Protein AF-0000000076208318 (afdb_homodimer)

Solvent-accessible surface area (backbone atoms only — not comparable to full-atom values): 96670 Å² total; per-residue (Å²): 136,85,86,78,83,76,93,69,99,66,79,45,78,37,64,60,52,75,42,63,54,98,86,34,72,73,43,77,46,78,48,87,42,67,54,69,79,76,59,47,75,48,83,83,57,92,71,73,39,27,25,33,68,11,42,24,81,38,76,48,47,34,41,54,45,67,78,47,87,48,42,38,43,64,84,35,90,62,69,37,46,75,78,38,45,41,34,33,38,32,55,38,46,50,65,76,90,55,87,78,58,70,76,59,79,77,54,65,47,73,40,49,33,32,47,76,75,48,80,43,80,41,81,40,33,50,27,66,62,61,45,74,48,61,60,77,74,70,54,76,33,52,60,68,41,83,54,54,45,45,76,41,44,35,40,47,48,51,55,17,43,58,72,87,53,55,47,40,34,31,35,77,75,29,57,27,50,73,77,49,69,47,49,43,36,38,35,21,36,55,59,37,53,80,46,55,48,92,46,91,53,80,41,36,28,44,37,34,42,34,42,49,65,44,75,46,78,32,40,59,34,34,46,47,78,83,74,76,60,66,66,53,54,54,51,54,54,53,52,53,52,52,51,38,52,51,51,45,51,50,50,51,50,51,45,51,52,51,47,54,51,50,52,50,52,48,53,48,51,50,50,49,51,51,49,49,50,39,50,50,35,46,49,53,50,33,50,64,40,60,56,77,62,77,56,57,82,78,56,61,92,56,62,81,43,63,44,53,68,49,56,27,52,44,40,70,56,39,71,85,59,47,76,91,74,37,63,44,70,41,72,72,86,66,63,81,92,53,41,67,47,42,49,51,24,48,54,55,48,49,56,45,67,70,32,63,68,53,46,52,51,50,52,57,51,55,67,70,40,83,86,62,49,64,67,53,36,49,51,51,29,35,48,53,48,62,68,32,49,64,38,42,57,61,44,48,53,48,45,52,53,50,48,52,50,50,61,70,67,47,51,81,82,41,59,74,49,60,59,72,55,72,70,47,42,66,50,44,39,46,48,50,51,51,51,64,68,38,53,69,43,31,74,76,44,43,40,63,37,48,48,48,34,50,51,49,53,46,47,58,31,66,78,35,67,62,26,83,76,83,49,25,20,50,37,34,65,36,77,90,36,42,44,55,66,92,75,88,73,51,86,30,44,33,31,35,19,58,64,71,73,46,91,62,66,46,80,37,81,46,51,32,68,34,36,44,62,55,47,44,43,51,46,46,50,66,74,45,60,70,51,41,44,90,76,51,78,58,52,86,51,44,41,47,32,38,52,56,78,92,84,44,82,43,75,62,54,41,75,55,93,78,41,52,55,84,82,72,29,38,38,53,30,24,39,52,76,72,64,65,61,73,63,40,45,30,27,43,33,71,59,79,75,77,80,77,73,69,58,64,70,64,58,72,73,63,59,77,64,76,70,68,71,69,65,85,60,74,80,63,79,73,84,71,73,70,90,71,73,48,70,38,64,77,62,75,74,78,58,87,79,68,79,86,59,77,81,66,70,45,46,73,50,54,61,37,32,55,51,41,49,62,55,42,42,65,39,51,51,47,28,52,47,44,72,50,35,52,87,73,55,48,62,67,58,38,41,49,51,47,48,52,51,53,52,35,55,72,74,65,57,55,69,69,51,49,50,45,46,50,31,34,54,54,45,50,56,43,48,30,48,44,50,43,37,49,53,41,57,24,41,52,78,81,54,81,73,46,44,57,41,28,43,50,51,23,50,50,51,43,54,21,56,44,86,71,82,78,84,80,57,79,82,47,55,70,64,57,40,72,42,56,66,50,35,64,57,46,28,53,49,47,55,52,26,68,67,59,55,63,86,62,59,67,68,59,44,54,50,50,31,50,51,51,14,55,55,43,47,70,58,47,72,68,37,67,65,22,40,50,51,53,51,43,59,56,47,59,75,47,40,69,62,48,35,51,51,27,61,68,37,67,78,36,42,77,69,41,49,32,58,52,51,48,51,32,50,49,43,63,67,58,130,137,85,84,79,83,77,94,68,98,62,81,45,77,37,62,62,51,74,41,64,55,97,86,34,74,74,41,78,44,80,49,88,42,70,54,70,79,77,60,47,75,47,81,83,56,88,71,73,39,26,26,33,66,11,42,27,82,39,74,48,46,35,41,53,47,67,78,47,89,46,43,36,43,63,83,34,90,62,69,38,46,74,77,39,45,40,34,32,39,30,54,37,45,50,65,77,91,50,92,83,57,74,78,59,82,79,66,64,43,74,40,49,34,33,47,76,74,48,78,43,78,41,78,44,33,55,27,68,62,60,47,74,48,63,60,77,76,68,52,75,32,52,60,69,40,83,54,54,43,45,75,43,44,34,40,47,50,52,55,18,43,57,73,85,53,54,47,40,33,31,33,77,72,28,57,27,51,72,77,48,72,47,47,42,35,38,35,21,37,54,60,37,54,79,47,55,47,92,47,92,52,81,42,36,29,43,35,35,42,35,41,50,64,47,75,45,78,33,39,58,35,32,46,46,76,81,74,75,60,65,67,54,55,53,50,53,54,52,53,53,51,53,51,39,52,50,52,45,49,52,50,50,50,51,44,50,50,51,47,54,50,50,52,52,51,49,54,47,51,50,50,50,52,53,48,50,51,39,49,51,34,45,49,52,53,34,49,64,40,61,54,77,62,77,56,61,79,77,57,51,94,56,67,80,43,64,44,54,69,50,57,28,52,44,35,70,58,39,72,90,56,48,77,91,75,38,64,44,69,42,73,72,87,67,63,81,92,54,41,67,47,41,49,52,23,49,52,53,47,49,56,46,66,70,32,64,67,53,45,53,51,51,51,55,51,57,66,69,41,82,84,61,49,64,67,53,34,50,50,50,28,35,46,52,47,62,69,30,48,62,38,41,58,61,44,48,53,48,44,53,53,50,49,52,50,51,61,69,69,48,51,82,81,42,59,76,49,61,61,72,56,74,68,47,43,67,51,44,39,46,48,51,52,52,52,64,68,38,53,68,44,31,74,74,44,42,40,64,37,46,48,50,33,51,51,49,54,46,50,56,30,65,77,35,66,61,26,83,76,83,47,25,19,50,36,35,65,36,76,90,36,43,45,55,64,93,76,86,73,52,86,30,44,32,31,35,18,58,64,71,71,47,92,62,65,45,78,38,80,46,50,33,69,34,35,44,62,55,47,44,45,50,45,47,49,66,73,46,62,70,52,42,42,88,75,52,80,56,52,87,50,45,41,46,31,38,52,57,78,89,83,46,80,43,75,62,54,43,74,56,95,79,42,53,54,82,81,72,30,37,38,53,30,24,39,53,76,71,62,64,61,73,64,41,43,31,28,44,33,70,58,78,77,78,76,80,75,67,60,66,68,65,58,71,70,63,60,72,66,79,74,69,71,69,66,87,60,75,79,62,78,74,83,72,74,73,90,70,71,48,71,37,66,75,61,75,72,76,58,88,76,70,76,87,58,76,82,67,69,45,45,72,50,54,60,36,32,56,52,41,47,61,54,43,41,65,39,52,52,47,27,52,47,45,72,49,35,53,87,73,55,48,62,68,58,38,40,49,52,46,49,52,52,52,53,35,55,73,75,64,56,55,70,69,52,50,50,44,46,50,31,34,53,53,44,49,56,43,48,29,46,44,50,43,37,50,53,40,55,25,42,52,78,81,52,80,74,45,43,57,40,27,44,51,51,23,49,52,52,45,54,21,57,44,86,71,83,77,85,80,59,78,82,47,55,69,64,58,39,73,42,55,65,52,35,62,59,46,29,53,49,46,56,52,25,70,68,58,54,62,85,61,56,67,66,59,44,54,51,49,30,50,51,51,13,55,54,44,47,72,60,47,71,66,36,67,65,24,40,49,51,53,52,44,59,56,48,59,74,46,40,69,62,50,35,52,50,27,60,68,38,68,78,37,41,76,68,42,47,31,59,53,51,48,50,33,51,48,42,62,66,58,129

Organism: Mytilus galloprovincialis (NCBI:txid29158)

InterPro domains:
  IPR002909 IPT domain [PF01833] (52-101)
  IPR002909 IPT domain [PF01833] (146-211)
  IPR008936 Rho GTPase activation protein [G3DSA:1.10.506.10] (264-839)
  IPR013548 Plexin, cytoplasmic RasGAP domain [PF08337] (304-834)
  IPR014756 Immunoglobulin E-set [SSF81296] (47-108)
  IPR031148 Plexin family [PTHR22625] (51-861)
  IPR046800 Plexin, cytoplasmic RhoGTPase-binding domain [PF20170] (477-588)

Structure (mmCIF, N/CA/C/O backbone):
data_AF-0000000076208318-model_v1
#
loop_
_entity.id
_entity.type
_entity.pdbx_description
1 polymer 'Plexin A'
#
loop_
_atom_site.group_PDB
_atom_site.id
_atom_site.type_symbol
_atom_site.label_atom_id
_atom_site.label_alt_id
_atom_site.label_comp_id
_atom_site.label_asym_id
_atom_site.label_entity_id
_atom_site.label_seq_id
_atom_site.pdbx_PDB_ins_code
_atom_site.Cartn_x
_atom_site.Cartn_y
_atom_site.Cartn_z
_atom_site.occupancy
_atom_site.B_iso_or_equiv
_atom_site.auth_seq_id
_atom_site.auth_comp_id
_atom_site.auth_asym_id
_atom_site.auth_atom_id
_atom_site.pdbx_PDB_model_num
ATOM 1 N N . MET A 1 1 ? 32.156 120.375 81 1 44.88 1 MET A N 1
ATOM 2 C CA . MET A 1 1 ? 31.984 121.438 81.938 1 44.88 1 MET A CA 1
ATOM 3 C C . MET A 1 1 ? 31.203 122.625 81.312 1 44.88 1 MET A C 1
ATOM 5 O O . MET A 1 1 ? 31.469 123 80.125 1 44.88 1 MET A O 1
ATOM 9 N N . MET A 1 2 ? 29.984 122.75 81.438 1 54.53 2 MET A N 1
ATOM 10 C CA . MET A 1 2 ? 29.172 123.875 81 1 54.53 2 MET A CA 1
ATOM 11 C C . MET A 1 2 ? 29.266 125.062 81.938 1 54.53 2 MET A C 1
ATOM 13 O O . MET A 1 2 ? 29.266 124.812 83.188 1 54.53 2 MET A O 1
ATOM 17 N N . CYS A 1 3 ? 29.812 126.125 81.562 1 57.06 3 CYS A N 1
ATOM 18 C CA . CYS A 1 3 ? 29.859 127.375 82.375 1 57.06 3 CYS A CA 1
ATOM 19 C C . CYS A 1 3 ? 28.609 128.25 82.125 1 57.06 3 CYS A C 1
ATOM 21 O O . CYS A 1 3 ? 28.188 128.375 81 1 57.06 3 CYS A O 1
ATOM 23 N N . ARG A 1 4 ? 27.875 128.5 83.188 1 57.19 4 ARG A N 1
ATOM 24 C CA . ARG A 1 4 ? 26.672 129.25 83.125 1 57.19 4 ARG A CA 1
ATOM 25 C C . ARG A 1 4 ? 26.891 130.625 83.75 1 57.19 4 ARG A C 1
ATOM 27 O O . ARG A 1 4 ? 27.547 130.75 84.812 1 57.19 4 ARG A O 1
ATOM 34 N N . MET A 1 5 ? 26.594 131.75 83 1 62.59 5 MET A N 1
ATOM 35 C CA . MET A 1 5 ? 26.641 133 83.562 1 62.59 5 MET A CA 1
ATOM 36 C C . MET A 1 5 ? 25.391 133.375 84.375 1 62.59 5 MET A C 1
ATOM 38 O O . MET A 1 5 ? 24.297 132.875 84.062 1 62.59 5 MET A O 1
ATOM 42 N N . GLU A 1 6 ? 25.562 134 85.625 1 62.34 6 GLU A N 1
ATOM 43 C CA . GLU A 1 6 ? 24.453 134.375 86.438 1 62.34 6 GLU A CA 1
ATOM 44 C C . GLU A 1 6 ? 23.594 135.375 85.812 1 62.34 6 GLU A C 1
ATOM 46 O O . GLU A 1 6 ? 24 136 84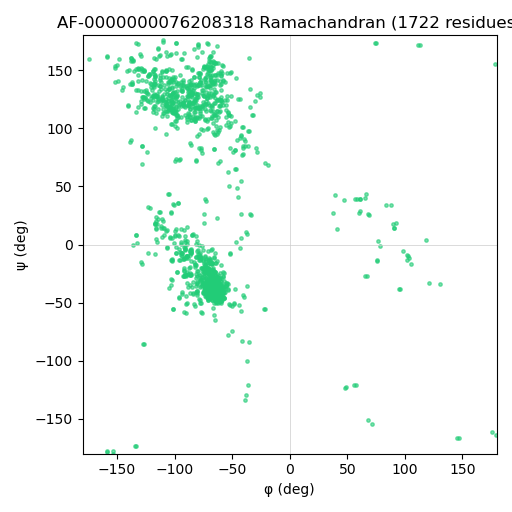.875 1 62.34 6 GLU A O 1
ATOM 51 N N . ARG A 1 7 ? 22.375 135.75 86.312 1 64.38 7 ARG A N 1
ATOM 52 C CA . ARG A 1 7 ? 21.438 136.75 85.875 1 64.38 7 ARG A CA 1
ATOM 53 C C . ARG A 1 7 ? 22.031 138.125 85.875 1 64.38 7 ARG A C 1
ATOM 55 O O . ARG A 1 7 ? 22.75 138.5 86.812 1 64.38 7 ARG A O 1
ATOM 62 N N . SER A 1 8 ? 21.969 138.75 84.75 1 68.31 8 SER A N 1
ATOM 63 C CA . SER A 1 8 ? 22.406 140.25 84.688 1 68.31 8 SER A CA 1
ATOM 64 C C . SER A 1 8 ? 21.219 141.125 84.5 1 68.31 8 SER A C 1
ATOM 66 O O . SER A 1 8 ? 20.266 140.75 83.812 1 68.31 8 SER A O 1
ATOM 68 N N . SER A 1 9 ? 21.016 142.125 85.25 1 67.25 9 SER A N 1
ATOM 69 C CA . SER A 1 9 ? 19.938 143.125 85.125 1 67.25 9 SER A CA 1
ATOM 70 C C . SER A 1 9 ? 20.125 144.125 83.938 1 67.25 9 SER A C 1
ATOM 72 O O . SER A 1 9 ? 19.172 144.75 83.438 1 67.25 9 SER A O 1
ATOM 74 N N . SER A 1 10 ? 21.375 144.25 83.25 1 68 10 SER A N 1
ATOM 75 C CA . SER A 1 10 ? 21.641 145.125 82.125 1 68 10 SER A CA 1
ATOM 76 C C . SER A 1 10 ? 22.344 144.375 81 1 68 10 SER A C 1
ATOM 78 O O . SER A 1 10 ? 22.953 143.375 81.188 1 68 10 SER A O 1
ATOM 80 N N . ILE A 1 11 ? 22.094 144.875 79.75 1 69 11 ILE A N 1
ATOM 81 C CA . ILE A 1 11 ? 22.797 144.5 78.562 1 69 11 ILE A CA 1
ATOM 82 C C . ILE A 1 11 ? 24.281 144.875 78.625 1 69 11 ILE A C 1
ATOM 84 O O . ILE A 1 11 ? 24.609 146 78.75 1 69 11 ILE A O 1
ATOM 88 N N . LEU A 1 12 ? 25.094 144 78.938 1 70.69 12 LEU A N 1
ATOM 89 C CA . LEU A 1 12 ? 26.516 144.25 79.125 1 70.69 12 LEU A CA 1
ATOM 90 C C . LEU A 1 12 ? 27.297 143.75 77.875 1 70.69 12 LEU A C 1
ATOM 92 O O . LEU A 1 12 ? 26.984 142.75 77.312 1 70.69 12 LEU A O 1
ATOM 96 N N . THR A 1 13 ? 28.062 144.75 77.188 1 73.69 13 THR A N 1
ATOM 97 C CA . THR A 1 13 ? 29.031 144.375 76.188 1 73.69 13 THR A CA 1
ATOM 98 C C . THR A 1 13 ? 30.391 144 76.812 1 73.69 13 THR A C 1
ATOM 100 O O . THR A 1 13 ? 30.953 144.875 77.5 1 73.69 13 THR A O 1
ATOM 103 N N . LEU A 1 14 ? 30.719 142.75 76.75 1 71.19 14 LEU A N 1
ATOM 104 C CA . LEU A 1 14 ? 32 142.375 77.312 1 71.19 14 LEU A CA 1
ATOM 105 C C . LEU A 1 14 ? 33.062 142.375 76.188 1 71.19 14 LEU A C 1
ATOM 107 O O . LEU A 1 14 ? 32.812 142 75.062 1 71.19 14 LEU A O 1
ATOM 111 N N . LYS A 1 15 ? 34.25 142.875 76.375 1 71.5 15 LYS A N 1
ATOM 112 C CA . LYS A 1 15 ? 35.344 143 75.375 1 71.5 15 LYS A CA 1
ATOM 113 C C . LYS A 1 15 ? 36.219 141.75 75.5 1 71.5 15 LYS A C 1
ATOM 115 O O . LYS A 1 15 ? 36.938 141.375 74.625 1 71.5 15 LYS A O 1
ATOM 120 N N . TYR A 1 16 ? 36.25 141.125 76.688 1 71.94 16 TYR A N 1
ATOM 121 C CA . TYR A 1 16 ? 37.062 140 76.812 1 71.94 16 TYR A CA 1
ATOM 122 C C . TYR A 1 16 ? 36.438 139 77.75 1 71.94 16 TYR A C 1
ATOM 124 O O . TYR A 1 16 ? 35.688 139.375 78.688 1 71.94 16 TYR A O 1
ATOM 132 N N . LEU A 1 17 ? 36.312 137.625 77.5 1 69.94 17 LEU A N 1
ATOM 133 C CA . LEU A 1 17 ? 35.844 136.5 78.375 1 69.94 17 LEU A CA 1
ATOM 134 C C . LEU A 1 17 ? 37.031 135.625 78.812 1 69.94 17 LEU A C 1
ATOM 136 O O . LEU A 1 17 ? 37.844 135.125 78 1 69.94 17 LEU A O 1
ATOM 140 N N . LYS A 1 18 ? 37.312 135.75 80.125 1 71.56 18 LYS A N 1
ATOM 141 C CA . LYS A 1 18 ? 38.375 134.875 80.75 1 71.56 18 LYS A CA 1
ATOM 142 C C . LYS A 1 18 ? 37.781 133.875 81.688 1 71.56 18 LYS A C 1
ATOM 144 O O . LYS A 1 18 ? 36.969 134.125 82.562 1 71.56 18 LYS A O 1
ATOM 149 N N . ILE A 1 19 ? 37.969 132.5 81.438 1 64.56 19 ILE A N 1
ATOM 150 C CA . ILE A 1 19 ? 37.562 131.375 82.312 1 64.56 19 ILE A CA 1
ATOM 151 C C . ILE A 1 19 ? 38.75 130.875 83.062 1 64.56 19 ILE A C 1
ATOM 153 O O . ILE A 1 19 ? 39.75 130.5 82.438 1 64.56 19 ILE A O 1
ATOM 157 N N . ILE A 1 20 ? 38.688 131 84.375 1 67.19 20 ILE A N 1
ATOM 158 C CA . ILE A 1 20 ? 39.75 130.5 85.25 1 67.19 20 ILE A CA 1
ATOM 159 C C . ILE A 1 20 ? 39.281 129.25 86 1 67.19 20 ILE A C 1
ATOM 161 O O . ILE A 1 20 ? 38.25 129.375 86.688 1 67.19 20 ILE A O 1
ATOM 165 N N . ILE A 1 21 ? 39.875 128.125 85.75 1 62.06 21 ILE A N 1
ATOM 166 C CA . ILE A 1 21 ? 39.594 126.938 86.5 1 62.06 21 ILE A CA 1
ATOM 167 C C . ILE A 1 21 ? 40.781 126.625 87.375 1 62.06 21 ILE A C 1
ATOM 169 O O . ILE A 1 21 ? 41.938 126.5 86.938 1 62.06 21 ILE A O 1
ATOM 173 N N . ASP A 1 22 ? 40.531 126.312 88.625 1 60.34 22 ASP A N 1
ATOM 174 C CA . ASP A 1 22 ? 41.562 126.062 89.625 1 60.34 22 ASP A CA 1
ATOM 175 C C . ASP A 1 22 ? 42.75 127 89.5 1 60.34 22 ASP A C 1
ATOM 177 O O . ASP A 1 22 ? 43.906 126.562 89.438 1 60.34 22 ASP A O 1
ATOM 181 N N . LYS A 1 23 ? 42.438 128.375 89.25 1 62.5 23 LYS A N 1
ATOM 182 C CA . LYS A 1 23 ? 43.406 129.375 89.188 1 62.5 23 LYS A CA 1
ATOM 183 C C . LYS A 1 23 ? 44.125 129.375 87.875 1 62.5 23 LYS A C 1
ATOM 185 O O . LYS A 1 23 ? 45.094 130.125 87.625 1 62.5 23 LYS A O 1
ATOM 190 N N . ASN A 1 24 ? 43.781 128.5 87.062 1 62.81 24 ASN A N 1
ATOM 191 C CA . ASN A 1 24 ? 44.312 128.5 85.688 1 62.81 24 ASN A CA 1
ATOM 192 C C . ASN A 1 24 ? 43.312 129 84.688 1 62.81 24 ASN A C 1
ATOM 194 O O . ASN A 1 24 ? 42.125 128.625 84.688 1 62.81 24 ASN A O 1
ATOM 198 N N . THR A 1 25 ? 43.781 130.125 84.125 1 61.66 25 THR A N 1
ATOM 199 C CA . THR A 1 25 ? 42.969 130.75 83.062 1 61.66 25 THR A CA 1
ATOM 200 C C . THR A 1 25 ? 42.875 129.75 81.875 1 61.66 25 THR A C 1
ATOM 202 O O . THR A 1 25 ? 43.875 129.375 81.25 1 61.66 25 THR A O 1
ATOM 205 N N . VAL A 1 26 ? 41.875 129 81.812 1 62.88 26 VAL A N 1
ATOM 206 C CA . VAL A 1 26 ? 41.75 127.938 80.812 1 62.88 26 VAL A CA 1
ATOM 207 C C . VAL A 1 26 ? 41.281 128.5 79.5 1 62.88 26 VAL A C 1
ATOM 209 O O . VAL A 1 26 ? 41.75 128.125 78.438 1 62.88 26 VAL A O 1
ATOM 212 N N . VAL A 1 27 ? 40.406 129.5 79.438 1 67.19 27 VAL A N 1
ATOM 213 C CA . VAL A 1 27 ? 39.969 130.125 78.188 1 67.19 27 VAL A CA 1
ATOM 214 C C . VAL A 1 27 ? 40 131.625 78.312 1 67.19 27 VAL A C 1
ATOM 216 O O . VAL A 1 27 ? 39.531 132.25 79.312 1 67.19 27 VAL A O 1
ATOM 219 N N . ARG A 1 28 ? 40.875 132.375 77.562 1 67.06 28 ARG A N 1
ATOM 220 C CA . ARG A 1 28 ? 40.812 133.75 77.312 1 67.06 28 ARG A CA 1
ATOM 221 C C . ARG A 1 28 ? 40.406 134.125 75.938 1 67.06 28 ARG A C 1
ATOM 223 O O . ARG A 1 28 ? 41.125 133.75 74.938 1 67.06 28 ARG A O 1
ATOM 230 N N . LYS A 1 29 ? 39.25 134.375 75.688 1 69.19 29 LYS A N 1
ATOM 231 C CA . LYS A 1 29 ? 38.781 134.75 74.312 1 69.19 29 LYS A CA 1
ATOM 232 C C . LYS A 1 29 ? 38.5 136.25 74.25 1 69.19 29 LYS A C 1
ATOM 234 O O . LYS A 1 29 ? 37.812 136.75 75.062 1 69.19 29 LYS A O 1
ATOM 239 N N . SER A 1 30 ? 39.25 136.875 73.438 1 71.81 30 SER A N 1
ATOM 240 C CA . SER A 1 30 ? 39.031 138.25 73.062 1 71.81 30 SER A CA 1
ATOM 241 C C . SER A 1 30 ? 37.969 138.5 72 1 71.81 30 SER A C 1
ATOM 243 O O . SER A 1 30 ? 37.938 137.625 71.062 1 71.81 30 SER A O 1
ATOM 245 N N . GLY A 1 31 ? 36.875 139 72.062 1 72.56 31 GLY A N 1
ATOM 246 C CA . GLY A 1 31 ? 35.812 139.375 71.125 1 72.56 31 GLY A CA 1
ATOM 247 C C . GLY A 1 31 ? 34.656 140.125 71.75 1 72.56 31 GLY A C 1
ATOM 248 O O . GLY A 1 31 ? 34.656 140.375 72.938 1 72.56 31 GLY A O 1
ATOM 249 N N . THR A 1 32 ? 33.844 140.875 70.938 1 74.88 32 THR A N 1
ATOM 250 C CA . THR A 1 32 ? 32.688 141.5 71.438 1 74.88 32 THR A CA 1
ATOM 251 C C . THR A 1 32 ? 31.578 140.5 71.75 1 74.88 32 THR A C 1
ATOM 253 O O . THR A 1 32 ? 31.141 139.75 70.938 1 74.88 32 THR A O 1
ATOM 256 N N . PHE A 1 33 ? 31.5 140.375 73.125 1 72.94 33 PHE A N 1
ATOM 257 C CA . PHE A 1 33 ? 30.438 139.5 73.625 1 72.94 33 PHE A CA 1
ATOM 258 C C . PHE A 1 33 ? 29.266 140.375 74.188 1 72.94 33 PHE A C 1
ATOM 260 O O . PHE A 1 33 ? 29.469 141.25 74.938 1 72.94 33 PHE A O 1
ATOM 267 N N . MET A 1 34 ? 28.203 140.25 73.625 1 76.25 34 MET A N 1
ATOM 268 C CA . MET A 1 34 ? 27 140.875 74.062 1 76.25 34 MET A CA 1
ATOM 269 C C . MET A 1 34 ? 26.047 140 74.812 1 76.25 34 MET A C 1
ATOM 271 O O . MET A 1 34 ? 25.812 138.875 74.375 1 76.25 34 MET A O 1
ATOM 275 N N . MET A 1 35 ? 25.734 140.375 76 1 72.69 35 MET A N 1
ATOM 276 C CA . MET A 1 35 ? 24.656 139.625 76.688 1 72.69 35 MET A CA 1
ATOM 277 C C . MET A 1 35 ? 23.297 140 76.125 1 72.69 35 MET A C 1
ATOM 279 O O . MET A 1 35 ? 22.984 141.125 76 1 72.69 35 MET A O 1
ATOM 283 N N . VAL A 1 36 ? 22.688 139 75.688 1 77.88 36 VAL A N 1
ATOM 284 C CA . VAL A 1 36 ? 21.375 139.25 75.125 1 77.88 36 VAL A CA 1
ATOM 285 C C . VAL A 1 36 ? 20.297 138.875 76.062 1 77.88 36 VAL A C 1
ATOM 287 O O . VAL A 1 36 ? 20.547 138 76.938 1 77.88 36 VAL A O 1
ATOM 290 N N . GLY A 1 37 ? 19.109 139.375 76.188 1 78.44 37 GLY A N 1
ATOM 291 C CA . GLY A 1 37 ? 18 139.125 77.062 1 78.44 37 GLY A CA 1
ATOM 292 C C . GLY A 1 37 ? 17.547 137.625 76.875 1 78.44 37 GLY A C 1
ATOM 293 O O . GLY A 1 37 ? 17.844 137 75.875 1 78.44 37 GLY A O 1
ATOM 294 N N . ASN A 1 38 ? 17.031 137 78 1 79.25 38 ASN A N 1
ATOM 295 C CA . ASN A 1 38 ? 16.422 135.75 77.875 1 79.25 38 ASN A CA 1
ATOM 296 C C . ASN A 1 38 ? 15.359 135.625 76.812 1 79.25 38 ASN A C 1
ATOM 298 O O . ASN A 1 38 ? 14.742 136.625 76.5 1 79.25 38 ASN A O 1
ATOM 302 N N . PRO A 1 39 ? 15.234 134.5 76.25 1 83 39 PRO A N 1
ATOM 303 C CA . PRO A 1 39 ? 14.172 134.375 75.25 1 83 39 PRO A CA 1
ATOM 304 C C . PRO A 1 39 ? 12.789 134.625 75.812 1 83 39 PRO A C 1
ATOM 306 O O . PRO A 1 39 ? 12.539 134.375 77 1 83 39 PRO A O 1
ATOM 309 N N . LYS A 1 40 ? 11.992 135.25 75.125 1 82.81 40 LYS A N 1
ATOM 310 C CA . LYS A 1 40 ? 10.625 135.625 75.562 1 82.81 40 LYS A CA 1
ATOM 311 C C . LYS A 1 40 ? 9.617 134.75 74.812 1 82.81 40 LYS A C 1
ATOM 313 O O . LYS A 1 40 ? 9.703 134.625 73.562 1 82.81 40 LYS A O 1
ATOM 318 N N . LEU A 1 41 ? 8.766 134 75.562 1 83.19 41 LEU A N 1
ATOM 319 C CA . LEU A 1 41 ? 7.738 133.125 75 1 83.19 41 LEU A CA 1
ATOM 320 C C . LEU A 1 41 ? 6.508 134 74.625 1 83.19 41 LEU A C 1
ATOM 322 O O . LEU A 1 41 ? 6.133 134.875 75.312 1 83.19 41 LEU A O 1
ATOM 326 N N . ASP A 1 42 ? 6.113 133.875 73.438 1 81.25 42 ASP A N 1
ATOM 327 C CA . ASP A 1 42 ? 4.859 134.5 73 1 81.25 42 ASP A CA 1
ATOM 328 C C . ASP A 1 42 ? 3.66 133.625 73.438 1 81.25 42 ASP A C 1
ATOM 330 O O . ASP A 1 42 ? 3.312 132.625 72.812 1 81.25 42 ASP A O 1
ATOM 334 N N . LEU A 1 43 ? 3.061 133.875 74.562 1 73.88 43 LEU A N 1
ATOM 335 C CA . LEU A 1 43 ? 1.966 133.125 75.188 1 73.88 43 LEU A CA 1
ATOM 336 C C . LEU A 1 43 ? 0.64 133.5 74.5 1 73.88 43 LEU A C 1
ATOM 338 O O . LEU A 1 43 ? -0.384 132.875 74.75 1 73.88 43 LEU A O 1
ATOM 342 N N . ASN A 1 44 ? 0.601 134.5 73.625 1 67.69 44 ASN A N 1
ATOM 343 C CA . ASN A 1 44 ? -0.634 134.875 72.938 1 67.69 44 ASN A CA 1
ATOM 344 C C . ASN A 1 44 ? -0.844 134.125 71.625 1 67.69 44 ASN A C 1
ATOM 346 O O . ASN A 1 44 ? -1.889 134.25 71 1 67.69 44 ASN A O 1
ATOM 350 N N . ALA A 1 45 ? 0.055 133.25 71.25 1 68.44 45 ALA A N 1
ATOM 351 C CA . ALA A 1 45 ? -0.107 132.5 70.062 1 68.44 45 ALA A CA 1
ATOM 352 C C . ALA A 1 45 ? -1.031 131.375 70.312 1 68.44 45 ALA A C 1
ATOM 354 O O . ALA A 1 45 ? -1.132 130.75 71.438 1 68.44 45 ALA A O 1
ATOM 355 N N . GLU A 1 46 ? -1.958 131.125 69.375 1 71.5 46 GLU A N 1
ATOM 356 C CA . GLU A 1 46 ? -2.846 129.875 69.5 1 71.5 46 GLU A CA 1
ATOM 357 C C . GLU A 1 46 ? -2.053 128.625 69.688 1 71.5 46 GLU A C 1
ATOM 359 O O . GLU A 1 46 ? -1.202 128.25 68.812 1 71.5 46 GLU A O 1
ATOM 364 N N . ILE A 1 47 ? -2.123 128 70.875 1 75.81 47 ILE A N 1
ATOM 365 C CA . ILE A 1 47 ? -1.462 126.812 71.188 1 75.81 47 ILE A CA 1
ATOM 366 C C . ILE A 1 47 ? -2.412 125.625 70.938 1 75.81 47 ILE A C 1
ATOM 368 O O . ILE A 1 47 ? -3.416 125.5 71.688 1 75.81 47 ILE A O 1
ATOM 372 N N . PRO A 1 48 ? -2.107 124.875 69.938 1 80.38 48 PRO A N 1
ATOM 373 C CA . PRO A 1 48 ? -2.971 123.688 69.688 1 80.38 48 PRO A CA 1
ATOM 374 C C . PRO A 1 48 ? -2.891 122.625 70.75 1 80.38 48 PRO A C 1
ATOM 376 O O . PRO A 1 48 ? -1.847 122.438 71.375 1 80.38 48 PRO A O 1
ATOM 379 N N . PRO A 1 49 ? -4.039 121.938 71 1 83.62 49 PRO A N 1
ATOM 380 C CA . PRO A 1 49 ? -4.016 120.875 72 1 83.62 49 PRO A CA 1
ATOM 381 C C . PRO A 1 49 ? -3.184 119.688 71.562 1 83.62 49 PRO A C 1
ATOM 383 O O . PRO A 1 49 ? -3.02 119.438 70.375 1 83.62 49 PRO A O 1
ATOM 386 N N . VAL A 1 50 ? -2.598 119 72.562 1 85 50 VAL A N 1
ATOM 387 C CA . VAL A 1 50 ? -1.82 117.812 72.312 1 85 50 VAL A CA 1
ATOM 388 C C . VAL A 1 50 ? -2.482 116.625 73 1 85 50 VAL A C 1
ATOM 390 O O . VAL A 1 50 ? -3.299 116.812 73.938 1 85 50 VAL A O 1
ATOM 393 N N . PHE A 1 51 ? -2.156 115.375 72.562 1 86.12 51 PHE A N 1
ATOM 394 C CA . PHE A 1 51 ? -2.725 114.188 73.188 1 86.12 51 PHE A CA 1
ATOM 395 C C . PHE A 1 51 ? -2.201 114 74.625 1 86.12 51 PHE A C 1
ATOM 397 O O . PHE A 1 51 ? -1.068 114.375 74.938 1 86.12 51 PHE A O 1
ATOM 404 N N . LYS A 1 52 ? -3.061 113.375 75.5 1 81.94 52 LYS A N 1
ATOM 405 C CA . LYS A 1 52 ? -2.711 113.188 76.875 1 81.94 52 LYS A CA 1
ATOM 406 C C . LYS A 1 52 ? -1.484 112.25 77 1 81.94 52 LYS A C 1
ATOM 408 O O . LYS A 1 52 ? -0.719 112.375 77.938 1 81.94 52 LYS A O 1
ATOM 413 N N . SER A 1 53 ? -1.304 111.375 76.125 1 81.19 53 SER A N 1
ATOM 414 C CA . SER A 1 53 ? -0.171 110.5 76.188 1 81.19 53 SER A CA 1
ATOM 415 C C . SER A 1 53 ? 1.135 111.188 75.812 1 81.19 53 SER A C 1
ATOM 417 O O . SER A 1 53 ? 2.219 110.688 76.125 1 81.19 53 SER A O 1
ATOM 419 N N . GLY A 1 54 ? 1.028 112.375 75.312 1 79.25 54 GLY A N 1
ATOM 420 C CA . GLY A 1 54 ? 2.24 113.125 74.938 1 79.25 54 GLY A CA 1
ATOM 421 C C . GLY A 1 54 ? 2.908 112.625 73.688 1 79.25 54 GLY A C 1
ATOM 422 O O . GLY A 1 54 ? 2.42 111.688 73.062 1 79.25 54 GLY A O 1
ATOM 423 N N . GLY A 1 55 ? 3.92 113.375 73.25 1 78.62 55 GLY A N 1
ATOM 424 C CA . GLY A 1 55 ? 4.73 112.938 72.125 1 78.62 55 GLY A CA 1
ATOM 425 C C . GLY A 1 55 ? 4.422 113.688 70.875 1 78.62 55 GLY A C 1
ATOM 426 O O . GLY A 1 55 ? 5.16 113.562 69.875 1 78.62 55 GLY A O 1
ATOM 427 N N . SER A 1 56 ? 3.352 114.312 70.875 1 80.75 56 SER A N 1
ATOM 428 C CA . SER A 1 56 ? 3.027 115.125 69.688 1 80.75 56 SER A CA 1
ATOM 429 C C . SER A 1 56 ? 3.953 116.312 69.562 1 80.75 56 SER A C 1
ATOM 431 O O . SER A 1 56 ? 4.441 116.812 70.562 1 80.75 56 SER A O 1
ATOM 433 N N . LYS A 1 57 ? 4.137 116.75 68.375 1 81.12 57 LYS A N 1
ATOM 434 C CA . LYS A 1 57 ? 5.043 117.875 68.125 1 81.12 57 LYS A CA 1
ATOM 435 C C . LYS A 1 57 ? 4.352 119.188 68.375 1 81.12 57 LYS A C 1
ATOM 437 O O . LYS A 1 57 ? 3.215 119.438 68 1 81.12 57 LYS A O 1
ATOM 442 N N . ILE A 1 58 ? 4.977 120 69.25 1 80.94 58 ILE A N 1
ATOM 443 C CA . ILE A 1 58 ? 4.488 121.312 69.562 1 80.94 58 ILE A CA 1
ATOM 444 C C . ILE A 1 58 ? 5.527 122.375 69.062 1 80.94 58 ILE A C 1
ATOM 446 O O . ILE A 1 58 ? 6.73 122.125 69.188 1 80.94 58 ILE A O 1
ATOM 450 N N . THR A 1 59 ? 4.992 123.375 68.5 1 83.56 59 THR A N 1
ATOM 451 C CA . THR A 1 59 ? 5.848 124.438 68.125 1 83.56 59 THR A CA 1
ATOM 452 C C . THR A 1 59 ? 5.676 125.625 69.062 1 83.56 59 THR A C 1
ATOM 454 O O . THR A 1 59 ? 4.574 126.188 69.188 1 83.56 59 THR A O 1
ATOM 457 N N . ILE A 1 60 ? 6.629 125.938 69.75 1 83.69 60 ILE A N 1
ATOM 458 C CA . ILE A 1 60 ? 6.641 127.062 70.688 1 83.69 60 ILE A CA 1
ATOM 459 C C . ILE A 1 60 ? 7.16 128.375 69.938 1 83.69 60 ILE A C 1
ATOM 461 O O . ILE A 1 60 ? 8.227 128.25 69.312 1 83.69 60 ILE A O 1
ATOM 465 N N . GLN A 1 61 ? 6.348 129.375 70 1 84.75 61 GLN A N 1
ATOM 466 C CA . GLN A 1 61 ? 6.711 130.625 69.375 1 84.75 61 GLN A CA 1
ATOM 467 C C . GLN A 1 61 ? 7.238 131.625 70.375 1 84.75 61 GLN A C 1
ATOM 469 O O . GLN A 1 61 ? 6.80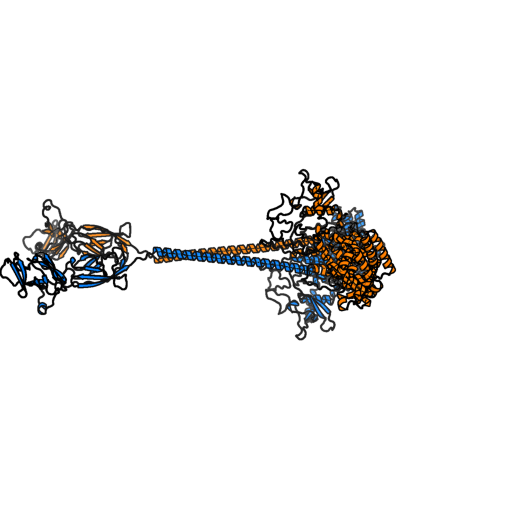5 131.625 71.562 1 84.75 61 GLN A O 1
ATOM 474 N N . GLY A 1 62 ? 8.172 132.375 69.938 1 84.94 62 GLY A N 1
ATOM 475 C CA . GLY A 1 62 ? 8.789 133.375 70.812 1 84.94 62 GLY A CA 1
ATOM 476 C C . GLY A 1 62 ? 9.898 134.125 70.062 1 84.94 62 GLY A C 1
ATOM 477 O O . GLY A 1 62 ? 9.906 134.25 68.875 1 84.94 62 GLY A O 1
ATOM 478 N N . SER A 1 63 ? 10.656 134.75 70.938 1 84.25 63 SER A N 1
ATOM 479 C CA . SER A 1 63 ? 11.789 135.5 70.375 1 84.25 63 SER A CA 1
ATOM 480 C C . SER A 1 63 ? 13.07 135.125 71.188 1 84.25 63 SER A C 1
ATOM 482 O O . SER A 1 63 ? 13.031 134.875 72.312 1 84.25 63 SER A O 1
ATOM 484 N N . GLY A 1 64 ? 14.234 135.125 70.312 1 82.44 64 GLY A N 1
ATOM 485 C CA . GLY A 1 64 ? 15.539 135 70.875 1 82.44 64 GLY A CA 1
ATOM 486 C C . GLY A 1 64 ? 15.977 133.5 71 1 82.44 64 GLY A C 1
ATOM 487 O O . GLY A 1 64 ? 16.875 133.125 71.812 1 82.44 64 GLY A O 1
ATOM 488 N N . PHE A 1 65 ? 15.352 132.625 70.312 1 85.38 65 PHE A N 1
ATOM 489 C CA . PHE A 1 65 ? 15.617 131.25 70.438 1 85.38 65 PHE A CA 1
ATOM 490 C C . PHE A 1 65 ? 16.953 130.875 69.812 1 85.38 65 PHE A C 1
ATOM 492 O O . PHE A 1 65 ? 17.547 129.75 70.188 1 85.38 65 PHE A O 1
ATOM 499 N N . SER A 1 66 ? 17.422 131.625 68.938 1 81.81 66 SER A N 1
ATOM 500 C CA . SER A 1 66 ? 18.688 131.375 68.25 1 81.81 66 SER A CA 1
ATOM 501 C C . SER A 1 66 ? 19.875 131.5 69.25 1 81.81 66 SER A C 1
ATOM 503 O O . SER A 1 66 ? 20.953 130.875 69 1 81.81 66 SER A O 1
ATOM 505 N N . ASN A 1 67 ? 19.656 132.125 70.188 1 79.06 67 ASN A N 1
ATOM 506 C CA . ASN A 1 67 ? 20.75 132.375 71.125 1 79.06 67 ASN A CA 1
ATOM 507 C C . ASN A 1 67 ? 20.797 131.25 72.25 1 79.06 67 ASN A C 1
ATOM 509 O O . ASN A 1 67 ? 21.625 131.375 73.125 1 79.06 67 ASN A O 1
ATOM 513 N N . VAL A 1 68 ? 19.969 130.375 72.125 1 81.56 68 VAL A N 1
ATOM 514 C CA . VAL A 1 68 ? 19.906 129.375 73.125 1 81.56 68 VAL A CA 1
ATOM 515 C C . VAL A 1 68 ? 20.594 128.125 72.625 1 81.56 68 VAL A C 1
ATOM 517 O O . VAL A 1 68 ? 20.5 127.75 71.438 1 81.56 68 VAL A O 1
ATOM 520 N N . GLY A 1 69 ? 21.344 127.375 73.312 1 78.12 69 GLY A N 1
ATOM 521 C CA . GLY A 1 69 ? 22.016 126.125 73 1 78.12 69 GLY A CA 1
ATOM 522 C C . GLY A 1 69 ? 21.109 124.938 73 1 78.12 69 GLY A C 1
ATOM 523 O O . GLY A 1 69 ? 21.031 124.188 72 1 78.12 69 GLY A O 1
ATOM 524 N N . GLU A 1 70 ? 20.516 124.812 74.25 1 79.31 70 GLU A N 1
ATOM 525 C CA . GLU A 1 70 ? 19.672 123.625 74.438 1 79.31 70 GLU A CA 1
ATOM 526 C C . GLU A 1 70 ? 18.312 124 75 1 79.31 70 GLU A C 1
ATOM 528 O O . GLU A 1 70 ? 18.234 124.812 75.938 1 79.31 70 GLU A O 1
ATOM 533 N N . VAL A 1 71 ? 17.328 123.5 74.438 1 84.44 71 VAL A N 1
ATOM 534 C CA . VAL A 1 71 ? 15.969 123.688 74.938 1 84.44 71 VAL A CA 1
ATOM 535 C C . VAL A 1 71 ? 15.375 122.312 75.312 1 84.44 71 VAL A C 1
ATOM 537 O O . VAL A 1 71 ? 15.453 121.375 74.5 1 84.44 71 VAL A O 1
ATOM 540 N N . ALA A 1 72 ? 14.859 122.25 76.562 1 80.81 72 ALA A N 1
ATOM 541 C CA . ALA A 1 72 ? 14.242 121 77 1 80.81 72 ALA A CA 1
ATOM 542 C C . ALA A 1 72 ? 12.938 121.25 77.75 1 80.81 72 ALA A C 1
ATOM 544 O O . ALA A 1 72 ? 12.82 122.312 78.5 1 80.81 72 ALA A O 1
ATOM 545 N N . ILE A 1 73 ? 11.977 120.438 77.5 1 82 73 ILE A N 1
ATOM 546 C CA . ILE A 1 73 ? 10.742 120.5 78.312 1 82 73 ILE A CA 1
ATOM 547 C C . ILE A 1 73 ? 10.805 119.438 79.438 1 82 73 ILE A C 1
ATOM 549 O O . ILE A 1 73 ? 11.258 118.312 79.188 1 82 73 ILE A O 1
ATOM 553 N N . GLU A 1 74 ? 10.367 119.875 80.5 1 77.06 74 GLU A N 1
ATOM 554 C CA . GLU A 1 74 ? 10.367 118.938 81.688 1 77.06 74 GLU A CA 1
ATOM 555 C C . GLU A 1 74 ? 9.406 117.812 81.438 1 77.06 74 GLU A C 1
ATOM 557 O O . GLU A 1 74 ? 8.258 118 81.062 1 77.06 74 GLU A O 1
ATOM 562 N N . GLY A 1 75 ? 9.742 116.5 81.562 1 72 75 GLY A N 1
ATOM 563 C CA . GLY A 1 75 ? 8.93 115.312 81.438 1 72 75 GLY A CA 1
ATOM 564 C C . GLY A 1 75 ? 9.086 114.688 80.062 1 72 75 GLY A C 1
ATOM 565 O O . GLY A 1 75 ? 8.523 113.562 79.812 1 72 75 GLY A O 1
ATOM 566 N N . VAL A 1 76 ? 9.805 115.375 79.25 1 78.38 76 VAL A N 1
ATOM 567 C CA . VAL A 1 76 ? 10.039 114.812 77.875 1 78.38 76 VAL A CA 1
ATOM 568 C C . VAL A 1 76 ? 11.516 114.5 77.75 1 78.38 76 VAL A C 1
ATOM 570 O O . VAL A 1 76 ? 12.391 115.312 78 1 78.38 76 VAL A O 1
ATOM 573 N N . GLU A 1 77 ? 11.828 113.25 77.375 1 74.5 77 GLU A N 1
ATOM 574 C CA . GLU A 1 77 ? 13.211 112.812 77.25 1 74.5 77 GLU A CA 1
ATOM 575 C C . GLU A 1 77 ? 13.906 113.375 76.062 1 74.5 77 GLU A C 1
ATOM 577 O O . GLU A 1 77 ? 15.086 113.75 76.125 1 74.5 77 GLU A O 1
ATOM 582 N N . LYS A 1 78 ? 13.258 113.688 75 1 78.94 78 LYS A N 1
ATOM 583 C CA . LYS A 1 78 ? 13.875 114.188 73.812 1 78.94 78 LYS A CA 1
ATOM 584 C C . LYS A 1 78 ? 14.039 115.688 73.812 1 78.94 78 LYS A C 1
ATOM 586 O O . LYS A 1 78 ? 13.148 116.438 74.312 1 78.94 78 LYS A O 1
ATOM 591 N N . LEU A 1 79 ? 15.227 116.188 73.438 1 79.69 79 LEU A N 1
ATOM 592 C CA . LEU A 1 79 ? 15.508 117.625 73.375 1 79.69 79 LEU A CA 1
ATOM 593 C C . LEU A 1 79 ? 14.727 118.25 72.25 1 79.69 79 LEU A C 1
ATOM 595 O O . LEU A 1 79 ? 14.445 117.625 71.188 1 79.69 79 LEU A O 1
ATOM 599 N N . CYS A 1 80 ? 14.328 119.5 72.5 1 83.12 80 CYS A N 1
ATOM 600 C CA . CYS A 1 80 ? 13.609 120.25 71.5 1 83.12 80 CYS A CA 1
ATOM 601 C C . CYS A 1 80 ? 14.539 120.688 70.375 1 83.12 80 CYS A C 1
ATOM 603 O O . CYS A 1 80 ? 15.758 120.75 70.562 1 83.12 80 CYS A O 1
ATOM 605 N N . THR A 1 81 ? 14.031 120.875 69.188 1 83.38 81 THR A N 1
ATOM 606 C CA . THR A 1 81 ? 14.789 121.312 68 1 83.38 81 THR A CA 1
ATOM 607 C C . THR A 1 81 ? 14.484 122.812 67.75 1 83.38 81 THR A C 1
ATOM 609 O O . THR A 1 81 ? 13.32 123.188 67.562 1 83.38 81 THR A O 1
ATOM 612 N N . ILE A 1 82 ? 15.523 123.625 67.75 1 81.56 82 ILE A N 1
ATOM 613 C CA . ILE A 1 82 ? 15.375 125.062 67.438 1 81.56 82 ILE A CA 1
ATOM 614 C C . ILE A 1 82 ? 15.273 125.188 65.875 1 81.56 82 ILE A C 1
ATOM 616 O O . ILE A 1 82 ? 16.219 124.875 65.188 1 81.56 82 ILE A O 1
ATOM 620 N N . LYS A 1 83 ? 14.117 125.5 65.375 1 81.12 83 LYS A N 1
ATOM 621 C CA . LYS A 1 83 ? 13.875 125.688 63.938 1 81.12 83 LYS A CA 1
ATOM 622 C C . LYS A 1 83 ? 14.297 127.062 63.438 1 81.12 83 LYS A C 1
ATOM 624 O O . LYS A 1 83 ? 14.898 127.188 62.375 1 81.12 83 LYS A O 1
ATOM 629 N N . SER A 1 84 ? 13.953 128.125 64.25 1 81.62 84 SER A N 1
ATOM 630 C CA . SER A 1 84 ? 14.281 129.5 63.938 1 81.62 84 SER A CA 1
ATOM 631 C C . SER A 1 84 ? 14.391 130.375 65.25 1 81.62 84 SER A C 1
ATOM 633 O O . SER A 1 84 ? 14.172 129.75 66.312 1 81.62 84 SER A O 1
ATOM 635 N N . ASN A 1 85 ? 14.688 131.625 64.938 1 81.12 85 ASN A N 1
ATOM 636 C CA . ASN A 1 85 ? 14.797 132.5 66.125 1 81.12 85 ASN A CA 1
ATOM 637 C C . ASN A 1 85 ? 13.445 132.75 66.75 1 81.12 85 ASN A C 1
ATOM 639 O O . ASN A 1 85 ? 13.375 133.125 67.938 1 81.12 85 ASN A O 1
ATOM 643 N N . GLU A 1 86 ? 12.461 132.25 66.062 1 85.38 86 GLU A N 1
ATOM 644 C CA . GLU A 1 86 ? 11.133 132.625 66.562 1 85.38 86 GLU A CA 1
ATOM 645 C C . GLU A 1 86 ? 10.359 131.25 66.875 1 85.38 86 GLU A C 1
ATOM 647 O O . GLU A 1 86 ? 9.305 131.375 67.5 1 85.38 86 GLU A O 1
ATOM 652 N N . LYS A 1 87 ? 10.977 130.125 66.5 1 85.94 87 LYS A N 1
ATOM 653 C CA . LYS A 1 87 ? 10.203 128.875 66.688 1 85.94 87 LYS A CA 1
ATOM 654 C C . LYS A 1 87 ? 11.086 127.812 67.25 1 85.94 87 LYS A C 1
ATOM 656 O O . LYS A 1 87 ? 12.211 127.625 66.75 1 85.94 87 LYS A O 1
ATOM 661 N N . VAL A 1 88 ? 10.602 127.062 68.188 1 85.12 88 VAL A N 1
ATOM 662 C CA . VAL A 1 88 ? 11.219 125.812 68.688 1 85.12 88 VAL A CA 1
ATOM 663 C C . VAL A 1 88 ? 10.211 124.688 68.688 1 85.12 88 VAL A C 1
ATOM 665 O O . VAL A 1 88 ? 9.055 124.812 69.062 1 85.12 88 VAL A O 1
ATOM 668 N N . ALA A 1 89 ? 10.617 123.625 68.062 1 86.44 89 ALA A N 1
ATOM 669 C CA . ALA A 1 89 ? 9.773 122.438 68 1 86.44 89 ALA A CA 1
ATOM 670 C C . ALA A 1 89 ? 10.133 121.438 69.125 1 86.44 89 ALA A C 1
ATOM 672 O O . ALA A 1 89 ? 11.297 121.062 69.25 1 86.44 89 ALA A O 1
ATOM 673 N N . CYS A 1 90 ? 9.148 121.125 69.875 1 84 90 CYS A N 1
ATOM 674 C CA . CYS A 1 90 ? 9.32 120.188 71 1 84 90 CYS A CA 1
ATOM 675 C C . CYS A 1 90 ? 8.25 119.062 70.938 1 84 90 CYS A C 1
ATOM 677 O O . CYS A 1 90 ? 7.215 119.25 70.25 1 84 90 CYS A O 1
ATOM 679 N N . ASP A 1 91 ? 8.547 117.938 71.688 1 84.12 91 ASP A N 1
ATOM 680 C CA . ASP A 1 91 ? 7.527 116.938 71.938 1 84.12 91 ASP A CA 1
ATOM 681 C C . ASP A 1 91 ? 6.707 117.312 73.188 1 84.12 91 ASP A C 1
ATOM 683 O O . ASP A 1 91 ? 7.254 117.812 74.188 1 84.12 91 ASP A O 1
ATOM 687 N N . ALA A 1 92 ? 5.457 117.125 73.062 1 83.38 92 ALA A N 1
ATOM 688 C CA . ALA A 1 92 ? 4.578 117.438 74.188 1 83.38 92 ALA A CA 1
ATOM 689 C C . ALA A 1 92 ? 4.773 116.5 75.312 1 83.38 92 ALA A C 1
ATOM 691 O O . ALA A 1 92 ? 4.969 115.25 75.125 1 83.38 92 ALA A O 1
ATOM 692 N N . PRO A 1 93 ? 4.859 117.062 76.562 1 80.25 93 PRO A N 1
ATOM 693 C CA . PRO A 1 93 ? 4.91 116.188 77.75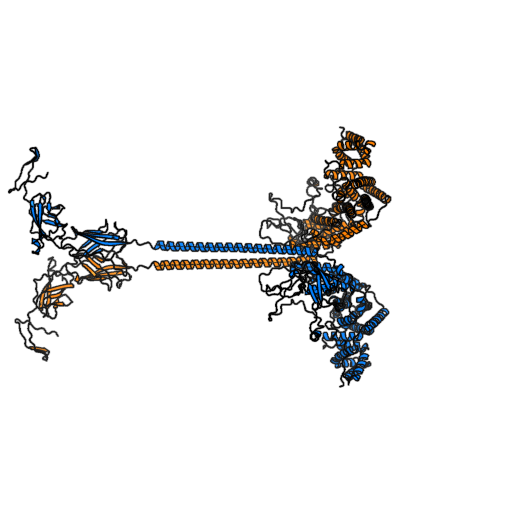 1 80.25 93 PRO A CA 1
ATOM 694 C C . PRO A 1 93 ? 3.578 115.5 78 1 80.25 93 PRO A C 1
ATOM 696 O O . PRO A 1 93 ? 2.52 116 77.625 1 80.25 93 PRO A O 1
ATOM 699 N N . PRO A 1 94 ? 3.576 114.25 78.625 1 80.19 94 PRO A N 1
ATOM 700 C CA . PRO A 1 94 ? 2.338 113.562 78.938 1 80.19 94 PRO A CA 1
ATOM 701 C C . PRO A 1 94 ? 1.55 114.312 80.062 1 80.19 94 PRO A C 1
ATOM 703 O O . PRO A 1 94 ? 2.127 115.062 80.875 1 80.19 94 PRO A O 1
ATOM 706 N N . TYR A 1 95 ? 0.284 114 80 1 78.25 95 TYR A N 1
ATOM 707 C CA . TYR A 1 95 ? -0.613 114.562 81 1 78.25 95 TYR A CA 1
ATOM 708 C C . TYR A 1 95 ? -0.368 113.938 82.375 1 78.25 95 TYR A C 1
ATOM 710 O O . TYR A 1 95 ? -0.258 112.75 82.5 1 78.25 95 TYR A O 1
ATOM 718 N N . VAL A 1 96 ? -0.032 114.75 83.438 1 66.69 96 VAL A N 1
ATOM 719 C CA . VAL A 1 96 ? 0.154 114.312 84.812 1 66.69 96 VAL A CA 1
ATOM 720 C C . VAL A 1 96 ? -1.104 114.625 85.625 1 66.69 96 VAL A C 1
ATOM 722 O O . VAL A 1 96 ? -1.547 115.75 85.688 1 66.69 96 VAL A O 1
ATOM 725 N N . GLU A 1 97 ? -1.919 113.438 85.938 1 62.34 97 GLU A N 1
ATOM 726 C CA . GLU A 1 97 ? -3.109 113.625 86.812 1 62.34 97 GLU A CA 1
ATOM 727 C C . GLU A 1 97 ? -2.754 114.125 88.188 1 62.34 97 GLU A C 1
ATOM 729 O O . GLU A 1 97 ? -1.851 113.625 88.812 1 62.34 97 GLU A O 1
ATOM 734 N N . SER A 1 98 ? -2.795 115.312 88.625 1 53.81 98 SER A N 1
ATOM 735 C CA . SER A 1 98 ? -2.629 115.75 90 1 53.81 98 SER A CA 1
ATOM 736 C C . SER A 1 98 ? -3.975 115.875 90.75 1 53.81 98 SER A C 1
ATOM 738 O O . SER A 1 98 ? -5.012 116 90.062 1 53.81 98 SER A O 1
ATOM 740 N N . ASP A 1 99 ? -4.211 115.5 92.188 1 50.44 99 ASP A N 1
ATOM 741 C CA . ASP A 1 99 ? -5.379 115.5 93.062 1 50.44 99 ASP A CA 1
ATOM 742 C C . ASP A 1 99 ? -6.176 116.812 92.812 1 50.44 99 ASP A C 1
ATOM 744 O O . ASP A 1 99 ? -7.406 116.812 92.938 1 50.44 99 ASP A O 1
ATOM 748 N N . PHE A 1 100 ? -5.68 118 92.938 1 45.41 100 PHE A N 1
ATOM 749 C CA . PHE A 1 100 ? -6.375 119.25 92.938 1 45.41 100 PHE A CA 1
ATOM 750 C C . PHE A 1 100 ? -7.035 119.5 91.562 1 45.41 100 PHE A C 1
ATOM 752 O O . PHE A 1 100 ? -8.039 120.188 91.438 1 45.41 100 PHE A O 1
ATOM 759 N N . ASN A 1 101 ? -6.637 119.125 90.562 1 45.25 101 ASN A N 1
ATOM 760 C CA . ASN A 1 101 ? -7.105 119.375 89.188 1 45.25 101 ASN A CA 1
ATOM 761 C C . ASN A 1 101 ? -8.312 118.562 88.812 1 45.25 101 ASN A C 1
ATOM 763 O O . ASN A 1 101 ? -8.781 118.562 87.688 1 45.25 101 ASN A O 1
ATOM 767 N N . ARG A 1 102 ? -8.75 117.625 89.625 1 43.59 102 ARG A N 1
ATOM 768 C CA . ARG A 1 102 ? -9.977 116.875 89.375 1 43.59 102 ARG A CA 1
ATOM 769 C C . ARG A 1 102 ? -11.156 117.812 89.125 1 43.59 102 ARG A C 1
ATOM 771 O O . ARG A 1 102 ? -12.172 117.438 88.562 1 43.59 102 ARG A O 1
ATOM 778 N N . LYS A 1 103 ? -11.367 118.812 90.062 1 41.31 103 LYS A N 1
ATOM 779 C CA . LYS A 1 103 ? -12.594 119.625 90 1 41.31 103 LYS A CA 1
ATOM 780 C C . LYS A 1 103 ? -12.633 120.5 88.75 1 41.31 103 LYS A C 1
ATOM 782 O O . LYS A 1 103 ? -13.703 120.938 88.312 1 41.31 103 LYS A O 1
ATOM 787 N N . LYS A 1 104 ? -11.539 121.375 88.5 1 42.44 104 LYS A N 1
ATOM 788 C CA . LYS A 1 104 ? -11.719 122.375 87.375 1 42.44 104 LYS A CA 1
ATOM 789 C C . LYS A 1 104 ? -11.641 121.625 86 1 42.44 104 LYS A C 1
ATOM 791 O O . LYS A 1 104 ? -10.766 120.812 85.812 1 42.44 104 LYS A O 1
ATOM 796 N N . ARG A 1 105 ? -12.523 121.625 85.438 1 40.44 105 ARG A N 1
ATOM 797 C CA . ARG A 1 105 ? -12.773 121.062 84.125 1 40.44 105 ARG A CA 1
ATOM 798 C C . ARG A 1 105 ? -11.68 121.438 83.125 1 40.44 105 ARG A C 1
ATOM 800 O O . ARG A 1 105 ? -11.75 121.125 81.938 1 40.44 105 ARG A O 1
ATOM 807 N N . ALA A 1 106 ? -11.117 122.75 83.188 1 46.38 106 ALA A N 1
ATOM 808 C CA . ALA A 1 106 ? -10.398 123.312 82 1 46.38 106 ALA A CA 1
ATOM 809 C C . ALA A 1 106 ? -9.062 122.562 81.812 1 46.38 106 ALA A C 1
ATOM 811 O O . ALA A 1 106 ? -8.383 122.25 82.812 1 46.38 106 ALA A O 1
ATOM 812 N N . THR A 1 107 ? -8.711 122 80.625 1 55.31 107 THR A N 1
ATOM 813 C CA . THR A 1 107 ? -7.789 121.125 79.938 1 55.31 107 THR A CA 1
ATOM 814 C C . THR A 1 107 ? -6.371 121.688 79.938 1 55.31 107 THR A C 1
ATOM 816 O O . THR A 1 107 ? -5.441 121.062 79.438 1 55.31 107 THR A O 1
ATOM 819 N N . GLY A 1 108 ? -5.832 122.812 80.312 1 66.81 108 GLY A N 1
ATOM 820 C CA . GLY A 1 108 ? -4.469 123.25 80.062 1 66.81 108 GLY A CA 1
ATOM 821 C C . GLY A 1 108 ? -3.553 123 81.25 1 66.81 108 GLY A C 1
ATOM 822 O O . GLY A 1 108 ? -3.996 123.062 82.438 1 66.81 108 GLY A O 1
ATOM 823 N N . GLN A 1 109 ? -2.342 122.438 81.25 1 75.06 109 GLN A N 1
ATOM 824 C CA . GLN A 1 109 ? -1.265 122.312 82.188 1 75.06 109 GLN A CA 1
ATOM 825 C C . GLN A 1 109 ? -0.029 123.125 81.75 1 75.06 109 GLN A C 1
ATOM 827 O O . GLN A 1 109 ? 0.226 123.25 80.562 1 75.06 109 GLN A O 1
ATOM 832 N N . TYR A 1 110 ? 0.568 123.75 82.812 1 75.69 110 TYR A N 1
ATOM 833 C CA . TYR A 1 110 ? 1.785 124.438 82.438 1 75.69 110 TYR A CA 1
ATOM 834 C C . TYR A 1 110 ? 2.996 123.562 82.438 1 75.69 110 TYR A C 1
ATOM 836 O O . TYR A 1 110 ? 3.158 122.75 83.375 1 75.69 110 TYR A O 1
ATOM 844 N N . ALA A 1 111 ? 3.744 123.562 81.438 1 79.5 111 ALA A N 1
ATOM 845 C CA . ALA A 1 111 ? 5.004 122.812 81.312 1 79.5 111 ALA A CA 1
ATOM 846 C C . ALA A 1 111 ? 6.199 123.75 81.438 1 79.5 111 ALA A C 1
ATOM 848 O O . ALA A 1 111 ? 6.16 124.875 80.938 1 79.5 111 ALA A O 1
ATOM 849 N N . ASN A 1 112 ? 7.164 123.375 82.188 1 80.31 112 ASN A N 1
ATOM 850 C CA . ASN A 1 112 ? 8.398 124.125 82.375 1 80.31 112 ASN A CA 1
ATOM 851 C C . ASN A 1 112 ? 9.383 123.812 81.25 1 80.31 112 ASN A C 1
ATOM 853 O O . ASN A 1 112 ? 9.719 122.688 80.938 1 80.31 112 ASN A O 1
ATOM 857 N N . ILE A 1 113 ? 9.758 124.875 80.562 1 84.06 113 ILE A N 1
ATOM 858 C CA . ILE A 1 113 ? 10.742 124.812 79.5 1 84.06 113 ILE A CA 1
ATOM 859 C C . ILE A 1 113 ? 12.078 125.375 80 1 84.06 113 ILE A C 1
ATOM 861 O O . ILE A 1 113 ? 12.141 126.5 80.562 1 84.06 113 ILE A O 1
ATOM 865 N N . HIS A 1 114 ? 13.078 124.625 79.812 1 79.88 114 HIS A N 1
ATOM 866 C CA . HIS A 1 114 ? 14.422 125.062 80.188 1 79.88 114 HIS A CA 1
ATOM 867 C C . HIS A 1 114 ? 15.211 125.562 79 1 79.88 114 HIS A C 1
ATOM 869 O O . HIS A 1 114 ? 15.398 124.875 78 1 79.88 114 HIS A O 1
ATOM 875 N N . PHE A 1 115 ? 15.508 126.875 79.062 1 81.56 115 PHE A N 1
ATOM 876 C CA . PHE A 1 115 ? 16.422 127.5 78.125 1 81.56 115 PHE A CA 1
ATOM 877 C C . PHE A 1 115 ? 17.797 127.688 78.688 1 81.56 115 PHE A C 1
ATOM 879 O O . PHE A 1 115 ? 18.047 128.625 79.438 1 81.56 115 PHE A O 1
ATOM 886 N N . ASP A 1 116 ? 18.766 126.812 78.312 1 74.25 116 ASP A N 1
ATOM 887 C CA . ASP A 1 116 ? 20.125 126.812 78.875 1 74.25 116 ASP A CA 1
ATOM 888 C C . ASP A 1 116 ? 20.109 127.125 80.375 1 74.25 116 ASP A C 1
ATOM 890 O O . ASP A 1 116 ? 20.969 127.875 80.875 1 74.25 116 ASP A O 1
ATOM 894 N N . GLY A 1 117 ? 19.031 126.812 81.062 1 70.56 117 GLY A N 1
ATOM 895 C CA . GLY A 1 117 ? 18.969 127 82.5 1 70.56 117 GLY A CA 1
ATOM 896 C C . GLY A 1 117 ? 17.828 127.938 82.875 1 70.56 117 GLY A C 1
ATOM 897 O O . GLY A 1 117 ? 17.438 128 84.062 1 70.56 117 GLY A O 1
ATOM 898 N N . TYR A 1 118 ? 17.5 128.875 82.125 1 78.81 118 TYR A N 1
ATOM 899 C CA . TYR A 1 118 ? 16.344 129.75 82.375 1 78.81 118 TYR A CA 1
ATOM 900 C C . TYR A 1 118 ? 15.047 128.875 82.25 1 78.81 118 TYR A C 1
ATOM 902 O O . TYR A 1 118 ? 14.875 128.125 81.25 1 78.81 118 TYR A O 1
ATOM 910 N N . LEU A 1 119 ? 14.172 129.125 83.312 1 77.19 119 LEU A N 1
ATOM 911 C CA . LEU A 1 119 ? 12.914 128.375 83.375 1 77.19 119 LEU A CA 1
ATOM 912 C C . LEU A 1 119 ? 11.75 129.25 82.938 1 77.19 119 LEU A C 1
ATOM 914 O O . LEU A 1 119 ? 11.609 130.375 83.438 1 77.19 119 LEU A O 1
ATOM 918 N N . ALA A 1 120 ? 11.125 128.875 81.938 1 82.12 120 ALA A N 1
ATOM 919 C CA . ALA A 1 120 ? 9.898 129.5 81.562 1 82.12 120 ALA A CA 1
ATOM 920 C C . ALA A 1 120 ? 8.719 128.625 81.562 1 82.12 120 ALA A C 1
ATOM 922 O O . ALA A 1 120 ? 8.875 127.375 81.25 1 82.12 120 ALA A O 1
ATOM 923 N N . SER A 1 121 ? 7.555 129 82 1 80.25 121 SER A N 1
ATOM 924 C CA . SER A 1 121 ? 6.336 128.25 82 1 80.25 121 SER A CA 1
ATOM 925 C C . SER A 1 121 ? 5.52 128.375 80.75 1 80.25 121 SER A C 1
ATOM 927 O O . SER A 1 121 ? 5.305 129.5 80.312 1 80.25 121 SER A O 1
ATOM 929 N N . TYR A 1 122 ? 5.238 127.375 80.125 1 83.38 122 TYR A N 1
ATOM 930 C CA . TYR A 1 122 ? 4.445 127.375 78.875 1 83.38 122 TYR A CA 1
ATOM 931 C C . TYR A 1 122 ? 3.186 126.562 79.062 1 83.38 122 TYR A C 1
ATOM 933 O O . TYR A 1 122 ? 3.244 125.438 79.562 1 83.38 122 TYR A O 1
ATOM 941 N N . PRO A 1 123 ? 1.98 127.125 78.75 1 81.88 123 PRO A N 1
ATOM 942 C CA . PRO A 1 123 ? 0.738 126.375 78.875 1 81.88 123 PRO A CA 1
ATOM 943 C C . PRO A 1 123 ? 0.558 125.375 77.75 1 81.88 123 PRO A C 1
ATOM 945 O O . PRO A 1 123 ? 0.792 125.688 76.562 1 81.88 123 PRO A O 1
ATOM 948 N N . VAL A 1 124 ? 0.279 124.125 78.188 1 82.06 124 VAL A N 1
ATOM 949 C CA . VAL A 1 124 ? -0.034 123.062 77.25 1 82.06 124 VAL A CA 1
ATOM 950 C C . VAL A 1 124 ? -1.46 122.562 77.5 1 82.06 124 VAL A C 1
ATOM 952 O O . VAL A 1 124 ? -1.846 122.25 78.625 1 82.06 124 VAL A O 1
ATOM 955 N N . PHE A 1 125 ? -2.275 122.5 76.312 1 80.69 125 PHE A N 1
ATOM 956 C CA . PHE A 1 125 ? -3.637 122 76.375 1 80.69 125 PHE A CA 1
ATOM 957 C C . PHE A 1 125 ? -3.686 120.562 75.875 1 80.69 125 PHE A C 1
ATOM 959 O O . PHE A 1 125 ? -3.037 120.188 74.875 1 80.69 125 PHE A O 1
ATOM 966 N N . TYR A 1 126 ? -4.34 119.688 76.688 1 80.94 126 TYR A N 1
ATOM 967 C CA . TYR A 1 126 ? -4.363 118.312 76.438 1 80.94 126 TYR A CA 1
ATOM 968 C C . TYR A 1 126 ? -5.738 117.875 75.875 1 80.94 126 TYR A C 1
ATOM 970 O O . TYR A 1 126 ? -6.762 118.312 76.438 1 80.94 126 TYR A O 1
ATOM 978 N N . ALA A 1 127 ? -5.766 117.062 74.812 1 83.56 127 ALA A N 1
ATOM 979 C CA . ALA A 1 127 ? -6.941 116.375 74.312 1 83.56 127 ALA A CA 1
ATOM 980 C C . ALA A 1 127 ? -6.895 114.875 74.625 1 83.56 127 ALA A C 1
ATOM 982 O O . ALA A 1 127 ? -5.844 114.312 75 1 83.56 127 ALA A O 1
ATOM 983 N N . GLU A 1 128 ? -8.039 114.125 74.562 1 83.5 128 GLU A N 1
ATOM 984 C CA . GLU A 1 128 ? -8.102 112.688 74.812 1 83.5 128 GLU A CA 1
ATOM 985 C C . GLU A 1 128 ? -7.305 111.938 73.75 1 83.5 128 GLU A C 1
ATOM 987 O O . GLU A 1 128 ? -7.215 112.312 72.625 1 83.5 128 GLU A O 1
ATOM 992 N N . ASN A 1 129 ? -6.641 110.875 74.312 1 84.5 129 ASN A N 1
ATOM 993 C CA . ASN A 1 129 ? -5.887 110 73.375 1 84.5 129 ASN A CA 1
ATOM 994 C C . ASN A 1 129 ? -6.781 109.375 72.312 1 84.5 129 ASN A C 1
ATOM 996 O O . ASN A 1 129 ? -7.957 109.125 72.562 1 84.5 129 ASN A O 1
ATOM 1000 N N . PRO A 1 130 ? -6.234 109.188 71.062 1 86.5 130 PRO A N 1
ATOM 1001 C CA . PRO A 1 130 ? -6.996 108.562 70 1 86.5 130 PRO A CA 1
ATOM 1002 C C . PRO A 1 130 ? -7.23 107.062 70.312 1 86.5 130 PRO A C 1
ATOM 1004 O O . PRO A 1 130 ? -6.402 106.375 70.938 1 86.5 130 PRO A O 1
ATOM 1007 N N . GLU A 1 131 ? -8.406 106.5 69.938 1 86.69 131 GLU A N 1
ATOM 1008 C CA . GLU A 1 131 ? -8.766 105.125 70 1 86.69 131 GLU A CA 1
ATOM 1009 C C . GLU A 1 131 ? -8.914 104.5 68.625 1 86.69 131 GLU A C 1
ATOM 1011 O O . GLU A 1 131 ? -9.531 105.125 67.75 1 86.69 131 GLU A O 1
ATOM 1016 N N . PHE A 1 132 ? -8.164 103.438 68.375 1 86.44 132 PHE A N 1
ATOM 1017 C CA . PHE A 1 132 ? -8.203 102.812 67.125 1 86.44 132 PHE A CA 1
ATOM 1018 C C . PHE A 1 132 ? -9.031 101.5 67.188 1 86.44 132 PHE A C 1
ATOM 1020 O O . PHE A 1 132 ? -8.984 100.812 68.188 1 86.44 132 PHE A O 1
ATOM 1027 N N . ASP A 1 133 ? -9.844 101.25 66.125 1 82.81 133 ASP A N 1
ATOM 1028 C CA . ASP A 1 133 ? -10.578 100 66 1 82.81 133 ASP A CA 1
ATOM 1029 C C . ASP A 1 133 ? -9.711 98.875 65.375 1 82.81 133 ASP A C 1
ATOM 1031 O O . ASP A 1 133 ? -8.883 99.188 64.5 1 82.81 133 ASP A O 1
ATOM 1035 N N . LYS A 1 134 ? -9.812 97.75 65.875 1 79.75 134 LYS A N 1
ATOM 1036 C CA . LYS A 1 134 ? -9.062 96.625 65.312 1 79.75 134 LYS A CA 1
ATOM 1037 C C . LYS A 1 134 ? -9.57 96.25 63.938 1 79.75 134 LYS A C 1
ATOM 1039 O O . LYS A 1 134 ? -10.742 96.438 63.625 1 79.75 134 LYS A O 1
ATOM 1044 N N . LEU A 1 135 ? -8.648 95.938 63.125 1 74.19 135 LEU A N 1
ATOM 1045 C CA . LEU A 1 135 ? -8.977 95.5 61.75 1 74.19 135 LEU A CA 1
ATOM 1046 C C . LEU A 1 135 ? -9.734 94.188 61.75 1 74.19 135 LEU A C 1
ATOM 1048 O O . LEU A 1 135 ? -9.273 93.188 62.344 1 74.19 135 LEU A O 1
ATOM 1052 N N . THR A 1 136 ? -11.062 94.125 61.719 1 58.38 136 THR A N 1
ATOM 1053 C CA . THR A 1 136 ? -11.82 92.875 61.75 1 58.38 136 THR A CA 1
ATOM 1054 C C . THR A 1 136 ? -11.562 92.062 60.5 1 58.38 136 THR A C 1
ATOM 1056 O O . THR A 1 136 ? -11.539 90.812 60.531 1 58.38 136 THR A O 1
ATOM 1059 N N . ASN A 1 137 ? -11.867 92.562 59.312 1 53.97 137 ASN A N 1
ATOM 1060 C CA . ASN A 1 137 ? -11.891 91.75 58.125 1 53.97 137 ASN A CA 1
ATOM 1061 C C . ASN A 1 137 ? -10.492 91.562 57.531 1 53.97 137 ASN A C 1
ATOM 1063 O O . ASN A 1 137 ? -9.758 92.562 57.406 1 53.97 137 ASN A O 1
ATOM 1067 N N . VAL A 1 138 ? -9.922 90.438 57.625 1 53.38 138 VAL A N 1
ATOM 1068 C CA . VAL A 1 138 ? -8.641 90 57.062 1 53.38 138 VAL A CA 1
ATOM 1069 C C . VAL A 1 138 ? -8.625 90.375 55.562 1 53.38 138 VAL A C 1
ATOM 1071 O O . VAL A 1 138 ? -9.375 89.812 54.781 1 53.38 138 VAL A O 1
ATOM 1074 N N . VAL A 1 139 ? -8.375 91.5 55.188 1 59.28 139 VAL A N 1
ATOM 1075 C CA . VAL A 1 139 ? -8.266 91.875 53.781 1 59.28 139 VAL A CA 1
ATOM 1076 C C . VAL A 1 139 ? -7.035 91.25 53.156 1 59.28 139 VAL A C 1
ATOM 1078 O O . VAL A 1 139 ? -5.949 91.25 53.75 1 59.28 139 VAL A O 1
ATOM 1081 N N . GLU A 1 140 ? -7.215 90.438 52.156 1 65.38 140 GLU A N 1
ATOM 1082 C CA . GLU A 1 140 ? -6.184 89.688 51.406 1 65.38 140 GLU A CA 1
ATOM 1083 C C . GLU A 1 140 ? -5.648 90.562 50.25 1 65.38 140 GLU A C 1
ATOM 1085 O O . GLU A 1 140 ? -6.422 91.188 49.531 1 65.38 140 GLU A O 1
ATOM 1090 N N . TYR A 1 141 ? -4.355 90.812 50.312 1 67.19 141 TYR A N 1
ATOM 1091 C CA . TYR A 1 141 ? -3.674 91.5 49.219 1 67.19 141 TYR A CA 1
ATOM 1092 C C . TYR A 1 141 ? -2.818 90.562 48.406 1 67.19 141 TYR A C 1
ATOM 1094 O O . TYR A 1 141 ? -2.252 89.625 48.938 1 67.19 141 TYR A O 1
ATOM 1102 N N . GLU A 1 142 ? -2.896 90.812 47.094 1 67.62 142 GLU A N 1
ATOM 1103 C CA . GLU A 1 142 ? -2.029 90.062 46.219 1 67.62 142 GLU A CA 1
ATOM 1104 C C . GLU A 1 142 ? -0.625 90.625 46.156 1 67.62 142 GLU A C 1
ATOM 1106 O O . GLU A 1 142 ? -0.462 91.812 45.938 1 67.62 142 GLU A O 1
ATOM 1111 N N . ASP A 1 143 ? 0.426 89.812 46.344 1 70 143 ASP A N 1
ATOM 1112 C CA . ASP A 1 143 ? 1.82 90.25 46.344 1 70 143 ASP A CA 1
ATOM 1113 C C . ASP A 1 143 ? 2.227 90.75 44.969 1 70 143 ASP A C 1
ATOM 1115 O O . ASP A 1 143 ? 2.002 90.125 43.969 1 70 143 ASP A O 1
ATOM 1119 N N . GLY A 1 144 ? 2.668 92 44.906 1 67 144 GLY A N 1
ATOM 1120 C CA . GLY A 1 144 ? 3.152 92.625 43.688 1 67 144 GLY A CA 1
ATOM 1121 C C . GLY A 1 144 ? 2.156 93.562 43.062 1 67 144 GLY A C 1
ATOM 1122 O O . GLY A 1 144 ? 2.484 94.25 42.125 1 67 144 GLY A O 1
ATOM 1123 N N . GLU A 1 145 ? 0.952 93.625 43.469 1 65.44 145 GLU A N 1
ATOM 1124 C CA . GLU A 1 145 ? -0.049 94.562 42.875 1 65.44 145 GLU A CA 1
ATOM 1125 C C . GLU A 1 145 ? -0.434 95.625 43.875 1 65.44 145 GLU A C 1
ATOM 1127 O O . GLU A 1 145 ? -0.296 95.5 45.094 1 65.44 145 GLU A O 1
ATOM 1132 N N . GLU A 1 146 ? -0.679 96.75 43.344 1 64.25 146 GLU A N 1
ATOM 1133 C CA . GLU A 1 146 ? -1.13 97.875 44.156 1 64.25 146 GLU A CA 1
ATOM 1134 C C . GLU A 1 146 ? -2.49 97.562 44.812 1 64.25 146 GLU A C 1
ATOM 1136 O O . GLU A 1 146 ? -3.438 97.188 44.094 1 64.25 146 GLU A O 1
ATOM 1141 N N . GLY A 1 147 ? -2.523 97.375 46.094 1 60.22 147 GLY A N 1
ATOM 1142 C CA . GLY A 1 147 ? -3.742 97 46.812 1 60.22 147 GLY A CA 1
ATOM 1143 C C . GLY A 1 147 ? -4.625 98.188 47.156 1 60.22 147 GLY A C 1
ATOM 1144 O O . GLY A 1 147 ? -4.281 99.312 46.844 1 60.22 147 GLY A O 1
ATOM 1145 N N . ALA A 1 148 ? -5.797 97.875 47.562 1 67.62 148 ALA A N 1
ATOM 1146 C CA . ALA A 1 148 ? -6.766 98.812 48.031 1 67.62 148 ALA A CA 1
ATOM 1147 C C . ALA A 1 148 ? -6.301 99.5 49.312 1 67.62 148 ALA A C 1
ATOM 1149 O O . ALA A 1 148 ? -5.59 98.875 50.094 1 67.62 148 ALA A O 1
ATOM 1150 N N . PRO A 1 149 ? -6.496 100.812 49.469 1 73.94 149 PRO A N 1
ATOM 1151 C CA . PRO A 1 149 ? -6.109 101.5 50.688 1 73.94 149 PRO A CA 1
ATOM 1152 C C . PRO A 1 149 ? -6.766 100.875 51.938 1 73.94 149 PRO A C 1
ATOM 1154 O O . PRO A 1 149 ? -7.895 100.375 51.875 1 73.94 149 PRO A O 1
ATOM 1157 N N . ILE A 1 150 ? -5.988 100.812 52.938 1 77.56 150 ILE A N 1
ATOM 1158 C CA . ILE A 1 150 ? -6.465 100.312 54.219 1 77.56 150 ILE A CA 1
ATOM 1159 C C . ILE A 1 150 ? -7.109 101.5 55 1 77.56 150 ILE A C 1
ATOM 1161 O O . ILE A 1 150 ? -6.535 102.562 55.094 1 77.56 150 ILE A O 1
ATOM 1165 N N . MET A 1 151 ? -8.32 101.188 55.469 1 74.25 151 MET A N 1
ATOM 1166 C CA . MET A 1 151 ? -9.008 102.188 56.312 1 74.25 151 MET A CA 1
ATOM 1167 C C . MET A 1 151 ? -8.945 101.75 57.781 1 74.25 151 MET A C 1
ATOM 1169 O O . MET A 1 151 ? -9.445 100.688 58.156 1 74.25 151 MET A O 1
ATOM 1173 N N . ILE A 1 152 ? -8.32 102.562 58.5 1 81.5 152 ILE A N 1
ATOM 1174 C CA . ILE A 1 152 ? -8.25 102.375 59.969 1 81.5 152 ILE A CA 1
ATOM 1175 C C . ILE A 1 152 ? -9.266 103.25 60.656 1 81.5 152 ILE A C 1
ATOM 1177 O O . ILE A 1 152 ? -9.195 104.5 60.531 1 81.5 152 ILE A O 1
ATOM 1181 N N . MET A 1 153 ? -10.203 102.625 61.281 1 80.5 153 MET A N 1
ATOM 1182 C CA . MET A 1 153 ? -11.227 103.375 62 1 80.5 153 MET A CA 1
ATOM 1183 C C . MET A 1 153 ? -10.773 103.688 63.406 1 80.5 153 MET A C 1
ATOM 1185 O O . MET A 1 153 ? -10.086 102.875 64.062 1 80.5 153 MET A O 1
ATOM 1189 N N . GLY A 1 154 ? -11.047 104.938 63.812 1 82.5 154 GLY A N 1
ATOM 1190 C CA . GLY A 1 154 ? -10.734 105.375 65.188 1 82.5 154 GLY A CA 1
ATOM 1191 C C . GLY A 1 154 ? -11.539 106.562 65.625 1 82.5 154 GLY A C 1
ATOM 1192 O O . GLY A 1 154 ? -12.469 107 64.938 1 82.5 154 GLY A O 1
ATOM 1193 N N . ARG A 1 155 ? -11.211 107 66.875 1 81.44 155 ARG A N 1
ATOM 1194 C CA . ARG A 1 155 ? -11.859 108.188 67.5 1 81.44 155 ARG A CA 1
ATOM 1195 C C . ARG A 1 155 ? -10.828 109.188 67.938 1 81.44 155 ARG A C 1
ATOM 1197 O O . ARG A 1 155 ? -9.75 108.812 68.438 1 81.44 155 ARG A O 1
ATOM 1204 N N . ASN A 1 156 ? -11.117 110.625 67.75 1 80.81 156 ASN A N 1
ATOM 1205 C CA . ASN A 1 156 ? -10.328 111.688 68.25 1 80.81 156 ASN A CA 1
ATOM 1206 C C . ASN A 1 156 ? -8.938 111.75 67.625 1 80.81 156 ASN A C 1
ATOM 1208 O O . ASN A 1 156 ? -7.949 112 68.312 1 80.81 156 ASN A O 1
ATOM 1212 N N . LEU A 1 157 ? -8.906 111.5 66.312 1 85.44 157 LEU A N 1
ATOM 1213 C CA . LEU A 1 157 ? -7.602 111.312 65.688 1 85.44 157 LEU A CA 1
ATOM 1214 C C . LEU A 1 157 ? -6.918 112.688 65.5 1 85.44 157 LEU A C 1
ATOM 1216 O O . LEU A 1 157 ? -5.691 112.75 65.5 1 85.44 157 LEU A O 1
ATOM 1220 N N . LEU A 1 158 ? -7.656 113.75 65.312 1 82.44 158 LEU A N 1
ATOM 1221 C CA . LEU A 1 158 ? -7.031 115 65 1 82.44 158 LEU A CA 1
ATOM 1222 C C . LEU A 1 158 ? -7.168 116 66.188 1 82.44 158 LEU A C 1
ATOM 1224 O O . LEU A 1 158 ? -6.824 117.188 66 1 82.44 158 LEU A O 1
ATOM 1228 N N . GLU A 1 159 ? -7.617 115.625 67.188 1 81.5 159 GLU A N 1
ATOM 1229 C CA . GLU A 1 159 ? -7.801 116.5 68.375 1 81.5 159 GLU A CA 1
ATOM 1230 C C . GLU A 1 159 ? -6.465 116.875 69 1 81.5 159 GLU A C 1
ATOM 1232 O O . GLU A 1 159 ? -6.328 117.938 69.562 1 81.5 159 GLU A O 1
ATOM 1237 N N . GLY A 1 160 ? -5.488 116.125 68.812 1 79.94 160 GLY A N 1
ATOM 1238 C CA . GLY A 1 160 ? -4.234 116.375 69.5 1 79.94 160 GLY A CA 1
ATOM 1239 C C . GLY A 1 160 ? -3.023 116.25 68.625 1 79.94 160 GLY A C 1
ATOM 1240 O O . GLY A 1 160 ? -1.885 116.375 69.062 1 79.94 160 GLY A O 1
ATOM 1241 N N . ALA A 1 161 ? -3.184 115.938 67.375 1 80.88 161 ALA A N 1
ATOM 1242 C CA . ALA A 1 161 ? -2.049 115.75 66.5 1 80.88 161 ALA A CA 1
ATOM 1243 C C . ALA A 1 161 ? -2.414 116.125 65.062 1 80.88 161 ALA A C 1
ATOM 1245 O O . ALA A 1 161 ? -3.596 116.25 64.688 1 80.88 161 ALA A O 1
ATOM 1246 N N . HIS A 1 162 ? -1.356 116.5 64.312 1 78.62 162 HIS A N 1
ATOM 1247 C CA . HIS A 1 162 ? -1.511 116.75 62.875 1 78.62 162 HIS A CA 1
ATOM 1248 C C . HIS A 1 162 ? -1.239 115.5 62.031 1 78.62 162 HIS A C 1
ATOM 1250 O O . HIS A 1 162 ? -0.708 114.5 62.562 1 78.62 162 HIS A O 1
ATOM 1256 N N . GLN A 1 163 ? -1.604 115.5 60.844 1 81.19 163 GLN A N 1
ATOM 1257 C CA . GLN A 1 163 ? -1.436 114.375 59.938 1 81.19 163 GLN A CA 1
ATOM 1258 C C . GLN A 1 163 ? 0.022 113.938 59.875 1 81.19 163 GLN A C 1
ATOM 1260 O O . GLN A 1 163 ? 0.309 112.75 59.812 1 81.19 163 GLN A O 1
ATOM 1265 N N . SER A 1 164 ? 0.85 114.875 59.969 1 80.38 164 SER A N 1
ATOM 1266 C CA . SER A 1 164 ? 2.271 114.625 59.812 1 80.38 164 SER A CA 1
ATOM 1267 C C . SER A 1 164 ? 2.799 113.875 61.062 1 80.38 164 SER A C 1
ATOM 1269 O O . SER A 1 164 ? 3.859 113.25 61 1 80.38 164 SER A O 1
ATOM 1271 N N . ASP A 1 165 ? 2.018 113.812 62.094 1 81.12 165 ASP A N 1
ATOM 1272 C CA . ASP A 1 165 ? 2.469 113.125 63.312 1 81.12 165 ASP A CA 1
ATOM 1273 C C . ASP A 1 165 ? 2.123 111.625 63.312 1 81.12 165 ASP A C 1
ATOM 1275 O O . ASP A 1 165 ? 2.596 110.875 64.125 1 81.12 165 ASP A O 1
ATOM 1279 N N . TYR A 1 166 ? 1.301 111.188 62.344 1 88 166 TYR A N 1
ATOM 1280 C CA . TYR A 1 166 ? 0.88 109.812 62.281 1 88 166 TYR A CA 1
ATOM 1281 C C . TYR A 1 166 ? 1.788 109 61.375 1 88 166 TYR A C 1
ATOM 1283 O O . TYR A 1 166 ? 2.217 109.5 60.312 1 88 166 TYR A O 1
ATOM 1291 N N . THR A 1 167 ? 2.211 107.812 61.812 1 88.06 167 THR A N 1
ATOM 1292 C CA . THR A 1 167 ? 2.906 106.812 60.969 1 88.06 167 THR A CA 1
ATOM 1293 C C . THR A 1 167 ? 2.236 105.438 61.094 1 88.06 167 THR A C 1
ATOM 1295 O O . THR A 1 167 ? 1.939 105 62.188 1 88.06 167 THR A O 1
ATOM 1298 N N . VAL A 1 168 ? 1.843 104.938 59.906 1 89.44 168 VAL A N 1
ATOM 1299 C CA . VAL A 1 168 ? 1.287 103.562 59.875 1 89.44 168 VAL A CA 1
ATOM 1300 C C . VAL A 1 168 ? 2.328 102.625 59.312 1 89.44 168 VAL A C 1
ATOM 1302 O O . VAL A 1 168 ? 2.785 102.75 58.188 1 89.44 168 VAL A O 1
ATOM 1305 N N . LYS A 1 169 ? 2.719 101.688 60.156 1 86.75 169 LYS A N 1
ATOM 1306 C CA . LYS A 1 169 ? 3.697 100.625 59.781 1 86.75 169 LYS A CA 1
ATOM 1307 C C . LYS A 1 169 ? 3.016 99.312 59.469 1 86.75 169 LYS A C 1
ATOM 1309 O O . LYS A 1 169 ? 2.082 98.875 60.156 1 86.75 169 LYS A O 1
ATOM 1314 N N . ILE A 1 170 ? 3.404 98.812 58.375 1 86 170 ILE A N 1
ATOM 1315 C CA . ILE A 1 170 ? 2.971 97.438 57.969 1 86 170 ILE A CA 1
ATOM 1316 C C . ILE A 1 170 ? 4.152 96.5 58.031 1 86 170 ILE A C 1
ATOM 1318 O O . ILE A 1 170 ? 5.145 96.688 57.312 1 86 170 ILE A O 1
ATOM 1322 N N . GLY A 1 171 ? 4.102 95.562 58.844 1 82.12 171 GLY A N 1
ATOM 1323 C CA . GLY A 1 171 ? 5.207 94.625 59.031 1 82.12 171 GLY A CA 1
ATOM 1324 C C . GLY A 1 171 ? 6.426 95.25 59.656 1 82.12 171 GLY A C 1
ATOM 1325 O O . GLY A 1 171 ? 6.301 96.25 60.406 1 82.12 171 GLY A O 1
ATOM 1326 N N . LEU A 1 172 ? 7.625 94.75 59.375 1 78.25 172 LEU A N 1
ATOM 1327 C CA . LEU A 1 172 ? 8.852 95.25 60 1 78.25 172 LEU A CA 1
ATOM 1328 C C . LEU A 1 172 ? 9.469 96.375 59.188 1 78.25 172 LEU A C 1
ATOM 1330 O O . LEU A 1 172 ? 10.102 97.312 59.75 1 78.25 172 LEU A O 1
ATOM 1334 N N . ASP A 1 173 ? 9.203 96.375 57.938 1 78.19 173 ASP A N 1
ATOM 1335 C CA . ASP A 1 173 ? 9.883 97.375 57.094 1 78.19 173 ASP A CA 1
ATOM 1336 C C . ASP A 1 173 ? 8.906 98.062 56.156 1 78.19 173 ASP A C 1
ATOM 1338 O O . ASP A 1 173 ? 9.312 98.875 55.312 1 78.19 173 ASP A O 1
ATOM 1342 N N . GLY A 1 174 ? 7.688 97.812 56.344 1 82.44 174 GLY A N 1
ATOM 1343 C CA . GLY A 1 174 ? 6.738 98.438 55.438 1 82.44 174 GLY A CA 1
ATOM 1344 C C . GLY A 1 174 ? 6.051 99.625 56.062 1 82.44 174 GLY A C 1
ATOM 1345 O O . GLY A 1 174 ? 5.887 99.75 57.281 1 82.44 174 GLY A O 1
ATOM 1346 N N . THR A 1 175 ? 5.922 100.75 55.312 1 84.69 175 THR A N 1
ATOM 1347 C CA . THR A 1 175 ? 5.168 101.875 55.75 1 84.69 175 THR A CA 1
ATOM 1348 C C . THR A 1 175 ? 3.957 102.125 54.844 1 84.69 175 THR A C 1
ATOM 1350 O O . THR A 1 175 ? 4.055 102 53.625 1 84.69 175 THR A O 1
ATOM 1353 N N . CYS A 1 176 ? 2.875 102.25 55.5 1 83.88 176 CYS A N 1
ATOM 1354 C CA . CYS A 1 176 ? 1.649 102.562 54.781 1 83.88 176 CYS A CA 1
ATOM 1355 C C . CYS A 1 176 ? 1.574 104.062 54.531 1 83.88 176 CYS A C 1
ATOM 1357 O O . CYS A 1 176 ? 1.592 104.875 55.469 1 83.88 176 CYS A O 1
ATOM 1359 N N . PHE A 1 177 ? 1.633 104.5 53.375 1 82.75 177 PHE A N 1
ATOM 1360 C CA . PHE A 1 177 ? 1.577 105.875 53.031 1 82.75 177 PHE A CA 1
ATOM 1361 C C . PHE A 1 177 ? 0.198 106.5 53.312 1 82.75 177 PHE A C 1
ATOM 1363 O O . PHE A 1 177 ? -0.799 106.062 52.719 1 82.75 177 PHE A O 1
ATOM 1370 N N . ILE A 1 178 ? 0.202 107.375 54.375 1 81 178 ILE A N 1
ATOM 1371 C CA . ILE A 1 178 ? -1.062 108 54.781 1 81 178 ILE A CA 1
ATOM 1372 C C . ILE A 1 178 ? -1.534 109 53.688 1 81 178 ILE A C 1
ATOM 1374 O O . ILE A 1 178 ? -0.846 109.938 53.406 1 81 178 ILE A O 1
ATOM 1378 N N . GLN A 1 179 ? -2.602 108.688 53.125 1 75.56 179 GLN A N 1
ATOM 1379 C CA . GLN A 1 179 ? -3.166 109.625 52.125 1 75.56 179 GLN A CA 1
ATOM 1380 C C . GLN A 1 179 ? -4.047 110.688 52.75 1 75.56 179 GLN A C 1
ATOM 1382 O O . GLN A 1 179 ? -3.963 111.875 52.406 1 75.56 179 GLN A O 1
ATOM 1387 N N . GLN A 1 180 ? -4.902 110.188 53.781 1 75.19 180 GLN A N 1
ATOM 1388 C CA . GLN A 1 180 ? -5.812 111.125 54.438 1 75.19 180 GLN A CA 1
ATOM 1389 C C . GLN A 1 180 ? -6.105 110.688 55.875 1 75.19 180 GLN A C 1
ATOM 1391 O O . GLN A 1 180 ? -6.168 109.5 56.156 1 75.19 180 GLN A O 1
ATOM 1396 N N . ILE A 1 181 ? -6.16 111.688 56.781 1 80.06 181 ILE A N 1
ATOM 1397 C CA . ILE A 1 181 ? -6.527 111.438 58.156 1 80.06 181 ILE A CA 1
ATOM 1398 C C . ILE A 1 181 ? -7.719 112.312 58.531 1 80.06 181 ILE A C 1
ATOM 1400 O O . ILE A 1 181 ? -7.77 113.5 58.188 1 80.06 181 ILE A O 1
ATOM 1404 N N . SER A 1 182 ? -8.812 111.75 59 1 76.5 182 SER A N 1
ATOM 1405 C CA . SER A 1 182 ? -9.922 112.438 59.625 1 76.5 182 SER A CA 1
ATOM 1406 C C . SER A 1 182 ? -9.984 112.125 61.125 1 76.5 182 SER A C 1
ATOM 1408 O O . SER A 1 182 ? -9.172 111.375 61.656 1 76.5 182 SER A O 1
ATOM 1410 N N . ASN A 1 183 ? -10.922 112.812 61.844 1 77.19 183 ASN A N 1
ATOM 1411 C CA . ASN A 1 183 ? -11.047 112.562 63.281 1 77.19 183 ASN A CA 1
ATOM 1412 C C . ASN A 1 183 ? -11.562 111.188 63.562 1 77.19 183 ASN A C 1
ATOM 1414 O O . ASN A 1 183 ? -11.469 110.688 64.688 1 77.19 183 ASN A O 1
ATOM 1418 N N . TRP A 1 184 ? -11.906 110.438 62.438 1 78.38 184 TRP A N 1
ATOM 1419 C CA . TRP A 1 184 ? -12.523 109.125 62.719 1 78.38 184 TRP A CA 1
ATOM 1420 C C . TRP A 1 184 ? -11.828 108 61.938 1 78.38 184 TRP A C 1
ATOM 1422 O O . TRP A 1 184 ? -12.031 106.812 62.188 1 78.38 184 TRP A O 1
ATOM 1432 N N . ASN A 1 185 ? -11.031 108.375 60.938 1 81.31 185 ASN A N 1
ATOM 1433 C CA . ASN A 1 185 ? -10.406 107.312 60.156 1 81.31 185 ASN A CA 1
ATOM 1434 C C . ASN A 1 185 ? -9.07 107.75 59.562 1 81.31 185 ASN A C 1
ATOM 1436 O O . ASN A 1 185 ? -8.828 108.938 59.406 1 81.31 185 ASN A O 1
ATOM 1440 N N . ILE A 1 186 ? -8.109 106.812 59.312 1 84.25 186 ILE A N 1
ATOM 1441 C CA . ILE A 1 186 ? -6.84 106.938 58.594 1 84.25 186 ILE A CA 1
ATOM 1442 C C . ILE A 1 186 ? -6.859 106 57.344 1 84.25 186 ILE A C 1
ATOM 1444 O O . ILE A 1 186 ? -7.117 104.812 57.438 1 84.25 186 ILE A O 1
ATOM 1448 N N . THR A 1 187 ? -6.789 106.625 56.25 1 80.25 187 THR A N 1
ATOM 1449 C CA . THR A 1 187 ? -6.668 105.875 55 1 80.25 187 THR A CA 1
ATOM 1450 C C . THR A 1 187 ? -5.219 105.812 54.531 1 80.25 187 THR A C 1
ATOM 1452 O O . THR A 1 187 ? -4.598 106.875 54.344 1 80.25 187 THR A O 1
ATOM 1455 N N . CYS A 1 188 ? -4.648 104.625 54.406 1 82.94 188 CYS A N 1
ATOM 1456 C CA . CYS A 1 188 ? -3.262 104.5 53.969 1 82.94 188 CYS A CA 1
ATOM 1457 C C . CYS A 1 188 ? -3.131 103.438 52.906 1 82.94 188 CYS A C 1
ATOM 1459 O O . CYS A 1 188 ? -3.988 102.562 52.781 1 82.94 188 CYS A O 1
ATOM 1461 N N . LEU A 1 189 ? -2.174 103.562 52.031 1 81.19 189 LEU A N 1
ATOM 1462 C CA . LEU A 1 189 ? -1.857 102.625 50.938 1 81.19 189 LEU A CA 1
ATOM 1463 C C . LEU A 1 189 ? -0.74 101.688 51.375 1 81.19 189 LEU A C 1
ATOM 1465 O O . LEU A 1 189 ? 0.36 102.125 51.719 1 81.19 189 LEU A O 1
ATOM 1469 N N . PRO A 1 190 ? -1.111 100.375 51.344 1 81.56 190 PRO A N 1
ATOM 1470 C CA . PRO A 1 190 ? -0.057 99.438 51.688 1 81.56 190 PRO A CA 1
ATOM 1471 C C . PRO A 1 190 ? 0.983 99.25 50.594 1 81.56 190 PRO A C 1
ATOM 1473 O O . PRO A 1 190 ? 0.718 99.625 49.438 1 81.56 190 PRO A O 1
ATOM 1476 N N . PRO A 1 191 ? 2.211 98.875 51.031 1 82.88 191 PRO A N 1
ATOM 1477 C CA . PRO A 1 191 ? 3.256 98.625 50.031 1 82.88 191 PRO A CA 1
ATOM 1478 C C . PRO A 1 191 ? 2.891 97.5 49.031 1 82.88 191 PRO A C 1
ATOM 1480 O O . PRO A 1 191 ? 2.162 96.562 49.406 1 82.88 191 PRO A O 1
ATOM 1483 N N . LYS A 1 192 ? 3.33 97.688 47.812 1 78.88 192 LYS A N 1
ATOM 1484 C CA . LYS A 1 192 ? 3.078 96.75 46.719 1 78.88 192 LYS A CA 1
ATOM 1485 C C . LYS A 1 192 ? 3.662 95.375 47.031 1 78.88 192 LYS A C 1
ATOM 1487 O O . LYS A 1 192 ? 3.027 94.312 46.781 1 78.88 192 LYS A O 1
ATOM 1492 N N . SER A 1 193 ? 4.812 95.375 47.594 1 80.62 193 SER A N 1
ATOM 1493 C CA . SER A 1 193 ? 5.473 94.125 47.906 1 80.62 193 SER A CA 1
ATOM 1494 C C . SER A 1 193 ? 5.332 93.75 49.375 1 80.62 193 SER A C 1
ATOM 1496 O O . SER A 1 193 ? 5.281 94.625 50.219 1 80.62 193 SER A O 1
ATOM 1498 N N . LYS A 1 194 ? 5.176 92.5 49.625 1 77.19 194 LYS A N 1
ATOM 1499 C CA . LYS A 1 194 ? 5.027 92.062 50.969 1 77.19 194 LYS A CA 1
ATOM 1500 C C . LYS A 1 194 ? 6.211 92.438 51.844 1 77.19 194 LYS A C 1
ATOM 1502 O O . LYS A 1 194 ? 7.363 92.188 51.5 1 77.19 194 LYS A O 1
ATOM 1507 N N . PRO A 1 195 ? 5.859 93.188 52.938 1 80.62 195 PRO A N 1
ATOM 1508 C CA . PRO A 1 195 ? 6.941 93.5 53.844 1 80.62 195 PRO A CA 1
ATOM 1509 C C . PRO A 1 195 ? 7.359 92.375 54.719 1 80.62 195 PRO A C 1
ATOM 1511 O O . PRO A 1 195 ? 6.652 91.312 54.781 1 80.62 195 PRO A O 1
ATOM 1514 N N . ARG A 1 196 ? 8.531 92.438 55.406 1 80.56 196 ARG A N 1
ATOM 1515 C CA . ARG A 1 196 ? 9 91.375 56.281 1 80.56 196 ARG A CA 1
ATOM 1516 C C . ARG A 1 196 ? 8.141 91.312 57.531 1 80.56 196 ARG A C 1
ATOM 1518 O O . ARG A 1 196 ? 7.652 92.312 58.031 1 80.56 196 ARG A O 1
ATOM 1525 N N . THR A 1 197 ? 7.668 90.062 57.875 1 75.75 197 THR A N 1
ATOM 1526 C CA . THR A 1 197 ? 6.844 89.875 59.062 1 75.75 197 THR A CA 1
ATOM 1527 C C . THR A 1 197 ? 7.496 88.875 60 1 75.75 197 THR A C 1
ATOM 1529 O O . THR A 1 197 ? 8.32 88.062 59.594 1 75.75 197 THR A O 1
ATOM 1532 N N . ASN A 1 198 ? 7.391 89 61.312 1 70.25 198 ASN A N 1
ATOM 1533 C CA . ASN A 1 198 ? 7.836 88 62.312 1 70.25 198 ASN A CA 1
ATOM 1534 C C . ASN A 1 198 ? 6.719 87.062 62.656 1 70.25 198 ASN A C 1
ATOM 1536 O O . ASN A 1 198 ? 6.828 86.312 63.656 1 70.25 198 ASN A O 1
ATOM 1540 N N . HIS A 1 199 ? 5.664 87.125 61.844 1 74 199 HIS A N 1
ATOM 1541 C CA . HIS A 1 199 ? 4.578 86.188 62.125 1 74 199 HIS A CA 1
ATOM 1542 C C . HIS A 1 199 ? 4.914 84.812 61.594 1 74 199 HIS A C 1
ATOM 1544 O O . HIS A 1 199 ? 5.68 84.688 60.625 1 74 199 HIS A O 1
ATOM 1550 N N . SER A 1 200 ? 4.523 83.688 62.281 1 71.19 200 SER A N 1
ATOM 1551 C CA . SER A 1 200 ? 4.746 82.312 61.875 1 71.19 200 SER A CA 1
ATOM 1552 C C . SER A 1 200 ? 4.238 82.062 60.469 1 71.19 200 SER A C 1
ATOM 1554 O O . SER A 1 200 ? 4.848 81.312 59.719 1 71.19 200 SER A O 1
ATOM 1556 N N . ASP A 1 201 ? 3.156 82.625 60.156 1 70.75 201 ASP A N 1
ATOM 1557 C CA . ASP A 1 201 ? 2.639 82.562 58.812 1 70.75 201 ASP A CA 1
ATOM 1558 C C . ASP A 1 201 ? 3.195 83.688 57.969 1 70.75 201 ASP A C 1
ATOM 1560 O O . ASP A 1 201 ? 2.947 84.875 58.25 1 70.75 201 ASP A O 1
ATOM 1564 N N . GLU A 1 202 ? 4.012 83.375 57.062 1 75.5 202 GLU A N 1
ATOM 1565 C CA . GLU A 1 202 ? 4.738 84.375 56.25 1 75.5 202 GLU A CA 1
ATOM 1566 C C . GLU A 1 202 ? 3.781 85.188 55.438 1 75.5 202 GLU A C 1
ATOM 1568 O O . GLU A 1 202 ? 4.156 86.312 54.938 1 75.5 202 GLU A O 1
ATOM 1573 N N . THR A 1 203 ? 2.592 84.875 55.25 1 78.94 203 THR A N 1
ATOM 1574 C CA . THR A 1 203 ? 1.663 85.625 54.438 1 78.94 203 THR A CA 1
ATOM 1575 C C . THR A 1 203 ? 0.945 86.688 55.281 1 78.94 203 THR A C 1
ATOM 1577 O O . THR A 1 203 ? 0.305 87.625 54.75 1 78.94 203 THR A O 1
ATOM 1580 N N . ILE A 1 204 ? 1.066 86.688 56.5 1 78.31 204 ILE A N 1
ATOM 1581 C CA . ILE A 1 204 ? 0.36 87.562 57.406 1 78.31 204 ILE A CA 1
ATOM 1582 C C . ILE A 1 204 ? 1.309 88.688 57.875 1 78.31 204 ILE A C 1
ATOM 1584 O O . ILE A 1 204 ? 2.426 88.375 58.312 1 78.31 204 ILE A O 1
ATOM 1588 N N . VAL A 1 205 ? 0.947 89.875 57.688 1 84.5 205 VAL A N 1
ATOM 1589 C CA . VAL A 1 205 ? 1.728 91.062 58.094 1 84.5 205 VAL A CA 1
ATOM 1590 C C . VAL A 1 205 ? 0.912 91.875 59.094 1 84.5 205 VAL A C 1
ATOM 1592 O O . VAL A 1 205 ? -0.297 92.062 58.906 1 84.5 205 VAL A O 1
ATOM 1595 N N . PHE A 1 206 ? 1.494 92.375 60.188 1 83.69 206 PHE A N 1
ATOM 1596 C CA . PHE A 1 206 ? 0.795 93.188 61.188 1 83.69 206 PHE A CA 1
ATOM 1597 C C . PHE A 1 206 ? 0.779 94.625 60.781 1 83.69 206 PHE A C 1
ATOM 1599 O O . PHE A 1 206 ? 1.685 95.125 60.094 1 83.69 206 PHE A O 1
ATOM 1606 N N . VAL A 1 207 ? -0.256 95.375 61.188 1 86.81 207 VAL A N 1
ATOM 1607 C CA . VAL A 1 207 ? -0.431 96.812 60.969 1 86.81 207 VAL A CA 1
ATOM 1608 C C . VAL A 1 207 ? -0.392 97.5 62.312 1 86.81 207 VAL A C 1
ATOM 1610 O O . VAL A 1 207 ? -1.152 97.188 63.25 1 86.81 207 VAL A O 1
ATOM 1613 N N . VAL A 1 208 ? 0.562 98.5 62.469 1 85.56 208 VAL A N 1
ATOM 1614 C CA . VAL A 1 208 ? 0.72 99.25 63.688 1 85.56 208 VAL A CA 1
ATOM 1615 C C . VAL A 1 208 ? 0.604 100.75 63.375 1 85.56 208 VAL A C 1
ATOM 1617 O O . VAL A 1 208 ? 1.211 101.25 62.438 1 85.56 208 VAL A O 1
ATOM 1620 N N . VAL A 1 209 ? -0.168 101.375 64.125 1 89.06 209 VAL A N 1
ATOM 1621 C CA . VAL A 1 209 ? -0.278 102.875 64.062 1 89.06 209 VAL A CA 1
ATOM 1622 C C . VAL A 1 209 ? 0.479 103.5 65.188 1 89.06 209 VAL A C 1
ATOM 1624 O O . VAL A 1 209 ? 0.38 103.062 66.375 1 89.06 209 VAL A O 1
ATOM 1627 N N . GLU A 1 210 ? 1.266 104.562 64.812 1 86.44 210 GLU A N 1
ATOM 1628 C CA . GLU A 1 210 ? 2.045 105.25 65.812 1 86.44 210 GLU A CA 1
ATOM 1629 C C . GLU A 1 210 ? 1.737 106.75 65.75 1 86.44 210 GLU A C 1
ATOM 1631 O O . GLU A 1 210 ? 1.707 107.375 64.625 1 86.44 210 GLU A O 1
ATOM 1636 N N . VAL A 1 211 ? 1.346 107.312 66.875 1 86.06 211 VAL A N 1
ATOM 1637 C CA . VAL A 1 211 ? 1.163 108.75 67 1 86.06 211 VAL A CA 1
ATOM 1638 C C . VAL A 1 211 ? 1.677 109.188 68.375 1 86.06 211 VAL A C 1
ATOM 1640 O O . VAL A 1 211 ? 1.185 108.688 69.438 1 86.06 211 VAL A O 1
ATOM 1643 N N . GLY A 1 212 ? 2.596 110 68.375 1 79.81 212 GLY A N 1
ATOM 1644 C CA . GLY A 1 212 ? 3.195 110.438 69.625 1 79.81 212 GLY A CA 1
ATOM 1645 C C . GLY A 1 212 ? 3.748 109.25 70.438 1 79.81 212 GLY A C 1
ATOM 1646 O O . GLY A 1 212 ? 4.547 108.5 69.875 1 79.81 212 GLY A O 1
ATOM 1647 N N . ASN A 1 213 ? 3.229 109.125 71.625 1 78.12 213 ASN A N 1
ATOM 1648 C CA . ASN A 1 213 ? 3.676 108 72.438 1 78.12 213 ASN A CA 1
ATOM 1649 C C . ASN A 1 213 ? 2.699 106.875 72.375 1 78.12 213 ASN A C 1
ATOM 1651 O O . ASN A 1 213 ? 2.85 105.875 73.125 1 78.12 213 ASN A O 1
ATOM 1655 N N . ILE A 1 214 ? 1.744 106.875 71.438 1 85.06 214 ILE A N 1
ATOM 1656 C CA . ILE A 1 214 ? 0.758 105.812 71.312 1 85.06 214 ILE A CA 1
ATOM 1657 C C . ILE A 1 214 ? 1.135 104.875 70.188 1 85.06 214 ILE A C 1
ATOM 1659 O O . ILE A 1 214 ? 1.421 105.312 69.062 1 85.06 214 ILE A O 1
ATOM 1663 N N . GLN A 1 215 ? 1.382 103.625 70.5 1 83.81 215 GLN A N 1
ATOM 1664 C CA . GLN A 1 215 ? 1.562 102.562 69.5 1 83.81 215 GLN A CA 1
ATOM 1665 C C . GLN A 1 215 ? 0.49 101.5 69.688 1 83.81 215 GLN A C 1
ATOM 1667 O O . GLN A 1 215 ? 0.388 100.875 70.75 1 83.81 215 GLN A O 1
ATOM 1672 N N . ASP A 1 216 ? -0.449 101.375 68.625 1 86.5 216 ASP A N 1
ATOM 1673 C CA . ASP A 1 216 ? -1.525 100.375 68.688 1 86.5 216 ASP A CA 1
ATOM 1674 C C . ASP A 1 216 ? -1.439 99.375 67.562 1 86.5 216 ASP A C 1
ATOM 1676 O O . ASP A 1 216 ? -1.278 99.812 66.375 1 86.5 216 ASP A O 1
ATOM 1680 N N . ASN A 1 217 ? -1.389 98.188 67.938 1 82.88 217 ASN A N 1
ATOM 1681 C CA . ASN A 1 217 ? -1.466 97.125 66.938 1 82.88 217 ASN A CA 1
ATOM 1682 C C . ASN A 1 217 ? -2.9 96.875 66.438 1 82.88 217 ASN A C 1
ATOM 1684 O O . ASN A 1 217 ? -3.768 96.5 67.25 1 82.88 217 ASN A O 1
ATOM 1688 N N . LEU A 1 218 ? -3.209 97.188 65.25 1 85.44 218 LEU A N 1
ATOM 1689 C CA . LEU A 1 218 ? -4.57 97.188 64.75 1 85.44 218 LEU A CA 1
ATOM 1690 C C . LEU A 1 218 ? -4.965 95.75 64.25 1 85.44 218 LEU A C 1
ATOM 1692 O O . LEU A 1 218 ? -6.152 95.438 64.188 1 85.44 218 LEU A O 1
ATOM 1696 N N . GLY A 1 219 ? -4.109 94.875 63.844 1 83.75 219 GLY A N 1
ATOM 1697 C CA . GLY A 1 219 ? -4.406 93.562 63.344 1 83.75 219 GLY A CA 1
ATOM 1698 C C . GLY A 1 219 ? -3.471 93.125 62.25 1 83.75 219 GLY A C 1
ATOM 1699 O O . GLY A 1 219 ? -2.363 93.625 62.094 1 83.75 219 GLY A O 1
ATOM 1700 N N . ASN A 1 220 ? -3.941 92 61.562 1 80.19 220 ASN A N 1
ATOM 1701 C CA . ASN A 1 220 ? -3.096 91.375 60.531 1 80.19 220 ASN A CA 1
ATOM 1702 C C . ASN A 1 220 ? -3.732 91.438 59.156 1 80.19 220 ASN A C 1
ATOM 1704 O O . ASN A 1 220 ? -4.961 91.438 59.031 1 80.19 220 ASN A O 1
AT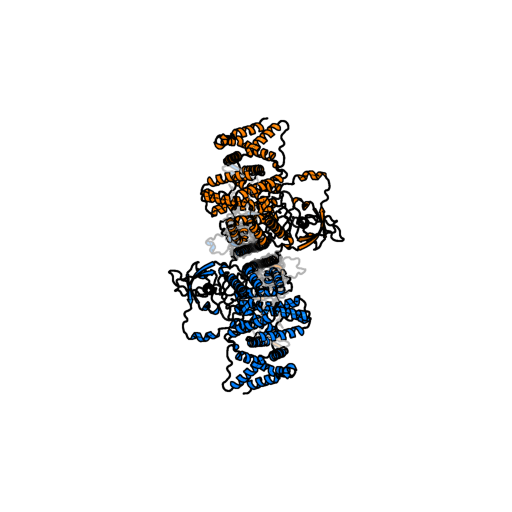OM 1708 N N . ILE A 1 221 ? -2.859 91.625 58.094 1 80.5 221 ILE A N 1
ATOM 1709 C CA . ILE A 1 221 ? -3.271 91.5 56.719 1 80.5 221 ILE A CA 1
ATOM 1710 C C . ILE A 1 221 ? -2.514 90.375 56.031 1 80.5 221 ILE A C 1
ATOM 1712 O O . ILE A 1 221 ? -1.414 90 56.438 1 80.5 221 ILE A O 1
ATOM 1716 N N . ARG A 1 222 ? -3.189 89.75 55 1 81 222 ARG A N 1
ATOM 1717 C CA . ARG A 1 222 ? -2.621 88.625 54.312 1 81 222 ARG A CA 1
ATOM 1718 C C . ARG A 1 222 ? -2.26 88.938 52.875 1 81 222 ARG A C 1
ATOM 1720 O O . ARG A 1 222 ? -3.021 89.625 52.188 1 81 222 ARG A O 1
ATOM 1727 N N . TYR A 1 223 ? -1.007 88.5 52.469 1 77.06 223 TYR A N 1
ATOM 1728 C CA . TYR A 1 223 ? -0.546 88.562 51.062 1 77.06 223 TYR A CA 1
ATOM 1729 C C . TYR A 1 223 ? -0.568 87.188 50.438 1 77.06 223 TYR A C 1
ATOM 1731 O O . TYR A 1 223 ? 0.037 86.25 50.969 1 77.06 223 TYR A O 1
ATOM 1739 N N . ILE A 1 224 ? -1.424 87 49.312 1 71.88 224 ILE A N 1
ATOM 1740 C CA . ILE A 1 224 ? -1.557 85.688 48.656 1 71.88 224 ILE A CA 1
ATOM 1741 C C . ILE A 1 224 ? -0.84 85.688 47.312 1 71.88 224 ILE A C 1
ATOM 1743 O O . ILE A 1 224 ? -0.832 86.75 46.625 1 71.88 224 ILE A O 1
ATOM 1747 N N . THR A 1 225 ? -0.021 84.625 47.094 1 63.41 225 THR A N 1
ATOM 1748 C CA . THR A 1 225 ? 0.594 84.438 45.781 1 63.41 225 THR A CA 1
ATOM 1749 C C . THR A 1 225 ? -0.308 83.562 44.906 1 63.41 225 THR A C 1
ATOM 1751 O O . THR A 1 225 ? -0.88 82.562 45.344 1 63.41 225 THR A O 1
ATOM 1754 N N . ALA A 1 226 ? -0.856 84.25 43.875 1 55.47 226 ALA A N 1
ATOM 1755 C CA . ALA A 1 226 ? -1.689 83.5 42.938 1 55.47 226 ALA A CA 1
ATOM 1756 C C . ALA A 1 226 ? -0.939 82.312 42.344 1 55.47 226 ALA A C 1
ATOM 1758 O O . ALA A 1 226 ? 0.226 82.438 41.969 1 55.47 226 ALA A O 1
ATOM 1759 N N . LEU A 1 227 ? -1.247 81.125 42.656 1 55.38 227 LEU A N 1
ATOM 1760 C CA . LEU A 1 227 ? -0.701 79.875 42.062 1 55.38 227 LEU A CA 1
ATOM 1761 C C . LEU A 1 227 ? -0.995 79.812 40.562 1 55.38 227 LEU A C 1
ATOM 1763 O O . LEU A 1 227 ? -2.123 80.125 40.125 1 55.38 227 LEU A O 1
ATOM 1767 N N . PRO A 1 228 ? 0.112 79.75 39.688 1 56.19 228 PRO A N 1
ATOM 1768 C CA . PRO A 1 228 ? -0.135 79.625 38.25 1 56.19 228 PRO A CA 1
ATOM 1769 C C . PRO A 1 228 ? -0.85 78.375 37.875 1 56.19 228 PRO A C 1
ATOM 1771 O O . PRO A 1 228 ? -0.304 77.25 38.062 1 56.19 228 PRO A O 1
ATOM 1774 N N . ILE A 1 229 ? -2.154 78.312 37.688 1 56.91 229 ILE A N 1
ATOM 1775 C CA . ILE A 1 229 ? -3.039 77.25 37.312 1 56.91 229 ILE A CA 1
ATOM 1776 C C . ILE A 1 229 ? -2.635 76.625 35.969 1 56.91 229 ILE A C 1
ATOM 1778 O O . ILE A 1 229 ? -2.717 75.438 35.75 1 56.91 229 ILE A O 1
ATOM 1782 N N . LEU A 1 230 ? -2.059 77.375 35.062 1 60.41 230 LEU A N 1
ATOM 1783 C CA . LEU A 1 230 ? -1.817 76.938 33.688 1 60.41 230 LEU A CA 1
ATOM 1784 C C . LEU A 1 230 ? -0.738 75.875 33.625 1 60.41 230 LEU A C 1
ATOM 1786 O O . LEU A 1 230 ? -0.91 74.875 32.969 1 60.41 230 LEU A O 1
ATOM 1790 N N . PRO A 1 231 ? 0.331 76 34.25 1 62.12 231 PRO A N 1
ATOM 1791 C CA . PRO A 1 231 ? 1.334 74.938 34.188 1 62.12 231 PRO A CA 1
ATOM 1792 C C . PRO A 1 231 ? 0.873 73.625 34.844 1 62.12 231 PRO A C 1
ATOM 1794 O O . PRO A 1 231 ? 1.27 72.562 34.438 1 62.12 231 PRO A O 1
ATOM 1797 N N . ILE A 1 232 ? -0.07 73.688 35.75 1 60.91 232 ILE A N 1
ATOM 1798 C CA . ILE A 1 232 ? -0.56 72.5 36.406 1 60.91 232 ILE A CA 1
ATOM 1799 C C . ILE A 1 232 ? -1.462 71.688 35.469 1 60.91 232 ILE A C 1
ATOM 1801 O O . ILE A 1 232 ? -1.383 70.5 35.406 1 60.91 232 ILE A O 1
ATOM 1805 N N . VAL A 1 233 ? -2.299 72.438 34.75 1 62.16 233 VAL A N 1
ATOM 1806 C CA . VAL A 1 233 ? -3.193 71.75 33.812 1 62.16 233 VAL A CA 1
ATOM 1807 C C . VAL A 1 233 ? -2.377 71.062 32.719 1 62.16 233 VAL A C 1
ATOM 1809 O O . VAL A 1 233 ? -2.664 69.938 32.344 1 62.16 233 VAL A O 1
ATOM 1812 N N . ILE A 1 234 ? -1.32 71.688 32.188 1 64.19 234 ILE A N 1
ATOM 1813 C CA . ILE A 1 234 ? -0.477 71.125 31.156 1 64.19 234 ILE A CA 1
ATOM 1814 C C . ILE A 1 234 ? 0.235 69.875 31.703 1 64.19 234 ILE A C 1
ATOM 1816 O O . ILE A 1 234 ? 0.36 68.875 31 1 64.19 234 ILE A O 1
ATOM 1820 N N . GLY A 1 235 ? 0.655 69.938 32.938 1 65.62 235 GLY A N 1
ATOM 1821 C CA . GLY A 1 235 ? 1.324 68.75 33.531 1 65.62 235 GLY A CA 1
ATOM 1822 C C . GLY A 1 235 ? 0.423 67.562 33.688 1 65.62 235 GLY A C 1
ATOM 1823 O O . GLY A 1 235 ? 0.831 66.438 33.406 1 65.62 235 GLY A O 1
ATOM 1824 N N . VAL A 1 236 ? -0.839 67.75 34.094 1 66.25 236 VAL A N 1
ATOM 1825 C CA . VAL A 1 236 ? -1.771 66.688 34.312 1 66.25 236 VAL A CA 1
ATOM 1826 C C . VAL A 1 236 ? -2.148 66.062 32.969 1 66.25 236 VAL A C 1
ATOM 1828 O O . VAL A 1 236 ? -2.201 64.812 32.844 1 66.25 236 VAL A O 1
ATOM 1831 N N . LEU A 1 237 ? -2.369 66.875 31.953 1 66.69 237 LEU A N 1
ATOM 1832 C CA . LEU A 1 237 ? -2.721 66.375 30.625 1 66.69 237 LEU A CA 1
ATOM 1833 C C . LEU A 1 237 ? -1.552 65.625 30.016 1 66.69 237 LEU A C 1
ATOM 1835 O O . LEU A 1 237 ? -1.748 64.562 29.359 1 66.69 237 LEU A O 1
ATOM 1839 N N . GLY A 1 238 ? -0.315 66.188 30.219 1 69.12 238 GLY A N 1
ATOM 1840 C CA . GLY A 1 238 ? 0.864 65.5 29.719 1 69.12 238 GLY A CA 1
ATOM 1841 C C . GLY A 1 238 ? 1.077 64.125 30.344 1 69.12 238 GLY A C 1
ATOM 1842 O O . GLY A 1 238 ? 1.375 63.156 29.641 1 69.12 238 GLY A O 1
ATOM 1843 N N . THR A 1 239 ? 0.808 63.938 31.641 1 71.69 239 THR A N 1
ATOM 1844 C CA . THR A 1 239 ? 0.987 62.656 32.312 1 71.69 239 THR A CA 1
ATOM 1845 C C . THR A 1 239 ? -0.091 61.656 31.906 1 71.69 239 THR A C 1
ATOM 1847 O O . THR A 1 239 ? 0.184 60.469 31.75 1 71.69 239 THR A O 1
ATOM 1850 N N . ALA A 1 240 ? -1.318 62.156 31.703 1 68.44 240 ALA A N 1
ATOM 1851 C CA . ALA A 1 240 ? -2.402 61.281 31.25 1 68.44 240 ALA A CA 1
ATOM 1852 C C . ALA A 1 240 ? -2.111 60.719 29.875 1 68.44 240 ALA A C 1
ATOM 1854 O O . ALA A 1 240 ? -2.383 59.531 29.625 1 68.44 240 ALA A O 1
ATOM 1855 N N . LEU A 1 241 ? -1.518 61.531 29 1 71.25 241 LEU A N 1
ATOM 1856 C CA . LEU A 1 241 ? -1.151 61.062 27.672 1 71.25 241 LEU A CA 1
ATOM 1857 C C . LEU A 1 241 ? -0.042 60.031 27.75 1 71.25 241 LEU A C 1
ATOM 1859 O O . LEU A 1 241 ? -0.078 59.031 27.031 1 71.25 241 LEU A O 1
ATOM 1863 N N . LEU A 1 242 ? 0.877 60.25 28.625 1 73.44 242 LEU A N 1
ATOM 1864 C CA . LEU A 1 242 ? 1.985 59.312 28.766 1 73.44 242 LEU A CA 1
ATOM 1865 C C . LEU A 1 242 ? 1.496 57.938 29.297 1 73.44 242 LEU A C 1
ATOM 1867 O O . LEU A 1 242 ? 1.948 56.906 28.844 1 73.44 242 LEU A O 1
ATOM 1871 N N . VAL A 1 243 ? 0.506 58 30.156 1 72.5 243 VAL A N 1
ATOM 1872 C CA . VAL A 1 243 ? -0.031 56.75 30.719 1 72.5 243 VAL A CA 1
ATOM 1873 C C . VAL A 1 243 ? -0.845 56 29.656 1 72.5 243 VAL A C 1
ATOM 1875 O O . VAL A 1 243 ? -0.77 54.781 29.531 1 72.5 243 VAL A O 1
ATOM 1878 N N . SER A 1 244 ? -1.554 56.719 28.844 1 72.31 244 SER A N 1
ATOM 1879 C CA . SER A 1 244 ? -2.344 56.094 27.781 1 72.31 244 SER A CA 1
ATOM 1880 C C . SER A 1 244 ? -1.448 55.406 26.766 1 72.31 244 SER A C 1
ATOM 1882 O O . SER A 1 244 ? -1.747 54.312 26.312 1 72.31 244 SER A O 1
ATOM 1884 N N . VAL A 1 245 ? -0.408 56.125 26.453 1 74.12 245 VAL A N 1
ATOM 1885 C CA . VAL A 1 245 ? 0.523 55.531 25.5 1 74.12 245 VAL A CA 1
ATOM 1886 C C . VAL A 1 245 ? 1.17 54.281 26.094 1 74.12 245 VAL A C 1
ATOM 1888 O O . VAL A 1 245 ? 1.347 53.281 25.391 1 74.12 245 VAL A O 1
ATOM 1891 N N . ALA A 1 246 ? 1.434 54.312 27.375 1 76.56 246 ALA A N 1
ATOM 1892 C CA . ALA A 1 246 ? 2.037 53.156 28.031 1 76.56 246 ALA A CA 1
ATOM 1893 C C . ALA A 1 246 ? 1.081 51.969 28.031 1 76.56 246 ALA A C 1
ATOM 1895 O O . ALA A 1 246 ? 1.497 50.844 27.812 1 76.56 246 ALA A O 1
ATOM 1896 N N . VAL A 1 247 ? -0.201 52.219 28.188 1 74.81 247 VAL A N 1
ATOM 1897 C CA . VAL A 1 247 ? -1.198 51.156 28.219 1 74.81 247 VAL A CA 1
ATOM 1898 C C . VAL A 1 247 ? -1.349 50.562 26.812 1 74.81 247 VAL A C 1
ATOM 1900 O O . VAL A 1 247 ? -1.434 49.344 26.656 1 74.81 247 VAL A O 1
ATOM 1903 N N . VAL A 1 248 ? -1.322 51.406 25.812 1 74.69 248 VAL A N 1
ATOM 1904 C CA . VAL A 1 248 ? -1.451 50.938 24.453 1 74.69 248 VAL A CA 1
ATOM 1905 C C . VAL A 1 248 ? -0.253 50.062 24.094 1 74.69 248 VAL A C 1
ATOM 1907 O O . VAL A 1 248 ? -0.413 49 23.484 1 74.69 248 VAL A O 1
ATOM 1910 N N . ILE A 1 249 ? 0.869 50.469 24.516 1 77.19 249 ILE A N 1
ATOM 1911 C CA . ILE A 1 249 ? 2.078 49.719 24.203 1 77.19 249 ILE A CA 1
ATOM 1912 C C . ILE A 1 249 ? 2.033 48.344 24.906 1 77.19 249 ILE A C 1
ATOM 1914 O O . ILE A 1 249 ? 2.377 47.312 24.312 1 77.19 249 ILE A O 1
ATOM 1918 N N . THR A 1 250 ? 1.537 48.312 26.094 1 78.56 250 THR A N 1
ATOM 1919 C CA . THR A 1 250 ? 1.469 47.062 26.828 1 78.56 250 THR A CA 1
ATOM 1920 C C . THR A 1 250 ? 0.456 46.125 26.203 1 78.56 250 THR A C 1
ATOM 1922 O O . THR A 1 250 ? 0.69 44.906 26.125 1 78.56 250 THR A O 1
ATOM 1925 N N . VAL A 1 251 ? -0.589 46.719 25.688 1 77.38 251 VAL A N 1
ATOM 1926 C CA . VAL A 1 251 ? -1.625 45.906 25.094 1 77.38 251 VAL A CA 1
ATOM 1927 C C . VAL A 1 251 ? -1.126 45.344 23.766 1 77.38 251 VAL A C 1
ATOM 1929 O O . VAL A 1 251 ? -1.359 44.156 23.453 1 77.38 251 VAL A O 1
ATOM 1932 N N . VAL A 1 252 ? -0.432 46.125 23.078 1 77.44 252 VAL A N 1
ATOM 1933 C CA . VAL A 1 252 ? 0.102 45.656 21.797 1 77.44 252 VAL A CA 1
ATOM 1934 C C . VAL A 1 252 ? 1.16 44.594 22.031 1 77.44 252 VAL A C 1
ATOM 1936 O O . VAL A 1 252 ? 1.198 43.594 21.328 1 77.44 252 VAL A O 1
ATOM 1939 N N . LEU A 1 253 ? 1.922 44.781 23.047 1 80 253 LEU A N 1
ATOM 1940 C CA . LEU A 1 253 ? 2.957 43.812 23.328 1 80 253 LEU A CA 1
ATOM 1941 C C . LEU A 1 253 ? 2.342 42.5 23.812 1 80 253 LEU A C 1
ATOM 1943 O O . LEU A 1 253 ? 2.795 41.406 23.438 1 80 253 LEU A O 1
ATOM 1947 N N . ALA A 1 254 ? 1.327 42.656 24.547 1 78.94 254 ALA A N 1
ATOM 1948 C CA . ALA A 1 254 ? 0.647 41.438 25.031 1 78.94 254 ALA A CA 1
ATOM 1949 C C . ALA A 1 254 ? -0.035 40.688 23.875 1 78.94 254 ALA A C 1
ATOM 1951 O O . ALA A 1 254 ? -0.008 39.469 23.812 1 78.94 254 ALA A O 1
ATOM 1952 N N . SER A 1 255 ? -0.556 41.469 22.969 1 77.31 255 SER A N 1
ATOM 1953 C CA . SER A 1 255 ? -1.23 40.844 21.828 1 77.31 255 SER A CA 1
ATOM 1954 C C . SER A 1 255 ? -0.234 40.156 20.906 1 77.31 255 SER A C 1
ATOM 1956 O O . SER A 1 255 ? -0.515 39.062 20.375 1 77.31 255 SER A O 1
ATOM 1958 N N . LYS A 1 256 ? 0.889 40.781 20.812 1 78.31 256 LYS A N 1
ATOM 1959 C CA . LYS A 1 256 ? 1.924 40.156 19.984 1 78.31 256 LYS A CA 1
ATOM 1960 C C . LYS A 1 256 ? 2.453 38.875 20.609 1 78.31 256 LYS A C 1
ATOM 1962 O O . LYS A 1 256 ? 2.701 37.906 19.922 1 78.31 256 LYS A O 1
ATOM 1967 N N . ARG A 1 257 ? 2.547 38.844 21.812 1 79.12 257 ARG A N 1
ATOM 1968 C CA . ARG A 1 257 ? 3.016 37.656 22.516 1 79.12 257 ARG A CA 1
ATOM 1969 C C . ARG A 1 257 ? 1.999 36.531 22.422 1 79.12 257 ARG A C 1
ATOM 1971 O O . ARG A 1 257 ? 2.369 35.375 22.234 1 79.12 257 ARG A O 1
ATOM 1978 N N . LYS A 1 258 ? 0.789 36.938 22.484 1 78.94 258 LYS A N 1
ATOM 1979 C CA . LYS A 1 258 ? -0.253 35.906 22.391 1 78.94 258 LYS A CA 1
ATOM 1980 C C . LYS A 1 258 ? -0.321 35.344 20.969 1 78.94 258 LYS A C 1
ATOM 1982 O O . LYS A 1 258 ? -0.539 34.125 20.797 1 78.94 258 LYS A O 1
ATOM 1987 N N . ARG A 1 259 ? -0.027 36.156 20.078 1 76.88 259 ARG A N 1
ATOM 1988 C CA . ARG A 1 259 ? -0.024 35.719 18.688 1 76.88 259 ARG A CA 1
ATOM 1989 C C . ARG A 1 259 ? 1.149 34.781 18.422 1 76.88 259 ARG A C 1
ATOM 1991 O O . ARG A 1 259 ? 0.987 33.75 17.766 1 76.88 259 ARG A O 1
ATOM 1998 N N . LYS A 1 260 ? 2.201 35.156 18.875 1 80.44 260 LYS A N 1
ATOM 1999 C CA . LYS A 1 260 ? 3.375 34.312 18.672 1 80.44 260 LYS A CA 1
ATOM 2000 C C . LYS A 1 260 ? 3.215 32.969 19.406 1 80.44 260 LYS A C 1
ATOM 2002 O O . LYS A 1 260 ? 3.627 31.922 18.891 1 80.44 260 LYS A O 1
ATOM 2007 N N . GLY A 1 261 ? 2.613 33.031 20.5 1 79.12 261 GLY A N 1
ATOM 2008 C CA . GLY A 1 261 ? 2.34 31.797 21.203 1 79.12 261 GLY A CA 1
ATOM 2009 C C . GLY A 1 261 ? 1.346 30.906 20.5 1 79.12 261 GLY A C 1
ATOM 2010 O O . GLY A 1 261 ? 1.524 29.688 20.438 1 79.12 261 GLY A O 1
ATOM 2011 N N . ALA A 1 262 ? 0.395 31.5 19.906 1 77.75 262 ALA A N 1
ATOM 2012 C CA . ALA A 1 262 ? -0.599 30.734 19.156 1 77.75 262 ALA A CA 1
ATOM 2013 C C . ALA A 1 262 ? 0.012 30.125 17.906 1 77.75 262 ALA A C 1
ATOM 2015 O O . ALA A 1 262 ? -0.301 28.984 17.531 1 77.75 262 ALA A O 1
ATOM 2016 N N . GLU A 1 263 ? 0.825 30.859 17.234 1 79.19 263 GLU A N 1
ATOM 2017 C CA . GLU A 1 263 ? 1.511 30.359 16.047 1 79.19 263 GLU A CA 1
ATOM 2018 C C . GLU A 1 263 ? 2.412 29.172 16.406 1 79.19 263 GLU A C 1
ATOM 2020 O O . GLU A 1 263 ? 2.465 28.188 15.664 1 79.19 263 GLU A O 1
ATOM 2025 N N . LYS A 1 264 ? 3.033 29.25 17.438 1 82.38 264 LYS A N 1
ATOM 2026 C CA . LYS A 1 264 ? 3.891 28.141 17.875 1 82.38 264 LYS A CA 1
ATOM 2027 C C . LYS A 1 264 ? 3.062 26.922 18.234 1 82.38 264 LYS A C 1
ATOM 2029 O O . LYS A 1 264 ? 3.459 25.781 17.953 1 82.38 264 LYS A O 1
ATOM 2034 N N . LYS A 1 265 ? 1.993 27.172 18.875 1 81.44 265 LYS A N 1
ATOM 2035 C CA . LYS A 1 265 ? 1.125 26.047 19.203 1 81.44 265 LYS A CA 1
ATOM 2036 C C . LYS A 1 265 ? 0.589 25.375 17.953 1 81.44 265 LYS A C 1
ATOM 2038 O O . LYS A 1 265 ? 0.52 24.141 17.875 1 81.44 265 LYS A O 1
ATOM 2043 N N . PHE A 1 266 ? 0.34 26.141 16.969 1 81.06 266 PHE A N 1
ATOM 2044 C CA . PHE A 1 266 ? -0.16 25.578 15.719 1 81.06 266 PHE A CA 1
ATOM 2045 C C . PHE A 1 266 ? 0.938 24.812 14.992 1 81.06 266 PHE A C 1
ATOM 2047 O O . PHE A 1 266 ? 0.687 23.75 14.422 1 81.06 266 PHE A O 1
ATOM 2054 N N . GLN A 1 267 ? 2.053 25.375 14.984 1 81.44 267 GLN A N 1
ATOM 2055 C CA . GLN A 1 267 ? 3.164 24.672 14.359 1 81.44 267 GLN A CA 1
ATOM 2056 C C . GLN A 1 267 ? 3.441 23.344 15.062 1 81.44 267 GLN A C 1
ATOM 2058 O O . GLN A 1 267 ? 3.762 22.344 14.414 1 81.44 267 GLN A O 1
ATOM 2063 N N . MET A 1 268 ? 3.203 23.297 16.25 1 82.69 268 MET A N 1
ATOM 2064 C CA . MET A 1 268 ? 3.396 22.062 17 1 82.69 268 MET A CA 1
ATOM 2065 C C . MET A 1 268 ? 2.289 21.062 16.688 1 82.69 268 MET A C 1
ATOM 2067 O O . MET A 1 268 ? 2.543 19.859 16.578 1 82.69 268 MET A O 1
ATOM 2071 N N . GLU A 1 269 ? 1.146 21.625 16.594 1 81.06 269 GLU A N 1
ATOM 2072 C CA . GLU A 1 269 ? 0.038 20.75 16.234 1 81.06 269 GLU A CA 1
ATOM 2073 C C . GLU A 1 269 ? 0.244 20.156 14.844 1 81.06 269 GLU A C 1
ATOM 2075 O O . GLU A 1 269 ? -0.076 18.984 14.617 1 81.06 269 GLU A O 1
ATOM 2080 N N . LEU A 1 270 ? 0.798 20.891 14.023 1 81.06 270 LEU A N 1
ATOM 2081 C CA . LEU A 1 270 ? 1.095 20.406 12.688 1 81.06 270 LEU A CA 1
ATOM 2082 C C . LEU A 1 270 ? 2.178 19.328 12.727 1 81.06 270 LEU A C 1
ATOM 2084 O O . LEU A 1 270 ? 2.076 18.312 12.039 1 81.06 270 LEU A O 1
ATOM 2088 N N . LEU A 1 271 ? 3.111 19.531 13.516 1 82.25 271 LEU A N 1
ATOM 2089 C CA . LEU A 1 271 ? 4.191 18.547 13.648 1 82.25 271 LEU A CA 1
ATOM 2090 C C . LEU A 1 271 ? 3.684 17.266 14.273 1 82.25 271 LEU A C 1
ATOM 2092 O O . LEU A 1 271 ? 4.098 16.172 13.875 1 82.25 271 LEU A O 1
ATOM 2096 N N . VAL A 1 272 ? 2.82 17.406 15.133 1 82 272 VAL A N 1
ATOM 2097 C CA . VAL A 1 272 ? 2.26 16.219 15.773 1 82 272 VAL A CA 1
ATOM 2098 C C . VAL A 1 272 ? 1.397 15.453 14.766 1 82 272 VAL A C 1
ATOM 2100 O O . VAL A 1 272 ? 1.418 14.219 14.734 1 82 272 VAL A O 1
ATOM 2103 N N . LEU A 1 273 ? 0.701 16.172 14.055 1 81.81 273 LEU A N 1
ATOM 2104 C CA . LEU A 1 273 ? -0.107 15.523 13.023 1 81.81 273 LEU A CA 1
ATOM 2105 C C . LEU A 1 273 ? 0.776 14.805 12.008 1 81.81 273 LEU A C 1
ATOM 2107 O O . LEU A 1 273 ? 0.475 13.688 11.594 1 81.81 273 LEU A O 1
ATOM 2111 N N . GLU A 1 274 ? 1.813 15.445 11.641 1 83.75 274 GLU A N 1
ATOM 2112 C CA . GLU A 1 274 ? 2.746 14.828 10.703 1 83.75 274 GLU A CA 1
ATOM 2113 C C . GLU A 1 274 ? 3.361 13.555 11.289 1 83.75 274 GLU A C 1
ATOM 2115 O O . GLU A 1 274 ? 3.498 12.547 10.594 1 83.75 274 GLU A O 1
ATOM 2120 N N . ASP A 1 275 ? 3.664 13.578 12.492 1 84.5 275 ASP A N 1
ATOM 2121 C CA . ASP A 1 275 ? 4.262 12.414 13.141 1 84.5 275 ASP A CA 1
ATOM 2122 C C . ASP A 1 275 ? 3.254 11.281 13.273 1 84.5 275 ASP A C 1
ATOM 2124 O O . ASP A 1 275 ? 3.604 10.109 13.117 1 84.5 275 ASP A O 1
ATOM 2128 N N . LYS A 1 276 ? 2.152 11.664 13.523 1 84.31 276 LYS A N 1
ATOM 2129 C CA . LYS A 1 276 ? 1.111 10.648 13.625 1 84.31 276 LYS A CA 1
ATOM 2130 C C . LYS A 1 276 ? 0.879 9.969 12.281 1 84.31 276 LYS A C 1
ATOM 2132 O O . LYS A 1 276 ? 0.71 8.742 12.219 1 84.31 276 LYS A O 1
ATOM 2137 N N . ILE A 1 277 ? 0.908 10.773 11.305 1 85.38 277 ILE A N 1
ATOM 2138 C CA . ILE A 1 277 ? 0.718 10.219 9.969 1 85.38 277 ILE A CA 1
ATOM 2139 C C . ILE A 1 277 ? 1.911 9.336 9.602 1 85.38 277 ILE A C 1
ATOM 2141 O O . ILE A 1 277 ? 1.746 8.281 8.984 1 85.38 277 ILE A O 1
ATOM 2145 N N . ARG A 1 278 ? 3.055 9.711 9.984 1 86.69 278 ARG A N 1
ATOM 2146 C CA . ARG A 1 278 ? 4.262 8.93 9.734 1 86.69 278 ARG A CA 1
ATOM 2147 C C . ARG A 1 278 ? 4.203 7.59 10.461 1 86.69 278 ARG A C 1
ATOM 2149 O O . ARG A 1 278 ? 4.473 6.543 9.867 1 86.69 278 ARG A O 1
ATOM 2156 N N . GLU A 1 279 ? 3.816 7.648 11.57 1 86.44 279 GLU A N 1
ATOM 2157 C CA . GLU A 1 279 ? 3.736 6.43 12.367 1 86.44 279 GLU A CA 1
ATOM 2158 C C . GLU A 1 279 ? 2.639 5.504 11.852 1 86.44 279 GLU A C 1
ATOM 2160 O O . GLU A 1 279 ? 2.834 4.289 11.766 1 86.44 279 GLU A O 1
ATOM 2165 N N . THR A 1 280 ? 1.528 6.102 11.523 1 86.88 280 THR A N 1
ATOM 2166 C CA . THR A 1 280 ? 0.422 5.301 11.008 1 86.88 280 THR A CA 1
ATOM 2167 C C . THR A 1 280 ? 0.795 4.648 9.68 1 86.88 280 THR A C 1
ATOM 2169 O O . THR A 1 280 ? 0.465 3.486 9.438 1 86.88 280 THR A O 1
ATOM 2172 N N . SER A 1 281 ? 1.456 5.391 8.883 1 87.06 281 SER A N 1
ATOM 2173 C CA . SER A 1 281 ? 1.859 4.844 7.59 1 87.06 281 SER A CA 1
ATOM 2174 C C . SER A 1 281 ? 2.877 3.721 7.758 1 87.06 281 SER A C 1
ATOM 2176 O O . SER A 1 281 ? 2.809 2.705 7.059 1 87.06 281 SER A O 1
ATOM 2178 N N . ARG A 1 282 ? 3.799 3.816 8.664 1 87.81 282 ARG A N 1
ATOM 2179 C CA . ARG A 1 282 ? 4.793 2.779 8.914 1 87.81 282 ARG A CA 1
ATOM 2180 C C . ARG A 1 282 ? 4.145 1.536 9.523 1 87.81 282 ARG A C 1
ATOM 2182 O O . ARG A 1 282 ? 4.508 0.411 9.172 1 87.81 282 ARG A O 1
ATOM 2189 N N . GLU A 1 283 ? 3.266 1.788 10.352 1 86.75 283 GLU A N 1
ATOM 2190 C CA . GLU A 1 283 ? 2.568 0.668 10.977 1 86.75 283 GLU A CA 1
ATOM 2191 C C . GLU A 1 283 ? 1.715 -0.087 9.961 1 86.75 283 GLU A C 1
ATOM 2193 O O . GLU A 1 283 ? 1.663 -1.318 9.977 1 86.75 283 GLU A O 1
ATOM 2198 N N . GLU A 1 284 ? 1.025 0.64 9.164 1 87.69 284 GLU A N 1
ATOM 2199 C CA . GLU A 1 284 ? 0.215 0.001 8.133 1 87.69 284 GLU A CA 1
ATOM 2200 C C . GLU A 1 284 ? 1.084 -0.799 7.168 1 87.69 284 GLU A C 1
ATOM 2202 O O . GLU A 1 284 ? 0.688 -1.875 6.715 1 87.69 284 GLU A O 1
ATOM 2207 N N . PHE A 1 285 ? 2.248 -0.309 6.852 1 88.62 285 PHE A N 1
ATOM 2208 C CA . PHE A 1 285 ? 3.178 -1.031 5.992 1 88.62 285 PHE A CA 1
ATOM 2209 C C . PHE A 1 285 ? 3.65 -2.314 6.664 1 88.62 285 PHE A C 1
ATOM 2211 O O . PHE A 1 285 ? 3.674 -3.377 6.039 1 88.62 285 PHE A O 1
ATOM 2218 N N . ALA A 1 286 ? 3.969 -2.168 7.84 1 86.88 286 ALA A N 1
ATOM 2219 C CA . ALA A 1 286 ? 4.445 -3.334 8.578 1 86.88 286 ALA A CA 1
ATOM 2220 C C . ALA A 1 286 ? 3.352 -4.391 8.703 1 86.88 286 ALA A C 1
ATOM 2222 O O . ALA A 1 286 ? 3.604 -5.582 8.492 1 86.88 286 ALA A O 1
ATOM 2223 N N . ASP A 1 287 ? 2.166 -3.977 8.984 1 84.12 287 ASP A N 1
ATOM 2224 C CA . ASP A 1 287 ? 1.049 -4.902 9.125 1 84.12 287 ASP A CA 1
ATOM 2225 C C . ASP A 1 287 ? 0.758 -5.617 7.805 1 84.12 287 ASP A C 1
ATOM 2227 O O . ASP A 1 287 ? 0.449 -6.809 7.793 1 84.12 287 ASP A O 1
ATOM 2231 N N . ALA A 1 288 ? 0.808 -4.906 6.801 1 84.25 288 ALA A N 1
ATOM 2232 C CA . ALA A 1 288 ? 0.534 -5.473 5.484 1 84.25 288 ALA A CA 1
ATOM 2233 C C . ALA A 1 288 ? 1.564 -6.535 5.117 1 84.25 288 ALA A C 1
ATOM 2235 O O . ALA A 1 288 ? 1.227 -7.555 4.512 1 84.25 288 ALA A O 1
ATOM 2236 N N . GLN A 1 289 ? 2.764 -6.316 5.594 1 84.38 289 GLN A N 1
ATOM 2237 C CA . GLN A 1 289 ? 3.82 -7.246 5.215 1 84.38 289 GLN A CA 1
ATOM 2238 C C . GLN A 1 289 ? 3.844 -8.461 6.145 1 84.38 289 GLN A C 1
ATOM 2240 O O . GLN A 1 289 ? 4.242 -9.555 5.734 1 84.38 289 GLN A O 1
ATOM 2245 N N . MET A 1 290 ? 3.375 -8.281 7.34 1 78.81 290 MET A N 1
ATOM 2246 C CA . MET A 1 290 ? 3.477 -9.352 8.328 1 78.81 290 MET A CA 1
ATOM 2247 C C . MET A 1 290 ? 2.242 -10.242 8.297 1 78.81 290 MET A C 1
ATOM 2249 O O . MET A 1 290 ? 2.289 -11.391 8.742 1 78.81 290 MET A O 1
ATOM 2253 N N . THR A 1 291 ? 1.188 -9.734 7.867 1 67.56 291 THR A N 1
ATOM 2254 C CA . THR A 1 291 ? -0.039 -10.523 7.93 1 67.56 291 THR A CA 1
ATOM 2255 C C . THR A 1 291 ? 0.076 -11.773 7.059 1 67.56 291 THR A C 1
ATOM 2257 O O . THR A 1 291 ? 0.496 -11.695 5.902 1 67.56 291 THR A O 1
ATOM 2260 N N . ILE A 1 292 ? 0.032 -12.883 7.82 1 59.91 292 ILE A N 1
ATOM 2261 C CA . ILE A 1 292 ? 0.221 -14.211 7.234 1 59.91 292 ILE A CA 1
ATOM 2262 C C . ILE A 1 292 ? -0.875 -14.477 6.207 1 59.91 292 ILE A C 1
ATOM 2264 O O . ILE A 1 292 ? -2.059 -14.281 6.484 1 59.91 292 ILE A O 1
ATOM 2268 N N . ARG A 1 293 ? -0.433 -14.773 5.074 1 57.97 293 ARG A N 1
ATOM 2269 C CA . ARG A 1 293 ? -1.237 -15.133 3.912 1 57.97 293 ARG A CA 1
ATOM 2270 C C . ARG A 1 293 ? -1.845 -16.531 4.074 1 57.97 293 ARG A C 1
ATOM 2272 O O . ARG A 1 293 ? -2.906 -16.812 3.52 1 57.97 293 ARG A O 1
ATOM 2279 N N . ASP A 1 294 ? -1.217 -17.422 4.992 1 61.28 294 ASP A N 1
ATOM 2280 C CA . ASP A 1 294 ? -1.607 -18.828 4.832 1 61.28 294 ASP A CA 1
ATOM 2281 C C . ASP A 1 294 ? -2.875 -19.125 5.629 1 61.28 294 ASP A C 1
ATOM 2283 O O . ASP A 1 294 ? -2.832 -19.25 6.855 1 61.28 294 ASP A O 1
ATOM 2287 N N . ILE A 1 295 ? -4.051 -18.922 5.09 1 70.31 295 ILE A N 1
ATOM 2288 C CA . ILE A 1 295 ? -5.352 -19.281 5.652 1 70.31 295 ILE A CA 1
ATOM 2289 C C . ILE A 1 295 ? -5.684 -20.719 5.305 1 70.31 295 ILE A C 1
ATOM 2291 O O . ILE A 1 295 ? -6.754 -21.219 5.664 1 70.31 295 ILE A O 1
ATOM 2295 N N . LYS A 1 296 ? -4.605 -21.406 4.707 1 71.06 296 LYS A N 1
ATOM 2296 C CA . LYS A 1 296 ? -4.879 -22.766 4.242 1 71.06 296 LYS A CA 1
ATOM 2297 C C . LYS A 1 296 ? -5.148 -23.703 5.414 1 71.06 296 LYS A C 1
ATOM 2299 O O . LYS A 1 296 ? -6.016 -24.578 5.328 1 71.06 296 LYS A O 1
ATOM 2304 N N . SER A 1 297 ? -4.402 -23.406 6.473 1 67.5 297 SER A N 1
ATOM 2305 C CA . SER A 1 297 ? -4.574 -24.281 7.625 1 67.5 297 SER A CA 1
ATOM 2306 C C . SER A 1 297 ? -5.973 -24.141 8.219 1 67.5 297 SER A C 1
ATOM 2308 O O . SER A 1 297 ? -6.512 -25.109 8.781 1 67.5 297 SER A O 1
ATOM 2310 N N . ASP A 1 298 ? -6.543 -23.109 7.965 1 68.44 298 ASP A N 1
ATOM 2311 C CA . ASP A 1 298 ? -7.859 -22.859 8.539 1 68.44 298 ASP A CA 1
ATOM 2312 C C . ASP A 1 298 ? -8.969 -23.391 7.641 1 68.44 298 ASP A C 1
ATOM 2314 O O . ASP A 1 298 ? -10.086 -23.641 8.102 1 68.44 298 ASP A O 1
ATOM 2318 N N . LEU A 1 299 ? -8.609 -23.516 6.328 1 71.5 299 LEU A N 1
ATOM 2319 C CA . LEU A 1 299 ? -9.625 -23.906 5.355 1 71.5 299 LEU A CA 1
ATOM 2320 C C . LEU A 1 299 ? -9.656 -25.422 5.172 1 71.5 299 LEU A C 1
ATOM 2322 O O . LEU A 1 299 ? -10.656 -25.969 4.711 1 71.5 299 LEU A O 1
ATOM 2326 N N . VAL A 1 300 ? -8.633 -26.266 5.496 1 57.44 300 VAL A N 1
ATOM 2327 C CA . VAL A 1 300 ? -8.555 -27.688 5.137 1 57.44 300 VAL A CA 1
ATOM 2328 C C . VAL A 1 300 ? -9.945 -28.312 5.203 1 57.44 300 VAL A C 1
ATOM 2330 O O . VAL A 1 300 ? -10.5 -28.703 4.176 1 57.44 300 VAL A O 1
ATOM 2333 N N . THR A 1 301 ? -10.211 -29.406 6.059 1 57.03 301 THR A N 1
ATOM 2334 C CA . THR A 1 301 ? -11 -30.641 5.965 1 57.03 301 THR A CA 1
ATOM 2335 C C . THR A 1 301 ? -12.484 -30.312 5.805 1 57.03 301 THR A C 1
ATOM 2337 O O . THR A 1 301 ? -13.32 -30.859 6.535 1 57.03 301 THR A O 1
ATOM 2340 N N . SER A 1 302 ? -12.852 -29.141 5.332 1 58.62 302 SER A N 1
ATOM 2341 C CA . SER A 1 302 ? -14.266 -28.859 5.516 1 58.62 302 SER A CA 1
ATOM 2342 C C . SER A 1 302 ? -15.125 -29.625 4.516 1 58.62 302 SER A C 1
ATOM 2344 O O . SER A 1 302 ? -14.758 -29.75 3.344 1 58.62 302 SER A O 1
ATOM 2346 N N . ARG A 1 303 ? -15.938 -30.422 4.988 1 79.44 303 ARG A N 1
ATOM 2347 C CA . ARG A 1 303 ? -17.047 -30.984 4.215 1 79.44 303 ARG A CA 1
ATOM 2348 C C . ARG A 1 303 ? -17.938 -29.859 3.664 1 79.44 303 ARG A C 1
ATOM 2350 O O . ARG A 1 303 ? -18.312 -28.953 4.395 1 79.44 303 ARG A O 1
ATOM 2357 N N . VAL A 1 304 ? -18.094 -29.75 2.344 1 88.31 304 VAL A N 1
ATOM 2358 C CA . VAL A 1 304 ? -18.891 -28.734 1.692 1 88.31 304 VAL A CA 1
ATOM 2359 C C . VAL A 1 304 ? -20.375 -28.969 1.979 1 88.31 304 VAL A C 1
ATOM 2361 O O . VAL A 1 304 ? -20.891 -30.047 1.699 1 88.31 304 VAL A O 1
ATOM 2364 N N . PRO A 1 305 ? -20.969 -28.094 2.637 1 90.38 305 PRO A N 1
ATOM 2365 C CA . PRO A 1 305 ? -22.406 -28.25 2.934 1 90.38 305 PRO A CA 1
ATOM 2366 C C . PRO A 1 305 ? -23.297 -27.875 1.755 1 90.38 305 PRO A C 1
ATOM 2368 O O . PRO A 1 305 ? -23.891 -26.781 1.752 1 90.38 305 PRO A O 1
ATOM 2371 N N . TYR A 1 306 ? -23.484 -28.734 0.873 1 91.56 306 TYR A N 1
ATOM 2372 C CA . TYR A 1 306 ? -24.375 -28.469 -0.263 1 91.56 306 TYR A CA 1
ATOM 2373 C C . TYR A 1 306 ? -25.828 -28.5 0.161 1 91.56 306 TYR A C 1
ATOM 2375 O O . TYR A 1 306 ? -26.219 -29.297 1.013 1 91.56 306 TYR A O 1
ATOM 2383 N N . CYS A 1 307 ? -26.547 -27.641 -0.436 1 90.31 307 CYS A N 1
ATOM 2384 C CA . CYS A 1 307 ? -27.984 -27.703 -0.24 1 90.31 307 CYS A CA 1
ATOM 2385 C C . CYS A 1 307 ? -28.594 -28.891 -0.974 1 90.31 307 CYS A C 1
ATOM 2387 O O . CYS A 1 307 ? -28 -29.406 -1.918 1 90.31 307 CYS A O 1
ATOM 2389 N N . ASN A 1 308 ? -29.703 -29.344 -0.436 1 89.25 308 ASN A N 1
ATOM 2390 C CA . ASN A 1 308 ? -30.469 -30.328 -1.188 1 89.25 308 ASN A CA 1
ATOM 2391 C C . ASN A 1 308 ? -31.031 -29.734 -2.479 1 89.25 308 ASN A C 1
ATOM 2393 O O . ASN A 1 308 ? -31.125 -28.516 -2.625 1 89.25 308 ASN A O 1
ATOM 2397 N N . TYR A 1 309 ? -31.312 -30.625 -3.457 1 90.25 309 TYR A N 1
ATOM 2398 C CA . TYR A 1 309 ? -31.766 -30.156 -4.758 1 90.25 309 TYR A CA 1
ATOM 2399 C C . TYR A 1 309 ? -33.031 -29.297 -4.613 1 90.25 309 TYR A C 1
ATOM 2401 O O . TYR A 1 309 ? -33.188 -28.297 -5.312 1 90.25 309 TYR A O 1
ATOM 2409 N N . GLN A 1 310 ? -33.938 -29.625 -3.699 1 88.75 310 GLN A N 1
ATOM 2410 C CA . GLN A 1 310 ? -35.156 -28.875 -3.506 1 88.75 310 GLN A CA 1
ATOM 2411 C C . GLN A 1 310 ? -34.875 -27.438 -3.059 1 88.75 310 GLN A C 1
ATOM 2413 O O . GLN A 1 310 ? -35.438 -26.484 -3.59 1 88.75 310 GLN A O 1
ATOM 2418 N N . SER A 1 311 ? -34.031 -27.312 -2.117 1 89.5 311 SER A N 1
ATOM 2419 C CA . SER A 1 311 ? -33.688 -25.984 -1.62 1 89.5 311 SER A CA 1
ATOM 2420 C C . SER A 1 311 ? -32.938 -25.172 -2.684 1 89.5 311 SER A C 1
ATOM 2422 O O . SER A 1 311 ? -33.188 -23.969 -2.83 1 89.5 311 SER A O 1
ATOM 2424 N N . TYR A 1 312 ? -32.031 -25.875 -3.414 1 92.25 312 TYR A N 1
ATOM 2425 C CA . TYR A 1 312 ? -31.297 -25.219 -4.488 1 92.25 312 TYR A CA 1
ATOM 2426 C C . TYR A 1 312 ? -32.25 -24.688 -5.559 1 92.25 312 TYR A C 1
ATOM 2428 O O . TYR A 1 312 ? -32.156 -23.531 -5.965 1 92.25 312 TYR A O 1
ATOM 2436 N N . ALA A 1 313 ? -33.156 -25.547 -6 1 91.62 313 ALA A N 1
ATOM 2437 C CA . ALA A 1 313 ? -34.125 -25.172 -7.039 1 91.62 313 ALA A CA 1
ATOM 2438 C C . ALA A 1 313 ? -35 -24.031 -6.566 1 91.62 313 ALA A C 1
ATOM 2440 O O . ALA A 1 313 ? -35.312 -23.109 -7.328 1 91.62 313 ALA A O 1
ATOM 2441 N N . PHE A 1 314 ? -35.406 -24.094 -5.332 1 91.19 314 PHE A N 1
ATOM 2442 C CA . PHE A 1 314 ? -36.25 -23.047 -4.785 1 91.19 314 PHE A CA 1
ATOM 2443 C C . PHE A 1 314 ? -35.531 -21.703 -4.738 1 91.19 314 PHE A C 1
ATOM 2445 O O . PHE A 1 314 ? -36.094 -20.688 -5.117 1 91.19 314 PHE A O 1
ATOM 2452 N N . HIS A 1 315 ? -34.281 -21.734 -4.32 1 91 315 HIS A N 1
ATOM 2453 C CA . HIS A 1 315 ? -33.531 -20.5 -4.211 1 91 315 HIS A CA 1
ATOM 2454 C C . HIS A 1 315 ? -33.25 -19.906 -5.586 1 91 315 HIS A C 1
ATOM 2456 O O . HIS A 1 315 ? -33.219 -18.672 -5.738 1 91 315 HIS A O 1
ATOM 2462 N N . GLN A 1 316 ? -33.031 -20.75 -6.523 1 91.5 316 GLN A N 1
ATOM 2463 C CA . GLN A 1 316 ? -32.75 -20.297 -7.879 1 91.5 316 GLN A CA 1
ATOM 2464 C C . GLN A 1 316 ? -34 -19.719 -8.547 1 91.5 316 GLN A C 1
ATOM 2466 O O . GLN A 1 316 ? -33.906 -18.719 -9.258 1 91.5 316 GLN A O 1
ATOM 2471 N N . LEU A 1 317 ? -35.125 -20.297 -8.328 1 91.69 317 LEU A N 1
ATOM 2472 C CA . LEU A 1 317 ? -36.344 -19.922 -9.031 1 91.69 317 LEU A CA 1
ATOM 2473 C C . LEU A 1 317 ? -37.062 -18.797 -8.297 1 91.69 317 LEU A C 1
ATOM 2475 O O . LEU A 1 317 ? -37.656 -17.922 -8.93 1 91.69 317 LEU A O 1
ATOM 2479 N N . PHE A 1 318 ? -37.062 -18.781 -7.012 1 89.19 318 PHE A N 1
ATOM 2480 C CA . PHE A 1 318 ? -37.75 -17.781 -6.207 1 89.19 318 PHE A CA 1
ATOM 2481 C C . PHE A 1 318 ? -36.781 -17.094 -5.258 1 89.19 318 PHE A C 1
ATOM 2483 O O . PHE A 1 318 ? -36.844 -17.297 -4.043 1 89.19 318 PHE A O 1
ATOM 2490 N N . PRO A 1 319 ? -36.094 -16.141 -6.023 1 82 319 PRO A N 1
ATOM 2491 C CA . PRO A 1 319 ? -35.094 -15.461 -5.203 1 82 319 PRO A CA 1
ATOM 2492 C C . PRO A 1 319 ? -35.688 -14.516 -4.176 1 82 319 PRO A C 1
ATOM 2494 O O . PRO A 1 319 ? -36.719 -13.898 -4.445 1 82 319 PRO A O 1
ATOM 2497 N N . ASN A 1 320 ? -35.781 -14.57 -2.979 1 78.12 320 ASN A N 1
ATOM 2498 C CA . ASN A 1 320 ? -36.188 -13.664 -1.905 1 78.12 320 ASN A CA 1
ATOM 2499 C C . ASN A 1 320 ? -37.406 -14.188 -1.153 1 78.12 320 ASN A C 1
ATOM 2501 O O . ASN A 1 320 ? -38.031 -13.461 -0.38 1 78.12 320 ASN A O 1
ATOM 2505 N N . GLN A 1 321 ? -37.719 -15.383 -1.621 1 80.5 321 GLN A N 1
ATOM 2506 C CA . GLN A 1 321 ? -38.875 -15.953 -0.918 1 80.5 321 GLN A CA 1
ATOM 2507 C C . GLN A 1 321 ? -38.438 -17.094 0.008 1 80.5 321 GLN A C 1
ATOM 2509 O O . GLN A 1 321 ? -37.375 -17.688 -0.188 1 80.5 321 GLN A O 1
ATOM 2514 N N . ASP A 1 322 ? -39.219 -17.172 1.041 1 79.44 322 ASP A N 1
ATOM 2515 C CA . ASP A 1 322 ? -38.938 -18.219 2.008 1 79.44 322 ASP A CA 1
ATOM 2516 C C . ASP A 1 322 ? -39.562 -19.547 1.596 1 79.44 322 ASP A C 1
ATOM 2518 O O . ASP A 1 322 ? -40.75 -19.578 1.189 1 79.44 322 ASP A O 1
ATOM 2522 N N . ILE A 1 323 ? -38.812 -20.562 1.667 1 76.75 323 ILE A N 1
ATOM 2523 C CA . ILE A 1 323 ? -39.219 -21.891 1.222 1 76.75 323 ILE A CA 1
ATOM 2524 C C . ILE A 1 323 ? -40.312 -22.422 2.131 1 76.75 323 ILE A C 1
ATOM 2526 O O . ILE A 1 323 ? -41.25 -23.078 1.666 1 76.75 323 ILE A O 1
ATOM 2530 N N . SER A 1 324 ? -40.219 -22.062 3.412 1 75.88 324 SER A N 1
ATOM 2531 C CA . SER A 1 324 ? -41.125 -22.688 4.387 1 75.88 324 SER A CA 1
ATOM 2532 C C . SER A 1 324 ? -42.562 -22.203 4.211 1 75.88 324 SER A C 1
ATOM 2534 O O . SER A 1 324 ? -43.5 -22.969 4.453 1 75.88 324 SER A O 1
ATOM 2536 N N . SER A 1 325 ? -42.75 -21.109 3.586 1 77.44 325 SER A N 1
ATOM 2537 C CA . SER A 1 325 ? -44.094 -20.531 3.52 1 77.44 325 SER A CA 1
ATOM 2538 C C . SER A 1 325 ? -44.594 -20.484 2.082 1 77.44 325 SER A C 1
ATOM 2540 O O . SER A 1 325 ? -45.719 -19.984 1.826 1 77.44 325 SER A O 1
ATOM 2542 N N . HIS A 1 326 ? -43.938 -21.156 1.313 1 79.94 326 HIS A N 1
ATOM 2543 C CA . HIS A 1 326 ? -44.344 -20.969 -0.074 1 79.94 326 HIS A CA 1
ATOM 2544 C C . HIS A 1 326 ? -45.469 -21.906 -0.449 1 79.94 326 HIS A C 1
ATOM 2546 O O . HIS A 1 326 ? -45.5 -23.062 -0.007 1 79.94 326 HIS A O 1
ATOM 2552 N N . SER A 1 327 ? -46.344 -21.484 -1.162 1 78.44 327 SER A N 1
ATOM 2553 C CA . SER A 1 327 ? -47.562 -22.156 -1.526 1 78.44 327 SER A CA 1
ATOM 2554 C C . SER A 1 327 ? -47.312 -23.422 -2.346 1 78.44 327 SER A C 1
ATOM 2556 O O . SER A 1 327 ? -48.156 -24.297 -2.449 1 78.44 327 SER A O 1
ATOM 2558 N N . LEU A 1 328 ? -46.156 -23.547 -2.861 1 81.75 328 LEU A N 1
ATOM 2559 C CA . LEU A 1 328 ? -45.844 -24.672 -3.738 1 81.75 328 LEU A CA 1
ATOM 2560 C C . LEU A 1 328 ? -45.688 -25.969 -2.939 1 81.75 328 LEU A C 1
ATOM 2562 O O . LEU A 1 328 ? -45.75 -27.062 -3.504 1 81.75 328 LEU A O 1
ATOM 2566 N N . LEU A 1 329 ? -45.5 -25.75 -1.654 1 78.62 329 LEU A N 1
ATOM 2567 C CA . LEU A 1 329 ? -45.25 -26.922 -0.834 1 78.62 329 LEU A CA 1
ATOM 2568 C C . LEU A 1 329 ? -46.562 -27.469 -0.268 1 78.62 329 LEU A C 1
ATOM 2570 O O . LEU A 1 329 ? -46.625 -28.609 0.196 1 78.62 329 LEU A O 1
ATOM 2574 N N . PHE A 1 330 ? -47.656 -26.594 -0.411 1 77.06 330 PHE A N 1
ATOM 2575 C CA . PHE A 1 330 ? -48.906 -26.984 0.229 1 77.06 330 PHE A CA 1
ATOM 2576 C C . PHE A 1 330 ? -49.969 -27.297 -0.812 1 77.06 330 PHE A C 1
ATOM 2578 O O . PHE A 1 330 ? -50.031 -26.656 -1.862 1 77.06 330 PHE A O 1
ATOM 2585 N N . GLU A 1 331 ? -50.656 -28.359 -0.57 1 72.31 331 GLU A N 1
ATOM 2586 C CA . GLU A 1 331 ? -51.781 -28.719 -1.446 1 72.31 331 GLU A CA 1
ATOM 2587 C C . GLU A 1 331 ? -52.906 -27.703 -1.331 1 72.31 331 GLU A C 1
ATOM 2589 O O . GLU A 1 331 ? -53.219 -27.234 -0.236 1 72.31 331 GLU A O 1
ATOM 2594 N N . PRO A 1 332 ? -53.312 -27.25 -2.459 1 67.06 332 PRO A N 1
ATOM 2595 C CA . PRO A 1 332 ? -54.406 -26.266 -2.422 1 67.06 332 PRO A CA 1
ATOM 2596 C C . PRO A 1 332 ? -55.625 -26.766 -1.657 1 67.06 332 PRO A C 1
ATOM 2598 O O . PRO A 1 332 ? -55.969 -27.953 -1.737 1 67.06 332 PRO A O 1
ATOM 2601 N N . MET A 1 333 ? -56.094 -26 -0.596 1 59.12 333 MET A N 1
ATOM 2602 C CA . MET A 1 333 ? -57.281 -26.328 0.186 1 59.12 333 MET A CA 1
ATOM 2603 C C . MET A 1 333 ? -58.562 -26.25 -0.667 1 59.12 333 MET A C 1
ATOM 2605 O O . MET A 1 333 ? -58.938 -25.156 -1.101 1 59.12 333 MET A O 1
ATOM 2609 N N . VAL A 1 334 ? -58.938 -27.219 -1.43 1 62.19 334 VAL A N 1
ATOM 2610 C CA . VAL A 1 334 ? -60.188 -27.203 -2.162 1 62.19 334 VAL A CA 1
ATOM 2611 C C . VAL A 1 334 ? -61.344 -27.594 -1.226 1 62.19 334 VAL A C 1
ATOM 2613 O O . VAL A 1 334 ? -61.219 -28.516 -0.423 1 62.19 334 VAL A O 1
ATOM 2616 N N . THR A 1 335 ? -62.312 -26.766 -1.02 1 59.44 335 THR A N 1
ATOM 2617 C CA . THR A 1 335 ? -63.531 -27.062 -0.243 1 59.44 335 THR A CA 1
ATOM 2618 C C . THR A 1 335 ? -64.188 -28.344 -0.735 1 59.44 335 THR A C 1
ATOM 2620 O O . THR A 1 335 ? -64.062 -28.703 -1.901 1 59.44 335 THR A O 1
ATOM 2623 N N . ASP A 1 336 ? -64.875 -29.203 0.108 1 57.47 336 ASP A N 1
ATOM 2624 C CA . ASP A 1 336 ? -65.438 -30.547 0.01 1 57.47 336 ASP A CA 1
ATOM 2625 C C . ASP A 1 336 ? -66.312 -30.688 -1.214 1 57.47 336 ASP A C 1
ATOM 2627 O O . ASP A 1 336 ? -66.25 -31.703 -1.91 1 57.47 336 ASP A O 1
ATOM 2631 N N . ASP A 1 337 ? -67.312 -29.797 -1.44 1 57.97 337 ASP A N 1
ATOM 2632 C CA . ASP A 1 337 ? -68.375 -30.047 -2.398 1 57.97 337 ASP A CA 1
ATOM 2633 C C . ASP A 1 337 ? -67.875 -30.031 -3.83 1 57.97 337 ASP A C 1
ATOM 2635 O O . ASP A 1 337 ? -68.312 -30.781 -4.68 1 57.97 337 ASP A O 1
ATOM 2639 N N . ASN A 1 338 ? -66.75 -29.312 -4.109 1 65.25 338 ASN A N 1
ATOM 2640 C CA . ASN A 1 338 ? -66.312 -29.047 -5.477 1 65.25 338 ASN A CA 1
ATOM 2641 C C . ASN A 1 338 ? -64.938 -29.703 -5.77 1 65.25 338 ASN A C 1
ATOM 2643 O O . ASN A 1 338 ? -64.312 -29.406 -6.781 1 65.25 338 ASN A O 1
ATOM 2647 N N . ARG A 1 339 ? -64.625 -30.578 -5.051 1 75.75 339 ARG A N 1
ATOM 2648 C CA . ARG A 1 339 ? -63.281 -31.188 -5.148 1 75.75 339 ARG A CA 1
ATOM 2649 C C . ARG A 1 339 ? -63.156 -32.031 -6.414 1 75.75 339 ARG A C 1
ATOM 2651 O O . ARG A 1 339 ? -62.125 -32.031 -7.07 1 75.75 339 ARG A O 1
ATOM 2658 N N . ARG A 1 340 ? -64.312 -32.719 -6.801 1 77.94 340 ARG A N 1
ATOM 2659 C CA . ARG A 1 340 ? -64.188 -33.594 -7.957 1 77.94 340 ARG A CA 1
ATOM 2660 C C . ARG A 1 340 ? -64.062 -32.812 -9.25 1 77.94 340 ARG A C 1
ATOM 2662 O O . ARG A 1 340 ? -63.312 -33.188 -10.141 1 77.94 340 ARG A O 1
ATOM 2669 N N . LYS A 1 341 ? -64.75 -31.734 -9.281 1 82.69 341 LYS A N 1
ATOM 2670 C CA . LYS A 1 341 ? -64.688 -30.906 -10.477 1 82.69 341 LYS A CA 1
ATOM 2671 C C . LYS A 1 341 ? -63.312 -30.234 -10.625 1 82.69 341 LYS A C 1
ATOM 2673 O O . LYS A 1 341 ? -62.75 -30.203 -11.711 1 82.69 341 LYS A O 1
ATOM 2678 N N . VAL A 1 342 ? -62.875 -29.844 -9.516 1 84.31 342 VAL A N 1
ATOM 2679 C CA . VAL A 1 342 ? -61.594 -29.172 -9.523 1 84.31 342 VAL A CA 1
ATOM 2680 C C . VAL A 1 342 ? -60.5 -30.156 -9.891 1 84.31 342 VAL A C 1
ATOM 2682 O O . VAL A 1 342 ? -59.562 -29.812 -10.633 1 84.31 342 VAL A O 1
ATOM 2685 N N . GLN A 1 343 ? -60.625 -31.344 -9.461 1 85.06 343 GLN A N 1
ATOM 2686 C CA . GLN A 1 343 ? -59.625 -32.375 -9.773 1 85.06 343 GLN A CA 1
ATOM 2687 C C . GLN A 1 343 ? -59.656 -32.75 -11.25 1 85.06 343 GLN A C 1
ATOM 2689 O O . GLN A 1 343 ? -58.625 -32.938 -11.875 1 85.06 343 GLN A O 1
ATOM 2694 N N . LYS A 1 344 ? -60.844 -32.812 -11.734 1 87 344 LYS A N 1
ATOM 2695 C CA . LYS A 1 344 ? -60.969 -33.094 -13.164 1 87 344 LYS A CA 1
ATOM 2696 C C . LYS A 1 344 ? -60.375 -31.969 -14 1 87 344 LYS A C 1
ATOM 2698 O O . LYS A 1 344 ? -59.688 -32.219 -15 1 87 344 LYS A O 1
ATOM 2703 N N . ALA A 1 345 ? -60.688 -30.766 -13.609 1 88.5 345 ALA A N 1
ATOM 2704 C CA . ALA A 1 345 ? -60.156 -29.609 -14.305 1 88.5 345 ALA A CA 1
ATOM 2705 C C . ALA A 1 345 ? -58.625 -29.594 -14.25 1 88.5 345 ALA A C 1
ATOM 2707 O O . ALA A 1 345 ? -57.969 -29.297 -15.25 1 88.5 345 ALA A O 1
ATOM 2708 N N . MET A 1 346 ? -58.125 -29.953 -13.18 1 88.75 346 MET A N 1
ATOM 2709 C CA . MET A 1 346 ? -56.656 -29.938 -13 1 88.75 346 MET A CA 1
ATOM 2710 C C . MET A 1 346 ? -56 -31.047 -13.828 1 88.75 346 MET A C 1
ATOM 2712 O O . MET A 1 346 ? -54.906 -30.859 -14.352 1 88.75 346 MET A O 1
ATOM 2716 N N . ASP A 1 347 ? -56.625 -32.156 -13.961 1 89.81 347 ASP A N 1
ATOM 2717 C CA . ASP A 1 347 ? -56.094 -33.25 -14.773 1 89.81 347 ASP A CA 1
ATOM 2718 C C . ASP A 1 347 ? -56.094 -32.875 -16.25 1 89.81 347 ASP A C 1
ATOM 2720 O O . ASP A 1 347 ? -55.156 -33.188 -16.984 1 89.81 347 ASP A O 1
ATOM 2724 N N . MET A 1 348 ? -57.156 -32.219 -16.641 1 91.31 348 MET A N 1
ATOM 2725 C CA . MET A 1 348 ? -57.25 -31.75 -18.031 1 91.31 348 MET A CA 1
ATOM 2726 C C . MET A 1 348 ? -56.188 -30.688 -18.312 1 91.31 348 MET A C 1
ATOM 2728 O O . MET A 1 348 ? -55.531 -30.703 -19.375 1 91.31 348 MET A O 1
ATOM 2732 N N . PHE A 1 349 ? -56.062 -29.875 -17.312 1 92.25 349 PHE A N 1
ATOM 2733 C CA . PHE A 1 349 ? -55.062 -28.812 -17.438 1 92.25 349 PHE A CA 1
ATOM 2734 C C . PHE A 1 349 ? -53.656 -29.406 -17.484 1 92.25 349 PHE A C 1
ATOM 2736 O O . PHE A 1 349 ? -52.812 -28.922 -18.219 1 92.25 349 PHE A O 1
ATOM 2743 N N . ASP A 1 350 ? -53.438 -30.375 -16.75 1 91.56 350 ASP A N 1
ATOM 2744 C CA . ASP A 1 350 ? -52.156 -31.047 -16.719 1 91.56 350 ASP A CA 1
ATOM 2745 C C . ASP A 1 350 ? -51.812 -31.672 -18.078 1 91.56 350 ASP A C 1
ATOM 2747 O O . ASP A 1 350 ? -50.688 -31.641 -18.531 1 91.56 350 ASP A O 1
ATOM 2751 N N . LYS A 1 351 ? -52.781 -32.188 -18.719 1 91.38 351 LYS A N 1
ATOM 2752 C CA . LYS A 1 351 ? -52.594 -32.781 -20.031 1 91.38 351 LYS A CA 1
ATOM 2753 C C . LYS A 1 351 ? -52.25 -31.703 -21.062 1 91.38 351 LYS A C 1
ATOM 2755 O O . LYS A 1 351 ? -51.438 -31.938 -21.969 1 91.38 351 LYS A O 1
ATOM 2760 N N . LEU A 1 352 ? -52.844 -30.578 -20.875 1 91.5 352 LEU A N 1
ATOM 2761 C CA . LEU A 1 352 ? -52.531 -29.469 -21.766 1 91.5 352 LEU A CA 1
ATOM 2762 C C . LEU A 1 352 ? -51.094 -28.984 -21.547 1 91.5 352 LEU A C 1
ATOM 2764 O O . LEU A 1 352 ? -50.375 -28.688 -22.516 1 91.5 352 LEU A O 1
ATOM 2768 N N . MET A 1 353 ? -50.719 -29.016 -20.344 1 90.75 353 MET A N 1
ATOM 2769 C CA . MET A 1 353 ? -49.406 -28.484 -20 1 90.75 353 MET A CA 1
ATOM 2770 C C . MET A 1 353 ? -48.281 -29.484 -20.328 1 90.75 353 MET A C 1
ATOM 2772 O O . MET A 1 353 ? -47.094 -29.141 -20.281 1 90.75 353 MET A O 1
ATOM 2776 N N . THR A 1 354 ? -48.562 -30.609 -20.734 1 89.62 354 THR A N 1
ATOM 2777 C CA . THR A 1 354 ? -47.562 -31.594 -21.156 1 89.62 354 THR A CA 1
ATOM 2778 C C . THR A 1 354 ? -47.344 -31.547 -22.656 1 89.62 354 THR A C 1
ATOM 2780 O O . THR A 1 354 ? -46.375 -32.094 -23.188 1 89.62 354 THR A O 1
ATOM 2783 N N . ASN A 1 355 ? -48.219 -30.781 -23.25 1 90.88 355 ASN A N 1
ATOM 2784 C CA . ASN A 1 355 ? -48.094 -30.641 -24.703 1 90.88 355 ASN A CA 1
ATOM 2785 C C . ASN A 1 355 ? -47.188 -29.484 -25.078 1 90.88 355 ASN A C 1
ATOM 2787 O O . ASN A 1 355 ? -47.406 -28.344 -24.672 1 90.88 355 ASN A O 1
ATOM 2791 N N . LYS A 1 356 ? -46.25 -29.812 -25.891 1 92.06 356 LYS A N 1
ATOM 2792 C CA . LYS A 1 356 ? -45.219 -28.859 -26.281 1 92.06 356 LYS A CA 1
ATOM 2793 C C . LYS A 1 356 ? -45.812 -27.688 -27.047 1 92.06 356 LYS A C 1
ATOM 2795 O O . LYS A 1 356 ? -45.469 -26.531 -26.781 1 92.06 356 LYS A O 1
ATOM 2800 N N . LEU A 1 357 ? -46.719 -27.953 -27.969 1 91.81 357 LEU A N 1
ATOM 2801 C CA . LEU A 1 357 ? -47.281 -26.906 -28.812 1 91.81 357 LEU A CA 1
ATOM 2802 C C . LEU A 1 357 ? -48.156 -25.969 -28 1 91.81 357 LEU A C 1
ATOM 2804 O O . LEU A 1 357 ? -48.219 -24.766 -28.266 1 91.81 357 LEU A O 1
ATOM 2808 N N . PHE A 1 358 ? -48.875 -26.516 -27.062 1 93.25 358 PHE A N 1
ATOM 2809 C CA . PHE A 1 358 ? -49.719 -25.703 -26.203 1 93.25 358 PHE A CA 1
ATOM 2810 C C . PHE A 1 358 ? -48.844 -24.734 -25.391 1 93.25 358 PHE A C 1
ATOM 2812 O O . PHE A 1 358 ? -49.156 -23.531 -25.328 1 93.25 358 PHE A O 1
ATOM 2819 N N . MET A 1 359 ? -47.812 -25.234 -24.781 1 93.88 359 MET A N 1
ATOM 2820 C CA . MET A 1 359 ? -46.938 -24.406 -23.953 1 93.88 359 MET A CA 1
ATOM 2821 C C . MET A 1 359 ? -46.25 -23.328 -24.781 1 93.88 359 MET A C 1
ATOM 2823 O O . MET A 1 359 ? -46.125 -22.188 -24.328 1 93.88 359 MET A O 1
ATOM 2827 N N . LYS A 1 360 ? -45.75 -23.703 -25.938 1 93.81 360 LYS A N 1
ATOM 2828 C CA . LYS A 1 360 ? -45.094 -22.75 -26.828 1 93.81 360 LYS A CA 1
ATOM 2829 C C . LYS A 1 360 ? -46 -21.594 -27.188 1 93.81 360 LYS A C 1
ATOM 2831 O O . LYS A 1 360 ? -45.625 -20.438 -27.094 1 93.81 360 LYS A O 1
ATOM 2836 N N . SER A 1 361 ? -47.219 -21.938 -27.531 1 92 361 SER A N 1
ATOM 2837 C CA . SER A 1 361 ? -48.219 -20.938 -27.922 1 92 361 SER A CA 1
ATOM 2838 C C . SER A 1 361 ? -48.625 -20.078 -26.734 1 92 361 SER A C 1
ATOM 2840 O O . SER A 1 361 ? -48.875 -18.875 -26.875 1 92 361 SER A O 1
ATOM 2842 N N . LEU A 1 362 ? -48.719 -20.75 -25.641 1 92.81 362 LEU A N 1
ATOM 2843 C CA . LEU A 1 362 ? -49.062 -20.031 -24.422 1 92.81 362 LEU A CA 1
ATOM 2844 C C . LEU A 1 362 ? -48 -18.984 -24.094 1 92.81 362 LEU A C 1
ATOM 2846 O O . LEU A 1 362 ? -48.344 -17.828 -23.812 1 92.81 362 LEU A O 1
ATOM 2850 N N . VAL A 1 363 ? -46.719 -19.359 -24.125 1 93.69 363 VAL A N 1
ATOM 2851 C CA . VAL A 1 363 ? -45.625 -18.453 -23.797 1 93.69 363 VAL A CA 1
ATOM 2852 C C . VAL A 1 363 ? -45.562 -17.312 -24.812 1 93.69 363 VAL A C 1
ATOM 2854 O O . VAL A 1 363 ? -45.375 -16.156 -24.453 1 93.69 363 VAL A O 1
ATOM 2857 N N . GLN A 1 364 ? -45.75 -17.547 -26.078 1 91 364 GLN A N 1
ATOM 2858 C CA . GLN A 1 364 ? -45.719 -16.531 -27.125 1 91 364 GLN A CA 1
ATOM 2859 C C . GLN A 1 364 ? -46.844 -15.523 -26.953 1 91 364 GLN A C 1
ATOM 2861 O O . GLN A 1 364 ? -46.656 -14.32 -27.172 1 91 364 GLN A O 1
ATOM 2866 N N . THR A 1 365 ? -48 -16.031 -26.547 1 90.81 365 THR A N 1
ATOM 2867 C CA . THR A 1 365 ? -49.125 -15.156 -26.359 1 90.81 365 THR A CA 1
ATOM 2868 C C . THR A 1 365 ? -48.938 -14.242 -25.156 1 90.81 365 THR A C 1
ATOM 2870 O O . THR A 1 365 ? -49.219 -13.047 -25.219 1 90.81 365 THR A O 1
ATOM 2873 N N . LEU A 1 366 ? -48.438 -14.844 -24.141 1 90.31 366 LEU A N 1
ATOM 2874 C CA . LEU A 1 366 ? -48.219 -14.062 -22.922 1 90.31 366 LEU A CA 1
ATOM 2875 C C . LEU A 1 366 ? -47.094 -13.047 -23.141 1 90.31 366 LEU A C 1
ATOM 2877 O O . LEU A 1 366 ? -47.125 -11.953 -22.578 1 90.31 366 LEU A O 1
ATOM 2881 N N . GLU A 1 367 ? -46.031 -13.375 -23.859 1 88.56 367 GLU A N 1
ATOM 2882 C CA . GLU A 1 367 ? -44.938 -12.484 -24.156 1 88.56 367 GLU A CA 1
ATOM 2883 C C . GLU A 1 367 ? -45.375 -11.273 -24.953 1 88.56 367 GLU A C 1
ATOM 2885 O O . GLU A 1 367 ? -44.812 -10.18 -24.828 1 88.56 367 GLU A O 1
ATOM 2890 N N . SER A 1 368 ? -46.406 -11.422 -25.75 1 83.62 368 SER A N 1
ATOM 2891 C CA . SER A 1 368 ? -46.875 -10.344 -26.609 1 83.62 368 SER A CA 1
ATOM 2892 C C . SER A 1 368 ? -47.844 -9.43 -25.875 1 83.62 368 SER A C 1
ATOM 2894 O O . SER A 1 368 ? -48.156 -8.344 -26.359 1 83.62 368 SER A O 1
ATOM 2896 N N . GLN A 1 369 ? -48.125 -9.859 -24.672 1 82.88 369 GLN A N 1
ATOM 2897 C CA . GLN A 1 369 ? -49.094 -9.047 -23.906 1 82.88 369 GLN A CA 1
ATOM 2898 C C . GLN A 1 369 ? -48.375 -7.898 -23.188 1 82.88 369 GLN A C 1
ATOM 2900 O O . GLN A 1 369 ? -47.375 -8.109 -22.516 1 82.88 369 GLN A O 1
ATOM 2905 N N . ASN A 1 370 ? -48.75 -6.66 -23.438 1 77.94 370 ASN A N 1
ATOM 2906 C CA . ASN A 1 370 ? -48.125 -5.461 -22.875 1 77.94 370 ASN A CA 1
ATOM 2907 C C . ASN A 1 370 ? -48.562 -5.223 -21.438 1 77.94 370 ASN A C 1
ATOM 2909 O O . ASN A 1 370 ? -47.875 -4.496 -20.703 1 77.94 370 ASN A O 1
ATOM 2913 N N . LYS A 1 371 ? -49.531 -5.926 -20.922 1 82.88 371 LYS A N 1
ATOM 2914 C CA . LYS A 1 371 ? -50.031 -5.672 -19.578 1 82.88 371 LYS A CA 1
ATOM 2915 C C . LYS A 1 371 ? -49.219 -6.426 -18.531 1 82.88 371 LYS A C 1
ATOM 2917 O O . LYS A 1 371 ? -49.281 -6.129 -17.328 1 82.88 371 LYS A O 1
ATOM 2922 N N . LEU A 1 372 ? -48.312 -7.25 -18.953 1 86.56 372 LEU A N 1
ATOM 2923 C CA . LEU A 1 372 ? -47.562 -8.078 -18.016 1 86.56 372 LEU A CA 1
ATOM 2924 C C . LEU A 1 372 ? -46.312 -7.348 -17.531 1 86.56 372 LEU A C 1
ATOM 2926 O O . LEU A 1 372 ? -45.5 -6.879 -18.344 1 86.56 372 LEU A O 1
ATOM 2930 N N . THR A 1 373 ? -46.312 -7.195 -16.25 1 86 373 THR A N 1
ATOM 2931 C CA . THR A 1 373 ? -45.125 -6.602 -15.625 1 86 373 THR A CA 1
ATOM 2932 C C . THR A 1 373 ? -43.938 -7.559 -15.688 1 86 373 THR A C 1
ATOM 2934 O O . THR A 1 373 ? -44.125 -8.766 -15.859 1 86 373 THR A O 1
ATOM 2937 N N . PRO A 1 374 ? -42.719 -7.098 -15.602 1 87.56 374 PRO A N 1
ATOM 2938 C CA . PRO A 1 374 ? -41.531 -7.965 -15.586 1 87.56 374 PRO A CA 1
ATOM 2939 C C . PRO A 1 374 ? -41.531 -8.938 -14.414 1 87.56 374 PRO A C 1
ATOM 2941 O O . PRO A 1 374 ? -41.031 -10.062 -14.539 1 87.56 374 PRO A O 1
ATOM 2944 N N . GLN A 1 375 ? -42.094 -8.555 -13.352 1 88.25 375 GLN A N 1
ATOM 2945 C CA . GLN A 1 375 ? -42.156 -9.445 -12.203 1 88.25 375 GLN A CA 1
ATOM 2946 C C . GLN A 1 375 ? -43.125 -10.609 -12.461 1 88.25 375 GLN A C 1
ATOM 2948 O O . GLN A 1 375 ? -42.875 -11.734 -12.031 1 88.25 375 GLN A O 1
ATOM 2953 N N . ASP A 1 376 ? -44.156 -10.32 -13.164 1 89.06 376 ASP A N 1
ATOM 2954 C CA . ASP A 1 376 ? -45.094 -11.367 -13.508 1 89.06 376 ASP A CA 1
ATOM 2955 C C . ASP A 1 376 ? -44.5 -12.367 -14.492 1 89.06 376 ASP A C 1
ATOM 2957 O O . ASP A 1 376 ? -44.75 -13.57 -14.398 1 89.06 376 ASP A O 1
ATOM 2961 N N . LYS A 1 377 ? -43.781 -11.797 -15.352 1 91.31 377 LYS A N 1
ATOM 2962 C CA . LYS A 1 377 ? -43.125 -12.664 -16.328 1 91.31 377 LYS A CA 1
ATOM 2963 C C . LYS A 1 377 ? -42.125 -13.594 -15.641 1 91.31 377 LYS A C 1
ATOM 2965 O O . LYS A 1 377 ? -42.031 -14.781 -15.984 1 91.31 377 LYS A O 1
ATOM 2970 N N . ALA A 1 378 ? -41.438 -13.047 -14.688 1 91.25 378 ALA A N 1
ATOM 2971 C CA . ALA A 1 378 ? -40.469 -13.859 -13.945 1 91.25 378 ALA A CA 1
ATOM 2972 C C . ALA A 1 378 ? -41.156 -14.93 -13.125 1 91.25 378 ALA A C 1
ATOM 2974 O O . ALA A 1 378 ? -40.719 -16.078 -13.055 1 91.25 378 ALA A O 1
ATOM 2975 N N . GLN A 1 379 ? -42.219 -14.562 -12.523 1 90.75 379 GLN A N 1
ATOM 2976 C CA . GLN A 1 379 ? -42.969 -15.516 -11.719 1 90.75 379 GLN A CA 1
ATOM 2977 C C . GLN A 1 379 ? -43.562 -16.625 -12.586 1 90.75 379 GLN A C 1
ATOM 2979 O O . GLN A 1 379 ? -43.562 -17.797 -12.203 1 90.75 379 GLN A O 1
ATOM 2984 N N . PHE A 1 380 ? -44.094 -16.25 -13.68 1 93.19 380 PHE A N 1
ATOM 2985 C CA . PHE A 1 380 ? -44.656 -17.234 -14.594 1 93.19 380 PHE A CA 1
ATOM 2986 C C . PHE A 1 380 ? -43.562 -18.188 -15.078 1 93.19 380 PHE A C 1
ATOM 2988 O O . PHE A 1 380 ? -43.781 -19.406 -15.133 1 93.19 380 PHE A O 1
ATOM 2995 N N . ALA A 1 381 ? -42.469 -17.625 -15.445 1 94.75 381 ALA A N 1
ATOM 2996 C CA . ALA A 1 381 ? -41.344 -18.453 -15.914 1 94.75 381 ALA A CA 1
ATOM 2997 C C . ALA A 1 381 ? -40.906 -19.438 -14.836 1 94.75 381 ALA A C 1
ATOM 2999 O O . ALA A 1 381 ? -40.594 -20.594 -15.133 1 94.75 381 ALA A O 1
ATOM 3000 N N . SER A 1 382 ? -40.875 -19.016 -13.609 1 93.56 382 SER A N 1
ATOM 3001 C CA . SER A 1 382 ? -40.469 -19.875 -12.5 1 93.56 382 SER A CA 1
ATOM 3002 C C . SER A 1 382 ? -41.5 -20.969 -12.258 1 93.56 382 SER A C 1
ATOM 3004 O O . SER A 1 382 ? -41.125 -22.125 -12.031 1 93.56 382 SER A O 1
ATOM 3006 N N . LEU A 1 383 ? -42.75 -20.656 -12.336 1 92.69 383 LEU A N 1
ATOM 3007 C CA . LEU A 1 383 ? -43.781 -21.641 -12.133 1 92.69 383 LEU A CA 1
ATOM 3008 C C . LEU A 1 383 ? -43.781 -22.672 -13.258 1 92.69 383 LEU A C 1
ATOM 3010 O O . LEU A 1 383 ? -43.969 -23.875 -13.016 1 92.69 383 LEU A O 1
ATOM 3014 N N . LEU A 1 384 ? -43.594 -22.156 -14.422 1 94 384 LEU A N 1
ATOM 3015 C CA . LEU A 1 384 ? -43.531 -23.062 -15.562 1 94 384 LEU A CA 1
ATOM 3016 C C . LEU A 1 384 ? -42.344 -23.984 -15.461 1 94 384 LEU A C 1
ATOM 3018 O O . LEU A 1 384 ? -42.406 -25.156 -15.844 1 94 384 LEU A O 1
ATOM 3022 N N . SER A 1 385 ? -41.25 -23.484 -14.969 1 94.25 385 SER A N 1
ATOM 3023 C CA . SER A 1 385 ? -40.062 -24.297 -14.781 1 94.25 385 SER A CA 1
ATOM 3024 C C . SER A 1 385 ? -40.281 -25.406 -13.75 1 94.25 385 SER A C 1
ATOM 3026 O O . SER A 1 385 ? -39.812 -26.531 -13.922 1 94.25 385 SER A O 1
ATOM 3028 N N . VAL A 1 386 ? -41 -25.047 -12.703 1 91.44 386 VAL A N 1
ATOM 3029 C CA . VAL A 1 386 ? -41.312 -26.047 -11.68 1 91.44 386 VAL A CA 1
ATOM 3030 C C . VAL A 1 386 ? -42.188 -27.156 -12.258 1 91.44 386 VAL A C 1
ATOM 3032 O O . VAL A 1 386 ? -42.031 -28.328 -11.93 1 91.44 386 VAL A O 1
ATOM 3035 N N . CYS A 1 387 ? -43.031 -26.766 -13.133 1 90.19 387 CYS A N 1
ATOM 3036 C CA . CYS A 1 387 ? -43.938 -27.719 -13.758 1 90.19 387 CYS A CA 1
ATOM 3037 C C . CYS A 1 387 ? -43.156 -28.672 -14.664 1 90.19 387 CYS A C 1
ATOM 3039 O O . CYS A 1 387 ? -43.531 -29.844 -14.781 1 90.19 387 CYS A O 1
ATOM 3041 N N . LEU A 1 388 ? -42.156 -28.234 -15.227 1 91.06 388 LEU A N 1
ATOM 3042 C CA . LEU A 1 388 ? -41.406 -29.016 -16.219 1 91.06 388 LEU A CA 1
ATOM 3043 C C . LEU A 1 388 ? -40.219 -29.719 -15.586 1 91.06 388 LEU A C 1
ATOM 3045 O O . LEU A 1 388 ? -39.5 -30.453 -16.25 1 91.06 388 LEU A O 1
ATOM 3049 N N . LEU A 1 389 ? -39.938 -29.531 -14.352 1 88.38 389 LEU A N 1
ATOM 3050 C CA . LEU A 1 389 ? -38.781 -30.094 -13.664 1 88.38 389 LEU A CA 1
ATOM 3051 C C . LEU A 1 389 ? -38.781 -31.625 -13.742 1 88.38 389 LEU A C 1
ATOM 3053 O O . LEU A 1 389 ? -37.719 -32.25 -13.75 1 88.38 389 LEU A O 1
ATOM 3057 N N . GLY A 1 390 ? -39.875 -32.281 -13.852 1 83.19 390 GLY A N 1
ATOM 3058 C CA . GLY A 1 390 ? -39.938 -33.75 -13.938 1 83.19 390 GLY A CA 1
ATOM 3059 C C . GLY A 1 390 ? -39.594 -34.281 -15.32 1 83.19 390 GLY A C 1
ATOM 3060 O O . GLY A 1 390 ? -39.312 -35.469 -15.477 1 83.19 390 GLY A O 1
ATOM 3061 N N . ASN A 1 391 ? -39.562 -33.375 -16.328 1 90.5 391 ASN A N 1
ATOM 3062 C CA . ASN A 1 391 ? -39.25 -33.719 -17.719 1 90.5 391 ASN A CA 1
ATOM 3063 C C . ASN A 1 391 ? -38.344 -32.688 -18.359 1 90.5 391 ASN A C 1
ATOM 3065 O O . ASN A 1 391 ? -38.781 -31.859 -19.156 1 90.5 391 ASN A O 1
ATOM 3069 N N . MET A 1 392 ? -37 -32.906 -18.203 1 92.62 392 MET A N 1
ATOM 3070 C CA . MET A 1 392 ? -36.031 -31.922 -18.672 1 92.62 392 MET A CA 1
ATOM 3071 C C . MET A 1 392 ? -35.906 -31.969 -20.188 1 92.62 392 MET A C 1
ATOM 3073 O O . MET A 1 392 ? -35.5 -30.984 -20.812 1 92.62 392 MET A O 1
ATOM 3077 N N . LYS A 1 393 ? -36.281 -33.125 -20.781 1 92.75 393 LYS A N 1
ATOM 3078 C CA . LYS A 1 393 ? -36.312 -33.25 -22.234 1 92.75 393 LYS A CA 1
ATOM 3079 C C . LYS A 1 393 ? -37.344 -32.312 -22.844 1 92.75 393 LYS A C 1
ATOM 3081 O O . LYS A 1 393 ? -37.031 -31.531 -23.766 1 92.75 393 LYS A O 1
ATOM 3086 N N . LEU A 1 394 ? -38.531 -32.406 -22.266 1 93.75 394 LEU A N 1
ATOM 3087 C CA . LEU A 1 394 ? -39.594 -31.531 -22.734 1 93.75 394 LEU A CA 1
ATOM 3088 C C . LEU A 1 394 ? -39.281 -30.078 -22.469 1 93.75 394 LEU A C 1
ATOM 3090 O O . LEU A 1 394 ? -39.562 -29.203 -23.281 1 93.75 394 LEU A O 1
ATOM 3094 N N . PHE A 1 395 ? -38.656 -29.812 -21.344 1 95.31 395 PHE A N 1
ATOM 3095 C CA . PHE A 1 395 ? -38.219 -28.469 -21 1 95.31 395 PHE A CA 1
ATOM 3096 C C . PHE A 1 395 ? -37.25 -27.906 -22.031 1 95.31 395 PHE A C 1
ATOM 3098 O O . PHE A 1 395 ? -37.438 -26.781 -22.5 1 95.31 395 PHE A O 1
ATOM 3105 N N . TYR A 1 396 ? -36.25 -28.656 -22.406 1 95.44 396 TYR A N 1
ATOM 3106 C CA . TYR A 1 396 ? -35.25 -28.203 -23.391 1 95.44 396 TYR A CA 1
ATOM 3107 C C . TYR A 1 396 ? -35.906 -28 -24.766 1 95.44 396 TYR A C 1
ATOM 3109 O O . TYR A 1 396 ? -35.594 -27.047 -25.469 1 95.44 396 TYR A O 1
ATOM 3117 N N . GLN A 1 397 ? -36.812 -28.922 -25.156 1 95 397 GLN A N 1
ATOM 3118 C CA . GLN A 1 397 ? -37.469 -28.797 -26.453 1 95 397 GLN A CA 1
ATOM 3119 C C . GLN A 1 397 ? -38.281 -27.516 -26.531 1 95 397 GLN A C 1
ATOM 3121 O O . GLN A 1 397 ? -38.312 -26.859 -27.578 1 95 397 GLN A O 1
ATOM 3126 N N . LEU A 1 398 ? -38.875 -27.234 -25.453 1 95.25 398 LEU A N 1
ATOM 3127 C CA . LEU A 1 398 ? -39.625 -25.984 -25.406 1 95.25 398 LEU A CA 1
ATOM 3128 C C . LEU A 1 398 ? -38.688 -24.797 -25.578 1 95.25 398 LEU A C 1
ATOM 3130 O O . LEU A 1 398 ? -38.969 -23.906 -26.375 1 95.25 398 LEU A O 1
ATOM 3134 N N . ILE A 1 399 ? -37.594 -24.75 -24.828 1 95.38 399 ILE A N 1
ATOM 3135 C CA . ILE A 1 399 ? -36.656 -23.641 -24.859 1 95.38 399 ILE A CA 1
ATOM 3136 C C . ILE A 1 399 ? -36 -23.562 -26.25 1 95.38 399 ILE A C 1
ATOM 3138 O O . ILE A 1 399 ? -35.781 -22.469 -26.766 1 95.38 399 ILE A O 1
ATOM 3142 N N . ASP A 1 400 ? -35.656 -24.703 -26.75 1 94.56 400 ASP A N 1
ATOM 3143 C CA . ASP A 1 400 ? -35 -24.766 -28.062 1 94.56 400 ASP A CA 1
ATOM 3144 C C . ASP A 1 400 ? -35.875 -24.109 -29.125 1 94.56 400 ASP A C 1
ATOM 3146 O O . ASP A 1 400 ? -35.406 -23.281 -29.906 1 94.56 400 ASP A O 1
ATOM 3150 N N . CYS A 1 401 ? -37.156 -24.359 -29.078 1 94.31 401 CYS A N 1
ATOM 3151 C CA . CYS A 1 401 ? -38.094 -23.812 -30.047 1 94.31 401 CYS A CA 1
ATOM 3152 C C . CYS A 1 401 ? -38.281 -22.312 -29.844 1 94.31 401 CYS A C 1
ATOM 3154 O O . CYS A 1 401 ? -38.281 -21.547 -30.812 1 94.31 401 CYS A O 1
ATOM 3156 N N . LEU A 1 402 ? -38.438 -22 -28.719 1 94.62 402 LEU A N 1
ATOM 3157 C CA . LEU A 1 402 ? -38.688 -20.594 -28.406 1 94.62 402 LEU A CA 1
ATOM 3158 C C . LEU A 1 402 ? -37.438 -19.75 -28.688 1 94.62 402 LEU A C 1
ATOM 3160 O O . LEU A 1 402 ? -37.531 -18.656 -29.234 1 94.62 402 LEU A O 1
ATOM 3164 N N . LEU A 1 403 ? -36.281 -20.266 -28.344 1 93.81 403 LEU A N 1
ATOM 3165 C CA . LEU A 1 403 ? -35.031 -19.531 -28.516 1 93.81 403 LEU A CA 1
ATOM 3166 C C . LEU A 1 403 ? -34.688 -19.391 -30 1 93.81 403 LEU A C 1
ATOM 3168 O O . LEU A 1 403 ? -34.25 -18.328 -30.438 1 93.81 403 LEU A O 1
ATOM 3172 N N . ILE A 1 404 ? -34.875 -20.438 -30.719 1 92.44 404 ILE A N 1
ATOM 3173 C CA . ILE A 1 404 ? -34.625 -20.391 -32.156 1 92.44 404 ILE A CA 1
ATOM 3174 C C . ILE A 1 404 ? -35.562 -19.359 -32.812 1 92.44 404 ILE A C 1
ATOM 3176 O O . ILE A 1 404 ? -35.125 -18.578 -33.656 1 92.44 404 ILE A O 1
ATOM 3180 N N . GLY A 1 405 ? -36.781 -19.328 -32.375 1 90.75 405 GLY A N 1
ATOM 3181 C CA . GLY A 1 405 ? -37.719 -18.328 -32.875 1 90.75 405 GLY A CA 1
ATOM 3182 C C . GLY A 1 405 ? -37.344 -16.906 -32.531 1 90.75 405 GLY A C 1
ATOM 3183 O O . GLY A 1 405 ? -37.469 -16.016 -33.375 1 90.75 405 GLY A O 1
ATOM 3184 N N . MET A 1 406 ? -36.875 -16.766 -31.406 1 91.75 406 MET A N 1
ATOM 3185 C CA . MET A 1 406 ? -36.438 -15.445 -30.953 1 91.75 406 MET A CA 1
ATOM 3186 C C . MET A 1 406 ? -35.219 -14.969 -31.719 1 91.75 406 MET A C 1
ATOM 3188 O O . MET A 1 406 ? -35.156 -13.805 -32.125 1 91.75 406 MET A O 1
ATOM 3192 N N . ILE A 1 407 ? -34.219 -15.867 -31.953 1 91.75 407 ILE A N 1
ATOM 3193 C CA . ILE A 1 407 ? -33 -15.531 -32.656 1 91.75 407 ILE A CA 1
ATOM 3194 C C . ILE A 1 407 ? -33.281 -15.227 -34.125 1 91.75 407 ILE A C 1
ATOM 3196 O O . ILE A 1 407 ? -32.75 -14.266 -34.688 1 91.75 407 ILE A O 1
ATOM 3200 N N . LYS A 1 408 ? -34.25 -15.93 -34.656 1 90.75 408 LYS A N 1
ATOM 3201 C CA . LYS A 1 408 ? -34.594 -15.734 -36.062 1 90.75 408 LYS A CA 1
ATOM 3202 C C . LYS A 1 408 ? -35.438 -14.469 -36.25 1 90.75 408 LYS A C 1
ATOM 3204 O O . LYS A 1 408 ? -35.344 -13.805 -37.281 1 90.75 408 LYS A O 1
ATOM 3209 N N . ALA A 1 409 ? -36.125 -14.094 -35.25 1 88.62 409 ALA A N 1
ATOM 3210 C CA . ALA A 1 409 ? -37 -12.922 -35.344 1 88.62 409 ALA A CA 1
ATOM 3211 C C . ALA A 1 409 ? -36.219 -11.641 -35.062 1 88.62 409 ALA A C 1
ATOM 3213 O O . ALA A 1 409 ? -36.656 -10.547 -35.406 1 88.62 409 ALA A O 1
ATOM 3214 N N . ALA A 1 410 ? -35.062 -11.773 -34.531 1 88.81 410 ALA A N 1
ATOM 3215 C CA . ALA A 1 410 ? -34.281 -10.602 -34.125 1 88.81 410 ALA A CA 1
ATOM 3216 C C . ALA A 1 410 ? -33.594 -9.961 -35.344 1 88.81 410 ALA A C 1
ATOM 3218 O O . ALA A 1 410 ? -33.062 -10.664 -36.188 1 88.81 410 ALA A O 1
ATOM 3219 N N . ASN A 1 411 ? -33.656 -8.594 -35.375 1 85.62 411 ASN A N 1
ATOM 3220 C CA . ASN A 1 411 ? -32.969 -7.828 -36.406 1 85.62 411 ASN A CA 1
ATOM 3221 C C . ASN A 1 411 ? -31.469 -7.684 -36.094 1 85.62 411 ASN A C 1
ATOM 3223 O O . ASN A 1 411 ? -31.031 -8.016 -34.969 1 85.62 411 ASN A O 1
ATOM 3227 N N . LYS A 1 412 ? -30.734 -7.164 -36.969 1 82.44 412 LYS A N 1
ATOM 3228 C CA . LYS A 1 412 ? -29.281 -7.039 -36.844 1 82.44 412 LYS A CA 1
ATOM 3229 C C . LYS A 1 412 ? -28.922 -6.098 -35.688 1 82.44 412 LYS A C 1
ATOM 3231 O O . LYS A 1 412 ? -27.953 -6.348 -34.969 1 82.44 412 LYS A O 1
ATOM 3236 N N . LYS A 1 413 ? -29.719 -5.09 -35.5 1 81.94 413 LYS A N 1
ATOM 3237 C CA . LYS A 1 413 ? -29.438 -4.137 -34.438 1 81.94 413 LYS A CA 1
ATOM 3238 C C . LYS A 1 413 ? -29.766 -4.734 -33.062 1 81.94 413 LYS A C 1
ATOM 3240 O O . LYS A 1 413 ? -29.141 -4.375 -32.062 1 81.94 413 LYS A O 1
ATOM 3245 N N . GLN A 1 414 ? -30.609 -5.742 -33.094 1 85.69 414 GLN A N 1
ATOM 3246 C CA . GLN A 1 414 ? -31.062 -6.34 -31.844 1 85.69 414 GLN A CA 1
ATOM 3247 C C . GLN A 1 414 ? -30.141 -7.473 -31.406 1 85.69 414 GLN A C 1
ATOM 3249 O O . GLN A 1 414 ? -30.172 -7.902 -30.25 1 85.69 414 GLN A O 1
ATOM 3254 N N . HIS A 1 415 ? -29.281 -7.871 -32.281 1 85.75 415 HIS A N 1
ATOM 3255 C CA . HIS A 1 415 ? -28.391 -8.992 -31.984 1 85.75 415 HIS A CA 1
ATOM 3256 C C . HIS A 1 415 ? -27.469 -8.656 -30.828 1 85.75 415 HIS A C 1
ATOM 3258 O O . HIS A 1 415 ? -27.188 -9.516 -29.984 1 85.75 415 HIS A O 1
ATOM 3264 N N . LYS A 1 416 ? -27.125 -7.395 -30.703 1 82.31 416 LYS A N 1
ATOM 3265 C CA . LYS A 1 416 ? -26.172 -7.012 -29.656 1 82.31 416 LYS A CA 1
ATOM 3266 C C . LYS A 1 416 ? -26.859 -6.973 -28.297 1 82.31 416 LYS A C 1
ATOM 3268 O O . LYS A 1 416 ? -26.219 -7.215 -27.266 1 82.31 416 LYS A O 1
ATOM 3273 N N . VAL A 1 417 ? -28.125 -6.863 -28.281 1 84.75 417 VAL A N 1
ATOM 3274 C CA . VAL A 1 417 ? -28.812 -6.637 -27.016 1 84.75 417 VAL A CA 1
ATOM 3275 C C . VAL A 1 417 ? -29.703 -7.832 -26.688 1 84.75 417 VAL A C 1
ATOM 3277 O O . VAL A 1 417 ? -30.312 -7.883 -25.609 1 84.75 417 VAL A O 1
ATOM 3280 N N . LEU A 1 418 ? -29.688 -8.82 -27.484 1 85.38 418 LEU A N 1
ATOM 3281 C CA . LEU A 1 418 ? -30.641 -9.922 -27.375 1 85.38 418 LEU A CA 1
ATOM 3282 C C . LEU A 1 418 ? -30.547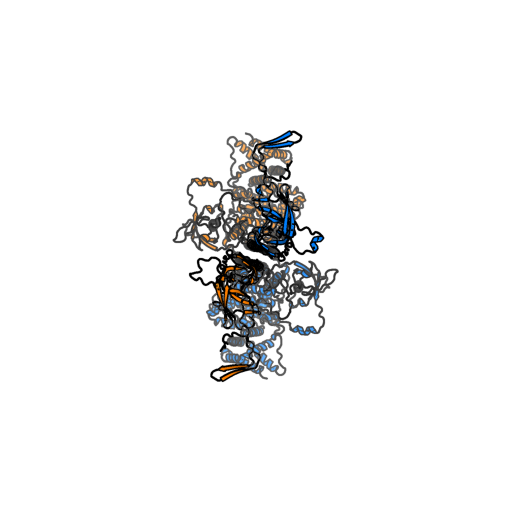 -10.594 -26 1 85.38 418 LEU A C 1
ATOM 3284 O O . LEU A 1 418 ? -31.562 -10.914 -25.391 1 85.38 418 LEU A O 1
ATOM 3288 N N . PHE A 1 419 ? -29.328 -10.75 -25.484 1 84.69 419 PHE A N 1
ATOM 3289 C CA . PHE A 1 419 ? -29.172 -11.469 -24.234 1 84.69 419 PHE A CA 1
ATOM 3290 C C . PHE A 1 419 ? -28.609 -10.555 -23.141 1 84.69 419 PHE A C 1
ATOM 3292 O O . PHE A 1 419 ? -28.109 -11.031 -22.125 1 84.69 419 PHE A O 1
ATOM 3299 N N . ARG A 1 420 ? -28.703 -9.281 -23.359 1 79.56 420 ARG A N 1
ATOM 3300 C CA . ARG A 1 420 ? -28.203 -8.352 -22.359 1 79.56 420 ARG A CA 1
ATOM 3301 C C . ARG A 1 420 ? -29.203 -8.164 -21.219 1 79.56 420 ARG A C 1
ATOM 3303 O O . ARG A 1 420 ? -28.828 -8.086 -20.047 1 79.56 420 ARG A O 1
ATOM 3310 N N . ARG A 1 421 ? -30.453 -8.109 -21.641 1 79.94 421 ARG A N 1
ATOM 3311 C CA . ARG A 1 421 ? -31.516 -7.992 -20.641 1 79.94 421 ARG A CA 1
ATOM 3312 C C . ARG A 1 421 ? -32.438 -9.203 -20.688 1 79.94 421 ARG A C 1
ATOM 3314 O O . ARG A 1 421 ? -32.75 -9.711 -21.766 1 79.94 421 ARG A O 1
ATOM 3321 N N . PHE A 1 422 ? -32.625 -9.773 -19.641 1 82.31 422 PHE A N 1
ATOM 3322 C CA . PHE A 1 422 ? -33.5 -10.93 -19.562 1 82.31 422 PHE A CA 1
ATOM 3323 C C . PHE A 1 422 ? -34.875 -10.531 -19.062 1 82.31 422 PHE A C 1
ATOM 3325 O O . PHE A 1 422 ? -35.281 -10.914 -17.969 1 82.31 422 PHE A O 1
ATOM 3332 N N . ASP A 1 423 ? -35.594 -9.867 -19.984 1 82.88 423 ASP A N 1
ATOM 3333 C CA . ASP A 1 423 ? -36.906 -9.352 -19.625 1 82.88 423 ASP A CA 1
ATOM 3334 C C . ASP A 1 423 ? -38 -10.242 -20.172 1 82.88 423 ASP A C 1
ATOM 3336 O O . ASP A 1 423 ? -39.156 -10.188 -19.719 1 82.88 423 ASP A O 1
ATOM 3340 N N . THR A 1 424 ? -37.656 -11.133 -21.078 1 89.12 424 THR A N 1
ATOM 3341 C CA . THR A 1 424 ? -38.688 -11.977 -21.688 1 89.12 424 THR A CA 1
ATOM 3342 C C . THR A 1 424 ? -38.812 -13.297 -20.938 1 89.12 424 THR A C 1
ATOM 3344 O O . THR A 1 424 ? -37.906 -13.688 -20.203 1 89.12 424 THR A O 1
ATOM 3347 N N . ILE A 1 425 ? -39.938 -13.945 -21.109 1 93.5 425 ILE A N 1
ATOM 3348 C CA . ILE A 1 425 ? -40.188 -15.234 -20.469 1 93.5 425 ILE A CA 1
ATOM 3349 C C . ILE A 1 425 ? -39.25 -16.297 -21.047 1 93.5 425 ILE A C 1
ATOM 3351 O O . ILE A 1 425 ? -38.719 -17.125 -20.297 1 93.5 425 ILE A O 1
ATOM 3355 N N . THR A 1 426 ? -39 -16.203 -22.359 1 93.12 426 THR A N 1
ATOM 3356 C CA . THR A 1 426 ? -38.125 -17.172 -23.016 1 93.12 426 THR A CA 1
ATOM 3357 C C . THR A 1 426 ? -36.719 -17.109 -22.453 1 93.12 426 THR A C 1
ATOM 3359 O O . THR A 1 426 ? -36.094 -18.141 -22.172 1 93.12 426 THR A O 1
ATOM 3362 N N . GLN A 1 427 ? -36.281 -15.938 -22.266 1 92.38 427 GLN A N 1
ATOM 3363 C CA . GLN A 1 427 ? -34.938 -15.758 -21.734 1 92.38 427 GLN A CA 1
ATOM 3364 C C . GLN A 1 427 ? -34.844 -16.25 -20.297 1 92.38 427 GLN A C 1
ATOM 3366 O O . GLN A 1 427 ? -33.875 -16.906 -19.906 1 92.38 427 GLN A O 1
ATOM 3371 N N . ARG A 1 428 ? -35.781 -16 -19.531 1 93.25 428 ARG A N 1
ATOM 3372 C CA . ARG A 1 428 ? -35.812 -16.438 -18.141 1 93.25 428 ARG A CA 1
ATOM 3373 C C . ARG A 1 428 ? -35.938 -17.953 -18.031 1 93.25 428 ARG A C 1
ATOM 3375 O O . ARG A 1 428 ? -35.344 -18.562 -17.156 1 93.25 428 ARG A O 1
ATOM 3382 N N . LEU A 1 429 ? -36.719 -18.531 -18.922 1 95.12 429 LEU A N 1
ATOM 3383 C CA . LEU A 1 429 ? -36.844 -19.984 -18.953 1 95.12 429 LEU A CA 1
ATOM 3384 C C . LEU A 1 429 ? -35.5 -20.656 -19.297 1 95.12 429 LEU A C 1
ATOM 3386 O O . LEU A 1 429 ? -35.188 -21.703 -18.766 1 95.12 429 LEU A O 1
ATOM 3390 N N . THR A 1 430 ? -34.812 -19.984 -20.172 1 94.19 430 THR A N 1
ATOM 3391 C CA . THR A 1 430 ? -33.5 -20.516 -20.578 1 94.19 430 THR A CA 1
ATOM 3392 C C . THR A 1 430 ? -32.531 -20.516 -19.406 1 94.19 430 THR A C 1
ATOM 3394 O O . THR A 1 430 ? -31.828 -21.5 -19.172 1 94.19 430 THR A O 1
ATOM 3397 N N . VAL A 1 431 ? -32.5 -19.469 -18.688 1 93 431 VAL A N 1
ATOM 3398 C CA . VAL A 1 431 ? -31.578 -19.344 -17.562 1 93 431 VAL A CA 1
ATOM 3399 C C . VAL A 1 431 ? -31.984 -20.328 -16.469 1 93 431 VAL A C 1
ATOM 3401 O O . VAL A 1 431 ? -31.125 -20.938 -15.836 1 93 431 VAL A O 1
ATOM 3404 N N . ASN A 1 432 ? -33.25 -20.484 -16.25 1 94.5 432 ASN A N 1
ATOM 3405 C CA . ASN A 1 432 ? -33.719 -21.438 -15.258 1 94.5 432 ASN A CA 1
ATOM 3406 C C . ASN A 1 432 ? -33.344 -22.875 -15.625 1 94.5 432 ASN A C 1
ATOM 3408 O O . ASN A 1 432 ? -32.906 -23.641 -14.758 1 94.5 432 ASN A O 1
ATOM 3412 N N . TRP A 1 433 ? -33.5 -23.172 -16.891 1 94.94 433 TRP A N 1
ATOM 3413 C CA . TRP A 1 433 ? -33.156 -24.516 -17.328 1 94.94 433 TRP A CA 1
ATOM 3414 C C . TRP A 1 433 ? -31.672 -24.781 -17.156 1 94.94 433 TRP A C 1
ATOM 3416 O O . TRP A 1 433 ? -31.266 -25.859 -16.703 1 94.94 433 TRP A O 1
ATOM 3426 N N . LEU A 1 434 ? -30.922 -23.781 -17.5 1 93.62 434 LEU A N 1
ATOM 3427 C CA . LEU A 1 434 ? -29.469 -23.922 -17.375 1 93.62 434 LEU A CA 1
ATOM 3428 C C . LEU A 1 434 ? -29.062 -24.094 -15.906 1 93.62 434 LEU A C 1
ATOM 3430 O O . LEU A 1 434 ? -28.266 -24.969 -15.578 1 93.62 434 LEU A O 1
ATOM 3434 N N . ALA A 1 435 ? -29.578 -23.328 -15.031 1 93.38 435 ALA A N 1
ATOM 3435 C CA . ALA A 1 435 ? -29.25 -23.359 -13.609 1 93.38 435 ALA A CA 1
ATOM 3436 C C . ALA A 1 435 ? -29.656 -24.688 -12.984 1 93.38 435 ALA A C 1
ATOM 3438 O O . ALA A 1 435 ? -28.906 -25.266 -12.18 1 93.38 435 ALA A O 1
ATOM 3439 N N . LEU A 1 436 ? -30.797 -25.203 -13.383 1 92.75 436 LEU A N 1
ATOM 3440 C CA . LEU A 1 436 ? -31.312 -26.438 -12.805 1 92.75 436 LEU A CA 1
ATOM 3441 C C . LEU A 1 436 ? -30.531 -27.641 -13.336 1 92.75 436 LEU A C 1
ATOM 3443 O O . LEU A 1 436 ? -30.359 -28.625 -12.617 1 92.75 436 LEU A O 1
ATOM 3447 N N . SER A 1 437 ? -30.047 -27.547 -14.531 1 92.5 437 SER A N 1
ATOM 3448 C CA . SER A 1 437 ? -29.312 -28.641 -15.125 1 92.5 437 SER A CA 1
ATOM 3449 C C . SER A 1 437 ? -27.875 -28.688 -14.617 1 92.5 437 SER A C 1
ATOM 3451 O O . SER A 1 437 ? -27.188 -29.703 -14.766 1 92.5 437 SER A O 1
ATOM 3453 N N . LEU A 1 438 ? -27.484 -27.688 -13.961 1 91 438 LEU A N 1
ATOM 3454 C CA . LEU A 1 438 ? -26.094 -27.562 -13.531 1 91 438 LEU A CA 1
ATOM 3455 C C . LEU A 1 438 ? -25.906 -28.109 -12.117 1 91 438 LEU A C 1
ATOM 3457 O O . LEU A 1 438 ? -24.781 -28.281 -11.648 1 91 438 LEU A O 1
ATOM 3461 N N . PHE A 1 439 ? -26.906 -28.484 -11.391 1 90.12 439 PHE A N 1
ATOM 3462 C CA . PHE A 1 439 ? -26.828 -28.812 -9.969 1 90.12 439 PHE A CA 1
ATOM 3463 C C . PHE A 1 439 ? -25.859 -29.969 -9.742 1 90.12 439 PHE A C 1
ATOM 3465 O O . PHE A 1 439 ? -24.969 -29.891 -8.898 1 90.12 439 PHE A O 1
ATOM 3472 N N . ASP A 1 440 ? -25.953 -31.062 -10.484 1 88.06 440 ASP A N 1
ATOM 3473 C CA . ASP A 1 440 ? -25.109 -32.219 -10.305 1 88.06 440 ASP A CA 1
ATOM 3474 C C . ASP A 1 440 ? -23.672 -31.922 -10.695 1 88.06 440 ASP A C 1
ATOM 3476 O O . ASP A 1 440 ? -22.734 -32.438 -10.07 1 88.06 440 ASP A O 1
ATOM 3480 N N . HIS A 1 441 ? -23.578 -31.156 -11.656 1 87.81 441 HIS A N 1
ATOM 3481 C CA . HIS A 1 441 ? -22.25 -30.75 -12.078 1 87.81 441 HIS A CA 1
ATOM 3482 C C . HIS A 1 441 ? -21.562 -29.891 -11.031 1 87.81 441 HIS A C 1
ATOM 3484 O O . HIS A 1 441 ? -20.359 -30.016 -10.797 1 87.81 441 HIS A O 1
ATOM 3490 N N . LEU A 1 442 ? -22.281 -29.016 -10.406 1 91.06 442 LEU A N 1
ATOM 3491 C CA . LEU A 1 442 ? -21.734 -28.125 -9.391 1 91.06 442 LEU A CA 1
ATOM 3492 C C . LEU A 1 442 ? -21.266 -28.922 -8.172 1 91.06 442 LEU A C 1
ATOM 3494 O O . LEU A 1 442 ? -20.281 -28.562 -7.523 1 91.06 442 LEU A O 1
ATOM 3498 N N . LYS A 1 443 ? -21.891 -29.953 -7.883 1 88.75 443 LYS A N 1
ATOM 3499 C CA . LYS A 1 443 ? -21.531 -30.797 -6.746 1 88.75 443 LYS A CA 1
ATOM 3500 C C . LYS A 1 443 ? -20.234 -31.562 -7.027 1 88.75 443 LYS A C 1
ATOM 3502 O O . LYS A 1 443 ? -19.422 -31.766 -6.125 1 88.75 443 LYS A O 1
ATOM 3507 N N . LYS A 1 444 ? -20.047 -31.828 -8.297 1 85.5 444 LYS A N 1
ATOM 3508 C CA . LYS A 1 444 ? -18.875 -32.625 -8.656 1 85.5 444 LYS A CA 1
ATOM 3509 C C . LYS A 1 444 ? -17.688 -31.734 -9.016 1 85.5 444 LYS A C 1
ATOM 3511 O O . LYS A 1 444 ? -16.562 -32.031 -8.648 1 85.5 444 LYS A O 1
ATOM 3516 N N . ASN A 1 445 ? -18.125 -30.703 -9.75 1 84.44 445 ASN A N 1
ATOM 3517 C CA . ASN A 1 445 ? -17.062 -29.844 -10.234 1 84.44 445 ASN A CA 1
ATOM 3518 C C . ASN A 1 445 ? -17.391 -28.375 -10.008 1 84.44 445 ASN A C 1
ATOM 3520 O O . ASN A 1 445 ? -18.547 -27.969 -10.109 1 84.44 445 ASN A O 1
ATOM 3524 N N . GLY A 1 446 ? -16.531 -27.594 -9.5 1 84.38 446 GLY A N 1
ATOM 3525 C CA . GLY A 1 446 ? -16.672 -26.141 -9.438 1 84.38 446 GLY A CA 1
ATOM 3526 C C . GLY A 1 446 ? -17.234 -25.672 -8.109 1 84.38 446 GLY A C 1
ATOM 3527 O O . GLY A 1 446 ? -16.875 -24.594 -7.629 1 84.38 446 GLY A O 1
ATOM 3528 N N . GLY A 1 447 ? -18.203 -26.438 -7.547 1 89.56 447 GLY A N 1
ATOM 3529 C CA . GLY A 1 447 ? -18.812 -26.016 -6.297 1 89.56 447 GLY A CA 1
ATOM 3530 C C . GLY A 1 447 ? -17.828 -25.938 -5.145 1 89.56 447 GLY A C 1
ATOM 3531 O O . GLY A 1 447 ? -17.922 -25.031 -4.312 1 89.56 447 GLY A O 1
ATOM 3532 N N . MET A 1 448 ? -16.906 -26.797 -5.184 1 90.81 448 MET A N 1
ATOM 3533 C CA . MET A 1 448 ? -15.922 -26.828 -4.105 1 90.81 448 MET A CA 1
ATOM 3534 C C . MET A 1 448 ? -15.055 -25.578 -4.148 1 90.81 448 MET A C 1
ATOM 3536 O O . MET A 1 448 ? -14.773 -24.969 -3.109 1 90.81 448 MET A O 1
ATOM 3540 N N . GLN A 1 449 ? -14.656 -25.156 -5.352 1 92.81 449 GLN A N 1
ATOM 3541 C CA . GLN A 1 449 ? -13.805 -23.984 -5.492 1 92.81 449 GLN A CA 1
ATOM 3542 C C . GLN A 1 449 ? -14.555 -22.719 -5.094 1 92.81 449 GLN A C 1
ATOM 3544 O O . GLN A 1 449 ? -13.977 -21.797 -4.504 1 92.81 449 GLN A O 1
ATOM 3549 N N . LEU A 1 450 ? -15.789 -22.703 -5.422 1 94.5 450 LEU A N 1
ATOM 3550 C CA . LEU A 1 450 ? -16.609 -21.562 -5.016 1 94.5 450 LEU A CA 1
ATOM 3551 C C . LEU A 1 450 ? -16.75 -21.516 -3.5 1 94.5 450 LEU A C 1
ATOM 3553 O O . LEU A 1 450 ? -16.672 -20.438 -2.898 1 94.5 450 LEU A O 1
ATOM 3557 N N . PHE A 1 451 ? -16.969 -22.688 -2.934 1 93.25 451 PHE A N 1
ATOM 3558 C CA . PHE A 1 451 ? -17.094 -22.75 -1.481 1 93.25 451 PHE A CA 1
ATOM 3559 C C . PHE A 1 451 ? -15.797 -22.312 -0.804 1 93.25 451 PHE A C 1
ATOM 3561 O O . PHE A 1 451 ? -15.828 -21.594 0.195 1 93.25 451 PHE A O 1
ATOM 3568 N N . MET A 1 452 ? -14.734 -22.719 -1.346 1 92.38 452 MET A N 1
ATOM 3569 C CA . MET A 1 452 ? -13.438 -22.344 -0.78 1 92.38 452 MET A CA 1
ATOM 3570 C C . MET A 1 452 ? -13.195 -20.844 -0.895 1 92.38 452 MET A C 1
ATOM 3572 O O . MET A 1 452 ? -12.602 -20.234 -0.003 1 92.38 452 MET A O 1
ATOM 3576 N N . LEU A 1 453 ? -13.586 -20.281 -2.012 1 94.38 453 LEU A N 1
ATOM 3577 C CA . LEU A 1 453 ? -13.461 -18.844 -2.176 1 94.38 453 LEU A CA 1
ATOM 3578 C C . LEU A 1 453 ? -14.297 -18.094 -1.14 1 94.38 453 LEU A C 1
ATOM 3580 O O . LEU A 1 453 ? -13.828 -17.141 -0.521 1 94.38 453 LEU A O 1
ATOM 3584 N N . TYR A 1 454 ? -15.508 -18.562 -0.909 1 94.44 454 TYR A N 1
ATOM 3585 C CA . TYR A 1 454 ? -16.391 -17.953 0.075 1 94.44 454 TYR A CA 1
ATOM 3586 C C . TYR A 1 454 ? -15.812 -18.078 1.48 1 94.44 454 TYR A C 1
ATOM 3588 O O . TYR A 1 454 ? -15.734 -17.094 2.215 1 94.44 454 TYR A O 1
ATOM 3596 N N . LYS A 1 455 ? -15.438 -19.234 1.774 1 91.75 455 LYS A N 1
ATOM 3597 C CA . LYS A 1 455 ? -14.922 -19.469 3.119 1 91.75 455 LYS A CA 1
ATOM 3598 C C . LYS A 1 455 ? -13.625 -18.703 3.355 1 91.75 455 LYS A C 1
ATOM 3600 O O . LYS A 1 455 ? -13.383 -18.219 4.461 1 91.75 455 LYS A O 1
ATOM 3605 N N . ALA A 1 456 ? -12.758 -18.672 2.359 1 92.69 456 ALA A N 1
ATOM 3606 C CA . ALA A 1 456 ? -11.523 -17.906 2.477 1 92.69 456 ALA A CA 1
ATOM 3607 C C . ALA A 1 456 ? -11.82 -16.422 2.707 1 92.69 456 ALA A C 1
ATOM 3609 O O . ALA A 1 456 ? -11.172 -15.781 3.539 1 92.69 456 ALA A O 1
ATOM 3610 N N . THR A 1 457 ? -12.789 -15.891 1.935 1 94.69 457 THR A N 1
ATOM 3611 C CA . THR A 1 457 ? -13.164 -14.484 2.08 1 94.69 457 THR A CA 1
ATOM 3612 C C . THR A 1 457 ? -13.695 -14.211 3.484 1 94.69 457 THR A C 1
ATOM 3614 O O . THR A 1 457 ? -13.32 -13.219 4.113 1 94.69 457 THR A O 1
ATOM 3617 N N . GLN A 1 458 ? -14.477 -15.109 3.953 1 92.94 458 GLN A N 1
ATOM 3618 C CA . GLN A 1 458 ? -15.031 -14.953 5.293 1 92.94 458 GLN A CA 1
ATOM 3619 C C . GLN A 1 458 ? -13.938 -15.008 6.355 1 92.94 458 GLN A C 1
ATOM 3621 O O . GLN A 1 458 ? -13.898 -14.18 7.262 1 92.94 458 GLN A O 1
ATOM 3626 N N . THR A 1 459 ? -13.055 -15.906 6.242 1 90.88 459 THR A N 1
ATOM 3627 C CA . THR A 1 459 ? -12 -16.109 7.23 1 90.88 459 THR A CA 1
ATOM 3628 C C . THR A 1 459 ? -11.055 -14.906 7.258 1 90.88 459 THR A C 1
ATOM 3630 O O . THR A 1 459 ? -10.672 -14.438 8.328 1 90.88 459 THR A O 1
ATOM 3633 N N . VAL A 1 460 ? -10.68 -14.43 6.082 1 92.25 460 VAL A N 1
ATOM 3634 C CA . VAL A 1 460 ? -9.75 -13.305 6 1 92.25 460 VAL A CA 1
ATOM 3635 C C . VAL A 1 460 ? -10.375 -12.07 6.656 1 92.25 460 VAL A C 1
ATOM 3637 O O . VAL A 1 460 ? -9.68 -11.312 7.34 1 92.25 460 VAL A O 1
ATOM 3640 N N . ILE A 1 461 ? -11.633 -11.844 6.508 1 93.81 461 ILE A N 1
ATOM 3641 C CA . ILE A 1 461 ? -12.312 -10.68 7.062 1 93.81 461 ILE A CA 1
ATOM 3642 C C . ILE A 1 461 ? -12.445 -10.828 8.578 1 93.81 461 ILE A C 1
ATOM 3644 O O . ILE A 1 461 ? -12.195 -9.883 9.328 1 93.81 461 ILE A O 1
ATOM 3648 N N . GLU A 1 462 ? -12.719 -11.992 9.031 1 91.44 462 GLU A N 1
ATOM 3649 C CA . GLU A 1 462 ? -13.016 -12.211 10.445 1 91.44 462 GLU A CA 1
ATOM 3650 C C . GLU A 1 462 ? -11.742 -12.32 11.273 1 91.44 462 GLU A C 1
ATOM 3652 O O . GLU A 1 462 ? -11.781 -12.219 12.5 1 91.44 462 GLU A O 1
ATOM 3657 N N . LYS A 1 463 ? -10.656 -12.555 10.719 1 89.81 463 LYS A N 1
ATOM 3658 C CA . LYS A 1 463 ? -9.391 -12.602 11.445 1 89.81 463 LYS A CA 1
ATOM 3659 C C . LYS A 1 463 ? -8.906 -11.203 11.812 1 89.81 463 LYS A C 1
ATOM 3661 O O . LYS A 1 463 ? -8.016 -11.047 12.648 1 89.81 463 LYS A O 1
ATOM 3666 N N . ALA A 1 464 ? -9.531 -10.203 11.195 1 91.5 464 ALA A N 1
ATOM 3667 C CA . ALA A 1 464 ? -9.219 -8.805 11.5 1 91.5 464 ALA A CA 1
ATOM 3668 C C . ALA A 1 464 ? -10.406 -8.109 12.172 1 91.5 464 ALA A C 1
ATOM 3670 O O . ALA A 1 464 ? -11.516 -8.641 12.188 1 91.5 464 ALA A O 1
ATOM 3671 N N . PRO A 1 465 ? -10.141 -6.949 12.828 1 93.56 465 PRO A N 1
ATOM 3672 C CA . PRO A 1 465 ? -11.195 -6.258 13.57 1 93.56 465 PRO A CA 1
ATOM 3673 C C . PRO A 1 465 ? -12.367 -5.848 12.68 1 93.56 465 PRO A C 1
ATOM 3675 O O . PRO A 1 465 ? -12.156 -5.402 11.547 1 93.56 465 PRO A O 1
ATOM 3678 N N . ILE A 1 466 ? -13.555 -6.043 13.188 1 95.12 466 ILE A N 1
ATOM 3679 C CA . ILE A 1 466 ? -14.812 -5.656 12.555 1 95.12 466 ILE A CA 1
ATOM 3680 C C . ILE A 1 466 ? -15.648 -4.824 13.523 1 95.12 466 ILE A C 1
ATOM 3682 O O . ILE A 1 466 ? -15.82 -5.203 14.688 1 95.12 466 ILE A O 1
ATOM 3686 N N . ASP A 1 467 ? -16.078 -3.654 13.086 1 93.75 467 ASP A N 1
ATOM 3687 C CA . ASP A 1 467 ? -16.984 -2.863 13.914 1 93.75 467 ASP A CA 1
ATOM 3688 C C . ASP A 1 467 ? -18.375 -3.488 13.961 1 93.75 467 ASP A C 1
ATOM 3690 O O . ASP A 1 467 ? -18.984 -3.73 12.922 1 93.75 467 ASP A O 1
ATOM 3694 N N . ALA A 1 468 ? -18.906 -3.738 15.078 1 92.5 468 ALA A N 1
ATOM 3695 C CA . ALA A 1 468 ? -20.156 -4.465 15.258 1 92.5 468 ALA A CA 1
ATOM 3696 C C . ALA A 1 468 ? -21.359 -3.598 14.883 1 92.5 468 ALA A C 1
ATOM 3698 O O . ALA A 1 468 ? -22.422 -4.113 14.531 1 92.5 468 ALA A O 1
ATOM 3699 N N . ILE A 1 469 ? -21.188 -2.328 14.867 1 88.62 469 ILE A N 1
ATOM 3700 C CA . ILE A 1 469 ? -22.312 -1.436 14.633 1 88.62 469 ILE A CA 1
ATOM 3701 C C . ILE A 1 469 ? -22.281 -0.944 13.188 1 88.62 469 ILE A C 1
ATOM 3703 O O . ILE A 1 469 ? -23.234 -1.182 12.43 1 88.62 469 ILE A O 1
ATOM 3707 N N . THR A 1 470 ? -21.234 -0.377 12.758 1 87.5 470 THR A N 1
ATOM 3708 C CA . THR A 1 470 ? -21.141 0.17 11.406 1 87.5 470 THR A CA 1
ATOM 3709 C C . THR A 1 470 ? -20.797 -0.923 10.406 1 87.5 470 THR A C 1
ATOM 3711 O O . THR A 1 470 ? -20.953 -0.738 9.195 1 87.5 470 THR A O 1
ATOM 3714 N N . ILE A 1 471 ? -20.266 -2.051 10.789 1 91.88 471 ILE A N 1
ATOM 3715 C CA . ILE A 1 471 ? -19.891 -3.207 9.977 1 91.88 471 ILE A CA 1
ATOM 3716 C C . ILE A 1 471 ? -18.703 -2.854 9.086 1 91.88 471 ILE A C 1
ATOM 3718 O O . ILE A 1 471 ? -18.578 -3.371 7.977 1 91.88 471 ILE A O 1
ATOM 3722 N N . LEU A 1 472 ? -17.953 -1.896 9.547 1 92.88 472 LEU A N 1
ATOM 3723 C CA . LEU A 1 472 ? -16.703 -1.599 8.859 1 92.88 472 LEU A CA 1
ATOM 3724 C C . LEU A 1 472 ? -15.625 -2.621 9.219 1 92.88 472 LEU A C 1
ATOM 3726 O O . LEU A 1 472 ? -15.539 -3.062 10.367 1 92.88 472 LEU A O 1
ATOM 3730 N N . CYS A 1 473 ? -14.898 -2.984 8.227 1 94.81 473 CYS A N 1
ATOM 3731 C CA . CYS A 1 473 ? -13.906 -4.039 8.406 1 94.81 473 CYS A CA 1
ATOM 3732 C C . CYS A 1 473 ? -12.508 -3.541 8.055 1 94.81 473 CYS A C 1
ATOM 3734 O O . CYS A 1 473 ? -12.352 -2.697 7.168 1 94.81 473 CYS A O 1
ATOM 3736 N N . LYS A 1 474 ? -11.578 -4.062 8.75 1 92.94 474 LYS A N 1
ATOM 3737 C CA . LYS A 1 474 ? -10.188 -3.732 8.43 1 92.94 474 LYS A CA 1
ATOM 3738 C C . LYS A 1 474 ? -9.758 -4.371 7.113 1 92.94 474 LYS A C 1
ATOM 3740 O O . LYS A 1 474 ? -9.117 -3.719 6.285 1 92.94 474 LYS A O 1
ATOM 3745 N N . ASN A 1 475 ? -10.062 -5.715 6.973 1 92.69 475 ASN A N 1
ATOM 3746 C CA . ASN A 1 475 ? -9.797 -6.414 5.723 1 92.69 475 ASN A CA 1
ATOM 3747 C C . ASN A 1 475 ? -11.055 -6.543 4.867 1 92.69 475 ASN A C 1
ATOM 3749 O O . ASN A 1 475 ? -12.055 -7.102 5.312 1 92.69 475 ASN A O 1
ATOM 3753 N N . THR A 1 476 ? -11.078 -5.934 3.775 1 94.56 476 THR A N 1
ATOM 3754 C CA . THR A 1 476 ? -12.203 -5.984 2.852 1 94.56 476 THR A CA 1
ATOM 3755 C C . THR A 1 476 ? -11.766 -5.605 1.44 1 94.56 476 THR A C 1
ATOM 3757 O O . THR A 1 476 ? -10.656 -5.105 1.243 1 94.56 476 THR A O 1
ATOM 3760 N N . LEU A 1 477 ? -12.547 -5.953 0.505 1 95 477 LEU A N 1
ATOM 3761 C CA . LEU A 1 477 ? -12.297 -5.551 -0.876 1 95 477 LEU A CA 1
ATOM 3762 C C . LEU A 1 477 ? -13.094 -4.297 -1.227 1 95 477 LEU A C 1
ATOM 3764 O O . LEU A 1 477 ? -12.82 -3.648 -2.24 1 95 477 LEU A O 1
ATOM 3768 N N . ALA A 1 478 ? -14.023 -4.02 -0.323 1 94.19 478 ALA A N 1
ATOM 3769 C CA . ALA A 1 478 ? -14.906 -2.889 -0.592 1 94.19 478 ALA A CA 1
ATOM 3770 C C . ALA A 1 478 ? -14.445 -1.64 0.152 1 94.19 478 ALA A C 1
ATOM 3772 O O . ALA A 1 478 ? -14.328 -1.65 1.38 1 94.19 478 ALA A O 1
ATOM 3773 N N . GLU A 1 479 ? -14.289 -0.558 -0.565 1 92.06 479 GLU A N 1
ATOM 3774 C CA . GLU A 1 479 ? -13.828 0.687 0.042 1 92.06 479 GLU A CA 1
ATOM 3775 C C . GLU A 1 479 ? -14.883 1.264 0.986 1 92.06 479 GLU A C 1
ATOM 3777 O O . GLU A 1 479 ? -14.539 1.837 2.023 1 92.06 479 GLU A O 1
ATOM 3782 N N . GLU A 1 480 ? -16.141 1.032 0.721 1 89.31 480 GLU A N 1
ATOM 3783 C CA . GLU A 1 480 ? -17.219 1.593 1.528 1 89.31 480 GLU A CA 1
ATOM 3784 C C . GLU A 1 480 ? -17.281 0.927 2.9 1 89.31 480 GLU A C 1
ATOM 3786 O O . GLU A 1 480 ? -17.781 1.521 3.861 1 89.31 480 GLU A O 1
ATOM 3791 N N . ARG A 1 481 ? -16.75 -0.227 2.984 1 92.69 481 ARG A N 1
ATOM 3792 C CA . ARG A 1 481 ? -16.797 -0.974 4.238 1 92.69 481 ARG A CA 1
ATOM 3793 C C . ARG A 1 481 ? -15.422 -0.995 4.906 1 92.69 481 ARG A C 1
ATOM 3795 O O . ARG A 1 481 ? -15.195 -1.768 5.84 1 92.69 481 ARG A O 1
ATOM 3802 N N . LEU A 1 482 ? -14.531 -0.204 4.43 1 92.06 482 LEU A N 1
ATOM 3803 C CA . LEU A 1 482 ? -13.172 -0.172 4.961 1 92.06 482 LEU A CA 1
ATOM 3804 C C . LEU A 1 482 ? -13.109 0.648 6.246 1 92.06 482 LEU A C 1
ATOM 3806 O O . LEU A 1 482 ? -13.68 1.739 6.316 1 92.06 482 LEU A O 1
ATOM 3810 N N . LEU A 1 483 ? -12.5 -0.002 7.238 1 90 483 LEU A N 1
ATOM 3811 C CA . LEU A 1 483 ? -12.227 0.703 8.484 1 90 483 LEU A CA 1
ATOM 3812 C C . LEU A 1 483 ? -11.078 1.694 8.312 1 90 483 LEU A C 1
ATOM 3814 O O . LEU A 1 483 ? -9.922 1.293 8.164 1 90 483 LEU A O 1
ATOM 3818 N N . LYS A 1 484 ? -11.305 3.033 8.289 1 84.88 484 LYS A N 1
ATOM 3819 C CA . LYS A 1 484 ? -10.336 4.086 7.996 1 84.88 484 LYS A CA 1
ATOM 3820 C C . LYS A 1 484 ? -9.766 4.684 9.281 1 84.88 484 LYS A C 1
ATOM 3822 O O . LYS A 1 484 ? -9.648 5.906 9.398 1 84.88 484 LYS A O 1
ATOM 3827 N N . ASN A 1 485 ? -9.578 3.854 10.328 1 84.38 485 ASN A N 1
ATOM 3828 C CA . ASN A 1 485 ? -8.953 4.293 11.57 1 84.38 485 ASN A CA 1
ATOM 3829 C C . ASN A 1 485 ? -7.957 3.262 12.094 1 84.38 485 ASN A C 1
ATOM 3831 O O . ASN A 1 485 ? -8.016 2.09 11.719 1 84.38 485 ASN A O 1
ATOM 3835 N N . ARG A 1 486 ? -7.129 3.824 12.891 1 82.06 486 ARG A N 1
ATOM 3836 C CA . ARG A 1 486 ? -6.141 2.959 13.523 1 82.06 486 ARG A CA 1
ATOM 3837 C C . ARG A 1 486 ? -6.746 2.207 14.703 1 82.06 486 ARG A C 1
ATOM 3839 O O . ARG A 1 486 ? -7.344 2.818 15.594 1 82.06 486 ARG A O 1
ATOM 3846 N N . VAL A 1 487 ? -6.797 0.91 14.641 1 84.19 487 VAL A N 1
ATOM 3847 C CA . VAL A 1 487 ? -7.309 0.094 15.734 1 84.19 487 VAL A CA 1
ATOM 3848 C C . VAL A 1 487 ? -6.199 -0.808 16.266 1 84.19 487 VAL A C 1
ATOM 3850 O O . VAL A 1 487 ? -5.594 -1.572 15.516 1 84.19 487 VAL A O 1
ATOM 3853 N N . GLU A 1 488 ? -5.938 -0.596 17.484 1 83.69 488 GLU A N 1
ATOM 3854 C CA . GLU A 1 488 ? -4.992 -1.491 18.125 1 83.69 488 GLU A CA 1
ATOM 3855 C C . GLU A 1 488 ? -5.672 -2.777 18.594 1 83.69 488 GLU A C 1
ATOM 3857 O O . GLU A 1 488 ? -6.746 -2.736 19.188 1 83.69 488 GLU A O 1
ATOM 3862 N N . HIS A 1 489 ? -5.141 -3.836 18.125 1 88.25 489 HIS A N 1
ATOM 3863 C CA . HIS A 1 489 ? -5.727 -5.113 18.516 1 88.25 489 HIS A CA 1
ATOM 3864 C C . HIS A 1 489 ? -4.648 -6.156 18.781 1 88.25 489 HIS A C 1
ATOM 3866 O O . HIS A 1 489 ? -3.533 -6.047 18.266 1 88.25 489 HIS A O 1
ATOM 3872 N N . GLU A 1 490 ? -4.973 -7.105 19.719 1 88.75 490 GLU A N 1
ATOM 3873 C CA . GLU A 1 490 ? -4.129 -8.25 20.047 1 88.75 490 GLU A CA 1
ATOM 3874 C C . GLU A 1 490 ? -4.883 -9.562 19.859 1 88.75 490 GLU A C 1
ATOM 3876 O O . GLU A 1 490 ? -6.09 -9.633 20.094 1 88.75 490 GLU A O 1
ATOM 3881 N N . ILE A 1 491 ? -4.133 -10.586 19.422 1 89.56 491 ILE A N 1
ATOM 3882 C CA . ILE A 1 491 ? -4.73 -11.898 19.203 1 89.56 491 ILE A CA 1
ATOM 3883 C C . ILE A 1 491 ? -4.727 -12.688 20.5 1 89.56 491 ILE A C 1
ATOM 3885 O O . ILE A 1 491 ? -3.709 -12.75 21.203 1 89.56 491 ILE A O 1
ATOM 3889 N N . LEU A 1 492 ? -5.973 -13.242 20.875 1 93.5 492 LEU A N 1
ATOM 3890 C CA . LEU A 1 492 ? -6.133 -14.062 22.078 1 93.5 492 LEU A CA 1
ATOM 3891 C C . LEU A 1 492 ? -6.59 -15.477 21.703 1 93.5 492 LEU A C 1
ATOM 3893 O O . LEU A 1 492 ? -7.371 -15.648 20.766 1 93.5 492 LEU A O 1
ATOM 3897 N N . THR A 1 493 ? -6.047 -16.453 22.328 1 93.69 493 THR A N 1
ATOM 3898 C CA . THR A 1 493 ? -6.539 -17.828 22.203 1 93.69 493 THR A CA 1
ATOM 3899 C C . THR A 1 493 ? -7.328 -18.219 23.453 1 93.69 493 THR A C 1
ATOM 3901 O O . THR A 1 493 ? -6.777 -18.266 24.562 1 93.69 493 THR A O 1
ATOM 3904 N N . LEU A 1 494 ? -8.609 -18.516 23.297 1 93.56 494 LEU A N 1
ATOM 3905 C CA . LEU A 1 494 ? -9.484 -18.922 24.391 1 93.56 494 LEU A CA 1
ATOM 3906 C C . LEU A 1 494 ? -9.719 -20.422 24.391 1 93.56 494 LEU A C 1
ATOM 3908 O O . LEU A 1 494 ? -9.805 -21.047 23.328 1 93.56 494 LEU A O 1
ATOM 3912 N N . ASP A 1 495 ? -9.773 -20.953 25.516 1 92.44 495 ASP A N 1
ATOM 3913 C CA . ASP A 1 495 ? -10.156 -22.344 25.672 1 92.44 495 ASP A CA 1
ATOM 3914 C C . ASP A 1 495 ? -11.633 -22.469 26.047 1 92.44 495 ASP A C 1
ATOM 3916 O O . ASP A 1 495 ? -12.008 -22.172 27.188 1 92.44 495 ASP A O 1
ATOM 3920 N N . ILE A 1 496 ? -12.383 -22.984 25.141 1 92.31 496 ILE A N 1
ATOM 3921 C CA . ILE A 1 496 ? -13.836 -22.984 25.312 1 92.31 496 ILE A CA 1
ATOM 3922 C C . ILE A 1 496 ? -14.312 -24.375 25.734 1 92.31 496 ILE A C 1
ATOM 3924 O O . ILE A 1 496 ? -13.953 -25.359 25.094 1 92.31 496 ILE A O 1
ATOM 3928 N N . ASP A 1 497 ? -15.078 -24.438 26.812 1 88.06 497 ASP A N 1
ATOM 3929 C CA . ASP A 1 497 ? -15.781 -25.625 27.281 1 88.06 497 ASP A CA 1
ATOM 3930 C C . ASP A 1 497 ? -17.25 -25.578 26.875 1 88.06 497 ASP A C 1
ATOM 3932 O O . ASP A 1 497 ? -18 -24.688 27.312 1 88.06 497 ASP A O 1
ATOM 3936 N N . LEU A 1 498 ? -17.562 -26.578 25.938 1 85.44 498 LEU A N 1
ATOM 3937 C CA . LEU A 1 498 ? -18.953 -26.625 25.5 1 85.44 498 LEU A CA 1
ATOM 3938 C C . LEU A 1 498 ? -19.844 -27.219 26.594 1 85.44 498 LEU A C 1
ATOM 3940 O O . LEU A 1 498 ? -19.609 -28.344 27.047 1 85.44 498 LEU A O 1
ATOM 3944 N N . ASN A 1 499 ? -20.859 -26.641 26.984 1 76.88 499 ASN A N 1
ATOM 3945 C CA . ASN A 1 499 ? -21.875 -27.047 27.953 1 76.88 499 ASN A CA 1
ATOM 3946 C C . ASN A 1 499 ? -21.266 -27.281 29.328 1 76.88 499 ASN A C 1
ATOM 3948 O O . ASN A 1 499 ? -21.828 -28.016 30.141 1 76.88 499 ASN A O 1
ATOM 3952 N N . GLY A 1 500 ? -20.156 -26.641 29.688 1 65.12 500 GLY A N 1
ATOM 3953 C CA . GLY A 1 500 ? -19.562 -26.625 31.016 1 65.12 500 GLY A CA 1
ATOM 3954 C C . GLY A 1 500 ? -19.016 -27.969 31.438 1 65.12 500 GLY A C 1
ATOM 3955 O O . GLY A 1 500 ? -18.344 -28.078 32.469 1 65.12 500 GLY A O 1
ATOM 3956 N N . ASN A 1 501 ? -19.562 -29.078 30.922 1 58.94 501 ASN A N 1
ATOM 3957 C CA . ASN A 1 501 ? -19.25 -30.375 31.516 1 58.94 501 ASN A CA 1
ATOM 3958 C C . ASN A 1 501 ? -18.156 -31.109 30.719 1 58.94 501 ASN A C 1
ATOM 3960 O O . ASN A 1 501 ? -17.797 -32.25 31.062 1 58.94 501 ASN A O 1
ATOM 3964 N N . SER A 1 502 ? -17.797 -30.562 29.594 1 60.69 502 SER A N 1
ATOM 3965 C CA . SER A 1 502 ? -17 -31.484 28.797 1 60.69 502 SER A CA 1
ATOM 3966 C C . SER A 1 502 ? -15.508 -31.234 28.969 1 60.69 502 SER A C 1
ATOM 3968 O O . SER A 1 502 ? -15.094 -30.109 29.234 1 60.69 502 SER A O 1
ATOM 3970 N N . ASP A 1 503 ? -14.688 -32.219 29.391 1 63.84 503 ASP A N 1
ATOM 3971 C CA . ASP A 1 503 ? -13.242 -32.312 29.531 1 63.84 503 ASP A CA 1
ATOM 3972 C C . ASP A 1 503 ? -12.539 -31.906 28.234 1 63.84 503 ASP A C 1
ATOM 3974 O O . ASP A 1 503 ? -11.32 -31.734 28.219 1 63.84 503 ASP A O 1
ATOM 3978 N N . GLN A 1 504 ? -13.258 -31.688 27.156 1 79.06 504 GLN A N 1
ATOM 3979 C CA . GLN A 1 504 ? -12.555 -31.375 25.922 1 79.06 504 GLN A CA 1
ATOM 3980 C C . GLN A 1 504 ? -12.633 -29.875 25.609 1 79.06 504 GLN A C 1
ATOM 3982 O O . GLN A 1 504 ? -13.719 -29.359 25.328 1 79.06 504 GLN A O 1
ATOM 3987 N N . ARG A 1 505 ? -11.578 -29.234 25.859 1 87.56 505 ARG A N 1
ATOM 3988 C CA . ARG A 1 505 ? -11.469 -27.797 25.578 1 87.56 505 ARG A CA 1
ATOM 3989 C C . ARG A 1 505 ? -10.984 -27.562 24.156 1 87.56 505 ARG A C 1
ATOM 3991 O O . ARG A 1 505 ? -10.062 -28.234 23.672 1 87.56 505 ARG A O 1
ATOM 3998 N N . ILE A 1 506 ? -11.734 -26.641 23.453 1 89.12 506 ILE A N 1
ATOM 3999 C CA . ILE A 1 506 ? -11.398 -26.297 22.078 1 89.12 506 ILE A CA 1
ATOM 4000 C C . ILE A 1 506 ? -10.797 -24.891 22.047 1 89.12 506 ILE A C 1
ATOM 4002 O O . ILE A 1 506 ? -11.398 -23.938 22.531 1 89.12 506 ILE A O 1
ATOM 4006 N N . PRO A 1 507 ? -9.578 -24.781 21.562 1 91.38 507 PRO A N 1
ATOM 4007 C CA . PRO A 1 507 ? -8.969 -23.453 21.422 1 91.38 507 PRO A CA 1
ATOM 4008 C C . PRO A 1 507 ? -9.594 -22.641 20.297 1 91.38 507 PRO A C 1
ATOM 4010 O O . PRO A 1 507 ? -9.789 -23.141 19.188 1 91.38 507 PRO A O 1
ATOM 4013 N N . VAL A 1 508 ? -9.992 -21.453 20.625 1 92.62 508 VAL A N 1
ATOM 4014 C CA . VAL A 1 508 ? -10.57 -20.547 19.641 1 92.62 508 VAL A CA 1
ATOM 4015 C C . VAL A 1 508 ? -9.766 -19.234 19.609 1 92.62 508 VAL A C 1
ATOM 4017 O O . VAL A 1 508 ? -9.477 -18.656 20.656 1 92.62 508 VAL A O 1
ATOM 4020 N N . ILE A 1 509 ? -9.375 -18.844 18.391 1 91 509 ILE A N 1
ATOM 4021 C CA . ILE A 1 509 ? -8.609 -17.609 18.219 1 91 509 ILE A CA 1
ATOM 4022 C C . ILE A 1 509 ? -9.562 -16.422 18.062 1 91 509 ILE A C 1
ATOM 4024 O O . ILE A 1 509 ? -10.469 -16.453 17.234 1 91 509 ILE A O 1
ATOM 4028 N N . VAL A 1 510 ? -9.445 -15.445 18.938 1 94.5 510 VAL A N 1
ATOM 4029 C CA . VAL A 1 510 ? -10.273 -14.242 18.922 1 94.5 510 VAL A CA 1
ATOM 4030 C C . VAL A 1 510 ? -9.391 -13.008 19.047 1 94.5 510 VAL A C 1
ATOM 4032 O O . VAL A 1 510 ? -8.172 -13.117 19.172 1 94.5 510 VAL A O 1
ATOM 4035 N N . LEU A 1 511 ? -10.055 -11.844 18.891 1 94.5 511 LEU A N 1
ATOM 4036 C CA . LEU A 1 511 ? -9.383 -10.562 19.078 1 94.5 511 LEU A CA 1
ATOM 4037 C C . LEU A 1 511 ? -9.852 -9.898 20.375 1 94.5 511 LEU A C 1
ATOM 4039 O O . LEU A 1 511 ? -11.008 -10.07 20.781 1 94.5 511 LEU A O 1
ATOM 4043 N N . ASP A 1 512 ? -9.008 -9.133 21 1 94.31 512 ASP A N 1
ATOM 4044 C CA . ASP A 1 512 ? -9.367 -8.461 22.25 1 94.31 512 ASP A CA 1
ATOM 4045 C C . ASP A 1 512 ? -10.398 -7.359 22 1 94.31 512 ASP A C 1
ATOM 4047 O O . ASP A 1 512 ? -11.109 -6.953 22.922 1 94.31 512 ASP A O 1
ATOM 4051 N N . CYS A 1 513 ? -10.453 -6.879 20.812 1 94.12 513 CYS A N 1
ATOM 4052 C CA . CYS A 1 513 ? -11.398 -5.809 20.5 1 94.12 513 CYS A CA 1
ATOM 4053 C C . CYS A 1 513 ? -12.734 -6.375 20.047 1 94.12 513 CYS A C 1
ATOM 4055 O O . CYS A 1 513 ? -13.656 -5.621 19.734 1 94.12 513 CYS A O 1
ATOM 4057 N N . ASP A 1 514 ? -12.859 -7.656 20.062 1 95.81 514 ASP A N 1
ATOM 4058 C CA . ASP A 1 514 ? -14.125 -8.273 19.672 1 95.81 514 ASP A CA 1
ATOM 4059 C C . ASP A 1 514 ? -15.195 -8.062 20.734 1 95.81 514 ASP A C 1
ATOM 4061 O O . ASP A 1 514 ? -14.898 -8.125 21.938 1 95.81 514 ASP A O 1
ATOM 4065 N N . THR A 1 515 ? -16.406 -7.785 20.297 1 95.5 515 THR A N 1
ATOM 4066 C CA . THR A 1 515 ? -17.531 -7.762 21.219 1 95.5 515 THR A CA 1
ATOM 4067 C C . THR A 1 515 ? -17.875 -9.172 21.688 1 95.5 515 THR A C 1
ATOM 4069 O O . THR A 1 515 ? -17.375 -10.156 21.125 1 95.5 515 THR A O 1
ATOM 4072 N N . ILE A 1 516 ? -18.75 -9.281 22.625 1 94.94 516 ILE A N 1
ATOM 4073 C CA . ILE A 1 516 ? -19.094 -10.586 23.188 1 94.94 516 ILE A CA 1
ATOM 4074 C C . ILE A 1 516 ? -19.906 -11.383 22.172 1 94.94 516 ILE A C 1
ATOM 4076 O O . ILE A 1 516 ? -19.734 -12.602 22.047 1 94.94 516 ILE A O 1
ATOM 4080 N N . THR A 1 517 ? -20.781 -10.711 21.484 1 94.69 517 THR A N 1
ATOM 4081 C CA . THR A 1 517 ? -21.547 -11.383 20.453 1 94.69 517 THR A CA 1
ATOM 4082 C C . THR A 1 517 ? -20.625 -11.898 19.344 1 94.69 517 THR A C 1
ATOM 4084 O O . THR A 1 517 ? -20.828 -13 18.828 1 94.69 517 THR A O 1
ATOM 4087 N N . GLN A 1 518 ? -19.625 -11.125 19.016 1 95.5 518 GLN A N 1
ATOM 4088 C CA . GLN A 1 518 ? -18.672 -11.555 18 1 95.5 518 GLN A CA 1
ATOM 4089 C C . GLN A 1 518 ? -17.844 -12.742 18.484 1 95.5 518 GLN A C 1
ATOM 4091 O O . GLN A 1 518 ? -17.516 -13.633 17.703 1 95.5 518 GLN A O 1
ATOM 4096 N N . VAL A 1 519 ? -17.547 -12.75 19.734 1 95.88 519 VAL A N 1
ATOM 4097 C CA . VAL A 1 519 ? -16.812 -13.867 20.312 1 95.88 519 VAL A CA 1
ATOM 4098 C C . VAL A 1 519 ? -17.672 -15.141 20.25 1 95.88 519 VAL A C 1
ATOM 4100 O O . VAL A 1 519 ? -17.172 -16.203 19.891 1 95.88 519 VAL A O 1
ATOM 4103 N N . LYS A 1 520 ? -18.891 -15.008 20.609 1 93.81 520 LYS A N 1
ATOM 4104 C CA . LYS A 1 520 ? -19.797 -16.156 20.516 1 93.81 520 LYS A CA 1
ATOM 4105 C C . LYS A 1 520 ? -19.875 -16.688 19.094 1 93.81 520 LYS A C 1
ATOM 4107 O O . LYS A 1 520 ? -19.906 -17.906 18.875 1 93.81 520 LYS A O 1
ATOM 4112 N N . GLN A 1 521 ? -19.938 -15.75 18.141 1 93.19 521 GLN A N 1
ATOM 4113 C CA . GLN A 1 521 ? -20.016 -16.141 16.734 1 93.19 521 GLN A CA 1
ATOM 4114 C C . GLN A 1 521 ? -18.75 -16.891 16.312 1 93.19 521 GLN A C 1
ATOM 4116 O O . GLN A 1 521 ? -18.828 -17.891 15.617 1 93.19 521 GLN A O 1
ATOM 4121 N N . LYS A 1 522 ? -17.594 -16.406 16.75 1 92.69 522 LYS A N 1
ATOM 4122 C CA . LYS A 1 522 ? -16.328 -17.047 16.406 1 92.69 522 LYS A CA 1
ATOM 4123 C C . LYS A 1 522 ? -16.203 -18.406 17.094 1 92.69 522 LYS A C 1
ATOM 4125 O O . LYS A 1 522 ? -15.641 -19.344 16.531 1 92.69 522 LYS A O 1
ATOM 4130 N N . CYS A 1 523 ? -16.75 -18.531 18.219 1 91.94 523 CYS A N 1
ATOM 4131 C CA . CYS A 1 523 ? -16.781 -19.812 18.922 1 91.94 523 CYS A CA 1
ATOM 4132 C C . CYS A 1 523 ? -17.656 -20.812 18.188 1 91.94 523 CYS A C 1
ATOM 4134 O O . CYS A 1 523 ? -17.266 -21.969 18 1 91.94 523 CYS A O 1
ATOM 4136 N N . CYS A 1 524 ? -18.812 -20.312 17.734 1 89.81 524 CYS A N 1
ATOM 4137 C CA . CYS A 1 524 ? -19.719 -21.188 17 1 89.81 524 CYS A CA 1
ATOM 4138 C C . CYS A 1 524 ? -19.078 -21.656 15.695 1 89.81 524 CYS A C 1
ATOM 4140 O O . CYS A 1 524 ? -19.188 -22.828 15.336 1 89.81 524 CYS A O 1
ATOM 4142 N N . THR A 1 525 ? -18.406 -20.766 15.055 1 86.62 525 THR A N 1
ATOM 4143 C CA . THR A 1 525 ? -17.766 -21.109 13.789 1 86.62 525 THR A CA 1
ATOM 4144 C C . THR A 1 525 ? -16.641 -22.109 14.008 1 86.62 525 THR A C 1
ATOM 4146 O O . THR A 1 525 ? -16.438 -23.016 13.188 1 86.62 525 THR A O 1
ATOM 4149 N N . ALA A 1 526 ? -15.922 -22 15.117 1 86.19 526 ALA A N 1
ATOM 4150 C CA . ALA A 1 526 ? -14.797 -22.875 15.391 1 86.19 526 ALA A CA 1
ATOM 4151 C C . ALA A 1 526 ? -15.273 -24.25 15.859 1 86.19 526 ALA A C 1
ATOM 4153 O O . ALA A 1 526 ? -14.703 -25.281 15.477 1 86.19 526 ALA A O 1
ATOM 4154 N N . ILE A 1 527 ? -16.359 -24.297 16.609 1 86.25 527 ILE A N 1
ATOM 4155 C CA . ILE A 1 527 ? -16.844 -25.547 17.188 1 86.25 527 ILE A CA 1
ATOM 4156 C C . ILE A 1 527 ? -17.641 -26.328 16.125 1 86.25 527 ILE A C 1
ATOM 4158 O O . ILE A 1 527 ? -17.469 -27.547 16 1 86.25 527 ILE A O 1
ATOM 4162 N N . TYR A 1 528 ? -18.438 -25.594 15.359 1 83.19 528 TYR A N 1
ATOM 4163 C CA . TYR A 1 528 ? -19.312 -26.234 14.375 1 83.19 528 TYR A CA 1
ATOM 4164 C C . TYR A 1 528 ? -18.766 -26.031 12.961 1 83.19 528 TYR A C 1
ATOM 4166 O O . TYR A 1 528 ? -19.531 -25.703 12.047 1 83.19 528 TYR A O 1
ATOM 4174 N N . LYS A 1 529 ? -17.531 -26.172 12.711 1 78.38 529 LYS A N 1
ATOM 4175 C CA . LYS A 1 529 ? -16.875 -25.891 11.438 1 78.38 529 LYS A CA 1
ATOM 4176 C C . LYS A 1 529 ? -17.391 -26.812 10.344 1 78.38 529 LYS A C 1
ATOM 4178 O O . LYS A 1 529 ? -17.5 -26.422 9.188 1 78.38 529 LYS A O 1
ATOM 4183 N N . ASN A 1 530 ? -17.875 -28.016 10.648 1 78.06 530 ASN A N 1
ATOM 4184 C CA . ASN A 1 530 ? -18.25 -29 9.641 1 78.06 530 ASN A CA 1
ATOM 4185 C C . ASN A 1 530 ? -19.766 -29.172 9.578 1 78.06 530 ASN A C 1
ATOM 4187 O O . ASN A 1 530 ? -20.266 -30.094 8.914 1 78.06 530 ASN A O 1
ATOM 4191 N N . GLN A 1 531 ? -20.5 -28.281 10.172 1 83.62 531 GLN A N 1
ATOM 4192 C CA . GLN A 1 531 ? -21.953 -28.438 10.172 1 83.62 531 GLN A CA 1
ATOM 4193 C C . GLN A 1 531 ? -22.625 -27.344 9.328 1 83.62 531 GLN A C 1
ATOM 4195 O O . GLN A 1 531 ? -22.078 -26.25 9.188 1 83.62 531 GLN A O 1
ATOM 4200 N N . PRO A 1 532 ? -23.641 -27.766 8.688 1 87.75 532 PRO A N 1
ATOM 4201 C CA . PRO A 1 532 ? -24.391 -26.766 7.922 1 87.75 532 PRO A CA 1
ATOM 4202 C C . PRO A 1 532 ? -25.016 -25.703 8.812 1 87.75 532 PRO A C 1
ATOM 4204 O O . PRO A 1 532 ? -25.188 -25.922 10.016 1 87.75 532 PRO A O 1
ATOM 4207 N N . ALA A 1 533 ? -25.281 -24.562 8.297 1 85.56 533 ALA A N 1
ATOM 4208 C CA . ALA A 1 533 ? -25.75 -23.391 9.023 1 85.56 533 ALA A CA 1
ATOM 4209 C C . ALA A 1 533 ? -27.094 -23.672 9.695 1 85.56 533 ALA A C 1
ATOM 4211 O O . ALA A 1 533 ? -27.391 -23.125 10.766 1 85.56 533 ALA A O 1
ATOM 4212 N N . SER A 1 534 ? -27.859 -24.531 9.148 1 82.56 534 SER A N 1
ATOM 4213 C CA . SER A 1 534 ? -29.188 -24.828 9.688 1 82.56 534 SER A CA 1
ATOM 4214 C C . SER A 1 534 ? -29.094 -25.547 11.023 1 82.56 534 SER A C 1
ATOM 4216 O O . SER A 1 534 ? -30.016 -25.484 11.844 1 82.56 534 SER A O 1
ATOM 4218 N N . GLU A 1 535 ? -27.953 -26.062 11.312 1 85.06 535 GLU A N 1
ATOM 4219 C CA . GLU A 1 535 ? -27.766 -26.828 12.539 1 85.06 535 GLU A CA 1
ATOM 4220 C C . GLU A 1 535 ? -26.953 -26.047 13.57 1 85.06 535 GLU A C 1
ATOM 4222 O O . GLU A 1 535 ? -26.766 -26.516 14.695 1 85.06 535 GLU A O 1
ATOM 4227 N N . ILE A 1 536 ? -26.516 -24.922 13.219 1 87.62 536 ILE A N 1
ATOM 4228 C CA . ILE A 1 536 ? -25.688 -24.125 14.109 1 87.62 536 ILE A CA 1
ATOM 4229 C C . ILE A 1 536 ? -26.562 -23.156 14.906 1 87.62 536 ILE A C 1
ATOM 4231 O O . ILE A 1 536 ? -27.406 -22.469 14.336 1 87.62 536 ILE A O 1
ATOM 4235 N N . PRO A 1 537 ? -26.344 -23.125 16.109 1 87.62 537 PRO A N 1
ATOM 4236 C CA . PRO A 1 537 ? -27.109 -22.172 16.922 1 87.62 537 PRO A CA 1
ATOM 4237 C C . PRO A 1 537 ? -26.703 -20.719 16.672 1 87.62 537 PRO A C 1
ATOM 4239 O O . PRO A 1 537 ? -25.562 -20.438 16.312 1 87.62 537 PRO A O 1
ATOM 4242 N N . THR A 1 538 ? -27.672 -19.828 16.844 1 88.62 538 THR A N 1
ATOM 4243 C CA . THR A 1 538 ? -27.406 -18.391 16.734 1 88.62 538 THR A CA 1
ATOM 4244 C C . THR A 1 538 ? -26.75 -17.859 18 1 88.62 538 THR A C 1
ATOM 4246 O O . THR A 1 538 ? -26.984 -18.391 19.094 1 88.62 538 THR A O 1
ATOM 4249 N N . PRO A 1 539 ? -25.922 -16.891 17.875 1 89.62 539 PRO A N 1
ATOM 4250 C CA . PRO A 1 539 ? -25.234 -16.328 19.047 1 89.62 539 PRO A CA 1
ATOM 4251 C C . PRO A 1 539 ? -26.203 -15.82 20.109 1 89.62 539 PRO A C 1
ATOM 4253 O O . PRO A 1 539 ? -25.859 -15.789 21.281 1 89.62 539 PRO A O 1
ATOM 4256 N N . ASP A 1 540 ? -27.359 -15.484 19.734 1 87.75 540 ASP A N 1
ATOM 4257 C CA . ASP A 1 540 ? -28.344 -14.969 20.688 1 87.75 540 ASP A CA 1
ATOM 4258 C C . ASP A 1 540 ? -28.875 -16.078 21.578 1 87.75 540 ASP A C 1
ATOM 4260 O O . ASP A 1 540 ? -29.344 -15.82 22.688 1 87.75 540 ASP A O 1
ATOM 4264 N N . GLU A 1 541 ? -28.656 -17.281 21.156 1 89.81 541 GLU A N 1
ATOM 4265 C CA . GLU A 1 541 ? -29.141 -18.438 21.922 1 89.81 541 GLU A CA 1
ATOM 4266 C C . GLU A 1 541 ? -28.078 -18.922 22.891 1 89.81 541 GLU A C 1
ATOM 4268 O O . GLU A 1 541 ? -28.359 -19.75 23.766 1 89.81 541 GLU A O 1
ATOM 4273 N N . LEU A 1 542 ? -26.969 -18.312 22.859 1 91.31 542 LEU A N 1
ATOM 4274 C CA . LEU A 1 542 ? -25.844 -18.797 23.656 1 91.31 542 LEU A CA 1
ATOM 4275 C C . LEU A 1 542 ? -25.406 -17.75 24.672 1 91.31 542 LEU A C 1
ATOM 4277 O O . LEU A 1 542 ? -25.672 -16.562 24.484 1 91.31 542 LEU A O 1
ATOM 4281 N N . GLU A 1 543 ? -24.906 -18.219 25.766 1 91.44 543 GLU A N 1
ATOM 4282 C CA . GLU A 1 543 ? -24.312 -17.375 26.797 1 91.44 543 GLU A CA 1
ATOM 4283 C C . GLU A 1 543 ? -22.844 -17.766 27.047 1 91.44 543 GLU A C 1
ATOM 4285 O O . GLU A 1 543 ? -22.5 -18.938 27.016 1 91.44 543 GLU A O 1
ATOM 4290 N N . LEU A 1 544 ? -22.047 -16.75 27.203 1 92.5 544 LEU A N 1
ATOM 4291 C CA . LEU A 1 544 ? -20.625 -16.953 27.438 1 92.5 544 LEU A CA 1
ATOM 4292 C C . LEU A 1 544 ? -20.266 -16.609 28.891 1 92.5 544 LEU A C 1
ATOM 4294 O O . LEU A 1 544 ? -20.516 -15.5 29.359 1 92.5 544 LEU A O 1
ATOM 4298 N N . GLU A 1 545 ? -19.703 -17.641 29.531 1 91.12 545 GLU A N 1
ATOM 4299 C CA . GLU A 1 545 ? -19.312 -17.484 30.922 1 91.12 545 GLU A CA 1
ATOM 4300 C C . GLU A 1 545 ? -17.797 -17.609 31.094 1 91.12 545 GLU A C 1
ATOM 4302 O O . GLU A 1 545 ? -17.188 -18.547 30.594 1 91.12 545 GLU A O 1
ATOM 4307 N N . TRP A 1 546 ? -17.203 -16.625 31.75 1 89.62 546 TRP A N 1
ATOM 4308 C CA . TRP A 1 546 ? -15.766 -16.609 32.031 1 89.62 546 TRP A CA 1
ATOM 4309 C C . TRP A 1 546 ? -15.461 -17.219 33.375 1 89.62 546 TRP A C 1
ATOM 4311 O O . TRP A 1 546 ? -15.969 -16.766 34.406 1 89.62 546 TRP A O 1
ATOM 4321 N N . HIS A 1 547 ? -14.656 -18.297 33.312 1 82.62 547 HIS A N 1
ATOM 4322 C CA . HIS A 1 547 ? -14.266 -18.984 34.531 1 82.62 547 HIS A CA 1
ATOM 4323 C C . HIS A 1 547 ? -12.906 -18.516 35.031 1 82.62 547 HIS A C 1
ATOM 4325 O O . HIS A 1 547 ? -11.867 -18.953 34.531 1 82.62 547 HIS A O 1
ATOM 4331 N N . ALA A 1 548 ? -12.836 -17.281 35.594 1 67.69 548 ALA A N 1
ATOM 4332 C CA . ALA A 1 548 ? -11.586 -16.719 36.094 1 67.69 548 ALA A CA 1
ATOM 4333 C C . ALA A 1 548 ? -11.188 -17.344 37.438 1 67.69 548 ALA A C 1
ATOM 4335 O O . ALA A 1 548 ? -11.562 -16.844 38.5 1 67.69 548 ALA A O 1
ATOM 4336 N N . GLY A 1 549 ? -10.617 -18.547 37.469 1 58.03 549 GLY A N 1
ATOM 4337 C CA . GLY A 1 549 ? -10.086 -19.234 38.625 1 58.03 549 GLY A CA 1
ATOM 4338 C C . GLY A 1 549 ? -11.047 -19.25 39.812 1 58.03 549 GLY A C 1
ATOM 4339 O O . GLY A 1 549 ? -12.219 -19.594 39.656 1 58.03 549 GLY A O 1
ATOM 4340 N N . LYS A 1 550 ? -10.508 -18.656 41.031 1 54.19 550 LYS A N 1
ATOM 4341 C CA . LYS A 1 550 ? -11.117 -18.688 42.375 1 54.19 550 LYS A CA 1
ATOM 4342 C C . LYS A 1 550 ? -12.289 -17.719 42.469 1 54.19 550 LYS A C 1
ATOM 4344 O O . LYS A 1 550 ? -13.117 -17.828 43.375 1 54.19 550 LYS A O 1
ATOM 4349 N N . SER A 1 551 ? -12.203 -16.562 41.719 1 55.25 551 SER A N 1
ATOM 4350 C CA . SER A 1 551 ? -13.062 -15.43 42.031 1 55.25 551 SER A CA 1
ATOM 4351 C C . SER A 1 551 ? -14.438 -15.586 41.375 1 55.25 551 SER A C 1
ATOM 4353 O O . SER A 1 551 ? -15.305 -14.719 41.531 1 55.25 551 SER A O 1
ATOM 4355 N N . GLY A 1 552 ? -14.867 -16.625 40.781 1 66 552 GLY A N 1
ATOM 4356 C CA . GLY A 1 552 ? -16.266 -16.859 40.469 1 66 552 GLY A CA 1
ATOM 4357 C C . GLY A 1 552 ? -16.562 -16.812 38.969 1 66 552 GLY A C 1
ATOM 4358 O O . GLY A 1 552 ? -15.664 -16.609 38.156 1 66 552 GLY A O 1
ATOM 4359 N N . LYS A 1 553 ? -17.75 -17.172 38.562 1 79.44 553 LYS A N 1
ATOM 4360 C CA . LYS A 1 553 ? -18.344 -17.266 37.219 1 79.44 553 LYS A CA 1
ATOM 4361 C C . LYS A 1 553 ? -18.969 -15.93 36.812 1 79.44 553 LYS A C 1
ATOM 4363 O O . LYS A 1 553 ? -19.734 -15.344 37.562 1 79.44 553 LYS A O 1
ATOM 4368 N N . LEU A 1 554 ? -18.312 -15.266 35.719 1 85.94 554 LEU A N 1
ATOM 4369 C CA . LEU A 1 554 ? -18.859 -14.016 35.219 1 85.94 554 LEU A CA 1
ATOM 4370 C C . LEU A 1 554 ? -19.453 -14.219 33.812 1 85.94 554 LEU A C 1
ATOM 4372 O O . LEU A 1 554 ? -18.781 -14.742 32.938 1 85.94 554 LEU A O 1
ATOM 4376 N N . THR A 1 555 ? -20.734 -13.852 33.719 1 88.06 555 THR A N 1
ATOM 4377 C CA . THR A 1 555 ? -21.375 -13.898 32.406 1 88.06 555 THR A CA 1
ATOM 4378 C C . THR A 1 555 ? -21.062 -12.625 31.625 1 88.06 555 THR A C 1
ATOM 4380 O O . THR A 1 555 ? -21.328 -11.516 32.094 1 88.06 555 THR A O 1
ATOM 4383 N N . LEU A 1 556 ? -20.516 -12.805 30.5 1 92.44 556 LEU A N 1
ATOM 4384 C CA . LEU A 1 556 ? -20.125 -11.672 29.672 1 92.44 556 LEU A CA 1
ATOM 4385 C C . LEU A 1 556 ? -21.266 -11.258 28.75 1 92.44 556 LEU A C 1
ATOM 4387 O O . LEU A 1 556 ? -21.984 -12.109 28.219 1 92.44 556 LEU A O 1
ATOM 4391 N N . GLN A 1 557 ? -21.531 -9.961 28.656 1 91.94 557 GLN A N 1
ATOM 4392 C CA . GLN A 1 557 ? -22.562 -9.406 27.797 1 91.94 557 GLN A CA 1
ATOM 4393 C C . GLN A 1 557 ? -22.062 -8.164 27.062 1 91.94 557 GLN A C 1
ATOM 4395 O O . GLN A 1 557 ? -21.078 -7.543 27.484 1 91.94 557 GLN A O 1
ATOM 4400 N N . ASP A 1 558 ? -22.688 -7.805 25.922 1 92.75 558 ASP A N 1
ATOM 4401 C CA . ASP A 1 558 ? -22.297 -6.629 25.141 1 92.75 558 ASP A CA 1
ATOM 4402 C C . ASP A 1 558 ? -22.609 -5.34 25.906 1 92.75 558 ASP A C 1
ATOM 4404 O O . ASP A 1 558 ? -21.891 -4.344 25.766 1 92.75 558 ASP A O 1
ATOM 4408 N N . ILE A 1 559 ? -23.719 -5.344 26.578 1 91.56 559 ILE A N 1
ATOM 4409 C CA . ILE A 1 559 ? -24.094 -4.191 27.391 1 91.56 559 ILE A CA 1
ATOM 4410 C C . ILE A 1 559 ? -24.391 -4.641 28.812 1 91.56 559 ILE A C 1
ATOM 4412 O O . ILE A 1 559 ? -25.188 -5.562 29.016 1 91.56 559 ILE A O 1
ATOM 4416 N N . ASP A 1 560 ? -23.594 -4.117 29.641 1 88.06 560 ASP A N 1
ATOM 4417 C CA . ASP A 1 560 ? -23.828 -4.402 31.062 1 88.06 560 ASP A CA 1
ATOM 4418 C C . ASP A 1 560 ? -23.734 -3.129 31.891 1 88.06 560 ASP A C 1
ATOM 4420 O O . ASP A 1 560 ? -23.75 -2.021 31.359 1 88.06 560 ASP A O 1
ATOM 4424 N N . ASN A 1 561 ? -23.797 -3.299 33.219 1 81.5 561 ASN A N 1
ATOM 4425 C CA . ASN A 1 561 ? -23.766 -2.17 34.156 1 81.5 561 ASN A CA 1
ATOM 4426 C C . ASN A 1 561 ? -22.422 -1.474 34.156 1 81.5 561 ASN A C 1
ATOM 4428 O O . ASN A 1 561 ? -22.312 -0.303 34.531 1 81.5 561 ASN A O 1
ATOM 4432 N N . ILE A 1 562 ? -21.438 -2.096 33.625 1 85.31 562 ILE A N 1
ATOM 4433 C CA . ILE A 1 562 ? -20.078 -1.542 33.688 1 85.31 562 ILE A CA 1
ATOM 4434 C C . ILE A 1 562 ? -19.719 -0.939 32.312 1 85.31 562 ILE A C 1
ATOM 4436 O O . ILE A 1 562 ? -18.625 -0.417 32.125 1 85.31 562 ILE A O 1
ATOM 4440 N N . SER A 1 563 ? -20.641 -0.909 31.438 1 89.56 563 SER A N 1
ATOM 4441 C CA . SER A 1 563 ? -20.344 -0.384 30.094 1 89.56 563 SER A CA 1
ATOM 4442 C C . SER A 1 563 ? -20.031 1.105 30.156 1 89.56 563 SER A C 1
ATOM 4444 O O . SER A 1 563 ? -20.594 1.842 30.969 1 89.56 563 SER A O 1
ATOM 4446 N N . ASP A 1 564 ? -19.031 1.535 29.422 1 85.81 564 ASP A N 1
ATOM 4447 C CA . ASP A 1 564 ? -18.578 2.922 29.359 1 85.81 564 ASP A CA 1
ATOM 4448 C C . ASP A 1 564 ? -19.656 3.824 28.766 1 85.81 564 ASP A C 1
ATOM 4450 O O . ASP A 1 564 ? -20 3.678 27.594 1 85.81 564 ASP A O 1
ATOM 4454 N N . ARG A 1 565 ? -20.203 4.676 29.547 1 80.75 565 ARG A N 1
ATOM 4455 C CA . ARG A 1 565 ? -21.234 5.609 29.125 1 80.75 565 ARG A CA 1
ATOM 4456 C C . ARG A 1 565 ? -20.734 7.047 29.172 1 80.75 565 ARG A C 1
ATOM 4458 O O . ARG A 1 565 ? -21.531 7.988 29.266 1 80.75 565 ARG A O 1
ATOM 4465 N N . SER A 1 566 ? -19.516 7.328 29.016 1 72.56 566 SER A N 1
ATOM 4466 C CA . SER A 1 566 ? -18.891 8.625 29.234 1 72.56 566 SER A CA 1
ATOM 4467 C C . SER A 1 566 ? -19.359 9.656 28.219 1 72.56 566 SER A C 1
ATOM 4469 O O . SER A 1 566 ? -19.609 10.812 28.578 1 72.56 566 SER A O 1
ATOM 4471 N N . ASN A 1 567 ? -19.406 9.406 26.922 1 67.38 567 ASN A N 1
ATOM 4472 C CA . ASN A 1 567 ? -19.688 10.445 25.938 1 67.38 567 ASN A CA 1
ATOM 4473 C C . ASN A 1 567 ? -21.141 10.391 25.469 1 67.38 567 ASN A C 1
ATOM 4475 O O . ASN A 1 567 ? -21.438 10.742 24.328 1 67.38 567 ASN A O 1
ATOM 4479 N N . GLY A 1 568 ? -22.062 10.016 26.359 1 71.12 568 GLY A N 1
ATOM 4480 C CA . GLY A 1 568 ? -23.453 9.961 25.984 1 71.12 568 GLY A CA 1
ATOM 4481 C C . GLY A 1 568 ? -23.797 8.75 25.125 1 71.12 568 GLY A C 1
ATOM 4482 O O . GLY A 1 568 ? -24.969 8.516 24.812 1 71.12 568 GLY A O 1
ATOM 4483 N N . MET A 1 569 ? -22.781 8.227 24.703 1 79 569 MET A N 1
ATOM 4484 C CA . MET A 1 569 ? -22.984 7 23.953 1 79 569 MET A CA 1
ATOM 4485 C C . MET A 1 569 ? -22.453 5.793 24.719 1 79 569 MET A C 1
ATOM 4487 O O . MET A 1 569 ? -21.578 5.934 25.578 1 79 569 MET A O 1
ATOM 4491 N N . ILE A 1 570 ? -23.125 4.703 24.469 1 86.94 570 ILE A N 1
ATOM 4492 C CA . ILE A 1 570 ? -22.703 3.482 25.141 1 86.94 570 ILE A CA 1
ATOM 4493 C C . ILE A 1 570 ? -21.719 2.721 24.25 1 86.94 570 ILE A C 1
ATOM 4495 O O . ILE A 1 570 ? -22 2.455 23.078 1 86.94 570 ILE A O 1
ATOM 4499 N N . ARG A 1 571 ? -20.578 2.504 24.734 1 89 571 ARG A N 1
ATOM 4500 C CA . ARG A 1 571 ? -19.609 1.675 24.031 1 89 571 ARG A CA 1
ATOM 4501 C C . ARG A 1 571 ? -19.828 0.197 24.344 1 89 571 ARG A C 1
ATOM 4503 O O . ARG A 1 571 ? -19.922 -0.193 25.5 1 89 571 ARG A O 1
ATOM 4510 N N . LEU A 1 572 ? -19.906 -0.646 23.359 1 93.06 572 LEU A N 1
ATOM 4511 C CA . LEU A 1 572 ? -20.078 -2.08 23.562 1 93.06 572 LEU A CA 1
ATOM 4512 C C . LEU A 1 572 ? -18.875 -2.689 24.266 1 93.06 572 LEU A C 1
ATOM 4514 O O . LEU A 1 572 ? -17.734 -2.309 24 1 93.06 572 LEU A O 1
ATOM 4518 N N . ASN A 1 573 ? -19.188 -3.682 25.078 1 93 573 ASN A N 1
ATOM 4519 C CA . ASN A 1 573 ? -18.125 -4.34 25.828 1 93 573 ASN A CA 1
ATOM 4520 C C . ASN A 1 573 ? -17.312 -5.273 24.953 1 93 573 ASN A C 1
ATOM 4522 O O . ASN A 1 573 ? -17.859 -5.949 24.078 1 93 573 ASN A O 1
ATOM 4526 N N . THR A 1 574 ? -16 -5.16 25.078 1 94.62 574 THR A N 1
ATOM 4527 C CA . THR A 1 574 ? -15.062 -6.031 24.375 1 94.62 574 THR A CA 1
ATOM 4528 C C . THR A 1 574 ? -14.281 -6.891 25.359 1 94.62 574 THR A C 1
ATOM 4530 O O . THR A 1 574 ? -14.414 -6.727 26.578 1 94.62 574 THR A O 1
ATOM 4533 N N . LEU A 1 575 ? -13.586 -7.855 24.922 1 94.44 575 LEU A N 1
ATOM 4534 C CA . LEU A 1 575 ? -12.75 -8.68 25.797 1 94.44 575 LEU A CA 1
ATOM 4535 C C . LEU A 1 575 ? -11.695 -7.836 26.5 1 94.44 575 LEU A C 1
ATOM 4537 O O . LEU A 1 575 ? -11.305 -8.125 27.625 1 94.44 575 LEU A O 1
ATOM 4541 N N . LYS A 1 576 ? -11.258 -6.844 25.766 1 92.56 576 LYS A N 1
ATOM 4542 C CA . LYS A 1 576 ? -10.297 -5.918 26.344 1 92.56 576 LYS A CA 1
ATOM 4543 C C . LYS A 1 576 ? -10.906 -5.156 27.516 1 92.56 576 LYS A C 1
ATOM 4545 O O . LYS A 1 576 ? -10.234 -4.906 28.531 1 92.56 576 LYS A O 1
ATOM 4550 N N . HIS A 1 577 ? -12.156 -4.773 27.359 1 90.56 577 HIS A N 1
ATOM 4551 C CA . HIS A 1 577 ? -12.891 -4.09 28.422 1 90.56 577 HIS A CA 1
ATOM 4552 C C . HIS A 1 577 ? -12.922 -4.922 29.703 1 90.56 577 HIS A C 1
ATOM 4554 O O . HIS A 1 577 ? -12.781 -4.387 30.797 1 90.56 577 HIS A O 1
ATOM 4560 N N . TYR A 1 578 ? -13.078 -6.258 29.562 1 91.25 578 TYR A N 1
ATOM 4561 C CA . TYR A 1 578 ? -13.133 -7.168 30.703 1 91.25 578 TYR A CA 1
ATOM 4562 C C . TYR A 1 578 ? -11.734 -7.594 31.125 1 91.25 578 TYR A C 1
ATOM 4564 O O . TYR A 1 578 ? -11.578 -8.32 32.125 1 91.25 578 TYR A O 1
ATOM 4572 N N . MET A 1 579 ? -10.641 -7.223 30.422 1 89.94 579 MET A N 1
ATOM 4573 C CA . MET A 1 579 ? -9.234 -7.516 30.703 1 89.94 579 MET A CA 1
ATOM 4574 C C . MET A 1 579 ? -8.984 -9.016 30.688 1 89.94 579 MET A C 1
ATOM 4576 O O . MET A 1 579 ? -8.352 -9.547 31.609 1 89.94 579 MET A O 1
ATOM 4580 N N . VAL A 1 580 ? -9.664 -9.594 29.719 1 91.94 580 VAL A N 1
ATOM 4581 C CA . VAL A 1 580 ? -9.445 -11.031 29.547 1 91.94 580 VAL A CA 1
ATOM 4582 C C . VAL A 1 580 ? -8.023 -11.281 29.062 1 91.94 580 VAL A C 1
ATOM 4584 O O . VAL A 1 580 ? -7.516 -10.555 28.203 1 91.94 580 VAL A O 1
ATOM 4587 N N . LYS A 1 581 ? -7.367 -12.312 29.562 1 88.94 581 LYS A N 1
ATOM 4588 C CA . LYS A 1 581 ? -5.984 -12.633 29.203 1 88.94 581 LYS A CA 1
ATOM 4589 C C . LYS A 1 581 ? -5.926 -13.812 28.234 1 88.94 581 LYS A C 1
ATOM 4591 O O . LYS A 1 581 ? -6.922 -14.516 28.047 1 88.94 581 LYS A O 1
ATOM 4596 N N . ASN A 1 582 ? -4.824 -13.945 27.609 1 92.19 582 ASN A N 1
ATOM 4597 C CA . ASN A 1 582 ? -4.598 -15.055 26.688 1 92.19 582 ASN A CA 1
ATOM 4598 C C . ASN A 1 582 ? -4.625 -16.406 27.406 1 92.19 582 ASN A C 1
ATOM 4600 O O . ASN A 1 582 ? -4.066 -16.531 28.5 1 92.19 582 ASN A O 1
ATOM 4604 N N . GLY A 1 583 ? -5.336 -17.359 26.938 1 89.94 583 GLY A N 1
ATOM 4605 C CA . GLY A 1 583 ? -5.426 -18.688 27.516 1 89.94 583 GLY A CA 1
ATOM 4606 C C . GLY A 1 583 ? -6.547 -18.812 28.531 1 89.94 583 GLY A C 1
ATOM 4607 O O . GLY A 1 583 ? -6.609 -19.797 29.266 1 89.94 583 GLY A O 1
ATOM 4608 N N . SER A 1 584 ? -7.445 -17.938 28.609 1 90.56 584 SER A N 1
ATOM 4609 C CA . SER A 1 584 ? -8.555 -18 29.547 1 90.56 584 SER A CA 1
ATOM 4610 C C . SER A 1 584 ? -9.555 -19.094 29.156 1 90.56 584 SER A C 1
ATOM 4612 O O . SER A 1 584 ? -9.734 -19.375 27.984 1 90.56 584 SER A O 1
ATOM 4614 N N . VAL A 1 585 ? -10.125 -19.641 30.188 1 89.31 585 VAL A N 1
ATOM 4615 C CA . VAL A 1 585 ? -11.109 -20.703 29.969 1 89.31 585 VAL A CA 1
ATOM 4616 C C . VAL A 1 585 ? -12.516 -20.125 30.078 1 89.31 585 VAL A C 1
ATOM 4618 O O . VAL A 1 585 ? -12.836 -19.422 31.031 1 89.31 585 VAL A O 1
ATOM 4621 N N . MET A 1 586 ? -13.266 -20.406 29.016 1 91.88 586 MET A N 1
ATOM 4622 C CA . MET A 1 586 ? -14.641 -19.922 28.984 1 91.88 586 MET A CA 1
ATOM 4623 C C . MET A 1 586 ? -15.609 -21.062 28.672 1 91.88 586 MET A C 1
ATOM 4625 O O . MET A 1 586 ? -15.234 -22.062 28.062 1 91.88 586 MET A O 1
ATOM 4629 N N . ALA A 1 587 ? -16.828 -20.875 29.219 1 89.56 587 ALA A N 1
ATOM 4630 C CA . ALA A 1 587 ? -17.875 -21.844 28.953 1 89.56 587 ALA A CA 1
ATOM 4631 C C . ALA A 1 587 ? -18.969 -21.266 28.078 1 89.56 587 ALA A C 1
ATOM 4633 O O . ALA A 1 587 ? -19.438 -20.156 28.328 1 89.56 587 ALA A O 1
ATOM 4634 N N . LEU A 1 588 ? -19.234 -21.953 27.094 1 91.31 588 LEU A N 1
ATOM 4635 C CA . LEU A 1 588 ? -20.344 -21.594 26.203 1 91.31 588 LEU A CA 1
ATOM 4636 C C . LEU A 1 588 ? -21.562 -22.453 26.5 1 91.31 588 LEU A C 1
ATOM 4638 O O . LEU A 1 588 ? -21.516 -23.688 26.359 1 91.31 588 LEU A O 1
ATOM 4642 N N . MET A 1 589 ? -22.609 -21.844 26.969 1 88.44 589 MET A N 1
ATOM 4643 C CA . MET A 1 589 ? -23.812 -22.578 27.375 1 88.44 589 MET A CA 1
ATOM 4644 C C . MET A 1 589 ? -25.047 -22.031 26.688 1 88.44 589 MET A C 1
ATOM 4646 O O . MET A 1 589 ? -25.078 -20.859 26.312 1 88.44 589 MET A O 1
ATOM 4650 N N . TYR A 1 590 ? -26.031 -22.906 26.453 1 87.44 590 TYR A N 1
ATOM 4651 C CA . TYR A 1 590 ? -27.312 -22.484 25.906 1 87.44 590 TYR A CA 1
ATOM 4652 C C . TYR A 1 590 ? -28.125 -21.734 26.953 1 87.44 590 TYR A C 1
ATOM 4654 O O . TYR A 1 590 ? -28.094 -22.078 28.141 1 87.44 590 TYR A O 1
ATOM 4662 N N . LYS A 1 591 ? -28.734 -20.625 26.547 1 80.38 591 LYS A N 1
ATOM 4663 C CA . LYS A 1 591 ? -29.578 -19.859 27.453 1 80.38 591 LYS A CA 1
ATOM 4664 C C . LYS A 1 591 ? -30.75 -20.688 27.953 1 80.38 591 LYS A C 1
ATOM 4666 O O . LYS A 1 591 ? -31.375 -21.422 27.188 1 80.38 591 LYS A O 1
ATOM 4671 N N . GLU A 1 592 ? -30.859 -21.016 29.297 1 64.12 592 GLU A N 1
ATOM 4672 C CA . GLU A 1 592 ? -31.984 -21.734 29.891 1 64.12 592 GLU A CA 1
ATOM 4673 C C . GLU A 1 592 ? -33.312 -21.062 29.547 1 64.12 592 GLU A C 1
ATOM 4675 O O . GLU A 1 592 ? -33.469 -19.859 29.719 1 64.12 592 GLU A O 1
ATOM 4680 N N . SER A 1 593 ? -34.062 -21.562 28.594 1 50.16 593 SER A N 1
ATOM 4681 C CA . SER A 1 593 ? -35.438 -21.094 28.297 1 50.16 593 SER A CA 1
ATOM 4682 C C . SER A 1 593 ? -36.219 -20.891 29.578 1 50.16 593 SER A C 1
ATOM 4684 O O . SER A 1 593 ? -36.406 -21.828 30.359 1 50.16 593 SER A O 1
ATOM 4686 N N . SER A 1 594 ? -36.375 -19.844 30.312 1 42.53 594 SER A N 1
ATOM 4687 C CA . SER A 1 594 ? -37.469 -19.797 31.281 1 42.53 594 SER A CA 1
ATOM 4688 C C . SER A 1 594 ? -38.719 -20.438 30.734 1 42.53 594 SER A C 1
ATOM 4690 O O . SER A 1 594 ? -38.75 -21.625 30.422 1 42.53 594 SER A O 1
ATOM 4692 N N . ASP A 1 595 ? -40.125 -19.656 30.922 1 36.84 595 ASP A N 1
ATOM 4693 C CA . ASP A 1 595 ? -41.531 -20.078 30.734 1 36.84 595 ASP A CA 1
ATOM 4694 C C . ASP A 1 595 ? -41.781 -20.531 29.297 1 36.84 595 ASP A C 1
ATOM 4696 O O . ASP A 1 595 ? -41.281 -19.906 28.359 1 36.84 595 ASP A O 1
ATOM 4700 N N . PRO A 1 596 ? -42.281 -21.797 29.078 1 37.66 596 PRO A N 1
ATOM 4701 C CA . PRO A 1 596 ? -42.75 -22.438 27.844 1 37.66 596 PRO A CA 1
ATOM 4702 C C . PRO A 1 596 ? -43.562 -21.5 26.953 1 37.66 596 PRO A C 1
ATOM 4704 O O . PRO A 1 596 ? -43.844 -21.828 25.797 1 37.66 596 PRO A O 1
ATOM 4707 N N . ASP A 1 597 ? -44.531 -20.672 27.578 1 33.59 597 ASP A N 1
ATOM 4708 C CA . ASP A 1 597 ? -45.594 -20.016 26.828 1 33.59 597 ASP A CA 1
ATOM 4709 C C . ASP A 1 597 ? -45.031 -19.094 25.75 1 33.59 597 ASP A C 1
ATOM 4711 O O . ASP A 1 597 ? -45.75 -18.719 24.812 1 33.59 597 ASP A O 1
ATOM 4715 N N . ASP A 1 598 ? -44.062 -18.359 26 1 30.38 598 ASP A N 1
ATOM 4716 C CA . ASP A 1 598 ? -43.75 -17.297 25.047 1 30.38 598 ASP A CA 1
ATOM 4717 C C . ASP A 1 598 ? -43.062 -17.859 23.812 1 30.38 598 ASP A C 1
ATOM 4719 O O . ASP A 1 598 ? -42.469 -17.094 23.016 1 30.38 598 ASP A O 1
ATOM 4723 N N . ILE A 1 599 ? -42.812 -19.125 23.75 1 32.09 599 ILE A N 1
ATOM 4724 C CA . ILE A 1 599 ? -42.188 -19.656 22.547 1 32.09 599 ILE A CA 1
ATOM 4725 C C . ILE A 1 599 ? -43.062 -19.391 21.344 1 32.09 599 ILE A C 1
ATOM 4727 O O . ILE A 1 599 ? -42.625 -19.5 20.203 1 32.09 599 ILE A O 1
ATOM 4731 N N . TYR A 1 600 ? -44.438 -19.438 21.562 1 29.05 600 TYR A N 1
ATOM 4732 C CA . TYR A 1 600 ? -45.312 -19.453 20.391 1 29.05 600 TYR A CA 1
ATOM 4733 C C . TYR A 1 600 ? -45.156 -18.188 19.562 1 29.05 600 TYR A C 1
ATOM 4735 O O . TYR A 1 600 ? -45.406 -18.188 18.359 1 29.05 600 TYR A O 1
ATOM 4743 N N . GLU A 1 601 ? -45.25 -17.031 20.266 1 27.12 601 GLU A N 1
ATOM 4744 C CA . GLU A 1 601 ? -45.438 -15.898 19.359 1 27.12 601 GLU A CA 1
ATOM 4745 C C . GLU A 1 601 ? -44.281 -15.758 18.391 1 27.12 601 GLU A C 1
ATOM 4747 O O . GLU A 1 601 ? -44.469 -15.336 17.25 1 27.12 601 GLU A O 1
ATOM 4752 N N . ASN A 1 602 ? -43.094 -15.82 18.891 1 26.64 602 ASN A N 1
ATOM 4753 C CA . ASN A 1 602 ? -42.031 -15.289 18.031 1 26.64 602 ASN A CA 1
ATOM 4754 C C . ASN A 1 602 ? -41.625 -16.312 16.969 1 26.64 602 ASN A C 1
ATOM 4756 O O . ASN A 1 602 ? -40.562 -16.188 16.375 1 26.64 602 ASN A O 1
ATOM 4760 N N . GLN A 1 603 ? -42.281 -17.484 16.891 1 27.03 603 GLN A N 1
ATOM 4761 C CA . GLN A 1 603 ? -41.969 -18.375 15.766 1 27.03 603 GLN A CA 1
ATOM 4762 C C . GLN A 1 603 ? -42.125 -17.656 14.438 1 27.03 603 GLN A C 1
ATOM 4764 O O . GLN A 1 603 ? -41.781 -18.188 13.383 1 27.03 603 GLN A O 1
ATOM 4769 N N . HIS A 1 604 ? -43.094 -16.719 14.391 1 24.88 604 HIS A N 1
ATOM 4770 C CA . HIS A 1 604 ? -43.438 -16.219 13.062 1 24.88 604 HIS A CA 1
ATOM 4771 C C . HIS A 1 604 ? -42.25 -15.492 12.438 1 24.88 604 HIS A C 1
ATOM 4773 O O . HIS A 1 604 ? -42.344 -14.961 11.336 1 24.88 604 HIS A O 1
ATOM 4779 N N . VAL A 1 605 ? -41.469 -14.852 13.312 1 25.8 605 VAL A N 1
ATOM 4780 C CA . VAL A 1 605 ? -40.531 -14.023 12.562 1 25.8 605 VAL A CA 1
ATOM 4781 C C . VAL A 1 605 ? -39.469 -14.906 11.93 1 25.8 605 VAL A C 1
ATOM 4783 O O . VAL A 1 605 ? -38.438 -15.195 12.547 1 25.8 605 VAL A O 1
ATOM 4786 N N . GLN A 1 606 ? -39.75 -16.234 11.633 1 24.73 606 GLN A N 1
ATOM 4787 C CA . GLN A 1 606 ? -38.75 -17.031 10.914 1 24.73 606 GLN A CA 1
ATOM 4788 C C . GLN A 1 606 ? -38.031 -16.203 9.859 1 24.73 606 GLN A C 1
ATOM 4790 O O . GLN A 1 606 ? -36.781 -16.188 9.82 1 24.73 606 GLN A O 1
ATOM 4795 N N . GLY A 1 607 ? -38.531 -16.406 8.539 1 24.8 607 GLY A N 1
ATOM 4796 C CA . GLY A 1 607 ? -37.875 -16.453 7.242 1 24.8 607 GLY A CA 1
ATOM 4797 C C . GLY A 1 607 ? -37.469 -15.078 6.742 1 24.8 607 GLY A C 1
ATOM 4798 O O . GLY A 1 607 ? -37.188 -14.898 5.555 1 24.8 607 GLY A O 1
ATOM 4799 N N . MET A 1 608 ? -37.812 -14.047 7.426 1 22.75 608 MET A N 1
ATOM 4800 C CA . MET A 1 608 ? -37.406 -12.891 6.613 1 22.75 608 MET A CA 1
ATOM 4801 C C . MET A 1 608 ? -35.906 -12.875 6.367 1 22.75 608 MET A C 1
ATOM 4803 O O . MET A 1 608 ? -35.125 -12.727 7.305 1 22.75 608 MET A O 1
ATOM 4807 N N . VAL A 1 609 ? -35.469 -13.789 5.539 1 24.94 609 VAL A N 1
ATOM 4808 C CA . VAL A 1 609 ? -34.156 -13.562 4.918 1 24.94 609 VAL A CA 1
ATOM 4809 C C . VAL A 1 609 ? -34 -12.086 4.574 1 24.94 609 VAL A C 1
ATOM 4811 O O . VAL A 1 609 ? -34.812 -11.523 3.84 1 24.94 609 VAL A O 1
ATOM 4814 N N . PRO A 1 610 ? -33.594 -11.234 5.418 1 26.19 610 PRO A N 1
ATOM 4815 C CA . PRO A 1 610 ? -33.406 -9.859 4.953 1 26.19 610 PRO A CA 1
ATOM 4816 C C . PRO A 1 610 ? -32.781 -9.789 3.572 1 26.19 610 PRO A C 1
ATOM 4818 O O . PRO A 1 610 ? -31.703 -10.367 3.354 1 26.19 610 PRO A O 1
ATOM 4821 N N . THR A 1 611 ? -33.5 -10.008 2.529 1 25.89 611 THR A N 1
ATOM 4822 C CA . THR A 1 611 ? -33.062 -9.609 1.193 1 25.89 611 THR A CA 1
ATOM 4823 C C . THR A 1 611 ? -32.438 -8.211 1.219 1 25.89 611 THR A C 1
ATOM 4825 O O . THR A 1 611 ? -33.156 -7.211 1.32 1 25.89 611 THR A O 1
ATOM 4828 N N . SER A 1 612 ? -31.5 -7.992 2.012 1 26.73 612 SER A N 1
ATOM 4829 C CA . SER A 1 612 ? -30.828 -6.699 2.072 1 26.73 612 SER A CA 1
ATOM 4830 C C . SER A 1 612 ? -30.359 -6.262 0.692 1 26.73 612 SER A C 1
ATOM 4832 O O . SER A 1 612 ? -29.375 -6.789 0.173 1 26.73 612 SER A O 1
ATOM 4834 N N . THR A 1 613 ? -31.172 -6.289 -0.281 1 25.95 613 THR A N 1
ATOM 4835 C CA . THR A 1 613 ? -30.766 -5.488 -1.428 1 25.95 613 THR A CA 1
ATOM 4836 C C . THR A 1 613 ? -30.312 -4.098 -0.982 1 25.95 613 THR A C 1
ATOM 4838 O O . THR A 1 613 ? -30.234 -3.174 -1.793 1 25.95 613 THR A O 1
ATOM 4841 N N . ASP A 1 614 ? -30.281 -3.785 0.23 1 25.05 614 ASP A N 1
ATOM 4842 C CA . ASP A 1 614 ? -30.047 -2.371 0.507 1 25.05 614 ASP A CA 1
ATOM 4843 C C . ASP A 1 614 ? -28.766 -1.884 -0.155 1 25.05 614 ASP A C 1
ATOM 4845 O O . ASP A 1 614 ? -27.719 -2.514 -0.021 1 25.05 614 ASP A O 1
ATOM 4849 N N . HIS A 1 615 ? -28.859 -1.194 -1.223 1 26.19 615 HIS A N 1
ATOM 4850 C CA . HIS A 1 615 ? -27.859 -0.233 -1.678 1 26.19 615 HIS A CA 1
ATOM 4851 C C . HIS A 1 615 ? -27.125 0.398 -0.5 1 26.19 615 HIS A C 1
ATOM 4853 O O . HIS A 1 615 ? -27.688 0.538 0.586 1 26.19 615 HIS A O 1
ATOM 4859 N N . VAL A 1 616 ? -25.844 0.296 -0.477 1 28.48 616 VAL A N 1
ATOM 4860 C CA . VAL A 1 616 ? -24.891 0.898 0.453 1 28.48 616 VAL A CA 1
ATOM 4861 C C . VAL A 1 616 ? -25.391 2.277 0.88 1 28.48 616 VAL A C 1
ATOM 4863 O O . VAL A 1 616 ? -25.109 3.277 0.214 1 28.48 616 VAL A O 1
ATOM 4866 N N . LYS A 1 617 ? -26.703 2.629 0.896 1 30.31 617 LYS A N 1
ATOM 4867 C CA . LYS A 1 617 ? -26.859 3.898 1.601 1 30.31 617 LYS A CA 1
ATOM 4868 C C . LYS A 1 617 ? -26.172 3.861 2.961 1 30.31 617 LYS A C 1
ATOM 4870 O O . LYS A 1 617 ? -26.266 2.865 3.684 1 30.31 617 LYS A O 1
ATOM 4875 N N . LEU A 1 618 ? -25.094 4.59 3.133 1 29.97 618 LEU A N 1
ATOM 4876 C CA . LEU A 1 618 ? -24.625 4.988 4.461 1 29.97 618 LEU A CA 1
ATOM 4877 C C . LEU A 1 618 ? -25.797 5.102 5.43 1 29.97 618 LEU A C 1
ATOM 4879 O O . LEU A 1 618 ? -26.797 5.781 5.141 1 29.97 618 LEU A O 1
ATOM 4883 N N . LEU A 1 619 ? -26.281 4.086 6.031 1 31.38 619 LEU A N 1
ATOM 4884 C CA . LEU A 1 619 ? -27.219 4.25 7.141 1 31.38 619 LEU A CA 1
ATOM 4885 C C . LEU A 1 619 ? -27.094 5.641 7.754 1 31.38 619 LEU A C 1
ATOM 4887 O O . LEU A 1 619 ? -26.078 5.957 8.383 1 31.38 619 LEU A O 1
ATOM 4891 N N . MET A 1 620 ? -27.516 6.719 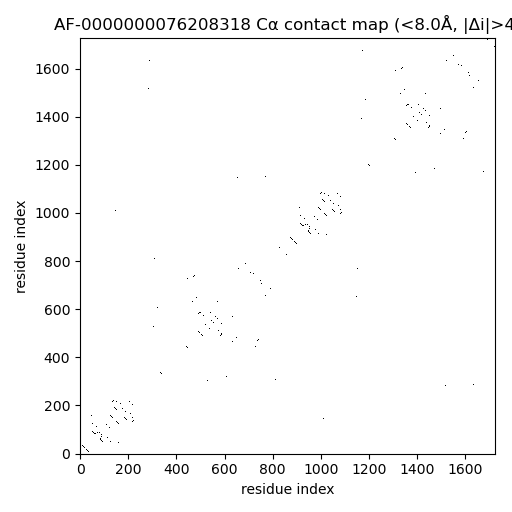7.062 1 28.92 620 MET A N 1
ATOM 4892 C CA . MET A 1 620 ? -27.781 7.957 7.793 1 28.92 620 MET A CA 1
ATOM 4893 C C . MET A 1 620 ? -28.547 7.668 9.086 1 28.92 620 MET A C 1
ATOM 4895 O O . MET A 1 620 ? -29.422 6.809 9.109 1 28.92 620 MET A O 1
ATOM 4899 N N . PRO A 1 621 ? -28.016 8.125 10.227 1 31.44 621 PRO A N 1
ATOM 4900 C CA . PRO A 1 621 ? -28.766 8.008 11.484 1 31.44 621 PRO A CA 1
ATOM 4901 C C . PRO A 1 621 ? -30.234 8.359 11.328 1 31.44 621 PRO A C 1
ATOM 4903 O O . PRO A 1 621 ? -30.578 9.32 10.633 1 31.44 621 PRO A O 1
ATOM 4906 N N . GLU A 1 622 ? -31.125 7.488 11.094 1 33.03 622 GLU A N 1
ATOM 4907 C CA . GLU A 1 622 ? -32.531 7.832 11.352 1 33.03 622 GLU A CA 1
ATOM 4908 C C . GLU A 1 622 ? -32.625 8.914 12.43 1 33.03 622 GLU A C 1
ATOM 4910 O O . GLU A 1 622 ? -31.812 8.969 13.344 1 33.03 622 GLU A O 1
ATOM 4915 N N . THR A 1 623 ? -33.312 10.062 12.258 1 32.59 623 THR A N 1
ATOM 4916 C CA . THR A 1 623 ? -33.75 11.102 13.18 1 32.59 623 THR A CA 1
ATOM 4917 C C . THR A 1 623 ? -34.125 10.508 14.531 1 32.59 623 THR A C 1
ATOM 4919 O O . THR A 1 623 ? -34.875 9.539 14.602 1 32.59 623 THR A O 1
ATOM 4922 N N . ALA A 1 624 ? -33.406 10.891 15.688 1 34.28 624 ALA A N 1
ATOM 4923 C CA . ALA A 1 624 ? -33.531 10.82 17.141 1 34.28 624 ALA A CA 1
ATOM 4924 C C . ALA A 1 624 ? -34.969 11.141 17.578 1 34.28 624 ALA A C 1
ATOM 4926 O O . ALA A 1 624 ? -35.25 12.25 18.031 1 34.28 624 ALA A O 1
ATOM 4927 N N . ALA A 1 625 ? -35.938 11.047 17.078 1 34.66 625 ALA A N 1
ATOM 4928 C CA . ALA A 1 625 ? -36.844 11.414 18.172 1 34.66 625 ALA A CA 1
ATOM 4929 C C . ALA A 1 625 ? -36.5 10.617 19.438 1 34.66 625 ALA A C 1
ATOM 4931 O O . ALA A 1 625 ? -36.562 11.156 20.547 1 34.66 625 ALA A O 1
ATOM 4932 N N . ASP A 1 626 ? -36.844 9.305 19.5 1 36.88 626 ASP A N 1
ATOM 4933 C CA . ASP A 1 626 ? -36.875 8.672 20.828 1 36.88 626 ASP A CA 1
ATOM 4934 C C . ASP A 1 626 ? -35.469 8.547 21.391 1 36.88 626 ASP A C 1
ATOM 4936 O O . ASP A 1 626 ? -34.5 8.477 20.656 1 36.88 626 ASP A O 1
ATOM 4940 N N . ASN A 1 627 ? -35.125 8.828 22.75 1 40.62 627 ASN A N 1
ATOM 4941 C CA . ASN A 1 627 ? -33.969 8.805 23.656 1 40.62 627 ASN A CA 1
ATOM 4942 C C . ASN A 1 627 ? -33.062 7.605 23.391 1 40.62 627 ASN A C 1
ATOM 4944 O O . ASN A 1 627 ? -32.75 6.855 24.312 1 40.62 627 ASN A O 1
ATOM 4948 N N . GLN A 1 628 ? -33.094 6.793 22.406 1 49.94 628 GLN A N 1
ATOM 4949 C CA . GLN A 1 628 ? -32.375 5.535 22.266 1 49.94 628 GLN A CA 1
ATOM 4950 C C . GLN A 1 628 ? -30.859 5.773 22.219 1 49.94 628 GLN A C 1
ATOM 4952 O O . GLN A 1 628 ? -30.391 6.594 21.422 1 49.94 628 GLN A O 1
ATOM 4957 N N . ASP A 1 629 ? -30.078 5.328 23.328 1 61.06 629 ASP A N 1
ATOM 4958 C CA . ASP A 1 629 ? -28.656 5.359 23.625 1 61.06 629 ASP A CA 1
ATOM 4959 C C . ASP A 1 629 ? -27.828 5.008 22.375 1 61.06 629 ASP A C 1
ATOM 4961 O O . ASP A 1 629 ? -28 3.924 21.812 1 61.06 629 ASP A O 1
ATOM 4965 N N . LEU A 1 630 ? -27.312 5.887 21.75 1 79.38 630 LEU A N 1
ATOM 4966 C CA . LEU A 1 630 ? -26.391 5.711 20.625 1 79.38 630 LEU A CA 1
ATOM 4967 C C . LEU A 1 630 ? -25.234 4.816 21.016 1 79.38 630 LEU A C 1
ATOM 4969 O O . LEU A 1 630 ? -24.641 4.992 22.094 1 79.38 630 LEU A O 1
ATOM 4973 N N . LYS A 1 631 ? -25.141 3.639 20.438 1 86.06 631 LYS A N 1
ATOM 4974 C CA . LYS A 1 631 ? -24.109 2.652 20.703 1 86.06 631 LYS A CA 1
ATOM 4975 C C . LYS A 1 631 ? -22.938 2.799 19.719 1 86.06 631 LYS A C 1
ATOM 4977 O O . LYS A 1 631 ? -23.141 3.24 18.594 1 86.06 631 LYS A O 1
ATOM 4982 N N . TRP A 1 632 ? -21.672 2.658 20.172 1 85.56 632 TRP A N 1
ATOM 4983 C CA . TRP A 1 632 ? -20.516 2.623 19.281 1 85.56 632 TRP A CA 1
ATOM 4984 C C . TRP A 1 632 ? -19.531 1.552 19.719 1 85.56 632 TRP A C 1
ATOM 4986 O O . TRP A 1 632 ? -19.641 1.005 20.812 1 85.56 632 TRP A O 1
ATOM 4996 N N . HIS A 1 633 ? -18.641 1.108 18.859 1 90 633 HIS A N 1
ATOM 4997 C CA . HIS A 1 633 ? -17.688 0.045 19.125 1 90 633 HIS A CA 1
ATOM 4998 C C . HIS A 1 633 ? -16.266 0.495 18.812 1 90 633 HIS A C 1
ATOM 5000 O O . HIS A 1 633 ? -15.578 1.065 19.672 1 90 633 HIS A O 1
ATOM 5006 N N . LEU A 1 634 ? -15.805 0.397 17.594 1 86.88 634 LEU A N 1
ATOM 5007 C CA . LEU A 1 634 ? -14.438 0.755 17.234 1 86.88 634 LEU A CA 1
ATOM 5008 C C . LEU A 1 634 ? -14.367 2.178 16.688 1 86.88 634 LEU A C 1
ATOM 5010 O O . LEU A 1 634 ? -13.391 2.891 16.922 1 86.88 634 LEU A O 1
ATOM 5014 N N . SER A 1 635 ? -15.25 2.568 15.805 1 78.25 635 SER A N 1
ATOM 5015 C CA . SER A 1 635 ? -15.25 3.9 15.211 1 78.25 635 SER A CA 1
ATOM 5016 C C . SER A 1 635 ? -16.391 4.75 15.758 1 78.25 635 SER A C 1
ATOM 5018 O O . SER A 1 635 ? -17.5 4.254 15.953 1 78.25 635 SER A O 1
ATOM 5020 N N . ASN A 1 636 ? -15.867 5.859 16.391 1 62.75 636 ASN A N 1
ATOM 5021 C CA . ASN A 1 636 ? -16.906 6.777 16.828 1 62.75 636 ASN A CA 1
ATOM 5022 C C . ASN A 1 636 ? -17.562 7.496 15.656 1 62.75 636 ASN A C 1
ATOM 5024 O O . ASN A 1 636 ? -16.875 7.949 14.734 1 62.75 636 ASN A O 1
ATOM 5028 N N . LEU A 1 637 ? -18.641 7.145 15.195 1 54.81 637 LEU A N 1
ATOM 5029 C CA . LEU A 1 637 ? -19.344 7.844 14.125 1 54.81 637 LEU A CA 1
ATOM 5030 C C . LEU A 1 637 ? -19.094 9.344 14.195 1 54.81 637 LEU A C 1
ATOM 5032 O O . LEU A 1 637 ? -19.188 9.945 15.273 1 54.81 637 LEU A O 1
ATOM 5036 N N . PRO A 1 638 ? -18.359 9.898 13.227 1 46.06 638 PRO A N 1
ATOM 5037 C CA . PRO A 1 638 ? -18.156 11.352 13.203 1 46.06 638 PRO A CA 1
ATOM 5038 C C . PRO A 1 638 ? -19.422 12.125 13.57 1 46.06 638 PRO A C 1
ATOM 5040 O O . PRO A 1 638 ? -20.469 11.914 12.977 1 46.06 638 PRO A O 1
ATOM 5043 N N . ASP A 1 639 ? -19.734 12.344 14.727 1 42.28 639 ASP A N 1
ATOM 5044 C CA . ASP A 1 639 ? -20.688 13.438 14.922 1 42.28 639 ASP A CA 1
ATOM 5045 C C . ASP A 1 639 ? -20.438 14.57 13.922 1 42.28 639 ASP A C 1
ATOM 5047 O O . ASP A 1 639 ? -19.312 15.055 13.805 1 42.28 639 ASP A O 1
ATOM 5051 N N . GLU A 1 640 ? -21.094 14.711 12.844 1 41.31 640 GLU A N 1
ATOM 5052 C CA . GLU A 1 640 ? -21.062 15.891 11.992 1 41.31 640 GLU A CA 1
ATOM 5053 C C . GLU A 1 640 ? -20.609 17.125 12.773 1 41.31 640 GLU A C 1
ATOM 5055 O O . GLU A 1 640 ? -19.938 18 12.219 1 41.31 640 GLU A O 1
ATOM 5060 N N . GLU A 1 641 ? -21.219 17.516 13.883 1 39.28 641 GLU A N 1
ATOM 5061 C CA . GLU A 1 641 ? -21.172 18.828 14.508 1 39.28 641 GLU A CA 1
ATOM 5062 C C . GLU A 1 641 ? -19.859 19.031 15.273 1 39.28 641 GLU A C 1
ATOM 5064 O O . GLU A 1 641 ? -19.516 20.156 15.633 1 39.28 641 GLU A O 1
ATOM 5069 N N . LYS A 1 642 ? -19.406 18.156 16.141 1 46.84 642 LYS A N 1
ATOM 5070 C CA . LYS A 1 642 ? -18.328 18.547 17.047 1 46.84 642 LYS A CA 1
ATOM 5071 C C . LYS A 1 642 ? -17 18.641 16.297 1 46.84 642 LYS A C 1
ATOM 5073 O O . LYS A 1 642 ? -16.656 17.75 15.516 1 46.84 642 LYS A O 1
ATOM 5078 N N . SER A 1 643 ? -16.234 19.75 16.266 1 41.81 643 SER A N 1
ATOM 5079 C CA . SER A 1 643 ? -15.07 20.516 15.812 1 41.81 643 SER A CA 1
ATOM 5080 C C . SER A 1 643 ? -13.789 19.703 15.938 1 41.81 643 SER A C 1
ATOM 5082 O O . SER A 1 643 ? -12.805 19.969 15.234 1 41.81 643 SER A O 1
ATOM 5084 N N . ASN A 1 644 ? -13.5 19.109 17.109 1 43.69 644 ASN A N 1
ATOM 5085 C CA . ASN A 1 644 ? -12.117 18.688 17.297 1 43.69 644 ASN A CA 1
ATOM 5086 C C . ASN A 1 644 ? -11.789 17.453 16.469 1 43.69 644 ASN A C 1
ATOM 5088 O O . ASN A 1 644 ? -11.828 16.328 16.969 1 43.69 644 ASN A O 1
ATOM 5092 N N . LYS A 1 645 ? -12.25 17.344 15.312 1 48.66 645 LYS A N 1
ATOM 5093 C CA . LYS A 1 645 ? -12.188 16.297 14.305 1 48.66 645 LYS A CA 1
ATOM 5094 C C . LYS A 1 645 ? -10.758 15.789 14.125 1 48.66 645 LYS A C 1
ATOM 5096 O O . LYS A 1 645 ? -9.867 16.547 13.727 1 48.66 645 LYS A O 1
ATOM 5101 N N . GLU A 1 646 ? -10.383 14.938 14.977 1 53.91 646 GLU A N 1
ATOM 5102 C CA . GLU A 1 646 ? -9.156 14.227 14.625 1 53.91 646 GLU A CA 1
ATOM 5103 C C . GLU A 1 646 ? -9.117 13.891 13.141 1 53.91 646 GLU A C 1
ATOM 5105 O O . GLU A 1 646 ? -10.055 13.297 12.609 1 53.91 646 GLU A O 1
ATOM 5110 N N . HIS A 1 647 ? -8.586 14.727 12.383 1 60.5 647 HIS A N 1
ATOM 5111 C CA . HIS A 1 647 ? -8.352 14.719 10.945 1 60.5 647 HIS A CA 1
ATOM 5112 C C . HIS A 1 647 ? -7.746 13.398 10.492 1 60.5 647 HIS A C 1
ATOM 5114 O O . HIS A 1 647 ? -6.527 13.227 10.523 1 60.5 647 HIS A O 1
ATOM 5120 N N . GLU A 1 648 ? -8.602 12.273 10.664 1 67.31 648 GLU A N 1
ATOM 5121 C CA . GLU A 1 648 ? -8.016 11.039 10.156 1 67.31 648 GLU A CA 1
ATOM 5122 C C . GLU A 1 648 ? -8.148 10.953 8.633 1 67.31 648 GLU A C 1
ATOM 5124 O O . GLU A 1 648 ? -9.227 11.188 8.086 1 67.31 648 GLU A O 1
ATOM 5129 N N . ILE A 1 649 ? -7.035 10.922 7.941 1 80.69 649 ILE A N 1
ATOM 5130 C CA . ILE A 1 649 ? -6.957 10.766 6.492 1 80.69 649 ILE A CA 1
ATOM 5131 C C . ILE A 1 649 ? -7.199 9.312 6.113 1 80.69 649 ILE A C 1
ATOM 5133 O O . ILE A 1 649 ? -6.309 8.469 6.254 1 80.69 649 ILE A O 1
ATOM 5137 N N . GLY A 1 650 ? -8.43 8.984 5.684 1 83.44 650 GLY A N 1
ATOM 5138 C CA . GLY A 1 650 ? -8.867 7.629 5.41 1 83.44 650 GLY A CA 1
ATOM 5139 C C . GLY A 1 650 ? -8.164 7.008 4.211 1 83.44 650 GLY A C 1
ATOM 5140 O O . GLY A 1 650 ? -8.047 5.785 4.121 1 83.44 650 GLY A O 1
ATOM 5141 N N . GLU A 1 651 ? -7.59 7.715 3.297 1 85.94 651 GLU A N 1
ATOM 5142 C CA . GLU A 1 651 ? -7.031 7.207 2.049 1 85.94 651 GLU A CA 1
ATOM 5143 C C . GLU A 1 651 ? -5.676 6.539 2.279 1 85.94 651 GLU A C 1
ATOM 5145 O O . GLU A 1 651 ? -5.191 5.797 1.423 1 85.94 651 GLU A O 1
ATOM 5150 N N . ILE A 1 652 ? -5.133 6.711 3.463 1 85.44 652 ILE A N 1
ATOM 5151 C CA . ILE A 1 652 ? -3.863 6.078 3.793 1 85.44 652 ILE A CA 1
ATOM 5152 C C . ILE A 1 652 ? -4.07 4.574 3.979 1 85.44 652 ILE A C 1
ATOM 5154 O O . ILE A 1 652 ? -3.133 3.789 3.82 1 85.44 652 ILE A O 1
ATOM 5158 N N . PHE A 1 653 ? -5.34 4.172 4.227 1 88.44 653 PHE A N 1
ATOM 5159 C CA . PHE A 1 653 ? -5.621 2.775 4.543 1 88.44 653 PHE A CA 1
ATOM 5160 C C . PHE A 1 653 ? -6.07 2.02 3.299 1 88.44 653 PHE A C 1
ATOM 5162 O O . PHE A 1 653 ? -6.43 0.842 3.375 1 88.44 653 PHE A O 1
ATOM 5169 N N . LEU A 1 654 ? -6.008 2.57 2.109 1 89.31 654 LEU A N 1
ATOM 5170 C CA . LEU A 1 654 ? -6.457 1.939 0.873 1 89.31 654 LEU A CA 1
ATOM 5171 C C . LEU A 1 654 ? -5.613 0.71 0.551 1 89.31 654 LEU A C 1
ATOM 5173 O O . LEU A 1 654 ? -6.082 -0.214 -0.116 1 89.31 654 LEU A O 1
ATOM 5177 N N . ASN A 1 655 ? -4.457 0.668 1.056 1 88.12 655 ASN A N 1
ATOM 5178 C CA . ASN A 1 655 ? -3.564 -0.451 0.776 1 88.12 655 ASN A CA 1
ATOM 5179 C C . ASN A 1 655 ? -4.059 -1.74 1.424 1 88.12 655 ASN A C 1
ATOM 5181 O O . ASN A 1 655 ? -3.646 -2.834 1.036 1 88.12 655 ASN A O 1
ATOM 5185 N N . ARG A 1 656 ? -4.977 -1.615 2.373 1 90.81 656 ARG A N 1
ATOM 5186 C CA . ARG A 1 656 ? -5.582 -2.791 2.984 1 90.81 656 ARG A CA 1
ATOM 5187 C C . ARG A 1 656 ? -6.387 -3.588 1.962 1 90.81 656 ARG A C 1
ATOM 5189 O O . ARG A 1 656 ? -6.453 -4.816 2.037 1 90.81 656 ARG A O 1
ATOM 5196 N N . LEU A 1 657 ? -6.988 -2.863 1.015 1 92.88 657 LEU A N 1
ATOM 5197 C CA . LEU A 1 657 ? -7.762 -3.51 -0.04 1 92.88 657 LEU A CA 1
ATOM 5198 C C . LEU A 1 657 ? -6.871 -4.391 -0.908 1 92.88 657 LEU A C 1
ATOM 5200 O O . LEU A 1 657 ? -7.223 -5.531 -1.215 1 92.88 657 LEU A O 1
ATOM 5204 N N . PHE A 1 658 ? -5.719 -3.875 -1.198 1 91.38 658 PHE A N 1
ATOM 5205 C CA . PHE A 1 658 ? -4.777 -4.598 -2.041 1 91.38 658 PHE A CA 1
ATOM 5206 C C . PHE A 1 658 ? -4.23 -5.82 -1.314 1 91.38 658 PHE A C 1
ATOM 5208 O O . PHE A 1 658 ? -4.07 -6.887 -1.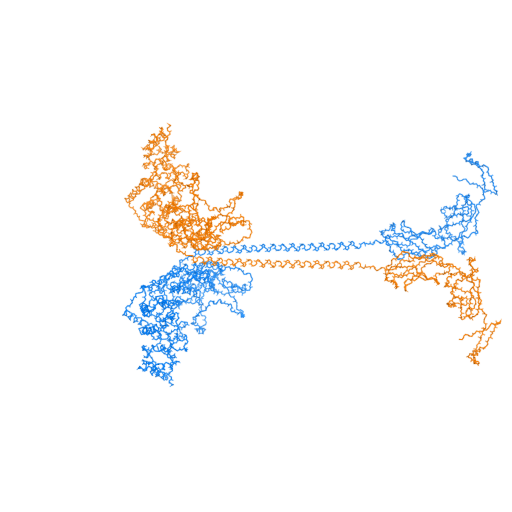914 1 91.38 658 PHE A O 1
ATOM 5215 N N . HIS A 1 659 ? -3.957 -5.672 -0.122 1 89.12 659 HIS A N 1
ATOM 5216 C CA . HIS A 1 659 ? -3.445 -6.789 0.66 1 89.12 659 HIS A CA 1
ATOM 5217 C C . HIS A 1 659 ? -4.48 -7.902 0.777 1 89.12 659 HIS A C 1
ATOM 5219 O O . HIS A 1 659 ? -4.137 -9.086 0.724 1 89.12 659 HIS A O 1
ATOM 5225 N N . THR A 1 660 ? -5.715 -7.516 0.978 1 92.12 660 THR A N 1
ATOM 5226 C CA . THR A 1 660 ? -6.781 -8.508 1.036 1 92.12 660 THR A CA 1
ATOM 5227 C C . THR A 1 660 ? -6.902 -9.25 -0.294 1 92.12 660 THR A C 1
ATOM 5229 O O . THR A 1 660 ? -7.07 -10.469 -0.318 1 92.12 660 THR A O 1
ATOM 5232 N N . LYS A 1 661 ? -6.805 -8.516 -1.393 1 92.44 661 LYS A N 1
ATOM 5233 C CA . LYS A 1 661 ? -6.855 -9.141 -2.713 1 92.44 661 LYS A CA 1
ATOM 5234 C C . LYS A 1 661 ? -5.723 -10.148 -2.889 1 92.44 661 LYS A C 1
ATOM 5236 O O . LYS A 1 661 ? -5.926 -11.227 -3.441 1 92.44 661 LYS A O 1
ATOM 5241 N N . LEU A 1 662 ? -4.543 -9.852 -2.375 1 88.38 662 LEU A N 1
ATOM 5242 C CA . LEU A 1 662 ? -3.385 -10.727 -2.533 1 88.38 662 LEU A CA 1
ATOM 5243 C C . LEU A 1 662 ? -3.576 -12.031 -1.766 1 88.38 662 LEU A C 1
ATOM 5245 O O . LEU A 1 662 ? -3.18 -13.094 -2.238 1 88.38 662 LEU A O 1
ATOM 5249 N N . ILE A 1 663 ? -4.199 -11.906 -0.646 1 88.5 663 ILE A N 1
ATOM 5250 C CA . ILE A 1 663 ? -4.449 -13.102 0.149 1 88.5 663 ILE A CA 1
ATOM 5251 C C . ILE A 1 663 ? -5.473 -13.992 -0.558 1 88.5 663 ILE A C 1
ATOM 5253 O O . ILE A 1 663 ? -5.355 -15.219 -0.54 1 88.5 663 ILE A O 1
ATOM 5257 N N . LEU A 1 664 ? -6.449 -13.367 -1.219 1 92.81 664 LEU A N 1
ATOM 5258 C CA . LEU A 1 664 ? -7.547 -14.102 -1.828 1 92.81 664 LEU A CA 1
ATOM 5259 C C . LEU A 1 664 ? -7.219 -14.477 -3.27 1 92.81 664 LEU A C 1
ATOM 5261 O O . LEU A 1 664 ? -8 -15.164 -3.93 1 92.81 664 LEU A O 1
ATOM 5265 N N . ARG A 1 665 ? -6.098 -14.062 -3.793 1 90.75 665 ARG A N 1
ATOM 5266 C CA . ARG A 1 665 ? -5.758 -14.211 -5.203 1 90.75 665 ARG A CA 1
ATOM 5267 C C . ARG A 1 665 ? -5.797 -15.68 -5.625 1 90.75 665 ARG A C 1
ATOM 5269 O O . ARG A 1 665 ? -6.414 -16.031 -6.633 1 90.75 665 ARG A O 1
ATOM 5276 N N . ASP A 1 666 ? -5.211 -16.531 -4.82 1 89.5 666 ASP A N 1
ATOM 5277 C CA . ASP A 1 666 ? -5.145 -17.938 -5.18 1 89.5 666 ASP A CA 1
ATOM 5278 C C . ASP A 1 666 ? -6.539 -18.562 -5.223 1 89.5 666 ASP A C 1
ATOM 5280 O O . ASP A 1 666 ? -6.82 -19.406 -6.074 1 89.5 666 ASP A O 1
ATOM 5284 N N . TYR A 1 667 ? -7.398 -18.172 -4.367 1 92.69 667 TYR A N 1
ATOM 5285 C CA . TYR A 1 667 ? -8.75 -18.719 -4.312 1 92.69 667 TYR A CA 1
ATOM 5286 C C . TYR A 1 667 ? -9.617 -18.156 -5.434 1 92.69 667 TYR A C 1
ATOM 5288 O O . TYR A 1 667 ? -10.469 -18.859 -5.98 1 92.69 667 TYR A O 1
ATOM 5296 N N . ILE A 1 668 ? -9.375 -16.906 -5.82 1 95.19 668 ILE A N 1
ATOM 5297 C CA . ILE A 1 668 ? -10.094 -16.297 -6.938 1 95.19 668 ILE A CA 1
ATOM 5298 C C . ILE A 1 668 ? -9.703 -16.984 -8.242 1 95.19 668 ILE A C 1
ATOM 5300 O O . ILE A 1 668 ? -10.57 -17.391 -9.023 1 95.19 668 ILE A O 1
ATOM 5304 N N . GLU A 1 669 ? -8.43 -17.203 -8.414 1 93.62 669 GLU A N 1
ATOM 5305 C CA . GLU A 1 669 ? -7.945 -17.844 -9.633 1 93.62 669 GLU A CA 1
ATOM 5306 C C . GLU A 1 669 ? -8.414 -19.297 -9.719 1 93.62 669 GLU A C 1
ATOM 5308 O O . GLU A 1 669 ? -8.805 -19.75 -10.789 1 93.62 669 GLU A O 1
ATOM 5313 N N . ALA A 1 670 ? -8.406 -19.938 -8.562 1 93 670 ALA A N 1
ATOM 5314 C CA . ALA A 1 670 ? -8.883 -21.328 -8.547 1 93 670 ALA A CA 1
ATOM 5315 C C . ALA A 1 670 ? -10.367 -21.391 -8.891 1 93 670 ALA A C 1
ATOM 5317 O O . ALA A 1 670 ? -10.797 -22.297 -9.617 1 93 670 ALA A O 1
ATOM 5318 N N . CYS A 1 671 ? -11.125 -20.531 -8.383 1 94.12 671 CYS A N 1
ATOM 5319 C CA . CYS A 1 671 ? -12.555 -20.516 -8.672 1 94.12 671 CYS A CA 1
ATOM 5320 C C . CYS A 1 671 ? -12.812 -20.203 -10.141 1 94.12 671 CYS A C 1
ATOM 5322 O O . CYS A 1 671 ? -13.578 -20.906 -10.797 1 94.12 671 CYS A O 1
ATOM 5324 N N . PHE A 1 672 ? -12.102 -19.266 -10.711 1 93.31 672 PHE A N 1
ATOM 5325 C CA . PHE A 1 672 ? -12.281 -18.875 -12.102 1 93.31 672 PHE A CA 1
ATOM 5326 C C . PHE A 1 672 ? -11.805 -19.969 -13.039 1 93.31 672 PHE A C 1
ATOM 5328 O O . PHE A 1 672 ? -12.438 -20.25 -14.062 1 93.31 672 PHE A O 1
ATOM 5335 N N . GLU A 1 673 ? -10.781 -20.625 -12.602 1 91.19 673 GLU A N 1
ATOM 5336 C CA . GLU A 1 673 ? -10.297 -21.75 -13.391 1 91.19 673 GLU A CA 1
ATOM 5337 C C . GLU A 1 673 ? -11.258 -22.938 -13.32 1 91.19 673 GLU A C 1
ATOM 5339 O O . GLU A 1 673 ? -11.422 -23.672 -14.297 1 91.19 673 GLU A O 1
ATOM 5344 N N . GLY A 1 674 ? -11.883 -23.078 -12.188 1 89.75 674 GLY A N 1
ATOM 5345 C CA . GLY A 1 674 ? -12.883 -24.125 -12.062 1 89.75 674 GLY A CA 1
ATOM 5346 C C . GLY A 1 674 ? -14.117 -23.891 -12.914 1 89.75 674 GLY A C 1
ATOM 5347 O O . GLY A 1 674 ? -14.68 -24.828 -13.477 1 89.75 674 GLY A O 1
ATOM 5348 N N . ILE A 1 675 ? -14.492 -22.672 -13.102 1 90.06 675 ILE A N 1
ATOM 5349 C CA . ILE A 1 675 ? -15.664 -22.297 -13.883 1 90.06 675 ILE A CA 1
ATOM 5350 C C . ILE A 1 675 ? -15.336 -22.391 -15.375 1 90.06 675 ILE A C 1
ATOM 5352 O O . ILE A 1 675 ? -16.203 -22.734 -16.188 1 90.06 675 ILE A O 1
ATOM 5356 N N . THR A 1 676 ? -13.984 -22.125 -15.734 1 89.25 676 THR A N 1
ATOM 5357 C CA . THR A 1 676 ? -13.586 -22.094 -17.141 1 89.25 676 THR A CA 1
ATOM 5358 C C . THR A 1 676 ? -12.844 -23.375 -17.516 1 89.25 676 THR A C 1
ATOM 5360 O O . THR A 1 676 ? -11.953 -23.344 -18.359 1 89.25 676 THR A O 1
ATOM 5363 N N . ASP A 1 677 ? -13.164 -24.344 -16.828 1 87 677 ASP A N 1
ATOM 5364 C CA . ASP A 1 677 ? -12.586 -25.641 -17.203 1 87 677 ASP A CA 1
ATOM 5365 C C . ASP A 1 677 ? -13.422 -26.312 -18.281 1 87 677 ASP A C 1
ATOM 5367 O O . ASP A 1 677 ? -14.516 -26.812 -18 1 87 677 ASP A O 1
ATOM 5371 N N . SER A 1 678 ? -13 -26.375 -19.484 1 84.19 678 SER A N 1
ATOM 5372 C CA . SER A 1 678 ? -13.734 -26.906 -20.625 1 84.19 678 SER A CA 1
ATOM 5373 C C . SER A 1 678 ? -13.867 -28.422 -20.547 1 84.19 678 SER A C 1
ATOM 5375 O O . SER A 1 678 ? -14.805 -29 -21.109 1 84.19 678 SER A O 1
ATOM 5377 N N . GLN A 1 679 ? -12.938 -29.078 -19.828 1 82 679 GLN A N 1
ATOM 5378 C CA . GLN A 1 679 ? -12.922 -30.531 -19.797 1 82 679 GLN A CA 1
ATOM 5379 C C . GLN A 1 679 ? -13.961 -31.062 -18.812 1 82 679 GLN A C 1
ATOM 5381 O O . GLN A 1 679 ? -14.484 -32.156 -19 1 82 679 GLN A O 1
ATOM 5386 N N . SER A 1 680 ? -14.336 -30.266 -17.891 1 84.69 680 SER A N 1
ATOM 5387 C CA . SER A 1 680 ? -15.242 -30.75 -16.844 1 84.69 680 SER A CA 1
ATOM 5388 C C . SER A 1 680 ? -16.625 -30.125 -16.984 1 84.69 680 SER A C 1
ATOM 5390 O O . SER A 1 680 ? -17.438 -30.188 -16.047 1 84.69 680 SER A O 1
ATOM 5392 N N . LEU A 1 681 ? -16.969 -29.625 -18.141 1 88.44 681 LEU A N 1
ATOM 5393 C CA . LEU A 1 681 ? -18.25 -28.969 -18.312 1 88.44 681 LEU A CA 1
ATOM 5394 C C . LEU A 1 681 ? -19.375 -30 -18.438 1 88.44 681 LEU A C 1
ATOM 5396 O O . LEU A 1 681 ? -19.172 -31.078 -18.984 1 88.44 681 LEU A O 1
ATOM 5400 N N . SER A 1 682 ? -20.5 -29.641 -17.953 1 89.75 682 SER A N 1
ATOM 5401 C CA . SER A 1 682 ? -21.656 -30.531 -18.016 1 89.75 682 SER A CA 1
ATOM 5402 C C . SER A 1 682 ? -22.141 -30.703 -19.453 1 89.75 682 SER A C 1
ATOM 5404 O O . SER A 1 682 ? -21.984 -29.797 -20.281 1 89.75 682 SER A O 1
ATOM 5406 N N . ILE A 1 683 ? -22.75 -31.797 -19.734 1 92.56 683 ILE A N 1
ATOM 5407 C CA . ILE A 1 683 ? -23.188 -32.125 -21.078 1 92.56 683 ILE A CA 1
ATOM 5408 C C . ILE A 1 683 ? -24.281 -31.172 -21.516 1 92.56 683 ILE A C 1
ATOM 5410 O O . ILE A 1 683 ? -24.234 -30.641 -22.625 1 92.56 683 ILE A O 1
ATOM 5414 N N . PRO A 1 684 ? -25.172 -30.828 -20.625 1 92.88 684 PRO A N 1
ATOM 5415 C CA . PRO A 1 684 ? -26.234 -29.922 -21.062 1 92.88 684 PRO A CA 1
ATOM 5416 C C . PRO A 1 684 ? -25.688 -28.531 -21.422 1 92.88 684 PRO A C 1
ATOM 5418 O O . PRO A 1 684 ? -26.156 -27.906 -22.375 1 92.88 684 PRO A O 1
ATOM 5421 N N . VAL A 1 685 ? -24.766 -28.047 -20.719 1 92.81 685 VAL A N 1
ATOM 5422 C CA . VAL A 1 685 ? -24.219 -26.719 -20.969 1 92.81 685 VAL A CA 1
ATOM 5423 C C . VAL A 1 685 ? -23.438 -26.734 -22.281 1 92.81 685 VAL A C 1
ATOM 5425 O O . VAL A 1 685 ? -23.531 -25.797 -23.078 1 92.81 685 VAL A O 1
ATOM 5428 N N . ARG A 1 686 ? -22.688 -27.781 -22.484 1 93.44 686 ARG A N 1
ATOM 5429 C CA . ARG A 1 686 ? -21.922 -27.906 -23.719 1 93.44 686 ARG A CA 1
ATOM 5430 C C . ARG A 1 686 ? -22.859 -27.922 -24.922 1 93.44 686 ARG A C 1
ATOM 5432 O O . ARG A 1 686 ? -22.594 -27.234 -25.922 1 93.44 686 ARG A O 1
ATOM 5439 N N . TYR A 1 687 ? -23.891 -28.703 -24.766 1 94.94 687 TYR A N 1
ATOM 5440 C CA . TYR A 1 687 ? -24.859 -28.812 -25.859 1 94.94 687 TYR A CA 1
ATOM 5441 C C . TYR A 1 687 ? -25.531 -27.469 -26.109 1 94.94 687 TYR A C 1
ATOM 5443 O O . TYR A 1 687 ? -25.703 -27.078 -27.266 1 94.94 687 TYR A O 1
ATOM 5451 N N . PHE A 1 688 ? -25.844 -26.844 -25.109 1 94.44 688 PHE A N 1
ATOM 5452 C CA . PHE A 1 688 ? -26.5 -25.547 -25.219 1 94.44 688 PHE A CA 1
ATOM 5453 C C . PHE A 1 688 ? -25.578 -24.531 -25.891 1 94.44 688 PHE A C 1
ATOM 5455 O O . PHE A 1 688 ? -26.016 -23.781 -26.781 1 94.44 688 PHE A O 1
ATOM 5462 N N . LEU A 1 689 ? -24.344 -24.453 -25.5 1 93.19 689 LEU A N 1
ATOM 5463 C CA . LEU A 1 689 ? -23.391 -23.5 -26.047 1 93.19 689 LEU A CA 1
ATOM 5464 C C . LEU A 1 689 ? -23.141 -23.766 -27.531 1 93.19 689 LEU A C 1
ATOM 5466 O O . LEU A 1 689 ? -23.047 -22.844 -28.328 1 93.19 689 LEU A O 1
ATOM 5470 N N . CYS A 1 690 ? -23.141 -25 -27.844 1 93.12 690 CYS A N 1
ATOM 5471 C CA . CYS A 1 690 ? -22.953 -25.375 -29.234 1 93.12 690 CYS A CA 1
ATOM 5472 C C . CYS A 1 690 ? -24.172 -25.031 -30.062 1 93.12 690 CYS A C 1
ATOM 5474 O O . CYS A 1 690 ? -24.062 -24.641 -31.234 1 93.12 690 CYS A O 1
ATOM 5476 N N . MET A 1 691 ? -25.312 -25.219 -29.469 1 93.12 691 MET A N 1
ATOM 5477 C CA . MET A 1 691 ? -26.547 -24.875 -30.156 1 93.12 691 MET A CA 1
ATOM 5478 C C . MET A 1 691 ? -26.625 -23.375 -30.453 1 93.12 691 MET A C 1
ATOM 5480 O O . MET A 1 691 ? -27.016 -22.969 -31.547 1 93.12 691 MET A O 1
ATOM 5484 N N . ILE A 1 692 ? -26.203 -22.594 -29.5 1 92.81 692 ILE A N 1
ATOM 5485 C CA . ILE A 1 692 ? -26.188 -21.141 -29.688 1 92.81 692 ILE A CA 1
ATOM 5486 C C . ILE A 1 692 ? -25.203 -20.766 -30.781 1 92.81 692 ILE A C 1
ATOM 5488 O O . ILE A 1 692 ? -25.469 -19.906 -31.609 1 92.81 692 ILE A O 1
ATOM 5492 N N . ASP A 1 693 ? -24.094 -21.438 -30.828 1 92.06 693 ASP A N 1
ATOM 5493 C CA . ASP A 1 693 ? -23.078 -21.188 -31.859 1 92.06 693 ASP A CA 1
ATOM 5494 C C . ASP A 1 693 ? -23.609 -21.531 -33.25 1 92.06 693 ASP A C 1
ATOM 5496 O O . ASP A 1 693 ? -23.406 -20.781 -34.188 1 92.06 693 ASP A O 1
ATOM 5500 N N . LYS A 1 694 ? -24.281 -22.641 -33.281 1 91.88 694 LYS A N 1
ATOM 5501 C CA . LYS A 1 694 ? -24.828 -23.094 -34.562 1 91.88 694 LYS A CA 1
ATOM 5502 C C . LYS A 1 694 ? -25.922 -22.141 -35.062 1 91.88 694 LYS A C 1
ATOM 5504 O O . LYS A 1 694 ? -25.906 -21.734 -36.219 1 91.88 694 LYS A O 1
ATOM 5509 N N . GLN A 1 695 ? -26.766 -21.75 -34.219 1 92.5 695 GLN A N 1
ATOM 5510 C CA . GLN A 1 695 ? -27.875 -20.859 -34.594 1 92.5 695 GLN A CA 1
ATOM 5511 C C . GLN A 1 695 ? -27.359 -19.469 -34.938 1 92.5 695 GLN A C 1
ATOM 5513 O O . GLN A 1 695 ? -27.875 -18.812 -35.844 1 92.5 695 GLN A O 1
ATOM 5518 N N . GLY A 1 696 ? -26.391 -19.062 -34.156 1 91.94 696 GLY A N 1
ATOM 5519 C CA . GLY A 1 696 ? -25.812 -17.766 -34.469 1 91.94 696 GLY A CA 1
ATOM 5520 C C . GLY A 1 696 ? -25.109 -17.703 -35.812 1 91.94 696 GLY A C 1
ATOM 5521 O O . GLY A 1 696 ? -25.219 -16.703 -36.531 1 91.94 696 GLY A O 1
ATOM 5522 N N . LYS A 1 697 ? -24.484 -18.75 -36.125 1 91.06 697 LYS A N 1
ATOM 5523 C CA . LYS A 1 697 ? -23.812 -18.828 -37.438 1 91.06 697 LYS A CA 1
ATOM 5524 C C . LYS A 1 697 ? -24.828 -18.859 -38.562 1 91.06 697 LYS A C 1
ATOM 5526 O O . LYS A 1 697 ? -24.594 -18.266 -39.625 1 91.06 697 LYS A O 1
ATOM 5531 N N . GLU A 1 698 ? -25.906 -19.453 -38.312 1 91.81 698 GLU A N 1
ATOM 5532 C CA . GLU A 1 698 ? -26.938 -19.547 -39.344 1 91.81 698 GLU A CA 1
ATOM 5533 C C . GLU A 1 698 ? -27.547 -18.172 -39.625 1 91.81 698 GLU A C 1
ATOM 5535 O O . GLU A 1 698 ? -27.891 -17.875 -40.781 1 91.81 698 GLU A O 1
ATOM 5540 N N . VAL A 1 699 ? -27.703 -17.391 -38.625 1 90.81 699 VAL A N 1
ATOM 5541 C CA . VAL A 1 699 ? -28.297 -16.078 -38.812 1 90.81 699 VAL A CA 1
ATOM 5542 C C . VAL A 1 699 ? -27.234 -15.055 -39.188 1 90.81 699 VAL A C 1
ATOM 5544 O O . VAL A 1 699 ? -27.547 -13.914 -39.531 1 90.81 699 VAL A O 1
ATOM 5547 N N . GLY A 1 700 ? -25.938 -15.312 -39.156 1 87.75 700 GLY A N 1
ATOM 5548 C CA . GLY A 1 700 ? -24.844 -14.461 -39.625 1 87.75 700 GLY A CA 1
ATOM 5549 C C . GLY A 1 700 ? -24.359 -13.492 -38.562 1 87.75 700 GLY A C 1
ATOM 5550 O O . GLY A 1 700 ? -24.031 -12.344 -38.875 1 87.75 700 GLY A O 1
ATOM 5551 N N . VAL A 1 701 ? -24.391 -13.883 -37.438 1 90.12 701 VAL A N 1
ATOM 5552 C CA . VAL A 1 701 ? -23.938 -13.008 -36.344 1 90.12 701 VAL A CA 1
ATOM 5553 C C . VAL A 1 701 ? -22.422 -13.086 -36.219 1 90.12 701 VAL A C 1
ATOM 5555 O O . VAL A 1 701 ? -21.828 -14.141 -36.469 1 90.12 701 VAL A O 1
ATOM 5558 N N . ASP A 1 702 ? -21.797 -11.945 -35.875 1 87.19 702 ASP A N 1
ATOM 5559 C CA . ASP A 1 702 ? -20.359 -11.844 -35.719 1 87.19 702 ASP A CA 1
ATOM 5560 C C . ASP A 1 702 ? -19.875 -12.68 -34.531 1 87.19 702 ASP A C 1
ATOM 5562 O O . ASP A 1 702 ? -20.625 -12.961 -33.625 1 87.19 702 ASP A O 1
ATOM 5566 N N . GLY A 1 703 ? -18.641 -13.055 -34.5 1 85.44 703 GLY A N 1
ATOM 5567 C CA . GLY A 1 703 ? -18.031 -13.891 -33.5 1 85.44 703 GLY A CA 1
ATOM 5568 C C . GLY A 1 703 ? -18.031 -13.258 -32.125 1 85.44 703 GLY A C 1
ATOM 5569 O O . GLY A 1 703 ? -18.281 -13.93 -31.109 1 85.44 703 GLY A O 1
ATOM 5570 N N . ASP A 1 704 ? -17.828 -12.008 -32.094 1 86.38 704 ASP A N 1
ATOM 5571 C CA . ASP A 1 704 ? -17.797 -11.32 -30.797 1 86.38 704 ASP A CA 1
ATOM 5572 C C . ASP A 1 704 ? -19.188 -11.281 -30.156 1 86.38 704 ASP A C 1
ATOM 5574 O O . ASP A 1 704 ? -19.312 -11.398 -28.938 1 86.38 704 ASP A O 1
ATOM 5578 N N . ILE A 1 705 ? -20.156 -11.148 -30.953 1 89.5 705 ILE A N 1
ATOM 5579 C CA . ILE A 1 705 ? -21.516 -11.109 -30.453 1 89.5 705 ILE A CA 1
ATOM 5580 C C . ILE A 1 705 ? -21.953 -12.5 -30 1 89.5 705 ILE A C 1
ATOM 5582 O O . ILE A 1 705 ? -22.656 -12.648 -29 1 89.5 705 ILE A O 1
ATOM 5586 N N . LEU A 1 706 ? -21.484 -13.477 -30.75 1 90.81 706 LEU A N 1
ATOM 5587 C CA . LEU A 1 706 ? -21.812 -14.852 -30.375 1 90.81 706 LEU A CA 1
ATOM 5588 C C . LEU A 1 706 ? -21.203 -15.195 -29.016 1 90.81 706 LEU A C 1
ATOM 5590 O O . LEU A 1 706 ? -21.844 -15.852 -28.188 1 90.81 706 LEU A O 1
ATOM 5594 N N . GLN A 1 707 ? -20.016 -14.773 -28.875 1 89.88 707 GLN A N 1
ATOM 5595 C CA . GLN A 1 707 ? -19.375 -15.016 -27.594 1 89.88 707 GLN A CA 1
ATOM 5596 C C . GLN A 1 707 ? -20.078 -14.258 -26.469 1 89.88 707 GLN A C 1
ATOM 5598 O O . GLN A 1 707 ? -20.156 -14.742 -25.344 1 89.88 707 GLN A O 1
ATOM 5603 N N . SER A 1 708 ? -20.531 -13.102 -26.766 1 90.12 708 SER A N 1
ATOM 5604 C CA . SER A 1 708 ? -21.266 -12.328 -25.766 1 90.12 708 SER A CA 1
ATOM 5605 C C . SER A 1 708 ? -22.578 -13.016 -25.391 1 90.12 708 SER A C 1
ATOM 5607 O O . SER A 1 708 ? -22.984 -12.977 -24.219 1 90.12 708 SER A O 1
ATOM 5609 N N . TRP A 1 709 ? -23.219 -13.656 -26.406 1 91.06 709 TRP A N 1
ATOM 5610 C CA . TRP A 1 709 ? -24.438 -14.406 -26.125 1 91.06 709 TRP A CA 1
ATOM 5611 C C . TRP A 1 709 ? -24.156 -15.539 -25.141 1 91.06 709 TRP A C 1
ATOM 5613 O O . TRP A 1 709 ? -24.875 -15.703 -24.156 1 91.06 709 TRP A O 1
ATOM 5623 N N . LYS A 1 710 ? -23.109 -16.266 -25.438 1 91.31 710 LYS A N 1
ATOM 5624 C CA . LYS A 1 710 ? -22.75 -17.422 -24.594 1 91.31 710 LYS A CA 1
ATOM 5625 C C . LYS A 1 710 ? -22.344 -16.969 -23.203 1 91.31 710 LYS A C 1
ATOM 5627 O O . LYS A 1 710 ? -22.734 -17.594 -22.203 1 91.31 710 LYS A O 1
ATOM 5632 N N . SER A 1 711 ? -21.609 -15.875 -23.109 1 91.69 711 SER A N 1
ATOM 5633 C CA . SER A 1 711 ? -21.156 -15.352 -21.828 1 91.69 711 SER A CA 1
ATOM 5634 C C . SER A 1 711 ? -22.328 -14.852 -21 1 91.69 711 SER A C 1
ATOM 5636 O O . SER A 1 711 ? -22.359 -15.062 -19.781 1 91.69 711 SER A O 1
ATOM 5638 N N . GLU A 1 712 ? -23.234 -14.25 -21.578 1 91.19 712 GLU A N 1
ATOM 5639 C CA . GLU A 1 712 ? -24.375 -13.703 -20.859 1 91.19 712 GLU A CA 1
ATOM 5640 C C . GLU A 1 712 ? -25.266 -14.805 -20.297 1 91.19 712 GLU A C 1
ATOM 5642 O O . GLU A 1 712 ? -25.781 -14.703 -19.188 1 91.19 712 GLU A O 1
ATOM 5647 N N . CYS A 1 713 ? -25.406 -15.805 -20.984 1 89.88 713 CYS A N 1
ATOM 5648 C CA . CYS A 1 713 ? -26.281 -16.891 -20.547 1 89.88 713 CYS A CA 1
ATOM 5649 C C . CYS A 1 713 ? -25.594 -17.75 -19.5 1 89.88 713 CYS A C 1
ATOM 5651 O O . CYS A 1 713 ? -26.172 -18.062 -18.453 1 89.88 713 CYS A O 1
ATOM 5653 N N . TYR A 1 714 ? -24.391 -18.109 -19.75 1 88.44 714 TYR A N 1
ATOM 5654 C CA . TYR A 1 714 ? -23.703 -19.062 -18.875 1 88.44 714 TYR A CA 1
ATOM 5655 C C . TYR A 1 714 ? -23.094 -18.359 -17.672 1 88.44 714 TYR A C 1
ATOM 5657 O O . TYR A 1 714 ? -23.344 -18.75 -16.531 1 88.44 714 TYR A O 1
ATOM 5665 N N . ALA A 1 715 ? -22.359 -17.344 -17.922 1 88.44 715 ALA A N 1
ATOM 5666 C CA . ALA A 1 715 ? -21.531 -16.75 -16.875 1 88.44 715 ALA A CA 1
ATOM 5667 C C . ALA A 1 715 ? -22.312 -15.664 -16.125 1 88.44 715 ALA A C 1
ATOM 5669 O O . ALA A 1 715 ? -22.453 -15.719 -14.898 1 88.44 715 ALA A O 1
ATOM 5670 N N . THR A 1 716 ? -22.906 -14.742 -16.766 1 86.75 716 THR A N 1
ATOM 5671 C CA . THR A 1 716 ? -23.453 -13.555 -16.125 1 86.75 716 THR A CA 1
ATOM 5672 C C . THR A 1 716 ? -24.734 -13.875 -15.375 1 86.75 716 THR A C 1
ATOM 5674 O O . THR A 1 716 ? -25 -13.312 -14.312 1 86.75 716 THR A O 1
ATOM 5677 N N . ARG A 1 717 ? -25.375 -14.844 -15.812 1 86.81 717 ARG A N 1
ATOM 5678 C CA . ARG A 1 717 ? -26.672 -15.047 -15.164 1 86.81 717 ARG A CA 1
ATOM 5679 C C . ARG A 1 717 ? -26.609 -16.234 -14.195 1 86.81 717 ARG A C 1
ATOM 5681 O O . ARG A 1 717 ? -27.219 -16.203 -13.133 1 86.81 717 ARG A O 1
ATOM 5688 N N . VAL A 1 718 ? -25.938 -17.203 -14.516 1 90.38 718 VAL A N 1
ATOM 5689 C CA . VAL A 1 718 ? -25.953 -18.391 -13.664 1 90.38 718 VAL A CA 1
ATOM 5690 C C . VAL A 1 718 ? -24.844 -18.281 -12.617 1 90.38 718 VAL A C 1
ATOM 5692 O O . VAL A 1 718 ? -25.125 -18.156 -11.422 1 90.38 718 VAL A O 1
ATOM 5695 N N . TRP A 1 719 ? -23.656 -18.156 -13.094 1 92.56 719 TRP A N 1
ATOM 5696 C CA . TRP A 1 719 ? -22.531 -18.188 -12.172 1 92.56 719 TRP A CA 1
ATOM 5697 C C . TRP A 1 719 ? -22.438 -16.891 -11.367 1 92.56 719 TRP A C 1
ATOM 5699 O O . TRP A 1 719 ? -22.062 -16.906 -10.188 1 92.56 719 TRP A O 1
ATOM 5709 N N . ALA A 1 720 ? -22.734 -15.758 -11.977 1 93.88 720 ALA A N 1
ATOM 5710 C CA . ALA A 1 720 ? -22.672 -14.492 -11.258 1 93.88 720 ALA A CA 1
ATOM 5711 C C . ALA A 1 720 ? -23.609 -14.5 -10.055 1 93.88 720 ALA A C 1
ATOM 5713 O O . ALA A 1 720 ? -23.281 -13.977 -8.992 1 93.88 720 ALA A O 1
ATOM 5714 N N . SER A 1 721 ? -24.719 -15.102 -10.18 1 92.5 721 SER A N 1
ATOM 5715 C CA . SER A 1 721 ? -25.672 -15.18 -9.07 1 92.5 721 SER A CA 1
ATOM 5716 C C . SER A 1 721 ? -25.156 -16.109 -7.973 1 92.5 721 SER A C 1
ATOM 5718 O O . SER A 1 721 ? -25.375 -15.844 -6.789 1 92.5 721 SER A O 1
ATOM 5720 N N . LEU A 1 722 ? -24.531 -17.172 -8.375 1 94.69 722 LEU A N 1
ATOM 5721 C CA . LEU A 1 722 ? -23.984 -18.109 -7.402 1 94.69 722 LEU A CA 1
ATOM 5722 C C . LEU A 1 722 ? -22.844 -17.484 -6.629 1 94.69 722 LEU A C 1
ATOM 5724 O O . LEU A 1 722 ? -22.672 -17.75 -5.434 1 94.69 722 LEU A O 1
ATOM 5728 N N . ILE A 1 723 ? -22.109 -16.609 -7.309 1 95.75 723 ILE A N 1
ATOM 5729 C CA . ILE A 1 723 ? -20.969 -15.969 -6.652 1 95.75 723 ILE A CA 1
ATOM 5730 C C . ILE A 1 723 ? -21.484 -14.891 -5.691 1 95.75 723 ILE A C 1
ATOM 5732 O O . ILE A 1 723 ? -20.984 -14.773 -4.57 1 95.75 723 ILE A O 1
ATOM 5736 N N . ALA A 1 724 ? -22.438 -14.203 -6.121 1 94.94 724 ALA A N 1
ATOM 5737 C CA . ALA A 1 724 ? -22.984 -13.133 -5.293 1 94.94 724 ALA A CA 1
ATOM 5738 C C . ALA A 1 724 ? -23.672 -13.703 -4.059 1 94.94 724 ALA A C 1
ATOM 5740 O O . ALA A 1 724 ? -23.578 -13.133 -2.965 1 94.94 724 ALA A O 1
ATOM 5741 N N . LYS A 1 725 ? -24.391 -14.789 -4.273 1 94.25 725 LYS A N 1
ATOM 5742 C CA . LYS A 1 725 ? -25.141 -15.414 -3.191 1 94.25 725 LYS A CA 1
ATOM 5743 C C . LYS A 1 725 ? -24.828 -16.906 -3.09 1 94.25 725 LYS A C 1
ATOM 5745 O O . LYS A 1 725 ? -25.625 -17.75 -3.512 1 94.25 725 LYS A O 1
ATOM 5750 N N . PRO A 1 726 ? -23.734 -17.141 -2.371 1 94.31 726 PRO A N 1
ATOM 5751 C CA . PRO A 1 726 ? -23.375 -18.547 -2.246 1 94.31 726 PRO A CA 1
ATOM 5752 C C . PRO A 1 726 ? -24.391 -19.375 -1.458 1 94.31 726 PRO A C 1
ATOM 5754 O O . PRO A 1 726 ? -24.391 -20.594 -1.531 1 94.31 726 PRO A O 1
ATOM 5757 N N . GLN A 1 727 ? -25.344 -18.75 -0.791 1 92.62 727 GLN A N 1
ATOM 5758 C CA . GLN A 1 727 ? -26.359 -19.422 -0.002 1 92.62 727 GLN A CA 1
ATOM 5759 C C . GLN A 1 727 ? -27.328 -20.188 -0.898 1 92.62 727 GLN A C 1
ATOM 5761 O O . GLN A 1 727 ? -28.094 -21.031 -0.423 1 92.62 727 GLN A O 1
ATOM 5766 N N . ILE A 1 728 ? -27.297 -19.922 -2.176 1 92.94 728 ILE A N 1
ATOM 5767 C CA . ILE A 1 728 ? -28.156 -20.625 -3.121 1 92.94 728 ILE A CA 1
ATOM 5768 C C . ILE A 1 728 ? -27.688 -22.078 -3.244 1 92.94 728 ILE A C 1
ATOM 5770 O O . ILE A 1 728 ? -28.516 -23 -3.316 1 92.94 728 ILE A O 1
ATOM 5774 N N . LEU A 1 729 ? -26.406 -22.312 -3.201 1 93.75 729 LEU A N 1
ATOM 5775 C CA . LEU A 1 729 ? -25.828 -23.641 -3.43 1 93.75 729 LEU A CA 1
ATOM 5776 C C . LEU A 1 729 ? -25.422 -24.281 -2.113 1 93.75 729 LEU A C 1
ATOM 5778 O O . LEU A 1 729 ? -25.438 -25.516 -1.989 1 93.75 729 LEU A O 1
ATOM 5782 N N . PHE A 1 730 ? -25.062 -23.438 -1.175 1 93.12 730 PHE A N 1
ATOM 5783 C CA . PHE A 1 730 ? -24.547 -23.969 0.079 1 93.12 730 PHE A CA 1
ATOM 5784 C C . PHE A 1 730 ? -25.453 -23.594 1.243 1 93.12 730 PHE A C 1
ATOM 5786 O O . PHE A 1 730 ? -26.047 -22.516 1.255 1 93.12 730 PHE A O 1
ATOM 5793 N N . ASP A 1 731 ? -25.516 -24.516 2.152 1 92 731 ASP A N 1
ATOM 5794 C CA . ASP A 1 731 ? -26.25 -24.234 3.377 1 92 731 ASP A CA 1
ATOM 5795 C C . ASP A 1 731 ? -25.406 -23.438 4.359 1 92 731 ASP A C 1
ATOM 5797 O O . ASP A 1 731 ? -24.953 -23.969 5.371 1 92 731 ASP A O 1
ATOM 5801 N N . VAL A 1 732 ? -25.25 -22.219 3.979 1 90.19 732 VAL A N 1
ATOM 5802 C CA . VAL A 1 732 ? -24.438 -21.312 4.793 1 90.19 732 VAL A CA 1
ATOM 5803 C C . VAL A 1 732 ? -25.172 -20 5.023 1 90.19 732 VAL A C 1
ATOM 5805 O O . VAL A 1 732 ? -26.062 -19.641 4.242 1 90.19 732 VAL A O 1
ATOM 5808 N N . ASN A 1 733 ? -24.844 -19.391 6.172 1 87.81 733 ASN A N 1
ATOM 5809 C CA . ASN A 1 733 ? -25.297 -18.031 6.445 1 87.81 733 ASN A CA 1
ATOM 5810 C C . ASN A 1 733 ? -24.234 -17 6.105 1 87.81 733 ASN A C 1
ATOM 5812 O O . ASN A 1 733 ? -23.203 -16.922 6.766 1 87.81 733 ASN A O 1
ATOM 5816 N N . VAL A 1 734 ? -24.484 -16.25 5.066 1 91.56 734 VAL A N 1
ATOM 5817 C CA . VAL A 1 734 ? -23.516 -15.234 4.648 1 91.56 734 VAL A CA 1
ATOM 5818 C C . VAL A 1 734 ? -23.672 -13.977 5.496 1 91.56 734 VAL A C 1
ATOM 5820 O O . VAL A 1 734 ? -24.703 -13.312 5.43 1 91.56 734 VAL A O 1
ATOM 5823 N N . PRO A 1 735 ? -22.594 -13.695 6.207 1 91.56 735 PRO A N 1
ATOM 5824 C CA . PRO A 1 735 ? -22.672 -12.484 7.027 1 91.56 735 PRO A CA 1
ATOM 5825 C C . PRO A 1 735 ? -22.703 -11.203 6.191 1 91.56 735 PRO A C 1
ATOM 5827 O O . PRO A 1 735 ? -22.25 -11.203 5.043 1 91.56 735 PRO A O 1
ATOM 5830 N N . SER A 1 736 ? -23.141 -10.086 6.789 1 91.62 736 SER A N 1
ATOM 5831 C CA . SER A 1 736 ? -23.328 -8.82 6.09 1 91.62 736 SER A CA 1
ATOM 5832 C C . SER A 1 736 ? -21.984 -8.203 5.691 1 91.62 736 SER A C 1
ATOM 5834 O O . SER A 1 736 ? -21.906 -7.445 4.727 1 91.62 736 SER A O 1
ATOM 5836 N N . HIS A 1 737 ? -20.984 -8.562 6.445 1 93.56 737 HIS A N 1
ATOM 5837 C CA . HIS A 1 737 ? -19.703 -7.969 6.137 1 93.56 737 HIS A CA 1
ATOM 5838 C C . HIS A 1 737 ? -19.016 -8.688 4.98 1 93.56 737 HIS A C 1
ATOM 5840 O O . HIS A 1 737 ? -18.062 -8.164 4.383 1 93.56 737 HIS A O 1
ATOM 5846 N N . VAL A 1 738 ? -19.484 -9.812 4.539 1 95.75 738 VAL A N 1
ATOM 5847 C CA . VAL A 1 738 ? -18.891 -10.594 3.463 1 95.75 738 VAL A CA 1
ATOM 5848 C C . VAL A 1 738 ? -19.609 -10.305 2.148 1 95.75 738 VAL A C 1
ATOM 5850 O O . VAL A 1 738 ? -19.016 -10.422 1.071 1 95.75 738 VAL A O 1
ATOM 5853 N N . GLU A 1 739 ? -20.797 -9.875 2.137 1 94.94 739 GLU A N 1
ATOM 5854 C CA . GLU A 1 739 ? -21.656 -9.703 0.97 1 94.94 739 GLU A CA 1
ATOM 5855 C C . GLU A 1 739 ? -21.062 -8.695 -0.01 1 94.94 739 GLU A C 1
ATOM 5857 O O . GLU A 1 739 ? -21.016 -8.945 -1.216 1 94.94 739 GLU A O 1
ATOM 5862 N N . PRO A 1 740 ? -20.547 -7.605 0.531 1 95.19 740 PRO A N 1
ATOM 5863 C CA . PRO A 1 740 ? -19.984 -6.652 -0.428 1 95.19 740 PRO A CA 1
ATOM 5864 C C . PRO A 1 740 ? -18.781 -7.207 -1.173 1 95.19 740 PRO A C 1
ATOM 5866 O O . PRO A 1 740 ? -18.562 -6.879 -2.344 1 95.19 740 PRO A O 1
ATOM 5869 N N . CYS A 1 741 ? -17.969 -7.961 -0.535 1 96.38 741 CYS A N 1
ATOM 5870 C CA . CYS A 1 741 ? -16.797 -8.562 -1.184 1 96.38 741 CYS A CA 1
ATOM 5871 C C . CYS A 1 741 ? -17.234 -9.539 -2.27 1 96.38 741 CYS A C 1
ATOM 5873 O O . CYS A 1 741 ? -16.641 -9.578 -3.348 1 96.38 741 CYS A O 1
ATOM 5875 N N . MET A 1 742 ? -18.266 -10.266 -2.006 1 96.62 742 MET A N 1
ATOM 5876 C CA . MET A 1 742 ? -18.766 -11.211 -3.002 1 96.62 742 MET A CA 1
ATOM 5877 C C . MET A 1 742 ? -19.375 -10.477 -4.195 1 96.62 742 MET A C 1
ATOM 5879 O O . MET A 1 742 ? -19.25 -10.93 -5.332 1 96.62 742 MET A O 1
ATOM 5883 N N . ASP A 1 743 ? -19.938 -9.367 -3.934 1 96.19 743 ASP A N 1
ATOM 5884 C CA . ASP A 1 743 ? -20.5 -8.555 -5.012 1 96.19 743 ASP A CA 1
ATOM 5885 C C . ASP A 1 743 ? -19.391 -8.008 -5.914 1 96.19 743 ASP A C 1
ATOM 5887 O O . ASP A 1 743 ? -19.562 -7.906 -7.129 1 96.19 743 ASP A O 1
ATOM 5891 N N . ILE A 1 744 ? -18.359 -7.637 -5.309 1 96.44 744 ILE A N 1
ATOM 5892 C CA . ILE A 1 744 ? -17.234 -7.145 -6.09 1 96.44 744 ILE A CA 1
ATOM 5893 C C . ILE A 1 744 ? -16.656 -8.281 -6.93 1 96.44 744 ILE A C 1
ATOM 5895 O O . ILE A 1 744 ? -16.328 -8.086 -8.109 1 96.44 744 ILE A O 1
ATOM 5899 N N . LEU A 1 745 ? -16.531 -9.43 -6.348 1 96.62 745 LEU A N 1
ATOM 5900 C CA . LEU A 1 745 ? -16 -10.586 -7.074 1 96.62 745 LEU A CA 1
ATOM 5901 C C . LEU A 1 745 ? -16.938 -10.969 -8.219 1 96.62 745 LEU A C 1
ATOM 5903 O O . LEU A 1 745 ? -16.469 -11.391 -9.281 1 96.62 745 LEU A O 1
ATOM 5907 N N . LYS A 1 746 ? -18.25 -10.828 -7.965 1 95.88 746 LYS A N 1
ATOM 5908 C CA . LYS A 1 746 ? -19.219 -11.039 -9.039 1 95.88 746 LYS A CA 1
ATOM 5909 C C . LYS A 1 746 ? -18.969 -10.078 -10.195 1 95.88 746 LYS A C 1
ATOM 5911 O O . LYS A 1 746 ? -18.969 -10.484 -11.359 1 95.88 746 LYS A O 1
ATOM 5916 N N . GLN A 1 747 ? -18.734 -8.836 -9.867 1 94.06 747 GLN A N 1
ATOM 5917 C CA . GLN A 1 747 ? -18.516 -7.832 -10.906 1 94.06 747 GLN A CA 1
ATOM 5918 C C . GLN A 1 747 ? -17.219 -8.102 -11.672 1 94.06 747 GLN A C 1
ATOM 5920 O O . GLN A 1 747 ? -17.172 -7.938 -12.891 1 94.06 747 GLN A O 1
ATOM 5925 N N . VAL A 1 748 ? -16.219 -8.484 -10.969 1 94.06 748 VAL A N 1
ATOM 5926 C CA . VAL A 1 748 ? -14.953 -8.836 -11.609 1 94.06 748 VAL A CA 1
ATOM 5927 C C . VAL A 1 748 ? -15.164 -10.016 -12.555 1 94.06 748 VAL A C 1
ATOM 5929 O O . VAL A 1 748 ? -14.617 -10.039 -13.656 1 94.06 748 VAL A O 1
ATOM 5932 N N . PHE A 1 749 ? -15.93 -10.914 -12.078 1 94.12 749 PHE A N 1
ATOM 5933 C CA . PHE A 1 749 ? -16.25 -12.078 -12.891 1 94.12 749 PHE A CA 1
ATOM 5934 C C . PHE A 1 749 ? -16.984 -11.672 -14.156 1 94.12 749 PHE A C 1
ATOM 5936 O O . PHE A 1 749 ? -16.641 -12.102 -15.258 1 94.12 749 PHE A O 1
ATOM 5943 N N . ILE A 1 750 ? -17.953 -10.82 -14.008 1 92.75 750 ILE A N 1
ATOM 5944 C CA . ILE A 1 750 ? -18.75 -10.344 -15.141 1 92.75 750 ILE A CA 1
ATOM 5945 C C . ILE A 1 750 ? -17.844 -9.586 -16.109 1 92.75 750 ILE A C 1
ATOM 5947 O O . ILE A 1 750 ? -17.922 -9.789 -17.328 1 92.75 750 ILE A O 1
ATOM 5951 N N . ASP A 1 751 ? -16.969 -8.789 -15.609 1 91.19 751 ASP A N 1
ATOM 5952 C CA . ASP A 1 751 ? -16.078 -7.984 -16.438 1 91.19 751 ASP A CA 1
ATOM 5953 C C . ASP A 1 751 ? -15.086 -8.867 -17.188 1 91.19 751 ASP A C 1
ATOM 5955 O O . ASP A 1 751 ? -14.633 -8.516 -18.281 1 91.19 751 ASP A O 1
ATOM 5959 N N . SER A 1 752 ? -14.727 -9.945 -16.578 1 91.5 752 SER A N 1
ATOM 5960 C CA . SER A 1 752 ? -13.797 -10.867 -17.234 1 91.5 752 SER A CA 1
ATOM 5961 C C . SER A 1 752 ? -14.453 -11.562 -18.422 1 91.5 752 SER A C 1
ATOM 5963 O O . SER A 1 752 ? -13.766 -11.961 -19.375 1 91.5 752 SER A O 1
ATOM 5965 N N . PHE A 1 753 ? -15.742 -11.695 -18.422 1 91.69 753 PHE A N 1
ATOM 5966 C CA . PHE A 1 753 ? -16.453 -12.375 -19.484 1 91.69 753 PHE A CA 1
ATOM 5967 C C . PHE A 1 753 ? -16.969 -11.375 -20.516 1 91.69 753 PHE A C 1
ATOM 5969 O O . PHE A 1 753 ? -17.453 -11.766 -21.578 1 91.69 753 PHE A O 1
ATOM 5976 N N . THR A 1 754 ? -16.797 -10.109 -20.203 1 85.88 754 THR A N 1
ATOM 5977 C CA . THR A 1 754 ? -17.219 -9.094 -21.156 1 85.88 754 THR A CA 1
ATOM 5978 C C . THR A 1 754 ? -16.062 -8.719 -22.078 1 85.88 754 THR A C 1
ATOM 5980 O O . THR A 1 754 ? -14.922 -8.602 -21.656 1 85.88 754 THR A O 1
ATOM 5983 N N . GLN A 1 755 ? -16.297 -8.578 -23.375 1 77.44 755 GLN A N 1
ATOM 5984 C CA . GLN A 1 755 ? -15.25 -8.375 -24.391 1 77.44 755 GLN A CA 1
ATOM 5985 C C . GLN A 1 755 ? -14.898 -6.898 -24.531 1 77.44 755 GLN A C 1
ATOM 5987 O O . GLN A 1 755 ? -13.867 -6.555 -25.094 1 77.44 755 GLN A O 1
ATOM 5992 N N . CYS A 1 756 ? -15.609 -6 -23.875 1 74.31 756 CYS A N 1
ATOM 5993 C CA . CYS A 1 756 ? -15.305 -4.582 -24.047 1 74.31 756 CYS A CA 1
ATOM 5994 C C . CYS A 1 756 ? -14.141 -4.168 -23.156 1 74.31 756 CYS A C 1
ATOM 5996 O O . CYS A 1 756 ? -14.172 -4.379 -21.938 1 74.31 756 CYS A O 1
ATOM 5998 N N . PRO A 1 757 ? -13.047 -3.734 -23.875 1 75.06 757 PRO A N 1
ATOM 5999 C CA . PRO A 1 757 ? -11.906 -3.312 -23.047 1 75.06 757 PRO A CA 1
ATOM 6000 C C . PRO A 1 757 ? -12.227 -2.105 -22.172 1 75.06 757 PRO A C 1
ATOM 6002 O O . PRO A 1 757 ? -12.883 -1.164 -22.625 1 75.06 757 PRO A O 1
ATOM 6005 N N . GLN A 1 758 ? -12.023 -2.271 -20.953 1 74.44 758 GLN A N 1
ATOM 6006 C CA . GLN A 1 758 ? -12.227 -1.171 -20.016 1 74.44 758 GLN A CA 1
ATOM 6007 C C . GLN A 1 758 ? -10.977 -0.306 -19.891 1 74.44 758 GLN A C 1
ATOM 6009 O O . GLN A 1 758 ? -9.875 -0.823 -19.703 1 74.44 758 GLN A O 1
ATOM 6014 N N . HIS A 1 759 ? -11.055 0.952 -20.281 1 80 759 HIS A N 1
ATOM 6015 C CA . HIS A 1 759 ? -9.961 1.886 -20.047 1 80 759 HIS A CA 1
ATOM 6016 C C . HIS A 1 759 ? -10.008 2.457 -18.641 1 80 759 HIS A C 1
ATOM 6018 O O . HIS A 1 759 ? -10.969 3.141 -18.281 1 80 759 HIS A O 1
ATOM 6024 N N . VAL A 1 760 ? -9.102 1.976 -17.844 1 83.75 760 VAL A N 1
ATOM 6025 C CA . VAL A 1 760 ? -9.086 2.408 -16.453 1 83.75 760 VAL A CA 1
ATOM 6026 C C . VAL A 1 760 ? -8.141 3.598 -16.297 1 83.75 760 VAL A C 1
ATOM 6028 O O . VAL A 1 760 ? -6.996 3.557 -16.75 1 83.75 760 VAL A O 1
ATOM 6031 N N . THR A 1 761 ? -8.672 4.719 -15.797 1 83.25 761 THR A N 1
ATOM 6032 C CA . THR A 1 761 ? -7.879 5.906 -15.484 1 83.25 761 THR A CA 1
ATOM 6033 C C . THR A 1 761 ? -7.562 5.973 -13.992 1 83.25 761 THR A C 1
ATOM 6035 O O . THR A 1 761 ? -8.039 5.145 -13.219 1 83.25 761 THR A O 1
ATOM 6038 N N . LYS A 1 762 ? -6.762 6.895 -13.594 1 80.81 762 LYS A N 1
ATOM 6039 C CA . LYS A 1 762 ? -6.348 7.062 -12.203 1 80.81 762 LYS A CA 1
ATOM 6040 C C . LYS A 1 762 ? -7.527 7.488 -11.336 1 80.81 762 LYS A C 1
ATOM 6042 O O . LYS A 1 762 ? -7.516 7.27 -10.117 1 80.81 762 LYS A O 1
ATOM 6047 N N . ASP A 1 763 ? -8.539 7.945 -11.953 1 81.75 763 ASP A N 1
ATOM 6048 C CA . ASP A 1 763 ? -9.688 8.438 -11.195 1 81.75 763 ASP A CA 1
ATOM 6049 C C . ASP A 1 763 ? -10.797 7.387 -11.133 1 81.75 763 ASP A C 1
ATOM 6051 O O . ASP A 1 763 ? -11.875 7.648 -10.602 1 81.75 763 ASP A O 1
ATOM 6055 N N . ALA A 1 764 ? -10.477 6.266 -11.609 1 86.56 764 ALA A N 1
ATOM 6056 C CA . ALA A 1 764 ? -11.477 5.199 -11.57 1 86.56 764 ALA A CA 1
ATOM 6057 C C . ALA A 1 764 ? -11.734 4.738 -10.141 1 86.56 764 ALA A C 1
ATOM 6059 O O . ALA A 1 764 ? -11.016 5.129 -9.219 1 86.56 764 ALA A O 1
ATOM 6060 N N . SER A 1 765 ? -12.836 4.102 -10.023 1 88.31 765 SER A N 1
ATOM 6061 C CA . SER A 1 765 ? -13.172 3.58 -8.703 1 88.31 765 SER A CA 1
ATOM 6062 C C . SER A 1 765 ? -12.102 2.619 -8.195 1 88.31 765 SER A C 1
ATOM 6064 O O . SER A 1 765 ? -11.383 2.01 -8.992 1 88.31 765 SER A O 1
ATOM 6066 N N . THR A 1 766 ? -12.008 2.508 -6.891 1 90 766 THR A N 1
ATOM 6067 C CA . THR A 1 766 ? -10.977 1.688 -6.258 1 90 766 THR A CA 1
ATOM 6068 C C . THR A 1 766 ? -11.156 0.218 -6.629 1 90 766 THR A C 1
ATOM 6070 O O . THR A 1 766 ? -10.18 -0.52 -6.754 1 90 766 THR A O 1
ATOM 6073 N N . GLN A 1 767 ? -12.383 -0.143 -6.863 1 89.12 767 GLN A N 1
ATOM 6074 C CA . GLN A 1 767 ? -12.648 -1.537 -7.203 1 89.12 767 GLN A CA 1
ATOM 6075 C C . GLN A 1 767 ? -12.125 -1.871 -8.594 1 89.12 767 GLN A C 1
ATOM 6077 O O . GLN A 1 767 ? -11.523 -2.928 -8.805 1 89.12 767 GLN A O 1
ATOM 6082 N N . LYS A 1 768 ? -12.336 -0.96 -9.469 1 89.5 768 LYS A N 1
ATOM 6083 C CA . LYS A 1 768 ? -11.844 -1.165 -10.828 1 89.5 768 LYS A CA 1
ATOM 6084 C C . LYS A 1 768 ? -10.32 -1.109 -10.875 1 89.5 768 LYS A C 1
ATOM 6086 O O . LYS A 1 768 ? -9.688 -1.859 -11.625 1 89.5 768 LYS A O 1
ATOM 6091 N N . LEU A 1 769 ? -9.789 -0.324 -10.07 1 90.38 769 LEU A N 1
ATOM 6092 C CA . LEU A 1 769 ? -8.336 -0.187 -10.023 1 90.38 769 LEU A CA 1
ATOM 6093 C C . LEU A 1 769 ? -7.691 -1.429 -9.414 1 90.38 769 LEU A C 1
ATOM 6095 O O . LEU A 1 769 ? -6.625 -1.861 -9.859 1 90.38 769 LEU A O 1
ATOM 6099 N N . LEU A 1 770 ? -8.336 -2.023 -8.492 1 91.06 770 LEU A N 1
ATOM 6100 C CA . LEU A 1 770 ? -7.797 -3.172 -7.773 1 91.06 770 LEU A CA 1
ATOM 6101 C C . LEU A 1 770 ? -7.594 -4.355 -8.711 1 91.06 770 LEU A C 1
ATOM 6103 O O . LEU A 1 770 ? -6.617 -5.102 -8.578 1 91.06 770 LEU A O 1
ATOM 6107 N N . PHE A 1 771 ? -8.484 -4.488 -9.703 1 91.38 771 PHE A N 1
ATOM 6108 C CA . PHE A 1 771 ? -8.438 -5.676 -10.555 1 91.38 771 PHE A CA 1
ATOM 6109 C C . PHE A 1 771 ? -8.125 -5.297 -12 1 91.38 771 PHE A C 1
ATOM 6111 O O . PHE A 1 771 ? -8.367 -6.082 -12.914 1 91.38 771 PHE A O 1
ATOM 6118 N N . CYS A 1 772 ? -7.613 -4.148 -12.25 1 88.56 772 CYS A N 1
ATOM 6119 C CA . CYS A 1 772 ? -7.371 -3.654 -13.602 1 88.56 772 CYS A CA 1
ATOM 6120 C C . CYS A 1 772 ? -6.359 -4.527 -14.336 1 88.56 772 CYS A C 1
ATOM 6122 O O . CYS A 1 772 ? -6.48 -4.75 -15.539 1 88.56 772 CYS A O 1
ATOM 6124 N N . LYS A 1 773 ? -5.48 -5.176 -13.641 1 84.31 773 LYS A N 1
ATOM 6125 C CA . LYS A 1 773 ? -4.453 -6 -14.266 1 84.31 773 LYS A CA 1
ATOM 6126 C C . LYS A 1 773 ? -4.918 -7.449 -14.398 1 84.31 773 LYS A C 1
ATOM 6128 O O . LYS A 1 773 ? -4.469 -8.172 -15.297 1 84.31 773 LYS A O 1
ATOM 6133 N N . ASP A 1 774 ? -5.758 -7.863 -13.57 1 88.31 774 ASP A N 1
ATOM 6134 C CA . ASP A 1 774 ? -6.195 -9.25 -13.531 1 88.31 774 ASP A CA 1
ATOM 6135 C C . ASP A 1 774 ? -7.266 -9.523 -14.594 1 88.31 774 ASP A C 1
ATOM 6137 O O . ASP A 1 774 ? -7.285 -10.594 -15.203 1 88.31 774 ASP A O 1
ATOM 6141 N N . ILE A 1 775 ? -8.094 -8.578 -14.891 1 90.5 775 ILE A N 1
ATOM 6142 C CA . ILE A 1 775 ? -9.258 -8.766 -15.75 1 90.5 775 ILE A CA 1
ATOM 6143 C C . ILE A 1 775 ? -8.797 -9.117 -17.156 1 90.5 775 ILE A C 1
ATOM 6145 O O . ILE A 1 775 ? -9.305 -10.07 -17.766 1 90.5 775 ILE A O 1
ATOM 6149 N N . PRO A 1 776 ? -7.762 -8.461 -17.688 1 87 776 PRO A N 1
ATOM 6150 C CA . PRO A 1 776 ? -7.312 -8.867 -19.031 1 87 776 PRO A CA 1
ATOM 6151 C C . PRO A 1 776 ? -6.746 -10.281 -19.047 1 87 776 PRO A C 1
ATOM 6153 O O . PRO A 1 776 ? -6.914 -11 -20.047 1 87 776 PRO A O 1
ATOM 6156 N N . GLU A 1 777 ? -6.129 -10.68 -18 1 86.44 777 GLU A N 1
ATOM 6157 C CA . GLU A 1 777 ? -5.609 -12.039 -17.938 1 86.44 777 GLU A CA 1
ATOM 6158 C C . GLU A 1 777 ? -6.742 -13.055 -17.844 1 86.44 777 GLU A C 1
ATOM 6160 O O . GLU A 1 777 ? -6.691 -14.109 -18.484 1 86.44 777 GLU A O 1
ATOM 6165 N N . TYR A 1 778 ? -7.754 -12.734 -17.078 1 91.06 778 TYR A N 1
ATOM 6166 C CA . TYR A 1 778 ? -8.922 -13.609 -16.984 1 91.06 778 TYR A CA 1
ATOM 6167 C C . TYR A 1 778 ? -9.664 -13.688 -18.312 1 91.06 778 TYR A C 1
ATOM 6169 O O . TYR A 1 778 ? -10.172 -14.742 -18.672 1 91.06 778 TYR A O 1
ATOM 6177 N N . ARG A 1 779 ? -9.672 -12.609 -19.016 1 90.06 779 ARG A N 1
ATOM 6178 C CA . ARG A 1 779 ? -10.352 -12.562 -20.312 1 90.06 779 ARG A CA 1
ATOM 6179 C C . ARG A 1 779 ? -9.688 -13.492 -21.312 1 90.06 779 ARG A C 1
ATOM 6181 O O . ARG A 1 779 ? -10.367 -14.141 -22.109 1 90.06 779 ARG A O 1
ATOM 6188 N N . LYS A 1 780 ? -8.391 -13.586 -21.25 1 88.94 780 LYS A N 1
ATOM 6189 C CA . LYS A 1 780 ? -7.68 -14.508 -22.125 1 88.94 780 LYS A CA 1
ATOM 6190 C C . LYS A 1 780 ? -8.07 -15.953 -21.844 1 88.94 780 LYS A C 1
ATOM 6192 O O . LYS A 1 780 ? -8.266 -16.75 -22.766 1 88.94 780 LYS A O 1
ATOM 6197 N N . ASN A 1 781 ? -8.227 -16.203 -20.625 1 90.81 781 ASN A N 1
ATOM 6198 C CA . ASN A 1 781 ? -8.641 -17.547 -20.234 1 90.81 781 ASN A CA 1
ATOM 6199 C C . ASN A 1 781 ? -10.078 -17.844 -20.688 1 90.81 781 ASN A C 1
ATOM 6201 O O . ASN A 1 781 ? -10.383 -18.953 -21.094 1 90.81 781 ASN A O 1
ATOM 6205 N N . VAL A 1 782 ? -10.922 -16.844 -20.625 1 91.94 782 VAL A N 1
ATOM 6206 C CA . VAL A 1 782 ? -12.32 -17 -21.016 1 91.94 782 VAL A CA 1
ATOM 6207 C C . VAL A 1 782 ? -12.422 -17.234 -22.516 1 91.94 782 VAL A C 1
ATOM 6209 O O . VAL A 1 782 ? -13.18 -18.094 -22.969 1 91.94 782 VAL A O 1
ATOM 6212 N N . ASN A 1 783 ? -11.609 -16.547 -23.266 1 90.19 783 ASN A N 1
ATOM 6213 C CA . ASN A 1 783 ? -11.609 -16.719 -24.719 1 90.19 783 ASN A CA 1
ATOM 6214 C C . ASN A 1 783 ? -11.109 -18.109 -25.109 1 90.19 783 ASN A C 1
ATOM 6216 O O . ASN A 1 783 ? -11.68 -18.75 -25.984 1 90.19 783 ASN A O 1
ATOM 6220 N N . SER A 1 784 ? -10.141 -18.516 -24.391 1 91.06 784 SER A N 1
ATOM 6221 C CA . SER A 1 784 ? -9.633 -19.859 -24.641 1 91.06 784 SER A CA 1
ATOM 6222 C C . SER A 1 784 ? -10.656 -20.922 -24.25 1 91.06 784 SER A C 1
ATOM 6224 O O . SER A 1 784 ? -10.766 -21.969 -24.922 1 91.06 784 SER A O 1
ATOM 6226 N N . PHE A 1 785 ? -11.469 -20.672 -23.281 1 92.31 785 PHE A N 1
ATOM 6227 C CA . PHE A 1 785 ? -12.5 -21.562 -22.781 1 92.31 785 PHE A CA 1
ATOM 6228 C C . PHE A 1 785 ? -13.578 -21.797 -23.844 1 92.31 785 PHE A C 1
ATOM 6230 O O . PHE A 1 785 ? -13.922 -22.938 -24.156 1 92.31 785 PHE A O 1
ATOM 6237 N N . PHE A 1 786 ? -14.062 -20.797 -24.469 1 90.69 786 PHE A N 1
ATOM 6238 C CA . PHE A 1 786 ? -15.156 -20.922 -25.422 1 90.69 786 PHE A CA 1
ATOM 6239 C C . PHE A 1 786 ? -14.672 -21.562 -26.719 1 90.69 786 PHE A C 1
ATOM 6241 O O . PHE A 1 786 ? -15.43 -22.266 -27.391 1 90.69 786 PHE A O 1
ATOM 6248 N N . ILE A 1 787 ? -13.359 -21.453 -26.938 1 88.5 787 ILE A N 1
ATOM 6249 C CA . ILE A 1 787 ? -12.805 -22.047 -28.141 1 88.5 787 ILE A CA 1
ATOM 6250 C C . ILE A 1 787 ? -12.594 -23.547 -27.922 1 88.5 787 ILE A C 1
ATOM 6252 O O . ILE A 1 787 ? -12.773 -24.344 -28.844 1 88.5 787 ILE A O 1
ATOM 6256 N N . LYS A 1 788 ? -12.422 -23.969 -26.719 1 90.56 788 LYS A N 1
ATOM 6257 C CA . LYS A 1 788 ? -12.062 -25.344 -26.438 1 90.56 788 LYS A CA 1
ATOM 6258 C C . LYS A 1 788 ? -13.297 -26.188 -26.156 1 90.56 788 LYS A C 1
ATOM 6260 O O . LYS A 1 788 ? -13.203 -27.406 -25.984 1 90.56 788 LYS A O 1
ATOM 6265 N N . VAL A 1 789 ? -14.523 -25.625 -26.203 1 90.5 789 VAL A N 1
ATOM 6266 C CA . VAL A 1 789 ? -15.734 -26.375 -25.922 1 90.5 789 VAL A CA 1
ATOM 6267 C C . VAL A 1 789 ? -16.031 -27.328 -27.094 1 90.5 789 VAL A C 1
ATOM 6269 O O . VAL A 1 789 ? -16.141 -26.891 -28.234 1 90.5 789 VAL A O 1
ATOM 6272 N N . GLU A 1 790 ? -16.078 -28.609 -26.719 1 87.62 790 GLU A N 1
ATOM 6273 C CA . GLU A 1 790 ? -16.281 -29.641 -27.734 1 87.62 790 GLU A CA 1
ATOM 6274 C C . GLU A 1 790 ? -17.781 -29.922 -27.938 1 87.62 790 GLU A C 1
ATOM 6276 O O . GLU A 1 790 ? -18.562 -29.812 -27 1 87.62 790 GLU A O 1
ATOM 6281 N N . ALA A 1 791 ? -18.141 -30.359 -29.109 1 88.31 791 ALA A N 1
ATOM 6282 C CA . ALA A 1 791 ? -19.516 -30.656 -29.453 1 88.31 791 ALA A CA 1
ATOM 6283 C C . ALA A 1 791 ? -19.953 -32 -28.859 1 88.31 791 ALA A C 1
ATOM 6285 O O . ALA A 1 791 ? -19.141 -32.906 -28.703 1 88.31 791 ALA A O 1
ATOM 6286 N N . VAL A 1 792 ? -21.188 -31.969 -28.422 1 90.75 792 VAL A N 1
ATOM 6287 C CA . VAL A 1 792 ? -21.781 -33.188 -27.859 1 90.75 792 VAL A CA 1
ATOM 6288 C C . VAL A 1 792 ? -22.797 -33.75 -28.828 1 90.75 792 VAL A C 1
ATOM 6290 O O . VAL A 1 792 ? -23.516 -33.031 -29.5 1 90.75 792 VAL A O 1
ATOM 6293 N N . ASN A 1 793 ? -22.781 -35.094 -28.812 1 92.56 793 ASN A N 1
ATOM 6294 C CA . ASN A 1 793 ? -23.75 -35.781 -29.656 1 92.56 793 ASN A CA 1
ATOM 6295 C C . ASN A 1 793 ? -25.156 -35.719 -29.078 1 92.56 793 ASN A C 1
ATOM 6297 O O . ASN A 1 793 ? -25.312 -35.594 -27.859 1 92.56 793 ASN A O 1
ATOM 6301 N N . ASP A 1 794 ? -26.188 -35.781 -29.906 1 92.62 794 ASP A N 1
ATOM 6302 C CA . ASP A 1 794 ? -27.578 -35.656 -29.5 1 92.62 794 ASP A CA 1
ATOM 6303 C C . ASP A 1 794 ? -27.984 -36.844 -28.594 1 92.62 794 ASP A C 1
ATOM 6305 O O . ASP A 1 794 ? -28.719 -36.656 -27.625 1 92.62 794 ASP A O 1
ATOM 6309 N N . GLN A 1 795 ? -27.484 -37.938 -28.875 1 93.75 795 GLN A N 1
ATOM 6310 C CA . GLN A 1 795 ? -27.859 -39.125 -28.078 1 93.75 795 GLN A CA 1
ATOM 6311 C C . GLN A 1 795 ? -27.344 -39 -26.656 1 93.75 795 GLN A C 1
ATOM 6313 O O . GLN A 1 795 ? -28.047 -39.312 -25.703 1 93.75 795 GLN A O 1
ATOM 6318 N N . GLU A 1 796 ? -26.172 -38.531 -26.625 1 93.81 796 GLU A N 1
ATOM 6319 C CA . GLU A 1 796 ? -25.578 -38.344 -25.297 1 93.81 796 GLU A CA 1
ATOM 6320 C C . GLU A 1 796 ? -26.312 -37.25 -24.516 1 93.81 796 GLU A C 1
ATOM 6322 O O . GLU A 1 796 ? -26.5 -37.375 -23.297 1 93.81 796 GLU A O 1
ATOM 6327 N N . PHE A 1 797 ? -26.75 -36.312 -25.203 1 95.62 797 PHE A N 1
ATOM 6328 C CA . PHE A 1 797 ? -27.469 -35.188 -24.594 1 95.62 797 PHE A CA 1
ATOM 6329 C C . PHE A 1 797 ? -28.812 -35.656 -24.047 1 95.62 797 PHE A C 1
ATOM 6331 O O . PHE A 1 797 ? -29.156 -35.344 -22.906 1 95.62 797 PHE A O 1
ATOM 6338 N N . TRP A 1 798 ? -29.516 -36.406 -24.797 1 95 798 TRP A N 1
ATOM 6339 C CA . TRP A 1 798 ? -30.844 -36.844 -24.375 1 95 798 TRP A CA 1
ATOM 6340 C C . TRP A 1 798 ? -30.766 -37.875 -23.234 1 95 798 TRP A C 1
ATOM 6342 O O . TRP A 1 798 ? -31.625 -37.875 -22.359 1 95 798 TRP A O 1
ATOM 6352 N N . LYS A 1 799 ? -29.719 -38.625 -23.234 1 94.38 799 LYS A N 1
ATOM 6353 C CA . LYS A 1 799 ? -29.5 -39.531 -22.125 1 94.38 799 LYS A CA 1
ATOM 6354 C C . LYS A 1 799 ? -29.219 -38.781 -20.828 1 94.38 799 LYS A C 1
ATOM 6356 O O . LYS A 1 799 ? -29.734 -39.156 -19.766 1 94.38 799 LYS A O 1
ATOM 6361 N N . ALA A 1 800 ? -28.422 -37.781 -21.047 1 93.62 800 ALA A N 1
ATOM 6362 C CA . ALA A 1 800 ? -28.109 -36.938 -19.875 1 93.62 800 ALA A CA 1
ATOM 6363 C C . ALA A 1 800 ? -29.359 -36.25 -19.328 1 93.62 800 ALA A C 1
ATOM 6365 O O . ALA A 1 800 ? -29.531 -36.156 -18.125 1 93.62 800 ALA A O 1
ATOM 6366 N N . MET A 1 801 ? -30.219 -35.812 -20.188 1 93.94 801 MET A N 1
ATOM 6367 C CA . MET A 1 801 ? -31.453 -35.156 -19.766 1 93.94 801 MET A CA 1
ATOM 6368 C C . MET A 1 801 ? -32.375 -36.125 -19.047 1 93.94 801 MET A C 1
ATOM 6370 O O . MET A 1 801 ? -33.031 -35.75 -18.078 1 93.94 801 MET A O 1
ATOM 6374 N N . ASP A 1 802 ? -32.344 -37.312 -19.453 1 92.75 802 ASP A N 1
ATOM 6375 C CA . ASP A 1 802 ? -33.156 -38.312 -18.797 1 92.75 802 ASP A CA 1
ATOM 6376 C C . ASP A 1 802 ? -32.625 -38.656 -17.422 1 92.75 802 ASP A C 1
ATOM 6378 O O . ASP A 1 802 ? -33.406 -38.875 -16.484 1 92.75 802 ASP A O 1
ATOM 6382 N N . GLU A 1 803 ? -31.391 -38.719 -17.359 1 91.5 803 GLU A N 1
ATOM 6383 C CA . GLU A 1 803 ? -30.766 -38.969 -16.078 1 91.5 803 GLU A CA 1
ATOM 6384 C C . GLU A 1 803 ? -31.031 -37.844 -15.078 1 91.5 803 GLU A C 1
ATOM 6386 O O . GLU A 1 803 ? -31.328 -38.125 -13.914 1 91.5 803 GLU A O 1
ATOM 6391 N N . ILE A 1 804 ? -30.969 -36.656 -15.555 1 91 804 ILE A N 1
ATOM 6392 C CA . ILE A 1 804 ? -31.203 -35.5 -14.703 1 91 804 ILE A CA 1
ATOM 6393 C C . ILE A 1 804 ? -32.656 -35.469 -14.258 1 91 804 ILE A C 1
ATOM 6395 O O . ILE A 1 804 ? -32.969 -35.188 -13.102 1 91 804 ILE A O 1
ATOM 6399 N N . SER A 1 805 ? -33.5 -35.844 -15.164 1 89.94 805 SER A N 1
ATOM 6400 C CA . SER A 1 805 ? -34.906 -35.875 -14.852 1 89.94 805 SER A CA 1
ATOM 6401 C C . SER A 1 805 ? -35.219 -36.906 -13.773 1 89.94 805 SER A C 1
ATOM 6403 O O . SER A 1 805 ? -36 -36.656 -12.852 1 89.94 805 SER A O 1
ATOM 6405 N N . SER A 1 806 ? -34.625 -38.031 -13.867 1 88.06 806 SER A N 1
ATOM 6406 C CA . SER A 1 806 ? -34.875 -39.125 -12.914 1 88.06 806 SER A CA 1
ATOM 6407 C C . SER A 1 806 ? -34.344 -38.781 -11.531 1 88.06 806 SER A C 1
ATOM 6409 O O . SER A 1 806 ? -35 -39.062 -10.523 1 88.06 806 SER A O 1
ATOM 6411 N N . GLU A 1 807 ? -33.25 -38.156 -11.5 1 84.25 807 GLU A N 1
ATOM 6412 C CA . GLU A 1 807 ? -32.656 -37.812 -10.227 1 84.25 807 GLU A CA 1
ATOM 6413 C C . GLU A 1 807 ? -33.406 -36.688 -9.539 1 84.25 807 GLU A C 1
ATOM 6415 O O . GLU A 1 807 ? -33.594 -36.688 -8.32 1 84.25 807 GLU A O 1
ATOM 6420 N N . GLN A 1 808 ? -33.75 -35.75 -10.289 1 80.62 808 GLN A N 1
ATOM 6421 C CA . GLN A 1 808 ? -34.469 -34.594 -9.742 1 80.62 808 GLN A CA 1
ATOM 6422 C C . GLN A 1 808 ? -35.844 -34.938 -9.25 1 80.62 808 GLN A C 1
ATOM 6424 O O . GLN A 1 808 ? -36.312 -34.406 -8.25 1 80.62 808 GLN A O 1
ATOM 6429 N N . THR A 1 809 ? -36.469 -35.844 -9.992 1 76.81 809 THR A N 1
ATOM 6430 C CA . THR A 1 809 ? -37.812 -36.25 -9.617 1 76.81 809 THR A CA 1
ATOM 6431 C C . THR A 1 809 ? -37.812 -37 -8.289 1 76.81 809 THR A C 1
ATOM 6433 O O . THR A 1 809 ? -38.75 -36.906 -7.496 1 76.81 809 THR A O 1
ATOM 6436 N N . LYS A 1 810 ? -36.719 -37.625 -8.102 1 75.38 810 LYS A N 1
ATOM 6437 C CA . LYS A 1 810 ? -36.625 -38.375 -6.852 1 75.38 810 LYS A CA 1
ATOM 6438 C C . LYS A 1 810 ? -36.438 -37.438 -5.66 1 75.38 810 LYS A C 1
ATOM 6440 O O . LYS A 1 810 ? -37 -37.688 -4.586 1 75.38 810 LYS A O 1
ATOM 6445 N N . GLU A 1 811 ? -35.938 -36.375 -5.953 1 76 811 GLU A N 1
ATOM 6446 C CA . GLU A 1 811 ? -35.562 -35.469 -4.844 1 76 811 GLU A CA 1
ATOM 6447 C C . GLU A 1 811 ? -36.562 -34.344 -4.676 1 76 811 GLU A C 1
ATOM 6449 O O . GLU A 1 811 ? -36.625 -33.719 -3.617 1 76 811 GLU A O 1
ATOM 6454 N N . MET A 1 812 ? -37.406 -34.188 -5.664 1 75.81 812 MET A N 1
ATOM 6455 C CA . MET A 1 812 ? -38.281 -33.031 -5.676 1 75.81 812 MET A CA 1
ATOM 6456 C C . MET A 1 812 ? -39.562 -33.312 -4.898 1 75.81 812 MET A C 1
ATOM 6458 O O . MET A 1 812 ? -40.188 -34.344 -5.082 1 75.81 812 MET A O 1
ATOM 6462 N N . LYS A 1 813 ? -39.875 -32.344 -3.965 1 72.56 813 LYS A N 1
ATOM 6463 C CA . LYS A 1 813 ? -41.062 -32.5 -3.154 1 72.56 813 LYS A CA 1
ATOM 6464 C C . LYS A 1 813 ? -42.125 -31.438 -3.52 1 72.56 813 LYS A C 1
ATOM 6466 O O . LYS A 1 813 ? -43.125 -31.281 -2.809 1 72.56 813 LYS A O 1
ATOM 6471 N N . PHE A 1 814 ? -41.906 -30.797 -4.645 1 79.75 814 PHE A N 1
ATOM 6472 C CA . PHE A 1 814 ? -42.906 -29.797 -5.023 1 79.75 814 PHE A CA 1
ATOM 6473 C C . PHE A 1 814 ? -44.188 -30.484 -5.457 1 79.75 814 PHE A C 1
ATOM 6475 O O . PHE A 1 814 ? -44.156 -31.484 -6.16 1 79.75 814 PHE A O 1
ATOM 6482 N N . SER A 1 815 ? -45.25 -29.938 -4.977 1 81.5 815 SER A N 1
ATOM 6483 C CA . SER A 1 815 ? -46.531 -30.484 -5.383 1 81.5 815 SER A CA 1
ATOM 6484 C C . SER A 1 815 ? -46.906 -30.047 -6.801 1 81.5 815 SER A C 1
ATOM 6486 O O . SER A 1 815 ? -47 -28.844 -7.086 1 81.5 815 SER A O 1
ATOM 6488 N N . ARG A 1 816 ? -47.062 -31 -7.695 1 84.12 816 ARG A N 1
ATOM 6489 C CA . ARG A 1 816 ? -47.438 -30.703 -9.078 1 84.12 816 ARG A CA 1
ATOM 6490 C C . ARG A 1 816 ? -48.812 -30.031 -9.133 1 84.12 816 ARG A C 1
ATOM 6492 O O . ARG A 1 816 ? -49.031 -29.109 -9.922 1 84.12 816 ARG A O 1
ATOM 6499 N N . GLN A 1 817 ? -49.688 -30.438 -8.219 1 84.62 817 GLN A N 1
ATOM 6500 C CA . GLN A 1 817 ? -51.031 -29.875 -8.219 1 84.62 817 GLN A CA 1
ATOM 6501 C C . GLN A 1 817 ? -51.031 -28.422 -7.758 1 84.62 817 GLN A C 1
ATOM 6503 O O . GLN A 1 817 ? -51.75 -27.594 -8.32 1 84.62 817 GLN A O 1
ATOM 6508 N N . ALA A 1 818 ? -50.281 -28.234 -6.793 1 87.56 818 ALA A N 1
ATOM 6509 C CA . ALA A 1 818 ? -50.188 -26.859 -6.309 1 87.56 818 ALA A CA 1
ATOM 6510 C C . ALA A 1 818 ? -49.594 -25.953 -7.375 1 87.56 818 ALA A C 1
ATOM 6512 O O . ALA A 1 818 ? -50.031 -24.797 -7.523 1 87.56 818 ALA A O 1
ATOM 6513 N N . THR A 1 819 ? -48.625 -26.406 -8.133 1 90.12 819 THR A N 1
ATOM 6514 C CA . THR A 1 819 ? -48 -25.625 -9.18 1 90.12 819 THR A CA 1
ATOM 6515 C C . THR A 1 819 ? -48.969 -25.344 -10.312 1 90.12 819 THR A C 1
ATOM 6517 O O . THR A 1 819 ? -49.031 -24.219 -10.812 1 90.12 819 THR A O 1
ATOM 6520 N N . LEU A 1 820 ? -49.719 -26.312 -10.648 1 90.12 820 LEU A N 1
ATOM 6521 C CA . LEU A 1 820 ? -50.719 -26.172 -11.711 1 90.12 820 LEU A CA 1
ATOM 6522 C C . LEU A 1 820 ? -51.812 -25.188 -11.305 1 90.12 820 LEU A C 1
ATOM 6524 O O . LEU A 1 820 ? -52.312 -24.422 -12.133 1 90.12 820 LEU A O 1
ATOM 6528 N N . HIS A 1 821 ? -52.125 -25.281 -10.055 1 88.38 821 HIS A N 1
ATOM 6529 C CA . HIS A 1 821 ? -53.125 -24.359 -9.555 1 88.38 821 HIS A CA 1
ATOM 6530 C C . HIS A 1 821 ? -52.656 -22.906 -9.625 1 88.38 821 HIS A C 1
ATOM 6532 O O . HIS A 1 821 ? -53.406 -22.016 -9.984 1 88.38 821 HIS A O 1
ATOM 6538 N N . GLN A 1 822 ? -51.469 -22.719 -9.281 1 89.44 822 GLN A N 1
ATOM 6539 C CA . GLN A 1 822 ? -50.906 -21.375 -9.352 1 89.44 822 GLN A CA 1
ATOM 6540 C C . GLN A 1 822 ? -50.781 -20.906 -10.797 1 89.44 822 GLN A C 1
ATOM 6542 O O . GLN A 1 822 ? -51 -19.719 -11.094 1 89.44 822 GLN A O 1
ATOM 6547 N N . LEU A 1 823 ? -50.344 -21.781 -11.641 1 91.38 823 LEU A N 1
ATOM 6548 C CA . LEU A 1 823 ? -50.25 -21.453 -13.062 1 91.38 823 LEU A CA 1
ATOM 6549 C C . LEU A 1 823 ? -51.625 -21.109 -13.633 1 91.38 823 LEU A C 1
ATOM 6551 O O . LEU A 1 823 ? -51.75 -20.203 -14.453 1 91.38 823 LEU A O 1
ATOM 6555 N N . TYR A 1 824 ? -52.594 -21.828 -13.141 1 89.44 824 TYR A N 1
ATOM 6556 C CA . TYR A 1 824 ? -53.938 -21.578 -13.602 1 89.44 824 TYR A CA 1
ATOM 6557 C C . TYR A 1 824 ? -54.438 -20.203 -13.156 1 89.44 824 TYR A C 1
ATOM 6559 O O . TYR A 1 824 ? -55.031 -19.469 -13.945 1 89.44 824 TYR A O 1
ATOM 6567 N N . LYS A 1 825 ? -54.188 -19.891 -11.961 1 87.38 825 LYS A N 1
ATOM 6568 C CA . LYS A 1 825 ? -54.562 -18.578 -11.469 1 87.38 825 LYS A CA 1
ATOM 6569 C C . LYS A 1 825 ? -53.969 -17.469 -12.312 1 87.38 825 LYS A C 1
ATOM 6571 O O . LYS A 1 825 ? -54.594 -16.438 -12.555 1 87.38 825 LYS A O 1
ATOM 6576 N N . PHE A 1 826 ? -52.781 -17.781 -12.734 1 87.62 826 PHE A N 1
ATOM 6577 C CA . PHE A 1 826 ? -52.094 -16.812 -13.57 1 87.62 826 PHE A CA 1
ATOM 6578 C C . PHE A 1 826 ? -52.719 -16.734 -14.953 1 87.62 826 PHE A C 1
ATOM 6580 O O . PHE A 1 826 ? -52.938 -15.648 -15.492 1 87.62 826 PHE A O 1
ATOM 6587 N N . ILE A 1 827 ? -53 -17.828 -15.516 1 87.31 827 ILE A N 1
ATOM 6588 C CA . ILE A 1 827 ? -53.531 -17.922 -16.859 1 87.31 827 ILE A CA 1
ATOM 6589 C C . ILE A 1 827 ? -54.969 -17.406 -16.875 1 87.31 827 ILE A C 1
ATOM 6591 O O . ILE A 1 827 ? -55.406 -16.781 -17.844 1 87.31 827 ILE A O 1
ATOM 6595 N N . ALA A 1 828 ? -55.656 -17.547 -15.773 1 87.25 828 ALA A N 1
ATOM 6596 C CA . ALA A 1 828 ? -57.031 -17.125 -15.664 1 87.25 828 ALA A CA 1
ATOM 6597 C C . ALA A 1 828 ? -57.156 -15.602 -15.75 1 87.25 828 ALA A C 1
ATOM 6599 O O . ALA A 1 828 ? -58.156 -15.07 -16.234 1 87.25 828 ALA A O 1
ATOM 6600 N N . LYS A 1 829 ? -56.188 -14.945 -15.367 1 86.69 829 LYS A N 1
ATOM 6601 C CA . LYS A 1 829 ? -56.188 -13.484 -15.438 1 86.69 829 LYS A CA 1
ATOM 6602 C C . LYS A 1 829 ? -56.156 -13 -16.875 1 86.69 829 LYS A C 1
ATOM 6604 O O . LYS A 1 829 ? -56.688 -11.922 -17.188 1 86.69 829 LYS A O 1
ATOM 6609 N N . TYR A 1 830 ? -55.594 -13.828 -17.781 1 86.94 830 TYR A N 1
ATOM 6610 C CA . TYR A 1 830 ? -55.469 -13.438 -19.172 1 86.94 830 TYR A CA 1
ATOM 6611 C C . TYR A 1 830 ? -56.188 -14.43 -20.094 1 86.94 830 TYR A C 1
ATOM 6613 O O . TYR A 1 830 ? -55.75 -14.68 -21.219 1 86.94 830 TYR A O 1
ATOM 6621 N N . LYS A 1 831 ? -57.188 -14.984 -19.609 1 88 831 LYS A N 1
ATOM 6622 C CA . LYS A 1 831 ? -57.875 -16.078 -20.297 1 88 831 LYS A CA 1
ATOM 6623 C C . LYS A 1 831 ? -58.438 -15.609 -21.625 1 88 831 LYS A C 1
ATOM 6625 O O . LYS A 1 831 ? -58.344 -16.312 -22.625 1 88 831 LYS A O 1
ATOM 6630 N N . ASP A 1 832 ? -59.031 -14.414 -21.734 1 87.12 832 ASP A N 1
ATOM 6631 C CA . ASP A 1 832 ? -59.688 -13.938 -22.953 1 87.12 832 ASP A CA 1
ATOM 6632 C C . ASP A 1 832 ? -58.688 -13.719 -24.078 1 87.12 832 ASP A C 1
ATOM 6634 O O . ASP A 1 832 ? -58.938 -14.102 -25.219 1 87.12 832 ASP A O 1
ATOM 6638 N N . GLU A 1 833 ? -57.625 -13.188 -23.688 1 88.06 833 GLU A N 1
ATOM 6639 C CA . GLU A 1 833 ? -56.594 -12.922 -24.688 1 88.06 833 GLU A CA 1
ATOM 6640 C C . GLU A 1 833 ? -55.969 -14.211 -25.203 1 88.06 833 GLU A C 1
ATOM 6642 O O . GLU A 1 833 ? -55.688 -14.344 -26.391 1 88.06 833 GLU A O 1
ATOM 6647 N N . ILE A 1 834 ? -55.781 -15.188 -24.344 1 90.88 834 ILE A N 1
ATOM 6648 C CA . ILE A 1 834 ? -55.156 -16.453 -24.703 1 90.88 834 ILE A CA 1
ATOM 6649 C C . ILE A 1 834 ? -56.094 -17.266 -25.609 1 90.88 834 ILE A C 1
ATOM 6651 O O . ILE A 1 834 ? -55.656 -17.781 -26.641 1 90.88 834 ILE A O 1
ATOM 6655 N N . ILE A 1 835 ? -57.344 -17.234 -25.234 1 90.5 835 ILE A N 1
ATOM 6656 C CA . ILE A 1 835 ? -58.312 -18 -26 1 90.5 835 ILE A CA 1
ATOM 6657 C C . ILE A 1 835 ? -58.5 -17.375 -27.375 1 90.5 835 ILE A C 1
ATOM 6659 O O . ILE A 1 835 ? -58.594 -18.078 -28.375 1 90.5 835 ILE A O 1
ATOM 6663 N N . GLU A 1 836 ? -58.531 -16.094 -27.422 1 89.31 836 GLU A N 1
ATOM 6664 C CA . GLU A 1 836 ? -58.656 -15.391 -28.703 1 89.31 836 GLU A CA 1
ATOM 6665 C C . GLU A 1 836 ? -57.438 -15.68 -29.609 1 89.31 836 GLU A C 1
ATOM 6667 O O . GLU A 1 836 ? -57.625 -15.93 -30.797 1 89.31 836 GLU A O 1
ATOM 6672 N N . ASP A 1 837 ? -56.344 -15.648 -29.062 1 90.38 837 ASP A N 1
ATOM 6673 C CA . ASP A 1 837 ? -55.125 -15.891 -29.828 1 90.38 837 ASP A CA 1
ATOM 6674 C C . ASP A 1 837 ? -55.062 -17.328 -30.344 1 90.38 837 ASP A C 1
ATOM 6676 O O . ASP A 1 837 ? -54.625 -17.594 -31.453 1 90.38 837 ASP A O 1
ATOM 6680 N N . PHE A 1 838 ? -55.469 -18.266 -29.5 1 91.12 838 PHE A N 1
ATOM 6681 C CA . PHE A 1 838 ? -55.438 -19.672 -29.844 1 91.12 838 PHE A CA 1
ATOM 6682 C C . PHE A 1 838 ? -56.438 -19.984 -30.953 1 91.12 838 PHE A C 1
ATOM 6684 O O . PHE A 1 838 ? -56.219 -20.891 -31.75 1 91.12 838 PHE A O 1
ATOM 6691 N N . GLN A 1 839 ? -57.5 -19.172 -31.062 1 88.25 839 GLN A N 1
ATOM 6692 C CA . GLN A 1 839 ? -58.531 -19.391 -32.062 1 88.25 839 GLN A CA 1
ATOM 6693 C C . GLN A 1 839 ? -58.156 -18.703 -33.375 1 88.25 839 GLN A C 1
ATOM 6695 O O . GLN A 1 839 ? -58.656 -19.078 -34.438 1 88.25 839 GLN A O 1
ATOM 6700 N N . GLU A 1 840 ? -57.312 -17.797 -33.312 1 86.94 840 GLU A N 1
ATOM 6701 C CA . GLU A 1 840 ? -56.875 -17.062 -34.5 1 86.94 840 GLU A CA 1
ATOM 6702 C C . GLU A 1 840 ? -55.75 -17.797 -35.219 1 86.94 840 GLU A C 1
ATOM 6704 O O . GLU A 1 840 ? -55.688 -17.812 -36.469 1 86.94 840 GLU A O 1
ATOM 6709 N N . LYS A 1 841 ? -54.875 -18.422 -34.5 1 87.44 841 LYS A N 1
ATOM 6710 C CA . LYS A 1 841 ? -53.719 -19.094 -35.094 1 87.44 841 LYS A CA 1
ATOM 6711 C C . LYS A 1 841 ? -54.094 -20.469 -35.625 1 87.44 841 LYS A C 1
ATOM 6713 O O . LYS A 1 841 ? -54.781 -21.234 -34.938 1 87.44 841 LYS A O 1
ATOM 6718 N N . ASP A 1 842 ? -53.625 -20.859 -36.75 1 81.94 842 ASP A N 1
ATOM 6719 C CA . ASP A 1 842 ? -54.031 -22.078 -37.469 1 81.94 842 ASP A CA 1
ATOM 6720 C C . ASP A 1 842 ? -53.531 -23.328 -36.719 1 81.94 842 ASP A C 1
ATOM 6722 O O . ASP A 1 842 ? -54.281 -24.297 -36.562 1 81.94 842 ASP A O 1
ATOM 6726 N N . GLU A 1 843 ? -52.375 -23.25 -36.25 1 84.25 843 GLU A N 1
ATOM 6727 C CA . GLU A 1 843 ? -51.781 -24.422 -35.625 1 84.25 843 GLU A CA 1
ATOM 6728 C C . GLU A 1 843 ? -52.5 -24.797 -34.344 1 84.25 843 GLU A C 1
ATOM 6730 O O . GLU A 1 843 ? -52.719 -25.984 -34.062 1 84.25 843 GLU A O 1
ATOM 6735 N N . THR A 1 844 ? -53 -23.859 -33.594 1 86.62 844 THR A N 1
ATOM 6736 C CA . THR A 1 844 ? -53.656 -24.094 -32.312 1 86.62 844 THR A CA 1
ATOM 6737 C C . THR A 1 844 ? -55.125 -24.359 -32.531 1 86.62 844 THR A C 1
ATOM 6739 O O . THR A 1 844 ? -55.75 -25.078 -31.734 1 86.62 844 THR A O 1
ATOM 6742 N N . LYS A 1 845 ? -55.688 -23.875 -33.594 1 84.69 845 LYS A N 1
ATOM 6743 C CA . LYS A 1 845 ? -57.094 -24.062 -33.906 1 84.69 845 LYS A CA 1
ATOM 6744 C C . LYS A 1 845 ? -57.406 -25.5 -34.281 1 84.69 845 LYS A C 1
ATOM 6746 O O . LYS A 1 845 ? -58.438 -26.062 -33.906 1 84.69 845 LYS A O 1
ATOM 6751 N N . ASP A 1 846 ? -56.438 -26.078 -35 1 86.19 846 ASP A N 1
ATOM 6752 C CA . ASP A 1 846 ? -56.594 -27.453 -35.469 1 86.19 846 ASP A CA 1
ATOM 6753 C C . ASP A 1 846 ? -56.656 -28.438 -34.312 1 86.19 846 ASP A C 1
ATOM 6755 O O . ASP A 1 846 ? -57.344 -29.453 -34.375 1 86.19 846 ASP A O 1
ATOM 6759 N N . LEU A 1 847 ? -56 -28.047 -33.25 1 88.25 847 LEU A N 1
ATOM 6760 C CA . LEU A 1 847 ? -55.938 -28.953 -32.094 1 88.25 847 LEU A CA 1
ATOM 6761 C C . LEU A 1 847 ? -56.938 -28.562 -31.016 1 88.25 847 LEU A C 1
ATOM 6763 O O . LEU A 1 847 ? -57 -29.188 -29.969 1 88.25 847 LEU A O 1
ATOM 6767 N N . ALA A 1 848 ? -57.75 -27.5 -31.219 1 88.69 848 ALA A N 1
ATOM 6768 C CA . ALA A 1 848 ? -58.844 -27.031 -30.359 1 88.69 848 ALA A CA 1
ATOM 6769 C C . ALA A 1 848 ? -58.344 -26.703 -28.953 1 88.69 848 ALA A C 1
ATOM 6771 O O . ALA A 1 848 ? -58.969 -27.062 -27.969 1 88.69 848 ALA A O 1
ATOM 6772 N N . PHE A 1 849 ? -57.188 -26.125 -28.969 1 89.81 849 PHE A N 1
ATOM 6773 C CA . PHE A 1 849 ? -56.625 -25.797 -27.672 1 89.81 849 PHE A CA 1
ATOM 6774 C C . PHE A 1 849 ? -57.469 -24.719 -26.984 1 89.81 849 PHE A C 1
ATOM 6776 O O . PHE A 1 849 ? -57.594 -24.734 -25.75 1 89.81 849 PHE A O 1
ATOM 6783 N N . GLY A 1 850 ? -57.969 -23.828 -27.688 1 88.88 850 GLY A N 1
ATOM 6784 C CA . GLY A 1 850 ? -58.812 -22.781 -27.109 1 88.88 850 GLY A CA 1
ATOM 6785 C C . GLY A 1 850 ? -60.062 -23.328 -26.438 1 88.88 850 GLY A C 1
ATOM 6786 O O . GLY A 1 850 ? -60.406 -22.922 -25.328 1 88.88 850 GLY A O 1
ATOM 6787 N N . ASN A 1 851 ? -60.656 -24.266 -27.031 1 87.38 851 ASN A N 1
ATOM 6788 C CA . ASN A 1 851 ? -61.875 -24.875 -26.5 1 87.38 851 ASN A CA 1
ATOM 6789 C C . ASN A 1 851 ? -61.562 -25.719 -25.266 1 87.38 851 ASN A C 1
ATOM 6791 O O . ASN A 1 851 ? -62.344 -25.719 -24.312 1 87.38 851 ASN A O 1
ATOM 6795 N N . LYS A 1 852 ? -60.5 -26.391 -25.375 1 91.38 852 LYS A N 1
ATOM 6796 C CA . LYS A 1 852 ? -60.094 -27.219 -24.234 1 91.38 852 LYS A CA 1
ATOM 6797 C C . LYS A 1 852 ? -59.781 -26.359 -23.016 1 91.38 852 LYS A C 1
ATOM 6799 O O . LYS A 1 852 ? -60.125 -26.734 -21.891 1 91.38 852 LYS A O 1
ATOM 6804 N N . LEU A 1 853 ? -59.094 -25.281 -23.25 1 91.69 853 LEU A N 1
ATOM 6805 C CA . LEU A 1 853 ? -58.781 -24.375 -22.156 1 91.69 853 LEU A CA 1
ATOM 6806 C C . LEU A 1 853 ? -60.062 -23.766 -21.578 1 91.69 853 LEU A C 1
ATOM 6808 O O . LEU A 1 853 ? -60.156 -23.578 -20.359 1 91.69 853 LEU A O 1
ATOM 6812 N N . GLU A 1 854 ? -61 -23.453 -22.438 1 89.38 854 GLU A N 1
ATOM 6813 C CA . GLU A 1 854 ? -62.281 -22.906 -22 1 89.38 854 GLU A CA 1
ATOM 6814 C C . GLU A 1 854 ? -63.031 -23.906 -21.141 1 89.38 854 GLU A C 1
ATOM 6816 O O . GLU A 1 854 ? -63.688 -23.531 -20.156 1 89.38 854 GLU A O 1
ATOM 6821 N N . GLU A 1 855 ? -62.938 -25.094 -21.516 1 89.75 855 GLU A N 1
ATOM 6822 C CA . GLU A 1 855 ? -63.562 -26.156 -20.734 1 89.75 855 GLU A CA 1
ATOM 6823 C C . GLU A 1 855 ? -62.938 -26.234 -19.328 1 89.75 855 GLU A C 1
ATOM 6825 O O . GLU A 1 855 ? -63.656 -26.438 -18.344 1 89.75 855 GLU A O 1
ATOM 6830 N N . VAL A 1 856 ? -61.625 -26.125 -19.312 1 91.12 856 VAL A N 1
ATOM 6831 C CA . VAL A 1 856 ? -60.938 -26.156 -18.031 1 91.12 856 VAL A CA 1
ATOM 6832 C C . VAL A 1 856 ? -61.375 -24.984 -17.172 1 91.12 856 VAL A C 1
ATOM 6834 O O . VAL A 1 856 ? -61.625 -25.141 -15.977 1 91.12 856 VAL A O 1
ATOM 6837 N N . ILE A 1 857 ? -61.5 -23.812 -17.75 1 90.38 857 ILE A N 1
ATOM 6838 C CA . ILE A 1 857 ? -61.875 -22.594 -17.031 1 90.38 857 ILE A CA 1
ATOM 6839 C C . ILE A 1 857 ? -63.312 -22.703 -16.531 1 90.38 857 ILE A C 1
ATOM 6841 O O . ILE A 1 857 ? -63.625 -22.297 -15.406 1 90.38 857 ILE A O 1
ATOM 6845 N N . ASP A 1 858 ? -64.188 -23.266 -17.312 1 86.62 858 ASP A N 1
ATOM 6846 C CA . ASP A 1 858 ? -65.562 -23.422 -16.953 1 86.62 858 ASP A CA 1
ATOM 6847 C C . ASP A 1 858 ? -65.75 -24.391 -15.789 1 86.62 858 ASP A C 1
ATOM 6849 O O . ASP A 1 858 ? -66.562 -24.156 -14.898 1 86.62 858 ASP A O 1
ATOM 6853 N N . LEU A 1 859 ? -64.938 -25.375 -15.828 1 86.75 859 LEU A N 1
ATOM 6854 C CA . LEU A 1 859 ? -65 -26.359 -14.758 1 86.75 859 LEU A CA 1
ATOM 6855 C C . LEU A 1 859 ? -64.5 -25.766 -13.453 1 86.75 859 LEU A C 1
ATOM 6857 O O . LEU A 1 859 ? -64.938 -26.109 -12.367 1 86.75 859 LEU A O 1
ATOM 6861 N N . MET A 1 860 ? -63.5 -24.875 -13.508 1 86 860 MET A N 1
ATOM 6862 C CA . MET A 1 860 ? -62.875 -24.297 -12.328 1 86 860 MET A CA 1
ATOM 6863 C C . MET A 1 860 ? -63.75 -23.203 -11.734 1 86 860 MET A C 1
ATOM 6865 O O . MET A 1 860 ? -63.75 -22.984 -10.516 1 86 860 MET A O 1
ATOM 6869 N N . GLU A 1 861 ? -64.5 -22.344 -12.539 1 79.31 861 GLU A N 1
ATOM 6870 C CA . GLU A 1 861 ? -65.25 -21.203 -12.078 1 79.31 861 GLU A CA 1
ATOM 6871 C C . GLU A 1 861 ? -66.688 -21.609 -11.758 1 79.31 861 GLU A C 1
ATOM 6873 O O . GLU A 1 861 ? -67.438 -20.859 -11.086 1 79.31 861 GLU A O 1
ATOM 6878 N N . GLU A 1 862 ? -67.25 -22.719 -12.289 1 67.56 862 GLU A N 1
ATOM 6879 C CA . GLU A 1 862 ? -68.625 -23.078 -12 1 67.56 862 GLU A CA 1
ATOM 6880 C C . GLU A 1 862 ? -68.812 -23.328 -10.508 1 67.56 862 GLU A C 1
ATOM 6882 O O . GLU A 1 862 ? -68.062 -24.047 -9.883 1 67.56 862 GLU A O 1
ATOM 6887 N N . PRO A 1 863 ? -69.812 -22.422 -9.82 1 57.59 863 PRO A N 1
ATOM 6888 C CA . PRO A 1 863 ? -70.125 -22.594 -8.398 1 57.59 863 PRO A CA 1
ATOM 6889 C C . PRO A 1 863 ? -70.625 -24 -8.078 1 57.59 863 PRO A C 1
ATOM 6891 O O . PRO A 1 863 ? -71.25 -24.656 -8.93 1 57.59 863 PRO A O 1
ATOM 6894 N N . MET B 1 1 ? -56.219 129.375 42.812 1 42.19 1 MET B N 1
ATOM 6895 C CA . MET B 1 1 ? -56.344 130.875 43.094 1 42.19 1 MET B CA 1
ATOM 6896 C C . MET B 1 1 ? -55.719 131.125 44.469 1 42.19 1 MET B C 1
ATOM 6898 O O . MET B 1 1 ? -56 130.375 45.438 1 42.19 1 MET B O 1
ATOM 6902 N N . MET B 1 2 ? -54.562 131.5 44.656 1 54.62 2 MET B N 1
ATOM 6903 C CA . MET B 1 2 ? -53.969 132 45.906 1 54.62 2 MET B CA 1
ATOM 6904 C C . MET B 1 2 ? -54.344 133.375 46.156 1 54.62 2 MET B C 1
ATOM 6906 O O . MET B 1 2 ? -54.375 134.25 45.25 1 54.62 2 MET B O 1
ATOM 6910 N N . CYS B 1 3 ? -55.062 133.625 47.156 1 56.5 3 CYS B N 1
ATOM 6911 C CA . CYS B 1 3 ? -55.406 135 47.656 1 56.5 3 CYS B CA 1
ATOM 6912 C C . CYS B 1 3 ? -54.312 135.5 48.562 1 56.5 3 CYS B C 1
ATOM 6914 O O . CYS B 1 3 ? -53.844 134.875 49.438 1 56.5 3 CYS B O 1
ATOM 6916 N N . ARG B 1 4 ? -53.75 136.75 48.281 1 57.31 4 ARG B N 1
ATOM 6917 C CA . ARG B 1 4 ? -52.719 137.375 49.094 1 57.31 4 ARG B CA 1
ATOM 6918 C C . ARG B 1 4 ? -53.25 138.625 49.75 1 57.31 4 ARG B C 1
ATOM 6920 O O . ARG B 1 4 ? -54.031 139.375 49.156 1 57.31 4 ARG B O 1
ATOM 6927 N N . MET B 1 5 ? -53.094 138.625 51.062 1 62.97 5 MET B N 1
ATOM 6928 C CA . MET B 1 5 ? -53.406 139.875 51.812 1 62.97 5 MET B CA 1
ATOM 6929 C C . MET B 1 5 ? -52.344 140.875 51.656 1 62.97 5 MET B C 1
ATOM 6931 O O . MET B 1 5 ? -51.156 140.625 51.531 1 62.97 5 MET B O 1
ATOM 6935 N N . GLU B 1 6 ? -52.719 142.25 51.438 1 62.78 6 GLU B N 1
ATOM 6936 C CA . GLU B 1 6 ? -51.781 143.375 51.312 1 62.78 6 GLU B CA 1
ATOM 6937 C C . GLU B 1 6 ? -51.062 143.625 52.625 1 62.78 6 GLU B C 1
ATOM 6939 O O . GLU B 1 6 ? -51.5 143.125 53.688 1 62.78 6 GLU B O 1
ATOM 6944 N N . ARG B 1 7 ? -50 144.375 52.656 1 64.38 7 ARG B N 1
ATOM 6945 C CA . ARG B 1 7 ? -49.188 144.75 53.844 1 64.38 7 ARG B CA 1
ATOM 6946 C C . ARG B 1 7 ? -50.031 145.5 54.875 1 64.38 7 ARG B C 1
ATOM 6948 O O . ARG B 1 7 ? -50.906 146.375 54.531 1 64.38 7 ARG B O 1
ATOM 6955 N N . SER B 1 8 ? -49.938 145.125 56.094 1 68.25 8 SER B N 1
ATOM 6956 C CA . SER B 1 8 ? -50.625 145.75 57.219 1 68.25 8 SER B CA 1
ATOM 6957 C C . SER B 1 8 ? -49.594 146.375 58.188 1 68.25 8 SER B C 1
ATOM 6959 O O . SER B 1 8 ? -48.531 145.75 58.406 1 68.25 8 SER B O 1
ATOM 6961 N N . SER B 1 9 ? -49.656 147.625 58.594 1 67.88 9 SER B N 1
ATOM 6962 C CA . SER B 1 9 ? -48.781 148.25 59.531 1 67.88 9 SER B CA 1
ATOM 6963 C C . SER B 1 9 ? -49 147.75 60.969 1 67.88 9 SER B C 1
ATOM 6965 O O . SER B 1 9 ? -48.156 147.875 61.844 1 67.88 9 SER B O 1
ATOM 6967 N N . SER B 1 10 ? -50.219 147.125 61.344 1 68.19 10 SER B N 1
ATOM 6968 C CA . SER B 1 10 ? -50.531 146.75 62.719 1 68.19 10 SER B CA 1
ATOM 6969 C C . SER B 1 10 ? -51 145.25 62.75 1 68.19 10 SER B C 1
ATOM 6971 O O . SER B 1 10 ? -51.406 144.75 61.75 1 68.19 10 SER B O 1
ATOM 6973 N N . ILE B 1 11 ? -50.719 144.625 63.969 1 68.69 11 ILE B N 1
ATOM 6974 C CA . ILE B 1 11 ? -51.219 143.25 64.25 1 68.69 11 ILE B CA 1
ATOM 6975 C C . ILE B 1 11 ? -52.75 143.375 64.375 1 68.69 11 ILE B C 1
ATOM 6977 O O . ILE B 1 11 ? -53.312 144.125 65.188 1 68.69 11 ILE B O 1
ATOM 6981 N N . LEU B 1 12 ? -53.406 142.875 63.406 1 70.62 12 LEU B N 1
ATOM 6982 C CA . LEU B 1 12 ? -54.875 142.875 63.406 1 70.62 12 LEU B CA 1
ATOM 6983 C C . LEU B 1 12 ? -55.406 141.5 63.688 1 70.62 12 LEU B C 1
ATOM 6985 O O . LEU B 1 12 ? -54.875 140.5 63.25 1 70.62 12 LEU B O 1
ATOM 6989 N N . THR B 1 13 ? -56.312 141.375 64.75 1 74.5 13 THR B N 1
ATOM 6990 C CA . THR B 1 13 ? -57.094 140.25 65 1 74.5 13 THR B CA 1
ATOM 6991 C C . THR B 1 13 ? -58.438 140.25 64.312 1 74.5 13 THR B C 1
ATOM 6993 O O . THR B 1 13 ? -59.188 141.25 64.438 1 74.5 13 THR B O 1
ATOM 6996 N N . LEU B 1 14 ? -58.5 139.375 63.312 1 71.06 14 LEU B N 1
ATOM 6997 C CA . LEU B 1 14 ? -59.75 139.375 62.531 1 71.06 14 LEU B CA 1
ATOM 6998 C C . LEU B 1 14 ? -60.688 138.375 63.062 1 71.06 14 LEU B C 1
ATOM 7000 O O . LEU B 1 14 ? -60.25 137.25 63.469 1 71.06 14 LEU B O 1
ATOM 7004 N N . LYS B 1 15 ? -61.938 138.625 63.312 1 72.06 15 LYS B N 1
ATOM 7005 C CA . LYS B 1 15 ? -62.938 137.75 63.812 1 72.06 15 LYS B CA 1
ATOM 7006 C C . LYS B 1 15 ? -63.625 136.875 62.656 1 72.06 15 LYS B C 1
ATOM 7008 O O . LYS B 1 15 ? -64.188 135.875 62.875 1 72.06 15 LYS B O 1
ATOM 7013 N N . TYR B 1 16 ? -63.688 137.5 61.5 1 71.81 16 TYR B N 1
ATOM 7014 C CA . TYR B 1 16 ? -64.25 136.75 60.406 1 71.81 16 TYR B CA 1
ATOM 7015 C C . TYR B 1 16 ? -63.531 137.125 59.094 1 71.81 16 TYR B C 1
ATOM 7017 O O . TYR B 1 16 ? -62.938 138.125 58.938 1 71.81 16 TYR B O 1
ATOM 7025 N N . LEU B 1 17 ? -63.156 136 58.219 1 68.88 17 LEU B N 1
ATOM 7026 C CA . LEU B 1 17 ? -62.594 136.125 56.875 1 68.88 17 LEU B CA 1
ATOM 7027 C C . LEU B 1 17 ? -63.625 135.75 55.812 1 68.88 17 LEU B C 1
ATOM 7029 O O . LEU B 1 17 ? -64.25 134.75 55.906 1 68.88 17 LEU B O 1
ATOM 7033 N N . LYS B 1 18 ? -64 136.75 55 1 71.06 18 LYS B N 1
ATOM 7034 C CA . LYS B 1 18 ? -64.938 136.625 53.875 1 71.06 18 LYS B CA 1
ATOM 7035 C C . LYS B 1 18 ? -64.25 136.875 52.531 1 71.06 18 LYS B C 1
ATOM 7037 O O . LYS B 1 18 ? -63.562 137.875 52.344 1 71.06 18 LYS B O 1
ATOM 7042 N N . ILE B 1 19 ? -64.188 135.875 51.656 1 64.56 19 ILE B N 1
ATOM 7043 C CA . ILE B 1 19 ? -63.656 136 50.281 1 64.56 19 ILE B CA 1
ATOM 7044 C C . ILE B 1 19 ? -64.812 136 49.312 1 64.56 19 ILE B C 1
ATOM 7046 O O . ILE B 1 19 ? -65.688 135.125 49.281 1 64.56 19 ILE B O 1
ATOM 7050 N N . ILE B 1 20 ? -64.875 137.125 48.594 1 67.38 20 ILE B N 1
ATOM 7051 C CA . ILE B 1 20 ? -65.875 137.375 47.594 1 67.38 20 ILE B CA 1
ATOM 7052 C C . ILE B 1 20 ? -65.25 137.375 46.188 1 67.38 20 ILE B C 1
ATOM 7054 O O . ILE B 1 20 ? -64.312 138 45.938 1 67.38 20 ILE B O 1
ATOM 7058 N N . ILE B 1 21 ? -65.562 136.375 45.375 1 62.16 21 ILE B N 1
ATOM 7059 C CA . ILE B 1 21 ? -65.188 136.25 43.969 1 62.16 21 ILE B CA 1
ATOM 7060 C C . ILE B 1 21 ? -66.375 136.625 43.062 1 62.16 21 ILE B C 1
ATOM 7062 O O . ILE B 1 21 ? -67.438 136 43.188 1 62.16 21 ILE B O 1
ATOM 7066 N N . ASP B 1 22 ? -66.188 137.5 42.156 1 59.75 22 ASP B N 1
ATOM 7067 C CA . ASP B 1 22 ? -67.25 137.875 41.219 1 59.75 22 ASP B CA 1
ATOM 7068 C C . ASP B 1 22 ? -68.562 138.125 41.969 1 59.75 22 ASP B C 1
ATOM 7070 O O . ASP B 1 22 ? -69.625 137.625 41.562 1 59.75 22 ASP B O 1
ATOM 7074 N N . LYS B 1 23 ? -68.5 138.75 43.188 1 63.06 23 LYS B N 1
ATOM 7075 C CA . LYS B 1 23 ? -69.625 139.125 44 1 63.06 23 LYS B CA 1
ATOM 7076 C C . LYS B 1 23 ? -70.25 138 44.719 1 63.06 23 LYS B C 1
ATOM 7078 O O . LYS B 1 23 ? -71.25 138.125 45.344 1 63.06 23 LYS B O 1
ATOM 7083 N N . ASN B 1 24 ? -69.562 136.875 44.5 1 63.34 24 ASN B N 1
ATOM 7084 C CA . ASN B 1 24 ? -70 135.75 45.25 1 63.34 24 ASN B CA 1
ATOM 7085 C C . ASN B 1 24 ? -69 135.375 46.406 1 63.34 24 ASN B C 1
ATOM 7087 O O . ASN B 1 24 ? -67.812 135.5 46.219 1 63.34 24 ASN B O 1
ATOM 7091 N N . THR B 1 25 ? -69.688 135.5 47.562 1 61.94 25 THR B N 1
ATOM 7092 C CA . THR B 1 25 ? -68.875 135.125 48.719 1 61.94 25 THR B CA 1
ATOM 7093 C C . THR B 1 25 ? -68.5 133.625 48.656 1 61.94 25 THR B C 1
ATOM 7095 O O . THR B 1 25 ? -69.438 132.75 48.719 1 61.94 25 THR B O 1
ATOM 7098 N N . VAL B 1 26 ? -67.438 133.375 48.312 1 62.75 26 VAL B N 1
ATOM 7099 C CA . VAL B 1 26 ? -67 132 48.094 1 62.75 26 VAL B CA 1
ATOM 7100 C C . VAL B 1 26 ? -66.562 131.375 49.438 1 62.75 26 VAL B C 1
ATOM 7102 O O . VAL B 1 26 ? -66.875 130.25 49.719 1 62.75 26 VAL B O 1
ATOM 7105 N N . VAL B 1 27 ? -65.875 132.125 50.219 1 68 27 VAL B N 1
ATOM 7106 C CA . VAL B 1 27 ? -65.438 131.625 51.531 1 68 27 VAL B CA 1
ATOM 7107 C C . VAL B 1 27 ? -65.75 132.625 52.625 1 68 27 VAL B C 1
ATOM 7109 O O . VAL B 1 27 ? -65.562 133.75 52.5 1 68 27 VAL B O 1
ATOM 7112 N N . ARG B 1 28 ? -66.625 132.125 53.594 1 67.56 28 ARG B N 1
ATOM 7113 C CA . ARG B 1 28 ? -66.875 132.875 54.875 1 67.56 28 ARG B CA 1
ATOM 7114 C C . ARG B 1 28 ? -66.375 132 56.031 1 67.56 28 ARG B C 1
ATOM 7116 O O . ARG B 1 28 ? -66.938 130.875 56.281 1 67.56 28 ARG B O 1
ATOM 7123 N N . LYS B 1 29 ? -65.312 132.25 56.5 1 68.44 29 LYS B N 1
ATOM 7124 C CA . LYS B 1 29 ? -64.812 131.5 57.656 1 68.44 29 LYS B CA 1
ATOM 7125 C C . LYS B 1 29 ? -64.75 132.25 58.906 1 68.44 29 LYS B C 1
ATOM 7127 O O . LYS B 1 29 ? -64.312 133.5 58.875 1 68.44 29 LYS B O 1
ATOM 7132 N N . SER B 1 30 ? -65.562 131.875 59.844 1 70.69 30 SER B N 1
ATOM 7133 C CA . SER B 1 30 ? -65.562 132.5 61.156 1 70.69 30 SER B CA 1
ATOM 7134 C C . SER B 1 30 ? -64.5 131.875 62.062 1 70.69 30 SER B C 1
ATOM 7136 O O . SER B 1 30 ? -64.188 130.625 61.969 1 70.69 30 SER B O 1
ATOM 7138 N N . GLY B 1 31 ? -63.469 132.5 62.625 1 72.19 31 GLY B N 1
ATOM 7139 C CA . GLY B 1 31 ? -62.406 132.125 63.562 1 72.19 31 GLY B CA 1
ATOM 7140 C C . GLY B 1 31 ? -61.438 133.25 63.844 1 72.19 31 GLY B C 1
ATOM 7141 O O . GLY B 1 31 ? -61.594 134.375 63.312 1 72.19 31 GLY B O 1
ATOM 7142 N N . THR B 1 32 ? -60.75 133.25 65 1 75 32 THR B N 1
ATOM 7143 C CA . THR B 1 32 ? -59.75 134.25 65.375 1 75 32 THR B CA 1
ATOM 7144 C C . THR B 1 32 ? -58.531 134.125 64.438 1 75 32 THR B C 1
ATOM 7146 O O . THR B 1 32 ? -57.906 133 64.375 1 75 32 THR B O 1
ATOM 7149 N N . PHE B 1 33 ? -58.5 135.125 63.5 1 73 33 PHE B N 1
ATOM 7150 C CA . PHE B 1 33 ? -57.344 135.125 62.594 1 73 33 PHE B CA 1
ATOM 7151 C C . PHE B 1 33 ? -56.375 136.25 63.031 1 73 33 PHE B C 1
ATOM 7153 O O . PHE B 1 33 ? -56.812 137.375 63.312 1 73 33 PHE B O 1
ATOM 7160 N N . MET B 1 34 ? -55.25 135.875 63.375 1 76.31 34 MET B N 1
ATOM 7161 C CA . MET B 1 34 ? -54.25 136.875 63.781 1 76.31 34 MET B CA 1
ATOM 7162 C C . MET B 1 34 ? -53.219 137.125 62.688 1 76.31 34 MET B C 1
ATOM 7164 O O . MET B 1 34 ? -52.781 136.125 62.031 1 76.31 34 MET B O 1
ATOM 7168 N N . MET B 1 35 ? -53.062 138.375 62.281 1 72.81 35 MET B N 1
ATOM 7169 C CA . MET B 1 35 ? -51.969 138.75 61.375 1 72.81 35 MET B CA 1
ATOM 7170 C C . MET B 1 35 ? -50.625 138.75 62.156 1 72.81 35 MET B C 1
ATOM 7172 O O . MET B 1 35 ? -50.531 139.25 63.219 1 72.81 35 MET B O 1
ATOM 7176 N N . VAL B 1 36 ? -49.812 137.875 61.719 1 77.94 36 VAL B N 1
ATOM 7177 C CA . VAL B 1 36 ? -48.531 137.875 62.375 1 77.94 36 VAL B CA 1
ATOM 7178 C C . VAL B 1 36 ? -47.469 138.5 61.5 1 77.94 36 VAL B C 1
ATOM 7180 O O . VAL B 1 36 ? -47.656 138.75 60.281 1 77.94 36 VAL B O 1
ATOM 7183 N N . GLY B 1 37 ? -46.406 139.125 62.031 1 78.44 37 GLY B N 1
ATOM 7184 C CA . GLY B 1 37 ? -45.344 139.875 61.312 1 78.44 37 GLY B CA 1
ATOM 7185 C C . GLY B 1 37 ? -44.625 139 60.344 1 78.44 37 GLY B C 1
ATOM 7186 O O . GLY B 1 37 ? -44.719 137.75 60.406 1 78.44 37 GLY B O 1
ATOM 7187 N N . ASN B 1 38 ? -44.125 139.5 59.25 1 79.38 38 ASN B N 1
ATOM 7188 C CA . ASN B 1 38 ? -43.281 138.875 58.312 1 79.38 38 ASN B CA 1
ATOM 7189 C C . ASN B 1 38 ? -42.125 138.125 59 1 79.38 38 ASN B C 1
ATOM 7191 O O . ASN B 1 38 ? -41.688 138.5 60.062 1 79.38 38 ASN B O 1
ATOM 7195 N N . PRO B 1 39 ? -41.75 137 58.469 1 83.25 39 PRO B N 1
ATOM 7196 C CA . PRO B 1 39 ? -40.594 136.375 59.062 1 83.25 39 PRO B CA 1
ATOM 7197 C C . PRO B 1 39 ? -39.344 137.25 59.062 1 83.25 39 PRO B C 1
ATOM 7199 O O . PRO B 1 39 ? -39.156 138 58.156 1 83.25 39 PRO B O 1
ATOM 7202 N N . LYS B 1 40 ? -38.594 137.25 60 1 83.25 40 LYS B N 1
ATOM 7203 C CA . LYS B 1 40 ? -37.344 138 60.156 1 83.25 40 LYS B CA 1
ATOM 7204 C C . LYS B 1 40 ? -36.125 137 60 1 83.25 40 LYS B C 1
ATOM 7206 O O . LYS B 1 40 ? -36.094 136 60.594 1 83.25 40 LYS B O 1
ATOM 7211 N N . LEU B 1 41 ? -35.281 137.375 59.031 1 83.5 41 LEU B N 1
ATOM 7212 C CA . LEU B 1 41 ? -34.062 136.625 58.781 1 83.5 41 LEU B CA 1
ATOM 7213 C C . LEU B 1 41 ? -32.938 137 59.781 1 83.5 41 LEU B C 1
ATOM 7215 O O . LEU B 1 41 ? -32.812 138.25 60.125 1 83.5 41 LEU B O 1
ATOM 7219 N N . ASP B 1 42 ? -32.406 136 60.406 1 81.5 42 ASP B N 1
ATOM 7220 C CA . ASP B 1 42 ? -31.25 136.25 61.25 1 81.5 42 ASP B CA 1
ATOM 7221 C C . ASP B 1 42 ? -29.984 136.375 60.406 1 81.5 42 ASP B C 1
ATOM 7223 O O . ASP B 1 42 ? -29.406 135.375 60.031 1 81.5 42 ASP B O 1
ATOM 7227 N N . LEU B 1 43 ? -29.547 137.5 60.031 1 74.19 43 LEU B N 1
ATOM 7228 C CA . LEU B 1 43 ? -28.406 137.75 59.156 1 74.19 43 LEU B CA 1
ATOM 7229 C C . LEU B 1 43 ? -27.094 137.625 59.969 1 74.19 43 LEU B C 1
ATOM 7231 O O . LEU B 1 43 ? -26.016 137.75 59.375 1 74.19 43 LEU B O 1
ATOM 7235 N N . ASN B 1 44 ? -27.156 137.5 61.281 1 67.38 44 ASN B N 1
ATOM 7236 C CA . ASN B 1 44 ? -25.953 137.5 62.094 1 67.38 44 ASN B CA 1
ATOM 7237 C C . ASN B 1 44 ? -25.484 136 62.25 1 67.38 44 ASN B C 1
ATOM 7239 O O . ASN B 1 44 ? -24.422 135.75 62.812 1 67.38 44 ASN B O 1
ATOM 7243 N N . ALA B 1 45 ? -26.188 135.125 61.781 1 68.38 45 ALA B N 1
ATOM 7244 C CA . ALA B 1 45 ? -25.781 133.75 61.875 1 68.38 45 ALA B CA 1
ATOM 7245 C C . ALA B 1 45 ? -24.672 133.375 60.875 1 68.38 45 ALA B C 1
ATOM 7247 O O . ALA B 1 45 ? -24.594 134 59.812 1 68.38 45 ALA B O 1
ATOM 7248 N N . GLU B 1 46 ? -23.641 132.75 61.344 1 71.69 46 GLU B N 1
ATOM 7249 C CA . GLU B 1 46 ? -22.578 132.25 60.438 1 71.69 46 GLU B CA 1
ATOM 7250 C C . GLU B 1 46 ? -23.141 131.5 59.25 1 71.69 46 GLU B C 1
ATOM 7252 O O . GLU B 1 46 ? -23.844 130.5 59.406 1 71.69 46 GLU B O 1
ATOM 7257 N N . ILE B 1 47 ? -23.094 132.125 58.062 1 76.12 47 ILE B N 1
ATOM 7258 C CA . ILE B 1 47 ? -23.547 131.625 56.781 1 76.12 47 ILE B CA 1
ATOM 7259 C C . ILE B 1 47 ? -22.391 130.875 56.094 1 76.12 47 ILE B C 1
ATOM 7261 O O . ILE B 1 47 ? -21.438 131.5 55.656 1 76.12 47 ILE B O 1
ATOM 7265 N N . PRO B 1 48 ? -22.453 129.5 56.062 1 80.5 48 PRO B N 1
ATOM 7266 C CA . PRO B 1 48 ? -21.375 128.875 55.406 1 80.5 48 PRO B CA 1
ATOM 7267 C C . PRO B 1 48 ? -21.375 129 53.875 1 80.5 48 PRO B C 1
ATOM 7269 O O . PRO B 1 48 ? -22.422 129.25 53.281 1 80.5 48 PRO B O 1
ATOM 7272 N N . PRO B 1 49 ? -20.156 129.125 53.281 1 83.56 49 PRO B N 1
ATOM 7273 C CA . PRO B 1 49 ? -20.078 129.25 51.812 1 83.56 49 PRO B CA 1
ATOM 7274 C C . PRO B 1 49 ? -20.641 128 51.062 1 83.56 49 PRO B C 1
ATOM 7276 O O . PRO B 1 49 ? -20.656 126.938 51.594 1 83.56 49 PRO B O 1
ATOM 7279 N N . VAL B 1 50 ? -21.203 128.375 49.906 1 85.31 50 VAL B N 1
ATOM 7280 C CA . VAL B 1 50 ? -21.734 127.312 49.031 1 85.31 50 VAL B CA 1
ATOM 7281 C C . VAL B 1 50 ? -20.938 127.312 47.719 1 85.31 50 VAL B C 1
ATOM 7283 O O . VAL B 1 50 ? -20.25 128.25 47.375 1 85.31 50 VAL B O 1
ATOM 7286 N N . PHE B 1 51 ? -20.984 126.125 46.969 1 86.44 51 PHE B N 1
ATOM 7287 C CA . PHE B 1 51 ? -20.281 126.062 45.688 1 86.44 51 PHE B CA 1
ATOM 7288 C C . PHE B 1 51 ? -20.906 127 44.656 1 86.44 51 PHE B C 1
ATOM 7290 O O . PHE B 1 51 ? -22.109 127.25 44.688 1 86.44 51 PHE B O 1
ATOM 7297 N N . LYS B 1 52 ? -20.062 127.438 43.75 1 82.19 52 LYS B N 1
ATOM 7298 C CA . LYS B 1 52 ? -20.5 128.375 42.688 1 82.19 52 LYS B CA 1
ATOM 7299 C C . LYS B 1 52 ? -21.547 127.688 41.812 1 82.19 52 LYS B C 1
ATOM 7301 O O . LYS B 1 52 ? -22.422 128.375 41.25 1 82.19 52 LYS B O 1
ATOM 7306 N N . SER B 1 53 ? -21.484 126.438 41.625 1 81.38 53 SER B N 1
ATOM 7307 C CA . SER B 1 53 ? -22.438 125.75 40.781 1 81.38 53 SER B CA 1
ATOM 7308 C C . SER B 1 53 ? -23.812 125.688 41.438 1 81.38 53 SER B C 1
ATOM 7310 O O . SER B 1 53 ? -24.828 125.438 40.75 1 81.38 53 SER B O 1
ATOM 7312 N N . GLY B 1 54 ? -23.859 126 42.719 1 79.38 54 GLY B N 1
ATOM 7313 C CA . GLY B 1 54 ? -25.141 125.938 43.406 1 79.38 54 GLY B CA 1
ATOM 7314 C C . GLY B 1 54 ? -25.578 124.5 43.688 1 79.38 54 GLY B C 1
ATOM 7315 O O . GLY B 1 54 ? -24.875 123.562 43.375 1 79.38 54 GLY B O 1
ATOM 7316 N N . GLY B 1 55 ? -26.672 124.375 44.438 1 78.88 55 GLY B N 1
ATOM 7317 C CA . GLY B 1 55 ? -27.281 123.125 44.719 1 78.88 55 GLY B CA 1
ATOM 7318 C C . GLY B 1 55 ? -26.984 122.562 46.094 1 78.88 55 GLY B C 1
ATOM 7319 O O . GLY B 1 55 ? -27.609 121.625 46.562 1 78.88 55 GLY B O 1
ATOM 7320 N N . SER B 1 56 ? -26.062 123.125 46.688 1 80.81 56 SER B N 1
ATOM 7321 C CA . SER B 1 56 ? -25.766 122.75 48.062 1 80.81 56 SER B CA 1
ATOM 7322 C C . SER B 1 56 ? -26.875 123.188 49.031 1 80.81 56 SER B C 1
ATOM 7324 O O . SER B 1 56 ? -27.547 124.188 48.781 1 80.81 56 SER B O 1
ATOM 7326 N N . LYS B 1 57 ? -27.016 122.438 50.062 1 81.31 57 LYS B N 1
ATOM 7327 C CA . LYS B 1 57 ? -28.078 122.75 51.031 1 81.31 57 LYS B CA 1
ATOM 7328 C C . LYS B 1 57 ? -27.656 123.875 51.969 1 81.31 57 LYS B C 1
ATOM 7330 O O . LYS B 1 57 ? -26.547 123.875 52.5 1 81.31 57 LYS B O 1
ATOM 7335 N N . ILE B 1 58 ? -28.5 124.875 52.031 1 81.06 58 ILE B N 1
ATOM 7336 C CA . ILE B 1 58 ? -28.281 126 52.969 1 81.06 58 ILE B CA 1
ATOM 7337 C C . ILE B 1 58 ? -29.438 126.062 53.969 1 81.06 58 ILE B C 1
ATOM 7339 O O . ILE B 1 58 ? -30.594 125.75 53.625 1 81.06 58 ILE B O 1
ATOM 7343 N N . THR B 1 59 ? -29.031 126.25 55.156 1 83.88 59 THR B N 1
ATOM 7344 C CA . THR B 1 59 ? -30.016 126.438 56.188 1 83.88 59 THR B CA 1
ATOM 7345 C C . THR B 1 59 ? -30.156 127.938 56.562 1 83.88 59 THR B C 1
ATOM 7347 O O . THR B 1 59 ? -29.172 128.5 57 1 83.88 59 THR B O 1
ATOM 7350 N N . ILE B 1 60 ? -31.203 128.5 56.312 1 83.94 60 ILE B N 1
ATOM 7351 C CA . ILE B 1 60 ? -31.5 129.875 56.656 1 83.94 60 ILE B CA 1
ATOM 7352 C C . ILE B 1 60 ? -32.156 129.875 58.031 1 83.94 60 ILE B C 1
ATOM 7354 O O . ILE B 1 60 ? -33.125 129.25 58.312 1 83.94 60 ILE B O 1
ATOM 7358 N N . GLN B 1 61 ? -31.531 130.625 58.875 1 85.25 61 GLN B N 1
ATOM 7359 C CA . GLN B 1 61 ? -32.062 130.875 60.219 1 85.25 61 GLN B CA 1
ATOM 7360 C C . GLN B 1 61 ? -32.844 132.125 60.344 1 85.25 61 GLN B C 1
ATOM 7362 O O . GLN B 1 61 ? -32.531 133.125 59.688 1 85.25 61 GLN B O 1
ATOM 7367 N N . GLY B 1 62 ? -33.844 132.125 61.156 1 84.94 62 GLY B N 1
ATOM 7368 C CA . GLY B 1 62 ? -34.719 133.25 61.406 1 84.94 62 GLY B CA 1
ATOM 7369 C C . GLY B 1 62 ? -35.875 132.875 62.344 1 84.94 62 GLY B C 1
ATOM 7370 O O . GLY B 1 62 ? -35.781 132 63.188 1 84.94 62 GLY B O 1
ATOM 7371 N N . SER B 1 63 ? -36.812 133.75 62.219 1 84.56 63 SER B N 1
ATOM 7372 C CA . SER B 1 63 ? -38 133.625 63.062 1 84.56 63 SER B CA 1
ATOM 7373 C C . SER B 1 63 ? -39.25 133.75 62.219 1 84.56 63 SER B C 1
ATOM 7375 O O . SER B 1 63 ? -39.281 134.5 61.25 1 84.56 63 SER B O 1
ATOM 7377 N N . GLY B 1 64 ? -40.281 132.875 62.594 1 82.31 64 GLY B N 1
ATOM 7378 C CA . GLY B 1 64 ? -41.594 133 62 1 82.31 64 GLY B CA 1
ATOM 7379 C C . GLY B 1 64 ? -41.781 132.125 60.75 1 82.31 64 GLY B C 1
ATOM 7380 O O . GLY B 1 64 ? -42.688 132.375 59.938 1 82.31 64 GLY B O 1
ATOM 7381 N N . PHE B 1 65 ? -40.969 131.125 60.531 1 85.69 65 PHE B N 1
ATOM 7382 C CA . PHE B 1 65 ? -41 130.375 59.281 1 85.69 65 PHE B CA 1
ATOM 7383 C C . PHE B 1 65 ? -42.156 129.5 59.281 1 85.69 65 PHE B C 1
ATOM 7385 O O . PHE B 1 65 ? -42.625 129 58.188 1 85.69 65 PHE B O 1
ATOM 7392 N N . SER B 1 66 ? -42.688 129.125 60.375 1 81.94 66 SER B N 1
ATOM 7393 C CA . SER B 1 66 ? -43.812 128.25 60.469 1 81.94 66 SER B CA 1
ATOM 7394 C C . SER B 1 66 ? -45.094 128.875 59.875 1 81.94 66 SER B C 1
ATOM 7396 O O . SER B 1 66 ? -46.031 128.125 59.531 1 81.94 66 SER B O 1
ATOM 7398 N N . ASN B 1 67 ? -45.094 130.125 59.844 1 79.06 67 ASN B N 1
ATOM 7399 C CA . ASN B 1 67 ? -46.281 130.75 59.375 1 79.06 67 ASN B CA 1
ATOM 7400 C C . ASN B 1 67 ? -46.25 131 57.875 1 79.06 67 ASN B C 1
ATOM 7402 O O . ASN B 1 67 ? -47.156 131.625 57.312 1 79.06 67 ASN B O 1
ATOM 7406 N N . VAL B 1 68 ? -45.281 130.5 57.281 1 81.31 68 VAL B N 1
ATOM 7407 C CA . VAL B 1 68 ? -45.125 130.75 55.844 1 81.31 68 VAL B CA 1
ATOM 7408 C C . VAL B 1 68 ? -45.531 129.375 55.094 1 81.31 68 VAL B C 1
ATOM 7410 O O . VAL B 1 68 ? -45.281 128.375 55.562 1 81.31 68 VAL B O 1
ATOM 7413 N N . GLY B 1 69 ? -46.219 129.5 54.062 1 77.62 69 GLY B N 1
ATOM 7414 C CA . GLY B 1 69 ? -46.625 128.375 53.25 1 77.62 69 GLY B CA 1
ATOM 7415 C C . GLY B 1 69 ? -45.5 127.812 52.344 1 77.62 69 GLY B C 1
ATOM 7416 O O . GLY B 1 69 ? -45.219 126.625 52.375 1 77.62 69 GLY B O 1
ATOM 7417 N N . GLU B 1 70 ? -45.062 128.875 51.531 1 78.94 70 GLU B N 1
ATOM 7418 C CA . GLU B 1 70 ? -44.031 128.5 50.562 1 78.94 70 GLU B CA 1
ATOM 7419 C C . GLU B 1 70 ? -42.812 129.375 50.656 1 78.94 70 GLU B C 1
ATOM 7421 O O . GLU B 1 70 ? -43 130.625 50.75 1 78.94 70 GLU B O 1
ATOM 7426 N N . VAL B 1 71 ? -41.719 128.75 50.688 1 84.31 71 VAL B N 1
ATOM 7427 C CA . VAL B 1 71 ? -40.469 129.5 50.625 1 84.31 71 VAL B CA 1
ATOM 7428 C C . VAL B 1 71 ? -39.688 129.125 49.375 1 84.31 71 VAL B C 1
ATOM 7430 O O . VAL B 1 71 ? -39.531 128 49.094 1 84.31 71 VAL B O 1
ATOM 7433 N N . ALA B 1 72 ? -39.281 130.25 48.594 1 81.06 72 ALA B N 1
ATOM 7434 C CA . ALA B 1 72 ? -38.5 130 47.375 1 81.06 72 ALA B CA 1
ATOM 7435 C C . ALA B 1 72 ? -37.344 131 47.25 1 81.06 72 ALA B C 1
ATOM 7437 O O . ALA B 1 72 ? -37.469 132.125 47.656 1 81.06 72 ALA B O 1
ATOM 7438 N N . ILE B 1 73 ? -36.25 130.375 46.844 1 82.19 73 ILE B N 1
ATOM 7439 C CA . ILE B 1 73 ? -35.125 131.25 46.5 1 82.19 73 ILE B CA 1
ATOM 7440 C C . ILE B 1 73 ? -35.094 131.625 45 1 82.19 73 ILE B C 1
ATOM 7442 O O . ILE B 1 73 ? -35.312 130.625 44.188 1 82.19 73 ILE B O 1
ATOM 7446 N N . GLU B 1 74 ? -34.844 132.75 44.719 1 76.94 74 GLU B N 1
ATOM 7447 C CA . GLU B 1 74 ? -34.812 133.125 43.281 1 76.94 74 GLU B CA 1
ATOM 7448 C C . GLU B 1 74 ? -33.625 132.5 42.594 1 76.94 74 GLU B C 1
ATOM 7450 O O . GLU B 1 74 ? -32.5 132.5 43.094 1 76.94 74 GLU B O 1
ATOM 7455 N N . GLY B 1 75 ? -33.75 131.75 41.469 1 72 75 GLY B N 1
ATOM 7456 C CA . GLY B 1 75 ? -32.719 131.125 40.688 1 72 75 GLY B CA 1
ATOM 7457 C C . GLY B 1 75 ? -32.625 129.625 40.969 1 72 75 GLY B C 1
ATOM 7458 O O . GLY B 1 75 ? -31.859 128.875 40.312 1 72 75 GLY B O 1
ATOM 7459 N N . VAL B 1 76 ? -33.375 129.25 42 1 78.56 76 VAL B N 1
ATOM 7460 C CA . VAL B 1 76 ? -33.406 127.812 42.344 1 78.56 76 VAL B CA 1
ATOM 7461 C C . VAL B 1 76 ? -34.75 127.25 42.031 1 78.56 76 VAL B C 1
ATOM 7463 O O . VAL B 1 76 ? -35.781 127.75 42.469 1 78.56 76 VAL B O 1
ATOM 7466 N N . GLU B 1 77 ? -34.812 126.188 41.25 1 74.31 77 GLU B N 1
ATOM 7467 C CA . GLU B 1 77 ? -36.062 125.562 40.844 1 74.31 77 GLU B CA 1
ATOM 7468 C C . GLU B 1 77 ? -36.75 124.812 42 1 74.31 77 GLU B C 1
ATOM 7470 O O . GLU B 1 77 ? -37.969 124.875 42.125 1 74.31 77 GLU B O 1
ATOM 7475 N N . LYS B 1 78 ? -36.094 124.25 42.906 1 79.38 78 LYS B N 1
ATOM 7476 C CA . LYS B 1 78 ? -36.656 123.5 44 1 79.38 78 LYS B CA 1
ATOM 7477 C C . LYS B 1 78 ? -37.094 124.375 45.125 1 79.38 78 LYS B C 1
ATOM 7479 O O . LYS B 1 78 ? -36.375 125.312 45.5 1 79.38 78 LYS B O 1
ATOM 7484 N N . LEU B 1 79 ? -38.281 124.125 45.656 1 79.25 79 LEU B N 1
ATOM 7485 C CA . LEU B 1 79 ? -38.812 124.812 46.812 1 79.25 79 LEU B CA 1
ATOM 7486 C C . LEU B 1 79 ? -38.031 124.438 48.094 1 79.25 79 LEU B C 1
ATOM 7488 O O . LEU B 1 79 ? -37.562 123.312 48.219 1 79.25 79 LEU B O 1
ATOM 7492 N N . CYS B 1 80 ? -37.906 125.438 48.906 1 82.69 80 CYS B N 1
ATOM 7493 C CA . CYS B 1 80 ? -37.219 125.25 50.188 1 82.69 80 CYS B CA 1
ATOM 7494 C C . CYS B 1 80 ? -38.094 124.438 51.125 1 82.69 80 CYS B C 1
ATOM 7496 O O . CYS B 1 80 ? -39.312 124.375 51 1 82.69 80 CYS B O 1
ATOM 7498 N N . THR B 1 81 ? -37.5 123.688 52.031 1 83.25 81 THR B N 1
ATOM 7499 C CA . THR B 1 81 ? -38.219 122.938 53.062 1 83.25 81 THR B CA 1
ATOM 7500 C C . THR B 1 81 ? -38.156 123.625 54.406 1 83.25 81 THR B C 1
ATOM 7502 O O . THR B 1 81 ? -37.062 123.875 54.906 1 83.25 81 THR B O 1
ATOM 7505 N N . ILE B 1 82 ? -39.312 123.938 54.938 1 81.31 82 ILE B N 1
ATOM 7506 C CA . ILE B 1 82 ? -39.375 124.5 56.281 1 81.31 82 ILE B CA 1
ATOM 7507 C C . ILE B 1 82 ? -39.156 123.375 57.312 1 81.31 82 ILE B C 1
ATOM 7509 O O . ILE B 1 82 ? -39.969 122.438 57.438 1 81.31 82 ILE B O 1
ATOM 7513 N N . LYS B 1 83 ? -38.031 123.375 58 1 81.25 83 LYS B N 1
ATOM 7514 C CA . LYS B 1 83 ? -37.656 122.375 59 1 81.25 83 LYS B CA 1
ATOM 7515 C C . LYS B 1 83 ? -38.25 122.688 60.375 1 81.25 83 LYS B C 1
ATOM 7517 O O . LYS B 1 83 ? -38.781 121.812 61.062 1 81.25 83 LYS B O 1
ATOM 7522 N N . SER B 1 84 ? -38.188 124.062 60.75 1 81.75 84 SER B N 1
ATOM 7523 C CA . SER B 1 84 ? -38.75 124.562 62 1 81.75 84 SER B CA 1
ATOM 7524 C C . SER B 1 84 ? -39.125 126 61.875 1 81.75 84 SER B C 1
ATOM 7526 O O . SER B 1 84 ? -38.938 126.625 60.812 1 81.75 84 SER B O 1
ATOM 7528 N N . ASN B 1 85 ? -39.594 126.5 63 1 81.25 85 ASN B N 1
ATOM 7529 C CA . ASN B 1 85 ? -39.969 127.875 63 1 81.25 85 ASN B CA 1
ATOM 7530 C C . ASN B 1 85 ? -38.75 128.75 62.906 1 81.25 85 ASN B C 1
ATOM 7532 O O . ASN B 1 85 ? -38.875 130 62.562 1 81.25 85 ASN B O 1
ATOM 7536 N N . GLU B 1 86 ? -37.656 128.25 63.062 1 85.69 86 GLU B N 1
ATOM 7537 C CA . GLU B 1 86 ? -36.438 129 63.094 1 85.69 86 GLU B CA 1
ATOM 7538 C C . GLU B 1 86 ? -35.5 128.625 61.969 1 85.69 86 GLU B C 1
ATOM 7540 O O . GLU B 1 86 ? -34.531 129.375 61.688 1 85.69 86 GLU B O 1
ATOM 7545 N N . LYS B 1 87 ? -35.875 127.562 61.25 1 86.06 87 LYS B N 1
ATOM 7546 C CA . LYS B 1 87 ? -34.906 127.125 60.219 1 86.06 87 LYS B CA 1
ATOM 7547 C C . LYS B 1 87 ? -35.625 126.75 58.938 1 86.06 87 LYS B C 1
ATOM 7549 O O . LYS B 1 87 ? -36.656 126.062 59 1 86.06 87 LYS B O 1
ATOM 7554 N N . VAL B 1 88 ? -35.125 127.125 57.812 1 85.25 88 VAL B N 1
ATOM 7555 C CA . VAL B 1 88 ? -35.562 126.75 56.469 1 85.25 88 VAL B CA 1
ATOM 7556 C C . VAL B 1 88 ? -34.375 126.188 55.688 1 85.25 88 VAL B C 1
ATOM 7558 O O . VAL B 1 88 ? -33.312 126.812 55.656 1 85.25 88 VAL B O 1
ATOM 7561 N N . ALA B 1 89 ? -34.531 125.062 55.188 1 86.56 89 ALA B N 1
ATOM 7562 C CA . ALA B 1 89 ? -33.5 124.438 54.344 1 86.56 89 ALA B CA 1
ATOM 7563 C C . ALA B 1 89 ? -33.781 124.688 52.844 1 86.56 89 ALA B C 1
ATOM 7565 O O . ALA B 1 89 ? -34.875 124.375 52.375 1 86.56 89 ALA B O 1
ATOM 7566 N N . CYS B 1 90 ? -32.812 125.312 52.219 1 84.06 90 CYS B N 1
ATOM 7567 C CA . CYS B 1 90 ? -32.938 125.562 50.781 1 84.06 90 CYS B CA 1
ATOM 7568 C C . CYS B 1 90 ? -31.688 125.125 50.031 1 84.06 90 CYS B C 1
ATOM 7570 O O . CYS B 1 90 ? -30.641 124.875 50.656 1 84.06 90 CYS B O 1
ATOM 7572 N N . ASP B 1 91 ? -31.859 125 48.656 1 84.25 91 ASP B N 1
ATOM 7573 C CA . ASP B 1 91 ? -30.703 124.812 47.781 1 84.25 91 ASP B CA 1
ATOM 7574 C C . ASP B 1 91 ? -30.094 126.125 47.406 1 84.25 91 ASP B C 1
ATOM 7576 O O . ASP B 1 91 ? -30.797 127.125 47.156 1 84.25 91 ASP B O 1
ATOM 7580 N N . ALA B 1 92 ? -28.812 126.125 47.438 1 83.56 92 ALA B N 1
ATOM 7581 C CA . ALA B 1 92 ? -28.125 127.375 47.094 1 83.56 92 ALA B CA 1
ATOM 7582 C C . ALA B 1 92 ? -28.266 127.688 45.625 1 83.56 92 ALA B C 1
ATOM 7584 O O . ALA B 1 92 ? -28.219 126.812 44.781 1 83.56 92 ALA B O 1
ATOM 7585 N N . PRO B 1 93 ? -28.562 129 45.344 1 80.44 93 PRO B N 1
ATOM 7586 C CA . PRO B 1 93 ? -28.578 129.375 43.938 1 80.44 93 PRO B CA 1
ATOM 7587 C C . PRO B 1 93 ? -27.172 129.5 43.344 1 80.44 93 PRO B C 1
ATOM 7589 O O . PRO B 1 93 ? -26.188 129.75 44.062 1 80.44 93 PRO B O 1
ATOM 7592 N N . PRO B 1 94 ? -27.031 129.25 42 1 80.38 94 PRO B N 1
ATOM 7593 C CA . PRO B 1 94 ? -25.719 129.375 41.344 1 80.38 94 PRO B CA 1
ATOM 7594 C C . PRO B 1 94 ? -25.188 130.75 41.312 1 80.38 94 PRO B C 1
ATOM 7596 O O . PRO B 1 94 ? -25.953 131.75 41.375 1 80.38 94 PRO B O 1
ATOM 7599 N N . TYR B 1 95 ? -23.875 130.75 41.188 1 78.25 95 TYR B N 1
ATOM 7600 C CA . TYR B 1 95 ? -23.188 132 41.125 1 78.25 95 TYR B CA 1
ATOM 7601 C C . TYR B 1 95 ? -23.453 132.75 39.781 1 78.25 95 TYR B C 1
ATOM 7603 O O . TYR B 1 95 ? -23.359 132.125 38.75 1 78.25 95 TYR B O 1
ATOM 7611 N N . VAL B 1 96 ? -24.031 134 39.781 1 67.06 96 VAL B N 1
ATOM 7612 C CA . VAL B 1 96 ? -24.266 134.75 38.562 1 67.06 96 VAL B CA 1
ATOM 7613 C C . VAL B 1 96 ? -23.156 135.75 38.406 1 67.06 96 VAL B C 1
ATOM 7615 O O . VAL B 1 96 ? -22.922 136.625 39.281 1 67.06 96 VAL B O 1
ATOM 7618 N N . GLU B 1 97 ? -22.188 135.375 37.344 1 62.31 97 GLU B N 1
ATOM 7619 C CA . GLU B 1 97 ? -21.109 136.375 37.062 1 62.31 97 GLU B CA 1
ATOM 7620 C C . GLU B 1 97 ? -21.672 137.75 36.594 1 62.31 97 GLU B C 1
ATOM 7622 O O . GLU B 1 97 ? -22.531 137.75 35.719 1 62.31 97 GLU B O 1
ATOM 7627 N N . SER B 1 98 ? -21.781 138.75 37.312 1 54.31 98 SER B N 1
ATOM 7628 C CA . SER B 1 98 ? -22.109 140 36.781 1 54.31 98 SER B CA 1
ATOM 7629 C C . SER B 1 98 ? -20.844 140.875 36.594 1 54.31 98 SER B C 1
ATOM 7631 O O . SER B 1 98 ? -19.812 140.625 37.219 1 54.31 98 SER B O 1
ATOM 7633 N N . ASP B 1 99 ? -20.594 141.75 35.438 1 50.53 99 ASP B N 1
ATOM 7634 C CA . ASP B 1 99 ? -19.5 142.625 35.094 1 50.53 99 ASP B CA 1
ATOM 7635 C C . ASP B 1 99 ? -18.891 143.375 36.344 1 50.53 99 ASP B C 1
ATOM 7637 O O . ASP B 1 99 ? -17.688 143.5 36.406 1 50.53 99 ASP B O 1
ATOM 7641 N N . PHE B 1 100 ? -19.516 143.75 37.25 1 45.41 100 PHE B N 1
ATOM 7642 C CA . PHE B 1 100 ? -19.047 144.5 38.438 1 45.41 100 PHE B CA 1
ATOM 7643 C C . PHE B 1 100 ? -18.344 143.5 39.406 1 45.41 100 PHE B C 1
ATOM 7645 O O . PHE B 1 100 ? -17.453 144 40.156 1 45.41 100 PHE B O 1
ATOM 7652 N N . ASN B 1 101 ? -18.531 142.25 39.531 1 45.91 101 ASN B N 1
ATOM 7653 C CA . ASN B 1 101 ? -18.047 141.375 40.562 1 45.91 101 ASN B CA 1
ATOM 7654 C C . ASN B 1 101 ? -16.703 140.75 40.156 1 45.91 101 ASN B C 1
ATOM 7656 O O . ASN B 1 101 ? -16.172 139.875 40.906 1 45.91 101 ASN B O 1
ATOM 7660 N N . ARG B 1 102 ? -16.125 140.75 39.031 1 44.28 102 ARG B N 1
ATOM 7661 C CA . ARG B 1 102 ? -14.82 140.25 38.625 1 44.28 102 ARG B CA 1
ATOM 7662 C C . ARG B 1 102 ? -13.734 140.75 39.625 1 44.28 102 ARG B C 1
ATOM 7664 O O . ARG B 1 102 ? -12.664 140.125 39.688 1 44.28 102 ARG B O 1
ATOM 7671 N N . LYS B 1 103 ? -13.594 141.875 39.969 1 42.22 103 LYS B N 1
ATOM 7672 C CA . LYS B 1 103 ? -12.453 142.375 40.719 1 42.22 103 LYS B CA 1
ATOM 7673 C C . LYS B 1 103 ? -12.453 141.875 42.156 1 42.22 103 LYS B C 1
ATOM 7675 O O . LYS B 1 103 ? -11.461 141.875 42.875 1 42.22 103 LYS B O 1
ATOM 7680 N N . LYS B 1 104 ? -13.641 141.75 42.938 1 42.59 104 LYS B N 1
ATOM 7681 C CA . LYS B 1 104 ? -13.516 141.375 44.375 1 42.59 104 LYS B CA 1
ATOM 7682 C C . LYS B 1 104 ? -13.375 139.875 44.625 1 42.59 104 LYS B C 1
ATOM 7684 O O . LYS B 1 104 ? -14.133 139.125 44.062 1 42.59 104 LYS B O 1
ATOM 7689 N N . ARG B 1 105 ? -12.477 139.375 44.938 1 40.44 105 ARG B N 1
ATOM 7690 C CA . ARG B 1 105 ? -12.039 138.125 45.281 1 40.44 105 ARG B CA 1
ATOM 7691 C C . ARG B 1 105 ? -13.133 137.375 46.031 1 40.44 105 ARG B C 1
ATOM 7693 O O . ARG B 1 105 ? -13.383 136.125 45.781 1 40.44 105 ARG B O 1
ATOM 7700 N N . ALA B 1 106 ? -13.375 137.5 47.406 1 44.34 106 ALA B N 1
ATOM 7701 C CA . ALA B 1 106 ? -14.008 136.75 48.438 1 44.34 106 ALA B CA 1
ATOM 7702 C C . ALA B 1 106 ? -15.516 136.625 48.219 1 44.34 106 ALA B C 1
ATOM 7704 O O . ALA B 1 106 ? -16.234 136 49 1 44.34 106 ALA B O 1
ATOM 7705 N N . THR B 1 107 ? -16.547 137.5 47.438 1 56.34 107 THR B N 1
ATOM 7706 C CA . THR B 1 107 ? -17.531 138.5 47.812 1 56.34 107 THR B CA 1
ATOM 7707 C C . THR B 1 107 ? -18.922 137.875 47.906 1 56.34 107 THR B C 1
ATOM 7709 O O . THR B 1 107 ? -19.25 137 47.125 1 56.34 107 THR B O 1
ATOM 7712 N N . GLY B 1 108 ? -19.797 137.875 48.812 1 65.62 108 GLY B N 1
ATOM 7713 C CA . GLY B 1 108 ? -21.188 137.5 49.125 1 65.62 108 GLY B CA 1
ATOM 7714 C C . GLY B 1 108 ? -22.156 138.125 48.125 1 65.62 108 GLY B C 1
ATOM 7715 O O . GLY B 1 108 ? -21.875 139.25 47.562 1 65.62 108 GLY B O 1
ATOM 7716 N N . GLN B 1 109 ? -23.031 137.375 47.5 1 74.94 109 GLN B N 1
ATOM 7717 C CA . GLN B 1 109 ? -24.172 137.875 46.719 1 74.94 109 GLN B CA 1
ATOM 7718 C C . GLN B 1 109 ? -25.484 137.75 47.469 1 74.94 109 GLN B C 1
ATOM 7720 O O . GLN B 1 109 ? -25.609 136.75 48.312 1 74.94 109 GLN B O 1
ATOM 7725 N N . TYR B 1 110 ? -26.25 138.75 47.25 1 75.31 110 TYR B N 1
ATOM 7726 C CA . TYR B 1 110 ? -27.531 138.625 47.938 1 75.31 110 TYR B CA 1
ATOM 7727 C C . TYR B 1 110 ? -28.547 137.875 47.094 1 75.31 110 TYR B C 1
ATOM 7729 O O . TYR B 1 110 ? -28.656 138.125 45.875 1 75.31 110 TYR B O 1
ATOM 7737 N N . ALA B 1 111 ? -29.125 136.875 47.625 1 79.69 111 ALA B N 1
ATOM 7738 C CA . ALA B 1 111 ? -30.203 136.125 47.031 1 79.69 111 ALA B CA 1
ATOM 7739 C C . ALA B 1 111 ? -31.562 136.625 47.594 1 79.69 111 ALA B C 1
ATOM 7741 O O . ALA B 1 111 ? -31.688 136.875 48.781 1 79.69 111 ALA B O 1
ATOM 7742 N N . ASN B 1 112 ? -32.5 136.75 46.719 1 80.25 112 ASN B N 1
ATOM 7743 C CA . ASN B 1 112 ? -33.844 137.125 47.125 1 80.25 112 ASN B CA 1
ATOM 7744 C C . ASN B 1 112 ? -34.656 135.875 47.5 1 80.25 112 ASN B C 1
ATOM 7746 O O . ASN B 1 112 ? -34.75 134.875 46.719 1 80.25 112 ASN B O 1
ATOM 7750 N N . ILE B 1 113 ? -35.156 135.875 48.688 1 84.44 113 ILE B N 1
ATOM 7751 C CA . ILE B 1 113 ? -36 134.75 49.219 1 84.44 113 ILE B CA 1
ATOM 7752 C C . ILE B 1 113 ? -37.438 135.25 49.25 1 84.44 113 ILE B C 1
ATOM 7754 O O . ILE B 1 113 ? -37.75 136.375 49.781 1 84.44 113 ILE B O 1
ATOM 7758 N N . HIS B 1 114 ? -38.25 134.5 48.719 1 79.69 114 HIS B N 1
ATOM 7759 C CA . HIS B 1 114 ? -39.688 134.75 48.656 1 79.69 114 HIS B CA 1
ATOM 7760 C C . HIS B 1 114 ? -40.438 134 49.75 1 79.69 114 HIS B C 1
ATOM 7762 O O . HIS B 1 114 ? -40.406 132.75 49.781 1 79.69 114 HIS B O 1
ATOM 7768 N N . PHE B 1 115 ? -40.969 134.75 50.688 1 81.5 115 PHE B N 1
ATOM 7769 C CA . PHE B 1 115 ? -41.875 134.25 51.656 1 81.5 115 PHE B CA 1
ATOM 7770 C C . PHE B 1 115 ? -43.344 134.5 51.312 1 81.5 115 PHE B C 1
ATOM 7772 O O . PHE B 1 115 ? -43.812 135.625 51.625 1 81.5 115 PHE B O 1
ATOM 7779 N N . ASP B 1 116 ? -44.094 133.5 50.781 1 74.38 116 ASP B N 1
ATOM 7780 C CA . ASP B 1 116 ? -45.469 133.75 50.344 1 74.38 116 ASP B CA 1
ATOM 7781 C C . ASP B 1 116 ? -45.656 135 49.656 1 74.38 116 ASP B C 1
ATOM 7783 O O . ASP B 1 116 ? -46.75 135.625 49.75 1 74.38 116 ASP B O 1
ATOM 7787 N N . GLY B 1 117 ? -44.625 135.75 49.188 1 70.06 117 GLY B N 1
ATOM 7788 C CA . GLY B 1 117 ? -44.719 137 48.5 1 70.06 117 GLY B CA 1
ATOM 7789 C C . GLY B 1 117 ? -43.812 138 49.094 1 70.06 117 GLY B C 1
ATOM 7790 O O . GLY B 1 117 ? -43.562 139.125 48.469 1 70.06 117 GLY B O 1
ATOM 7791 N N . TYR B 1 118 ? -43.594 138 50.312 1 78.69 118 TYR B N 1
ATOM 7792 C CA . TYR B 1 118 ? -42.594 138.875 50.938 1 78.69 118 TYR B CA 1
ATOM 7793 C C . TYR B 1 118 ? -41.188 138.5 50.469 1 78.69 118 TYR B C 1
ATOM 7795 O O . TYR B 1 118 ? -40.812 137.375 50.469 1 78.69 118 TYR B O 1
ATOM 7803 N N . LEU B 1 119 ? -40.438 139.625 50 1 77.38 119 LEU B N 1
ATOM 7804 C CA . LEU B 1 119 ? -39.094 139.5 49.5 1 77.38 119 LEU B CA 1
ATOM 7805 C C . LEU B 1 119 ? -38.062 139.875 50.562 1 77.38 119 LEU B C 1
ATOM 7807 O O . LEU B 1 119 ? -38.156 141 51.156 1 77.38 119 LEU B O 1
ATOM 7811 N N . ALA B 1 120 ? -37.281 139 50.906 1 82.25 120 ALA B N 1
ATOM 7812 C CA . ALA B 1 120 ? -36.156 139.25 51.781 1 82.25 120 ALA B CA 1
ATOM 7813 C C . ALA B 1 120 ? -34.844 139 51.125 1 82.25 120 ALA B C 1
ATOM 7815 O O . ALA B 1 120 ? -34.75 138 50.312 1 82.25 120 ALA B O 1
ATOM 7816 N N . SER B 1 121 ? -33.812 139.75 51.312 1 80 121 SER B N 1
ATOM 7817 C CA . SER B 1 121 ? -32.5 139.5 50.781 1 80 121 SER B CA 1
ATOM 7818 C C . SER B 1 121 ? -31.609 138.75 51.75 1 80 121 SER B C 1
ATOM 7820 O O . SER B 1 121 ? -31.547 139.125 52.938 1 80 121 SER B O 1
ATOM 7822 N N . TYR B 1 122 ? -31.078 137.75 51.344 1 83.69 122 TYR B N 1
ATOM 7823 C CA . TYR B 1 122 ? -30.188 136.875 52.125 1 83.69 122 TYR B CA 1
ATOM 7824 C C . TYR B 1 122 ? -28.812 136.75 51.469 1 83.69 122 TYR B C 1
ATOM 7826 O O . TYR B 1 122 ? -28.719 136.5 50.281 1 83.69 122 TYR B O 1
ATOM 7834 N N . PRO B 1 123 ? -27.719 137.125 52.25 1 81.94 123 PRO B N 1
ATOM 7835 C CA . PRO B 1 123 ? -26.391 137 51.656 1 81.94 123 PRO B CA 1
ATOM 7836 C C . PRO B 1 123 ? -25.922 135.5 51.531 1 81.94 123 PRO B C 1
ATOM 7838 O O . PRO B 1 123 ? -26.109 134.75 52.469 1 81.94 123 PRO B O 1
ATOM 7841 N N . VAL B 1 124 ? -25.453 135.25 50.312 1 82 124 VAL B N 1
ATOM 7842 C CA . VAL B 1 124 ? -24.875 133.875 50.062 1 82 124 VAL B CA 1
ATOM 7843 C C . VAL B 1 124 ? -23.406 134.125 49.656 1 82 124 VAL B C 1
ATOM 7845 O O . VAL B 1 124 ? -23.094 134.875 48.781 1 82 124 VAL B O 1
ATOM 7848 N N . PHE B 1 125 ? -22.5 133.25 50.375 1 80.81 125 PHE B N 1
ATOM 7849 C CA . PHE B 1 125 ? -21.078 133.25 50.062 1 80.81 125 PHE B CA 1
ATOM 7850 C C . PHE B 1 125 ? -20.734 132.125 49.188 1 80.81 125 PHE B C 1
ATOM 7852 O O . PHE B 1 125 ? -21.219 131 49.469 1 80.81 125 PHE B O 1
ATOM 7859 N N . TYR B 1 126 ? -20.016 132.375 48.125 1 81.19 126 TYR B N 1
ATOM 7860 C CA . TYR B 1 126 ? -19.703 131.25 47.156 1 81.19 126 TYR B CA 1
ATOM 7861 C C . TYR B 1 126 ? -18.234 130.875 47.25 1 81.19 126 TYR B C 1
ATOM 7863 O O . TYR B 1 126 ? -17.359 131.75 47.375 1 81.19 126 TYR B O 1
ATOM 7871 N N . ALA B 1 127 ? -17.969 129.5 47.25 1 84 127 ALA B N 1
ATOM 7872 C CA . ALA B 1 127 ? -16.641 129 47.094 1 84 127 ALA B CA 1
ATOM 7873 C C . ALA B 1 127 ? -16.469 128.375 45.719 1 84 127 ALA B C 1
ATOM 7875 O O . ALA B 1 127 ? -17.438 128.125 45 1 84 127 ALA B O 1
ATOM 7876 N N . GLU B 1 128 ? -15.18 128.125 45.312 1 83.44 128 GLU B N 1
ATOM 7877 C CA . GLU B 1 128 ? -14.891 127.438 44 1 83.44 128 GLU B CA 1
ATOM 7878 C C . GLU B 1 128 ? -15.445 126 43.969 1 83.44 128 GLU B C 1
ATOM 7880 O O . GLU B 1 128 ? -15.492 125.312 44.969 1 83.44 128 GLU B O 1
ATOM 7885 N N . ASN B 1 129 ? -15.961 125.688 42.75 1 84.88 129 ASN B N 1
ATOM 7886 C CA . ASN B 1 129 ? -16.469 124.312 42.562 1 84.88 129 ASN B CA 1
ATOM 7887 C C . ASN B 1 129 ? -15.398 123.312 42.812 1 84.88 129 ASN B C 1
ATOM 7889 O O . ASN B 1 129 ? -14.211 123.562 42.562 1 84.88 129 ASN B O 1
ATOM 7893 N N . PRO B 1 130 ? -15.789 122.125 43.344 1 86.94 130 PRO B N 1
ATOM 7894 C CA . PRO B 1 130 ? -14.828 121 43.531 1 86.94 130 PRO B CA 1
ATOM 7895 C C . PRO B 1 130 ? -14.367 120.375 42.188 1 86.94 130 PRO B C 1
ATOM 7897 O O . PRO B 1 130 ? -15.125 120.375 41.219 1 86.94 130 PRO B O 1
ATOM 7900 N N . GLU B 1 131 ? -13.086 120 42.094 1 87.25 131 GLU B N 1
ATOM 7901 C CA . GLU B 1 131 ? -12.5 119.312 40.969 1 87.25 131 GLU B CA 1
ATOM 7902 C C . GLU B 1 131 ? -12.125 117.875 41.344 1 87.25 131 GLU B C 1
ATOM 7904 O O . GLU B 1 131 ? -11.539 117.625 42.406 1 87.25 131 GLU B O 1
ATOM 7909 N N . PHE B 1 132 ? -12.641 116.938 40.562 1 86.88 132 PHE B N 1
ATOM 7910 C CA . PHE B 1 132 ? -12.367 115.562 40.812 1 86.88 132 PHE B CA 1
ATOM 7911 C C . PHE B 1 132 ? -11.344 115 39.812 1 86.88 132 PHE B C 1
ATOM 7913 O O . PHE B 1 132 ? -11.359 115.375 38.656 1 86.88 132 PHE B O 1
ATOM 7920 N N . ASP B 1 133 ? -10.391 114.125 40.312 1 83.69 133 ASP B N 1
ATOM 7921 C CA . ASP B 1 133 ? -9.453 113.438 39.438 1 83.69 133 ASP B CA 1
ATOM 7922 C C . ASP B 1 133 ? -10.062 112.125 38.875 1 83.69 133 ASP B C 1
ATOM 7924 O O . ASP B 1 133 ? -10.836 111.5 39.562 1 83.69 133 ASP B O 1
ATOM 7928 N N . LYS B 1 134 ? -9.805 111.938 37.656 1 80.56 134 LYS B N 1
ATOM 7929 C CA . LYS B 1 134 ? -10.289 110.688 37.031 1 80.56 134 LYS B CA 1
ATOM 7930 C C . LYS B 1 134 ? -9.609 109.438 37.625 1 80.56 134 LYS B C 1
ATOM 7932 O O . LYS B 1 134 ? -8.469 109.562 38.062 1 80.56 134 LYS B O 1
ATOM 7937 N N . LEU B 1 135 ? -10.375 108.438 37.781 1 74.94 135 LEU B N 1
ATOM 7938 C CA . LEU B 1 135 ? -9.859 107.188 38.281 1 74.94 135 LEU B CA 1
ATOM 7939 C C . LEU B 1 135 ? -8.891 106.562 37.281 1 74.94 135 LEU B C 1
ATOM 7941 O O . LEU B 1 135 ? -9.227 106.375 36.125 1 74.94 135 LEU B O 1
ATOM 7945 N N . THR B 1 136 ? -7.59 106.688 37.344 1 58.91 136 THR B N 1
ATOM 7946 C CA . THR B 1 136 ? -6.637 106.125 36.406 1 58.91 136 THR B CA 1
ATOM 7947 C C . THR B 1 136 ? -6.668 104.625 36.469 1 58.91 136 THR B C 1
ATOM 7949 O O . THR B 1 136 ? -6.496 103.938 35.438 1 58.91 136 THR B O 1
ATOM 7952 N N . ASN B 1 137 ? -6.301 104 37.562 1 54.16 137 ASN B N 1
ATOM 7953 C CA . ASN B 1 137 ? -6.047 102.562 37.594 1 54.16 137 ASN B CA 1
ATOM 7954 C C . ASN B 1 137 ? -7.34 101.75 37.75 1 54.16 137 ASN B C 1
ATOM 7956 O O . ASN B 1 137 ? -8.195 102.125 38.562 1 54.16 137 ASN B O 1
ATOM 7960 N N . VAL B 1 138 ? -7.734 101.062 36.719 1 53.56 138 VAL B N 1
ATOM 7961 C CA . VAL B 1 138 ? -8.883 100.188 36.656 1 53.56 138 VAL B CA 1
ATOM 7962 C C . VAL B 1 138 ? -8.812 99.188 37.844 1 53.56 138 VAL B C 1
ATOM 7964 O O . VAL B 1 138 ? -7.906 98.375 37.906 1 53.56 138 VAL B O 1
ATOM 7967 N N . VAL B 1 139 ? -9.203 99.5 38.938 1 59.84 139 VAL B N 1
ATOM 7968 C CA . VAL B 1 139 ? -9.242 98.625 40.094 1 59.84 139 VAL B CA 1
ATOM 7969 C C . VAL B 1 139 ? -10.273 97.562 39.844 1 59.84 139 VAL B C 1
ATOM 7971 O O . VAL B 1 139 ? -11.398 97.812 39.438 1 59.84 139 VAL B O 1
ATOM 7974 N N . GLU B 1 140 ? -9.859 96.312 39.844 1 65.62 140 GLU B N 1
ATOM 7975 C CA . GLU B 1 140 ? -10.68 95.125 39.625 1 65.62 140 GLU B CA 1
ATOM 7976 C C . GLU B 1 140 ? -11.234 94.562 40.969 1 65.62 140 GLU B C 1
ATOM 7978 O O . GLU B 1 140 ? -10.508 94.5 41.969 1 65.62 140 GLU B O 1
ATOM 7983 N N . TYR B 1 141 ? -12.531 94.562 41.031 1 67.25 141 TYR B N 1
ATOM 7984 C CA . TYR B 1 141 ? -13.219 93.938 42.188 1 67.25 141 TYR B CA 1
ATOM 7985 C C . TYR B 1 141 ? -13.828 92.625 41.875 1 67.25 141 TYR B C 1
ATOM 7987 O O . TYR B 1 141 ? -14.273 92.375 40.75 1 67.25 141 TYR B O 1
ATOM 7995 N N . GLU B 1 142 ? -13.68 91.75 42.844 1 67.25 142 GLU B N 1
ATOM 7996 C CA . GLU B 1 142 ? -14.32 90.438 42.688 1 67.25 142 GLU B CA 1
ATOM 7997 C C . GLU B 1 142 ? -15.797 90.5 43.094 1 67.25 142 GLU B C 1
ATOM 7999 O O . GLU B 1 142 ? -16.141 91 44.156 1 67.25 142 GLU B O 1
ATOM 8004 N N . ASP B 1 143 ? -16.688 90 42.25 1 69.62 143 ASP B N 1
ATOM 8005 C CA . ASP B 1 143 ? -18.125 90 42.469 1 69.62 143 ASP B CA 1
ATOM 8006 C C . ASP B 1 143 ? -18.484 89.125 43.688 1 69.62 143 ASP B C 1
ATOM 8008 O O . ASP B 1 143 ? -18.062 87.938 43.781 1 69.62 143 ASP B O 1
ATOM 8012 N N . GLY B 1 144 ? -19.125 89.688 44.688 1 66.56 144 GLY B N 1
ATOM 8013 C CA . GLY B 1 144 ? -19.578 89 45.844 1 66.56 144 GLY B CA 1
ATOM 8014 C C . GLY B 1 144 ? -18.703 89.25 47.062 1 66.56 144 GLY B C 1
ATOM 8015 O O . GLY B 1 144 ? -19.047 88.812 48.188 1 66.56 144 GLY B O 1
ATOM 8016 N N . GLU B 1 145 ? -17.562 89.812 47 1 65.19 145 GLU B N 1
ATOM 8017 C CA . GLU B 1 145 ? -16.672 90.062 48.125 1 65.19 145 GLU B CA 1
ATOM 8018 C C . GLU B 1 145 ? -16.578 91.562 48.438 1 65.19 145 GLU B C 1
ATOM 8020 O O . GLU B 1 145 ? -16.797 92.375 47.562 1 65.19 145 GLU B O 1
ATOM 8025 N N . GLU B 1 146 ? -16.484 91.812 49.656 1 63.81 146 GLU B N 1
ATOM 8026 C CA . GLU B 1 146 ? -16.312 93.188 50.094 1 63.81 146 GLU B CA 1
ATOM 8027 C C . GLU B 1 146 ? -14.984 93.75 49.594 1 63.81 146 GLU B C 1
ATOM 8029 O O . GLU B 1 146 ? -13.922 93.125 49.812 1 63.81 146 GLU B O 1
ATOM 8034 N N . GLY B 1 147 ? -15.031 94.625 48.625 1 59.81 147 GLY B N 1
ATOM 8035 C CA . GLY B 1 147 ? -13.836 95.188 48.031 1 59.81 147 GLY B CA 1
ATOM 8036 C C . GLY B 1 147 ? -13.211 96.312 48.844 1 59.81 147 GLY B C 1
ATOM 8037 O O . GLY B 1 147 ? -13.719 96.688 49.906 1 59.81 147 GLY B O 1
ATOM 8038 N N . ALA B 1 148 ? -12.047 96.688 48.438 1 67.25 148 ALA B N 1
ATOM 8039 C CA . ALA B 1 148 ? -11.312 97.812 49.031 1 67.25 148 ALA B CA 1
ATOM 8040 C C . ALA B 1 148 ? -12.008 99.125 48.719 1 67.25 148 ALA B C 1
ATOM 8042 O O . ALA B 1 148 ? -12.672 99.25 47.688 1 67.25 148 ALA B O 1
ATOM 8043 N N . PRO B 1 149 ? -12.039 100.062 49.688 1 74.19 149 PRO B N 1
ATOM 8044 C CA . PRO B 1 149 ? -12.648 101.375 49.438 1 74.19 149 PRO B CA 1
ATOM 8045 C C . PRO B 1 149 ? -12.023 102.125 48.281 1 74.19 149 PRO B C 1
ATOM 8047 O O . PRO B 1 149 ? -10.828 101.938 48.031 1 74.19 149 PRO B O 1
ATOM 8050 N N . ILE B 1 150 ? -12.859 102.75 47.562 1 77.75 150 ILE B N 1
ATOM 8051 C CA . ILE B 1 150 ? -12.43 103.562 46.438 1 77.75 150 ILE B CA 1
ATOM 8052 C C . ILE B 1 150 ? -12.062 104.938 46.938 1 77.75 150 ILE B C 1
ATOM 8054 O O . ILE B 1 150 ? -12.82 105.562 47.719 1 77.75 150 ILE B O 1
ATOM 8058 N N . MET B 1 151 ? -10.867 105.375 46.531 1 74.44 151 MET B N 1
ATOM 8059 C CA . MET B 1 151 ? -10.438 106.75 46.844 1 74.44 151 MET B CA 1
ATOM 8060 C C . MET B 1 151 ? -10.57 107.688 45.656 1 74.44 151 MET B C 1
ATOM 8062 O O . MET B 1 151 ? -9.938 107.438 44.625 1 74.44 151 MET B O 1
ATOM 8066 N N . ILE B 1 152 ? -11.391 108.562 45.781 1 81.75 152 ILE B N 1
ATOM 8067 C CA . ILE B 1 152 ? -11.562 109.625 44.75 1 81.75 152 ILE B CA 1
ATOM 8068 C C . ILE B 1 152 ? -10.789 110.875 45.156 1 81.75 152 ILE B C 1
ATOM 8070 O O . ILE B 1 152 ? -11.055 111.5 46.188 1 81.75 152 ILE B O 1
ATOM 8074 N N . MET B 1 153 ? -9.812 111.188 44.312 1 80.69 153 MET B N 1
ATOM 8075 C CA . MET B 1 153 ? -9.008 112.375 44.562 1 80.69 153 MET B CA 1
ATOM 8076 C C . MET B 1 153 ? -9.641 113.562 43.938 1 80.69 153 MET B C 1
ATOM 8078 O O . MET B 1 153 ? -10.242 113.5 42.844 1 80.69 153 MET B O 1
ATOM 8082 N N . GLY B 1 154 ? -9.617 114.688 44.75 1 83.38 154 GLY B N 1
ATOM 8083 C CA . GLY B 1 154 ? -10.133 115.938 44.25 1 83.38 154 GLY B CA 1
ATOM 8084 C C . GLY B 1 154 ? -9.594 117.188 45 1 83.38 154 GLY B C 1
ATOM 8085 O O . GLY B 1 154 ? -8.672 117 45.812 1 83.38 154 GLY B O 1
ATOM 8086 N N . ARG B 1 155 ? -10.133 118.375 44.531 1 82 155 ARG B N 1
ATOM 8087 C CA . ARG B 1 155 ? -9.758 119.625 45.188 1 82 155 ARG B CA 1
ATOM 8088 C C . ARG B 1 155 ? -10.992 120.438 45.594 1 82 155 ARG B C 1
ATOM 8090 O O . ARG B 1 155 ? -12.031 120.375 44.938 1 82 155 ARG B O 1
ATOM 8097 N N . ASN B 1 156 ? -10.938 121.125 46.844 1 81.25 156 ASN B N 1
ATOM 8098 C CA . ASN B 1 156 ? -11.953 122.062 47.375 1 81.25 156 ASN B CA 1
ATOM 8099 C C . ASN B 1 156 ? -13.258 121.312 47.656 1 81.25 156 ASN B C 1
ATOM 8101 O O . ASN B 1 156 ? -14.344 121.812 47.375 1 81.25 156 ASN B O 1
ATOM 8105 N N . LEU B 1 157 ? -13.117 120.125 48.25 1 85.81 157 LEU B N 1
ATOM 8106 C CA . LEU B 1 157 ? -14.305 119.312 48.375 1 85.81 157 LEU B CA 1
ATOM 8107 C C . LEU B 1 157 ? -15.188 119.812 49.531 1 85.81 157 LEU B C 1
ATOM 8109 O O . LEU B 1 157 ? -16.406 119.625 49.469 1 85.81 157 LEU B O 1
ATOM 8113 N N . LEU B 1 158 ? -14.625 120.375 50.531 1 83.19 158 LEU B N 1
ATOM 8114 C CA . LEU B 1 158 ? -15.43 120.75 51.688 1 83.19 158 LEU B CA 1
ATOM 8115 C C . LEU B 1 158 ? -15.57 122.312 51.75 1 83.19 158 LEU B C 1
ATOM 8117 O O . LEU B 1 158 ? -16.094 122.812 52.75 1 83.19 158 LEU B O 1
ATOM 8121 N N . GLU B 1 159 ? -15.188 123 50.844 1 81.75 159 GLU B N 1
ATOM 8122 C CA . GLU B 1 159 ? -15.266 124.438 50.906 1 81.75 159 GLU B CA 1
ATOM 8123 C C . GLU B 1 159 ? -16.703 124.938 50.719 1 81.75 159 GLU B C 1
ATOM 8125 O O . GLU B 1 159 ? -17.078 126 51.188 1 81.75 159 GLU B O 1
ATOM 8130 N N . GLY B 1 160 ? -17.5 124.188 50.094 1 80.06 160 GLY B N 1
ATOM 8131 C CA . GLY B 1 160 ? -18.844 124.688 49.812 1 80.06 160 GLY B CA 1
ATOM 8132 C C . GLY B 1 160 ? -19.922 123.688 50.156 1 80.06 160 GLY B C 1
ATOM 8133 O O . GLY B 1 160 ? -21.109 123.875 49.875 1 80.06 160 GLY B O 1
ATOM 8134 N N . ALA B 1 161 ? -19.594 122.562 50.656 1 81 161 ALA B N 1
ATOM 8135 C CA . ALA B 1 161 ? -20.578 121.5 50.969 1 81 161 ALA B CA 1
ATOM 8136 C C . ALA B 1 161 ? -20.156 120.688 52.156 1 81 161 ALA B C 1
ATOM 8138 O O . ALA B 1 161 ? -18.984 120.688 52.531 1 81 161 ALA B O 1
ATOM 8139 N N . HIS B 1 162 ? -21.172 120 52.781 1 79.19 162 HIS B N 1
ATOM 8140 C CA . HIS B 1 162 ? -20.922 119.062 53.875 1 79.19 162 HIS B CA 1
ATOM 8141 C C . HIS B 1 162 ? -20.906 117.625 53.344 1 79.19 162 HIS B C 1
ATOM 8143 O O . HIS B 1 162 ? -21.297 117.375 52.219 1 79.19 162 HIS B O 1
ATOM 8149 N N . GLN B 1 163 ? -20.422 116.812 54.125 1 81.56 163 GLN B N 1
ATOM 8150 C CA . GLN B 1 163 ? -20.312 115.375 53.75 1 81.56 163 GLN B CA 1
ATOM 8151 C C . GLN B 1 163 ? -21.656 114.812 53.312 1 81.56 163 GLN B C 1
ATOM 8153 O O . GLN B 1 163 ? -21.719 114 52.406 1 81.56 163 GLN B O 1
ATOM 8158 N N . SER B 1 164 ? -22.641 115.312 53.938 1 80.62 164 SER B N 1
ATOM 8159 C CA . SER B 1 164 ? -23.969 114.75 53.688 1 80.62 164 SER B CA 1
ATOM 8160 C C . SER B 1 164 ? -24.484 115.188 52.312 1 80.62 164 SER B C 1
ATOM 8162 O O . SER B 1 164 ? -25.406 114.625 51.75 1 80.62 164 SER B O 1
ATOM 8164 N N . ASP B 1 165 ? -23.797 116.125 51.719 1 81.44 165 ASP B N 1
ATOM 8165 C CA . ASP B 1 165 ? -24.25 116.625 50.438 1 81.44 165 ASP B CA 1
ATOM 8166 C C . ASP B 1 165 ? -23.641 115.812 49.281 1 81.44 165 ASP B C 1
ATOM 8168 O O . ASP B 1 165 ? -24.062 115.938 48.125 1 81.44 165 ASP B O 1
ATOM 8172 N N . TYR B 1 166 ? -22.672 114.938 49.562 1 88.25 166 TYR B N 1
ATOM 8173 C CA . TYR B 1 166 ? -22.016 114.188 48.531 1 88.25 166 TYR B CA 1
ATOM 8174 C C . TYR B 1 166 ? -22.688 112.812 48.375 1 88.25 166 TYR B C 1
ATOM 8176 O O . TYR B 1 166 ? -23.094 112.188 49.344 1 88.25 166 TYR B O 1
ATOM 8184 N N . THR B 1 167 ? -22.922 112.375 47.156 1 88.12 167 THR B N 1
ATOM 8185 C CA . THR B 1 167 ? -23.359 111.062 46.781 1 88.12 167 THR B CA 1
ATOM 8186 C C . THR B 1 167 ? -22.484 110.438 45.688 1 88.12 167 THR B C 1
ATOM 8188 O O . THR B 1 167 ? -22.219 111.125 44.688 1 88.12 167 THR B O 1
ATOM 8191 N N . VAL B 1 168 ? -21.875 109.25 46 1 89.38 168 VAL B N 1
ATOM 8192 C CA . VAL B 1 168 ? -21.094 108.562 45 1 89.38 168 VAL B CA 1
ATOM 8193 C C . VAL B 1 168 ? -21.906 107.375 44.469 1 89.38 168 VAL B C 1
ATOM 8195 O O . VAL B 1 168 ? -22.281 106.5 45.25 1 89.38 168 VAL B O 1
ATOM 8198 N N . LYS B 1 169 ? -22.203 107.438 43.188 1 86.75 169 LYS B N 1
ATOM 8199 C CA . LYS B 1 169 ? -22.953 106.375 42.531 1 86.75 169 LYS B CA 1
ATOM 8200 C C . LYS B 1 169 ? -22.031 105.438 41.719 1 86.75 169 LYS B C 1
ATOM 8202 O O . LYS B 1 169 ? -21.109 105.938 41.062 1 86.75 169 LYS B O 1
ATOM 8207 N N . ILE B 1 170 ? -22.219 104.25 41.938 1 86 170 ILE B N 1
ATOM 8208 C CA . ILE B 1 170 ? -21.531 103.188 41.156 1 86 170 ILE B CA 1
ATOM 8209 C C . ILE B 1 170 ? -22.531 102.5 40.25 1 86 170 ILE B C 1
ATOM 8211 O O . ILE B 1 170 ? -23.469 101.875 40.719 1 86 170 ILE B O 1
ATOM 8215 N N . GLY B 1 171 ? -22.422 102.625 39 1 81.88 171 GLY B N 1
ATOM 8216 C CA . GLY B 1 171 ? -23.359 102 38.062 1 81.88 171 GLY B CA 1
ATOM 8217 C C . GLY B 1 171 ? -24.719 102.688 38.094 1 81.88 171 GLY B C 1
ATOM 8218 O O . GLY B 1 171 ? -24.844 103.875 38.438 1 81.88 171 GLY B O 1
ATOM 8219 N N . LEU B 1 172 ? -25.781 102 37.75 1 78.06 172 LEU B N 1
ATOM 8220 C CA . LEU B 1 172 ? -27.125 102.562 37.656 1 78.06 172 LEU B CA 1
ATOM 8221 C C . LEU B 1 172 ? -27.844 102.438 39 1 78.06 172 LEU B C 1
ATOM 8223 O O . LEU B 1 172 ? -28.656 103.312 39.344 1 78.06 172 LEU B O 1
ATOM 8227 N N . ASP B 1 173 ? -27.453 101.438 39.781 1 77.75 173 ASP B N 1
ATOM 8228 C CA . ASP B 1 173 ? -28.219 101.25 41.031 1 77.75 173 ASP B CA 1
ATOM 8229 C C . ASP B 1 173 ? -27.281 101.062 42.219 1 77.75 173 ASP B C 1
ATOM 8231 O O . ASP B 1 173 ? -27.75 100.812 43.344 1 77.75 173 ASP B O 1
ATOM 8235 N N . GLY B 1 174 ? -26.062 101.25 42 1 82.62 174 GLY B N 1
ATOM 8236 C CA . GLY B 1 174 ? -25.156 101.125 43.125 1 82.62 174 GLY B CA 1
ATOM 8237 C C . GLY B 1 174 ? -24.75 102.438 43.781 1 82.62 174 GLY B C 1
ATOM 8238 O O . GLY B 1 174 ? -24.734 103.438 43.125 1 82.62 174 GLY B O 1
ATOM 8239 N N . THR B 1 175 ? -24.734 102.5 45.094 1 84.69 175 THR B N 1
ATOM 8240 C CA . THR B 1 175 ? -24.234 103.625 45.844 1 84.69 175 THR B CA 1
ATOM 8241 C C . THR B 1 175 ? -23 103.25 46.656 1 84.69 175 THR B C 1
ATOM 8243 O O . THR B 1 175 ? -22.969 102.188 47.281 1 84.69 175 THR B O 1
ATOM 8246 N N . CYS B 1 176 ? -22.016 104.062 46.438 1 83.75 176 CYS B N 1
ATOM 8247 C CA . CYS B 1 176 ? -20.812 103.875 47.219 1 83.75 176 CYS B CA 1
ATOM 8248 C C . CYS B 1 176 ? -20.969 104.562 48.594 1 83.75 176 CYS B C 1
ATOM 8250 O O . CYS B 1 176 ? -21.219 105.75 48.688 1 83.75 176 CYS B O 1
ATOM 8252 N N . PHE B 1 177 ? -21 103.812 49.594 1 83.06 177 PHE B N 1
ATOM 8253 C CA . PHE B 1 177 ? -21.156 104.375 50.938 1 83.06 177 PHE B CA 1
ATOM 8254 C C . PHE B 1 177 ? -19.922 105.188 51.344 1 83.06 177 PHE B C 1
ATOM 8256 O O . PHE B 1 177 ? -18.812 104.688 51.406 1 83.06 177 PHE B O 1
ATOM 8263 N N . ILE B 1 178 ? -20.172 106.562 51.406 1 81.19 178 ILE B N 1
ATOM 8264 C CA . ILE B 1 178 ? -19.078 107.5 51.75 1 81.19 178 ILE B CA 1
ATOM 8265 C C . ILE B 1 178 ? -18.688 107.25 53.219 1 81.19 178 ILE B C 1
ATOM 8267 O O . ILE B 1 178 ? -19.5 107.5 54.125 1 81.19 178 ILE B O 1
ATOM 8271 N N . GLN B 1 179 ? -17.531 106.875 53.438 1 75.75 179 GLN B N 1
ATOM 8272 C CA . GLN B 1 179 ? -17.031 106.688 54.781 1 75.75 179 GLN B CA 1
ATOM 8273 C C . GLN B 1 179 ? -16.422 107.938 55.312 1 75.75 179 GLN B C 1
ATOM 8275 O O . GLN B 1 179 ? -16.672 108.375 56.469 1 75.75 179 GLN B O 1
ATOM 8280 N N . GLN B 1 180 ? -15.586 108.625 54.438 1 75.12 180 GLN B N 1
ATOM 8281 C CA . GLN B 1 180 ? -14.914 109.875 54.844 1 75.12 180 GLN B CA 1
ATOM 8282 C C . GLN B 1 180 ? -14.695 110.812 53.656 1 75.12 180 GLN B C 1
ATOM 8284 O O . GLN B 1 180 ? -14.461 110.375 52.531 1 75.12 180 GLN B O 1
ATOM 8289 N N . ILE B 1 181 ? -14.891 112.125 53.906 1 80.56 181 ILE B N 1
ATOM 8290 C CA . ILE B 1 181 ? -14.625 113.188 52.938 1 80.56 181 ILE B CA 1
ATOM 8291 C C . ILE B 1 181 ? -13.648 114.188 53.5 1 80.56 181 ILE B C 1
ATOM 8293 O O . ILE B 1 181 ? -13.766 114.625 54.656 1 80.56 181 ILE B O 1
ATOM 8297 N N . SER B 1 182 ? -12.523 114.438 52.844 1 76.56 182 SER B N 1
ATOM 8298 C CA . SER B 1 182 ? -11.617 115.562 53.094 1 76.56 182 SER B CA 1
ATOM 8299 C C . SER B 1 182 ? -11.648 116.562 51.969 1 76.56 182 SER B C 1
ATOM 8301 O O . SER B 1 182 ? -12.359 116.375 51 1 76.56 182 SER B O 1
ATOM 8303 N N . ASN B 1 183 ? -10.914 117.688 52.125 1 77.75 183 ASN B N 1
ATOM 8304 C CA . ASN B 1 183 ? -10.891 118.688 51.094 1 77.75 183 ASN B CA 1
ATOM 8305 C C . ASN B 1 183 ? -10.164 118.188 49.844 1 77.75 183 ASN B C 1
ATOM 8307 O O . ASN B 1 183 ? -10.281 118.812 48.781 1 77.75 183 ASN B O 1
ATOM 8311 N N . TRP B 1 184 ? -9.594 116.938 49.969 1 79.19 184 TRP B N 1
ATOM 8312 C CA . TRP B 1 184 ? -8.789 116.5 48.844 1 79.19 184 TRP B CA 1
ATOM 8313 C C . TRP B 1 184 ? -9.211 115.125 48.375 1 79.19 184 TRP B C 1
ATOM 8315 O O . TRP B 1 184 ? -8.82 114.688 47.312 1 79.19 184 TRP B O 1
ATOM 8325 N N . ASN B 1 185 ? -9.945 114.375 49.188 1 81.75 185 ASN B N 1
ATOM 8326 C CA . ASN B 1 185 ? -10.297 113.062 48.75 1 81.75 185 ASN B CA 1
ATOM 8327 C C . ASN B 1 185 ? -11.625 112.562 49.344 1 81.75 185 ASN B C 1
ATOM 8329 O O . ASN B 1 185 ? -12.055 113.125 50.375 1 81.75 185 ASN B O 1
ATOM 8333 N N . ILE B 1 186 ? -12.383 111.625 48.656 1 84.62 186 ILE B N 1
ATOM 8334 C CA . ILE B 1 186 ? -13.578 110.938 49.094 1 84.62 186 ILE B CA 1
ATOM 8335 C C . ILE B 1 186 ? -13.289 109.438 49.125 1 84.62 186 ILE B C 1
ATOM 8337 O O . ILE B 1 186 ? -12.844 108.875 48.156 1 84.62 186 ILE B O 1
ATOM 8341 N N . THR B 1 187 ? -13.367 108.875 50.25 1 80.44 187 THR B N 1
ATOM 8342 C CA . THR B 1 187 ? -13.242 107.438 50.375 1 80.44 187 THR B CA 1
ATOM 8343 C C . THR B 1 187 ? -14.617 106.812 50.531 1 80.44 187 THR B C 1
ATOM 8345 O O . THR B 1 187 ? -15.383 107.125 51.406 1 80.44 187 THR B O 1
ATOM 8348 N N . CYS B 1 188 ? -14.961 105.875 49.625 1 83.25 188 CYS B N 1
ATOM 8349 C CA . CYS B 1 188 ? -16.25 105.188 49.656 1 83.25 188 CYS B CA 1
ATOM 8350 C C . CYS B 1 188 ? -16.109 103.688 49.438 1 83.25 188 CYS B C 1
ATOM 8352 O O . CYS B 1 188 ? -15.102 103.25 48.875 1 83.25 188 CYS B O 1
ATOM 8354 N N . LEU B 1 189 ? -16.969 102.938 50 1 81.19 189 LEU B N 1
ATOM 8355 C CA . LEU B 1 189 ? -17.031 101.438 49.875 1 81.19 189 LEU B CA 1
ATOM 8356 C C . LEU B 1 189 ? -18 101.062 48.75 1 81.19 189 LEU B C 1
ATOM 8358 O O . LEU B 1 189 ? -19.188 101.375 48.812 1 81.19 189 LEU B O 1
ATOM 8362 N N . PRO B 1 190 ? -17.406 100.375 47.781 1 81.56 190 PRO B N 1
ATOM 8363 C CA . PRO B 1 190 ? -18.312 99.875 46.719 1 81.56 190 PRO B CA 1
ATOM 8364 C C . PRO B 1 190 ? -19.219 98.75 47.188 1 81.56 190 PRO B C 1
ATOM 8366 O O . PRO B 1 190 ? -18.906 98.062 48.156 1 81.56 190 PRO B O 1
ATOM 8369 N N . PRO B 1 191 ? -20.391 98.625 46.469 1 83 191 PRO B N 1
ATOM 8370 C CA . PRO B 1 191 ? -21.297 97.5 46.812 1 83 191 PRO B CA 1
ATOM 8371 C C . PRO B 1 191 ? -20.656 96.188 46.562 1 83 191 PRO B C 1
ATOM 8373 O O . PRO B 1 191 ? -19.812 96 45.656 1 83 191 PRO B O 1
ATOM 8376 N N . LYS B 1 192 ? -20.984 95.188 47.406 1 78.56 192 LYS B N 1
ATOM 8377 C CA . LYS B 1 192 ? -20.469 93.812 47.344 1 78.56 192 LYS B CA 1
ATOM 8378 C C . LYS B 1 192 ? -20.828 93.188 46 1 78.56 192 LYS B C 1
ATOM 8380 O O . LYS B 1 192 ? -20 92.5 45.406 1 78.56 192 LYS B O 1
ATOM 8385 N N . SER B 1 193 ? -22.031 93.438 45.594 1 80.56 193 SER B N 1
ATOM 8386 C CA . SER B 1 193 ? -22.484 92.812 44.344 1 80.56 193 SER B CA 1
ATOM 8387 C C . SER B 1 193 ? -22.422 93.812 43.188 1 80.56 193 SER B C 1
ATOM 8389 O O . SER B 1 193 ? -22.594 95.062 43.375 1 80.56 193 SER B O 1
ATOM 8391 N N . LYS B 1 194 ? -22.094 93.312 42.062 1 77.12 194 LYS B N 1
ATOM 8392 C CA . LYS B 1 194 ? -21.984 94.188 40.875 1 77.12 194 LYS B CA 1
ATOM 8393 C C . LYS B 1 194 ? -23.297 94.875 40.594 1 77.12 194 LYS B C 1
ATOM 8395 O O . LYS B 1 194 ? -24.344 94.312 40.469 1 77.12 194 LYS B O 1
ATOM 8400 N N . PRO B 1 195 ? -23.156 96.25 40.5 1 80.38 195 PRO B N 1
ATOM 8401 C CA . PRO B 1 195 ? -24.359 97 40.125 1 80.38 195 PRO B CA 1
ATOM 8402 C C . PRO B 1 195 ? -24.656 97 38.625 1 80.38 195 PRO B C 1
ATOM 8404 O O . PRO B 1 195 ? -23.797 96.562 37.844 1 80.38 195 PRO B O 1
ATOM 8407 N N . ARG B 1 196 ? -25.922 97.312 38.156 1 75.56 196 ARG B N 1
ATOM 8408 C CA . ARG B 1 196 ? -26.297 97.312 36.75 1 75.56 196 ARG B CA 1
ATOM 8409 C C . ARG B 1 196 ? -25.547 98.375 35.969 1 75.56 196 ARG B C 1
ATOM 8411 O O . ARG B 1 196 ? -25.234 99.438 36.531 1 75.56 196 ARG B O 1
ATOM 8418 N N . THR B 1 197 ? -24.891 98.062 34.938 1 76.81 197 THR B N 1
ATOM 8419 C CA . THR B 1 197 ? -24.141 99.062 34.125 1 76.81 197 THR B CA 1
ATOM 8420 C C . THR B 1 197 ? -24.703 99.125 32.688 1 76.81 197 THR B C 1
ATOM 8422 O O . THR B 1 197 ? -25.328 98.188 32.219 1 76.81 197 THR B O 1
ATOM 8425 N N . ASN B 1 198 ? -24.672 100.312 32.094 1 70.56 198 ASN B N 1
ATOM 8426 C CA . ASN B 1 198 ? -25.031 100.438 30.672 1 70.56 198 ASN B CA 1
ATOM 8427 C C . ASN B 1 198 ? -23.797 100.375 29.766 1 70.56 198 ASN B C 1
ATOM 8429 O O . ASN B 1 198 ? -23.875 100.688 28.594 1 70.56 198 ASN B O 1
ATOM 8433 N N . HIS B 1 199 ? -22.719 99.938 30.438 1 74.31 199 HIS B N 1
ATOM 8434 C CA . HIS B 1 199 ? -21.516 99.812 29.625 1 74.31 199 HIS B CA 1
ATOM 8435 C C . HIS B 1 199 ? -21.578 98.5 28.797 1 74.31 199 HIS B C 1
ATOM 8437 O O . HIS B 1 199 ? -22.234 97.562 29.188 1 74.31 199 HIS B O 1
ATOM 8443 N N . SER B 1 200 ? -21.062 98.438 27.516 1 71.38 200 SER B N 1
ATOM 8444 C CA . SER B 1 200 ? -21.016 97.312 26.609 1 71.38 200 SER B CA 1
ATOM 8445 C C . SER B 1 200 ? -20.359 96.125 27.281 1 71.38 200 SER B C 1
ATOM 8447 O O . SER B 1 200 ? -20.766 94.938 27.078 1 71.38 200 SER B O 1
ATOM 8449 N N . ASP B 1 201 ? -19.391 96.375 28.016 1 70.38 201 ASP B N 1
ATOM 8450 C CA . ASP B 1 201 ? -18.75 95.312 28.828 1 70.38 201 ASP B CA 1
ATOM 8451 C C . ASP B 1 201 ? -19.406 95.188 30.203 1 70.38 201 ASP B C 1
ATOM 8453 O O . ASP B 1 201 ? -19.375 96.188 30.984 1 70.38 201 ASP B O 1
ATOM 8457 N N . GLU B 1 202 ? -20.078 94.188 30.406 1 75 202 GLU B N 1
ATOM 8458 C CA . GLU B 1 202 ? -20.875 93.938 31.609 1 75 202 GLU B CA 1
ATOM 8459 C C . GLU B 1 202 ? -20 93.938 32.844 1 75 202 GLU B C 1
ATOM 8461 O O . GLU B 1 202 ? -20.5 94.125 33.969 1 75 202 GLU B O 1
ATOM 8466 N N . THR B 1 203 ? -18.781 93.812 32.781 1 78.88 203 THR B N 1
ATOM 8467 C CA . THR B 1 203 ? -17.922 93.75 33.969 1 78.88 203 THR B CA 1
ATOM 8468 C C . THR B 1 203 ? -17.469 95.188 34.375 1 78.88 203 THR B C 1
ATOM 8470 O O . THR B 1 203 ? -16.938 95.375 35.469 1 78.88 203 THR B O 1
ATOM 8473 N N . ILE B 1 204 ? -17.703 96.125 33.594 1 78.75 204 ILE B N 1
ATOM 8474 C CA . ILE B 1 204 ? -17.25 97.5 33.844 1 78.75 204 ILE B CA 1
ATOM 8475 C C . ILE B 1 204 ? -18.406 98.312 34.344 1 78.75 204 ILE B C 1
ATOM 8477 O O . ILE B 1 204 ? -19.5 98.312 33.75 1 78.75 204 ILE B O 1
ATOM 8481 N N . VAL B 1 205 ? -18.25 98.938 35.469 1 84.69 205 VAL B N 1
ATOM 8482 C CA . VAL B 1 205 ? -19.25 99.812 36.062 1 84.69 205 VAL B CA 1
ATOM 8483 C C . VAL B 1 205 ? -18.688 101.188 36.219 1 84.69 205 VAL B C 1
ATOM 8485 O O . VAL B 1 205 ? -17.516 101.375 36.562 1 84.69 205 VAL B O 1
ATOM 8488 N N . PHE B 1 206 ? -19.438 102.25 35.875 1 83.88 206 PHE B N 1
ATOM 8489 C CA . PHE B 1 206 ? -18.969 103.625 35.969 1 83.88 206 PHE B CA 1
ATOM 8490 C C . PHE B 1 206 ? -19.172 104.188 37.375 1 83.88 206 PHE B C 1
ATOM 8492 O O . PHE B 1 206 ? -20.078 103.75 38.094 1 83.88 206 PHE B O 1
ATOM 8499 N N . VAL B 1 207 ? -18.328 105.125 37.812 1 87.06 207 VAL B N 1
ATOM 8500 C CA . VAL B 1 207 ? -18.375 105.812 39.094 1 87.06 207 VAL B CA 1
ATOM 8501 C C . VAL B 1 207 ? -18.656 107.312 38.844 1 87.06 207 VAL B C 1
ATOM 8503 O O . VAL B 1 207 ? -17.953 107.938 38.094 1 87.06 207 VAL B O 1
ATOM 8506 N N . VAL B 1 208 ? -19.766 107.812 39.469 1 85.75 208 VAL B N 1
ATOM 8507 C CA . VAL B 1 208 ? -20.172 109.188 39.312 1 85.75 208 VAL B CA 1
ATOM 8508 C C . VAL B 1 208 ? -20.281 109.812 40.719 1 85.75 208 VAL B C 1
ATOM 8510 O O . VAL B 1 208 ? -20.875 109.25 41.625 1 85.75 208 VAL B O 1
ATOM 8513 N N . VAL B 1 209 ? -19.719 110.938 40.812 1 89.31 209 VAL B N 1
ATOM 8514 C CA . VAL B 1 209 ? -19.859 111.75 42.031 1 89.31 209 VAL B CA 1
ATOM 8515 C C . VAL B 1 209 ? -20.812 112.875 41.781 1 89.31 209 VAL B C 1
ATOM 8517 O O . VAL B 1 209 ? -20.75 113.562 40.75 1 89.31 209 VAL B O 1
ATOM 8520 N N . GLU B 1 210 ? -21.719 113 42.812 1 86.75 210 GLU B N 1
ATOM 8521 C CA . GLU B 1 210 ? -22.703 114.125 42.719 1 86.75 210 GLU B CA 1
ATOM 8522 C C . GLU B 1 210 ? -22.656 115 43.969 1 86.75 210 GLU B C 1
ATOM 8524 O O . GLU B 1 210 ? -22.641 114.5 45.094 1 86.75 210 GLU B O 1
ATOM 8529 N N . VAL B 1 211 ? -22.484 116.25 43.719 1 86.38 211 VAL B N 1
ATOM 8530 C CA . VAL B 1 211 ? -22.578 117.25 44.781 1 86.38 211 VAL B CA 1
ATOM 8531 C C . VAL B 1 211 ? -23.281 118.5 44.281 1 86.38 211 VAL B C 1
ATOM 8533 O O . VAL B 1 211 ? -22.812 119.125 43.344 1 86.38 211 VAL B O 1
ATOM 8536 N N . GLY B 1 212 ? -24.344 118.812 44.906 1 79.94 212 GLY B N 1
ATOM 8537 C CA . GLY B 1 212 ? -25.109 119.938 44.406 1 79.94 212 GLY B CA 1
ATOM 8538 C C . GLY B 1 212 ? -25.516 119.812 42.938 1 79.94 212 GLY B C 1
ATOM 8539 O O . GLY B 1 212 ? -26.125 118.75 42.562 1 79.94 212 GLY B O 1
ATOM 8540 N N . ASN B 1 213 ? -25.078 120.75 42.188 1 78.44 213 ASN B N 1
ATOM 8541 C CA . ASN B 1 213 ? -25.406 120.688 40.781 1 78.44 213 ASN B CA 1
ATOM 8542 C C . ASN B 1 213 ? -24.234 120.125 39.969 1 78.44 213 ASN B C 1
ATOM 8544 O O . ASN B 1 213 ? -24.297 120.125 38.719 1 78.44 213 ASN B O 1
ATOM 8548 N N . ILE B 1 214 ? -23.219 119.562 40.625 1 85 214 ILE B N 1
ATOM 8549 C CA . ILE B 1 214 ? -22.047 119.062 39.938 1 85 214 ILE B CA 1
ATOM 8550 C C . ILE B 1 214 ? -22.156 117.5 39.844 1 85 214 ILE B C 1
ATOM 8552 O O . ILE B 1 214 ? -22.406 116.875 40.844 1 85 214 ILE B O 1
ATOM 8556 N N . GLN B 1 215 ? -22.219 117 38.656 1 84.31 215 GLN B N 1
ATOM 8557 C CA . GLN B 1 215 ? -22.125 115.625 38.375 1 84.31 215 GLN B CA 1
ATOM 8558 C C . GLN B 1 215 ? -20.891 115.312 37.531 1 84.31 215 GLN B C 1
ATOM 8560 O O . GLN B 1 215 ? -20.781 115.75 36.406 1 84.31 215 GLN B O 1
ATOM 8565 N N . ASP B 1 216 ? -19.859 114.562 38.094 1 86.69 216 ASP B N 1
ATOM 8566 C CA . ASP B 1 216 ? -18.641 114.188 37.375 1 86.69 216 ASP B CA 1
ATOM 8567 C C . ASP B 1 216 ? -18.453 112.688 37.281 1 86.69 216 ASP B C 1
ATOM 8569 O O . ASP B 1 216 ? -18.578 112 38.25 1 86.69 216 ASP B O 1
ATOM 8573 N N . ASN B 1 217 ? -18.297 112.312 36.062 1 82.62 217 ASN B N 1
ATOM 8574 C CA . ASN B 1 217 ? -17.953 110.875 35.812 1 82.62 217 ASN B CA 1
ATOM 8575 C C . ASN B 1 217 ? -16.469 110.625 36.031 1 82.62 217 ASN B C 1
ATOM 8577 O O . ASN B 1 217 ? -15.617 111.25 35.375 1 82.62 217 ASN B O 1
ATOM 8581 N N . LEU B 1 218 ? -16.109 109.938 37.062 1 85.81 218 LEU B N 1
ATOM 8582 C CA . LEU B 1 218 ? -14.727 109.75 37.469 1 85.81 218 LEU B CA 1
ATOM 8583 C C . LEU B 1 218 ? -14.055 108.625 36.656 1 85.81 218 LEU B C 1
ATOM 8585 O O . LEU B 1 218 ? -12.828 108.562 36.562 1 85.81 218 LEU B O 1
ATOM 8589 N N . GLY B 1 219 ? -14.695 107.625 36.156 1 84.12 219 GLY B N 1
ATOM 8590 C CA . GLY B 1 219 ? -14.133 106.5 35.438 1 84.12 219 GLY B CA 1
ATOM 8591 C C . GLY B 1 219 ? -14.883 105.188 35.656 1 84.12 219 GLY B C 1
ATOM 8592 O O . GLY B 1 219 ? -16.047 105.25 36.062 1 84.12 219 GLY B O 1
ATOM 8593 N N . ASN B 1 220 ? -14.172 104.125 35.219 1 80.44 220 ASN B N 1
ATOM 8594 C CA . ASN B 1 220 ? -14.805 102.812 35.25 1 80.44 220 ASN B CA 1
ATOM 8595 C C . ASN B 1 220 ? -14.07 101.812 36.188 1 80.44 220 ASN B C 1
ATOM 8597 O O . ASN B 1 220 ? -12.859 101.938 36.375 1 80.44 220 ASN B O 1
ATOM 8601 N N . ILE B 1 221 ? -14.852 100.938 36.906 1 80.62 221 ILE B N 1
ATOM 8602 C CA . ILE B 1 221 ? -14.305 99.875 37.688 1 80.62 221 ILE B CA 1
ATOM 8603 C C . ILE B 1 221 ? -14.789 98.5 37.094 1 80.62 221 ILE B C 1
ATOM 8605 O O . ILE B 1 221 ? -15.844 98.438 36.469 1 80.62 221 ILE B O 1
ATOM 8609 N N . ARG B 1 222 ? -13.945 97.438 37.281 1 81.31 222 ARG B N 1
ATOM 8610 C CA . ARG B 1 222 ? -14.242 96.125 36.719 1 81.31 222 ARG B CA 1
ATOM 8611 C C . ARG B 1 222 ? -14.523 95.125 37.844 1 81.31 222 ARG B C 1
ATOM 8613 O O . ARG B 1 222 ? -13.828 95.125 38.844 1 81.31 222 ARG B O 1
ATOM 8620 N N . TYR B 1 223 ? -15.633 94.375 37.656 1 76.69 223 TYR B N 1
ATOM 8621 C CA . TYR B 1 223 ? -15.969 93.188 38.5 1 76.69 223 TYR B CA 1
ATOM 8622 C C . TYR B 1 223 ? -15.656 91.875 37.75 1 76.69 223 TYR B C 1
ATOM 8624 O O . TYR B 1 223 ? -16.125 91.688 36.656 1 76.69 223 TYR B O 1
ATOM 8632 N N . ILE B 1 224 ? -14.68 91.062 38.312 1 71.5 224 ILE B N 1
ATOM 8633 C CA . ILE B 1 224 ? -14.281 89.812 37.688 1 71.5 224 ILE B CA 1
ATOM 8634 C C . ILE B 1 224 ? -14.867 88.625 38.438 1 71.5 224 ILE B C 1
ATOM 8636 O O . ILE B 1 224 ? -14.984 88.688 39.688 1 71.5 224 ILE B O 1
ATOM 8640 N N . THR B 1 225 ? -15.508 87.75 37.656 1 62.75 225 THR B N 1
ATOM 8641 C CA . THR B 1 225 ? -15.961 86.5 38.219 1 62.75 225 THR B CA 1
ATOM 8642 C C . THR B 1 225 ? -14.859 85.438 38.156 1 62.75 225 THR B C 1
ATOM 8644 O O . THR B 1 225 ? -14.172 85.312 37.125 1 62.75 225 THR B O 1
ATOM 8647 N N . ALA B 1 226 ? -14.352 85.125 39.344 1 55.06 226 ALA B N 1
ATOM 8648 C CA . ALA B 1 226 ? -13.336 84.062 39.406 1 55.06 226 ALA B CA 1
ATOM 8649 C C . ALA B 1 226 ? -13.836 82.75 38.719 1 55.06 226 ALA B C 1
ATOM 8651 O O . ALA B 1 226 ? -14.969 82.375 38.938 1 55.06 226 ALA B O 1
ATOM 8652 N N . LEU B 1 227 ? -13.398 82.375 37.562 1 55.19 227 LEU B N 1
ATOM 8653 C CA . LEU B 1 227 ? -13.688 81.125 36.906 1 55.19 227 LEU B CA 1
ATOM 8654 C C . LEU B 1 227 ? -13.312 79.938 37.812 1 55.19 227 LEU B C 1
ATOM 8656 O O . LEU B 1 227 ? -12.219 79.938 38.375 1 55.19 227 LEU B O 1
ATOM 8660 N N . PRO B 1 228 ? -14.367 79.062 38.156 1 56 228 PRO B N 1
ATOM 8661 C CA . PRO B 1 228 ? -14.016 77.938 38.969 1 56 228 PRO B CA 1
ATOM 8662 C C . PRO B 1 228 ? -13.086 76.938 38.25 1 56 228 PRO B C 1
ATOM 8664 O O . PRO B 1 228 ? -13.469 76.375 37.219 1 56 228 PRO B O 1
ATOM 8667 N N . ILE B 1 229 ? -11.781 77 38.406 1 56.78 229 ILE B N 1
ATOM 8668 C CA . ILE B 1 229 ? -10.719 76.188 37.812 1 56.78 229 ILE B CA 1
ATOM 8669 C C . ILE B 1 229 ? -10.938 74.688 38.156 1 56.78 229 ILE B C 1
ATOM 8671 O O . ILE B 1 229 ? -10.656 73.812 37.312 1 56.78 229 ILE B O 1
ATOM 8675 N N . LEU B 1 230 ? -11.562 74.375 39.219 1 60.69 230 LEU B N 1
ATOM 8676 C CA . LEU B 1 230 ? -11.648 73 39.688 1 60.69 230 LEU B CA 1
ATOM 8677 C C . LEU B 1 230 ? -12.555 72.188 38.781 1 60.69 230 LEU B C 1
ATOM 8679 O O . LEU B 1 230 ? -12.195 71.062 38.375 1 60.69 230 LEU B O 1
ATOM 8683 N N . PRO B 1 231 ? -13.664 72.625 38.406 1 62.5 231 PRO B N 1
ATOM 8684 C CA . PRO B 1 231 ? -14.5 71.75 37.531 1 62.5 231 PRO B CA 1
ATOM 8685 C C . PRO B 1 231 ? -13.898 71.625 36.125 1 62.5 231 PRO B C 1
ATOM 8687 O O . PRO B 1 231 ? -14.102 70.562 35.5 1 62.5 231 PRO B O 1
ATOM 8690 N N . ILE B 1 232 ? -13.055 72.5 35.688 1 61 232 ILE B N 1
ATOM 8691 C CA . ILE B 1 232 ? -12.438 72.375 34.375 1 61 232 ILE B CA 1
ATOM 8692 C C . ILE B 1 232 ? -11.367 71.312 34.406 1 61 232 ILE B C 1
ATOM 8694 O O . ILE B 1 232 ? -11.258 70.5 33.438 1 61 232 ILE B O 1
ATOM 8698 N N . VAL B 1 233 ? -10.594 71.312 35.469 1 61.94 233 VAL B N 1
ATOM 8699 C CA . VAL B 1 233 ? -9.547 70.25 35.594 1 61.94 233 VAL B CA 1
ATOM 8700 C C . VAL B 1 233 ? -10.172 68.875 35.625 1 61.94 233 VAL B C 1
ATOM 8702 O O . VAL B 1 233 ? -9.695 67.938 34.969 1 61.94 233 VAL B O 1
ATOM 8705 N N . ILE B 1 234 ? -11.289 68.688 36.344 1 64.44 234 ILE B N 1
ATOM 8706 C CA . ILE B 1 234 ? -11.961 67.438 36.438 1 64.44 234 ILE B CA 1
ATOM 8707 C C . ILE B 1 234 ? -12.516 67 35.094 1 64.44 234 ILE B C 1
ATOM 8709 O O . ILE B 1 234 ? -12.43 65.875 34.688 1 64.44 234 ILE B O 1
ATOM 8713 N N . GLY B 1 235 ? -13.016 67.938 34.312 1 65.69 235 GLY B N 1
ATOM 8714 C CA . GLY B 1 235 ? -13.547 67.625 33 1 65.69 235 GLY B CA 1
ATOM 8715 C C . GLY B 1 235 ? -12.492 67.188 32 1 65.69 235 GLY B C 1
ATOM 8716 O O . GLY B 1 235 ? -12.703 66.25 31.266 1 65.69 235 GLY B O 1
ATOM 8717 N N . VAL B 1 236 ? -11.328 67.812 32.031 1 66.12 236 VAL B N 1
ATOM 8718 C CA . VAL B 1 236 ? -10.258 67.5 31.094 1 66.12 236 VAL B CA 1
ATOM 8719 C C . VAL B 1 236 ? -9.695 66.125 31.438 1 66.12 236 VAL B C 1
ATOM 8721 O O . VAL B 1 236 ? -9.445 65.312 30.547 1 66.12 236 VAL B O 1
ATOM 8724 N N . LEU B 1 237 ? -9.523 65.812 32.719 1 67.06 237 LEU B N 1
ATOM 8725 C CA . LEU B 1 237 ? -9 64.562 33.156 1 67.06 237 LEU B CA 1
ATOM 8726 C C . LEU B 1 237 ? -9.992 63.438 32.844 1 67.06 237 LEU B C 1
ATOM 8728 O O . LEU B 1 237 ? -9.594 62.344 32.438 1 67.06 237 LEU B O 1
ATOM 8732 N N . GLY B 1 238 ? -11.305 63.75 33.031 1 69.81 238 GLY B N 1
ATOM 8733 C CA . GLY B 1 238 ? -12.328 62.75 32.719 1 69.81 238 GLY B CA 1
ATOM 8734 C C . GLY B 1 238 ? -12.383 62.406 31.234 1 69.81 238 GLY B C 1
ATOM 8735 O O . GLY B 1 238 ? -12.477 61.25 30.875 1 69.81 238 GLY B O 1
ATOM 8736 N N . THR B 1 239 ? -12.195 63.375 30.312 1 72.06 239 THR B N 1
ATOM 8737 C CA . THR B 1 239 ? -12.234 63.125 28.875 1 72.06 239 THR B CA 1
ATOM 8738 C C . THR B 1 239 ? -10.992 62.375 28.422 1 72.06 239 THR B C 1
ATOM 8740 O O . THR B 1 239 ? -11.07 61.5 27.562 1 72.06 239 THR B O 1
ATOM 8743 N N . ALA B 1 240 ? -9.836 62.688 29.031 1 68.62 240 ALA B N 1
ATOM 8744 C CA . ALA B 1 240 ? -8.602 62 28.688 1 68.62 240 ALA B CA 1
ATOM 8745 C C . ALA B 1 240 ? -8.695 60.5 29.062 1 68.62 240 ALA B C 1
ATOM 8747 O O . ALA B 1 240 ? -8.234 59.656 28.312 1 68.62 240 ALA B O 1
ATOM 8748 N N . LEU B 1 241 ? -9.352 60.219 30.188 1 71.62 241 LEU B N 1
ATOM 8749 C CA . LEU B 1 241 ? -9.539 58.844 30.609 1 71.62 241 LEU B CA 1
ATOM 8750 C C . LEU B 1 241 ? -10.477 58.094 29.656 1 71.62 241 LEU B C 1
ATOM 8752 O O . LEU B 1 241 ? -10.234 56.938 29.297 1 71.62 241 LEU B O 1
ATOM 8756 N N . LEU B 1 242 ? -11.484 58.781 29.203 1 74.12 242 LEU B N 1
ATOM 8757 C CA . LEU B 1 242 ? -12.438 58.156 28.297 1 74.12 242 LEU B CA 1
ATOM 8758 C C . LEU B 1 242 ? -11.789 57.844 26.953 1 74.12 242 LEU B C 1
ATOM 8760 O O . LEU B 1 242 ? -12.039 56.812 26.375 1 74.12 242 LEU B O 1
ATOM 8764 N N . VAL B 1 243 ? -10.891 58.719 26.516 1 72.69 243 VAL B N 1
ATOM 8765 C CA . VAL B 1 243 ? -10.211 58.5 25.234 1 72.69 243 VAL B CA 1
ATOM 8766 C C . VAL B 1 243 ? -9.211 57.344 25.375 1 72.69 243 VAL B C 1
ATOM 8768 O O . VAL B 1 243 ? -9.086 56.5 24.484 1 72.69 243 VAL B O 1
ATOM 8771 N N . SER B 1 244 ? -8.555 57.25 26.5 1 72.38 244 SER B N 1
ATOM 8772 C CA . SER B 1 244 ? -7.605 56.156 26.719 1 72.38 244 SER B CA 1
ATOM 8773 C C . SER B 1 244 ? -8.305 54.812 26.734 1 72.38 244 SER B C 1
ATOM 8775 O O . SER B 1 244 ? -7.805 53.844 26.156 1 72.38 244 SER B O 1
ATOM 8777 N N . VAL B 1 245 ? -9.414 54.812 27.375 1 74.62 245 VAL B N 1
ATOM 8778 C CA . VAL B 1 245 ? -10.172 53.594 27.438 1 74.62 245 VAL B CA 1
ATOM 8779 C C . VAL B 1 245 ? -10.656 53.188 26.031 1 74.62 245 VAL B C 1
ATOM 8781 O O . VAL B 1 245 ? -10.617 52.031 25.656 1 74.62 245 VAL B O 1
ATOM 8784 N N . ALA B 1 246 ? -11.031 54.188 25.25 1 76.81 246 ALA B N 1
ATOM 8785 C CA . ALA B 1 246 ? -11.492 53.906 23.891 1 76.81 246 ALA B CA 1
ATOM 8786 C C . ALA B 1 246 ? -10.367 53.375 23.031 1 76.81 246 ALA B C 1
ATOM 8788 O O . ALA B 1 246 ? -10.578 52.438 22.234 1 76.81 246 ALA B O 1
ATOM 8789 N N . VAL B 1 247 ? -9.164 53.844 23.219 1 75 247 VAL B N 1
ATOM 8790 C CA . VAL B 1 247 ? -8.016 53.375 22.453 1 75 247 VAL B CA 1
ATOM 8791 C C . VAL B 1 247 ? -7.668 51.938 22.859 1 75 247 VAL B C 1
ATOM 8793 O O . VAL B 1 247 ? -7.379 51.094 22 1 75 247 VAL B O 1
ATOM 8796 N N . VAL B 1 248 ? -7.742 51.625 24.109 1 74.69 248 VAL B N 1
ATOM 8797 C CA . VAL B 1 248 ? -7.438 50.281 24.594 1 74.69 248 VAL B CA 1
ATOM 8798 C C . VAL B 1 248 ? -8.453 49.312 24.031 1 74.69 248 VAL B C 1
ATOM 8800 O O . VAL B 1 248 ? -8.086 48.219 23.578 1 74.69 248 VAL B O 1
ATOM 8803 N N . ILE B 1 249 ? -9.656 49.688 24 1 77.38 249 ILE B N 1
ATOM 8804 C CA . ILE B 1 249 ? -10.703 48.812 23.5 1 77.38 249 ILE B CA 1
ATOM 8805 C C . ILE B 1 249 ? -10.5 48.562 22.016 1 77.38 249 ILE B C 1
ATOM 8807 O O . ILE B 1 249 ? -10.633 47.406 21.547 1 77.38 249 ILE B O 1
ATOM 8811 N N . THR B 1 250 ? -10.109 49.562 21.297 1 78.81 250 THR B N 1
ATOM 8812 C CA . THR B 1 250 ? -9.898 49.406 19.859 1 78.81 250 THR B CA 1
ATOM 8813 C C . THR B 1 250 ? -8.703 48.5 19.578 1 78.81 250 THR B C 1
ATOM 8815 O O . THR B 1 250 ? -8.742 47.656 18.672 1 78.81 250 THR B O 1
ATOM 8818 N N . VAL B 1 251 ? -7.727 48.625 20.438 1 77.44 251 VAL B N 1
ATOM 8819 C CA . VAL B 1 251 ? -6.531 47.812 20.234 1 77.44 251 VAL B CA 1
ATOM 8820 C C . VAL B 1 251 ? -6.832 46.344 20.578 1 77.44 251 VAL B C 1
ATOM 8822 O O . VAL B 1 251 ? -6.395 45.438 19.875 1 77.44 251 VAL B O 1
ATOM 8825 N N . VAL B 1 252 ? -7.598 46.188 21.547 1 77.81 252 VAL B N 1
ATOM 8826 C CA . VAL B 1 252 ? -7.953 44.812 21.953 1 77.81 252 VAL B CA 1
ATOM 8827 C C . VAL B 1 252 ? -8.844 44.188 20.875 1 77.81 252 VAL B C 1
ATOM 8829 O O . VAL B 1 252 ? -8.664 43.031 20.531 1 77.81 252 VAL B O 1
ATOM 8832 N N . LEU B 1 253 ? -9.695 44.969 20.359 1 80.44 253 LEU B N 1
ATOM 8833 C CA . LEU B 1 253 ? -10.586 44.469 19.328 1 80.44 253 LEU B CA 1
ATOM 8834 C C . LEU B 1 253 ? -9.805 44.125 18.062 1 80.44 253 LEU B C 1
ATOM 8836 O O . LEU B 1 253 ? -10.055 43.125 17.406 1 80.44 253 LEU B O 1
ATOM 8840 N N . ALA B 1 254 ? -8.906 44.969 17.797 1 79.25 254 ALA B N 1
ATOM 8841 C CA . ALA B 1 254 ? -8.078 44.719 16.609 1 79.25 254 ALA B CA 1
ATOM 8842 C C . ALA B 1 254 ? -7.203 43.5 16.797 1 79.25 254 ALA B C 1
ATOM 8844 O O . ALA B 1 254 ? -7.031 42.719 15.867 1 79.25 254 ALA B O 1
ATOM 8845 N N . SER B 1 255 ? -6.742 43.312 18 1 77.44 255 SER B N 1
ATOM 8846 C CA . SER B 1 255 ? -5.891 42.156 18.266 1 77.44 255 SER B CA 1
ATOM 8847 C C . SER B 1 255 ? -6.688 40.875 18.219 1 77.44 255 SER B C 1
ATOM 8849 O O . SER B 1 255 ? -6.199 39.844 17.734 1 77.44 255 SER B O 1
ATOM 8851 N N . LYS B 1 256 ? -7.879 41 18.672 1 78.81 256 LYS B N 1
ATOM 8852 C CA . LYS B 1 256 ? -8.742 39.812 18.625 1 78.81 256 LYS B CA 1
ATOM 8853 C C . LYS B 1 256 ? -9.102 39.438 17.188 1 78.81 256 LYS B C 1
ATOM 8855 O O . LYS B 1 256 ? -9.141 38.281 16.828 1 78.81 256 LYS B O 1
ATOM 8860 N N . ARG B 1 257 ? -9.281 40.344 16.406 1 79.25 257 ARG B N 1
ATOM 8861 C CA . ARG B 1 257 ? -9.609 40.125 15.008 1 79.25 257 ARG B CA 1
ATOM 8862 C C . ARG B 1 257 ? -8.422 39.5 14.266 1 79.25 257 ARG B C 1
ATOM 8864 O O . ARG B 1 257 ? -8.586 38.594 13.453 1 79.25 257 ARG B O 1
ATOM 8871 N N . LYS B 1 258 ? -7.309 40 14.617 1 78.81 258 LYS B N 1
ATOM 8872 C CA . LYS B 1 258 ? -6.117 39.469 13.969 1 78.81 258 LYS B CA 1
ATOM 8873 C C . LYS B 1 258 ? -5.852 38.031 14.406 1 78.81 258 LYS B C 1
ATOM 8875 O O . LYS B 1 258 ? -5.438 37.219 13.602 1 78.81 258 LYS B O 1
ATOM 8880 N N . ARG B 1 259 ? -6.211 37.781 15.57 1 77.81 259 ARG B N 1
ATOM 8881 C CA . ARG B 1 259 ? -6.035 36.438 16.078 1 77.81 259 ARG B CA 1
ATOM 8882 C C . ARG B 1 259 ? -7.02 35.469 15.422 1 77.81 259 ARG B C 1
ATOM 8884 O O . ARG B 1 259 ? -6.645 34.375 15.023 1 77.81 259 ARG B O 1
ATOM 8891 N N . LYS B 1 260 ? -8.156 35.875 15.359 1 80.44 260 LYS B N 1
ATOM 8892 C CA . LYS B 1 260 ? -9.164 35.031 14.727 1 80.44 260 LYS B CA 1
ATOM 8893 C C . LYS B 1 260 ? -8.852 34.812 13.25 1 80.44 260 LYS B C 1
ATOM 8895 O O . LYS B 1 260 ? -9.055 33.719 12.727 1 80.44 260 LYS B O 1
ATOM 8900 N N . GLY B 1 261 ? -8.352 35.781 12.648 1 78.94 261 GLY B N 1
ATOM 8901 C CA . GLY B 1 261 ? -7.941 35.625 11.266 1 78.94 261 GLY B CA 1
ATOM 8902 C C . GLY B 1 261 ? -6.766 34.688 11.086 1 78.94 261 GLY B C 1
ATOM 8903 O O . GLY B 1 261 ? -6.746 33.875 10.148 1 78.94 261 GLY B O 1
ATOM 8904 N N . ALA B 1 262 ? -5.875 34.75 11.977 1 77.88 262 ALA B N 1
ATOM 8905 C CA . ALA B 1 262 ? -4.719 33.844 11.922 1 77.88 262 ALA B CA 1
ATOM 8906 C C . ALA B 1 262 ? -5.133 32.406 12.188 1 77.88 262 ALA B C 1
ATOM 8908 O O . ALA B 1 262 ? -4.617 31.484 11.555 1 77.88 262 ALA B O 1
ATOM 8909 N N . GLU B 1 263 ? -6.012 32.219 13.094 1 79.75 263 GLU B N 1
ATOM 8910 C CA . GLU B 1 263 ? -6.516 30.875 13.391 1 79.75 263 GLU B CA 1
ATOM 8911 C C . GLU B 1 263 ? -7.246 30.281 12.188 1 79.75 263 GLU B C 1
ATOM 8913 O O . GLU B 1 263 ? -7.09 29.094 11.883 1 79.75 263 GLU B O 1
ATOM 8918 N N . LYS B 1 264 ? -7.941 31.047 11.547 1 82.38 264 LYS B N 1
ATOM 8919 C CA . LYS B 1 264 ? -8.648 30.578 10.359 1 82.38 264 LYS B CA 1
ATOM 8920 C C . LYS B 1 264 ? -7.672 30.25 9.234 1 82.38 264 LYS B C 1
ATOM 8922 O O . LYS B 1 264 ? -7.867 29.266 8.508 1 82.38 264 LYS B O 1
ATOM 8927 N N . LYS B 1 265 ? -6.703 31.047 9.117 1 81.56 265 LYS B N 1
ATOM 8928 C CA . LYS B 1 265 ? -5.699 30.766 8.094 1 81.56 265 LYS B CA 1
ATOM 8929 C C . LYS B 1 265 ? -4.973 29.453 8.398 1 81.56 265 LYS B C 1
ATOM 8931 O O . LYS B 1 265 ? -4.711 28.656 7.492 1 81.56 265 LYS B O 1
ATOM 8936 N N . PHE B 1 266 ? -4.77 29.219 9.617 1 80.94 266 PHE B N 1
ATOM 8937 C CA . PHE B 1 266 ? -4.094 27.984 10 1 80.94 266 PHE B CA 1
ATOM 8938 C C . PHE B 1 266 ? -5.004 26.781 9.781 1 80.94 266 PHE B C 1
ATOM 8940 O O . PHE B 1 266 ? -4.547 25.719 9.336 1 80.94 266 PHE B O 1
ATOM 8947 N N . GLN B 1 267 ? -6.191 26.938 10.117 1 81.75 267 GLN B N 1
ATOM 8948 C CA . GLN B 1 267 ? -7.133 25.844 9.883 1 81.75 267 GLN B CA 1
ATOM 8949 C C . GLN B 1 267 ? -7.254 25.547 8.398 1 81.75 267 GLN B C 1
ATOM 8951 O O . GLN B 1 267 ? -7.371 24.375 8 1 81.75 267 GLN B O 1
ATOM 8956 N N . MET B 1 268 ? -7.109 26.453 7.625 1 82.5 268 MET B N 1
ATOM 8957 C CA . MET B 1 268 ? -7.164 26.25 6.18 1 82.5 268 MET B CA 1
ATOM 8958 C C . MET B 1 268 ? -5.898 25.562 5.684 1 82.5 268 MET B C 1
ATOM 8960 O O . MET B 1 268 ? -5.961 24.703 4.797 1 82.5 268 MET B O 1
ATOM 8964 N N . GLU B 1 269 ? -4.855 26.031 6.262 1 80.88 269 GLU B N 1
ATOM 8965 C CA . GLU B 1 269 ? -3.602 25.375 5.891 1 80.88 269 GLU B CA 1
ATOM 8966 C C . GLU B 1 269 ? -3.609 23.906 6.277 1 80.88 269 GLU B C 1
ATOM 8968 O O . GLU B 1 269 ? -3.098 23.062 5.539 1 80.88 269 GLU B O 1
ATOM 8973 N N . LEU B 1 270 ? -4.211 23.641 7.32 1 81.38 270 LEU B N 1
ATOM 8974 C CA . LEU B 1 270 ? -4.328 22.25 7.754 1 81.38 270 LEU B CA 1
ATOM 8975 C C . LEU B 1 270 ? -5.238 21.469 6.816 1 81.38 270 LEU B C 1
ATOM 8977 O O . LEU B 1 270 ? -4.934 20.328 6.465 1 81.38 270 LEU B O 1
ATOM 8981 N N . LEU B 1 271 ? -6.242 22.047 6.402 1 82.38 271 LEU B N 1
ATOM 8982 C CA . LEU B 1 271 ? -7.172 21.391 5.488 1 82.38 271 LEU B CA 1
ATOM 8983 C C . LEU B 1 271 ? -6.527 21.172 4.125 1 82.38 271 LEU B C 1
ATOM 8985 O O . LEU B 1 271 ? -6.746 20.125 3.496 1 82.38 271 LEU B O 1
ATOM 8989 N N . VAL B 1 272 ? -5.758 22.047 3.756 1 82.06 272 VAL B N 1
ATOM 8990 C CA . VAL B 1 272 ? -5.07 21.906 2.479 1 82.06 272 VAL B CA 1
ATOM 8991 C C . VAL B 1 272 ? -4.031 20.781 2.578 1 82.06 272 VAL B C 1
ATOM 8993 O O . VAL B 1 272 ? -3.861 20 1.641 1 82.06 272 VAL B O 1
ATOM 8996 N N . LEU B 1 273 ? -3.402 20.781 3.621 1 82.25 273 LEU B N 1
ATOM 8997 C CA . LEU B 1 273 ? -2.432 19.719 3.826 1 82.25 273 LEU B CA 1
ATOM 8998 C C . LEU B 1 273 ? -3.119 18.344 3.848 1 82.25 273 LEU B C 1
ATOM 9000 O O . LEU B 1 273 ? -2.625 17.391 3.256 1 82.25 273 LEU B O 1
ATOM 9004 N N . GLU B 1 274 ? -4.219 18.297 4.496 1 83.88 274 GLU B N 1
ATOM 9005 C CA . GLU B 1 274 ? -4.973 17.047 4.539 1 83.88 274 GLU B CA 1
ATOM 9006 C C . GLU B 1 274 ? -5.438 16.641 3.146 1 83.88 274 GLU B C 1
ATOM 9008 O O . GLU B 1 274 ? -5.367 15.461 2.789 1 83.88 274 GLU B O 1
ATOM 9013 N N . ASP B 1 275 ? -5.824 17.547 2.4 1 84.31 275 ASP B N 1
ATOM 9014 C CA . ASP B 1 275 ? -6.289 17.25 1.049 1 84.31 275 ASP B CA 1
ATOM 9015 C C . ASP B 1 275 ? -5.133 16.812 0.152 1 84.31 275 ASP B C 1
ATOM 9017 O O . ASP B 1 275 ? -5.293 15.914 -0.682 1 84.31 275 ASP B O 1
ATOM 9021 N N . LYS B 1 276 ? -4.121 17.406 0.371 1 84.25 276 LYS B N 1
ATOM 9022 C CA . LYS B 1 276 ? -2.947 17.016 -0.408 1 84.25 276 LYS B CA 1
ATOM 9023 C C . LYS B 1 276 ? -2.516 15.586 -0.077 1 84.25 276 LYS B C 1
ATOM 9025 O O . LYS B 1 276 ? -2.164 14.812 -0.973 1 84.25 276 LYS B O 1
ATOM 9030 N N . ILE B 1 277 ? -2.604 15.32 1.16 1 85.5 277 ILE B N 1
ATOM 9031 C CA . ILE B 1 277 ? -2.234 13.977 1.578 1 85.5 277 ILE B CA 1
ATOM 9032 C C . ILE B 1 277 ? -3.252 12.969 1.042 1 85.5 277 ILE B C 1
ATOM 9034 O O . ILE B 1 277 ? -2.885 11.867 0.619 1 85.5 277 ILE B O 1
ATOM 9038 N N . ARG B 1 278 ? -4.461 13.32 1.005 1 86.81 278 ARG B N 1
ATOM 9039 C CA . ARG B 1 278 ? -5.512 12.461 0.468 1 86.81 278 ARG B CA 1
ATOM 9040 C C . ARG B 1 278 ? -5.309 12.219 -1.022 1 86.81 278 ARG B C 1
ATOM 9042 O O . ARG B 1 278 ? -5.375 11.078 -1.482 1 86.81 278 ARG B O 1
ATOM 9049 N N . GLU B 1 279 ? -5.012 13.172 -1.637 1 86.44 279 GLU B N 1
ATOM 9050 C CA . GLU B 1 279 ? -4.812 13.062 -3.078 1 86.44 279 GLU B CA 1
ATOM 9051 C C . GLU B 1 279 ? -3.553 12.258 -3.4 1 86.44 279 GLU B C 1
ATOM 9053 O O . GLU B 1 279 ? -3.561 11.422 -4.301 1 86.44 279 GLU B O 1
ATOM 9058 N N . THR B 1 280 ? -2.523 12.539 -2.662 1 86.94 280 THR B N 1
ATOM 9059 C CA . THR B 1 280 ? -1.276 11.812 -2.889 1 86.94 280 THR B CA 1
ATOM 9060 C C . THR B 1 280 ? -1.449 10.328 -2.588 1 86.94 280 THR B C 1
ATOM 9062 O O . THR B 1 280 ? -0.936 9.477 -3.318 1 86.94 280 THR B O 1
ATOM 9065 N N . SER B 1 281 ? -2.16 10.062 -1.564 1 87.25 281 SER B N 1
ATOM 9066 C CA . SER B 1 281 ? -2.381 8.664 -1.208 1 87.25 281 SER B CA 1
ATOM 9067 C C . SER B 1 281 ? -3.229 7.953 -2.256 1 87.25 281 SER B C 1
ATOM 9069 O O . SER B 1 281 ? -2.957 6.801 -2.605 1 87.25 281 SER B O 1
ATOM 9071 N N . ARG B 1 282 ? -4.223 8.586 -2.816 1 87.75 282 ARG B N 1
ATOM 9072 C CA . ARG B 1 282 ? -5.062 7.992 -3.852 1 87.75 282 ARG B CA 1
ATOM 9073 C C . ARG B 1 282 ? -4.281 7.797 -5.148 1 87.75 282 ARG B C 1
ATOM 9075 O O . ARG B 1 282 ? -4.445 6.785 -5.832 1 87.75 282 ARG B O 1
ATOM 9082 N N . GLU B 1 283 ? -3.516 8.727 -5.406 1 86.81 283 GLU B N 1
ATOM 9083 C CA . GLU B 1 283 ? -2.707 8.625 -6.617 1 86.81 283 GLU B CA 1
ATOM 9084 C C . GLU B 1 283 ? -1.678 7.508 -6.508 1 86.81 283 GLU B C 1
ATOM 9086 O O . GLU B 1 283 ? -1.444 6.773 -7.473 1 86.81 283 GLU B O 1
ATOM 9091 N N . GLU B 1 284 ? -1.046 7.445 -5.41 1 87.88 284 GLU B N 1
ATOM 9092 C CA . GLU B 1 284 ? -0.074 6.375 -5.203 1 87.88 284 GLU B CA 1
ATOM 9093 C C . GLU B 1 284 ? -0.738 5.004 -5.273 1 87.88 284 GLU B C 1
ATOM 9095 O O . GLU B 1 284 ? -0.151 4.051 -5.789 1 87.88 284 GLU B O 1
ATOM 9100 N N . PHE B 1 285 ? -1.913 4.891 -4.75 1 88.19 285 PHE B N 1
ATOM 9101 C CA . PHE B 1 285 ? -2.65 3.633 -4.828 1 88.19 285 PHE B CA 1
ATOM 9102 C C . PHE B 1 285 ? -2.977 3.289 -6.277 1 88.19 285 PHE B C 1
ATOM 9104 O O . PHE B 1 285 ? -2.789 2.148 -6.707 1 88.19 285 PHE B O 1
ATOM 9111 N N . ALA B 1 286 ? -3.428 4.258 -6.973 1 87.12 286 ALA B N 1
ATOM 9112 C CA . ALA B 1 286 ? -3.779 4.043 -8.375 1 87.12 286 ALA B CA 1
ATOM 9113 C C . ALA B 1 286 ? -2.553 3.66 -9.195 1 87.12 286 ALA B C 1
ATOM 9115 O O . ALA B 1 286 ? -2.607 2.734 -10.008 1 87.12 286 ALA B O 1
ATOM 9116 N N . ASP B 1 287 ? -1.475 4.293 -8.953 1 84.31 287 ASP B N 1
ATOM 9117 C CA . ASP B 1 287 ? -0.244 4.008 -9.688 1 84.31 287 ASP B CA 1
ATOM 9118 C C . ASP B 1 287 ? 0.251 2.594 -9.398 1 84.31 287 ASP B C 1
ATOM 9120 O O . ASP B 1 287 ? 0.738 1.903 -10.297 1 84.31 287 ASP B O 1
ATOM 9124 N N . ALA B 1 288 ? 0.166 2.234 -8.219 1 84.5 288 ALA B N 1
ATOM 9125 C CA . ALA B 1 288 ? 0.621 0.906 -7.812 1 84.5 288 ALA B CA 1
ATOM 9126 C C . ALA B 1 288 ? -0.209 -0.184 -8.484 1 84.5 288 ALA B C 1
ATOM 9128 O O . ALA B 1 288 ? 0.322 -1.23 -8.867 1 84.5 288 ALA B O 1
ATOM 9129 N N . GLN B 1 289 ? -1.454 0.15 -8.711 1 84.62 289 GLN B N 1
ATOM 9130 C CA . GLN B 1 289 ? -2.328 -0.872 -9.273 1 84.62 289 GLN B CA 1
ATOM 9131 C C . GLN B 1 289 ? -2.236 -0.896 -10.797 1 84.62 289 GLN B C 1
ATOM 9133 O O . GLN B 1 289 ? -2.439 -1.939 -11.414 1 84.62 289 GLN B O 1
ATOM 9138 N N . MET B 1 290 ? -1.888 0.219 -11.367 1 79 290 MET B N 1
ATOM 9139 C CA . MET B 1 290 ? -1.898 0.32 -12.82 1 79 290 MET B CA 1
ATOM 9140 C C . MET B 1 290 ? -0.542 -0.064 -13.406 1 79 290 MET B C 1
ATOM 9142 O O . MET B 1 290 ? -0.448 -0.436 -14.57 1 79 290 MET B O 1
ATOM 9146 N N . THR B 1 291 ? 0.448 0.089 -12.672 1 67.5 291 THR B N 1
ATOM 9147 C CA . THR B 1 291 ? 1.773 -0.148 -13.234 1 67.5 291 THR B CA 1
ATOM 9148 C C . THR B 1 291 ? 1.927 -1.604 -13.664 1 67.5 291 THR B C 1
ATOM 9150 O O . THR B 1 291 ? 1.582 -2.518 -12.914 1 67.5 291 THR B O 1
ATOM 9153 N N . ILE B 1 292 ? 2.074 -1.676 -15 1 59.81 292 ILE B N 1
ATOM 9154 C CA . ILE B 1 292 ? 2.146 -2.965 -15.68 1 59.81 292 ILE B CA 1
ATOM 9155 C C . ILE B 1 292 ? 3.338 -3.762 -15.148 1 59.81 292 ILE B C 1
ATOM 9157 O O . ILE B 1 292 ? 4.453 -3.24 -15.062 1 59.81 292 ILE B O 1
ATOM 9161 N N . ARG B 1 293 ? 3.016 -4.871 -14.719 1 57.84 293 ARG B N 1
ATOM 9162 C CA . ARG B 1 293 ? 3.947 -5.871 -14.211 1 57.84 293 ARG B CA 1
ATOM 9163 C C . ARG B 1 293 ? 4.738 -6.512 -15.344 1 57.84 293 ARG B C 1
ATOM 9165 O O . ARG B 1 293 ? 5.852 -7 -15.133 1 57.84 293 ARG B O 1
ATOM 9172 N N . ASP B 1 294 ? 4.199 -6.406 -16.656 1 61.09 294 ASP B N 1
ATOM 9173 C CA . ASP B 1 294 ? 4.797 -7.328 -17.625 1 61.09 294 ASP B CA 1
ATOM 9174 C C . ASP B 1 294 ? 6.062 -6.734 -18.234 1 61.09 294 ASP B C 1
ATOM 9176 O O . ASP B 1 294 ? 5.988 -5.852 -19.094 1 61.09 294 ASP B O 1
ATOM 9180 N N . ILE B 1 295 ? 7.211 -6.875 -17.625 1 70.81 295 ILE B N 1
ATOM 9181 C CA . ILE B 1 295 ? 8.523 -6.484 -18.141 1 70.81 295 ILE B CA 1
ATOM 9182 C C . ILE B 1 295 ? 9.086 -7.594 -19.016 1 70.81 295 ILE B C 1
ATOM 9184 O O . ILE B 1 295 ? 10.18 -7.469 -19.562 1 70.81 295 ILE B O 1
ATOM 9188 N N . LYS B 1 296 ? 8.156 -8.641 -19.266 1 71.31 296 LYS B N 1
ATOM 9189 C CA . LYS B 1 296 ? 8.664 -9.789 -20.016 1 71.31 296 LYS B CA 1
ATOM 9190 C C . LYS B 1 296 ? 8.977 -9.414 -21.453 1 71.31 296 LYS B C 1
ATOM 9192 O O . LYS B 1 296 ? 9.953 -9.898 -22.031 1 71.31 296 LYS B O 1
ATOM 9197 N N . SER B 1 297 ? 8.094 -8.484 -21.938 1 67.44 297 SER B N 1
ATOM 9198 C CA . SER B 1 297 ? 8.312 -8.102 -23.328 1 67.44 297 SER B CA 1
ATOM 9199 C C . SER B 1 297 ? 9.625 -7.352 -23.5 1 67.44 297 SER B C 1
ATOM 9201 O O . SER B 1 297 ? 10.25 -7.422 -24.562 1 67.44 297 SER B O 1
ATOM 9203 N N . ASP B 1 298 ? 10.023 -6.785 -22.5 1 67.69 298 ASP B N 1
ATOM 9204 C CA . ASP B 1 298 ? 11.234 -5.984 -22.578 1 67.69 298 ASP B CA 1
ATOM 9205 C C . ASP B 1 298 ? 12.477 -6.844 -22.344 1 67.69 298 ASP B C 1
ATOM 9207 O O . ASP B 1 298 ? 13.586 -6.465 -22.734 1 67.69 298 ASP B O 1
ATOM 9211 N N . LEU B 1 299 ? 12.195 -7.93 -21.641 1 71.69 299 LEU B N 1
ATOM 9212 C CA . LEU B 1 299 ? 13.328 -8.781 -21.281 1 71.69 299 LEU B CA 1
ATOM 9213 C C . LEU B 1 299 ? 13.578 -9.82 -22.375 1 71.69 299 LEU B C 1
ATOM 9215 O O . LEU B 1 299 ? 14.57 -10.547 -22.312 1 71.69 299 LEU B O 1
ATOM 9219 N N . VAL B 1 300 ? 13.023 -9.68 -23.562 1 57.75 300 VAL B N 1
ATOM 9220 C CA . VAL B 1 300 ? 13.219 -10.688 -24.609 1 57.75 300 VAL B CA 1
ATOM 9221 C C . VAL B 1 300 ? 14.633 -11.258 -24.5 1 57.75 300 VAL B C 1
ATOM 9223 O O . VAL B 1 300 ? 15.531 -10.625 -23.938 1 57.75 300 VAL B O 1
ATOM 9226 N N . THR B 1 301 ? 14.82 -12.578 -25.188 1 57.38 301 THR B N 1
ATOM 9227 C CA . THR B 1 301 ? 15.867 -13.594 -25.266 1 57.38 301 THR B CA 1
ATOM 9228 C C . THR B 1 301 ? 17.234 -12.945 -25.5 1 57.38 301 THR B C 1
ATOM 9230 O O . THR B 1 301 ? 17.609 -12.656 -26.625 1 57.38 301 THR B O 1
ATOM 9233 N N . SER B 1 302 ? 17.531 -11.969 -24.734 1 58.12 302 SER B N 1
ATOM 9234 C CA . SER B 1 302 ? 18.875 -11.406 -24.797 1 58.12 302 SER B CA 1
ATOM 9235 C C . SER B 1 302 ? 19.938 -12.492 -24.688 1 58.12 302 SER B C 1
ATOM 9237 O O . SER B 1 302 ? 19.75 -13.492 -24 1 58.12 302 SER B O 1
ATOM 9239 N N . ARG B 1 303 ? 20.781 -12.484 -25.578 1 78.94 303 ARG B N 1
ATOM 9240 C CA . ARG B 1 303 ? 22.031 -13.211 -25.438 1 78.94 303 ARG B CA 1
ATOM 9241 C C . ARG B 1 303 ? 22.766 -12.789 -24.156 1 78.94 303 ARG B C 1
ATOM 9243 O O . ARG B 1 303 ? 22.938 -11.602 -23.906 1 78.94 303 ARG B O 1
ATOM 9250 N N . VAL B 1 304 ? 22.953 -13.664 -23.219 1 88 304 VAL B N 1
ATOM 9251 C CA . VAL B 1 304 ? 23.625 -13.398 -21.953 1 88 304 VAL B CA 1
ATOM 9252 C C . VAL B 1 304 ? 25.094 -13.094 -22.203 1 88 304 VAL B C 1
ATOM 9254 O O . VAL B 1 304 ? 25.812 -13.898 -22.812 1 88 304 VAL B O 1
ATOM 9257 N N . PRO B 1 305 ? 25.5 -11.938 -21.922 1 90.12 305 PRO B N 1
ATOM 9258 C CA . PRO B 1 305 ? 26.906 -11.586 -22.109 1 90.12 305 PRO B CA 1
ATOM 9259 C C . PRO B 1 305 ? 27.812 -12.133 -21 1 90.12 305 PRO B C 1
ATOM 9261 O O . PRO B 1 305 ? 28.234 -11.383 -20.125 1 90.12 305 PRO B O 1
ATOM 9264 N N . TYR B 1 306 ? 28.188 -13.32 -21.109 1 91.5 306 TYR B N 1
ATOM 9265 C CA . TYR B 1 306 ? 29.094 -13.906 -20.141 1 91.5 306 TYR B CA 1
ATOM 9266 C C . TYR B 1 306 ? 30.516 -13.383 -20.312 1 91.5 306 TYR B C 1
ATOM 9268 O O . TYR B 1 306 ? 30.969 -13.156 -21.438 1 91.5 306 TYR B O 1
ATOM 9276 N N . CYS B 1 307 ? 31.125 -13.211 -19.219 1 90.38 307 CYS B N 1
ATOM 9277 C CA . CYS B 1 307 ? 32.531 -12.883 -19.281 1 90.38 307 CYS B CA 1
ATOM 9278 C C . CYS B 1 307 ? 33.375 -14.086 -19.703 1 90.38 307 CYS B C 1
ATOM 9280 O O . CYS B 1 307 ? 32.938 -15.227 -19.562 1 90.38 307 CYS B O 1
ATOM 9282 N N . ASN B 1 308 ? 34.5 -13.773 -20.297 1 89.19 308 ASN B N 1
ATOM 9283 C CA . ASN B 1 308 ? 35.469 -14.852 -20.547 1 89.19 308 ASN B CA 1
ATOM 9284 C C . ASN B 1 308 ? 36.031 -15.406 -19.234 1 89.19 308 ASN B C 1
ATOM 9286 O O . ASN B 1 308 ? 35.906 -14.766 -18.188 1 89.19 308 ASN B O 1
ATOM 9290 N N . TYR B 1 309 ? 36.469 -16.672 -19.281 1 90.19 309 TYR B N 1
ATOM 9291 C CA . TYR B 1 309 ? 36.938 -17.312 -18.062 1 90.19 309 TYR B CA 1
ATOM 9292 C C . TYR B 1 309 ? 38.062 -16.484 -17.406 1 90.19 309 TYR B C 1
ATOM 9294 O O . TYR B 1 309 ? 38.094 -16.391 -16.172 1 90.19 309 TYR B O 1
ATOM 9302 N N . GLN B 1 310 ? 38.938 -15.836 -18.172 1 88.88 310 GLN B N 1
ATOM 9303 C CA . GLN B 1 310 ? 40.031 -15.039 -17.625 1 88.88 310 GLN B CA 1
ATOM 9304 C C . GLN B 1 310 ? 39.5 -13.859 -16.812 1 88.88 310 GLN B C 1
ATOM 9306 O O . GLN B 1 310 ? 39.938 -13.609 -15.695 1 88.88 310 GLN B O 1
ATOM 9311 N N . SER B 1 311 ? 38.562 -13.188 -17.359 1 89.56 311 SER B N 1
ATOM 9312 C CA . SER B 1 311 ? 38 -12.039 -16.672 1 89.56 311 SER B CA 1
ATOM 9313 C C . SER B 1 311 ? 37.219 -12.477 -15.422 1 89.56 311 SER B C 1
ATOM 9315 O O . SER B 1 311 ? 37.281 -11.82 -14.383 1 89.56 311 SER B O 1
ATOM 9317 N N . TYR B 1 312 ? 36.469 -13.609 -15.586 1 92.31 312 TYR B N 1
ATOM 9318 C CA . TYR B 1 312 ? 35.719 -14.148 -14.453 1 92.31 312 TYR B CA 1
ATOM 9319 C C . TYR B 1 312 ? 36.656 -14.516 -13.305 1 92.31 312 TYR B C 1
ATOM 9321 O O . TYR B 1 312 ? 36.406 -14.125 -12.156 1 92.31 312 TYR B O 1
ATOM 9329 N N . ALA B 1 313 ? 37.719 -15.25 -13.617 1 91.69 313 ALA B N 1
ATOM 9330 C CA . ALA B 1 313 ? 38.688 -15.68 -12.602 1 91.69 313 ALA B CA 1
ATOM 9331 C C . ALA B 1 313 ? 39.375 -14.477 -11.953 1 91.69 313 ALA B C 1
ATOM 9333 O O . ALA B 1 313 ? 39.562 -14.461 -10.734 1 91.69 313 ALA B O 1
ATOM 9334 N N . PHE B 1 314 ? 39.656 -13.5 -12.742 1 91.19 314 PHE B N 1
ATOM 9335 C CA . PHE B 1 314 ? 40.312 -12.305 -12.219 1 91.19 314 PHE B CA 1
ATOM 9336 C C . PHE B 1 314 ? 39.406 -11.555 -11.266 1 91.19 314 PHE B C 1
ATOM 9338 O O . PHE B 1 314 ? 39.844 -11.133 -10.188 1 91.19 314 PHE B O 1
ATOM 9345 N N . HIS B 1 315 ? 38.156 -11.422 -11.633 1 91.06 315 HIS B N 1
ATOM 9346 C CA . HIS B 1 315 ? 37.188 -10.688 -10.797 1 91.06 315 HIS B CA 1
ATOM 9347 C C . HIS B 1 315 ? 36.938 -11.43 -9.492 1 91.06 315 HIS B C 1
ATOM 9349 O O . HIS B 1 315 ? 36.719 -10.805 -8.445 1 91.06 315 HIS B O 1
ATOM 9355 N N . GLN B 1 316 ? 36.938 -12.719 -9.586 1 91.5 316 GLN B N 1
ATOM 9356 C CA . GLN B 1 316 ? 36.656 -13.539 -8.406 1 91.5 316 GLN B CA 1
ATOM 9357 C C . GLN B 1 316 ? 37.844 -13.516 -7.449 1 91.5 316 GLN B C 1
ATOM 9359 O O . GLN B 1 316 ? 37.656 -13.461 -6.23 1 91.5 316 GLN B O 1
ATOM 9364 N N . LEU B 1 317 ? 39.031 -13.508 -7.965 1 91.75 317 LEU B N 1
ATOM 9365 C CA . LEU B 1 317 ? 40.219 -13.641 -7.137 1 91.75 317 LEU B CA 1
ATOM 9366 C C . LEU B 1 317 ? 40.688 -12.273 -6.676 1 91.75 317 LEU B C 1
ATOM 9368 O O . LEU B 1 317 ? 41.219 -12.133 -5.559 1 91.75 317 LEU B O 1
ATOM 9372 N N . PHE B 1 318 ? 40.469 -11.25 -7.586 1 89.12 318 PHE B N 1
ATOM 9373 C CA . PHE B 1 318 ? 40.938 -9.898 -7.266 1 89.12 318 PHE B CA 1
ATOM 9374 C C . PHE B 1 318 ? 39.812 -8.891 -7.43 1 89.12 318 PHE B C 1
ATOM 9376 O O . PHE B 1 318 ? 39.844 -8.055 -8.328 1 89.12 318 PHE B O 1
ATOM 9383 N N . PRO B 1 319 ? 38.75 -8.836 -6.617 1 81.44 319 PRO B N 1
ATOM 9384 C CA . PRO B 1 319 ? 37.531 -8.047 -6.801 1 81.44 319 PRO B CA 1
ATOM 9385 C C . PRO B 1 319 ? 37.781 -6.543 -6.859 1 81.44 319 PRO B C 1
ATOM 9387 O O . PRO B 1 319 ? 37.094 -5.812 -7.559 1 81.44 319 PRO B O 1
ATOM 9390 N N . ASN B 1 320 ? 38.812 -5.965 -6.332 1 78.12 320 ASN B N 1
ATOM 9391 C CA . ASN B 1 320 ? 39 -4.52 -6.27 1 78.12 320 ASN B CA 1
ATOM 9392 C C . ASN B 1 320 ? 40.188 -4.074 -7.121 1 78.12 320 ASN B C 1
ATOM 9394 O O . ASN B 1 320 ? 40.656 -2.938 -7.004 1 78.12 320 ASN B O 1
ATOM 9398 N N . GLN B 1 321 ? 40.469 -4.984 -8.062 1 80.62 321 GLN B N 1
ATOM 9399 C CA . GLN B 1 321 ? 41.625 -4.613 -8.875 1 80.62 321 GLN B CA 1
ATOM 9400 C C . GLN B 1 321 ? 41.281 -4.652 -10.367 1 80.62 321 GLN B C 1
ATOM 9402 O O . GLN B 1 321 ? 40.344 -5.324 -10.773 1 80.62 321 GLN B O 1
ATOM 9407 N N . ASP B 1 322 ? 42 -3.762 -11.055 1 79.56 322 ASP B N 1
ATOM 9408 C CA . ASP B 1 322 ? 41.781 -3.697 -12.492 1 79.56 322 ASP B CA 1
ATOM 9409 C C . ASP B 1 322 ? 42.656 -4.73 -13.219 1 79.56 322 ASP B C 1
ATOM 9411 O O . ASP B 1 322 ? 43.844 -4.891 -12.914 1 79.56 322 ASP B O 1
ATOM 9415 N N . ILE B 1 323 ? 42.031 -5.402 -14.109 1 76.88 323 ILE B N 1
ATOM 9416 C CA . ILE B 1 323 ? 42.656 -6.496 -14.836 1 76.88 323 ILE B CA 1
ATOM 9417 C C . ILE B 1 323 ? 43.781 -5.949 -15.734 1 76.88 323 ILE B C 1
ATOM 9419 O O . ILE B 1 323 ? 44.812 -6.582 -15.898 1 76.88 323 ILE B O 1
ATOM 9423 N N . SER B 1 324 ? 43.531 -4.758 -16.266 1 76.19 324 SER B N 1
ATOM 9424 C CA . SER B 1 324 ? 44.438 -4.25 -17.297 1 76.19 324 SER B CA 1
ATOM 9425 C C . SER B 1 324 ? 45.781 -3.883 -16.719 1 76.19 324 SER B C 1
ATOM 9427 O O . SER B 1 324 ? 46.812 -4.027 -17.375 1 76.19 324 SER B O 1
ATOM 9429 N N . SER B 1 325 ? 45.875 -3.646 -15.453 1 77.19 325 SER B N 1
ATOM 9430 C CA . SER B 1 325 ? 47.125 -3.15 -14.867 1 77.19 325 SER B CA 1
ATOM 9431 C C . SER B 1 325 ? 47.719 -4.156 -13.891 1 77.19 325 SER B C 1
ATOM 9433 O O . SER B 1 325 ? 48.75 -3.898 -13.281 1 77.19 325 SER B O 1
ATOM 9435 N N . HIS B 1 326 ? 47.188 -5.277 -13.977 1 80 326 HIS B N 1
ATOM 9436 C CA . HIS B 1 326 ? 47.656 -6.18 -12.93 1 80 326 HIS B CA 1
ATOM 9437 C C . HIS B 1 326 ? 48.938 -6.879 -13.352 1 80 326 HIS B C 1
ATOM 9439 O O . HIS B 1 326 ? 49.125 -7.23 -14.516 1 80 326 HIS B O 1
ATOM 9445 N N . SER B 1 327 ? 49.781 -7.047 -12.523 1 78.5 327 SER B N 1
ATOM 9446 C CA . SER B 1 327 ? 51.156 -7.555 -12.734 1 78.5 327 SER B CA 1
ATOM 9447 C C . SER B 1 327 ? 51.125 -9 -13.219 1 78.5 327 SER B C 1
ATOM 9449 O O . SER B 1 327 ? 52.094 -9.484 -13.781 1 78.5 327 SER B O 1
ATOM 9451 N N . LEU B 1 328 ? 50.031 -9.664 -13.078 1 81.75 328 LEU B N 1
ATOM 9452 C CA . LEU B 1 328 ? 49.938 -11.078 -13.422 1 81.75 328 LEU B CA 1
ATOM 9453 C C . LEU B 1 328 ? 49.906 -11.273 -14.93 1 81.75 328 LEU B C 1
ATOM 9455 O O . LEU B 1 328 ? 50.156 -12.367 -15.43 1 81.75 328 LEU B O 1
ATOM 9459 N N . LEU B 1 329 ? 49.625 -10.172 -15.57 1 78.62 329 LEU B N 1
ATOM 9460 C CA . LEU B 1 329 ? 49.5 -10.289 -17.016 1 78.62 329 LEU B CA 1
ATOM 9461 C C . LEU B 1 329 ? 50.812 -10 -17.703 1 78.62 329 LEU B C 1
ATOM 9463 O O . LEU B 1 329 ? 51 -10.336 -18.875 1 78.62 329 LEU B O 1
ATOM 9467 N N . PHE B 1 330 ? 51.781 -9.422 -16.859 1 77 330 PHE B N 1
ATOM 9468 C CA . PHE B 1 330 ? 53.031 -8.984 -17.469 1 77 330 PHE B CA 1
ATOM 9469 C C . PHE B 1 330 ? 54.188 -9.828 -16.984 1 77 330 PHE B C 1
ATOM 9471 O O . PHE B 1 330 ? 54.219 -10.234 -15.82 1 77 330 PHE B O 1
ATOM 9478 N N . GLU B 1 331 ? 55.031 -10.195 -17.906 1 72.12 331 GLU B N 1
ATOM 9479 C CA . GLU B 1 331 ? 56.219 -10.93 -17.547 1 72.12 331 GLU B CA 1
ATOM 9480 C C . GLU B 1 331 ? 57.188 -10.055 -16.75 1 72.12 331 GLU B C 1
ATOM 9482 O O . GLU B 1 331 ? 57.344 -8.867 -17.047 1 72.12 331 GLU B O 1
ATOM 9487 N N . PRO B 1 332 ? 57.625 -10.594 -15.664 1 66.69 332 PRO B N 1
ATOM 9488 C CA . PRO B 1 332 ? 58.531 -9.797 -14.844 1 66.69 332 PRO B CA 1
ATOM 9489 C C . PRO B 1 332 ? 59.75 -9.336 -15.617 1 66.69 332 PRO B C 1
ATOM 9491 O O . PRO B 1 332 ? 60.281 -10.078 -16.453 1 66.69 332 PRO B O 1
ATOM 9494 N N . MET B 1 333 ? 60.031 -7.977 -15.672 1 58.88 333 MET B N 1
ATOM 9495 C CA . MET B 1 333 ? 61.188 -7.414 -16.344 1 58.88 333 MET B CA 1
ATOM 9496 C C . MET B 1 333 ? 62.5 -7.832 -15.641 1 58.88 333 MET B C 1
ATOM 9498 O O . MET B 1 333 ? 62.719 -7.445 -14.492 1 58.88 333 MET B O 1
ATOM 9502 N N . VAL B 1 334 ? 63.062 -8.969 -15.867 1 62.03 334 VAL B N 1
ATOM 9503 C CA . VAL B 1 334 ? 64.375 -9.344 -15.297 1 62.03 334 VAL B CA 1
ATOM 9504 C C . VAL B 1 334 ? 65.5 -8.68 -16.078 1 62.03 334 VAL B C 1
ATOM 9506 O O . VAL B 1 334 ? 65.438 -8.648 -17.312 1 62.03 334 VAL B O 1
ATOM 9509 N N . THR B 1 335 ? 66.312 -7.867 -15.508 1 59 335 THR B N 1
ATOM 9510 C CA . THR B 1 335 ? 67.438 -7.254 -16.109 1 59 335 THR B CA 1
ATOM 9511 C C . THR B 1 335 ? 68.375 -8.312 -16.734 1 59 335 THR B C 1
ATOM 9513 O O . THR B 1 335 ? 68.375 -9.469 -16.297 1 59 335 THR B O 1
ATOM 9516 N N . ASP B 1 336 ? 69.125 -8.078 -17.875 1 57.41 336 ASP B N 1
ATOM 9517 C CA . ASP B 1 336 ? 69.875 -8.883 -18.812 1 57.41 336 ASP B CA 1
ATOM 9518 C C . ASP B 1 336 ? 70.875 -9.781 -18.062 1 57.41 336 ASP B C 1
ATOM 9520 O O . ASP B 1 336 ? 71.062 -10.945 -18.438 1 57.41 336 ASP B O 1
ATOM 9524 N N . ASP B 1 337 ? 71.75 -9.266 -17.156 1 57.5 337 ASP B N 1
ATOM 9525 C CA . ASP B 1 337 ? 72.938 -10 -16.688 1 57.5 337 ASP B CA 1
ATOM 9526 C C . ASP B 1 337 ? 72.5 -11.203 -15.852 1 57.5 337 ASP B C 1
ATOM 9528 O O . ASP B 1 337 ? 73.125 -12.25 -15.891 1 57.5 337 ASP B O 1
ATOM 9532 N N . ASN B 1 338 ? 71.312 -11.148 -15.156 1 65 338 ASN B N 1
ATOM 9533 C CA . ASN B 1 338 ? 71 -12.148 -14.148 1 65 338 ASN B CA 1
ATOM 9534 C C . ASN B 1 338 ? 69.75 -12.961 -14.578 1 65 338 ASN B C 1
ATOM 9536 O O . ASN B 1 338 ? 69.125 -13.656 -13.758 1 65 338 ASN B O 1
ATOM 9540 N N . ARG B 1 339 ? 69.5 -13.008 -15.734 1 75.62 339 ARG B N 1
ATOM 9541 C CA . ARG B 1 339 ? 68.25 -13.641 -16.25 1 75.62 339 ARG B CA 1
ATOM 9542 C C . ARG B 1 339 ? 68.375 -15.156 -16.109 1 75.62 339 ARG B C 1
ATOM 9544 O O . ARG B 1 339 ? 67.375 -15.805 -15.766 1 75.62 339 ARG B O 1
ATOM 9551 N N . ARG B 1 340 ? 69.562 -15.719 -16.344 1 78.31 340 ARG B N 1
ATOM 9552 C CA . ARG B 1 340 ? 69.688 -17.172 -16.297 1 78.31 340 ARG B CA 1
ATOM 9553 C C . ARG B 1 340 ? 69.562 -17.703 -14.883 1 78.31 340 ARG B C 1
ATOM 9555 O O . ARG B 1 340 ? 68.875 -18.734 -14.664 1 78.31 340 ARG B O 1
ATOM 9562 N N . LYS B 1 341 ? 70.062 -16.969 -13.961 1 82.38 341 LYS B N 1
ATOM 9563 C CA . LYS B 1 341 ? 69.938 -17.391 -12.57 1 82.38 341 LYS B CA 1
ATOM 9564 C C . LYS B 1 341 ? 68.5 -17.281 -12.07 1 82.38 341 LYS B C 1
ATOM 9566 O O . LYS B 1 341 ? 68 -18.203 -11.406 1 82.38 341 LYS B O 1
ATOM 9571 N N . VAL B 1 342 ? 67.938 -16.25 -12.484 1 84.44 342 VAL B N 1
ATOM 9572 C CA . VAL B 1 342 ? 66.562 -16.031 -12.047 1 84.44 342 VAL B CA 1
ATOM 9573 C C . VAL B 1 342 ? 65.688 -17.078 -12.672 1 84.44 342 VAL B C 1
ATOM 9575 O O . VAL B 1 342 ? 64.75 -17.594 -12.016 1 84.44 342 VAL B O 1
ATOM 9578 N N . GLN B 1 343 ? 65.938 -17.469 -13.867 1 85.12 343 GLN B N 1
ATOM 9579 C CA . GLN B 1 343 ? 65.125 -18.469 -14.539 1 85.12 343 GLN B CA 1
ATOM 9580 C C . GLN B 1 343 ? 65.312 -19.844 -13.891 1 85.12 343 GLN B C 1
ATOM 9582 O O . GLN B 1 343 ? 64.375 -20.594 -13.719 1 85.12 343 GLN B O 1
ATOM 9587 N N . LYS B 1 344 ? 66.562 -20.094 -13.57 1 86.94 344 LYS B N 1
ATOM 9588 C CA . LYS B 1 344 ? 66.812 -21.359 -12.883 1 86.94 344 LYS B CA 1
ATOM 9589 C C . LYS B 1 344 ? 66.125 -21.391 -11.523 1 86.94 344 LYS B C 1
ATOM 9591 O O . LYS B 1 344 ? 65.562 -22.422 -11.141 1 86.94 344 LYS B O 1
ATOM 9596 N N . ALA B 1 345 ? 66.188 -20.297 -10.812 1 88.44 345 ALA B N 1
ATOM 9597 C CA . ALA B 1 345 ? 65.562 -20.203 -9.516 1 88.44 345 ALA B CA 1
ATOM 9598 C C . ALA B 1 345 ? 64 -20.375 -9.656 1 88.44 345 ALA B C 1
ATOM 9600 O O . ALA B 1 345 ? 63.406 -21.062 -8.844 1 88.44 345 ALA B O 1
ATOM 9601 N N . MET B 1 346 ? 63.5 -19.844 -10.641 1 88.69 346 MET B N 1
ATOM 9602 C CA . MET B 1 346 ? 62.062 -19.906 -10.852 1 88.69 346 MET B CA 1
ATOM 9603 C C . MET B 1 346 ? 61.656 -21.328 -11.242 1 88.69 346 MET B C 1
ATOM 9605 O O . MET B 1 346 ? 60.562 -21.781 -10.852 1 88.69 346 MET B O 1
ATOM 9609 N N . ASP B 1 347 ? 62.438 -22.016 -11.977 1 89.69 347 ASP B N 1
ATOM 9610 C CA . ASP B 1 347 ? 62.125 -23.391 -12.344 1 89.69 347 ASP B CA 1
ATOM 9611 C C . ASP B 1 347 ? 62.188 -24.312 -11.125 1 89.69 347 ASP B C 1
ATOM 9613 O O . ASP B 1 347 ? 61.344 -25.203 -10.992 1 89.69 347 ASP B O 1
ATOM 9617 N N . MET B 1 348 ? 63.156 -24.047 -10.281 1 91.31 348 MET B N 1
ATOM 9618 C CA . MET B 1 348 ? 63.25 -24.828 -9.055 1 91.31 348 MET B CA 1
ATOM 9619 C C . MET B 1 348 ? 62.062 -24.547 -8.141 1 91.31 348 MET B C 1
ATOM 9621 O O . MET B 1 348 ? 61.5 -25.469 -7.523 1 91.31 348 MET B O 1
ATOM 9625 N N . PHE B 1 349 ? 61.75 -23.297 -8.141 1 92.19 349 PHE B N 1
ATOM 9626 C CA . PHE B 1 349 ? 60.625 -22.906 -7.316 1 92.19 349 PHE B CA 1
ATOM 9627 C C . PHE B 1 349 ? 59.344 -23.5 -7.855 1 92.19 349 PHE B C 1
ATOM 9629 O O . PHE B 1 349 ? 58.469 -23.906 -7.086 1 92.19 349 PHE B O 1
ATOM 9636 N N . ASP B 1 350 ? 59.219 -23.547 -9.086 1 91.56 350 ASP B N 1
ATOM 9637 C CA . ASP B 1 350 ? 58.031 -24.141 -9.719 1 91.56 350 ASP B CA 1
ATOM 9638 C C . ASP B 1 350 ? 57.906 -25.625 -9.383 1 91.56 350 ASP B C 1
ATOM 9640 O O . ASP B 1 350 ? 56.812 -26.125 -9.148 1 91.56 350 ASP B O 1
ATOM 9644 N N . LYS B 1 351 ? 58.969 -26.281 -9.305 1 91.38 351 LYS B N 1
ATOM 9645 C CA . LYS B 1 351 ? 58.969 -27.703 -8.945 1 91.38 351 LYS B CA 1
ATOM 9646 C C . LYS B 1 351 ? 58.531 -27.891 -7.492 1 91.38 351 LYS B C 1
ATOM 9648 O O . LYS B 1 351 ? 57.844 -28.859 -7.168 1 91.38 351 LYS B O 1
ATOM 9653 N N . LEU B 1 352 ? 58.938 -26.969 -6.699 1 91.5 352 LEU B N 1
ATOM 9654 C CA . LEU B 1 352 ? 58.531 -27.031 -5.301 1 91.5 352 LEU B CA 1
ATOM 9655 C C . LEU B 1 352 ? 57.031 -26.766 -5.168 1 91.5 352 LEU B C 1
ATOM 9657 O O . LEU B 1 352 ? 56.344 -27.438 -4.391 1 91.5 352 LEU B O 1
ATOM 9661 N N . MET B 1 353 ? 56.562 -25.922 -5.984 1 90.75 353 MET B N 1
ATOM 9662 C CA . MET B 1 353 ? 55.156 -25.516 -5.883 1 90.75 353 MET B CA 1
ATOM 9663 C C . MET B 1 353 ? 54.25 -26.547 -6.531 1 90.75 353 MET B C 1
ATOM 9665 O O . MET B 1 353 ? 53.031 -26.484 -6.383 1 90.75 353 MET B O 1
ATOM 9669 N N . THR B 1 354 ? 54.688 -27.516 -7.137 1 89.69 354 THR B N 1
ATOM 9670 C CA . THR B 1 354 ? 53.906 -28.594 -7.711 1 89.69 354 THR B CA 1
ATOM 9671 C C . THR B 1 354 ? 53.781 -29.766 -6.742 1 89.69 354 THR B C 1
ATOM 9673 O O . THR B 1 354 ? 52.969 -30.641 -6.918 1 89.69 354 THR B O 1
ATOM 9676 N N . ASN B 1 355 ? 54.562 -29.625 -5.727 1 90.88 355 ASN B N 1
ATOM 9677 C CA . ASN B 1 355 ? 54.531 -30.672 -4.715 1 90.88 355 ASN B CA 1
ATOM 9678 C C . ASN B 1 355 ? 53.469 -30.391 -3.65 1 90.88 355 ASN B C 1
ATOM 9680 O O . ASN B 1 355 ? 53.5 -29.344 -3.002 1 90.88 355 ASN B O 1
ATOM 9684 N N . LYS B 1 356 ? 52.656 -31.391 -3.457 1 92.06 356 LYS B N 1
ATOM 9685 C CA . LYS B 1 356 ? 51.531 -31.25 -2.551 1 92.06 356 LYS B CA 1
ATOM 9686 C C . LYS B 1 356 ? 52 -31.031 -1.113 1 92.06 356 LYS B C 1
ATOM 9688 O O . LYS B 1 356 ? 51.469 -30.172 -0.406 1 92.06 356 LYS B O 1
ATOM 9693 N N . LEU B 1 357 ? 52.969 -31.766 -0.673 1 91.88 357 LEU B N 1
ATOM 9694 C CA . LEU B 1 357 ? 53.438 -31.703 0.709 1 91.88 357 LEU B CA 1
ATOM 9695 C C . LEU B 1 357 ? 54.125 -30.359 0.988 1 91.88 357 LEU B C 1
ATOM 9697 O O . LEU B 1 357 ? 54 -29.828 2.088 1 91.88 357 LEU B O 1
ATOM 9701 N N . PHE B 1 358 ? 54.812 -29.875 0.03 1 93.25 358 PHE B N 1
ATOM 9702 C CA . PHE B 1 358 ? 55.469 -28.578 0.179 1 93.25 358 PHE B CA 1
ATOM 9703 C C . PHE B 1 358 ? 54.438 -27.469 0.358 1 93.25 358 PHE B C 1
ATOM 9705 O O . PHE B 1 358 ? 54.531 -26.656 1.271 1 93.25 358 PHE B O 1
ATOM 9712 N N . MET B 1 359 ? 53.438 -27.484 -0.494 1 94 359 MET B N 1
ATOM 9713 C CA . MET B 1 359 ? 52.406 -26.453 -0.446 1 94 359 MET B CA 1
ATOM 9714 C C . MET B 1 359 ? 51.625 -26.531 0.855 1 94 359 MET B C 1
ATOM 9716 O O . MET B 1 359 ? 51.281 -25.5 1.454 1 94 359 MET B O 1
ATOM 9720 N N . LYS B 1 360 ? 51.25 -27.734 1.248 1 93.81 360 LYS B N 1
ATOM 9721 C CA . LYS B 1 360 ? 50.5 -27.938 2.494 1 93.81 360 LYS B CA 1
ATOM 9722 C C . LYS B 1 360 ? 51.281 -27.375 3.684 1 93.81 360 LYS B C 1
ATOM 9724 O O . LYS B 1 360 ? 50.719 -26.641 4.508 1 93.81 360 LYS B O 1
ATOM 9729 N N . SER B 1 361 ? 52.562 -27.672 3.74 1 92.12 361 SER B N 1
ATOM 9730 C CA . SER B 1 361 ? 53.375 -27.219 4.852 1 92.12 361 SER B CA 1
ATOM 9731 C C . SER B 1 361 ? 53.594 -25.703 4.797 1 92.12 361 SER B C 1
ATOM 9733 O O . SER B 1 361 ? 53.656 -25.047 5.836 1 92.12 361 SER B O 1
ATOM 9735 N N . LEU B 1 362 ? 53.719 -25.266 3.588 1 92.88 362 LEU B N 1
ATOM 9736 C CA . LEU B 1 362 ? 53.875 -23.828 3.406 1 92.88 362 LEU B CA 1
ATOM 9737 C C . LEU B 1 362 ? 52.656 -23.078 3.93 1 92.88 362 LEU B C 1
ATOM 9739 O O . LEU B 1 362 ? 52.781 -22.109 4.672 1 92.88 362 LEU B O 1
ATOM 9743 N N . VAL B 1 363 ? 51.406 -23.516 3.576 1 93.75 363 VAL B N 1
ATOM 9744 C CA . VAL B 1 363 ? 50.188 -22.875 3.986 1 93.75 363 VAL B CA 1
ATOM 9745 C C . VAL B 1 363 ? 50.031 -22.969 5.5 1 93.75 363 VAL B C 1
ATOM 9747 O O . VAL B 1 363 ? 49.656 -22 6.156 1 93.75 363 VAL B O 1
ATOM 9750 N N . GLN B 1 364 ? 50.344 -24.062 6.117 1 91.06 364 GLN B N 1
ATOM 9751 C CA . GLN B 1 364 ? 50.219 -24.25 7.559 1 91.06 364 GLN B CA 1
ATOM 9752 C C . GLN B 1 364 ? 51.156 -23.344 8.32 1 91.06 364 GLN B C 1
ATOM 9754 O O . GLN B 1 364 ? 50.812 -22.812 9.375 1 91.06 364 GLN B O 1
ATOM 9759 N N . THR B 1 365 ? 52.344 -23.172 7.773 1 90.81 365 THR B N 1
ATOM 9760 C CA . THR B 1 365 ? 53.312 -22.312 8.422 1 90.81 365 THR B CA 1
ATOM 9761 C C . THR B 1 365 ? 52.906 -20.844 8.352 1 90.81 365 THR B C 1
ATOM 9763 O O . THR B 1 365 ? 53 -20.125 9.344 1 90.81 365 THR B O 1
ATOM 9766 N N . LEU B 1 366 ? 52.438 -20.5 7.207 1 90.44 366 LEU B N 1
ATOM 9767 C CA . LEU B 1 366 ? 52.031 -19.109 7.043 1 90.44 366 LEU B CA 1
ATOM 9768 C C . LEU B 1 366 ? 50.781 -18.828 7.879 1 90.44 366 LEU B C 1
ATOM 9770 O O . LEU B 1 366 ? 50.594 -17.719 8.383 1 90.44 366 LEU B O 1
ATOM 9774 N N . GLU B 1 367 ? 49.844 -19.734 7.992 1 88.62 367 GLU B N 1
ATOM 9775 C CA . GLU B 1 367 ? 48.625 -19.578 8.781 1 88.62 367 GLU B CA 1
ATOM 9776 C C . GLU B 1 367 ? 48.938 -19.391 10.266 1 88.62 367 GLU B C 1
ATOM 9778 O O . GLU B 1 367 ? 48.219 -18.703 10.984 1 88.62 367 GLU B O 1
ATOM 9783 N N . SER B 1 368 ? 50 -19.969 10.727 1 83.75 368 SER B N 1
ATOM 9784 C CA . SER B 1 368 ? 50.344 -19.906 12.141 1 83.75 368 SER B CA 1
ATOM 9785 C C . SER B 1 368 ? 51.125 -18.641 12.461 1 83.75 368 SER B C 1
ATOM 9787 O O . SER B 1 368 ? 51.312 -18.281 13.633 1 83.75 368 SER B O 1
ATOM 9789 N N . GLN B 1 369 ? 51.406 -17.906 11.391 1 82.69 369 GLN B N 1
ATOM 9790 C CA . GLN B 1 369 ? 52.156 -16.672 11.609 1 82.69 369 GLN B CA 1
ATOM 9791 C C . GLN B 1 369 ? 51.25 -15.523 12 1 82.69 369 GLN B C 1
ATOM 9793 O O . GLN B 1 369 ? 50.25 -15.273 11.336 1 82.69 369 GLN B O 1
ATOM 9798 N N . ASN B 1 370 ? 51.438 -14.898 13.141 1 77.88 370 ASN B N 1
ATOM 9799 C CA . ASN B 1 370 ? 50.594 -13.82 13.68 1 77.88 370 ASN B CA 1
ATOM 9800 C C . ASN B 1 370 ? 50.875 -12.492 12.984 1 77.88 370 ASN B C 1
ATOM 9802 O O . ASN B 1 370 ? 50.062 -11.578 13.031 1 77.88 370 ASN B O 1
ATOM 9806 N N . LYS B 1 371 ? 51.906 -12.367 12.203 1 82.88 371 LYS B N 1
ATOM 9807 C CA . LYS B 1 371 ? 52.281 -11.094 11.594 1 82.88 371 LYS B CA 1
ATOM 9808 C C . LYS B 1 371 ? 51.531 -10.867 10.281 1 82.88 371 LYS B C 1
ATOM 9810 O O . LYS B 1 371 ? 51.5 -9.75 9.766 1 82.88 371 LYS B O 1
ATOM 9815 N N . LEU B 1 372 ? 50.812 -11.844 9.836 1 86.25 372 LEU B N 1
ATOM 9816 C CA . LEU B 1 372 ? 50.125 -11.742 8.547 1 86.25 372 LEU B CA 1
ATOM 9817 C C . LEU B 1 372 ? 48.75 -11.102 8.703 1 86.25 372 LEU B C 1
ATOM 9819 O O . LEU B 1 372 ? 47.938 -11.57 9.5 1 86.25 372 LEU B O 1
ATOM 9823 N N . THR B 1 373 ? 48.656 -10.016 8.031 1 85.88 373 THR B N 1
ATOM 9824 C CA . THR B 1 373 ? 47.375 -9.328 8.008 1 85.88 373 THR B CA 1
ATOM 9825 C C . THR B 1 373 ? 46.344 -10.133 7.215 1 85.88 373 THR B C 1
ATOM 9827 O O . THR B 1 373 ? 46.719 -10.984 6.398 1 85.88 373 THR B O 1
ATOM 9830 N N . PRO B 1 374 ? 45.062 -9.961 7.418 1 87.56 374 PRO B N 1
ATOM 9831 C CA . PRO B 1 374 ? 44.031 -10.656 6.652 1 87.56 374 PRO B CA 1
ATOM 9832 C C . PRO B 1 374 ? 44.062 -10.336 5.16 1 87.56 374 PRO B C 1
ATOM 9834 O O . PRO B 1 374 ? 43.781 -11.195 4.328 1 87.56 374 PRO B O 1
ATOM 9837 N N . GLN B 1 375 ? 44.5 -9.211 4.828 1 88.31 375 GLN B N 1
ATOM 9838 C CA . GLN B 1 375 ? 44.625 -8.852 3.422 1 88.31 375 GLN B CA 1
ATOM 9839 C C . GLN B 1 375 ? 45.781 -9.617 2.752 1 88.31 375 GLN B C 1
ATOM 9841 O O . GLN B 1 375 ? 45.656 -10.016 1.591 1 88.31 375 GLN B O 1
ATOM 9846 N N . ASP B 1 376 ? 46.781 -9.836 3.492 1 89 376 ASP B N 1
ATOM 9847 C CA . ASP B 1 376 ? 47.906 -10.609 2.963 1 89 376 ASP B CA 1
ATOM 9848 C C . ASP B 1 376 ? 47.531 -12.07 2.768 1 89 376 ASP B C 1
ATOM 9850 O O . ASP B 1 376 ? 47.938 -12.703 1.797 1 89 376 ASP B O 1
ATOM 9854 N N . LYS B 1 377 ? 46.781 -12.492 3.684 1 91.31 377 LYS B N 1
ATOM 9855 C CA . LYS B 1 377 ? 46.344 -13.883 3.57 1 91.31 377 LYS B CA 1
ATOM 9856 C C . LYS B 1 377 ? 45.438 -14.07 2.346 1 91.31 377 LYS B C 1
ATOM 9858 O O . LYS B 1 377 ? 45.562 -15.07 1.638 1 91.31 377 LYS B O 1
ATOM 9863 N N . ALA B 1 378 ? 44.625 -13.109 2.125 1 91.19 378 ALA B N 1
ATOM 9864 C CA . ALA B 1 378 ? 43.719 -13.172 0.965 1 91.19 378 ALA B CA 1
ATOM 9865 C C . ALA B 1 378 ? 44.531 -13.094 -0.335 1 91.19 378 ALA B C 1
ATOM 9867 O O . ALA B 1 378 ? 44.25 -13.812 -1.292 1 91.19 378 ALA B O 1
ATOM 9868 N N . GLN B 1 379 ? 45.469 -12.234 -0.353 1 90.75 379 GLN B N 1
ATOM 9869 C CA . GLN B 1 379 ? 46.312 -12.086 -1.546 1 90.75 379 GLN B CA 1
ATOM 9870 C C . GLN B 1 379 ? 47.125 -13.344 -1.813 1 90.75 379 GLN B C 1
ATOM 9872 O O . GLN B 1 379 ? 47.25 -13.773 -2.963 1 90.75 379 GLN B O 1
ATOM 9877 N N . PHE B 1 380 ? 47.656 -13.883 -0.785 1 93.25 380 PHE B N 1
ATOM 9878 C CA . PHE B 1 380 ? 48.406 -15.117 -0.938 1 93.25 380 PHE B CA 1
ATOM 9879 C C . PHE B 1 380 ? 47.531 -16.234 -1.454 1 93.25 380 PHE B C 1
ATOM 9881 O O . PHE B 1 380 ? 47.938 -17 -2.344 1 93.25 380 PHE B O 1
ATOM 9888 N N . ALA B 1 381 ? 46.375 -16.344 -0.875 1 94.81 381 ALA B N 1
ATOM 9889 C CA . ALA B 1 381 ? 45.438 -17.391 -1.307 1 94.81 381 ALA B CA 1
ATOM 9890 C C . ALA B 1 381 ? 45.062 -17.219 -2.777 1 94.81 381 ALA B C 1
ATOM 9892 O O . ALA B 1 381 ? 44.938 -18.203 -3.514 1 94.81 381 ALA B O 1
ATOM 9893 N N . SER B 1 382 ? 44.906 -16.016 -3.211 1 93.69 382 SER B N 1
ATOM 9894 C CA . SER B 1 382 ? 44.531 -15.742 -4.602 1 93.69 382 SER B CA 1
ATOM 9895 C C . SER B 1 382 ? 45.688 -16.078 -5.539 1 93.69 382 SER B C 1
ATOM 9897 O O . SER B 1 382 ? 45.5 -16.672 -6.598 1 93.69 382 SER B O 1
ATOM 9899 N N . LEU B 1 383 ? 46.875 -15.742 -5.148 1 92.75 383 LEU B N 1
ATOM 9900 C CA . LEU B 1 383 ? 48.062 -16.031 -5.969 1 92.75 383 LEU B CA 1
ATOM 9901 C C . LEU B 1 383 ? 48.281 -17.547 -6.059 1 92.75 383 LEU B C 1
ATOM 9903 O O . LEU B 1 383 ? 48.625 -18.062 -7.125 1 92.75 383 LEU B O 1
ATOM 9907 N N . LEU B 1 384 ? 48.094 -18.172 -4.934 1 94.06 384 LEU B N 1
ATOM 9908 C CA . LEU B 1 384 ? 48.281 -19.625 -4.934 1 94.06 384 LEU B CA 1
ATOM 9909 C C . LEU B 1 384 ? 47.219 -20.281 -5.805 1 94.06 384 LEU B C 1
ATOM 9911 O O . LEU B 1 384 ? 47.469 -21.281 -6.469 1 94.06 384 LEU B O 1
ATOM 9915 N N . SER B 1 385 ? 46.031 -19.766 -5.805 1 94.38 385 SER B N 1
ATOM 9916 C CA . SER B 1 385 ? 44.969 -20.281 -6.641 1 94.38 385 SER B CA 1
ATOM 9917 C C . SER B 1 385 ? 45.281 -20.125 -8.125 1 94.38 385 SER B C 1
ATOM 9919 O O . SER B 1 385 ? 45 -21.031 -8.922 1 94.38 385 SER B O 1
ATOM 9921 N N . VAL B 1 386 ? 45.875 -19 -8.461 1 91.56 386 VAL B N 1
ATOM 9922 C CA . VAL B 1 386 ? 46.25 -18.766 -9.852 1 91.56 386 VAL B CA 1
ATOM 9923 C C . VAL B 1 386 ? 47.312 -19.766 -10.273 1 91.56 386 VAL B C 1
ATOM 9925 O O . VAL B 1 386 ? 47.312 -20.266 -11.406 1 91.56 386 VAL B O 1
ATOM 9928 N N . CYS B 1 387 ? 48.125 -20.078 -9.367 1 90.31 387 CYS B N 1
ATOM 9929 C CA . CYS B 1 387 ? 49.219 -21.016 -9.648 1 90.31 387 CYS B CA 1
ATOM 9930 C C . CYS B 1 387 ? 48.688 -22.422 -9.883 1 90.31 387 CYS B C 1
ATOM 9932 O O . CYS B 1 387 ? 49.219 -23.188 -10.688 1 90.31 387 CYS B O 1
ATOM 9934 N N . LEU B 1 388 ? 47.625 -22.734 -9.258 1 91.38 388 LEU B N 1
ATOM 9935 C CA . LEU B 1 388 ? 47.094 -24.094 -9.297 1 91.38 388 LEU B CA 1
ATOM 9936 C C . LEU B 1 388 ? 45.969 -24.219 -10.32 1 91.38 388 LEU B C 1
ATOM 9938 O O . LEU B 1 388 ? 45.406 -25.297 -10.508 1 91.38 388 LEU B O 1
ATOM 9942 N N . LEU B 1 389 ? 45.594 -23.188 -10.969 1 88.62 389 LEU B N 1
ATOM 9943 C CA . LEU B 1 389 ? 44.469 -23.172 -11.914 1 88.62 389 LEU B CA 1
ATOM 9944 C C . LEU B 1 389 ? 44.719 -24.172 -13.039 1 88.62 389 LEU B C 1
ATOM 9946 O O . LEU B 1 389 ? 43.75 -24.719 -13.594 1 88.62 389 LEU B O 1
ATOM 9950 N N . GLY B 1 390 ? 45.906 -24.484 -13.414 1 83.94 390 GLY B N 1
ATOM 9951 C CA . GLY B 1 390 ? 46.188 -25.422 -14.484 1 83.94 390 GLY B CA 1
ATOM 9952 C C . GLY B 1 390 ? 46.031 -26.875 -14.062 1 83.94 390 GLY B C 1
ATOM 9953 O O . GLY B 1 390 ? 45.938 -27.766 -14.906 1 83.94 390 GLY B O 1
ATOM 9954 N N . ASN B 1 391 ? 45.938 -27.125 -12.734 1 90.62 391 ASN B N 1
ATOM 9955 C CA . ASN B 1 391 ? 45.781 -28.469 -12.164 1 90.62 391 ASN B CA 1
ATOM 9956 C C . ASN B 1 391 ? 44.75 -28.453 -11.016 1 90.62 391 ASN B C 1
ATOM 9958 O O . ASN B 1 391 ? 45.156 -28.5 -9.844 1 90.62 391 ASN B O 1
ATOM 9962 N N . MET B 1 392 ? 43.469 -28.672 -11.383 1 92.75 392 MET B N 1
ATOM 9963 C CA . MET B 1 392 ? 42.406 -28.578 -10.398 1 92.75 392 MET B CA 1
ATOM 9964 C C . MET B 1 392 ? 42.375 -29.812 -9.5 1 92.75 392 MET B C 1
ATOM 9966 O O . MET B 1 392 ? 41.875 -29.766 -8.375 1 92.75 392 MET B O 1
ATOM 9970 N N . LYS B 1 393 ? 43 -30.922 -9.992 1 92.62 393 LYS B N 1
ATOM 9971 C CA . LYS B 1 393 ? 43.125 -32.125 -9.156 1 92.62 393 LYS B CA 1
ATOM 9972 C C . LYS B 1 393 ? 44.031 -31.859 -7.969 1 92.62 393 LYS B C 1
ATOM 9974 O O . LYS B 1 393 ? 43.688 -32.156 -6.824 1 92.62 393 LYS B O 1
ATOM 9979 N N . LEU B 1 394 ? 45.219 -31.297 -8.344 1 93.75 394 LEU B N 1
ATOM 9980 C CA . LEU B 1 394 ? 46.156 -30.969 -7.289 1 93.75 394 LEU B CA 1
ATOM 9981 C C . LEU B 1 394 ? 45.594 -29.906 -6.352 1 93.75 394 LEU B C 1
ATOM 9983 O O . LEU B 1 394 ? 45.812 -29.953 -5.141 1 93.75 394 LEU B O 1
ATOM 9987 N N . PHE B 1 395 ? 44.844 -28.984 -6.902 1 95.31 395 PHE B N 1
ATOM 9988 C CA . PHE B 1 395 ? 44.188 -27.938 -6.113 1 95.31 395 PHE B CA 1
ATOM 9989 C C . PHE B 1 395 ? 43.25 -28.547 -5.098 1 95.31 395 PHE B C 1
ATOM 9991 O O . PHE B 1 395 ? 43.281 -28.188 -3.918 1 95.31 395 PHE B O 1
ATOM 9998 N N . TYR B 1 396 ? 42.375 -29.453 -5.52 1 95.5 396 TYR B N 1
ATOM 9999 C CA . TYR B 1 396 ? 41.406 -30.078 -4.621 1 95.5 396 TYR B CA 1
ATOM 10000 C C . TYR B 1 396 ? 42.125 -30.922 -3.564 1 95.5 396 TYR B C 1
ATOM 10002 O O . TYR B 1 396 ? 41.719 -30.938 -2.4 1 95.5 396 TYR B O 1
ATOM 10010 N N . GLN B 1 397 ? 43.156 -31.656 -3.961 1 95 397 GLN B N 1
ATOM 10011 C CA . GLN B 1 397 ? 43.906 -32.469 -3.006 1 95 397 GLN B CA 1
ATOM 10012 C C . GLN B 1 397 ? 44.5 -31.625 -1.892 1 95 397 GLN B C 1
ATOM 10014 O O . GLN B 1 397 ? 44.5 -32.031 -0.728 1 95 397 GLN B O 1
ATOM 10019 N N . LEU B 1 398 ? 44.969 -30.547 -2.303 1 95.25 398 LEU B N 1
ATOM 10020 C CA . LEU B 1 398 ? 45.531 -29.625 -1.312 1 95.25 398 LEU B CA 1
ATOM 10021 C C . LEU B 1 398 ? 44.438 -29.156 -0.347 1 95.25 398 LEU B C 1
ATOM 10023 O O . LEU B 1 398 ? 44.625 -29.188 0.871 1 95.25 398 LEU B O 1
ATOM 10027 N N . ILE B 1 399 ? 43.312 -28.734 -0.866 1 95.38 399 ILE B N 1
ATOM 10028 C CA . ILE B 1 399 ? 42.219 -28.219 -0.054 1 95.38 399 ILE B CA 1
ATOM 10029 C C . ILE B 1 399 ? 41.656 -29.328 0.829 1 95.38 399 ILE B C 1
ATOM 10031 O O . ILE B 1 399 ? 41.312 -29.094 1.993 1 95.38 399 ILE B O 1
ATOM 10035 N N . ASP B 1 400 ? 41.5 -30.484 0.229 1 94.56 400 ASP B N 1
ATOM 10036 C CA . ASP B 1 400 ? 40.969 -31.625 0.961 1 94.56 400 ASP B CA 1
ATOM 10037 C C . ASP B 1 400 ? 41.812 -31.922 2.205 1 94.56 400 ASP B C 1
ATOM 10039 O O . ASP B 1 400 ? 41.25 -32.094 3.301 1 94.56 400 ASP B O 1
ATOM 10043 N N . CYS B 1 401 ? 43.094 -31.828 2.062 1 94.31 401 CYS B N 1
ATOM 10044 C CA . CYS B 1 401 ? 44 -32.125 3.17 1 94.31 401 CYS B CA 1
ATOM 10045 C C . CYS B 1 401 ? 43.938 -31.016 4.215 1 94.31 401 CYS B C 1
ATOM 10047 O O . CYS B 1 401 ? 43.906 -31.281 5.414 1 94.31 401 CYS B O 1
ATOM 10049 N N . LEU B 1 402 ? 43.969 -29.922 3.764 1 94.75 402 LEU B N 1
ATOM 10050 C CA . LEU B 1 402 ? 43.969 -28.781 4.676 1 94.75 402 LEU B CA 1
ATOM 10051 C C . LEU B 1 402 ? 42.656 -28.672 5.422 1 94.75 402 LEU B C 1
ATOM 10053 O O . LEU B 1 402 ? 42.625 -28.406 6.625 1 94.75 402 LEU B O 1
ATOM 10057 N N . LEU B 1 403 ? 41.562 -28.875 4.711 1 93.81 403 LEU B N 1
ATOM 10058 C CA . LEU B 1 403 ? 40.25 -28.75 5.305 1 93.81 403 LEU B CA 1
ATOM 10059 C C . LEU B 1 403 ? 39.969 -29.859 6.316 1 93.81 403 LEU B C 1
ATOM 10061 O O . LEU B 1 403 ? 39.406 -29.609 7.383 1 93.81 403 LEU B O 1
ATOM 10065 N N . ILE B 1 404 ? 40.375 -31.031 5.961 1 92.5 404 ILE B N 1
ATOM 10066 C CA . ILE B 1 404 ? 40.188 -32.156 6.887 1 92.5 404 ILE B CA 1
ATOM 10067 C C . ILE B 1 404 ? 41 -31.891 8.156 1 92.5 404 ILE B C 1
ATOM 10069 O O . ILE B 1 404 ? 40.531 -32.125 9.266 1 92.5 404 ILE B O 1
ATOM 10073 N N . GLY B 1 405 ? 42.188 -31.344 8.008 1 90.81 405 GLY B N 1
ATOM 10074 C CA . GLY B 1 405 ? 43 -30.984 9.156 1 90.81 405 GLY B CA 1
ATOM 10075 C C . GLY B 1 405 ? 42.375 -29.906 10.016 1 90.81 405 GLY B C 1
ATOM 10076 O O . GLY B 1 405 ? 42.406 -29.984 11.25 1 90.81 405 GLY B O 1
ATOM 10077 N N . MET B 1 406 ? 41.844 -29.031 9.391 1 91.88 406 MET B N 1
ATOM 10078 C CA . MET B 1 406 ? 41.188 -27.922 10.102 1 91.88 406 MET B CA 1
ATOM 10079 C C . MET B 1 406 ? 39.969 -28.406 10.867 1 91.88 406 MET B C 1
ATOM 10081 O O . MET B 1 406 ? 39.75 -28.016 12.016 1 91.88 406 MET B O 1
ATOM 10085 N N . ILE B 1 407 ? 39.125 -29.281 10.234 1 91.88 407 ILE B N 1
ATOM 10086 C CA . ILE B 1 407 ? 37.875 -29.797 10.844 1 91.88 407 ILE B CA 1
ATOM 10087 C C . ILE B 1 407 ? 38.25 -30.703 12.023 1 91.88 407 ILE B C 1
ATOM 10089 O O . ILE B 1 407 ? 37.625 -30.641 13.078 1 91.88 407 ILE B O 1
ATOM 10093 N N . LYS B 1 408 ? 39.312 -31.422 11.875 1 91.06 408 LYS B N 1
ATOM 10094 C CA . LYS B 1 408 ? 39.719 -32.344 12.938 1 91.06 408 LYS B CA 1
ATOM 10095 C C . LYS B 1 408 ? 40.375 -31.594 14.102 1 91.06 408 LYS B C 1
ATOM 10097 O O . LYS B 1 408 ? 40.25 -32 15.258 1 91.06 408 LYS B O 1
ATOM 10102 N N . ALA B 1 409 ? 40.969 -30.484 13.836 1 88.69 409 ALA B N 1
ATOM 10103 C CA . ALA B 1 409 ? 41.625 -29.703 14.867 1 88.69 409 ALA B CA 1
ATOM 10104 C C . ALA B 1 409 ? 40.656 -28.812 15.625 1 88.69 409 ALA B C 1
ATOM 10106 O O . ALA B 1 409 ? 40.938 -28.359 16.734 1 88.69 409 ALA B O 1
ATOM 10107 N N . ALA B 1 410 ? 39.5 -28.641 15.094 1 88.81 410 ALA B N 1
ATOM 10108 C CA . ALA B 1 410 ? 38.531 -27.734 15.688 1 88.81 410 ALA B CA 1
ATOM 10109 C C . ALA B 1 410 ? 37.844 -28.375 16.891 1 88.81 410 ALA B C 1
ATOM 10111 O O . ALA B 1 410 ? 37.469 -29.547 16.844 1 88.81 410 ALA B O 1
ATOM 10112 N N . ASN B 1 411 ? 37.688 -27.562 17.969 1 85.75 411 ASN B N 1
ATOM 10113 C CA . ASN B 1 411 ? 36.969 -27.984 19.156 1 85.75 411 ASN B CA 1
ATOM 10114 C C . ASN B 1 411 ? 35.469 -27.875 18.969 1 85.75 411 ASN B C 1
ATOM 10116 O O . ASN B 1 411 ? 35 -27.297 17.969 1 85.75 411 ASN B O 1
ATOM 10120 N N . LYS B 1 412 ? 34.719 -28.359 19.875 1 82.56 412 LYS B N 1
ATOM 10121 C CA . LYS B 1 412 ? 33.25 -28.406 19.781 1 82.56 412 LYS B CA 1
ATOM 10122 C C . LYS B 1 412 ? 32.688 -27 19.766 1 82.56 412 LYS B C 1
ATOM 10124 O O . LYS B 1 412 ? 31.719 -26.719 19.031 1 82.56 412 LYS B O 1
ATOM 10129 N N . LYS B 1 413 ? 33.281 -26.109 20.469 1 82.38 413 LYS B N 1
ATOM 10130 C CA . LYS B 1 413 ? 32.812 -24.734 20.516 1 82.38 413 LYS B CA 1
ATOM 10131 C C . LYS B 1 413 ? 33.125 -24 19.219 1 82.38 413 LYS B C 1
ATOM 10133 O O . LYS B 1 413 ? 32.375 -23.094 18.812 1 82.38 413 LYS B O 1
ATOM 10138 N N . GLN B 1 414 ? 34.125 -24.484 18.516 1 85.75 414 GLN B N 1
ATOM 10139 C CA . GLN B 1 414 ? 34.562 -23.812 17.312 1 85.75 414 GLN B CA 1
ATOM 10140 C C . GLN B 1 414 ? 33.781 -24.312 16.094 1 85.75 414 GLN B C 1
ATOM 10142 O O . GLN B 1 414 ? 33.812 -23.672 15.031 1 85.75 414 GLN B O 1
ATOM 10147 N N . HIS B 1 415 ? 33.062 -25.375 16.281 1 86.06 415 HIS B N 1
ATOM 10148 C CA . HIS B 1 415 ? 32.344 -25.953 15.156 1 86.06 415 HIS B CA 1
ATOM 10149 C C . HIS B 1 415 ? 31.297 -24.984 14.617 1 86.06 415 HIS B C 1
ATOM 10151 O O . HIS B 1 415 ? 31.094 -24.906 13.398 1 86.06 415 HIS B O 1
ATOM 10157 N N . LYS B 1 416 ? 30.734 -24.172 15.492 1 82.38 416 LYS B N 1
ATOM 10158 C CA . LYS B 1 416 ? 29.672 -23.266 15.062 1 82.38 416 LYS B CA 1
ATOM 10159 C C . LYS B 1 416 ? 30.25 -22.078 14.289 1 82.38 416 LYS B C 1
ATOM 10161 O O . LYS B 1 416 ? 29.578 -21.531 13.414 1 82.38 416 LYS B O 1
ATOM 10166 N N . VAL B 1 417 ? 31.484 -21.812 14.461 1 84.88 417 VAL B N 1
ATOM 10167 C CA . VAL B 1 417 ? 32.031 -20.594 13.891 1 84.88 417 VAL B CA 1
ATOM 10168 C C . VAL B 1 417 ? 33.094 -20.938 12.836 1 84.88 417 VAL B C 1
ATOM 10170 O O . VAL B 1 417 ? 33.625 -20.047 12.164 1 84.88 417 VAL B O 1
ATOM 10173 N N . LEU B 1 418 ? 33.281 -22.156 12.547 1 85.56 418 LEU B N 1
ATOM 10174 C CA . LEU B 1 418 ? 34.375 -22.609 11.703 1 85.56 418 LEU B CA 1
ATOM 10175 C C . LEU B 1 418 ? 34.281 -21.969 10.32 1 85.56 418 LEU B C 1
ATOM 10177 O O . LEU B 1 418 ? 35.312 -21.547 9.766 1 85.56 418 LEU B O 1
ATOM 10181 N N . PHE B 1 419 ? 33.062 -21.859 9.773 1 85.06 419 PHE B N 1
ATOM 10182 C CA . PHE B 1 419 ? 32.938 -21.344 8.414 1 85.06 419 PHE B CA 1
ATOM 10183 C C . PHE B 1 419 ? 32.188 -20.031 8.406 1 85.06 419 PHE B C 1
ATOM 10185 O O . PHE B 1 419 ? 31.688 -19.594 7.355 1 85.06 419 PHE B O 1
ATOM 10192 N N . ARG B 1 420 ? 32.094 -19.391 9.539 1 79.88 420 ARG B N 1
ATOM 10193 C CA . ARG B 1 420 ? 31.391 -18.125 9.602 1 79.88 420 ARG B CA 1
ATOM 10194 C C . ARG B 1 420 ? 32.281 -16.984 9.117 1 79.88 420 ARG B C 1
ATOM 10196 O O . ARG B 1 420 ? 31.812 -16.078 8.414 1 79.88 420 ARG B O 1
ATOM 10203 N N . ARG B 1 421 ? 33.531 -17.094 9.516 1 80 421 ARG B N 1
ATOM 10204 C CA . ARG B 1 421 ? 34.469 -16.094 9.07 1 80 421 ARG B CA 1
ATOM 10205 C C . ARG B 1 421 ? 35.562 -16.719 8.211 1 80 421 ARG B C 1
ATOM 10207 O O . ARG B 1 421 ? 36.031 -17.828 8.5 1 80 421 ARG B O 1
ATOM 10214 N N . PHE B 1 422 ? 35.781 -16.234 7.121 1 82.31 422 PHE B N 1
ATOM 10215 C CA . PHE B 1 422 ? 36.781 -16.75 6.223 1 82.31 422 PHE B CA 1
ATOM 10216 C C . PHE B 1 422 ? 38.062 -15.906 6.32 1 82.31 422 PHE B C 1
ATOM 10218 O O . PHE B 1 422 ? 38.438 -15.227 5.363 1 82.31 422 PHE B O 1
ATOM 10225 N N . ASP B 1 423 ? 38.719 -16.094 7.461 1 82.94 423 ASP B N 1
ATOM 10226 C CA . ASP B 1 423 ? 39.906 -15.305 7.73 1 82.94 423 ASP B CA 1
ATOM 10227 C C . ASP B 1 423 ? 41.188 -16.125 7.48 1 82.94 423 ASP B C 1
ATOM 10229 O O . ASP B 1 423 ? 42.25 -15.562 7.32 1 82.94 423 ASP B O 1
ATOM 10233 N N . THR B 1 424 ? 41.031 -17.422 7.32 1 89.19 424 THR B N 1
ATOM 10234 C CA . THR B 1 424 ? 42.219 -18.266 7.129 1 89.19 424 THR B CA 1
ATOM 10235 C C . THR B 1 424 ? 42.5 -18.484 5.645 1 89.19 424 THR B C 1
ATOM 10237 O O . THR B 1 424 ? 41.625 -18.281 4.809 1 89.19 424 THR B O 1
ATOM 10240 N N . ILE B 1 425 ? 43.719 -18.844 5.348 1 93.56 425 ILE B N 1
ATOM 10241 C CA . ILE B 1 425 ? 44.125 -19.109 3.969 1 93.56 425 ILE B CA 1
ATOM 10242 C C . ILE B 1 425 ? 43.375 -20.328 3.432 1 93.56 425 ILE B C 1
ATOM 10244 O O . ILE B 1 425 ? 42.938 -20.344 2.281 1 93.56 425 ILE B O 1
ATOM 10248 N N . THR B 1 426 ? 43.219 -21.344 4.309 1 93.25 426 THR B N 1
ATOM 10249 C CA . THR B 1 426 ? 42.562 -22.578 3.908 1 93.25 426 THR B CA 1
ATOM 10250 C C . THR B 1 426 ? 41.125 -22.312 3.49 1 93.25 426 THR B C 1
ATOM 10252 O O . THR B 1 426 ? 40.656 -22.812 2.469 1 93.25 426 THR B O 1
ATOM 10255 N N . GLN B 1 427 ? 40.5 -21.516 4.246 1 92.5 427 GLN B N 1
ATOM 10256 C CA . GLN B 1 427 ? 39.094 -21.188 3.947 1 92.5 427 GLN B CA 1
ATOM 10257 C C . GLN B 1 427 ? 39 -20.375 2.66 1 92.5 427 GLN B C 1
ATOM 10259 O O . GLN B 1 427 ? 38.125 -20.641 1.834 1 92.5 427 GLN B O 1
ATOM 10264 N N . ARG B 1 428 ? 39.844 -19.5 2.436 1 93.25 428 ARG B N 1
ATOM 10265 C CA . ARG B 1 428 ? 39.812 -18.688 1.228 1 93.25 428 ARG B CA 1
ATOM 10266 C C . ARG B 1 428 ? 40.156 -19.516 -0.003 1 93.25 428 ARG B C 1
ATOM 10268 O O . ARG B 1 428 ? 39.594 -19.297 -1.08 1 93.25 428 ARG B O 1
ATOM 10275 N N . LEU B 1 429 ? 41.062 -20.453 0.16 1 95.19 429 LEU B N 1
ATOM 10276 C CA . LEU B 1 429 ? 41.438 -21.344 -0.934 1 95.19 429 LEU B CA 1
ATOM 10277 C C . LEU B 1 429 ? 40.25 -22.219 -1.329 1 95.19 429 LEU B C 1
ATOM 10279 O O . LEU B 1 429 ? 40.031 -22.5 -2.514 1 95.19 429 LEU B O 1
ATOM 10283 N N . THR B 1 430 ? 39.5 -22.578 -0.318 1 94.25 430 THR B N 1
ATOM 10284 C CA . THR B 1 430 ? 38.344 -23.422 -0.574 1 94.25 430 THR B CA 1
ATOM 10285 C C . THR B 1 430 ? 37.281 -22.656 -1.37 1 94.25 430 THR B C 1
ATOM 10287 O O . THR B 1 430 ? 36.75 -23.188 -2.344 1 94.25 430 THR B O 1
ATOM 10290 N N . VAL B 1 431 ? 37.062 -21.469 -1.017 1 93.06 431 VAL B N 1
ATOM 10291 C CA . VAL B 1 431 ? 36.062 -20.656 -1.696 1 93.06 431 VAL B CA 1
ATOM 10292 C C . VAL B 1 431 ? 36.5 -20.359 -3.119 1 93.06 431 VAL B C 1
ATOM 10294 O O . VAL B 1 431 ? 35.719 -20.375 -4.055 1 93.06 431 VAL B O 1
ATOM 10297 N N . ASN B 1 432 ? 37.781 -20.094 -3.281 1 94.56 432 ASN B N 1
ATOM 10298 C CA . ASN B 1 432 ? 38.344 -19.828 -4.613 1 94.56 432 ASN B CA 1
ATOM 10299 C C . ASN B 1 432 ? 38.188 -21.047 -5.523 1 94.56 432 ASN B C 1
ATOM 10301 O O . ASN B 1 432 ? 37.812 -20.906 -6.691 1 94.56 432 ASN B O 1
ATOM 10305 N N . TRP B 1 433 ? 38.469 -22.188 -4.953 1 95 433 TRP B N 1
ATOM 10306 C CA . TRP B 1 433 ? 38.375 -23.422 -5.738 1 95 433 TRP B CA 1
ATOM 10307 C C . TRP B 1 433 ? 36.906 -23.656 -6.16 1 95 433 TRP B C 1
ATOM 10309 O O . TRP B 1 433 ? 36.656 -24.031 -7.305 1 95 433 TRP B O 1
ATOM 10319 N N . LEU B 1 434 ? 36.062 -23.422 -5.227 1 93.56 434 LEU B N 1
ATOM 10320 C CA . LEU B 1 434 ? 34.656 -23.609 -5.516 1 93.56 434 LEU B CA 1
ATOM 10321 C C . LEU B 1 434 ? 34.188 -22.641 -6.598 1 93.56 434 LEU B C 1
ATOM 10323 O O . LEU B 1 434 ? 33.5 -23.047 -7.539 1 93.56 434 LEU B O 1
ATOM 10327 N N . ALA B 1 435 ? 34.5 -21.422 -6.512 1 93.44 435 ALA B N 1
ATOM 10328 C CA . ALA B 1 435 ? 34.094 -20.391 -7.453 1 93.44 435 ALA B CA 1
ATOM 10329 C C . ALA B 1 435 ? 34.625 -20.656 -8.852 1 93.44 435 ALA B C 1
ATOM 10331 O O . ALA B 1 435 ? 33.938 -20.5 -9.852 1 93.44 435 ALA B O 1
ATOM 10332 N N . LEU B 1 436 ? 35.875 -21.125 -8.914 1 92.75 436 LEU B N 1
ATOM 10333 C CA . LEU B 1 436 ? 36.531 -21.359 -10.195 1 92.75 436 LEU B CA 1
ATOM 10334 C C . LEU B 1 436 ? 35.969 -22.609 -10.859 1 92.75 436 LEU B C 1
ATOM 10336 O O . LEU B 1 436 ? 35.906 -22.688 -12.086 1 92.75 436 LEU B O 1
ATOM 10340 N N . SER B 1 437 ? 35.562 -23.547 -10.07 1 92.5 437 SER B N 1
ATOM 10341 C CA . SER B 1 437 ? 35.031 -24.797 -10.609 1 92.5 437 SER B CA 1
ATOM 10342 C C . SER B 1 437 ? 33.594 -24.641 -11.07 1 92.5 437 SER B C 1
ATOM 10344 O O . SER B 1 437 ? 33.094 -25.484 -11.812 1 92.5 437 SER B O 1
ATOM 10346 N N . LEU B 1 438 ? 33.031 -23.562 -10.734 1 91 438 LEU B N 1
ATOM 10347 C CA . LEU B 1 438 ? 31.594 -23.375 -11.008 1 91 438 LEU B CA 1
ATOM 10348 C C . LEU B 1 438 ? 31.406 -22.641 -12.328 1 91 438 LEU B C 1
ATOM 10350 O O . LEU B 1 438 ? 30.281 -22.547 -12.828 1 91 438 LEU B O 1
ATOM 10354 N N . PHE B 1 439 ? 32.375 -22.141 -12.992 1 90.19 439 PHE B N 1
ATOM 10355 C CA . PHE B 1 439 ? 32.25 -21.266 -14.141 1 90.19 439 PHE B CA 1
ATOM 10356 C C . PHE B 1 439 ? 31.469 -21.938 -15.258 1 90.19 439 PHE B C 1
ATOM 10358 O O . PHE B 1 439 ? 30.516 -21.359 -15.789 1 90.19 439 PHE B O 1
ATOM 10365 N N . ASP B 1 440 ? 31.781 -23.172 -15.625 1 88.25 440 ASP B N 1
ATOM 10366 C CA . ASP B 1 440 ? 31.109 -23.875 -16.719 1 88.25 440 ASP B CA 1
ATOM 10367 C C . ASP B 1 440 ? 29.656 -24.203 -16.344 1 88.25 440 ASP B C 1
ATOM 10369 O O . ASP B 1 440 ? 28.766 -24.172 -17.188 1 88.25 440 ASP B O 1
ATOM 10373 N N . HIS B 1 441 ? 29.531 -24.484 -15.133 1 87.94 441 HIS B N 1
ATOM 10374 C CA . HIS B 1 441 ? 28.188 -24.781 -14.664 1 87.94 441 HIS B CA 1
ATOM 10375 C C . HIS B 1 441 ? 27.312 -23.531 -14.688 1 87.94 441 HIS B C 1
ATOM 10377 O O . HIS B 1 441 ? 26.125 -23.609 -15.023 1 87.94 441 HIS B O 1
ATOM 10383 N N . LEU B 1 442 ? 27.844 -22.406 -14.352 1 91.06 442 LEU B N 1
ATOM 10384 C CA . LEU B 1 442 ? 27.094 -21.156 -14.336 1 91.06 442 LEU B CA 1
ATOM 10385 C C . LEU B 1 442 ? 26.672 -20.766 -15.75 1 91.06 442 LEU B C 1
ATOM 10387 O O . LEU B 1 442 ? 25.594 -20.203 -15.945 1 91.06 442 LEU B O 1
ATOM 10391 N N . LYS B 1 443 ? 27.422 -21.078 -16.703 1 88.81 443 LYS B N 1
ATOM 10392 C CA . LYS B 1 443 ? 27.109 -20.75 -18.094 1 88.81 443 LYS B CA 1
ATOM 10393 C C . LYS B 1 443 ? 25.969 -21.641 -18.609 1 88.81 443 LYS B C 1
ATOM 10395 O O . LYS B 1 443 ? 25.125 -21.188 -19.391 1 88.81 443 LYS B O 1
ATOM 10400 N N . LYS B 1 444 ? 25.922 -22.812 -18.031 1 85.62 444 LYS B N 1
ATOM 10401 C CA . LYS B 1 444 ? 24.922 -23.766 -18.516 1 85.62 444 LYS B CA 1
ATOM 10402 C C . LYS B 1 444 ? 23.641 -23.672 -17.688 1 85.62 444 LYS B C 1
ATOM 10404 O O . LYS B 1 444 ? 22.531 -23.734 -18.234 1 85.62 444 LYS B O 1
ATOM 10409 N N . ASN B 1 445 ? 23.969 -23.562 -16.406 1 84.62 445 ASN B N 1
ATOM 10410 C CA . ASN B 1 445 ? 22.812 -23.562 -15.508 1 84.62 445 ASN B CA 1
ATOM 10411 C C . ASN B 1 445 ? 22.891 -22.422 -14.484 1 84.62 445 ASN B C 1
ATOM 10413 O O . ASN B 1 445 ? 23.984 -22.062 -14.031 1 84.62 445 ASN B O 1
ATOM 10417 N N . GLY B 1 446 ? 21.891 -21.703 -14.273 1 84.62 446 GLY B N 1
ATOM 10418 C CA . GLY B 1 446 ? 21.812 -20.734 -13.188 1 84.62 446 GLY B CA 1
ATOM 10419 C C . GLY B 1 446 ? 22.188 -19.328 -13.602 1 84.62 446 GLY B C 1
ATOM 10420 O O . GLY B 1 446 ? 21.641 -18.344 -13.094 1 84.62 446 GLY B O 1
ATOM 10421 N N . GLY B 1 447 ? 23.219 -19.219 -14.484 1 89.69 447 GLY B N 1
ATOM 10422 C CA . GLY B 1 447 ? 23.672 -17.906 -14.898 1 89.69 447 GLY B CA 1
ATOM 10423 C C . GLY B 1 447 ? 22.609 -17.109 -15.625 1 89.69 447 GLY B C 1
ATOM 10424 O O . GLY B 1 447 ? 22.5 -15.891 -15.445 1 89.69 447 GLY B O 1
ATOM 10425 N N . MET B 1 448 ? 21.844 -17.812 -16.344 1 90.81 448 MET B N 1
ATOM 10426 C CA . MET B 1 448 ? 20.797 -17.125 -17.109 1 90.81 448 MET B CA 1
ATOM 10427 C C . MET B 1 448 ? 19.75 -16.531 -16.172 1 90.81 448 MET B C 1
ATOM 10429 O O . MET B 1 448 ? 19.312 -15.391 -16.375 1 90.81 448 MET B O 1
ATOM 10433 N N . GLN B 1 449 ? 19.391 -17.266 -15.125 1 92.81 449 GLN B N 1
ATOM 10434 C CA . GLN B 1 449 ? 18.375 -16.781 -14.188 1 92.81 449 GLN B CA 1
ATOM 10435 C C . GLN B 1 449 ? 18.891 -15.586 -13.398 1 92.81 449 GLN B C 1
ATOM 10437 O O . GLN B 1 449 ? 18.141 -14.656 -13.102 1 92.81 449 GLN B O 1
ATOM 10442 N N . LEU B 1 450 ? 20.125 -15.641 -13.094 1 94.56 450 LEU B N 1
ATOM 10443 C CA . LEU B 1 450 ? 20.719 -14.508 -12.398 1 94.56 450 LEU B CA 1
ATOM 10444 C C . LEU B 1 450 ? 20.766 -13.273 -13.305 1 94.56 450 LEU B C 1
ATOM 10446 O O . LEU B 1 450 ? 20.484 -12.164 -12.859 1 94.56 450 LEU B O 1
ATOM 10450 N N . PHE B 1 451 ? 21.094 -13.516 -14.555 1 93.31 451 PHE B N 1
ATOM 10451 C CA . PHE B 1 451 ? 21.141 -12.414 -15.508 1 93.31 451 PHE B CA 1
ATOM 10452 C C . PHE B 1 451 ? 19.75 -11.812 -15.695 1 93.31 451 PHE B C 1
ATOM 10454 O O . PHE B 1 451 ? 19.594 -10.594 -15.758 1 93.31 451 PHE B O 1
ATOM 10461 N N . MET B 1 452 ? 18.797 -12.648 -15.742 1 92.31 452 MET B N 1
ATOM 10462 C CA . MET B 1 452 ? 17.438 -12.18 -15.914 1 92.31 452 MET B CA 1
ATOM 10463 C C . MET B 1 452 ? 16.969 -11.383 -14.695 1 92.31 452 MET B C 1
ATOM 10465 O O . MET B 1 452 ? 16.234 -10.406 -14.828 1 92.31 452 MET B O 1
ATOM 10469 N N . LEU B 1 453 ? 17.344 -11.836 -13.531 1 94.44 453 LEU B N 1
ATOM 10470 C CA . LEU B 1 453 ? 17.016 -11.094 -12.32 1 94.44 453 LEU B CA 1
ATOM 10471 C C . LEU B 1 453 ? 17.656 -9.711 -12.336 1 94.44 453 LEU B C 1
ATOM 10473 O O . LEU B 1 453 ? 17 -8.719 -12.016 1 94.44 453 LEU B O 1
ATOM 10477 N N . TYR B 1 454 ? 18.906 -9.633 -12.742 1 94.56 454 TYR B N 1
ATOM 10478 C CA . TYR B 1 454 ? 19.609 -8.359 -12.82 1 94.56 454 TYR B CA 1
ATOM 10479 C C . TYR B 1 454 ? 18.969 -7.434 -13.852 1 94.56 454 TYR B C 1
ATOM 10481 O O . TYR B 1 454 ? 18.672 -6.273 -13.555 1 94.56 454 TYR B O 1
ATOM 10489 N N . LYS B 1 455 ? 18.75 -7.98 -14.953 1 91.75 455 LYS B N 1
ATOM 10490 C CA . LYS B 1 455 ? 18.188 -7.168 -16.031 1 91.75 455 LYS B CA 1
ATOM 10491 C C . LYS B 1 455 ? 16.766 -6.707 -15.68 1 91.75 455 LYS B C 1
ATOM 10493 O O . LYS B 1 455 ? 16.375 -5.586 -16.016 1 91.75 455 LYS B O 1
ATOM 10498 N N . ALA B 1 456 ? 15.992 -7.59 -15.078 1 92.75 456 ALA B N 1
ATOM 10499 C CA . ALA B 1 456 ? 14.648 -7.219 -14.656 1 92.75 456 ALA B CA 1
ATOM 10500 C C . ALA B 1 456 ? 14.688 -6.086 -13.633 1 92.75 456 ALA B C 1
ATOM 10502 O O . ALA B 1 456 ? 13.898 -5.141 -13.703 1 92.75 456 ALA B O 1
ATOM 10503 N N . THR B 1 457 ? 15.617 -6.203 -12.664 1 94.88 457 THR B N 1
ATOM 10504 C CA . THR B 1 457 ? 15.758 -5.176 -11.641 1 94.88 457 THR B CA 1
ATOM 10505 C C . THR B 1 457 ? 16.141 -3.838 -12.266 1 94.88 457 THR B C 1
ATOM 10507 O O . THR B 1 457 ? 15.562 -2.799 -11.922 1 94.88 457 THR B O 1
ATOM 10510 N N . GLN B 1 458 ? 17.016 -3.904 -13.195 1 92.94 458 GLN B N 1
ATOM 10511 C CA . GLN B 1 458 ? 17.453 -2.686 -13.867 1 92.94 458 GLN B CA 1
ATOM 10512 C C . GLN B 1 458 ? 16.297 -2.066 -14.664 1 92.94 458 GLN B C 1
ATOM 10514 O O . GLN B 1 458 ? 16.078 -0.857 -14.594 1 92.94 458 GLN B O 1
ATOM 10519 N N . THR B 1 459 ? 15.57 -2.834 -15.352 1 91 459 THR B N 1
ATOM 10520 C CA . THR B 1 459 ? 14.492 -2.35 -16.203 1 91 459 THR B CA 1
ATOM 10521 C C . THR B 1 459 ? 13.375 -1.737 -15.367 1 91 459 THR B C 1
ATOM 10523 O O . THR B 1 459 ? 12.844 -0.676 -15.711 1 91 459 THR B O 1
ATOM 10526 N N . VAL B 1 460 ? 13.016 -2.41 -14.281 1 92.25 460 VAL B N 1
ATOM 10527 C CA . VAL B 1 460 ? 11.938 -1.927 -13.43 1 92.25 460 VAL B CA 1
ATOM 10528 C C . VAL B 1 460 ? 12.312 -0.566 -12.844 1 92.25 460 VAL B C 1
ATOM 10530 O O . VAL B 1 460 ? 11.469 0.324 -12.734 1 92.25 460 VAL B O 1
ATOM 10533 N N . ILE B 1 461 ? 13.539 -0.348 -12.484 1 94.06 461 ILE B N 1
ATOM 10534 C CA . ILE B 1 461 ? 13.992 0.9 -11.883 1 94.06 461 ILE B CA 1
ATOM 10535 C C . ILE B 1 461 ? 14.031 1.999 -12.938 1 94.06 461 ILE B C 1
ATOM 10537 O O . ILE B 1 461 ? 13.594 3.123 -12.695 1 94.06 461 ILE B O 1
ATOM 10541 N N . GLU B 1 462 ? 14.445 1.675 -14.117 1 91.62 462 GLU B N 1
ATOM 10542 C CA . GLU B 1 462 ? 14.68 2.684 -15.148 1 91.62 462 GLU B CA 1
ATOM 10543 C C . GLU B 1 462 ? 13.383 3.062 -15.852 1 91.62 462 GLU B C 1
ATOM 10545 O O . GLU B 1 462 ? 13.312 4.086 -16.531 1 91.62 462 GLU B O 1
ATOM 10550 N N . LYS B 1 463 ? 12.383 2.326 -15.758 1 89.94 463 LYS B N 1
ATOM 10551 C CA . LYS B 1 463 ? 11.094 2.664 -16.344 1 89.94 463 LYS B CA 1
ATOM 10552 C C . LYS B 1 463 ? 10.383 3.74 -15.531 1 89.94 463 LYS B C 1
ATOM 10554 O O . LYS B 1 463 ? 9.414 4.352 -16 1 89.94 463 LYS B O 1
ATOM 10559 N N . ALA B 1 464 ? 10.883 3.959 -14.32 1 91.75 464 ALA B N 1
ATOM 10560 C CA . ALA B 1 464 ? 10.336 5 -13.453 1 91.75 464 ALA B CA 1
ATOM 10561 C C . ALA B 1 464 ? 11.344 6.129 -13.25 1 91.75 464 ALA B C 1
ATOM 10563 O O . ALA B 1 464 ? 12.523 5.984 -13.594 1 91.75 464 ALA B O 1
ATOM 10564 N N . PRO B 1 465 ? 10.859 7.312 -12.773 1 93.62 465 PRO B N 1
ATOM 10565 C CA . PRO B 1 465 ? 11.742 8.469 -12.625 1 93.62 465 PRO B CA 1
ATOM 10566 C C . PRO B 1 465 ? 12.898 8.211 -11.664 1 93.62 465 PRO B C 1
ATOM 10568 O O . PRO B 1 465 ? 12.711 7.57 -10.625 1 93.62 465 PRO B O 1
ATOM 10571 N N . ILE B 1 466 ? 14.07 8.664 -12.047 1 95.38 466 ILE B N 1
ATOM 10572 C CA . ILE B 1 466 ? 15.297 8.602 -11.258 1 95.38 466 ILE B CA 1
ATOM 10573 C C . ILE B 1 466 ? 15.922 9.992 -11.156 1 95.38 466 ILE B C 1
ATOM 10575 O O . ILE B 1 466 ? 16.062 10.688 -12.164 1 95.38 466 ILE B O 1
ATOM 10579 N N . ASP B 1 467 ? 16.203 10.438 -9.945 1 93.88 467 ASP B N 1
ATOM 10580 C CA . ASP B 1 467 ? 16.906 11.703 -9.781 1 93.88 467 ASP B CA 1
ATOM 10581 C C . ASP B 1 467 ? 18.375 11.562 -10.195 1 93.88 467 ASP B C 1
ATOM 10583 O O . ASP B 1 467 ? 19.094 10.703 -9.68 1 93.88 467 ASP B O 1
ATOM 10587 N N . ALA B 1 468 ? 18.859 12.352 -11.055 1 92.69 468 ALA B N 1
ATOM 10588 C CA . ALA B 1 468 ? 20.188 12.242 -11.641 1 92.69 468 ALA B CA 1
ATOM 10589 C C . ALA B 1 468 ? 21.266 12.664 -10.641 1 92.69 468 ALA B C 1
ATOM 10591 O O . ALA B 1 468 ? 22.406 12.234 -10.734 1 92.69 468 ALA B O 1
ATOM 10592 N N . ILE B 1 469 ? 20.891 13.414 -9.664 1 88.81 469 ILE B N 1
ATOM 10593 C CA . ILE B 1 469 ? 21.891 13.953 -8.742 1 88.81 469 ILE B CA 1
ATOM 10594 C C . ILE B 1 469 ? 21.891 13.133 -7.453 1 88.81 469 ILE B C 1
ATOM 10596 O O . ILE B 1 469 ? 22.922 12.539 -7.094 1 88.81 469 ILE B O 1
ATOM 10600 N N . THR B 1 470 ? 20.797 12.992 -6.809 1 87.56 470 THR B N 1
ATOM 10601 C CA . THR B 1 470 ? 20.719 12.266 -5.547 1 87.56 470 THR B CA 1
ATOM 10602 C C . THR B 1 470 ? 20.609 10.766 -5.789 1 87.56 470 THR B C 1
ATOM 10604 O O . THR B 1 470 ? 20.828 9.969 -4.875 1 87.56 470 THR B O 1
ATOM 10607 N N . ILE B 1 471 ? 20.25 10.281 -6.945 1 91.81 471 ILE B N 1
ATOM 10608 C CA . ILE B 1 471 ? 20.125 8.891 -7.359 1 91.81 471 ILE B CA 1
ATOM 10609 C C . ILE B 1 471 ? 18.953 8.234 -6.613 1 91.81 471 ILE B C 1
ATOM 10611 O O . ILE B 1 471 ? 19 7.043 -6.305 1 91.81 471 ILE B O 1
ATOM 10615 N N . LEU B 1 472 ? 18.031 9.062 -6.227 1 93 472 LEU B N 1
ATOM 10616 C CA . LEU B 1 472 ? 16.797 8.523 -5.656 1 93 472 LEU B CA 1
ATOM 10617 C C . LEU B 1 472 ? 15.867 8.008 -6.75 1 93 472 LEU B C 1
ATOM 10619 O O . LEU B 1 472 ? 15.766 8.617 -7.82 1 93 472 LEU B O 1
ATOM 10623 N N . CYS B 1 473 ? 15.273 6.902 -6.461 1 94.94 473 CYS B N 1
ATOM 10624 C CA . CYS B 1 473 ? 14.453 6.238 -7.469 1 94.94 473 CYS B CA 1
ATOM 10625 C C . CYS B 1 473 ? 13.023 6.059 -6.965 1 94.94 473 CYS B C 1
ATOM 10627 O O . CYS B 1 473 ? 12.805 5.867 -5.77 1 94.94 473 CYS B O 1
ATOM 10629 N N . LYS B 1 474 ? 12.133 6.141 -7.875 1 93 474 LYS B N 1
ATOM 10630 C CA . LYS B 1 474 ? 10.734 5.891 -7.523 1 93 474 LYS B CA 1
ATOM 10631 C C . LYS B 1 474 ? 10.5 4.414 -7.223 1 93 474 LYS B C 1
ATOM 10633 O O . LYS B 1 474 ? 9.828 4.074 -6.25 1 93 474 LYS B O 1
ATOM 10638 N N . ASN B 1 475 ? 11.023 3.523 -8.148 1 92.81 475 ASN B N 1
ATOM 10639 C CA . ASN B 1 475 ? 10.953 2.084 -7.922 1 92.81 475 ASN B CA 1
ATOM 10640 C C . ASN B 1 475 ? 12.273 1.533 -7.391 1 92.81 475 ASN B C 1
ATOM 10642 O O . ASN B 1 475 ? 13.312 1.686 -8.031 1 92.81 475 ASN B O 1
ATOM 10646 N N . THR B 1 476 ? 12.281 1.064 -6.238 1 94.75 476 THR B N 1
ATOM 10647 C CA . THR B 1 476 ? 13.469 0.487 -5.617 1 94.75 476 THR B CA 1
ATOM 10648 C C . THR B 1 476 ? 13.078 -0.442 -4.473 1 94.75 476 THR B C 1
ATOM 10650 O O . THR B 1 476 ? 11.922 -0.461 -4.047 1 94.75 476 THR B O 1
ATOM 10653 N N . LEU B 1 477 ? 13.969 -1.262 -4.098 1 95.12 477 LEU B N 1
ATOM 10654 C CA . LEU B 1 477 ? 13.766 -2.121 -2.936 1 95.12 477 LEU B CA 1
ATOM 10655 C C . LEU B 1 477 ? 14.383 -1.503 -1.686 1 95.12 477 LEU B C 1
ATOM 10657 O O . LEU B 1 477 ? 14.086 -1.932 -0.567 1 95.12 477 LEU B O 1
ATOM 10661 N N . ALA B 1 478 ? 15.195 -0.494 -1.975 1 94.38 478 ALA B N 1
ATOM 10662 C CA . ALA B 1 478 ? 15.914 0.124 -0.864 1 94.38 478 ALA B CA 1
ATOM 10663 C C . ALA B 1 478 ? 15.211 1.396 -0.396 1 94.38 478 ALA B C 1
ATOM 10665 O O . ALA B 1 478 ? 15 2.32 -1.186 1 94.38 478 ALA B O 1
ATOM 10666 N N . GLU B 1 479 ? 14.961 1.486 0.891 1 92.12 479 GLU B N 1
ATOM 10667 C CA . GLU B 1 479 ? 14.266 2.648 1.441 1 92.12 479 GLU B CA 1
ATOM 10668 C C . GLU B 1 479 ? 15.148 3.895 1.37 1 92.12 479 GLU B C 1
ATOM 10670 O O . GLU B 1 479 ? 14.648 4.996 1.13 1 92.12 479 GLU B O 1
ATOM 10675 N N . GLU B 1 480 ? 16.438 3.738 1.445 1 89.56 480 GLU B N 1
ATOM 10676 C CA . GLU B 1 480 ? 17.359 4.871 1.451 1 89.56 480 GLU B CA 1
ATOM 10677 C C . GLU B 1 480 ? 17.422 5.539 0.079 1 89.56 480 GLU B C 1
ATOM 10679 O O . GLU B 1 480 ? 17.75 6.723 -0.027 1 89.56 480 GLU B O 1
ATOM 10684 N N . ARG B 1 481 ? 17.078 4.812 -0.909 1 92.81 481 ARG B N 1
ATOM 10685 C CA . ARG B 1 481 ? 17.141 5.332 -2.271 1 92.81 481 ARG B CA 1
ATOM 10686 C C . ARG B 1 481 ? 15.734 5.625 -2.805 1 92.81 481 ARG B C 1
ATOM 10688 O O . ARG B 1 481 ? 15.555 5.836 -4.008 1 92.81 481 ARG B O 1
ATOM 10695 N N . LEU B 1 482 ? 14.766 5.617 -1.944 1 92.31 482 LEU B N 1
ATOM 10696 C CA . LEU B 1 482 ? 13.383 5.84 -2.35 1 92.31 482 LEU B CA 1
ATOM 10697 C C . LEU B 1 482 ? 13.102 7.328 -2.525 1 92.31 482 LEU B C 1
ATOM 10699 O O . LEU B 1 482 ? 13.492 8.141 -1.685 1 92.31 482 LEU B O 1
ATOM 10703 N N . LEU B 1 483 ? 12.523 7.613 -3.711 1 90.19 483 LEU B N 1
ATOM 10704 C CA . LEU B 1 483 ? 12.055 8.969 -3.969 1 90.19 483 LEU B CA 1
ATOM 10705 C C . LEU B 1 483 ? 10.789 9.273 -3.18 1 90.19 483 LEU B C 1
ATOM 10707 O O . LEU B 1 483 ? 9.719 8.734 -3.482 1 90.19 483 LEU B O 1
ATOM 10711 N N . LYS B 1 484 ? 10.812 10.109 -2.1 1 85.19 484 LYS B N 1
ATOM 10712 C CA . LYS B 1 484 ? 9.719 10.383 -1.171 1 85.19 484 LYS B CA 1
ATOM 10713 C C . LYS B 1 484 ? 8.977 11.664 -1.557 1 85.19 484 LYS B C 1
ATOM 10715 O O . LYS B 1 484 ? 8.672 12.492 -0.698 1 85.19 484 LYS B O 1
ATOM 10720 N N . ASN B 1 485 ? 8.836 11.93 -2.869 1 84.5 485 ASN B N 1
ATOM 10721 C CA . ASN B 1 485 ? 8.07 13.07 -3.359 1 84.5 485 ASN B CA 1
ATOM 10722 C C . ASN B 1 485 ? 7.207 12.695 -4.559 1 84.5 485 ASN B C 1
ATOM 10724 O O . ASN B 1 485 ? 7.473 11.695 -5.227 1 84.5 485 ASN B O 1
ATOM 10728 N N . ARG B 1 486 ? 6.25 13.531 -4.68 1 82.38 486 ARG B N 1
ATOM 10729 C CA . ARG B 1 486 ? 5.363 13.336 -5.82 1 82.38 486 ARG B CA 1
ATOM 10730 C C . ARG B 1 486 ? 5.992 13.883 -7.102 1 82.38 486 ARG B C 1
ATOM 10732 O O . ARG B 1 486 ? 6.426 15.031 -7.145 1 82.38 486 ARG B O 1
ATOM 10739 N N . VAL B 1 487 ? 6.242 13.023 -8.07 1 84.62 487 VAL B N 1
ATOM 10740 C CA . VAL B 1 487 ? 6.793 13.453 -9.352 1 84.62 487 VAL B CA 1
ATOM 10741 C C . VAL B 1 487 ? 5.801 13.141 -10.469 1 84.62 487 VAL B C 1
ATOM 10743 O O . VAL B 1 487 ? 5.379 12 -10.633 1 84.62 487 VAL B O 1
ATOM 10746 N N . GLU B 1 488 ? 5.414 14.18 -11.086 1 83.75 488 GLU B N 1
ATOM 10747 C CA . GLU B 1 488 ? 4.566 13.992 -12.258 1 83.75 488 GLU B CA 1
ATOM 10748 C C . GLU B 1 488 ? 5.398 13.656 -13.492 1 83.75 488 GLU B C 1
ATOM 10750 O O . GLU B 1 488 ? 6.414 14.312 -13.758 1 83.75 488 GLU B O 1
ATOM 10755 N N . HIS B 1 489 ? 5.059 12.57 -14.07 1 88.38 489 HIS B N 1
ATOM 10756 C CA . HIS B 1 489 ? 5.805 12.18 -15.258 1 88.38 489 HIS B CA 1
ATOM 10757 C C . HIS B 1 489 ? 4.883 11.57 -16.312 1 88.38 489 HIS B C 1
ATOM 10759 O O . HIS B 1 489 ? 3.805 11.07 -15.984 1 88.38 489 HIS B O 1
ATOM 10765 N N . GLU B 1 490 ? 5.293 11.773 -17.625 1 88.81 490 GLU B N 1
ATOM 10766 C CA . GLU B 1 490 ? 4.613 11.188 -18.781 1 88.81 490 GLU B CA 1
ATOM 10767 C C . GLU B 1 490 ? 5.574 10.352 -19.625 1 88.81 490 GLU B C 1
ATOM 10769 O O . GLU B 1 490 ? 6.758 10.68 -19.734 1 88.81 490 GLU B O 1
ATOM 10774 N N . ILE B 1 491 ? 5.02 9.273 -20.188 1 89.69 491 ILE B N 1
ATOM 10775 C CA . ILE B 1 491 ? 5.824 8.391 -21.016 1 89.69 491 ILE B CA 1
ATOM 10776 C C . ILE B 1 491 ? 5.848 8.914 -22.453 1 89.69 491 ILE B C 1
ATOM 10778 O O . ILE B 1 491 ? 4.805 9.258 -23.016 1 89.69 491 ILE B O 1
ATOM 10782 N N . LEU B 1 492 ? 7.141 9.07 -23.031 1 93.56 492 LEU B N 1
ATOM 10783 C CA . LEU B 1 492 ? 7.34 9.523 -24.406 1 93.56 492 LEU B CA 1
ATOM 10784 C C . LEU B 1 492 ? 8.031 8.445 -25.234 1 93.56 492 LEU B C 1
ATOM 10786 O O . LEU B 1 492 ? 8.891 7.723 -24.719 1 93.56 492 LEU B O 1
ATOM 10790 N N . THR B 1 493 ? 7.609 8.242 -26.422 1 93.81 493 THR B N 1
ATOM 10791 C CA . THR B 1 493 ? 8.312 7.383 -27.375 1 93.81 493 THR B CA 1
ATOM 10792 C C . THR B 1 493 ? 9.062 8.219 -28.406 1 93.81 493 THR B C 1
ATOM 10794 O O . THR B 1 493 ? 8.453 8.961 -29.172 1 93.81 493 THR B O 1
ATOM 10797 N N . LEU B 1 494 ? 10.383 8.125 -28.438 1 93.62 494 LEU B N 1
ATOM 10798 C CA . LEU B 1 494 ? 11.234 8.867 -29.359 1 93.62 494 LEU B CA 1
ATOM 10799 C C . LEU B 1 494 ? 11.695 7.977 -30.5 1 93.62 494 LEU B C 1
ATOM 10801 O O . LEU B 1 494 ? 11.953 6.785 -30.312 1 93.62 494 LEU B O 1
ATOM 10805 N N . ASP B 1 495 ? 11.75 8.523 -31.609 1 92.38 495 ASP B N 1
ATOM 10806 C CA . ASP B 1 495 ? 12.336 7.84 -32.75 1 92.38 495 ASP B CA 1
ATOM 10807 C C . ASP B 1 495 ? 13.781 8.289 -33 1 92.38 495 ASP B C 1
ATOM 10809 O O . ASP B 1 495 ? 14.023 9.406 -33.438 1 92.38 495 ASP B O 1
ATOM 10813 N N . ILE B 1 496 ? 14.672 7.375 -32.75 1 92.25 496 ILE B N 1
ATOM 10814 C CA . ILE B 1 496 ? 16.078 7.738 -32.75 1 92.25 496 ILE B CA 1
ATOM 10815 C C . ILE B 1 496 ? 16.734 7.273 -34.062 1 92.25 496 ILE B C 1
ATOM 10817 O O . ILE B 1 496 ? 16.578 6.117 -34.469 1 92.25 496 ILE B O 1
ATOM 10821 N N . ASP B 1 497 ? 17.438 8.195 -34.719 1 87.94 497 ASP B N 1
ATOM 10822 C CA . ASP B 1 497 ? 18.281 7.934 -35.906 1 87.94 497 ASP B CA 1
ATOM 10823 C C . ASP B 1 497 ? 19.75 7.875 -35.5 1 87.94 497 ASP B C 1
ATOM 10825 O O . ASP B 1 497 ? 20.312 8.867 -35 1 87.94 497 ASP B O 1
ATOM 10829 N N . LEU B 1 498 ? 20.281 6.57 -35.656 1 85.25 498 LEU B N 1
ATOM 10830 C CA . LEU B 1 498 ? 21.688 6.418 -35.312 1 85.25 498 LEU B CA 1
ATOM 10831 C C . LEU B 1 498 ? 22.578 7.031 -36.406 1 85.25 498 LEU B C 1
ATOM 10833 O O . LEU B 1 498 ? 22.484 6.664 -37.562 1 85.25 498 LEU B O 1
ATOM 10837 N N . ASN B 1 499 ? 23.453 7.852 -36.125 1 76.69 499 ASN B N 1
ATOM 10838 C CA . ASN B 1 499 ? 24.453 8.5 -36.969 1 76.69 499 ASN B CA 1
ATOM 10839 C C . ASN B 1 499 ? 23.781 9.32 -38.062 1 76.69 499 ASN B C 1
ATOM 10841 O O . ASN B 1 499 ? 24.391 9.578 -39.094 1 76.69 499 ASN B O 1
ATOM 10845 N N . GLY B 1 500 ? 22.578 9.852 -37.844 1 64.75 500 GLY B N 1
ATOM 10846 C CA . GLY B 1 500 ? 21.906 10.805 -38.719 1 64.75 500 GLY B CA 1
ATOM 10847 C C . GLY B 1 500 ? 21.531 10.219 -40.094 1 64.75 500 GLY B C 1
ATOM 10848 O O . GLY B 1 500 ? 20.828 10.852 -40.875 1 64.75 500 GLY B O 1
ATOM 10849 N N . ASN B 1 501 ? 22.281 9.203 -40.562 1 58.78 501 ASN B N 1
ATOM 10850 C CA . ASN B 1 501 ? 22.141 8.812 -41.938 1 58.78 501 ASN B CA 1
ATOM 10851 C C . ASN B 1 501 ? 21.234 7.598 -42.094 1 58.78 501 ASN B C 1
ATOM 10853 O O . ASN B 1 501 ? 21.031 7.098 -43.219 1 58.78 501 ASN B O 1
ATOM 10857 N N . SER B 1 502 ? 20.844 7.016 -41 1 60.62 502 SER B N 1
ATOM 10858 C CA . SER B 1 502 ? 20.25 5.711 -41.281 1 60.62 502 SER B CA 1
ATOM 10859 C C . SER B 1 502 ? 18.734 5.781 -41.312 1 60.62 502 SER B C 1
ATOM 10861 O O . SER B 1 502 ? 18.125 6.617 -40.625 1 60.62 502 SER B O 1
ATOM 10863 N N . ASP B 1 503 ? 18.031 5.379 -42.406 1 63.72 503 ASP B N 1
ATOM 10864 C CA . ASP B 1 503 ? 16.609 5.23 -42.656 1 63.72 503 ASP B CA 1
ATOM 10865 C C . ASP B 1 503 ? 15.953 4.363 -41.562 1 63.72 503 ASP B C 1
ATOM 10867 O O . ASP B 1 503 ? 14.719 4.27 -41.5 1 63.72 503 ASP B O 1
ATOM 10871 N N . GLN B 1 504 ? 16.703 3.754 -40.688 1 78.81 504 GLN B N 1
ATOM 10872 C CA . GLN B 1 504 ? 16.047 2.879 -39.719 1 78.81 504 GLN B CA 1
ATOM 10873 C C . GLN B 1 504 ? 15.922 3.557 -38.375 1 78.81 504 GLN B C 1
ATOM 10875 O O . GLN B 1 504 ? 16.938 3.824 -37.719 1 78.81 504 GLN B O 1
ATOM 10880 N N . ARG B 1 505 ? 14.758 4 -38.094 1 87.25 505 ARG B N 1
ATOM 10881 C CA . ARG B 1 505 ? 14.453 4.641 -36.812 1 87.25 505 ARG B CA 1
ATOM 10882 C C . ARG B 1 505 ? 14.047 3.607 -35.781 1 87.25 505 ARG B C 1
ATOM 10884 O O . ARG B 1 505 ? 13.281 2.686 -36.062 1 87.25 505 ARG B O 1
ATOM 10891 N N . ILE B 1 506 ? 14.695 3.754 -34.594 1 89.06 506 ILE B N 1
ATOM 10892 C CA . ILE B 1 506 ? 14.406 2.848 -33.469 1 89.06 506 ILE B CA 1
ATOM 10893 C C . ILE B 1 506 ? 13.609 3.582 -32.406 1 89.06 506 ILE B C 1
ATOM 10895 O O . ILE B 1 506 ? 14.016 4.641 -31.938 1 89.06 506 ILE B O 1
ATOM 10899 N N . PRO B 1 507 ? 12.422 3.086 -32.125 1 91.44 507 PRO B N 1
ATOM 10900 C CA . PRO B 1 507 ? 11.633 3.705 -31.047 1 91.44 507 PRO B CA 1
ATOM 10901 C C . PRO B 1 507 ? 12.203 3.43 -29.656 1 91.44 507 PRO B C 1
ATOM 10903 O O . PRO B 1 507 ? 12.555 2.291 -29.344 1 91.44 507 PRO B O 1
ATOM 10906 N N . VAL B 1 508 ? 12.375 4.465 -28.906 1 92.75 508 VAL B N 1
ATOM 10907 C CA . VAL B 1 508 ? 12.867 4.348 -27.547 1 92.75 508 VAL B CA 1
ATOM 10908 C C . VAL B 1 508 ? 11.883 4.992 -26.578 1 92.75 508 VAL B C 1
ATOM 10910 O O . VAL B 1 508 ? 11.422 6.117 -26.797 1 92.75 508 VAL B O 1
ATOM 10913 N N . ILE B 1 509 ? 11.539 4.238 -25.531 1 91.12 509 ILE B N 1
ATOM 10914 C CA . ILE B 1 509 ? 10.609 4.734 -24.516 1 91.12 509 ILE B CA 1
ATOM 10915 C C . ILE B 1 509 ? 11.375 5.496 -23.438 1 91.12 509 ILE B C 1
ATOM 10917 O O . ILE B 1 509 ? 12.336 4.973 -22.875 1 91.12 509 ILE B O 1
ATOM 10921 N N . VAL B 1 510 ? 11.031 6.738 -23.234 1 94.69 510 VAL B N 1
ATOM 10922 C CA . VAL B 1 510 ? 11.672 7.582 -22.234 1 94.69 510 VAL B CA 1
ATOM 10923 C C . VAL B 1 510 ? 10.602 8.32 -21.422 1 94.69 510 VAL B C 1
ATOM 10925 O O . VAL B 1 510 ? 9.406 8.164 -21.688 1 94.69 510 VAL B O 1
ATOM 10928 N N . LEU B 1 511 ? 11.094 9.016 -20.375 1 94.62 511 LEU B N 1
ATOM 10929 C CA . LEU B 1 511 ? 10.219 9.852 -19.562 1 94.62 511 LEU B CA 1
ATOM 10930 C C . LEU B 1 511 ? 10.484 11.336 -19.828 1 94.62 511 LEU B C 1
ATOM 10932 O O . LEU B 1 511 ? 11.617 11.719 -20.125 1 94.62 511 LEU B O 1
ATOM 10936 N N . ASP B 1 512 ? 9.492 12.164 -19.688 1 94.38 512 ASP B N 1
ATOM 10937 C CA . ASP B 1 512 ? 9.648 13.594 -19.922 1 94.38 512 ASP B CA 1
ATOM 10938 C C . ASP B 1 512 ? 10.508 14.242 -18.844 1 94.38 512 ASP B C 1
ATOM 10940 O O . ASP B 1 512 ? 11.094 15.305 -19.062 1 94.38 512 ASP B O 1
ATOM 10944 N N . CYS B 1 513 ? 10.586 13.602 -17.719 1 94.19 513 CYS B N 1
ATOM 10945 C CA . CYS B 1 513 ? 11.367 14.172 -16.625 1 94.19 513 CYS B CA 1
ATOM 10946 C C . CYS B 1 513 ? 12.805 13.672 -16.672 1 94.19 513 CYS B C 1
ATOM 10948 O O . CYS B 1 513 ? 13.625 14.031 -15.82 1 94.19 513 CYS B O 1
ATOM 10950 N N . ASP B 1 514 ? 13.141 12.93 -17.656 1 95.94 514 ASP B N 1
ATOM 10951 C CA . ASP B 1 514 ? 14.508 12.438 -17.797 1 95.94 514 ASP B CA 1
ATOM 10952 C C . ASP B 1 514 ? 15.453 13.562 -18.234 1 95.94 514 ASP B C 1
ATOM 10954 O O . ASP B 1 514 ? 15.078 14.406 -19.047 1 95.94 514 ASP B O 1
ATOM 10958 N N . THR B 1 515 ? 16.641 13.562 -17.656 1 95.62 515 THR B N 1
ATOM 10959 C CA . THR B 1 515 ? 17.672 14.469 -18.125 1 95.62 515 THR B CA 1
ATOM 10960 C C . THR B 1 515 ? 18.203 14.016 -19.484 1 95.62 515 THR B C 1
ATOM 10962 O O . THR B 1 515 ? 17.906 12.906 -19.938 1 95.62 515 THR B O 1
ATOM 10965 N N . ILE B 1 516 ? 19.031 14.797 -20.094 1 95.06 516 ILE B N 1
ATOM 10966 C CA . ILE B 1 516 ? 19.531 14.484 -21.422 1 95.06 516 ILE B CA 1
ATOM 10967 C C . ILE B 1 516 ? 20.516 13.328 -21.344 1 95.06 516 ILE B C 1
ATOM 10969 O O . ILE B 1 516 ? 20.547 12.453 -22.219 1 95.06 516 ILE B O 1
ATOM 10973 N N . THR B 1 517 ? 21.328 13.344 -20.312 1 94.81 517 THR B N 1
ATOM 10974 C CA . THR B 1 517 ? 22.25 12.242 -20.125 1 94.81 517 THR B CA 1
ATOM 10975 C C . THR B 1 517 ? 21.5 10.93 -19.906 1 94.81 517 THR B C 1
ATOM 10977 O O . THR B 1 517 ? 21.906 9.883 -20.422 1 94.81 517 THR B O 1
ATOM 10980 N N . GLN B 1 518 ? 20.422 10.984 -19.172 1 95.62 518 GLN B N 1
ATOM 10981 C CA . GLN B 1 518 ? 19.609 9.797 -18.938 1 95.62 518 GLN B CA 1
ATOM 10982 C C . GLN B 1 518 ? 18.953 9.32 -20.234 1 95.62 518 GLN B C 1
ATOM 10984 O O . GLN B 1 518 ? 18.812 8.117 -20.453 1 95.62 518 GLN B O 1
ATOM 10989 N N . VAL B 1 519 ? 18.578 10.242 -21.047 1 95.94 519 VAL B N 1
ATOM 10990 C CA . VAL B 1 519 ? 17.984 9.891 -22.328 1 95.94 519 VAL B CA 1
ATOM 10991 C C . VAL B 1 519 ? 19.016 9.195 -23.203 1 95.94 519 VAL B C 1
ATOM 10993 O O . VAL B 1 519 ? 18.719 8.18 -23.844 1 95.94 519 VAL B O 1
ATOM 10996 N N . LYS B 1 520 ? 20.188 9.742 -23.234 1 93.94 520 LYS B N 1
ATOM 10997 C CA . LYS B 1 520 ? 21.266 9.109 -24 1 93.94 520 LYS B CA 1
ATOM 10998 C C . LYS B 1 520 ? 21.531 7.688 -23.516 1 93.94 520 LYS B C 1
ATOM 11000 O O . LYS B 1 520 ? 21.734 6.777 -24.328 1 93.94 520 LYS B O 1
ATOM 11005 N N . GLN B 1 521 ? 21.5 7.527 -22.188 1 93.25 521 GLN B N 1
ATOM 11006 C CA . GLN B 1 521 ? 21.734 6.211 -21.609 1 93.25 521 GLN B CA 1
ATOM 11007 C C . GLN B 1 521 ? 20.625 5.234 -22.016 1 93.25 521 GLN B C 1
ATOM 11009 O O . GLN B 1 521 ? 20.906 4.078 -22.344 1 93.25 521 GLN B O 1
ATOM 11014 N N . LYS B 1 522 ? 19.375 5.691 -22 1 92.69 522 LYS B N 1
ATOM 11015 C CA . LYS B 1 522 ? 18.266 4.84 -22.375 1 92.69 522 LYS B CA 1
ATOM 11016 C C . LYS B 1 522 ? 18.297 4.52 -23.875 1 92.69 522 LYS B C 1
ATOM 11018 O O . LYS B 1 522 ? 17.922 3.424 -24.281 1 92.69 522 LYS B O 1
ATOM 11023 N N . CYS B 1 523 ? 18.781 5.41 -24.641 1 92 523 CYS B N 1
ATOM 11024 C CA . CYS B 1 523 ? 18.953 5.164 -26.062 1 92 523 CYS B CA 1
ATOM 11025 C C . CYS B 1 523 ? 20.016 4.105 -26.312 1 92 523 CYS B C 1
ATOM 11027 O O . CYS B 1 523 ? 19.828 3.195 -27.125 1 92 523 CYS B O 1
ATOM 11029 N N . CYS B 1 524 ? 21.109 4.238 -25.562 1 89.88 524 CYS B N 1
ATOM 11030 C CA . CYS B 1 524 ? 22.188 3.268 -25.703 1 89.88 524 CYS B CA 1
ATOM 11031 C C . CYS B 1 524 ? 21.719 1.874 -25.297 1 89.88 524 CYS B C 1
ATOM 11033 O O . CYS B 1 524 ? 22.047 0.89 -25.969 1 89.88 524 CYS B O 1
ATOM 11035 N N . THR B 1 525 ? 20.969 1.829 -24.266 1 86.69 525 THR B N 1
ATOM 11036 C CA . THR B 1 525 ? 20.484 0.539 -23.781 1 86.69 525 THR B CA 1
ATOM 11037 C C . THR B 1 525 ? 19.516 -0.078 -24.781 1 86.69 525 THR B C 1
ATOM 11039 O O . THR B 1 525 ? 19.5 -1.296 -24.969 1 86.69 525 THR B O 1
ATOM 11042 N N . ALA B 1 526 ? 18.703 0.742 -25.438 1 86.12 526 ALA B N 1
ATOM 11043 C CA . ALA B 1 526 ? 17.719 0.243 -26.375 1 86.12 526 ALA B CA 1
ATOM 11044 C C . ALA B 1 526 ? 18.359 -0.169 -27.703 1 86.12 526 ALA B C 1
ATOM 11046 O O . ALA B 1 526 ? 17.969 -1.176 -28.297 1 86.12 526 ALA B O 1
ATOM 11047 N N . ILE B 1 527 ? 19.391 0.544 -28.125 1 86.19 527 ILE B N 1
ATOM 11048 C CA . ILE B 1 527 ? 20.031 0.297 -29.406 1 86.19 527 ILE B CA 1
ATOM 11049 C C . ILE B 1 527 ? 21 -0.88 -29.281 1 86.19 527 ILE B C 1
ATOM 11051 O O . ILE B 1 527 ? 21.031 -1.749 -30.156 1 86.19 527 ILE B O 1
ATOM 11055 N N . TYR B 1 528 ? 21.734 -0.907 -28.172 1 83.25 528 TYR B N 1
ATOM 11056 C CA . TYR B 1 528 ? 22.75 -1.938 -27.984 1 83.25 528 TYR B CA 1
ATOM 11057 C C . TYR B 1 528 ? 22.281 -2.984 -26.984 1 83.25 528 TYR B C 1
ATOM 11059 O O . TYR B 1 528 ? 23.031 -3.377 -26.094 1 83.25 528 TYR B O 1
ATOM 11067 N N . LYS B 1 529 ? 21.094 -3.447 -27.031 1 78.19 529 LYS B N 1
ATOM 11068 C CA . LYS B 1 529 ? 20.5 -4.371 -26.078 1 78.19 529 LYS B CA 1
ATOM 11069 C C . LYS B 1 529 ? 21.234 -5.707 -26.062 1 78.19 529 LYS B C 1
ATOM 11071 O O . LYS B 1 529 ? 21.359 -6.348 -25.016 1 78.19 529 LYS B O 1
ATOM 11076 N N . ASN B 1 530 ? 21.891 -6.129 -27.141 1 77.69 530 ASN B N 1
ATOM 11077 C CA . ASN B 1 530 ? 22.484 -7.453 -27.25 1 77.69 530 ASN B CA 1
ATOM 11078 C C . ASN B 1 530 ? 24.016 -7.383 -27.234 1 77.69 530 ASN B C 1
ATOM 11080 O O . ASN B 1 530 ? 24.688 -8.375 -27.5 1 77.69 530 ASN B O 1
ATOM 11084 N N . GLN B 1 531 ? 24.547 -6.254 -26.844 1 83.31 531 GLN B N 1
ATOM 11085 C CA . GLN B 1 531 ? 26 -6.121 -26.859 1 83.31 531 GLN B CA 1
ATOM 11086 C C . GLN B 1 531 ? 26.562 -6.008 -25.438 1 83.31 531 GLN B C 1
ATOM 11088 O O . GLN B 1 531 ? 25.859 -5.527 -24.531 1 83.31 531 GLN B O 1
ATOM 11093 N N . PRO B 1 532 ? 27.656 -6.621 -25.281 1 87.31 532 PRO B N 1
ATOM 11094 C CA . PRO B 1 532 ? 28.297 -6.484 -23.969 1 87.31 532 PRO B CA 1
ATOM 11095 C C . PRO B 1 532 ? 28.688 -5.043 -23.656 1 87.31 532 PRO B C 1
ATOM 11097 O O . PRO B 1 532 ? 28.797 -4.215 -24.562 1 87.31 532 PRO B O 1
ATOM 11100 N N . ALA B 1 533 ? 28.812 -4.703 -22.422 1 85.38 533 ALA B N 1
ATOM 11101 C CA . ALA B 1 533 ? 29.047 -3.35 -21.938 1 85.38 533 ALA B CA 1
ATOM 11102 C C . ALA B 1 533 ? 30.375 -2.797 -22.484 1 85.38 533 ALA B C 1
ATOM 11104 O O . ALA B 1 533 ? 30.5 -1.592 -22.703 1 85.38 533 ALA B O 1
ATOM 11105 N N . SER B 1 534 ? 31.297 -3.637 -22.75 1 82.06 534 SER B N 1
ATOM 11106 C CA . SER B 1 534 ? 32.625 -3.195 -23.219 1 82.06 534 SER B CA 1
ATOM 11107 C C . SER B 1 534 ? 32.531 -2.619 -24.625 1 82.06 534 SER B C 1
ATOM 11109 O O . SER B 1 534 ? 33.375 -1.806 -25.016 1 82.06 534 SER B O 1
ATOM 11111 N N . GLU B 1 535 ? 31.469 -2.883 -25.297 1 85.12 535 GLU B N 1
ATOM 11112 C CA . GLU B 1 535 ? 31.328 -2.428 -26.672 1 85.12 535 GLU B CA 1
ATOM 11113 C C . GLU B 1 535 ? 30.328 -1.272 -26.766 1 85.12 535 GLU B C 1
ATOM 11115 O O . GLU B 1 535 ? 30.125 -0.71 -27.844 1 85.12 535 GLU B O 1
ATOM 11120 N N . ILE B 1 536 ? 29.75 -0.919 -25.703 1 87.62 536 ILE B N 1
ATOM 11121 C CA . ILE B 1 536 ? 28.75 0.136 -25.719 1 87.62 536 ILE B CA 1
ATOM 11122 C C . ILE B 1 536 ? 29.406 1.478 -25.391 1 87.62 536 ILE B C 1
ATOM 11124 O O . ILE B 1 536 ? 30.172 1.588 -24.438 1 87.62 536 ILE B O 1
ATOM 11128 N N . PRO B 1 537 ? 29.094 2.406 -26.141 1 87.62 537 PRO B N 1
ATOM 11129 C CA . PRO B 1 537 ? 29.641 3.736 -25.859 1 87.62 537 PRO B CA 1
ATOM 11130 C C . PRO B 1 537 ? 29.062 4.371 -24.609 1 87.62 537 PRO B C 1
ATOM 11132 O O . PRO B 1 537 ? 27.906 4.09 -24.25 1 87.62 537 PRO B O 1
ATOM 11135 N N . THR B 1 538 ? 29.844 5.203 -23.953 1 88.75 538 THR B N 1
ATOM 11136 C CA . THR B 1 538 ? 29.375 5.949 -22.797 1 88.75 538 THR B CA 1
ATOM 11137 C C . THR B 1 538 ? 28.562 7.168 -23.234 1 88.75 538 THR B C 1
ATOM 11139 O O . THR B 1 538 ? 28.797 7.719 -24.312 1 88.75 538 THR B O 1
ATOM 11142 N N . PRO B 1 539 ? 27.594 7.523 -22.438 1 89.75 539 PRO B N 1
ATOM 11143 C CA . PRO B 1 539 ? 26.75 8.664 -22.797 1 89.75 539 PRO B CA 1
ATOM 11144 C C . PRO B 1 539 ? 27.547 9.953 -23 1 89.75 539 PRO B C 1
ATOM 11146 O O . PRO B 1 539 ? 27.125 10.836 -23.75 1 89.75 539 PRO B O 1
ATOM 11149 N N . ASP B 1 540 ? 28.688 10.055 -22.422 1 87.88 540 ASP B N 1
ATOM 11150 C CA . ASP B 1 540 ? 29.5 11.25 -22.547 1 87.88 540 ASP B CA 1
ATOM 11151 C C . ASP B 1 540 ? 30.125 11.344 -23.938 1 87.88 540 ASP B C 1
ATOM 11153 O O . ASP B 1 540 ? 30.469 12.438 -24.406 1 87.88 540 ASP B O 1
ATOM 11157 N N . GLU B 1 541 ? 30.141 10.234 -24.609 1 90 541 GLU B N 1
ATOM 11158 C CA . GLU B 1 541 ? 30.734 10.188 -25.938 1 90 541 GLU B CA 1
ATOM 11159 C C . GLU B 1 541 ? 29.688 10.484 -27.016 1 90 541 GLU B C 1
ATOM 11161 O O . GLU B 1 541 ? 30.031 10.68 -28.188 1 90 541 GLU B O 1
ATOM 11166 N N . LEU B 1 542 ? 28.5 10.672 -26.609 1 91.44 542 LEU B N 1
ATOM 11167 C CA . LEU B 1 542 ? 27.406 10.828 -27.562 1 91.44 542 LEU B CA 1
ATOM 11168 C C . LEU B 1 542 ? 26.75 12.195 -27.422 1 91.44 542 LEU B C 1
ATOM 11170 O O . LEU B 1 542 ? 26.828 12.82 -26.359 1 91.44 542 LEU B O 1
ATOM 11174 N N . GLU B 1 543 ? 26.25 12.68 -28.516 1 91.38 543 GLU B N 1
ATOM 11175 C CA . GLU B 1 543 ? 25.469 13.906 -28.562 1 91.38 543 GLU B CA 1
ATOM 11176 C C . GLU B 1 543 ? 24.062 13.641 -29.125 1 91.38 543 GLU B C 1
ATOM 11178 O O . GLU B 1 543 ? 23.906 12.844 -30.047 1 91.38 543 GLU B O 1
ATOM 11183 N N . LEU B 1 544 ? 23.094 14.266 -28.484 1 92.56 544 LEU B N 1
ATOM 11184 C CA . LEU B 1 544 ? 21.703 14.117 -28.891 1 92.56 544 LEU B CA 1
ATOM 11185 C C . LEU B 1 544 ? 21.203 15.391 -29.578 1 92.56 544 LEU B C 1
ATOM 11187 O O . LEU B 1 544 ? 21.25 16.469 -28.984 1 92.56 544 LEU B O 1
ATOM 11191 N N . GLU B 1 545 ? 20.766 15.164 -30.828 1 91.19 545 GLU B N 1
ATOM 11192 C CA . GLU B 1 545 ? 20.25 16.297 -31.609 1 91.19 545 GLU B CA 1
ATOM 11193 C C . GLU B 1 545 ? 18.766 16.109 -31.922 1 91.19 545 GLU B C 1
ATOM 11195 O O . GLU B 1 545 ? 18.344 15.047 -32.375 1 91.19 545 GLU B O 1
ATOM 11200 N N . TRP B 1 546 ? 17.969 17.125 -31.609 1 89.44 546 TRP B N 1
ATOM 11201 C CA . TRP B 1 546 ? 16.531 17.125 -31.875 1 89.44 546 TRP B CA 1
ATOM 11202 C C . TRP B 1 546 ? 16.234 17.75 -33.219 1 89.44 546 TRP B C 1
ATOM 11204 O O . TRP B 1 546 ? 16.578 18.906 -33.469 1 89.44 546 TRP B O 1
ATOM 11214 N N . HIS B 1 547 ? 15.625 16.922 -34.094 1 82.62 547 HIS B N 1
ATOM 11215 C CA . HIS B 1 547 ? 15.258 17.391 -35.438 1 82.62 547 HIS B CA 1
ATOM 11216 C C . HIS B 1 547 ? 13.812 17.859 -35.469 1 82.62 547 HIS B C 1
ATOM 11218 O O . HIS B 1 547 ? 12.891 17.047 -35.594 1 82.62 547 HIS B O 1
ATOM 11224 N N . ALA B 1 548 ? 13.516 19.047 -34.875 1 67.56 548 ALA B N 1
ATOM 11225 C CA . ALA B 1 548 ? 12.164 19.578 -34.844 1 67.56 548 ALA B CA 1
ATOM 11226 C C . ALA B 1 548 ? 11.773 20.172 -36.188 1 67.56 548 ALA B C 1
ATOM 11228 O O . ALA B 1 548 ? 12.016 21.359 -36.438 1 67.56 548 ALA B O 1
ATOM 11229 N N . GLY B 1 549 ? 11.367 19.406 -37.156 1 58.16 549 GLY B N 1
ATOM 11230 C CA . GLY B 1 549 ? 10.875 19.812 -38.469 1 58.16 549 GLY B CA 1
ATOM 11231 C C . GLY B 1 549 ? 11.758 20.828 -39.156 1 58.16 549 GLY B C 1
ATOM 11232 O O . GLY B 1 549 ? 12.977 20.656 -39.219 1 58.16 549 GLY B O 1
ATOM 11233 N N . LYS B 1 550 ? 11.062 22.062 -39.531 1 53.75 550 LYS B N 1
ATOM 11234 C CA . LYS B 1 550 ? 11.594 23.141 -40.344 1 53.75 550 LYS B CA 1
ATOM 11235 C C . LYS B 1 550 ? 12.602 23.984 -39.562 1 53.75 550 LYS B C 1
ATOM 11237 O O . LYS B 1 550 ? 13.398 24.703 -40.188 1 53.75 550 LYS B O 1
ATOM 11242 N N . SER B 1 551 ? 12.383 24.125 -38.25 1 54.97 551 SER B N 1
ATOM 11243 C CA . SER B 1 551 ? 13.047 25.203 -37.5 1 54.97 551 SER B CA 1
ATOM 11244 C C . SER B 1 551 ? 14.461 24.812 -37.125 1 54.97 551 SER B C 1
ATOM 11246 O O . SER B 1 551 ? 15.156 25.594 -36.438 1 54.97 551 SER B O 1
ATOM 11248 N N . GLY B 1 552 ? 15.078 23.781 -37.5 1 65.75 552 GLY B N 1
ATOM 11249 C CA . GLY B 1 552 ? 16.516 23.609 -37.375 1 65.75 552 GLY B CA 1
ATOM 11250 C C . GLY B 1 552 ? 16.906 22.516 -36.375 1 65.75 552 GLY B C 1
ATOM 11251 O O . GLY B 1 552 ? 16.031 21.891 -35.781 1 65.75 552 GLY B O 1
ATOM 11252 N N . LYS B 1 553 ? 18.156 22.141 -36.281 1 79.25 553 LYS B N 1
ATOM 11253 C CA . LYS B 1 553 ? 18.844 21.156 -35.469 1 79.25 553 LYS B CA 1
ATOM 11254 C C . LYS B 1 553 ? 19.281 21.75 -34.125 1 79.25 553 LYS B C 1
ATOM 11256 O O . LYS B 1 553 ? 19.891 22.812 -34.094 1 79.25 553 LYS B O 1
ATOM 11261 N N . LEU B 1 554 ? 18.594 21.219 -32.969 1 86.06 554 LEU B N 1
ATOM 11262 C CA . LEU B 1 554 ? 18.984 21.672 -31.641 1 86.06 554 LEU B CA 1
ATOM 11263 C C . LEU B 1 554 ? 19.688 20.562 -30.875 1 86.06 554 LEU B C 1
ATOM 11265 O O . LEU B 1 554 ? 19.172 19.438 -30.781 1 86.06 554 LEU B O 1
ATOM 11269 N N . THR B 1 555 ? 20.891 20.906 -30.438 1 88.19 555 THR B N 1
ATOM 11270 C CA . THR B 1 555 ? 21.625 19.969 -29.594 1 88.19 555 THR B CA 1
ATOM 11271 C C . THR B 1 555 ? 21.172 20.078 -28.141 1 88.19 555 THR B C 1
ATOM 11273 O O . THR B 1 555 ? 21.234 21.172 -27.562 1 88.19 555 THR B O 1
ATOM 11276 N N . LEU B 1 556 ? 20.734 19 -27.625 1 92.62 556 LEU B N 1
ATOM 11277 C CA . LEU B 1 556 ? 20.234 19 -26.25 1 92.62 556 LEU B CA 1
ATOM 11278 C C . LEU B 1 556 ? 21.359 18.719 -25.266 1 92.62 556 LEU B C 1
ATOM 11280 O O . LEU B 1 556 ? 22.234 17.891 -25.547 1 92.62 556 LEU B O 1
ATOM 11284 N N . GLN B 1 557 ? 21.422 19.484 -24.188 1 92.12 557 GLN B N 1
ATOM 11285 C CA . GLN B 1 557 ? 22.422 19.312 -23.141 1 92.12 557 GLN B CA 1
ATOM 11286 C C . GLN B 1 557 ? 21.797 19.422 -21.75 1 92.12 557 GLN B C 1
ATOM 11288 O O . GLN B 1 557 ? 20.703 19.969 -21.609 1 92.12 557 GLN B O 1
ATOM 11293 N N . ASP B 1 558 ? 22.438 18.875 -20.719 1 92.94 558 ASP B N 1
ATOM 11294 C CA . ASP B 1 558 ? 21.922 18.938 -19.359 1 92.94 558 ASP B CA 1
ATOM 11295 C C . ASP B 1 558 ? 21.969 20.359 -18.812 1 92.94 558 ASP B C 1
ATOM 11297 O O . ASP B 1 558 ? 21.125 20.75 -18 1 92.94 558 ASP B O 1
ATOM 11301 N N . ILE B 1 559 ? 23.016 21.031 -19.141 1 91.69 559 ILE B N 1
ATOM 11302 C CA . ILE B 1 559 ? 23.141 22.438 -18.734 1 91.69 559 ILE B CA 1
ATOM 11303 C C . ILE B 1 559 ? 23.406 23.312 -19.953 1 91.69 559 ILE B C 1
ATOM 11305 O O . ILE B 1 559 ? 24.312 23.016 -20.734 1 91.69 559 ILE B O 1
ATOM 11309 N N . ASP B 1 560 ? 22.484 24.141 -20.125 1 88.19 560 ASP B N 1
ATOM 11310 C CA . ASP B 1 560 ? 22.656 25.094 -21.219 1 88.19 560 ASP B CA 1
ATOM 11311 C C . ASP B 1 560 ? 22.312 26.516 -20.766 1 88.19 560 ASP B C 1
ATOM 11313 O O . ASP B 1 560 ? 22.188 26.781 -19.562 1 88.19 560 ASP B O 1
ATOM 11317 N N . ASN B 1 561 ? 22.297 27.453 -21.734 1 81.75 561 ASN B N 1
ATOM 11318 C CA . ASN B 1 561 ? 22.047 28.859 -21.453 1 81.75 561 ASN B CA 1
ATOM 11319 C C . ASN B 1 561 ? 20.609 29.094 -21.016 1 81.75 561 ASN B C 1
ATOM 11321 O O . ASN B 1 561 ? 20.297 30.094 -20.359 1 81.75 561 ASN B O 1
ATOM 11325 N N . ILE B 1 562 ? 19.75 28.141 -21.234 1 85.75 562 ILE B N 1
ATOM 11326 C CA . ILE B 1 562 ? 18.344 28.328 -20.922 1 85.75 562 ILE B CA 1
ATOM 11327 C C . ILE B 1 562 ? 17.984 27.594 -19.641 1 85.75 562 ILE B C 1
ATOM 11329 O O . ILE B 1 562 ? 16.828 27.594 -19.203 1 85.75 562 ILE B O 1
ATOM 11333 N N . SER B 1 563 ? 18.953 27.062 -19 1 89.69 563 SER B N 1
ATOM 11334 C CA . SER B 1 563 ? 18.672 26.312 -17.781 1 89.69 563 SER B CA 1
ATOM 11335 C C . SER B 1 563 ? 18.125 27.219 -16.688 1 89.69 563 SER B C 1
ATOM 11337 O O . SER B 1 563 ? 18.516 28.375 -16.578 1 89.69 563 SER B O 1
ATOM 11339 N N . ASP B 1 564 ? 17.125 26.75 -15.953 1 85.75 564 ASP B N 1
ATOM 11340 C CA . ASP B 1 564 ? 16.469 27.484 -14.883 1 85.75 564 ASP B CA 1
ATOM 11341 C C . ASP B 1 564 ? 17.438 27.734 -13.719 1 85.75 564 ASP B C 1
ATOM 11343 O O . ASP B 1 564 ? 17.891 26.797 -13.07 1 85.75 564 ASP B O 1
ATOM 11347 N N . ARG B 1 565 ? 17.812 28.953 -13.516 1 81.06 565 ARG B N 1
ATOM 11348 C CA . ARG B 1 565 ? 18.719 29.359 -12.453 1 81.06 565 ARG B CA 1
ATOM 11349 C C . ARG B 1 565 ? 18 30.203 -11.414 1 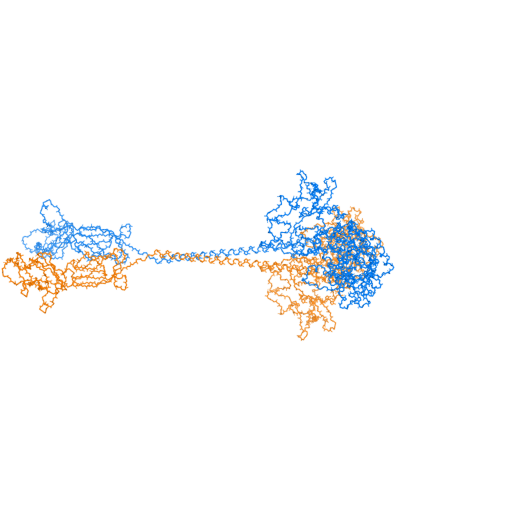81.06 565 ARG B C 1
ATOM 11351 O O . ARG B 1 565 ? 18.625 30.969 -10.688 1 81.06 565 ARG B O 1
ATOM 11358 N N . SER B 1 566 ? 16.766 30.078 -11.188 1 72.62 566 SER B N 1
ATOM 11359 C CA . SER B 1 566 ? 15.93 30.953 -10.375 1 72.62 566 SER B CA 1
ATOM 11360 C C . SER B 1 566 ? 16.312 30.875 -8.898 1 72.62 566 SER B C 1
ATOM 11362 O O . SER B 1 566 ? 16.344 31.891 -8.203 1 72.62 566 SER B O 1
ATOM 11364 N N . ASN B 1 567 ? 16.484 29.719 -8.281 1 67.75 567 ASN B N 1
ATOM 11365 C CA . ASN B 1 567 ? 16.672 29.641 -6.836 1 67.75 567 ASN B CA 1
ATOM 11366 C C . ASN B 1 567 ? 18.141 29.453 -6.469 1 67.75 567 ASN B C 1
ATOM 11368 O O . ASN B 1 567 ? 18.469 28.828 -5.457 1 67.75 567 ASN B O 1
ATOM 11372 N N . GLY B 1 568 ? 19.047 30.047 -7.238 1 71.31 568 GLY B N 1
ATOM 11373 C CA . GLY B 1 568 ? 20.469 29.938 -6.938 1 71.31 568 GLY B CA 1
ATOM 11374 C C . GLY B 1 568 ? 21.047 28.578 -7.309 1 71.31 568 GLY B C 1
ATOM 11375 O O . GLY B 1 568 ? 22.25 28.359 -7.191 1 71.31 568 GLY B O 1
ATOM 11376 N N . MET B 1 569 ? 20.141 27.781 -7.527 1 79.5 569 MET B N 1
ATOM 11377 C CA . MET B 1 569 ? 20.578 26.469 -7.988 1 79.5 569 MET B CA 1
ATOM 11378 C C . MET B 1 569 ? 20.188 26.234 -9.445 1 79.5 569 MET B C 1
ATOM 11380 O O . MET B 1 569 ? 19.25 26.859 -9.945 1 79.5 569 MET B O 1
ATOM 11384 N N . ILE B 1 570 ? 21.047 25.469 -10.078 1 87.06 570 ILE B N 1
ATOM 11385 C CA . ILE B 1 570 ? 20.75 25.172 -11.477 1 87.06 570 ILE B CA 1
ATOM 11386 C C . ILE B 1 570 ? 19.969 23.875 -11.586 1 87.06 570 ILE B C 1
ATOM 11388 O O . ILE B 1 570 ? 20.375 22.844 -11.031 1 87.06 570 ILE B O 1
ATOM 11392 N N . ARG B 1 571 ? 18.844 23.953 -12.141 1 89.12 571 ARG B N 1
ATOM 11393 C CA . ARG B 1 571 ? 18.062 22.734 -12.406 1 89.12 571 ARG B CA 1
ATOM 11394 C C . ARG B 1 571 ? 18.484 22.109 -13.727 1 89.12 571 ARG B C 1
ATOM 11396 O O . ARG B 1 571 ? 18.547 22.781 -14.758 1 89.12 571 ARG B O 1
ATOM 11403 N N . LEU B 1 572 ? 18.75 20.844 -13.766 1 93.25 572 LEU B N 1
ATOM 11404 C CA . LEU B 1 572 ? 19.141 20.141 -14.984 1 93.25 572 LEU B CA 1
ATOM 11405 C C . LEU B 1 572 ? 18 20.141 -15.992 1 93.25 572 LEU B C 1
ATOM 11407 O O . LEU B 1 572 ? 16.828 19.984 -15.617 1 93.25 572 LEU B O 1
ATOM 11411 N N . ASN B 1 573 ? 18.406 20.203 -17.25 1 93.12 573 ASN B N 1
ATOM 11412 C CA . ASN B 1 573 ? 17.406 20.219 -18.312 1 93.12 573 ASN B CA 1
ATOM 11413 C C . ASN B 1 573 ? 16.797 18.844 -18.547 1 93.12 573 ASN B C 1
ATOM 11415 O O . ASN B 1 573 ? 17.5 17.828 -18.484 1 93.12 573 ASN B O 1
ATOM 11419 N N . THR B 1 574 ? 15.484 18.812 -18.641 1 94.88 574 THR B N 1
ATOM 11420 C CA . THR B 1 574 ? 14.742 17.594 -18.953 1 94.88 574 THR B CA 1
ATOM 11421 C C . THR B 1 574 ? 14.039 17.719 -20.297 1 94.88 574 THR B C 1
ATOM 11423 O O . THR B 1 574 ? 14.055 18.781 -20.922 1 94.88 574 THR B O 1
ATOM 11426 N N . LEU B 1 575 ? 13.523 16.688 -20.812 1 94.56 575 LEU B N 1
ATOM 11427 C CA . LEU B 1 575 ? 12.766 16.734 -22.062 1 94.56 575 LEU B CA 1
ATOM 11428 C C . LEU B 1 575 ? 11.547 17.625 -21.922 1 94.56 575 LEU B C 1
ATOM 11430 O O . LEU B 1 575 ? 11.133 18.266 -22.891 1 94.56 575 LEU B O 1
ATOM 11434 N N . LYS B 1 576 ? 11.008 17.594 -20.75 1 92.62 576 LYS B N 1
ATOM 11435 C CA . LYS B 1 576 ? 9.875 18.469 -20.469 1 92.62 576 LYS B CA 1
ATOM 11436 C C . LYS B 1 576 ? 10.281 19.938 -20.578 1 92.62 576 LYS B C 1
ATOM 11438 O O . LYS B 1 576 ? 9.508 20.766 -21.047 1 92.62 576 LYS B O 1
ATOM 11443 N N . HIS B 1 577 ? 11.477 20.25 -20.078 1 90.69 577 HIS B N 1
ATOM 11444 C CA . HIS B 1 577 ? 12.023 21.594 -20.156 1 90.69 577 HIS B CA 1
ATOM 11445 C C . HIS B 1 577 ? 12.094 22.078 -21.594 1 90.69 577 HIS B C 1
ATOM 11447 O O . HIS B 1 577 ? 11.797 23.25 -21.891 1 90.69 577 HIS B O 1
ATOM 11453 N N . TYR B 1 578 ? 12.453 21.172 -22.547 1 91.38 578 TYR B N 1
ATOM 11454 C CA . TYR B 1 578 ? 12.562 21.5 -23.953 1 91.38 578 TYR B CA 1
ATOM 11455 C C . TYR B 1 578 ? 11.219 21.375 -24.656 1 91.38 578 TYR B C 1
ATOM 11457 O O . TYR B 1 578 ? 11.102 21.672 -25.859 1 91.38 578 TYR B O 1
ATOM 11465 N N . MET B 1 579 ? 10.133 20.891 -24 1 89.94 579 MET B N 1
ATOM 11466 C CA . MET B 1 579 ? 8.773 20.703 -24.516 1 89.94 579 MET B CA 1
ATOM 11467 C C . MET B 1 579 ? 8.75 19.734 -25.688 1 89.94 579 MET B C 1
ATOM 11469 O O . MET B 1 579 ? 8.148 20.031 -26.719 1 89.94 579 MET B O 1
ATOM 11473 N N . VAL B 1 580 ? 9.586 18.734 -25.484 1 91.94 580 VAL B N 1
ATOM 11474 C CA . VAL B 1 580 ? 9.602 17.688 -26.5 1 91.94 580 VAL B CA 1
ATOM 11475 C C . VAL B 1 580 ? 8.281 16.938 -26.484 1 91.94 580 VAL B C 1
ATOM 11477 O O . VAL B 1 580 ? 7.727 16.656 -25.422 1 91.94 580 VAL B O 1
ATOM 11480 N N . LYS B 1 581 ? 7.738 16.594 -27.641 1 89.06 581 LYS B N 1
ATOM 11481 C CA . LYS B 1 581 ? 6.457 15.906 -27.766 1 89.06 581 LYS B CA 1
ATOM 11482 C C . LYS B 1 581 ? 6.648 14.422 -28.078 1 89.06 581 LYS B C 1
ATOM 11484 O O . LYS B 1 581 ? 7.754 14 -28.438 1 89.06 581 LYS B O 1
ATOM 11489 N N . ASN B 1 582 ? 5.637 13.688 -27.891 1 92.12 582 ASN B N 1
ATOM 11490 C CA . ASN B 1 582 ? 5.652 12.258 -28.188 1 92.12 582 ASN B CA 1
ATOM 11491 C C . ASN B 1 582 ? 5.832 12 -29.672 1 92.12 582 ASN B C 1
ATOM 11493 O O . ASN B 1 582 ? 5.223 12.68 -30.5 1 92.12 582 ASN B O 1
ATOM 11497 N N . GLY B 1 583 ? 6.723 11.156 -30.062 1 89.81 583 GLY B N 1
ATOM 11498 C CA . GLY B 1 583 ? 6.977 10.805 -31.453 1 89.81 583 GLY B CA 1
ATOM 11499 C C . GLY B 1 583 ? 8.031 11.68 -32.094 1 89.81 583 GLY B C 1
ATOM 11500 O O . GLY B 1 583 ? 8.18 11.672 -33.312 1 89.81 583 GLY B O 1
ATOM 11501 N N . SER B 1 584 ? 8.781 12.406 -31.406 1 90.5 584 SER B N 1
ATOM 11502 C CA . SER B 1 584 ? 9.82 13.273 -31.953 1 90.5 584 SER B CA 1
ATOM 11503 C C . SER B 1 584 ? 11 12.453 -32.469 1 90.5 584 SER B C 1
ATOM 11505 O O . SER B 1 584 ? 11.305 11.383 -31.953 1 90.5 584 SER B O 1
ATOM 11507 N N . VAL B 1 585 ? 11.578 12.984 -33.5 1 89.25 585 VAL B N 1
ATOM 11508 C CA . VAL B 1 585 ? 12.727 12.328 -34.125 1 89.25 585 VAL B CA 1
ATOM 11509 C C . VAL B 1 585 ? 14.016 12.977 -33.625 1 89.25 585 VAL B C 1
ATOM 11511 O O . VAL B 1 585 ? 14.156 14.203 -33.656 1 89.25 585 VAL B O 1
ATOM 11514 N N . MET B 1 586 ? 14.875 12.094 -33.125 1 91.88 586 MET B N 1
ATOM 11515 C CA . MET B 1 586 ? 16.156 12.57 -32.625 1 91.88 586 MET B CA 1
ATOM 11516 C C . MET B 1 586 ? 17.312 11.789 -33.219 1 91.88 586 MET B C 1
ATOM 11518 O O . MET B 1 586 ? 17.141 10.641 -33.656 1 91.88 586 MET B O 1
ATOM 11522 N N . ALA B 1 587 ? 18.438 12.508 -33.344 1 89.62 587 ALA B N 1
ATOM 11523 C CA . ALA B 1 587 ? 19.641 11.867 -33.875 1 89.62 587 ALA B CA 1
ATOM 11524 C C . ALA B 1 587 ? 20.703 11.711 -32.781 1 89.62 587 ALA B C 1
ATOM 11526 O O . ALA B 1 587 ? 20.984 12.656 -32.031 1 89.62 587 ALA B O 1
ATOM 11527 N N . LEU B 1 588 ? 21.141 10.555 -32.656 1 91.25 588 LEU B N 1
ATOM 11528 C CA . LEU B 1 588 ? 22.234 10.258 -31.75 1 91.25 588 LEU B CA 1
ATOM 11529 C C . LEU B 1 588 ? 23.547 10.141 -32.5 1 91.25 588 LEU B C 1
ATOM 11531 O O . LEU B 1 588 ? 23.703 9.273 -33.375 1 91.25 588 LEU B O 1
ATOM 11535 N N . MET B 1 589 ? 24.453 11.031 -32.25 1 88.44 589 MET B N 1
ATOM 11536 C CA . MET B 1 589 ? 25.719 11.078 -33 1 88.44 589 MET B CA 1
ATOM 11537 C C . MET B 1 589 ? 26.906 11.07 -32.031 1 88.44 589 MET B C 1
ATOM 11539 O O . MET B 1 589 ? 26.781 11.5 -30.891 1 88.44 589 MET B O 1
ATOM 11543 N N . TYR B 1 590 ? 28.016 10.5 -32.469 1 87.31 590 TYR B N 1
ATOM 11544 C CA . TYR B 1 590 ? 29.266 10.539 -31.719 1 87.31 590 TYR B CA 1
ATOM 11545 C C . TYR B 1 590 ? 29.859 11.938 -31.734 1 87.31 590 TYR B C 1
ATOM 11547 O O . TYR B 1 590 ? 29.797 12.641 -32.75 1 87.31 590 TYR B O 1
ATOM 11555 N N . LYS B 1 591 ? 30.344 12.391 -30.578 1 80.38 591 LYS B N 1
ATOM 11556 C CA . LYS B 1 591 ? 30.984 13.695 -30.484 1 80.38 591 LYS B CA 1
ATOM 11557 C C . LYS B 1 591 ? 32.219 13.758 -31.375 1 80.38 591 LYS B C 1
ATOM 11559 O O . LYS B 1 591 ? 33 12.812 -31.422 1 80.38 591 LYS B O 1
ATOM 11564 N N . GLU B 1 592 ? 32.25 14.602 -32.469 1 64.06 592 GLU B N 1
ATOM 11565 C CA . GLU B 1 592 ? 33.438 14.797 -33.312 1 64.06 592 GLU B CA 1
ATOM 11566 C C . GLU B 1 592 ? 34.656 15.156 -32.469 1 64.06 592 GLU B C 1
ATOM 11568 O O . GLU B 1 592 ? 34.625 16.062 -31.641 1 64.06 592 GLU B O 1
ATOM 11573 N N . SER B 1 593 ? 35.562 14.211 -32.219 1 50.03 593 SER B N 1
ATOM 11574 C CA . SER B 1 593 ? 36.844 14.484 -31.562 1 50.03 593 SER B CA 1
ATOM 11575 C C . SER B 1 593 ? 37.5 15.711 -32.156 1 50.03 593 SER B C 1
ATOM 11577 O O . SER B 1 593 ? 37.781 15.758 -33.344 1 50.03 593 SER B O 1
ATOM 11579 N N . SER B 1 594 ? 37.406 16.938 -31.828 1 42.59 594 SER B N 1
ATOM 11580 C CA . SER B 1 594 ? 38.406 17.891 -32.344 1 42.59 594 SER B CA 1
ATOM 11581 C C . SER B 1 594 ? 39.781 17.281 -32.375 1 42.59 594 SER B C 1
ATOM 11583 O O . SER B 1 594 ? 40.406 17.156 -33.438 1 42.59 594 SER B O 1
ATOM 11585 N N . ASP B 1 595 ? 41.031 18.078 -31.703 1 36.88 595 ASP B N 1
ATOM 11586 C CA . ASP B 1 595 ? 42.469 17.922 -31.797 1 36.88 595 ASP B CA 1
ATOM 11587 C C . ASP B 1 595 ? 42.906 16.547 -31.281 1 36.88 595 ASP B C 1
ATOM 11589 O O . ASP B 1 595 ? 42.375 16.078 -30.25 1 36.88 595 ASP B O 1
ATOM 11593 N N . PRO B 1 596 ? 43.656 15.719 -32.094 1 37.59 596 PRO B N 1
ATOM 11594 C CA . PRO B 1 596 ? 44.312 14.445 -31.812 1 37.59 596 PRO B CA 1
ATOM 11595 C C . PRO B 1 596 ? 44.969 14.414 -30.453 1 37.59 596 PRO B C 1
ATOM 11597 O O . PRO B 1 596 ? 45.406 13.359 -29.984 1 37.59 596 PRO B O 1
ATOM 11600 N N . ASP B 1 597 ? 45.75 15.531 -30.047 1 33.47 597 ASP B N 1
ATOM 11601 C CA . ASP B 1 597 ? 46.719 15.492 -28.953 1 33.47 597 ASP B CA 1
ATOM 11602 C C . ASP B 1 597 ? 46.031 15.094 -27.641 1 33.47 597 ASP B C 1
ATOM 11604 O O . ASP B 1 597 ? 46.719 14.734 -26.688 1 33.47 597 ASP B O 1
ATOM 11608 N N . ASP B 1 598 ? 44.906 15.547 -27.344 1 30.5 598 ASP B N 1
ATOM 11609 C CA . ASP B 1 598 ? 44.438 15.391 -25.969 1 30.5 598 ASP B CA 1
ATOM 11610 C C . ASP B 1 598 ? 43.906 13.977 -25.734 1 30.5 598 ASP B C 1
ATOM 11612 O O . ASP B 1 598 ? 43.25 13.719 -24.719 1 30.5 598 ASP B O 1
ATOM 11616 N N . ILE B 1 599 ? 43.906 13.125 -26.688 1 32.53 599 ILE B N 1
ATOM 11617 C CA . ILE B 1 599 ? 43.438 11.758 -26.469 1 32.53 599 ILE B CA 1
ATOM 11618 C C . ILE B 1 599 ? 44.344 11.078 -25.422 1 32.53 599 ILE B C 1
ATOM 11620 O O . ILE B 1 599 ? 43.938 10.055 -24.844 1 32.53 599 ILE B O 1
ATOM 11624 N N . TYR B 1 600 ? 45.688 11.414 -25.438 1 29.11 600 TYR B N 1
ATOM 11625 C CA . TYR B 1 600 ? 46.594 10.625 -24.625 1 29.11 600 TYR B CA 1
ATOM 11626 C C . TYR B 1 600 ? 46.25 10.734 -23.141 1 29.11 600 TYR B C 1
ATOM 11628 O O . TYR B 1 600 ? 46.594 9.844 -22.359 1 29.11 600 TYR B O 1
ATOM 11636 N N . GLU B 1 601 ? 46.062 11.984 -22.656 1 26.84 601 GLU B N 1
ATOM 11637 C CA . GLU B 1 601 ? 46.094 12.008 -21.203 1 26.84 601 GLU B CA 1
ATOM 11638 C C . GLU B 1 601 ? 44.969 11.18 -20.609 1 26.84 601 GLU B C 1
ATOM 11640 O O . GLU B 1 601 ? 45.125 10.586 -19.531 1 26.84 601 GLU B O 1
ATOM 11645 N N . ASN B 1 602 ? 43.781 11.32 -21.125 1 26.69 602 ASN B N 1
ATOM 11646 C CA . ASN B 1 602 ? 42.688 10.812 -20.297 1 26.69 602 ASN B CA 1
ATOM 11647 C C . ASN B 1 602 ? 42.531 9.305 -20.453 1 26.69 602 ASN B C 1
ATOM 11649 O O . ASN B 1 602 ? 41.5 8.742 -20.078 1 26.69 602 ASN B O 1
ATOM 11653 N N . GLN B 1 603 ? 43.344 8.625 -21.266 1 27.06 603 GLN B N 1
ATOM 11654 C CA . GLN B 1 603 ? 43.25 7.168 -21.281 1 27.06 603 GLN B CA 1
ATOM 11655 C C . GLN B 1 603 ? 43.438 6.598 -19.875 1 27.06 603 GLN B C 1
ATOM 11657 O O . GLN B 1 603 ? 43.25 5.402 -19.656 1 27.06 603 GLN B O 1
ATOM 11662 N N . HIS B 1 604 ? 44.281 7.289 -19.078 1 24.95 604 HIS B N 1
ATOM 11663 C CA . HIS B 1 604 ? 44.625 6.625 -17.828 1 24.95 604 HIS B CA 1
ATOM 11664 C C . HIS B 1 604 ? 43.406 6.418 -16.938 1 24.95 604 HIS B C 1
ATOM 11666 O O . HIS B 1 604 ? 43.5 5.902 -15.828 1 24.95 604 HIS B O 1
ATOM 11672 N N . VAL B 1 605 ? 42.469 7.367 -17.047 1 25.62 605 VAL B N 1
ATOM 11673 C CA . VAL B 1 605 ? 41.469 7.184 -15.992 1 25.62 605 VAL B CA 1
ATOM 11674 C C . VAL B 1 605 ? 40.562 5.996 -16.328 1 25.62 605 VAL B C 1
ATOM 11676 O O . VAL B 1 605 ? 39.5 6.176 -16.891 1 25.62 605 VAL B O 1
ATOM 11679 N N . GLN B 1 606 ? 40.969 5.078 -17.234 1 25.03 606 GLN B N 1
ATOM 11680 C CA . GLN B 1 606 ? 40.125 3.918 -17.484 1 25.03 606 GLN B CA 1
ATOM 11681 C C . GLN B 1 606 ? 39.562 3.383 -16.172 1 25.03 606 GLN B C 1
ATOM 11683 O O . GLN B 1 606 ? 38.344 3.076 -16.094 1 25.03 606 GLN B O 1
ATOM 11688 N N . GLY B 1 607 ? 40.406 2.543 -15.469 1 24.94 607 GLY B N 1
ATOM 11689 C CA . GLY B 1 607 ? 40.094 1.385 -14.648 1 24.94 607 GLY B CA 1
ATOM 11690 C C . GLY B 1 607 ? 39.406 1.751 -13.336 1 24.94 607 GLY B C 1
ATOM 11691 O O . GLY B 1 607 ? 39.344 0.921 -12.43 1 24.94 607 GLY B O 1
ATOM 11692 N N . MET B 1 608 ? 39.469 2.988 -12.961 1 22.89 608 MET B N 1
ATOM 11693 C CA . MET B 1 608 ? 38.969 3.016 -11.594 1 22.89 608 MET B CA 1
ATOM 11694 C C . MET B 1 608 ? 37.5 2.559 -11.539 1 22.89 608 MET B C 1
ATOM 11696 O O . MET B 1 608 ? 36.625 3.221 -12.078 1 22.89 608 MET B O 1
ATOM 11700 N N . VAL B 1 609 ? 37.312 1.3 -11.773 1 25 609 VAL B N 1
ATOM 11701 C CA . VAL B 1 609 ? 36.062 0.752 -11.281 1 25 609 VAL B CA 1
ATOM 11702 C C . VAL B 1 609 ? 35.688 1.386 -9.938 1 25 609 VAL B C 1
ATOM 11704 O O . VAL B 1 609 ? 36.5 1.326 -8.992 1 25 609 VAL B O 1
ATOM 11707 N N . PRO B 1 610 ? 35.062 2.5 -9.844 1 26.14 610 PRO B N 1
ATOM 11708 C CA . PRO B 1 610 ? 34.719 2.99 -8.508 1 26.14 610 PRO B CA 1
ATOM 11709 C C . PRO B 1 610 ? 34.219 1.881 -7.578 1 26.14 610 PRO B C 1
ATOM 11711 O O . PRO B 1 610 ? 33.25 1.182 -7.906 1 26.14 610 PRO B O 1
ATOM 11714 N N . THR B 1 611 ? 35.031 1.078 -7.059 1 25.66 611 THR B N 1
ATOM 11715 C CA . THR B 1 611 ? 34.719 0.24 -5.91 1 25.66 611 THR B CA 1
ATOM 11716 C C . THR B 1 611 ? 34 1.047 -4.836 1 25.66 611 THR B C 1
ATOM 11718 O O . THR B 1 611 ? 34.625 1.742 -4.039 1 25.66 611 THR B O 1
ATOM 11721 N N . SER B 1 612 ? 33.125 1.876 -5.148 1 25.86 612 SER B N 1
ATOM 11722 C CA . SER B 1 612 ? 32.438 2.611 -4.09 1 25.86 612 SER B CA 1
ATOM 11723 C C . SER B 1 612 ? 31.844 1.663 -3.051 1 25.86 612 SER B C 1
ATOM 11725 O O . SER B 1 612 ? 30.891 0.922 -3.336 1 25.86 612 SER B O 1
ATOM 11727 N N . THR B 1 613 ? 32.594 0.932 -2.395 1 25.36 613 THR B N 1
ATOM 11728 C CA . THR B 1 613 ? 32.125 0.421 -1.118 1 25.36 613 THR B CA 1
ATOM 11729 C C . THR B 1 613 ? 31.422 1.525 -0.323 1 25.36 613 THR B C 1
ATOM 11731 O O . THR B 1 613 ? 31.234 1.396 0.888 1 25.36 613 THR B O 1
ATOM 11734 N N . ASP B 1 614 ? 31.359 2.701 -0.765 1 24.72 614 ASP B N 1
ATOM 11735 C CA . ASP B 1 614 ? 30.906 3.68 0.215 1 24.72 614 ASP B CA 1
ATOM 11736 C C . ASP B 1 614 ? 29.578 3.244 0.85 1 24.72 614 ASP B C 1
ATOM 11738 O O . ASP B 1 614 ? 28.688 2.74 0.162 1 24.72 614 ASP B O 1
ATOM 11742 N N . HIS B 1 615 ? 29.594 2.893 2.104 1 26.3 615 HIS B N 1
ATOM 11743 C CA . HIS B 1 615 ? 28.484 2.994 3.059 1 26.3 615 HIS B CA 1
ATOM 11744 C C . HIS B 1 615 ? 27.547 4.133 2.693 1 26.3 615 HIS B C 1
ATOM 11746 O O . HIS B 1 615 ? 27.953 5.113 2.07 1 26.3 615 HIS B O 1
ATOM 11752 N N . VAL B 1 616 ? 26.266 3.836 2.617 1 28.56 616 VAL B N 1
ATOM 11753 C CA . VAL B 1 616 ? 25.141 4.754 2.443 1 28.56 616 VAL B CA 1
ATOM 11754 C C . VAL B 1 616 ? 25.438 6.078 3.143 1 28.56 616 VAL B C 1
ATOM 11756 O O . VAL B 1 616 ? 25.109 6.258 4.316 1 28.56 616 VAL B O 1
ATOM 11759 N N . LYS B 1 617 ? 26.641 6.57 3.396 1 27.53 617 LYS B N 1
ATOM 11760 C CA . LYS B 1 617 ? 26.625 7.938 3.902 1 27.53 617 LYS B CA 1
ATOM 11761 C C . LYS B 1 617 ? 25.781 8.844 3.012 1 27.53 617 LYS B C 1
ATOM 11763 O O . LYS B 1 617 ? 25.953 8.867 1.793 1 27.53 617 LYS B O 1
ATOM 11768 N N . LEU B 1 618 ? 24.625 9.18 3.457 1 29.27 618 LEU B N 1
ATOM 11769 C CA . LEU B 1 618 ? 23.938 10.352 2.926 1 29.27 618 LEU B CA 1
ATOM 11770 C C . LEU B 1 618 ? 24.938 11.391 2.436 1 29.27 618 LEU B C 1
ATOM 11772 O O . LEU B 1 618 ? 25.844 11.773 3.17 1 29.27 618 LEU B O 1
ATOM 11776 N N . LEU B 1 619 ? 25.516 11.297 1.302 1 30.73 619 LEU B N 1
ATOM 11777 C CA . LEU B 1 619 ? 26.266 12.414 0.74 1 30.73 619 LEU B CA 1
ATOM 11778 C C . LEU B 1 619 ? 25.875 13.727 1.414 1 30.73 619 LEU B C 1
ATOM 11780 O O . LEU B 1 619 ? 24.766 14.227 1.207 1 30.73 619 LEU B O 1
ATOM 11784 N N . MET B 1 620 ? 26.219 13.906 2.715 1 29.16 620 MET B N 1
ATOM 11785 C CA . MET B 1 620 ? 26.234 15.281 3.205 1 29.16 620 MET B CA 1
ATOM 11786 C C . MET B 1 620 ? 26.922 16.203 2.211 1 29.16 620 MET B C 1
ATOM 11788 O O . MET B 1 620 ? 27.922 15.828 1.596 1 29.16 620 MET B O 1
ATOM 11792 N N . PRO B 1 621 ? 26.25 17.25 1.794 1 31.05 621 PRO B N 1
ATOM 11793 C CA . PRO B 1 621 ? 26.922 18.25 0.958 1 31.05 621 PRO B CA 1
ATOM 11794 C C . PRO B 1 621 ? 28.328 18.578 1.431 1 31.05 621 PRO B C 1
ATOM 11796 O O . PRO B 1 621 ? 28.578 18.703 2.635 1 31.05 621 PRO B O 1
ATOM 11799 N N . GLU B 1 622 ? 29.375 18.016 0.978 1 33.09 622 GLU B N 1
ATOM 11800 C CA . GLU B 1 622 ? 30.672 18.641 1.185 1 33.09 622 GLU B CA 1
ATOM 11801 C C . GLU B 1 622 ? 30.531 20.141 1.366 1 33.09 622 GLU B C 1
ATOM 11803 O O . GLU B 1 622 ? 29.641 20.766 0.783 1 33.09 622 GLU B O 1
ATOM 11808 N N . THR B 1 623 ? 31.094 20.844 2.377 1 32.91 623 THR B N 1
ATOM 11809 C CA . THR B 1 623 ? 31.281 22.25 2.707 1 32.91 623 THR B CA 1
ATOM 11810 C C . THR B 1 623 ? 31.516 23.078 1.447 1 32.91 623 THR B C 1
ATOM 11812 O O . THR B 1 623 ? 32.219 22.641 0.542 1 32.91 623 THR B O 1
ATOM 11815 N N . ALA B 1 624 ? 30.797 24.328 1.25 1 35.25 624 ALA B N 1
ATOM 11816 C CA . ALA B 1 624 ? 30.719 25.531 0.437 1 35.25 624 ALA B CA 1
ATOM 11817 C C . ALA B 1 624 ? 32.094 26.094 0.143 1 35.25 624 ALA B C 1
ATOM 11819 O O . ALA B 1 624 ? 32.25 27.281 -0.187 1 35.25 624 ALA B O 1
ATOM 11820 N N . ALA B 1 625 ? 33.125 25.641 0.398 1 34.84 625 ALA B N 1
ATOM 11821 C CA . ALA B 1 625 ? 33.969 26.781 0.015 1 34.84 625 ALA B CA 1
ATOM 11822 C C . ALA B 1 625 ? 33.688 27.234 -1.412 1 34.84 625 ALA B C 1
ATOM 11824 O O . ALA B 1 625 ? 33.656 28.422 -1.7 1 34.84 625 ALA B O 1
ATOM 11825 N N . ASP B 1 626 ? 34.219 26.5 -2.451 1 37.16 626 ASP B N 1
ATOM 11826 C CA . ASP B 1 626 ? 34.25 27.156 -3.76 1 37.16 626 ASP B CA 1
ATOM 11827 C C . ASP B 1 626 ? 32.844 27.328 -4.324 1 37.16 626 ASP B C 1
ATOM 11829 O O . ASP B 1 626 ? 31.938 26.562 -3.994 1 37.16 626 ASP B O 1
ATOM 11833 N N . ASN B 1 627 ? 32.375 28.484 -4.98 1 40.66 627 ASN B N 1
ATOM 11834 C CA . ASN B 1 627 ? 31.219 29.031 -5.656 1 40.66 627 ASN B CA 1
ATOM 11835 C C . ASN B 1 627 ? 30.5 27.953 -6.484 1 40.66 627 ASN B C 1
ATOM 11837 O O . ASN B 1 627 ? 30.156 28.203 -7.641 1 40.66 627 ASN B O 1
ATOM 11841 N N . GLN B 1 628 ? 30.719 26.672 -6.48 1 50.56 628 GLN B N 1
ATOM 11842 C CA . GLN B 1 628 ? 30.188 25.703 -7.43 1 50.56 628 GLN B CA 1
ATOM 11843 C C . GLN B 1 628 ? 28.672 25.594 -7.32 1 50.56 628 GLN B C 1
ATOM 11845 O O . GLN B 1 628 ? 28.141 25.438 -6.223 1 50.56 628 GLN B O 1
ATOM 11850 N N . ASP B 1 629 ? 27.906 26.062 -8.414 1 61.56 629 ASP B N 1
ATOM 11851 C CA . ASP B 1 629 ? 26.469 26.078 -8.672 1 61.56 629 ASP B CA 1
ATOM 11852 C C . ASP B 1 629 ? 25.812 24.781 -8.227 1 61.56 629 ASP B C 1
ATOM 11854 O O . ASP B 1 629 ? 26.188 23.703 -8.688 1 61.56 629 ASP B O 1
ATOM 11858 N N . LEU B 1 630 ? 25.203 24.75 -7.168 1 79.5 630 LEU B N 1
ATOM 11859 C CA . LEU B 1 630 ? 24.406 23.641 -6.668 1 79.5 630 LEU B CA 1
ATOM 11860 C C . LEU B 1 630 ? 23.359 23.219 -7.695 1 79.5 630 LEU B C 1
ATOM 11862 O O . LEU B 1 630 ? 22.672 24.078 -8.281 1 79.5 630 LEU B O 1
ATOM 11866 N N . LYS B 1 631 ? 23.484 22.016 -8.242 1 86.25 631 LYS B N 1
ATOM 11867 C CA . LYS B 1 631 ? 22.578 21.453 -9.25 1 86.25 631 LYS B CA 1
ATOM 11868 C C . LYS B 1 631 ? 21.5 20.609 -8.609 1 86.25 631 LYS B C 1
ATOM 11870 O O . LYS B 1 631 ? 21.703 20.031 -7.539 1 86.25 631 LYS B O 1
ATOM 11875 N N . TRP B 1 632 ? 20.234 20.672 -9.086 1 85.62 632 TRP B N 1
ATOM 11876 C CA . TRP B 1 632 ? 19.156 19.781 -8.641 1 85.62 632 TRP B CA 1
ATOM 11877 C C . TRP B 1 632 ? 18.312 19.312 -9.82 1 85.62 632 TRP B C 1
ATOM 11879 O O . TRP B 1 632 ? 18.438 19.844 -10.922 1 85.62 632 TRP B O 1
ATOM 11889 N N . HIS B 1 633 ? 17.562 18.234 -9.695 1 90.12 633 HIS B N 1
ATOM 11890 C CA . HIS B 1 633 ? 16.766 17.641 -10.758 1 90.12 633 HIS B CA 1
ATOM 11891 C C . HIS B 1 633 ? 15.312 17.453 -10.312 1 90.12 633 HIS B C 1
ATOM 11893 O O . HIS B 1 633 ? 14.5 18.375 -10.453 1 90.12 633 HIS B O 1
ATOM 11899 N N . LEU B 1 634 ? 14.969 16.375 -9.664 1 87.19 634 LEU B N 1
ATOM 11900 C CA . LEU B 1 634 ? 13.594 16.109 -9.266 1 87.19 634 LEU B CA 1
ATOM 11901 C C . LEU B 1 634 ? 13.352 16.547 -7.82 1 87.19 634 LEU B C 1
ATOM 11903 O O . LEU B 1 634 ? 12.258 17 -7.484 1 87.19 634 LEU B O 1
ATOM 11907 N N . SER B 1 635 ? 14.234 16.234 -6.906 1 78.56 635 SER B N 1
ATOM 11908 C CA . SER B 1 635 ? 14.078 16.594 -5.5 1 78.56 635 SER B CA 1
ATOM 11909 C C . SER B 1 635 ? 15.023 17.719 -5.105 1 78.56 635 SER B C 1
ATOM 11911 O O . SER B 1 635 ? 16.188 17.75 -5.535 1 78.56 635 SER B O 1
ATOM 11913 N N . ASN B 1 636 ? 14.281 18.812 -4.672 1 62.91 636 ASN B N 1
ATOM 11914 C CA . ASN B 1 636 ? 15.133 19.875 -4.168 1 62.91 636 ASN B CA 1
ATOM 11915 C C . ASN B 1 636 ? 15.766 19.516 -2.828 1 62.91 636 ASN B C 1
ATOM 11917 O O . ASN B 1 636 ? 15.094 18.969 -1.948 1 62.91 636 ASN B O 1
ATOM 11921 N N . LEU B 1 637 ? 16.922 19.109 -2.748 1 54.84 637 LEU B N 1
ATOM 11922 C CA . LEU B 1 637 ? 17.609 18.828 -1.492 1 54.84 637 LEU B CA 1
ATOM 11923 C C . LEU B 1 637 ? 17.125 19.766 -0.387 1 54.84 637 LEU B C 1
ATOM 11925 O O . LEU B 1 637 ? 17.031 20.969 -0.593 1 54.84 637 LEU B O 1
ATOM 11929 N N . PRO B 1 638 ? 16.406 19.219 0.616 1 46.09 638 PRO B N 1
ATOM 11930 C CA . PRO B 1 638 ? 15.992 20.062 1.741 1 46.09 638 PRO B CA 1
ATOM 11931 C C . PRO B 1 638 ? 17.094 21.031 2.184 1 46.09 638 PRO B C 1
ATOM 11933 O O . PRO B 1 638 ? 18.219 20.609 2.457 1 46.09 638 PRO B O 1
ATOM 11936 N N . ASP B 1 639 ? 17.266 22.078 1.625 1 42.44 639 ASP B N 1
ATOM 11937 C CA . ASP B 1 639 ? 18.016 23.062 2.412 1 42.44 639 ASP B CA 1
ATOM 11938 C C . ASP B 1 639 ? 17.672 22.953 3.895 1 42.44 639 ASP B C 1
ATOM 11940 O O . ASP B 1 639 ? 16.5 23 4.266 1 42.44 639 ASP B O 1
ATOM 11944 N N . GLU B 1 640 ? 18.391 22.297 4.754 1 41.12 640 GLU B N 1
ATOM 11945 C CA . GLU B 1 640 ? 18.25 22.359 6.203 1 41.12 640 GLU B CA 1
ATOM 11946 C C . GLU B 1 640 ? 17.547 23.656 6.633 1 41.12 640 GLU B C 1
ATOM 11948 O O . GLU B 1 640 ? 16.797 23.672 7.609 1 41.12 640 GLU B O 1
ATOM 11953 N N . GLU B 1 641 ? 18.016 24.844 6.27 1 39.25 641 GLU B N 1
ATOM 11954 C CA . GLU B 1 641 ? 17.719 26.125 6.891 1 39.25 641 GLU B CA 1
ATOM 11955 C C . GLU B 1 641 ? 16.344 26.641 6.48 1 39.25 641 GLU B C 1
ATOM 11957 O O . GLU B 1 641 ? 15.789 27.531 7.121 1 39.25 641 GLU B O 1
ATOM 11962 N N . LYS B 1 642 ? 15.953 26.703 5.234 1 47.12 642 LYS B N 1
ATOM 11963 C CA . LYS B 1 642 ? 14.758 27.469 4.887 1 47.12 642 LYS B CA 1
ATOM 11964 C C . LYS B 1 642 ? 13.492 26.734 5.32 1 47.12 642 LYS B C 1
ATOM 11966 O O . LYS B 1 642 ? 13.352 25.531 5.074 1 47.12 642 LYS B O 1
ATOM 11971 N N . SER B 1 643 ? 12.586 27.234 6.195 1 41.75 643 SER B N 1
ATOM 11972 C CA . SER B 1 643 ? 11.375 27.172 7 1 41.75 643 SER B CA 1
ATOM 11973 C C . SER B 1 643 ? 10.211 26.578 6.203 1 41.75 643 SER B C 1
ATOM 11975 O O . SER B 1 643 ? 9.273 26.031 6.781 1 41.75 643 SER B O 1
ATOM 11977 N N . ASN B 1 644 ? 9.93 27.109 4.996 1 43.5 644 ASN B N 1
ATOM 11978 C CA . ASN B 1 644 ? 8.609 26.797 4.461 1 43.5 644 ASN B CA 1
ATOM 11979 C C . ASN B 1 644 ? 8.516 25.359 3.998 1 43.5 644 ASN B C 1
ATOM 11981 O O . ASN B 1 644 ? 8.688 25.062 2.812 1 43.5 644 ASN B O 1
ATOM 11985 N N . LYS B 1 645 ? 9.086 24.469 4.641 1 48.25 645 LYS B N 1
ATOM 11986 C CA . LYS B 1 645 ? 9.266 23.031 4.441 1 48.25 645 LYS B CA 1
ATOM 11987 C C . LYS B 1 645 ? 7.949 22.344 4.078 1 48.25 645 LYS B C 1
ATOM 11989 O O . LYS B 1 645 ? 7.004 22.344 4.871 1 48.25 645 LYS B O 1
ATOM 11994 N N . GLU B 1 646 ? 7.621 22.438 2.881 1 53.72 646 GLU B N 1
ATOM 11995 C CA . GLU B 1 646 ? 6.539 21.531 2.475 1 53.72 646 GLU B CA 1
ATOM 11996 C C . GLU B 1 646 ? 6.688 20.172 3.125 1 53.72 646 GLU B C 1
ATOM 11998 O O . GLU B 1 646 ? 7.738 19.531 3.016 1 53.72 646 GLU B O 1
ATOM 12003 N N . HIS B 1 647 ? 6.141 20.016 4.234 1 60.06 647 HIS B N 1
ATOM 12004 C CA . HIS B 1 647 ? 6.047 18.844 5.109 1 60.06 647 HIS B CA 1
ATOM 12005 C C . HIS B 1 647 ? 5.66 17.594 4.328 1 60.06 647 HIS B C 1
ATOM 12007 O O . HIS B 1 647 ? 4.477 17.344 4.102 1 60.06 647 HIS B O 1
ATOM 12013 N N . GLU B 1 648 ? 6.629 17.172 3.379 1 66.88 648 GLU B N 1
ATOM 12014 C CA . GLU B 1 648 ? 6.25 15.938 2.705 1 66.88 648 GLU B CA 1
ATOM 12015 C C . GLU B 1 648 ? 6.5 14.727 3.6 1 66.88 648 GLU B C 1
ATOM 12017 O O . GLU B 1 648 ? 7.57 14.602 4.195 1 66.88 648 GLU B O 1
ATOM 12022 N N . ILE B 1 649 ? 5.461 14.023 3.947 1 80.56 649 ILE B N 1
ATOM 12023 C CA . ILE B 1 649 ? 5.508 12.797 4.73 1 80.56 649 ILE B CA 1
ATOM 12024 C C . ILE B 1 649 ? 5.992 11.641 3.855 1 80.56 649 ILE B C 1
ATOM 12026 O O . ILE B 1 649 ? 5.234 11.109 3.043 1 80.56 649 ILE B O 1
ATOM 12030 N N . GLY B 1 650 ? 7.289 11.305 3.957 1 83.38 650 GLY B N 1
ATOM 12031 C CA . GLY B 1 650 ? 7.938 10.32 3.104 1 83.38 650 GLY B CA 1
ATOM 12032 C C . GLY B 1 650 ? 7.43 8.914 3.32 1 83.38 650 GLY B C 1
ATOM 12033 O O . GLY B 1 650 ? 7.5 8.078 2.418 1 83.38 650 GLY B O 1
ATOM 12034 N N . GLU B 1 651 ? 6.809 8.547 4.398 1 86.06 651 GLU B N 1
ATOM 12035 C CA . GLU B 1 651 ? 6.426 7.184 4.75 1 86.06 651 GLU B CA 1
ATOM 12036 C C . GLU B 1 651 ? 5.18 6.746 3.984 1 86.06 651 GLU B C 1
ATOM 12038 O O . GLU B 1 651 ? 4.875 5.555 3.908 1 86.06 651 GLU B O 1
ATOM 12043 N N . ILE B 1 652 ? 4.523 7.691 3.342 1 85.5 652 ILE B N 1
ATOM 12044 C CA . ILE B 1 652 ? 3.344 7.363 2.549 1 85.5 652 ILE B CA 1
ATOM 12045 C C . ILE B 1 652 ? 3.764 6.617 1.283 1 85.5 652 ILE B C 1
ATOM 12047 O O . ILE B 1 652 ? 2.973 5.871 0.706 1 85.5 652 ILE B O 1
ATOM 12051 N N . PHE B 1 653 ? 5.062 6.758 0.898 1 88.56 653 PHE B N 1
ATOM 12052 C CA . PHE B 1 653 ? 5.535 6.191 -0.359 1 88.56 653 PHE B CA 1
ATOM 12053 C C . PHE B 1 653 ? 6.18 4.828 -0.132 1 88.56 653 PHE B C 1
ATOM 12055 O O . PHE B 1 653 ? 6.707 4.223 -1.066 1 88.56 653 PHE B O 1
ATOM 12062 N N . LEU B 1 654 ? 6.125 4.238 1.043 1 89.5 654 LEU B N 1
ATOM 12063 C CA . LEU B 1 654 ? 6.754 2.961 1.362 1 89.5 654 LEU B CA 1
ATOM 12064 C C . LEU B 1 654 ? 6.133 1.829 0.554 1 89.5 654 LEU B C 1
ATOM 12066 O O . LEU B 1 654 ? 6.781 0.816 0.292 1 89.5 654 LEU B O 1
ATOM 12070 N N . ASN B 1 655 ? 4.957 2.02 0.122 1 88.19 655 ASN B N 1
ATOM 12071 C CA . ASN B 1 655 ? 4.266 0.981 -0.633 1 88.19 655 ASN B CA 1
ATOM 12072 C C . ASN B 1 655 ? 4.902 0.765 -2.002 1 88.19 655 ASN B C 1
ATOM 12074 O O . ASN B 1 655 ? 4.688 -0.271 -2.635 1 88.19 655 ASN B O 1
ATOM 12078 N N . ARG B 1 656 ? 5.715 1.714 -2.443 1 91 656 ARG B N 1
ATOM 12079 C CA . ARG B 1 656 ? 6.445 1.558 -3.697 1 91 656 ARG B CA 1
ATOM 12080 C C . ARG B 1 656 ? 7.43 0.398 -3.615 1 91 656 ARG B C 1
ATOM 12082 O O . ARG B 1 656 ? 7.68 -0.285 -4.609 1 91 656 ARG B O 1
ATOM 12089 N N . LEU B 1 657 ? 7.984 0.191 -2.412 1 93.06 657 LEU B N 1
ATOM 12090 C CA . LEU B 1 657 ? 8.922 -0.906 -2.195 1 93.06 657 LEU B CA 1
ATOM 12091 C C . LEU B 1 657 ? 8.234 -2.254 -2.396 1 93.06 657 LEU B C 1
ATOM 12093 O O . LEU B 1 657 ? 8.781 -3.139 -3.059 1 93.06 657 LEU B O 1
ATOM 12097 N N . PHE B 1 658 ? 7.051 -2.332 -1.9 1 91.69 658 PHE B N 1
ATOM 12098 C CA . PHE B 1 658 ? 6.285 -3.57 -2.002 1 91.69 658 PHE B CA 1
ATOM 12099 C C . PHE B 1 658 ? 5.883 -3.842 -3.445 1 91.69 658 PHE B C 1
ATOM 12101 O O . PHE B 1 658 ? 5.93 -4.984 -3.904 1 91.69 658 PHE B O 1
ATOM 12108 N N . HIS B 1 659 ? 5.508 -2.861 -4.105 1 89.19 659 HIS B N 1
ATOM 12109 C CA . HIS B 1 659 ? 5.117 -3.02 -5.5 1 89.19 659 HIS B CA 1
ATOM 12110 C C . HIS B 1 659 ? 6.297 -3.453 -6.359 1 89.19 659 HIS B C 1
ATOM 12112 O O . HIS B 1 659 ? 6.141 -4.27 -7.27 1 89.19 659 HIS B O 1
ATOM 12118 N N . THR B 1 660 ? 7.438 -2.877 -6.09 1 92.25 660 THR B N 1
ATOM 12119 C CA . THR B 1 660 ? 8.633 -3.279 -6.816 1 92.25 660 THR B CA 1
ATOM 12120 C C . THR B 1 660 ? 8.969 -4.746 -6.547 1 92.25 660 THR B C 1
ATOM 12122 O O . THR B 1 660 ? 9.32 -5.484 -7.465 1 92.25 660 THR B O 1
ATOM 12125 N N . LYS B 1 661 ? 8.828 -5.168 -5.305 1 92.69 661 LYS B N 1
ATOM 12126 C CA . LYS B 1 661 ? 9.062 -6.566 -4.957 1 92.69 661 LYS B CA 1
ATOM 12127 C C . LYS B 1 661 ? 8.109 -7.488 -5.711 1 92.69 661 LYS B C 1
ATOM 12129 O O . LYS B 1 661 ? 8.516 -8.547 -6.191 1 92.69 661 LYS B O 1
ATOM 12134 N N . LEU B 1 662 ? 6.867 -7.086 -5.887 1 88.56 662 LEU B N 1
ATOM 12135 C CA . LEU B 1 662 ? 5.867 -7.918 -6.551 1 88.56 662 LEU B CA 1
ATOM 12136 C C . LEU B 1 662 ? 6.195 -8.094 -8.023 1 88.56 662 LEU B C 1
ATOM 12138 O O . LEU B 1 662 ? 5.996 -9.172 -8.586 1 88.56 662 LEU B O 1
ATOM 12142 N N . ILE B 1 663 ? 6.711 -7.055 -8.586 1 88.62 663 ILE B N 1
ATOM 12143 C CA . ILE B 1 663 ? 7.082 -7.137 -10 1 88.62 663 ILE B CA 1
ATOM 12144 C C . ILE B 1 663 ? 8.273 -8.07 -10.164 1 88.62 663 ILE B C 1
ATOM 12146 O O . ILE B 1 663 ? 8.344 -8.828 -11.133 1 88.62 663 ILE B O 1
ATOM 12150 N N . LEU B 1 664 ? 9.188 -8.055 -9.188 1 92.94 664 LEU B N 1
ATOM 12151 C CA . LEU B 1 664 ? 10.43 -8.812 -9.297 1 92.94 664 LEU B CA 1
ATOM 12152 C C . LEU B 1 664 ? 10.266 -10.211 -8.711 1 92.94 664 LEU B C 1
ATOM 12154 O O . LEU B 1 664 ? 11.195 -11.023 -8.766 1 92.94 664 LEU B O 1
ATOM 12158 N N . ARG B 1 665 ? 9.141 -10.531 -8.148 1 90.81 665 ARG B N 1
ATOM 12159 C CA . ARG B 1 665 ? 8.93 -11.766 -7.402 1 90.81 665 ARG B CA 1
ATOM 12160 C C . ARG B 1 665 ? 9.219 -12.984 -8.273 1 90.81 665 ARG B C 1
ATOM 12162 O O . ARG B 1 665 ? 9.953 -13.891 -7.859 1 90.81 665 ARG B O 1
ATOM 12169 N N . ASP B 1 666 ? 8.719 -12.969 -9.484 1 89.5 666 ASP B N 1
ATOM 12170 C CA . ASP B 1 666 ? 8.891 -14.125 -10.352 1 89.5 666 ASP B CA 1
ATOM 12171 C C . ASP B 1 666 ? 10.367 -14.336 -10.703 1 89.5 666 ASP B C 1
ATOM 12173 O O . ASP B 1 666 ? 10.828 -15.469 -10.805 1 89.5 666 ASP B O 1
ATOM 12177 N N . TYR B 1 667 ? 11.086 -13.305 -10.875 1 92.75 667 TYR B N 1
ATOM 12178 C CA . TYR B 1 667 ? 12.5 -13.391 -11.234 1 92.75 667 TYR B CA 1
ATOM 12179 C C . TYR B 1 667 ? 13.344 -13.789 -10.031 1 92.75 667 TYR B C 1
ATOM 12181 O O . TYR B 1 667 ? 14.328 -14.516 -10.172 1 92.75 667 TYR B O 1
ATOM 12189 N N . ILE B 1 668 ? 12.953 -13.359 -8.844 1 95.38 668 ILE B N 1
ATOM 12190 C CA . ILE B 1 668 ? 13.648 -13.742 -7.617 1 95.38 668 ILE B CA 1
ATOM 12191 C C . ILE B 1 668 ? 13.461 -15.234 -7.363 1 95.38 668 ILE B C 1
ATOM 12193 O O . ILE B 1 668 ? 14.43 -15.953 -7.117 1 95.38 668 ILE B O 1
ATOM 12197 N N . GLU B 1 669 ? 12.25 -15.688 -7.516 1 93.69 669 GLU B N 1
ATOM 12198 C CA . GLU B 1 669 ? 11.961 -17.094 -7.277 1 93.69 669 GLU B CA 1
ATOM 12199 C C . GLU B 1 669 ? 12.641 -17.984 -8.312 1 93.69 669 GLU B C 1
ATOM 12201 O O . GLU B 1 669 ? 13.18 -19.047 -7.973 1 93.69 669 GLU B O 1
ATOM 12206 N N . ALA B 1 670 ? 12.656 -17.484 -9.539 1 93.06 670 ALA B N 1
ATOM 12207 C CA . ALA B 1 670 ? 13.328 -18.25 -10.586 1 93.06 670 ALA B CA 1
ATOM 12208 C C . ALA B 1 670 ? 14.828 -18.344 -10.312 1 93.06 670 ALA B C 1
ATOM 12210 O O . ALA B 1 670 ? 15.445 -19.391 -10.531 1 93.06 670 ALA B O 1
ATOM 12211 N N . CYS B 1 671 ? 15.414 -17.297 -9.906 1 94.31 671 CYS B N 1
ATOM 12212 C CA . CYS B 1 671 ? 16.844 -17.297 -9.609 1 94.31 671 CYS B CA 1
ATOM 12213 C C . CYS B 1 671 ? 17.156 -18.203 -8.422 1 94.31 671 CYS B C 1
ATOM 12215 O O . CYS B 1 671 ? 18.062 -19.031 -8.492 1 94.31 671 CYS B O 1
ATOM 12217 N N . PHE B 1 672 ? 16.344 -18.172 -7.387 1 93.56 672 PHE B N 1
ATOM 12218 C CA . PHE B 1 672 ? 16.578 -18.984 -6.195 1 93.56 672 PHE B CA 1
ATOM 12219 C C . PHE B 1 672 ? 16.328 -20.469 -6.492 1 93.56 672 PHE B C 1
ATOM 12221 O O . PHE B 1 672 ? 17.062 -21.328 -6.008 1 93.56 672 PHE B O 1
ATOM 12228 N N . GLU B 1 673 ? 15.391 -20.672 -7.348 1 91.25 673 GLU B N 1
ATOM 12229 C CA . GLU B 1 673 ? 15.133 -22.062 -7.758 1 91.25 673 GLU B CA 1
ATOM 12230 C C . GLU B 1 673 ? 16.266 -22.594 -8.641 1 91.25 673 GLU B C 1
ATOM 12232 O O . GLU B 1 673 ? 16.594 -23.766 -8.578 1 91.25 673 GLU B O 1
ATOM 12237 N N . GLY B 1 674 ? 16.812 -21.703 -9.422 1 89.88 674 GLY B N 1
ATOM 12238 C CA . GLY B 1 674 ? 17.953 -22.109 -10.242 1 89.88 674 GLY B CA 1
ATOM 12239 C C . GLY B 1 674 ? 19.188 -22.438 -9.43 1 89.88 674 GLY B C 1
ATOM 12240 O O . GLY B 1 674 ? 19.922 -23.359 -9.758 1 89.88 674 GLY B O 1
ATOM 12241 N N . ILE B 1 675 ? 19.375 -21.766 -8.344 1 90.38 675 ILE B N 1
ATOM 12242 C CA . ILE B 1 675 ? 20.531 -21.984 -7.477 1 90.38 675 ILE B CA 1
ATOM 12243 C C . ILE B 1 675 ? 20.328 -23.234 -6.633 1 90.38 675 ILE B C 1
ATOM 12245 O O . ILE B 1 675 ? 21.281 -23.953 -6.332 1 90.38 675 ILE B O 1
ATOM 12249 N N . THR B 1 676 ? 18.984 -23.547 -6.293 1 89.44 676 THR B N 1
ATOM 12250 C CA . THR B 1 676 ? 18.688 -24.672 -5.418 1 89.44 676 THR B CA 1
ATOM 12251 C C . THR B 1 676 ? 18.172 -25.859 -6.227 1 89.44 676 THR B C 1
ATOM 12253 O O . THR B 1 676 ? 17.359 -26.641 -5.738 1 89.44 676 THR B O 1
ATOM 12256 N N . ASP B 1 677 ? 18.594 -25.875 -7.387 1 87.31 677 ASP B N 1
ATOM 12257 C CA . ASP B 1 677 ? 18.25 -27.047 -8.188 1 87.31 677 ASP B CA 1
ATOM 12258 C C . ASP B 1 677 ? 19.25 -28.172 -7.977 1 87.31 677 ASP B C 1
ATOM 12260 O O . ASP B 1 677 ? 20.391 -28.109 -8.461 1 87.31 677 ASP B O 1
ATOM 12264 N N . SER B 1 678 ? 18.922 -29.219 -7.297 1 84.69 678 SER B N 1
ATOM 12265 C CA . SER B 1 678 ? 19.812 -30.312 -6.934 1 84.69 678 SER B CA 1
ATOM 12266 C C . SER B 1 678 ? 20.172 -31.156 -8.148 1 84.69 678 SER B C 1
ATOM 12268 O O . SER B 1 678 ? 21.219 -31.797 -8.18 1 84.69 678 SER B O 1
ATOM 12270 N N . GLN B 1 679 ? 19.312 -31.141 -9.18 1 82.19 679 GLN B N 1
ATOM 12271 C CA . GLN B 1 679 ? 19.516 -32 -10.336 1 82.19 679 GLN B CA 1
ATOM 12272 C C . GLN B 1 679 ? 20.547 -31.422 -11.289 1 82.19 679 GLN B C 1
ATOM 12274 O O . GLN B 1 679 ? 21.25 -32.156 -11.984 1 82.19 679 GLN B O 1
ATOM 12279 N N . SER B 1 680 ? 20.719 -30.156 -11.211 1 84.81 680 SER B N 1
ATOM 12280 C CA . SER B 1 680 ? 21.609 -29.516 -12.18 1 84.81 680 SER B CA 1
ATOM 12281 C C . SER B 1 680 ? 22.891 -29.016 -11.508 1 84.81 680 SER B C 1
ATOM 12283 O O . SER B 1 680 ? 23.625 -28.203 -12.078 1 84.81 680 SER B O 1
ATOM 12285 N N . LEU B 1 681 ? 23.234 -29.578 -10.367 1 88.44 681 LEU B N 1
ATOM 12286 C CA . LEU B 1 681 ? 24.422 -29.109 -9.664 1 88.44 681 LEU B CA 1
ATOM 12287 C C . LEU B 1 681 ? 25.688 -29.672 -10.305 1 88.44 681 LEU B C 1
ATOM 12289 O O . LEU B 1 681 ? 25.688 -30.797 -10.812 1 88.44 681 LEU B O 1
ATOM 12293 N N . SER B 1 682 ? 26.703 -28.906 -10.242 1 89.88 682 SER B N 1
ATOM 12294 C CA . SER B 1 682 ? 27.984 -29.328 -10.805 1 89.88 682 SER B CA 1
ATOM 12295 C C . SER B 1 682 ? 28.594 -30.469 -9.992 1 89.88 682 SER B C 1
ATOM 12297 O O . SER B 1 682 ? 28.359 -30.578 -8.789 1 89.88 682 SER B O 1
ATOM 12299 N N . ILE B 1 683 ? 29.375 -31.25 -10.633 1 92.56 683 ILE B N 1
ATOM 12300 C CA . ILE B 1 683 ? 29.953 -32.438 -10.031 1 92.56 683 ILE B CA 1
ATOM 12301 C C . ILE B 1 683 ? 30.922 -32.031 -8.914 1 92.56 683 ILE B C 1
ATOM 12303 O O . ILE B 1 683 ? 30.859 -32.562 -7.809 1 92.56 683 ILE B O 1
ATOM 12307 N N . PRO B 1 684 ? 31.688 -31 -9.148 1 92.81 684 PRO B N 1
ATOM 12308 C CA . PRO B 1 684 ? 32.625 -30.625 -8.078 1 92.81 684 PRO B CA 1
ATOM 12309 C C . PRO B 1 684 ? 31.891 -30.141 -6.824 1 92.81 684 PRO B C 1
ATOM 12311 O O . PRO B 1 684 ? 32.344 -30.422 -5.707 1 92.81 684 PRO B O 1
ATOM 12314 N N . VAL B 1 685 ? 30.859 -29.438 -6.965 1 92.81 685 VAL B N 1
ATOM 12315 C CA . VAL B 1 685 ? 30.141 -28.906 -5.816 1 92.81 685 VAL B CA 1
ATOM 12316 C C . VAL B 1 685 ? 29.453 -30.047 -5.066 1 92.81 685 VAL B C 1
ATOM 12318 O O . VAL B 1 685 ? 29.469 -30.078 -3.834 1 92.81 685 VAL B O 1
ATOM 12321 N N . ARG B 1 686 ? 28.891 -30.953 -5.812 1 93.5 686 ARG B N 1
ATOM 12322 C CA . ARG B 1 686 ? 28.25 -32.094 -5.18 1 93.5 686 ARG B CA 1
ATOM 12323 C C . ARG B 1 686 ? 29.25 -32.906 -4.363 1 93.5 686 ARG B C 1
ATOM 12325 O O . ARG B 1 686 ? 28.969 -33.312 -3.23 1 93.5 686 ARG B O 1
ATOM 12332 N N . TYR B 1 687 ? 30.375 -33.125 -5 1 95 687 TYR B N 1
ATOM 12333 C CA . TYR B 1 687 ? 31.422 -33.875 -4.328 1 95 687 TYR B CA 1
ATOM 12334 C C . TYR B 1 687 ? 31.906 -33.156 -3.068 1 95 687 TYR B C 1
ATOM 12336 O O . TYR B 1 687 ? 32.094 -33.781 -2.023 1 95 687 TYR B O 1
ATOM 12344 N N . PHE B 1 688 ? 32.062 -31.938 -3.189 1 94.44 688 PHE B N 1
ATOM 12345 C CA . PHE B 1 688 ? 32.5 -31.141 -2.064 1 94.44 688 PHE B CA 1
ATOM 12346 C C . PHE B 1 688 ? 31.5 -31.172 -0.927 1 94.44 688 PHE B C 1
ATOM 12348 O O . PHE B 1 688 ? 31.859 -31.344 0.236 1 94.44 688 PHE B O 1
ATOM 12355 N N . LEU B 1 689 ? 30.234 -31 -1.206 1 93.25 689 LEU B N 1
ATOM 12356 C CA . LEU B 1 689 ? 29.188 -31 -0.188 1 93.25 689 LEU B CA 1
ATOM 12357 C C . LEU B 1 689 ? 29.094 -32.344 0.504 1 93.25 689 LEU B C 1
ATOM 12359 O O . LEU B 1 689 ? 28.891 -32.406 1.72 1 93.25 689 LEU B O 1
ATOM 12363 N N . CYS B 1 690 ? 29.281 -33.344 -0.26 1 93.19 690 CYS B N 1
ATOM 12364 C CA . CYS B 1 690 ? 29.25 -34.688 0.313 1 93.19 690 CYS B CA 1
ATOM 12365 C C . CYS B 1 690 ? 30.469 -34.938 1.192 1 93.19 690 CYS B C 1
ATOM 12367 O O . CYS B 1 690 ? 30.375 -35.594 2.219 1 93.19 690 CYS B O 1
ATOM 12369 N N . MET B 1 691 ? 31.578 -34.406 0.754 1 93.06 691 MET B N 1
ATOM 12370 C CA . MET B 1 691 ? 32.781 -34.562 1.548 1 93.06 691 MET B CA 1
ATOM 12371 C C . MET B 1 691 ? 32.656 -33.844 2.893 1 93.06 691 MET B C 1
ATOM 12373 O O . MET B 1 691 ? 33.062 -34.375 3.926 1 93.06 691 MET B O 1
ATOM 12377 N N . ILE B 1 692 ? 32.062 -32.688 2.891 1 92.81 692 ILE B N 1
ATOM 12378 C CA . ILE B 1 692 ? 31.844 -31.953 4.129 1 92.81 692 ILE B CA 1
ATOM 12379 C C . ILE B 1 692 ? 30.875 -32.719 5.031 1 92.81 692 ILE B C 1
ATOM 12381 O O . ILE B 1 692 ? 31.078 -32.781 6.246 1 92.81 692 ILE B O 1
ATOM 12385 N N . ASP B 1 693 ? 29.891 -33.344 4.461 1 92.12 693 ASP B N 1
ATOM 12386 C CA . ASP B 1 693 ? 28.922 -34.125 5.219 1 92.12 693 ASP B CA 1
ATOM 12387 C C . ASP B 1 693 ? 29.594 -35.344 5.863 1 92.12 693 ASP B C 1
ATOM 12389 O O . ASP B 1 693 ? 29.344 -35.656 7.031 1 92.12 693 ASP B O 1
ATOM 12393 N N . LYS B 1 694 ? 30.438 -35.938 5.078 1 91.94 694 LYS B N 1
ATOM 12394 C CA . LYS B 1 694 ? 31.141 -37.125 5.57 1 91.94 694 LYS B CA 1
ATOM 12395 C C . LYS B 1 694 ? 32.094 -36.75 6.707 1 91.94 694 LYS B C 1
ATOM 12397 O O . LYS B 1 694 ? 32.094 -37.406 7.75 1 91.94 694 LYS B O 1
ATOM 12402 N N . GLN B 1 695 ? 32.812 -35.75 6.543 1 92.5 695 GLN B N 1
ATOM 12403 C CA . GLN B 1 695 ? 33.781 -35.344 7.551 1 92.5 695 GLN B CA 1
ATOM 12404 C C . GLN B 1 695 ? 33.094 -34.812 8.805 1 92.5 695 GLN B C 1
ATOM 12406 O O . GLN B 1 695 ? 33.562 -35.031 9.922 1 92.5 695 GLN B O 1
ATOM 12411 N N . GLY B 1 696 ? 32.031 -34.094 8.57 1 92.06 696 GLY B N 1
ATOM 12412 C CA . GLY B 1 696 ? 31.281 -33.625 9.711 1 92.06 696 GLY B CA 1
ATOM 12413 C C . GLY B 1 696 ? 30.688 -34.719 10.555 1 92.06 696 GLY B C 1
ATOM 12414 O O . GLY B 1 696 ? 30.688 -34.656 11.781 1 92.06 696 GLY B O 1
ATOM 12415 N N . LYS B 1 697 ? 30.25 -35.719 9.898 1 91.06 697 LYS B N 1
ATOM 12416 C CA . LYS B 1 697 ? 29.688 -36.875 10.609 1 91.06 697 LYS B CA 1
ATOM 12417 C C . LYS B 1 697 ? 30.766 -37.625 11.383 1 91.06 697 LYS B C 1
ATOM 12419 O O . LYS B 1 697 ? 30.516 -38.125 12.484 1 91.06 697 LYS B O 1
ATOM 12424 N N . GLU B 1 698 ? 31.891 -37.656 10.828 1 91.94 698 GLU B N 1
ATOM 12425 C CA . GLU B 1 698 ? 33 -38.344 11.469 1 91.94 698 GLU B CA 1
ATOM 12426 C C . GLU B 1 698 ? 33.406 -37.625 12.766 1 91.94 698 GLU B C 1
ATOM 12428 O O . GLU B 1 698 ? 33.781 -38.281 13.742 1 91.94 698 GLU B O 1
ATOM 12433 N N . VAL B 1 699 ? 33.375 -36.375 12.75 1 90.88 699 VAL B N 1
ATOM 12434 C CA . VAL B 1 699 ? 33.781 -35.594 13.922 1 90.88 699 VAL B CA 1
ATOM 12435 C C . VAL B 1 699 ? 32.594 -35.406 14.867 1 90.88 699 VAL B C 1
ATOM 12437 O O . VAL B 1 699 ? 32.781 -34.938 15.992 1 90.88 699 VAL B O 1
ATOM 12440 N N . GLY B 1 700 ? 31.375 -35.781 14.57 1 87.75 700 GLY B N 1
ATOM 12441 C CA . GLY B 1 700 ? 30.203 -35.75 15.43 1 87.75 700 GLY B CA 1
ATOM 12442 C C . GLY B 1 700 ? 29.5 -34.406 15.484 1 87.75 700 GLY B C 1
ATOM 12443 O O . GLY B 1 700 ? 29.047 -34 16.547 1 87.75 700 GLY B O 1
ATOM 12444 N N . VAL B 1 701 ? 29.516 -33.781 14.469 1 90.31 701 VAL B N 1
ATOM 12445 C CA . VAL B 1 701 ? 28.859 -32.469 14.438 1 90.31 701 VAL B CA 1
ATOM 12446 C C . VAL B 1 701 ? 27.359 -32.625 14.18 1 90.31 701 VAL B C 1
ATOM 12448 O O . VAL B 1 701 ? 26.953 -33.562 13.469 1 90.31 701 VAL B O 1
ATOM 12451 N N . ASP B 1 702 ? 26.547 -31.766 14.812 1 87.44 702 ASP B N 1
ATOM 12452 C CA . ASP B 1 702 ? 25.094 -31.797 14.688 1 87.44 702 ASP B CA 1
ATOM 12453 C C . ASP B 1 702 ? 24.656 -31.469 13.258 1 87.44 702 ASP B C 1
ATOM 12455 O O . ASP B 1 702 ? 25.375 -30.797 12.523 1 87.44 702 ASP B O 1
ATOM 12459 N N . GLY B 1 703 ? 23.516 -31.875 12.852 1 85.62 703 GLY B N 1
ATOM 12460 C CA . GLY B 1 703 ? 22.969 -31.688 11.516 1 85.62 703 GLY B CA 1
ATOM 12461 C C . GLY B 1 703 ? 22.766 -30.219 11.148 1 85.62 703 GLY B C 1
ATOM 12462 O O . GLY B 1 703 ? 23.047 -29.812 10.023 1 85.62 703 GLY B O 1
ATOM 12463 N N . ASP B 1 704 ? 22.391 -29.453 12.086 1 86.56 704 ASP B N 1
ATOM 12464 C CA . ASP B 1 704 ? 22.156 -28.047 11.812 1 86.56 704 ASP B CA 1
ATOM 12465 C C . ASP B 1 704 ? 23.484 -27.312 11.547 1 86.56 704 ASP B C 1
ATOM 12467 O O . ASP B 1 704 ? 23.547 -26.422 10.695 1 86.56 704 ASP B O 1
ATOM 12471 N N . ILE B 1 705 ? 24.469 -27.719 12.211 1 89.56 705 ILE B N 1
ATOM 12472 C CA . ILE B 1 705 ? 25.766 -27.094 12.031 1 89.56 705 ILE B CA 1
ATOM 12473 C C . ILE B 1 705 ? 26.375 -27.531 10.695 1 89.56 705 ILE B C 1
ATOM 12475 O O . ILE B 1 705 ? 27.016 -26.734 10.008 1 89.56 705 ILE B O 1
ATOM 12479 N N . LEU B 1 706 ? 26.125 -28.766 10.367 1 90.81 706 LEU B N 1
ATOM 12480 C CA . LEU B 1 706 ? 26.609 -29.266 9.094 1 90.81 706 LEU B CA 1
ATOM 12481 C C . LEU B 1 706 ? 25.969 -28.531 7.93 1 90.81 706 LEU B C 1
ATOM 12483 O O . LEU B 1 706 ? 26.641 -28.188 6.953 1 90.81 706 LEU B O 1
ATOM 12487 N N . GLN B 1 707 ? 24.734 -28.328 8.086 1 90.06 707 GLN B N 1
ATOM 12488 C CA . GLN B 1 707 ? 24.031 -27.578 7.043 1 90.06 707 GLN B CA 1
ATOM 12489 C C . GLN B 1 707 ? 24.547 -26.141 6.98 1 90.06 707 GLN B C 1
ATOM 12491 O O . GLN B 1 707 ? 24.609 -25.547 5.902 1 90.06 707 GLN B O 1
ATOM 12496 N N . SER B 1 708 ? 24.844 -25.594 8.094 1 90.31 708 SER B N 1
ATOM 12497 C CA . SER B 1 708 ? 25.391 -24.234 8.133 1 90.31 708 SER B CA 1
ATOM 12498 C C . SER B 1 708 ? 26.75 -24.172 7.449 1 90.31 708 SER B C 1
ATOM 12500 O O . SER B 1 708 ? 27.062 -23.188 6.781 1 90.31 708 SER B O 1
ATOM 12502 N N . TRP B 1 709 ? 27.547 -25.25 7.641 1 91.25 709 TRP B N 1
ATOM 12503 C CA . TRP B 1 709 ? 28.844 -25.312 6.969 1 91.25 709 TRP B CA 1
ATOM 12504 C C . TRP B 1 709 ? 28.672 -25.281 5.453 1 91.25 709 TRP B C 1
ATOM 12506 O O . TRP B 1 709 ? 29.328 -24.516 4.762 1 91.25 709 TRP B O 1
ATOM 12516 N N . LYS B 1 710 ? 27.766 -26.109 4.992 1 91.44 710 LYS B N 1
ATOM 12517 C CA . LYS B 1 710 ? 27.531 -26.219 3.557 1 91.44 710 LYS B CA 1
ATOM 12518 C C . LYS B 1 710 ? 26.953 -24.906 2.998 1 91.44 710 LYS B C 1
ATOM 12520 O O . LYS B 1 710 ? 27.359 -24.469 1.923 1 91.44 710 LYS B O 1
ATOM 12525 N N . SER B 1 711 ? 26.062 -24.297 3.746 1 91.88 711 SER B N 1
ATOM 12526 C CA . SER B 1 711 ? 25.453 -23.047 3.322 1 91.88 711 SER B CA 1
ATOM 12527 C C . SER B 1 711 ? 26.484 -21.906 3.266 1 91.88 711 SER B C 1
ATOM 12529 O O . SER B 1 711 ? 26.453 -21.094 2.344 1 91.88 711 SER B O 1
ATOM 12531 N N . GLU B 1 712 ? 27.328 -21.859 4.164 1 91.31 712 GLU B N 1
ATOM 12532 C CA . GLU B 1 712 ? 28.312 -20.797 4.215 1 91.31 712 GLU B CA 1
ATOM 12533 C C . GLU B 1 712 ? 29.312 -20.906 3.072 1 91.31 712 GLU B C 1
ATOM 12535 O O . GLU B 1 712 ? 29.719 -19.906 2.494 1 91.31 712 GLU B O 1
ATOM 12540 N N . CYS B 1 713 ? 29.656 -22.031 2.732 1 89.94 713 CYS B N 1
ATOM 12541 C CA . CYS B 1 713 ? 30.641 -22.234 1.684 1 89.94 713 CYS B CA 1
ATOM 12542 C C . CYS B 1 713 ? 30.016 -22.047 0.303 1 89.94 713 CYS B C 1
ATOM 12544 O O . CYS B 1 713 ? 30.562 -21.344 -0.541 1 89.94 713 CYS B O 1
ATOM 12546 N N . TYR B 1 714 ? 28.922 -22.641 0.094 1 88.62 714 TYR B N 1
ATOM 12547 C CA . TYR B 1 714 ? 28.312 -22.672 -1.235 1 88.62 714 TYR B CA 1
ATOM 12548 C C . TYR B 1 714 ? 27.531 -21.391 -1.495 1 88.62 714 TYR B C 1
ATOM 12550 O O . TYR B 1 714 ? 27.75 -20.703 -2.498 1 88.62 714 TYR B O 1
ATOM 12558 N N . ALA B 1 715 ? 26.672 -21.078 -0.597 1 88.69 715 ALA B N 1
ATOM 12559 C CA . ALA B 1 715 ? 25.703 -20.016 -0.86 1 88.69 715 ALA B CA 1
ATOM 12560 C C . ALA B 1 715 ? 26.25 -18.656 -0.441 1 88.69 715 ALA B C 1
ATOM 12562 O O . ALA B 1 715 ? 26.297 -17.734 -1.25 1 88.69 715 ALA B O 1
ATOM 12563 N N . THR B 1 716 ? 26.75 -18.484 0.708 1 87.12 716 THR B N 1
ATOM 12564 C CA . THR B 1 716 ? 27.062 -17.172 1.257 1 87.12 716 THR B CA 1
ATOM 12565 C C . THR B 1 716 ? 28.328 -16.625 0.618 1 87.12 716 THR B C 1
ATOM 12567 O O . THR B 1 716 ? 28.422 -15.414 0.361 1 87.12 716 THR B O 1
ATOM 12570 N N . ARG B 1 717 ? 29.156 -17.453 0.219 1 87.06 717 ARG B N 1
ATOM 12571 C CA . ARG B 1 717 ? 30.422 -16.891 -0.256 1 87.06 717 ARG B CA 1
ATOM 12572 C C . ARG B 1 717 ? 30.469 -16.891 -1.78 1 87.06 717 ARG B C 1
ATOM 12574 O O . ARG B 1 717 ? 31.062 -15.984 -2.381 1 87.06 717 ARG B O 1
ATOM 12581 N N . VAL B 1 718 ? 29.938 -17.812 -2.381 1 90.62 718 VAL B N 1
ATOM 12582 C CA . VAL B 1 718 ? 30.062 -17.875 -3.834 1 90.62 718 VAL B CA 1
ATOM 12583 C C . VAL B 1 718 ? 28.891 -17.156 -4.488 1 90.62 718 VAL B C 1
ATOM 12585 O O . VAL B 1 718 ? 29.062 -16.109 -5.113 1 90.62 718 VAL B O 1
ATOM 12588 N N . TRP B 1 719 ? 27.734 -17.625 -4.168 1 92.75 719 TRP B N 1
ATOM 12589 C CA . TRP B 1 719 ? 26.562 -17.109 -4.859 1 92.75 719 TRP B CA 1
ATOM 12590 C C . TRP B 1 719 ? 26.234 -15.695 -4.371 1 92.75 719 TRP B C 1
ATOM 12592 O O . TRP B 1 719 ? 25.781 -14.852 -5.152 1 92.75 719 TRP B O 1
ATOM 12602 N N . ALA B 1 720 ? 26.391 -15.438 -3.086 1 94 720 ALA B N 1
ATOM 12603 C CA . ALA B 1 720 ? 26.078 -14.117 -2.561 1 94 720 ALA B CA 1
ATOM 12604 C C . ALA B 1 720 ? 26.922 -13.039 -3.244 1 94 720 ALA B C 1
ATOM 12606 O O . ALA B 1 720 ? 26.438 -11.945 -3.529 1 94 720 ALA B O 1
ATOM 12607 N N . SER B 1 721 ? 28.109 -13.336 -3.543 1 92.56 721 SER B N 1
ATOM 12608 C CA . SER B 1 721 ? 28.984 -12.375 -4.219 1 92.56 721 SER B CA 1
ATOM 12609 C C . SER B 1 721 ? 28.547 -12.164 -5.664 1 92.56 721 SER B C 1
ATOM 12611 O O . SER B 1 721 ? 28.641 -11.047 -6.184 1 92.56 721 SER B O 1
ATOM 12613 N N . LEU B 1 722 ? 28.125 -13.227 -6.293 1 94.81 722 LEU B N 1
ATOM 12614 C CA . LEU B 1 722 ? 27.656 -13.125 -7.672 1 94.81 722 LEU B CA 1
ATOM 12615 C C . LEU B 1 722 ? 26.375 -12.312 -7.758 1 94.81 722 LEU B C 1
ATOM 12617 O O . LEU B 1 722 ? 26.156 -11.57 -8.719 1 94.81 722 LEU B O 1
ATOM 12621 N N . ILE B 1 723 ? 25.562 -12.422 -6.711 1 95.88 723 ILE B N 1
ATOM 12622 C CA . ILE B 1 723 ? 24.297 -11.688 -6.699 1 95.88 723 ILE B CA 1
ATOM 12623 C C . ILE B 1 723 ? 24.578 -10.203 -6.438 1 95.88 723 ILE B C 1
ATOM 12625 O O . ILE B 1 723 ? 23.984 -9.336 -7.082 1 95.88 723 ILE B O 1
ATOM 12629 N N . ALA B 1 724 ? 25.438 -9.969 -5.566 1 95.06 724 ALA B N 1
ATOM 12630 C CA . ALA B 1 724 ? 25.766 -8.594 -5.215 1 95.06 724 ALA B CA 1
ATOM 12631 C C . ALA B 1 724 ? 26.438 -7.875 -6.375 1 95.06 724 ALA B C 1
ATOM 12633 O O . ALA B 1 724 ? 26.188 -6.695 -6.625 1 95.06 724 ALA B O 1
ATOM 12634 N N . LYS B 1 725 ? 27.328 -8.609 -7.031 1 94.31 725 LYS B N 1
ATOM 12635 C CA . LYS B 1 725 ? 28.094 -8.039 -8.141 1 94.31 725 LYS B CA 1
ATOM 12636 C C . LYS B 1 725 ? 28 -8.922 -9.383 1 94.31 725 LYS B C 1
ATOM 12638 O O . LYS B 1 725 ? 28.938 -9.648 -9.711 1 94.31 725 LYS B O 1
ATOM 12643 N N . PRO B 1 726 ? 26.906 -8.672 -10.102 1 94.25 726 PRO B N 1
ATOM 12644 C CA . PRO B 1 726 ? 26.75 -9.492 -11.297 1 94.25 726 PRO B CA 1
ATOM 12645 C C . PRO B 1 726 ? 27.828 -9.234 -12.344 1 94.25 726 PRO B C 1
ATOM 12647 O O . PRO B 1 726 ? 28.031 -10.047 -13.25 1 94.25 726 PRO B O 1
ATOM 12650 N N . GLN B 1 727 ? 28.625 -8.188 -12.203 1 92.62 727 GLN B N 1
ATOM 12651 C CA . GLN B 1 727 ? 29.688 -7.84 -13.148 1 92.62 727 GLN B CA 1
ATOM 12652 C C . GLN B 1 727 ? 30.828 -8.852 -13.102 1 92.62 727 GLN B C 1
ATOM 12654 O O . GLN B 1 727 ? 31.672 -8.891 -14 1 92.62 727 GLN B O 1
ATOM 12659 N N . ILE B 1 728 ? 30.828 -9.695 -12.109 1 93.06 728 ILE B N 1
ATOM 12660 C CA . ILE B 1 728 ? 31.844 -10.734 -12 1 93.06 728 ILE B CA 1
ATOM 12661 C C . ILE B 1 728 ? 31.625 -11.789 -13.078 1 93.06 728 ILE B C 1
ATOM 12663 O O . ILE B 1 728 ? 32.594 -12.281 -13.68 1 93.06 728 ILE B O 1
ATOM 12667 N N . LEU B 1 729 ? 30.391 -12.086 -13.375 1 93.88 729 LEU B N 1
ATOM 12668 C CA . LEU B 1 729 ? 30.031 -13.164 -14.297 1 93.88 729 LEU B CA 1
ATOM 12669 C C . LEU B 1 729 ? 29.641 -12.602 -15.664 1 93.88 729 LEU B C 1
ATOM 12671 O O . LEU B 1 729 ? 29.844 -13.258 -16.688 1 93.88 729 LEU B O 1
ATOM 12675 N N . PHE B 1 730 ? 29.094 -11.414 -15.609 1 93.12 730 PHE B N 1
ATOM 12676 C CA . PHE B 1 730 ? 28.578 -10.844 -16.859 1 93.12 730 PHE B CA 1
ATOM 12677 C C . PHE B 1 730 ? 29.328 -9.578 -17.234 1 93.12 730 PHE B C 1
ATOM 12679 O O . PHE B 1 730 ? 29.75 -8.812 -16.344 1 93.12 730 PHE B O 1
ATOM 12686 N N . ASP B 1 731 ? 29.469 -9.422 -18.5 1 91.94 731 ASP B N 1
ATOM 12687 C CA . ASP B 1 731 ? 30.062 -8.188 -19 1 91.94 731 ASP B CA 1
ATOM 12688 C C . ASP B 1 731 ? 29.047 -7.059 -19.062 1 91.94 731 ASP B C 1
ATOM 12690 O O . ASP B 1 731 ? 28.594 -6.672 -20.141 1 91.94 731 ASP B O 1
ATOM 12694 N N . VAL B 1 732 ? 28.734 -6.637 -17.875 1 90.19 732 VAL B N 1
ATOM 12695 C CA . VAL B 1 732 ? 27.734 -5.574 -17.75 1 90.19 732 VAL B CA 1
ATOM 12696 C C . VAL B 1 732 ? 28.25 -4.48 -16.828 1 90.19 732 VAL B C 1
ATOM 12698 O O . VAL B 1 732 ? 29.125 -4.73 -16 1 90.19 732 VAL B O 1
ATOM 12701 N N . ASN B 1 733 ? 27.75 -3.256 -17.109 1 87.88 733 ASN B N 1
ATOM 12702 C CA . ASN B 1 733 ? 27.984 -2.143 -16.203 1 87.88 733 ASN B CA 1
ATOM 12703 C C . ASN B 1 733 ? 26.797 -1.922 -15.266 1 87.88 733 ASN B C 1
ATOM 12705 O O . ASN B 1 733 ? 25.734 -1.491 -15.703 1 87.88 733 ASN B O 1
ATOM 12709 N N . VAL B 1 734 ? 26.984 -2.244 -14.016 1 91.69 734 VAL B N 1
ATOM 12710 C CA . VAL B 1 734 ? 25.906 -2.096 -13.055 1 91.69 734 VAL B CA 1
ATOM 12711 C C . VAL B 1 734 ? 25.812 -0.64 -12.602 1 91.69 734 VAL B C 1
ATOM 12713 O O . VAL B 1 734 ? 26.734 -0.116 -11.977 1 91.69 734 VAL B O 1
ATOM 12716 N N . PRO B 1 735 ? 24.656 -0.078 -12.906 1 91.69 735 PRO B N 1
ATOM 12717 C CA . PRO B 1 735 ? 24.484 1.312 -12.477 1 91.69 735 PRO B CA 1
ATOM 12718 C C . PRO B 1 735 ? 24.375 1.454 -10.961 1 91.69 735 PRO B C 1
ATOM 12720 O O . PRO B 1 735 ? 24.016 0.493 -10.273 1 91.69 735 PRO B O 1
ATOM 12723 N N . SER B 1 736 ? 24.578 2.666 -10.445 1 91.81 736 SER B N 1
ATOM 12724 C CA . SER B 1 736 ? 24.625 2.932 -9.016 1 91.81 736 SER B CA 1
ATOM 12725 C C . SER B 1 736 ? 23.25 2.795 -8.383 1 91.81 736 SER B C 1
ATOM 12727 O O . SER B 1 736 ? 23.125 2.494 -7.195 1 91.81 736 SER B O 1
ATOM 12729 N N . HIS B 1 737 ? 22.266 3.012 -9.211 1 93.75 737 HIS B N 1
ATOM 12730 C CA . HIS B 1 737 ? 20.922 2.943 -8.648 1 93.75 737 HIS B CA 1
ATOM 12731 C C . HIS B 1 737 ? 20.438 1.498 -8.531 1 93.75 737 HIS B C 1
ATOM 12733 O O . HIS B 1 737 ? 19.469 1.214 -7.828 1 93.75 737 HIS B O 1
ATOM 12739 N N . VAL B 1 738 ? 21.109 0.534 -9.094 1 95.81 738 VAL B N 1
ATOM 12740 C CA . VAL B 1 738 ? 20.719 -0.869 -9.062 1 95.81 738 VAL B CA 1
ATOM 12741 C C . VAL B 1 738 ? 21.484 -1.597 -7.957 1 95.81 738 VAL B C 1
ATOM 12743 O O . VAL B 1 738 ? 21 -2.596 -7.418 1 95.81 738 VAL B O 1
ATOM 12746 N N . GLU B 1 739 ? 22.594 -1.167 -7.527 1 95 739 GLU B N 1
ATOM 12747 C CA . GLU B 1 739 ? 23.484 -1.832 -6.594 1 95 739 GLU B CA 1
ATOM 12748 C C . GLU B 1 739 ? 22.812 -2.064 -5.246 1 95 739 GLU B C 1
ATOM 12750 O O . GLU B 1 739 ? 22.891 -3.158 -4.68 1 95 739 GLU B O 1
ATOM 12755 N N . PRO B 1 740 ? 22.109 -1.039 -4.781 1 95.31 740 PRO B N 1
ATOM 12756 C CA . PRO B 1 740 ? 21.469 -1.28 -3.482 1 95.31 740 PRO B CA 1
ATOM 12757 C C . PRO B 1 740 ? 20.422 -2.383 -3.535 1 95.31 740 PRO B C 1
ATOM 12759 O O . PRO B 1 740 ? 20.234 -3.119 -2.562 1 95.31 740 PRO B O 1
ATOM 12762 N N . CYS B 1 741 ? 19.688 -2.482 -4.582 1 96.44 741 CYS B N 1
ATOM 12763 C CA . CYS B 1 741 ? 18.688 -3.533 -4.73 1 96.44 741 CYS B CA 1
ATOM 12764 C C . CYS B 1 741 ? 19.344 -4.91 -4.77 1 96.44 741 CYS B C 1
ATOM 12766 O O . CYS B 1 741 ? 18.844 -5.859 -4.168 1 96.44 741 CYS B O 1
ATOM 12768 N N . MET B 1 742 ? 20.453 -4.992 -5.414 1 96.69 742 MET B N 1
ATOM 12769 C CA . MET B 1 742 ? 21.156 -6.266 -5.484 1 96.69 742 MET B CA 1
ATOM 12770 C C . MET B 1 742 ? 21.719 -6.648 -4.117 1 96.69 742 MET B C 1
ATOM 12772 O O . MET B 1 742 ? 21.766 -7.828 -3.768 1 96.69 742 MET B O 1
ATOM 12776 N N . ASP B 1 743 ? 22.094 -5.672 -3.379 1 96.25 743 ASP B N 1
ATOM 12777 C CA . ASP B 1 743 ? 22.594 -5.922 -2.031 1 96.25 743 ASP B CA 1
ATOM 12778 C C . ASP B 1 743 ? 21.484 -6.457 -1.126 1 96.25 743 ASP B C 1
ATOM 12780 O O . ASP B 1 743 ? 21.734 -7.312 -0.274 1 96.25 743 ASP B O 1
ATOM 12784 N N . ILE B 1 744 ? 20.375 -5.926 -1.309 1 96.56 744 ILE B N 1
ATOM 12785 C CA . ILE B 1 744 ? 19.234 -6.402 -0.521 1 96.56 744 ILE B CA 1
ATOM 12786 C C . ILE B 1 744 ? 18.906 -7.84 -0.917 1 96.56 744 ILE B C 1
ATOM 12788 O O . ILE B 1 744 ? 18.641 -8.68 -0.057 1 96.56 744 ILE B O 1
ATOM 12792 N N . LEU B 1 745 ? 18.906 -8.109 -2.172 1 96.69 745 LEU B N 1
ATOM 12793 C CA . LEU B 1 745 ? 18.625 -9.453 -2.646 1 96.69 745 LEU B CA 1
ATOM 12794 C C . LEU B 1 745 ? 19.672 -10.445 -2.154 1 96.69 745 LEU B C 1
ATOM 12796 O O . LEU B 1 745 ? 19.359 -11.594 -1.848 1 96.69 745 LEU B O 1
ATOM 12800 N N . LYS B 1 746 ? 20.938 -9.961 -2.119 1 95.94 746 LYS B N 1
ATOM 12801 C CA . LYS B 1 746 ? 22 -10.773 -1.535 1 95.94 746 LYS B CA 1
ATOM 12802 C C . LYS B 1 746 ? 21.688 -11.117 -0.081 1 95.94 746 LYS B C 1
ATOM 12804 O O . LYS B 1 746 ? 21.828 -12.273 0.334 1 95.94 746 LYS B O 1
ATOM 12809 N N . GLN B 1 747 ? 21.234 -10.133 0.652 1 94.19 747 GLN B N 1
ATOM 12810 C CA . GLN B 1 747 ? 20.938 -10.359 2.064 1 94.19 747 GLN B CA 1
ATOM 12811 C C . GLN B 1 747 ? 19.766 -11.312 2.236 1 94.19 747 GLN B C 1
ATOM 12813 O O . GLN B 1 747 ? 19.781 -12.164 3.125 1 94.19 747 GLN B O 1
ATOM 12818 N N . VAL B 1 748 ? 18.781 -11.164 1.427 1 94.19 748 VAL B N 1
ATOM 12819 C CA . VAL B 1 748 ? 17.641 -12.062 1.466 1 94.19 748 VAL B CA 1
ATOM 12820 C C . VAL B 1 748 ? 18.094 -13.492 1.162 1 94.19 748 VAL B C 1
ATOM 12822 O O . VAL B 1 748 ? 17.625 -14.445 1.798 1 94.19 748 VAL B O 1
ATOM 12825 N N . PHE B 1 749 ? 18.953 -13.547 0.21 1 94.25 749 PHE B N 1
ATOM 12826 C CA . PHE B 1 749 ? 19.484 -14.852 -0.154 1 94.25 749 PHE B CA 1
ATOM 12827 C C . PHE B 1 749 ? 20.25 -15.461 1.016 1 94.25 749 PHE B C 1
ATOM 12829 O O . PHE B 1 749 ? 20.047 -16.641 1.345 1 94.25 749 PHE B O 1
ATOM 12836 N N . ILE B 1 750 ? 21.062 -14.68 1.66 1 92.88 750 ILE B N 1
ATOM 12837 C CA . ILE B 1 750 ? 21.844 -15.156 2.797 1 92.88 750 ILE B CA 1
ATOM 12838 C C . ILE B 1 750 ? 20.906 -15.578 3.928 1 92.88 750 ILE B C 1
ATOM 12840 O O . ILE B 1 750 ? 21.094 -16.641 4.535 1 92.88 750 ILE B O 1
ATOM 12844 N N . ASP B 1 751 ? 19.891 -14.828 4.156 1 91.38 751 ASP B N 1
ATOM 12845 C CA . ASP B 1 751 ? 18.953 -15.117 5.23 1 91.38 751 ASP B CA 1
ATOM 12846 C C . ASP B 1 751 ? 18.156 -16.391 4.941 1 91.38 751 ASP B C 1
ATOM 12848 O O . ASP B 1 751 ? 17.734 -17.078 5.863 1 91.38 751 ASP B O 1
ATOM 12852 N N . SER B 1 752 ? 17.922 -16.641 3.715 1 91.62 752 SER B N 1
ATOM 12853 C CA . SER B 1 752 ? 17.203 -17.844 3.344 1 91.62 752 SER B CA 1
ATOM 12854 C C . SER B 1 752 ? 18.031 -19.094 3.604 1 91.62 752 SER B C 1
ATOM 12856 O O . SER B 1 752 ? 17.484 -20.172 3.836 1 91.62 752 SER B O 1
ATOM 12858 N N . PHE B 1 753 ? 19.328 -18.984 3.582 1 91.81 753 PHE B N 1
ATOM 12859 C CA . PHE B 1 753 ? 20.219 -20.125 3.787 1 91.81 753 PHE B CA 1
ATOM 12860 C C . PHE B 1 753 ? 20.625 -20.234 5.25 1 91.81 753 PHE B C 1
ATOM 12862 O O . PHE B 1 753 ? 21.25 -21.219 5.652 1 91.81 753 PHE B O 1
ATOM 12869 N N . THR B 1 754 ? 20.234 -19.234 6.012 1 85.94 754 THR B N 1
ATOM 12870 C CA . THR B 1 754 ? 20.547 -19.281 7.434 1 85.94 754 THR B CA 1
ATOM 12871 C C . THR B 1 754 ? 19.438 -19.969 8.219 1 85.94 754 THR B C 1
ATOM 12873 O O . THR B 1 754 ? 18.25 -19.75 7.945 1 85.94 754 THR B O 1
ATOM 12876 N N . GLN B 1 755 ? 19.734 -20.844 9.156 1 77.56 755 GLN B N 1
ATOM 12877 C CA . GLN B 1 755 ? 18.766 -21.656 9.859 1 77.56 755 GLN B CA 1
ATOM 12878 C C . GLN B 1 755 ? 18.188 -20.922 11.062 1 77.56 755 GLN B C 1
ATOM 12880 O O . GLN B 1 755 ? 17.156 -21.312 11.609 1 77.56 755 GLN B O 1
ATOM 12885 N N . CYS B 1 756 ? 18.703 -19.75 11.406 1 74.62 756 CYS B N 1
ATOM 12886 C CA . CYS B 1 756 ? 18.188 -19.078 12.586 1 74.62 756 CYS B CA 1
ATOM 12887 C C . CYS B 1 756 ? 16.922 -18.297 12.266 1 74.62 756 CYS B C 1
ATOM 12889 O O . CYS B 1 756 ? 16.906 -17.484 11.344 1 74.62 756 CYS B O 1
ATOM 12891 N N . PRO B 1 757 ? 15.828 -18.766 12.977 1 75.31 757 PRO B N 1
ATOM 12892 C CA . PRO B 1 757 ? 14.578 -18.031 12.703 1 75.31 757 PRO B CA 1
ATOM 12893 C C . PRO B 1 757 ? 14.648 -16.562 13.117 1 75.31 757 PRO B C 1
ATOM 12895 O O . PRO B 1 757 ? 15.188 -16.25 14.18 1 75.31 757 PRO B O 1
ATOM 12898 N N . GLN B 1 758 ? 14.391 -15.758 12.195 1 74.69 758 GLN B N 1
ATOM 12899 C CA . GLN B 1 758 ? 14.367 -14.32 12.484 1 74.69 758 GLN B CA 1
ATOM 12900 C C . GLN B 1 758 ? 13 -13.883 12.984 1 74.69 758 GLN B C 1
ATOM 12902 O O . GLN B 1 758 ? 11.977 -14.203 12.375 1 74.69 758 GLN B O 1
ATOM 12907 N N . HIS B 1 759 ? 12.922 -13.398 14.219 1 80.12 759 HIS B N 1
ATOM 12908 C CA . HIS B 1 759 ? 11.688 -12.805 14.711 1 80.12 759 HIS B CA 1
ATOM 12909 C C . HIS B 1 759 ? 11.555 -11.352 14.273 1 80.12 759 HIS B C 1
ATOM 12911 O O . HIS B 1 759 ? 12.383 -10.508 14.633 1 80.12 759 HIS B O 1
ATOM 12917 N N . VAL B 1 760 ? 10.672 -11.172 13.336 1 83.75 760 VAL B N 1
ATOM 12918 C CA . VAL B 1 760 ? 10.492 -9.828 12.797 1 83.75 760 VAL B CA 1
ATOM 12919 C C . VAL B 1 760 ? 9.375 -9.109 13.547 1 83.75 760 VAL B C 1
ATOM 12921 O O . VAL B 1 760 ? 8.281 -9.664 13.719 1 83.75 760 VAL B O 1
ATOM 12924 N N . THR B 1 761 ? 9.695 -7.957 14.141 1 83.31 761 THR B N 1
ATOM 12925 C CA . THR B 1 761 ? 8.711 -7.105 14.812 1 83.31 761 THR B CA 1
ATOM 12926 C C . THR B 1 761 ? 8.281 -5.961 13.898 1 83.31 761 THR B C 1
ATOM 12928 O O . THR B 1 761 ? 8.82 -5.801 12.797 1 83.31 761 THR B O 1
ATOM 12931 N N . LYS B 1 762 ? 7.324 -5.207 14.312 1 80.88 762 LYS B N 1
ATOM 12932 C CA . LYS B 1 762 ? 6.793 -4.09 13.531 1 80.88 762 LYS B CA 1
ATOM 12933 C C . LYS B 1 762 ? 7.828 -2.975 13.406 1 80.88 762 LYS B C 1
ATOM 12935 O O . LYS B 1 762 ? 7.762 -2.168 12.477 1 80.88 762 LYS B O 1
ATOM 12940 N N . ASP B 1 763 ? 8.812 -3.025 14.227 1 81.88 763 ASP B N 1
ATOM 12941 C CA . ASP B 1 763 ? 9.812 -1.962 14.211 1 81.88 763 ASP B CA 1
ATOM 12942 C C . ASP B 1 763 ? 11.062 -2.389 13.445 1 81.88 763 ASP B C 1
ATOM 12944 O O . ASP B 1 763 ? 12.047 -1.651 13.391 1 81.88 763 ASP B O 1
ATOM 12948 N N . ALA B 1 764 ? 10.938 -3.488 12.836 1 86.81 764 ALA B N 1
ATOM 12949 C CA . ALA B 1 764 ? 12.078 -3.961 12.055 1 86.81 764 ALA B CA 1
ATOM 12950 C C . ALA B 1 764 ? 12.297 -3.092 10.82 1 86.81 764 ALA B C 1
ATOM 12952 O O . ALA B 1 764 ? 11.469 -2.246 10.492 1 86.81 764 ALA B O 1
ATOM 12953 N N . SER B 1 765 ? 13.484 -3.221 10.344 1 88.44 765 SER B N 1
ATOM 12954 C CA . SER B 1 765 ? 13.805 -2.463 9.141 1 88.44 765 SER B CA 1
ATOM 12955 C C . SER B 1 765 ? 12.859 -2.814 7.992 1 88.44 765 SER B C 1
ATOM 12957 O O . SER B 1 765 ? 12.297 -3.912 7.961 1 88.44 765 SER B O 1
ATOM 12959 N N . THR B 1 766 ? 12.672 -1.884 7.082 1 90.06 766 THR B N 1
ATOM 12960 C CA . THR B 1 766 ? 11.742 -2.049 5.973 1 90.06 766 THR B CA 1
ATOM 12961 C C . THR B 1 766 ? 12.164 -3.207 5.078 1 90.06 766 THR B C 1
ATOM 12963 O O . THR B 1 766 ? 11.32 -3.904 4.512 1 90.06 766 THR B O 1
ATOM 12966 N N . GLN B 1 767 ? 13.453 -3.432 5.043 1 89.5 767 GLN B N 1
ATOM 12967 C CA . GLN B 1 767 ? 13.945 -4.512 4.195 1 89.5 767 GLN B CA 1
ATOM 12968 C C . GLN B 1 767 ? 13.578 -5.875 4.77 1 89.5 767 GLN B C 1
ATOM 12970 O O . GLN B 1 767 ? 13.164 -6.773 4.035 1 89.5 767 GLN B O 1
ATOM 12975 N N . LYS B 1 768 ? 13.711 -5.957 6.043 1 89.69 768 LYS B N 1
ATOM 12976 C CA . LYS B 1 768 ? 13.352 -7.211 6.699 1 89.69 768 LYS B CA 1
ATOM 12977 C C . LYS B 1 768 ? 11.844 -7.445 6.66 1 89.69 768 LYS B C 1
ATOM 12979 O O . LYS B 1 768 ? 11.391 -8.578 6.496 1 89.69 768 LYS B O 1
ATOM 12984 N N . LEU B 1 769 ? 11.141 -6.422 6.723 1 90.38 769 LEU B N 1
ATOM 12985 C CA . LEU B 1 769 ? 9.68 -6.516 6.688 1 90.38 769 LEU B CA 1
ATOM 12986 C C . LEU B 1 769 ? 9.195 -6.902 5.297 1 90.38 769 LEU B C 1
ATOM 12988 O O . LEU B 1 769 ? 8.234 -7.664 5.156 1 90.38 769 LEU B O 1
ATOM 12992 N N . LEU B 1 770 ? 9.852 -6.453 4.301 1 91.12 770 LEU B N 1
ATOM 12993 C CA . LEU B 1 770 ? 9.445 -6.676 2.916 1 91.12 770 LEU B CA 1
ATOM 12994 C C . LEU B 1 770 ? 9.492 -8.164 2.568 1 91.12 770 LEU B C 1
ATOM 12996 O O . LEU B 1 770 ? 8.641 -8.656 1.834 1 91.12 770 LEU B O 1
ATOM 13000 N N . PHE B 1 771 ? 10.461 -8.883 3.148 1 91.5 771 PHE B N 1
ATOM 13001 C CA . PHE B 1 771 ? 10.648 -10.273 2.756 1 91.5 771 PHE B CA 1
ATOM 13002 C C . PHE B 1 771 ? 10.391 -11.203 3.934 1 91.5 771 PHE B C 1
ATOM 13004 O O . PHE B 1 771 ? 10.805 -12.367 3.914 1 91.5 771 PHE B O 1
ATOM 13011 N N . CYS B 1 772 ? 9.727 -10.781 4.945 1 88.62 772 CYS B N 1
ATOM 13012 C CA . CYS B 1 772 ? 9.508 -11.562 6.16 1 88.62 772 CYS B CA 1
ATOM 13013 C C . CYS B 1 772 ? 8.703 -12.82 5.863 1 88.62 772 CYS B C 1
ATOM 13015 O O . CYS B 1 772 ? 8.945 -13.867 6.453 1 88.62 772 CYS B O 1
ATOM 13017 N N . LYS B 1 773 ? 7.891 -12.805 4.875 1 84.38 773 LYS B N 1
ATOM 13018 C CA . LYS B 1 773 ? 7.047 -13.961 4.555 1 84.38 773 LYS B CA 1
ATOM 13019 C C . LYS B 1 773 ? 7.734 -14.875 3.551 1 84.38 773 LYS B C 1
ATOM 13021 O O . LYS B 1 773 ? 7.473 -16.078 3.523 1 84.38 773 LYS B O 1
ATOM 13026 N N . ASP B 1 774 ? 8.562 -14.359 2.777 1 88.25 774 ASP B N 1
ATOM 13027 C CA . ASP B 1 774 ? 9.203 -15.117 1.706 1 88.25 774 ASP B CA 1
ATOM 13028 C C . ASP B 1 774 ? 10.367 -15.945 2.24 1 88.25 774 ASP B C 1
ATOM 13030 O O . ASP B 1 774 ? 10.594 -17.078 1.795 1 88.25 774 ASP B O 1
ATOM 13034 N N . ILE B 1 775 ? 11.055 -15.469 3.217 1 90.56 775 ILE B N 1
ATOM 13035 C CA . ILE B 1 775 ? 12.289 -16.078 3.697 1 90.56 775 ILE B CA 1
ATOM 13036 C C . ILE B 1 775 ? 12 -17.453 4.27 1 90.56 775 ILE B C 1
ATOM 13038 O O . ILE B 1 775 ? 12.695 -18.422 3.951 1 90.56 775 ILE B O 1
ATOM 13042 N N . PRO B 1 776 ? 10.922 -17.641 5.031 1 86.94 776 PRO B N 1
ATOM 13043 C CA . PRO B 1 776 ? 10.641 -18.984 5.52 1 86.94 776 PRO B CA 1
ATOM 13044 C C . PRO B 1 776 ? 10.305 -19.969 4.395 1 86.94 776 PRO B C 1
ATOM 13046 O O . PRO B 1 776 ? 10.648 -21.141 4.469 1 86.94 776 PRO B O 1
ATOM 13049 N N . GLU B 1 777 ? 9.672 -19.5 3.398 1 86.44 777 GLU B N 1
ATOM 13050 C CA . GLU B 1 777 ? 9.367 -20.359 2.26 1 86.44 777 GLU B CA 1
ATOM 13051 C C . GLU B 1 777 ? 10.633 -20.734 1.496 1 86.44 777 GLU B C 1
ATOM 13053 O O . GLU B 1 777 ? 10.789 -21.875 1.073 1 86.44 777 GLU B O 1
ATOM 13058 N N . TYR B 1 778 ? 11.523 -19.781 1.345 1 91.19 778 TYR B N 1
ATOM 13059 C CA . TYR B 1 778 ? 12.797 -20.062 0.689 1 91.19 778 TYR B CA 1
ATOM 13060 C C . TYR B 1 778 ? 13.633 -21.031 1.517 1 91.19 778 TYR B C 1
ATOM 13062 O O . TYR B 1 778 ? 14.328 -21.891 0.966 1 91.19 778 TYR B O 1
ATOM 13070 N N . ARG B 1 779 ? 13.523 -20.922 2.793 1 90.25 779 ARG B N 1
ATOM 13071 C CA . ARG B 1 779 ? 14.281 -21.781 3.691 1 90.25 779 ARG B CA 1
ATOM 13072 C C . ARG B 1 779 ? 13.836 -23.234 3.555 1 90.25 779 ARG B C 1
ATOM 13074 O O . ARG B 1 779 ? 14.664 -24.156 3.611 1 90.25 779 ARG B O 1
ATOM 13081 N N . LYS B 1 780 ? 12.578 -23.438 3.35 1 89.12 780 LYS B N 1
ATOM 13082 C CA . LYS B 1 780 ? 12.078 -24.797 3.135 1 89.12 780 LYS B CA 1
ATOM 13083 C C . LYS B 1 780 ? 12.672 -25.406 1.864 1 89.12 780 LYS B C 1
ATOM 13085 O O . LYS B 1 780 ? 13.047 -26.578 1.85 1 89.12 780 LYS B O 1
ATOM 13090 N N . ASN B 1 781 ? 12.758 -24.594 0.918 1 90.94 781 ASN B N 1
ATOM 13091 C CA . ASN B 1 781 ? 13.352 -25.047 -0.334 1 90.94 781 ASN B CA 1
ATOM 13092 C C . ASN B 1 781 ? 14.836 -25.359 -0.172 1 90.94 781 ASN B C 1
ATOM 13094 O O . ASN B 1 781 ? 15.344 -26.312 -0.751 1 90.94 781 ASN B O 1
ATOM 13098 N N . VAL B 1 782 ? 15.523 -24.562 0.628 1 92.19 782 VAL B N 1
ATOM 13099 C CA . VAL B 1 782 ? 16.953 -24.75 0.857 1 92.19 782 VAL B CA 1
ATOM 13100 C C . VAL B 1 782 ? 17.188 -26.047 1.632 1 92.19 782 VAL B C 1
ATOM 13102 O O . VAL B 1 782 ? 18.094 -26.812 1.31 1 92.19 782 VAL B O 1
ATOM 13105 N N . ASN B 1 783 ? 16.328 -26.328 2.572 1 90.25 783 ASN B N 1
ATOM 13106 C CA . ASN B 1 783 ? 16.453 -27.562 3.346 1 90.25 783 ASN B CA 1
ATOM 13107 C C . ASN B 1 783 ? 16.203 -28.781 2.48 1 90.25 783 ASN B C 1
ATOM 13109 O O . ASN B 1 783 ? 16.922 -29.781 2.576 1 90.25 783 ASN B O 1
ATOM 13113 N N . SER B 1 784 ? 15.266 -28.641 1.637 1 91.19 784 SER B N 1
ATOM 13114 C CA . SER B 1 784 ? 14.984 -29.734 0.719 1 91.19 784 SER B CA 1
ATOM 13115 C C . SER B 1 784 ? 16.125 -29.922 -0.273 1 91.19 784 SER B C 1
ATOM 13117 O O . SER B 1 784 ? 16.438 -31.062 -0.656 1 91.19 784 SER B O 1
ATOM 13119 N N . PHE B 1 785 ? 16.812 -28.891 -0.621 1 92.44 785 PHE B N 1
ATOM 13120 C CA . PHE B 1 785 ? 17.938 -28.891 -1.55 1 92.44 785 PHE B CA 1
ATOM 13121 C C . PHE B 1 785 ? 19.109 -29.703 -0.981 1 92.44 785 PHE B C 1
ATOM 13123 O O . PHE B 1 785 ? 19.641 -30.578 -1.649 1 92.44 785 PHE B O 1
ATOM 13130 N N . PHE B 1 786 ? 19.469 -29.5 0.215 1 90.94 786 PHE B N 1
ATOM 13131 C CA . PHE B 1 786 ? 20.641 -30.156 0.799 1 90.94 786 PHE B CA 1
ATOM 13132 C C . PHE B 1 786 ? 20.344 -31.625 1.071 1 90.94 786 PHE B C 1
ATOM 13134 O O . PHE B 1 786 ? 21.25 -32.469 1.008 1 90.94 786 PHE B O 1
ATOM 13141 N N . ILE B 1 787 ? 19.047 -31.922 1.193 1 88.75 787 ILE B N 1
ATOM 13142 C CA . ILE B 1 787 ? 18.672 -33.312 1.445 1 88.75 787 ILE B CA 1
ATOM 13143 C C . ILE B 1 787 ? 18.688 -34.094 0.134 1 88.75 787 ILE B C 1
ATOM 13145 O O . ILE B 1 787 ? 19.047 -35.281 0.107 1 88.75 787 ILE B O 1
ATOM 13149 N N . LYS B 1 788 ? 18.484 -33.438 -0.955 1 90.62 788 LYS B N 1
ATOM 13150 C CA . LYS B 1 788 ? 18.312 -34.125 -2.238 1 90.62 788 LYS B CA 1
ATOM 13151 C C . LYS B 1 788 ? 19.656 -34.219 -2.979 1 90.62 788 LYS B C 1
ATOM 13153 O O . LYS B 1 788 ? 19.719 -34.844 -4.039 1 90.62 788 LYS B O 1
ATOM 13158 N N . VAL B 1 789 ? 20.766 -33.75 -2.404 1 90.62 789 VAL B N 1
ATOM 13159 C CA . VAL B 1 789 ? 22.062 -33.812 -3.082 1 90.62 789 VAL B CA 1
ATOM 13160 C C . VAL B 1 789 ? 22.578 -35.25 -3.066 1 90.62 789 VAL B C 1
ATOM 13162 O O . VAL B 1 789 ? 22.703 -35.844 -2.002 1 90.62 789 VAL B O 1
ATOM 13165 N N . GLU B 1 790 ? 22.781 -35.75 -4.289 1 87.69 790 GLU B N 1
ATOM 13166 C CA . GLU B 1 790 ? 23.219 -37.125 -4.438 1 87.69 790 GLU B CA 1
ATOM 13167 C C . GLU B 1 790 ? 24.75 -37.219 -4.406 1 87.69 790 GLU B C 1
ATOM 13169 O O . GLU B 1 790 ? 25.453 -36.312 -4.852 1 87.69 790 GLU B O 1
ATOM 13174 N N . ALA B 1 791 ? 25.25 -38.344 -3.979 1 88.31 791 ALA B N 1
ATOM 13175 C CA . ALA B 1 791 ? 26.688 -38.594 -3.889 1 88.31 791 ALA B CA 1
ATOM 13176 C C . ALA B 1 791 ? 27.281 -38.906 -5.262 1 88.31 791 ALA B C 1
ATOM 13178 O O . ALA B 1 791 ? 26.609 -39.438 -6.133 1 88.31 791 ALA B O 1
ATOM 13179 N N . VAL B 1 792 ? 28.453 -38.344 -5.434 1 90.69 792 VAL B N 1
ATOM 13180 C CA . VAL B 1 792 ? 29.188 -38.562 -6.68 1 90.69 792 VAL B CA 1
ATOM 13181 C C . VAL B 1 792 ? 30.344 -39.531 -6.445 1 90.69 792 VAL B C 1
ATOM 13183 O O . VAL B 1 792 ? 30.984 -39.5 -5.391 1 90.69 792 VAL B O 1
ATOM 13186 N N . ASN B 1 793 ? 30.531 -40.344 -7.48 1 92.44 793 ASN B N 1
ATOM 13187 C CA . ASN B 1 793 ? 31.641 -41.25 -7.418 1 92.44 793 ASN B CA 1
ATOM 13188 C C . ASN B 1 793 ? 32.969 -40.562 -7.633 1 92.44 793 ASN B C 1
ATOM 13190 O O . ASN B 1 793 ? 33.031 -39.531 -8.297 1 92.44 793 ASN B O 1
ATOM 13194 N N . ASP B 1 794 ? 34.062 -41.094 -7.082 1 92.44 794 ASP B N 1
ATOM 13195 C CA . ASP B 1 794 ? 35.375 -40.5 -7.145 1 92.44 794 ASP B CA 1
ATOM 13196 C C . ASP B 1 794 ? 35.906 -40.438 -8.578 1 92.44 794 ASP B C 1
ATOM 13198 O O . ASP B 1 794 ? 36.531 -39.469 -8.992 1 92.44 794 ASP B O 1
ATOM 13202 N N . GLN B 1 795 ? 35.594 -41.406 -9.312 1 93.69 795 GLN B N 1
ATOM 13203 C CA . GLN B 1 795 ? 36.094 -41.469 -10.688 1 93.69 795 GLN B CA 1
ATOM 13204 C C . GLN B 1 795 ? 35.469 -40.344 -11.531 1 93.69 795 GLN B C 1
ATOM 13206 O O . GLN B 1 795 ? 36.156 -39.719 -12.328 1 93.69 795 GLN B O 1
ATOM 13211 N N . GLU B 1 796 ? 34.219 -40.219 -11.281 1 93.69 796 GLU B N 1
ATOM 13212 C CA . GLU B 1 796 ? 33.531 -39.188 -12.008 1 93.69 796 GLU B CA 1
ATOM 13213 C C . GLU B 1 796 ? 34.031 -37.781 -11.602 1 93.69 796 GLU B C 1
ATOM 13215 O O . GLU B 1 796 ? 34.156 -36.906 -12.438 1 93.69 796 GLU B O 1
ATOM 13220 N N . PHE B 1 797 ? 34.344 -37.688 -10.383 1 95.31 797 PHE B N 1
ATOM 13221 C CA . PHE B 1 797 ? 34.844 -36.438 -9.852 1 95.31 797 PHE B CA 1
ATOM 13222 C C . PHE B 1 797 ? 36.219 -36.094 -10.453 1 95.31 797 PHE B C 1
ATOM 13224 O O . PHE B 1 797 ? 36.438 -34.969 -10.906 1 95.31 797 PHE B O 1
ATOM 13231 N N . TRP B 1 798 ? 37.094 -37.031 -10.539 1 95 798 TRP B N 1
ATOM 13232 C CA . TRP B 1 798 ? 38.438 -36.781 -11.039 1 95 798 TRP B CA 1
ATOM 13233 C C . TRP B 1 798 ? 38.406 -36.531 -12.547 1 95 798 TRP B C 1
ATOM 13235 O O . TRP B 1 798 ? 39.219 -35.719 -13.055 1 95 798 TRP B O 1
ATOM 13245 N N . LYS B 1 799 ? 37.5 -37.125 -13.211 1 94.44 799 LYS B N 1
ATOM 13246 C CA . LYS B 1 799 ? 37.344 -36.875 -14.633 1 94.44 799 LYS B CA 1
ATOM 13247 C C . LYS B 1 799 ? 36.875 -35.438 -14.875 1 94.44 799 LYS B C 1
ATOM 13249 O O . LYS B 1 799 ? 37.344 -34.75 -15.789 1 94.44 799 LYS B O 1
ATOM 13254 N N . ALA B 1 800 ? 35.969 -35.094 -14.008 1 93.69 800 ALA B N 1
ATOM 13255 C CA . ALA B 1 800 ? 35.438 -33.75 -14.125 1 93.69 800 ALA B CA 1
ATOM 13256 C C . ALA B 1 800 ? 36.531 -32.719 -13.844 1 93.69 800 ALA B C 1
ATOM 13258 O O . ALA B 1 800 ? 36.625 -31.672 -14.508 1 93.69 800 ALA B O 1
ATOM 13259 N N . MET B 1 801 ? 37.375 -32.969 -12.914 1 94 801 MET B N 1
ATOM 13260 C CA . MET B 1 801 ? 38.469 -32.062 -12.57 1 94 801 MET B CA 1
ATOM 13261 C C . MET B 1 801 ? 39.469 -31.938 -13.711 1 94 801 MET B C 1
ATOM 13263 O O . MET B 1 801 ? 40 -30.859 -13.977 1 94 801 MET B O 1
ATOM 13267 N N . ASP B 1 802 ? 39.625 -33 -14.383 1 92.81 802 ASP B N 1
ATOM 13268 C CA . ASP B 1 802 ? 40.562 -33 -15.516 1 92.81 802 ASP B CA 1
ATOM 13269 C C . ASP B 1 802 ? 39.969 -32.219 -16.688 1 92.81 802 ASP B C 1
ATOM 13271 O O . ASP B 1 802 ? 40.719 -31.5 -17.375 1 92.81 802 ASP B O 1
ATOM 13275 N N . GLU B 1 803 ? 38.75 -32.375 -16.828 1 91.44 803 GLU B N 1
ATOM 13276 C CA . GLU B 1 803 ? 38.094 -31.641 -17.891 1 91.44 803 GLU B CA 1
ATOM 13277 C C . GLU B 1 803 ? 38.125 -30.141 -17.625 1 91.44 803 GLU B C 1
ATOM 13279 O O . GLU B 1 803 ? 38.375 -29.344 -18.531 1 91.44 803 GLU B O 1
ATOM 13284 N N . ILE B 1 804 ? 37.906 -29.781 -16.391 1 90.94 804 ILE B N 1
ATOM 13285 C CA . ILE B 1 804 ? 37.906 -28.375 -16.016 1 90.94 804 ILE B CA 1
ATOM 13286 C C . ILE B 1 804 ? 39.312 -27.812 -16.172 1 90.94 804 ILE B C 1
ATOM 13288 O O . ILE B 1 804 ? 39.5 -26.688 -16.641 1 90.94 804 ILE B O 1
ATOM 13292 N N . SER B 1 805 ? 40.281 -28.594 -15.844 1 90.06 805 SER B N 1
ATOM 13293 C CA . SER B 1 805 ? 41.656 -28.156 -15.953 1 90.06 805 SER B CA 1
ATOM 13294 C C . SER B 1 805 ? 42.031 -27.922 -17.406 1 90.06 805 SER B C 1
ATOM 13296 O O . SER B 1 805 ? 42.688 -26.922 -17.719 1 90.06 805 SER B O 1
ATOM 13298 N N . SER B 1 806 ? 41.594 -28.766 -18.266 1 88.12 806 SER B N 1
ATOM 13299 C CA . SER B 1 806 ? 41.938 -28.656 -19.672 1 88.12 806 SER B CA 1
ATOM 13300 C C . SER B 1 806 ? 41.281 -27.453 -20.312 1 88.12 806 SER B C 1
ATOM 13302 O O . SER B 1 806 ? 41.875 -26.734 -21.109 1 88.12 806 SER B O 1
ATOM 13304 N N . GLU B 1 807 ? 40.125 -27.219 -19.938 1 84.25 807 GLU B N 1
ATOM 13305 C CA . GLU B 1 807 ? 39.375 -26.094 -20.5 1 84.25 807 GLU B CA 1
ATOM 13306 C C . GLU B 1 807 ? 39.906 -24.766 -19.984 1 84.25 807 GLU B C 1
ATOM 13308 O O . GLU B 1 807 ? 40 -23.797 -20.75 1 84.25 807 GLU B O 1
ATOM 13313 N N . GLN B 1 808 ? 40.156 -24.719 -18.781 1 80.44 808 GLN B N 1
ATOM 13314 C CA . GLN B 1 808 ? 40.625 -23.484 -18.172 1 80.44 808 GLN B CA 1
ATOM 13315 C C . GLN B 1 808 ? 42.031 -23.125 -18.656 1 80.44 808 GLN B C 1
ATOM 13317 O O . GLN B 1 808 ? 42.344 -21.938 -18.844 1 80.44 808 GLN B O 1
ATOM 13322 N N . THR B 1 809 ? 42.812 -24.141 -18.844 1 76.75 809 THR B N 1
ATOM 13323 C CA . THR B 1 809 ? 44.188 -23.906 -19.297 1 76.75 809 THR B CA 1
ATOM 13324 C C . THR B 1 809 ? 44.188 -23.344 -20.719 1 76.75 809 THR B C 1
ATOM 13326 O O . THR B 1 809 ? 45.062 -22.531 -21.062 1 76.75 809 THR B O 1
ATOM 13329 N N . LYS B 1 810 ? 43.219 -23.734 -21.406 1 75.31 810 LYS B N 1
ATOM 13330 C CA . LYS B 1 810 ? 43.156 -23.234 -22.781 1 75.31 810 LYS B CA 1
ATOM 13331 C C . LYS B 1 810 ? 42.75 -21.766 -22.797 1 75.31 810 LYS B C 1
ATOM 13333 O O . LYS B 1 810 ? 43.281 -21 -23.625 1 75.31 810 LYS B O 1
ATOM 13338 N N . GLU B 1 811 ? 42.094 -21.422 -21.812 1 75.88 811 GLU B N 1
ATOM 13339 C CA . GLU B 1 811 ? 41.531 -20.078 -21.859 1 75.88 811 GLU B CA 1
ATOM 13340 C C . GLU B 1 811 ? 42.344 -19.094 -21.016 1 75.88 811 GLU B C 1
ATOM 13342 O O . GLU B 1 811 ? 42.25 -17.891 -21.188 1 75.88 811 GLU B O 1
ATOM 13347 N N . MET B 1 812 ? 43.188 -19.641 -20.188 1 75.88 812 MET B N 1
ATOM 13348 C CA . MET B 1 812 ? 43.875 -18.797 -19.219 1 75.88 812 MET B CA 1
ATOM 13349 C C . MET B 1 812 ? 45.156 -18.203 -19.812 1 75.88 812 MET B C 1
ATOM 13351 O O . MET B 1 812 ? 45.938 -18.906 -20.453 1 75.88 812 MET B O 1
ATOM 13355 N N . LYS B 1 813 ? 45.25 -16.844 -19.641 1 72.44 813 LYS B N 1
ATOM 13356 C CA . LYS B 1 813 ? 46.406 -16.141 -20.188 1 72.44 813 LYS B CA 1
ATOM 13357 C C . LYS B 1 813 ? 47.281 -15.617 -19.062 1 72.44 813 LYS B C 1
ATOM 13359 O O . LYS B 1 813 ? 48.188 -14.82 -19.297 1 72.44 813 LYS B O 1
ATOM 13364 N N . PHE B 1 814 ? 47.062 -16.141 -17.859 1 79.62 814 PHE B N 1
ATOM 13365 C CA . PHE B 1 814 ? 47.906 -15.672 -16.781 1 79.62 814 PHE B CA 1
ATOM 13366 C C . PHE B 1 814 ? 49.312 -16.234 -16.938 1 79.62 814 PHE B C 1
ATOM 13368 O O . PHE B 1 814 ? 49.5 -17.406 -17.281 1 79.62 814 PHE B O 1
ATOM 13375 N N . SER B 1 815 ? 50.25 -15.352 -16.734 1 81.5 815 SER B N 1
ATOM 13376 C CA . SER B 1 815 ? 51.625 -15.805 -16.812 1 81.5 815 SER B CA 1
ATOM 13377 C C . SER B 1 815 ? 52.031 -16.594 -15.555 1 81.5 815 SER B C 1
ATOM 13379 O O . SER B 1 815 ? 51.969 -16.062 -14.445 1 81.5 815 SER B O 1
ATOM 13381 N N . ARG B 1 816 ? 52.375 -17.859 -15.719 1 84.31 816 ARG B N 1
ATOM 13382 C CA . ARG B 1 816 ? 52.812 -18.688 -14.602 1 84.31 816 ARG B CA 1
ATOM 13383 C C . ARG B 1 816 ? 54.062 -18.125 -13.938 1 84.31 816 ARG B C 1
ATOM 13385 O O . ARG B 1 816 ? 54.188 -18.125 -12.711 1 84.31 816 ARG B O 1
ATOM 13392 N N . GLN B 1 817 ? 54.938 -17.531 -14.758 1 84.62 817 GLN B N 1
ATOM 13393 C CA . GLN B 1 817 ? 56.188 -16.984 -14.234 1 84.62 817 GLN B CA 1
ATOM 13394 C C . GLN B 1 817 ? 55.938 -15.742 -13.391 1 84.62 817 GLN B C 1
ATOM 13396 O O . GLN B 1 817 ? 56.531 -15.562 -12.336 1 84.62 817 GLN B O 1
ATOM 13401 N N . ALA B 1 818 ? 55.094 -14.977 -13.906 1 87.62 818 ALA B N 1
ATOM 13402 C CA . ALA B 1 818 ? 54.75 -13.773 -13.148 1 87.62 818 ALA B CA 1
ATOM 13403 C C . ALA B 1 818 ? 54.125 -14.125 -11.812 1 87.62 818 ALA B C 1
ATOM 13405 O O . ALA B 1 818 ? 54.375 -13.469 -10.805 1 87.62 818 ALA B O 1
ATOM 13406 N N . THR B 1 819 ? 53.25 -15.148 -11.781 1 90.25 819 THR B N 1
ATOM 13407 C CA . THR B 1 819 ? 52.594 -15.578 -10.562 1 90.25 819 THR B CA 1
ATOM 13408 C C . THR B 1 819 ? 53.594 -16.141 -9.555 1 90.25 819 THR B C 1
ATOM 13410 O O . THR B 1 819 ? 53.531 -15.82 -8.367 1 90.25 819 THR B O 1
ATOM 13413 N N . LEU B 1 820 ? 54.531 -16.875 -10.047 1 90.19 820 LEU B N 1
ATOM 13414 C CA . LEU B 1 820 ? 55.531 -17.469 -9.188 1 90.19 820 LEU B CA 1
ATOM 13415 C C . LEU B 1 820 ? 56.438 -16.391 -8.602 1 90.19 820 LEU B C 1
ATOM 13417 O O . LEU B 1 820 ? 56.875 -16.484 -7.449 1 90.19 820 LEU B O 1
ATOM 13421 N N . HIS B 1 821 ? 56.688 -15.422 -9.43 1 88.38 821 HIS B N 1
ATOM 13422 C CA . HIS B 1 821 ? 57.5 -14.328 -8.945 1 88.38 821 HIS B CA 1
ATOM 13423 C C . HIS B 1 821 ? 56.812 -13.57 -7.82 1 88.38 821 HIS B C 1
ATOM 13425 O O . HIS B 1 821 ? 57.469 -13.188 -6.84 1 88.38 821 HIS B O 1
ATOM 13431 N N . GLN B 1 822 ? 55.594 -13.352 -7.965 1 89.5 822 GLN B N 1
ATOM 13432 C CA . GLN B 1 822 ? 54.844 -12.664 -6.922 1 89.5 822 GLN B CA 1
ATOM 13433 C C . GLN B 1 822 ? 54.75 -13.516 -5.66 1 89.5 822 GLN B C 1
ATOM 13435 O O . GLN B 1 822 ? 54.812 -12.992 -4.547 1 89.5 822 GLN B O 1
ATOM 13440 N N . LEU B 1 823 ? 54.5 -14.781 -5.852 1 91.38 823 LEU B N 1
ATOM 13441 C CA . LEU B 1 823 ? 54.469 -15.703 -4.715 1 91.38 823 LEU B CA 1
ATOM 13442 C C . LEU B 1 823 ? 55.812 -15.734 -3.988 1 91.38 823 LEU B C 1
ATOM 13444 O O . LEU B 1 823 ? 55.844 -15.797 -2.758 1 91.38 823 LEU B O 1
ATOM 13448 N N . TYR B 1 824 ? 56.812 -15.641 -4.773 1 89.31 824 TYR B N 1
ATOM 13449 C CA . TYR B 1 824 ? 58.156 -15.641 -4.188 1 89.31 824 TYR B CA 1
ATOM 13450 C C . TYR B 1 824 ? 58.406 -14.383 -3.359 1 89.31 824 TYR B C 1
ATOM 13452 O O . TYR B 1 824 ? 58.938 -14.453 -2.262 1 89.31 824 TYR B O 1
ATOM 13460 N N . LYS B 1 825 ? 58 -13.297 -3.879 1 87.06 825 LYS B N 1
ATOM 13461 C CA . LYS B 1 825 ? 58.156 -12.047 -3.139 1 87.06 825 LYS B CA 1
ATOM 13462 C C . LYS B 1 825 ? 57.469 -12.109 -1.79 1 87.06 825 LYS B C 1
ATOM 13464 O O . LYS B 1 825 ? 57.938 -11.586 -0.793 1 87.06 825 LYS B O 1
ATOM 13469 N N . PHE B 1 826 ? 56.375 -12.828 -1.857 1 87.31 826 PHE B N 1
ATOM 13470 C CA . PHE B 1 826 ? 55.625 -12.977 -0.626 1 87.31 826 PHE B CA 1
ATOM 13471 C C . PHE B 1 826 ? 56.312 -13.922 0.34 1 87.31 826 PHE B C 1
ATOM 13473 O O . PHE B 1 826 ? 56.406 -13.641 1.539 1 87.31 826 PHE B O 1
ATOM 13480 N N . ILE B 1 827 ? 56.781 -14.992 -0.137 1 87.19 827 ILE B N 1
ATOM 13481 C CA . ILE B 1 827 ? 57.438 -16.016 0.67 1 87.19 827 ILE B CA 1
ATOM 13482 C C . ILE B 1 827 ? 58.781 -15.492 1.192 1 87.19 827 ILE B C 1
ATOM 13484 O O . ILE B 1 827 ? 59.188 -15.797 2.318 1 87.19 827 ILE B O 1
ATOM 13488 N N . ALA B 1 828 ? 59.406 -14.617 0.437 1 87.25 828 ALA B N 1
ATOM 13489 C CA . ALA B 1 828 ? 60.688 -14.07 0.809 1 87.25 828 ALA B CA 1
ATOM 13490 C C . ALA B 1 828 ? 60.594 -13.18 2.045 1 87.25 828 ALA B C 1
ATOM 13492 O O . ALA B 1 828 ? 61.531 -13.094 2.84 1 87.25 828 ALA B O 1
ATOM 13493 N N . LYS B 1 829 ? 59.5 -12.633 2.242 1 86.38 829 LYS B N 1
ATOM 13494 C CA . LYS B 1 829 ? 59.281 -11.781 3.412 1 86.38 829 LYS B CA 1
ATOM 13495 C C . LYS B 1 829 ? 59.281 -12.609 4.695 1 86.38 829 LYS B C 1
ATOM 13497 O O . LYS B 1 829 ? 59.656 -12.109 5.762 1 86.38 829 LYS B O 1
ATOM 13502 N N . TYR B 1 830 ? 58.938 -13.891 4.562 1 86.75 830 TYR B N 1
ATOM 13503 C CA . TYR B 1 830 ? 58.844 -14.758 5.734 1 86.75 830 TYR B CA 1
ATOM 13504 C C . TYR B 1 830 ? 59.75 -15.969 5.59 1 86.75 830 TYR B C 1
ATOM 13506 O O . TYR B 1 830 ? 59.438 -17.062 6.059 1 86.75 830 TYR B O 1
ATOM 13514 N N . LYS B 1 831 ? 60.781 -15.789 4.957 1 88 831 LYS B N 1
ATOM 13515 C CA . LYS B 1 831 ? 61.656 -16.891 4.594 1 88 831 LYS B CA 1
ATOM 13516 C C . LYS B 1 831 ? 62.25 -17.562 5.836 1 88 831 LYS B C 1
ATOM 13518 O O . LYS B 1 831 ? 62.312 -18.781 5.914 1 88 831 LYS B O 1
ATOM 13523 N N . ASP B 1 832 ? 62.656 -16.828 6.879 1 87.06 832 ASP B N 1
ATOM 13524 C CA . ASP B 1 832 ? 63.312 -17.391 8.062 1 87.06 832 ASP B CA 1
ATOM 13525 C C . ASP B 1 832 ? 62.344 -18.266 8.852 1 87.06 832 ASP B C 1
ATOM 13527 O O . ASP B 1 832 ? 62.719 -19.359 9.289 1 87.06 832 ASP B O 1
ATOM 13531 N N . GLU B 1 833 ? 61.219 -17.797 8.938 1 88.19 833 GLU B N 1
ATOM 13532 C CA . GLU B 1 833 ? 60.219 -18.562 9.688 1 88.19 833 GLU B CA 1
ATOM 13533 C C . GLU B 1 833 ? 59.844 -19.844 8.961 1 88.19 833 GLU B C 1
ATOM 13535 O O . GLU B 1 833 ? 59.625 -20.891 9.586 1 88.19 833 GLU B O 1
ATOM 13540 N N . ILE B 1 834 ? 59.719 -19.797 7.66 1 90.81 834 ILE B N 1
ATOM 13541 C CA . ILE B 1 834 ? 59.312 -20.953 6.855 1 90.81 834 ILE B CA 1
ATOM 13542 C C . ILE B 1 834 ? 60.438 -22 6.871 1 90.81 834 ILE B C 1
ATOM 13544 O O . ILE B 1 834 ? 60.156 -23.188 7.074 1 90.81 834 ILE B O 1
ATOM 13548 N N . ILE B 1 835 ? 61.656 -21.516 6.742 1 90.5 835 ILE B N 1
ATOM 13549 C CA . ILE B 1 835 ? 62.75 -22.453 6.699 1 90.5 835 ILE B CA 1
ATOM 13550 C C . ILE B 1 835 ? 62.938 -23.109 8.07 1 90.5 835 ILE B C 1
ATOM 13552 O O . ILE B 1 835 ? 63.188 -24.312 8.156 1 90.5 835 ILE B O 1
ATOM 13556 N N . GLU B 1 836 ? 62.75 -22.344 9.102 1 89.06 836 GLU B N 1
ATOM 13557 C CA . GLU B 1 836 ? 62.844 -22.891 10.453 1 89.06 836 GLU B CA 1
ATOM 13558 C C . GLU B 1 836 ? 61.781 -23.938 10.703 1 89.06 836 GLU B C 1
ATOM 13560 O O . GLU B 1 836 ? 62.062 -25 11.273 1 89.06 836 GLU B O 1
ATOM 13565 N N . ASP B 1 837 ? 60.625 -23.656 10.289 1 90.31 837 ASP B N 1
ATOM 13566 C CA . ASP B 1 837 ? 59.531 -24.578 10.492 1 90.31 837 ASP B CA 1
ATOM 13567 C C . ASP B 1 837 ? 59.719 -25.859 9.688 1 90.31 837 ASP B C 1
ATOM 13569 O O . ASP B 1 837 ? 59.406 -26.953 10.156 1 90.31 837 ASP B O 1
ATOM 13573 N N . PHE B 1 838 ? 60.219 -25.719 8.469 1 91.12 838 PHE B N 1
ATOM 13574 C CA . PHE B 1 838 ? 60.438 -26.875 7.594 1 91.12 838 PHE B CA 1
ATOM 13575 C C . PHE B 1 838 ? 61.531 -27.766 8.133 1 91.12 838 PHE B C 1
ATOM 13577 O O . PHE B 1 838 ? 61.531 -28.984 7.922 1 91.12 838 PHE B O 1
ATOM 13584 N N . GLN B 1 839 ? 62.469 -27.188 8.922 1 88.12 839 GLN B N 1
ATOM 13585 C CA . GLN B 1 839 ? 63.562 -27.953 9.469 1 88.12 839 GLN B CA 1
ATOM 13586 C C . GLN B 1 839 ? 63.188 -28.609 10.789 1 88.12 839 GLN B C 1
ATOM 13588 O O . GLN B 1 839 ? 63.812 -29.594 11.211 1 88.12 839 GLN B O 1
ATOM 13593 N N . GLU B 1 840 ? 62.219 -28.141 11.375 1 86.88 840 GLU B N 1
ATOM 13594 C CA . GLU B 1 840 ? 61.75 -28.672 12.656 1 86.88 840 GLU B CA 1
ATOM 13595 C C . GLU B 1 840 ? 60.781 -29.844 12.453 1 86.88 840 GLU B C 1
ATOM 13597 O O . GLU B 1 840 ? 60.844 -30.812 13.211 1 86.88 840 GLU B O 1
ATOM 13602 N N . LYS B 1 841 ? 60 -29.781 11.43 1 87.56 841 LYS B N 1
ATOM 13603 C CA . LYS B 1 841 ? 59 -30.828 11.195 1 87.56 841 LYS B CA 1
ATOM 13604 C C . LYS B 1 841 ? 59.625 -32.031 10.492 1 87.56 841 LYS B C 1
ATOM 13606 O O . LYS B 1 841 ? 60.375 -31.875 9.539 1 87.56 841 LYS B O 1
ATOM 13611 N N . ASP B 1 842 ? 59.312 -33.219 10.883 1 82.19 842 ASP B N 1
ATOM 13612 C CA . ASP B 1 842 ? 59.938 -34.469 10.406 1 82.19 842 ASP B CA 1
ATOM 13613 C C . ASP B 1 842 ? 59.594 -34.719 8.945 1 82.19 842 ASP B C 1
ATOM 13615 O O . ASP B 1 842 ? 60.438 -35.094 8.148 1 82.19 842 ASP B O 1
ATOM 13619 N N . GLU B 1 843 ? 58.375 -34.469 8.609 1 84.19 843 GLU B N 1
ATOM 13620 C CA . GLU B 1 843 ? 57.938 -34.781 7.258 1 84.19 843 GLU B CA 1
ATOM 13621 C C . GLU B 1 843 ? 58.625 -33.938 6.223 1 84.19 843 GLU B C 1
ATOM 13623 O O . GLU B 1 843 ? 59 -34.406 5.145 1 84.19 843 GLU B O 1
ATOM 13628 N N . THR B 1 844 ? 58.906 -32.688 6.527 1 86.5 844 THR B N 1
ATOM 13629 C CA . THR B 1 844 ? 59.531 -31.766 5.586 1 86.5 844 THR B CA 1
ATOM 13630 C C . THR B 1 844 ? 61.062 -31.875 5.629 1 86.5 844 THR B C 1
ATOM 13632 O O . THR B 1 844 ? 61.719 -31.609 4.629 1 86.5 844 THR B O 1
ATOM 13635 N N . LYS B 1 845 ? 61.594 -32.281 6.711 1 84.69 845 LYS B N 1
ATOM 13636 C CA . LYS B 1 845 ? 63.031 -32.438 6.871 1 84.69 845 LYS B CA 1
ATOM 13637 C C . LYS B 1 845 ? 63.562 -33.594 6.027 1 84.69 845 LYS B C 1
ATOM 13639 O O . LYS B 1 845 ? 64.625 -33.469 5.426 1 84.69 845 LYS B O 1
ATOM 13644 N N . ASP B 1 846 ? 62.75 -34.625 5.953 1 86.06 846 ASP B N 1
ATOM 13645 C CA . ASP B 1 846 ? 63.156 -35.812 5.211 1 86.06 846 ASP B CA 1
ATOM 13646 C C . ASP B 1 846 ? 63.281 -35.5 3.719 1 86.06 846 ASP B C 1
ATOM 13648 O O . ASP B 1 846 ? 64.125 -36.094 3.033 1 86.06 846 ASP B O 1
ATOM 13652 N N . LEU B 1 847 ? 62.5 -34.531 3.293 1 88.25 847 LEU B N 1
ATOM 13653 C CA . LEU B 1 847 ? 62.5 -34.25 1.866 1 88.25 847 LEU B CA 1
ATOM 13654 C C . LEU B 1 847 ? 63.344 -33 1.571 1 88.25 847 LEU B C 1
ATOM 13656 O O . LEU B 1 847 ? 63.438 -32.562 0.422 1 88.25 847 LEU B O 1
ATOM 13660 N N . ALA B 1 848 ? 64.062 -32.375 2.574 1 88.69 848 ALA B N 1
ATOM 13661 C CA . ALA B 1 848 ? 65 -31.266 2.48 1 88.69 848 ALA B CA 1
ATOM 13662 C C . ALA B 1 848 ? 64.312 -30.062 1.818 1 88.69 848 ALA B C 1
ATOM 13664 O O . ALA B 1 848 ? 64.938 -29.406 0.969 1 88.69 848 ALA B O 1
ATOM 13665 N N . PHE B 1 849 ? 63.094 -29.891 2.18 1 89.75 849 PHE B N 1
ATOM 13666 C CA . PHE B 1 849 ? 62.406 -28.766 1.578 1 89.75 849 PHE B CA 1
ATOM 13667 C C . PHE B 1 849 ? 63 -27.438 2.033 1 89.75 849 PHE B C 1
ATOM 13669 O O . PHE B 1 849 ? 63.062 -26.484 1.268 1 89.75 849 PHE B O 1
ATOM 13676 N N . GLY B 1 850 ? 63.469 -27.359 3.227 1 88.88 850 GLY B N 1
ATOM 13677 C CA . GLY B 1 850 ? 64.062 -26.156 3.734 1 88.88 850 GLY B CA 1
ATOM 13678 C C . GLY B 1 850 ? 65.375 -25.781 2.982 1 88.88 850 GLY B C 1
ATOM 13679 O O . GLY B 1 850 ? 65.562 -24.625 2.623 1 88.88 850 GLY B O 1
ATOM 13680 N N . ASN B 1 851 ? 66.062 -26.75 2.668 1 87.31 851 ASN B N 1
ATOM 13681 C CA . ASN B 1 851 ? 67.375 -26.516 1.954 1 87.31 851 ASN B CA 1
ATOM 13682 C C . ASN B 1 851 ? 67.125 -26.125 0.499 1 87.31 851 ASN B C 1
ATOM 13684 O O . ASN B 1 851 ? 67.812 -25.281 -0.044 1 87.31 851 ASN B O 1
ATOM 13688 N N . LYS B 1 852 ? 66.125 -26.781 -0.04 1 91.38 852 LYS B N 1
ATOM 13689 C CA . LYS B 1 852 ? 65.812 -26.469 -1.428 1 91.38 852 LYS B CA 1
ATOM 13690 C C . LYS B 1 852 ? 65.312 -25.031 -1.561 1 91.38 852 LYS B C 1
ATOM 13692 O O . LYS B 1 852 ? 65.625 -24.344 -2.533 1 91.38 852 LYS B O 1
ATOM 13697 N N . LEU B 1 853 ? 64.438 -24.656 -0.612 1 91.62 853 LEU B N 1
ATOM 13698 C CA . LEU B 1 853 ? 63.938 -23.297 -0.627 1 91.62 853 LEU B CA 1
ATOM 13699 C C . LEU B 1 853 ? 65.062 -22.281 -0.415 1 91.62 853 LEU B C 1
ATOM 13701 O O . LEU B 1 853 ? 65.062 -21.219 -1.026 1 91.62 853 LEU B O 1
ATOM 13705 N N . GLU B 1 854 ? 66 -22.625 0.44 1 89.44 854 GLU B N 1
ATOM 13706 C CA . GLU B 1 854 ? 67.188 -21.766 0.681 1 89.44 854 GLU B CA 1
ATOM 13707 C C . GLU B 1 854 ? 68 -21.594 -0.581 1 89.44 854 GLU B C 1
ATOM 13709 O O . GLU B 1 854 ? 68.5 -20.516 -0.85 1 89.44 854 GLU B O 1
ATOM 13714 N N . GLU B 1 855 ? 68.125 -22.625 -1.271 1 89.88 855 GLU B N 1
ATOM 13715 C CA . GLU B 1 855 ? 68.812 -22.562 -2.537 1 89.88 855 GLU B CA 1
ATOM 13716 C C . GLU B 1 855 ? 68.125 -21.625 -3.527 1 89.88 855 GLU B C 1
ATOM 13718 O O . GLU B 1 855 ? 68.812 -20.875 -4.242 1 89.88 855 GLU B O 1
ATOM 13723 N N . VAL B 1 856 ? 66.812 -21.734 -3.541 1 91.19 856 VAL B N 1
ATOM 13724 C CA . VAL B 1 856 ? 66.062 -20.875 -4.426 1 91.19 856 VAL B CA 1
ATOM 13725 C C . VAL B 1 856 ? 66.25 -19.422 -4.02 1 91.19 856 VAL B C 1
ATOM 13727 O O . VAL B 1 856 ? 66.438 -18.547 -4.875 1 91.19 856 VAL B O 1
ATOM 13730 N N . ILE B 1 857 ? 66.25 -19.125 -2.727 1 90.38 857 ILE B N 1
ATOM 13731 C CA . ILE B 1 857 ? 66.375 -17.766 -2.211 1 90.38 857 ILE B CA 1
ATOM 13732 C C . ILE B 1 857 ? 67.75 -17.25 -2.504 1 90.38 857 ILE B C 1
ATOM 13734 O O . ILE B 1 857 ? 67.938 -16.078 -2.873 1 90.38 857 ILE B O 1
ATOM 13738 N N . ASP B 1 858 ? 68.75 -18.078 -2.393 1 86.81 858 ASP B N 1
ATOM 13739 C CA . ASP B 1 858 ? 70.125 -17.688 -2.633 1 86.81 858 ASP B CA 1
ATOM 13740 C C . ASP B 1 858 ? 70.375 -17.344 -4.105 1 86.81 858 ASP B C 1
ATOM 13742 O O . ASP B 1 858 ? 71.062 -16.391 -4.422 1 86.81 858 ASP B O 1
ATOM 13746 N N . LEU B 1 859 ? 69.75 -18.094 -4.902 1 86.75 859 LEU B N 1
ATOM 13747 C CA . LEU B 1 859 ? 69.875 -17.859 -6.336 1 86.75 859 LEU B CA 1
ATOM 13748 C C . LEU B 1 859 ? 69.188 -16.562 -6.73 1 86.75 859 LEU B C 1
ATOM 13750 O O . LEU B 1 859 ? 69.625 -15.852 -7.633 1 86.75 859 LEU B O 1
ATOM 13754 N N . MET B 1 860 ? 68.062 -16.188 -6.043 1 86 860 MET B N 1
ATOM 13755 C CA . MET B 1 860 ? 67.312 -15.008 -6.387 1 86 860 MET B CA 1
ATOM 13756 C C . MET B 1 860 ? 67.938 -13.742 -5.832 1 86 860 MET B C 1
ATOM 13758 O O . MET B 1 860 ? 67.875 -12.68 -6.438 1 86 860 MET B O 1
ATOM 13762 N N . GLU B 1 861 ? 68.625 -13.758 -4.617 1 79.56 861 GLU B N 1
ATOM 13763 C CA . GLU B 1 861 ? 69.188 -12.586 -3.957 1 79.56 861 GLU B CA 1
ATOM 13764 C C . GLU B 1 861 ? 70.625 -12.375 -4.363 1 79.56 861 GLU B C 1
ATOM 13766 O O . GLU B 1 861 ? 71.188 -11.297 -4.16 1 79.56 861 GLU B O 1
ATOM 13771 N N . GLU B 1 862 ? 71.375 -13.391 -4.832 1 67.69 862 GLU B N 1
ATOM 13772 C CA . GLU B 1 862 ? 72.75 -13.18 -5.188 1 67.69 862 GLU B CA 1
ATOM 13773 C C . GLU B 1 862 ? 72.875 -12.148 -6.305 1 67.69 862 GLU B C 1
ATOM 13775 O O . GLU B 1 862 ? 72.188 -12.25 -7.328 1 67.69 862 GLU B O 1
ATOM 13780 N N . PRO B 1 863 ? 73.688 -10.922 -5.973 1 57.22 863 PRO B N 1
ATOM 13781 C CA . PRO B 1 863 ? 73.938 -9.898 -6.988 1 57.22 863 PRO B CA 1
ATOM 13782 C C . PRO B 1 863 ? 74.625 -10.453 -8.227 1 57.22 863 PRO B C 1
ATOM 13784 O O . PRO B 1 863 ? 75.375 -11.422 -8.133 1 57.22 863 PRO B O 1
#

Nearest PDB structures (foldseek):
  5v6t-assembly1_A  TM=9.327E-01  e=6.569E-35  Mus musculus
  5v6r-assembly1_A  TM=9.263E-01  e=3.423E-33  Mus musculus
  4m8m-assembly1_B  TM=8.675E-01  e=8.130E-34  Danio rerio
  4m8n-assembly2_B  TM=8.639E-01  e=3.917E-33  Danio rerio
  4m8n-assembly1_D  TM=8.701E-01  e=1.887E-32  Danio rerio

Sequence (1726 aa):
MMCRMERSSSILTLKYLKIIIDKNTVVRKSGTFMMVGNPKLDLNAEIPPVFKSGGSKITIQGSGFSNVGEVAIEGVEKLCTIKSNEKVACDAPPYVESDFNRKKRATGQYANIHFDGYLASYPVFYAENPEFDKLTNVVEYEDGEEGAPIMIMGRNLLEGAHQSDYTVKIGLDGTCFIQQISNWNITCLPPKSKPRTNHSDETIVFVVVEVGNIQDNLGNIRYITALPILPIVIGVLGTALLVSVAVVITVVLASKRKRKGAEKKFQMELLVLEDKIRETSREEFADAQMTIRDIKSDLVTSRVPYCNYQSYAFHQLFPNQDISSHSLLFEPMVTDDNRRKVQKAMDMFDKLMTNKLFMKSLVQTLESQNKLTPQDKAQFASLLSVCLLGNMKLFYQLIDCLLIGMIKAANKKQHKVLFRRFDTITQRLTVNWLALSLFDHLKKNGGMQLFMLYKATQTVIEKAPIDAITILCKNTLAEERLLKNRVEHEILTLDIDLNGNSDQRIPVIVLDCDTITQVKQKCCTAIYKNQPASEIPTPDELELEWHAGKSGKLTLQDIDNISDRSNGMIRLNTLKHYMVKNGSVMALMYKESSDPDDIYENQHVQGMVPTSTDHVKLLMPETAADNQDLKWHLSNLPDEEKSNKEHEIGEIFLNRLFHTKLILRDYIEACFEGITDSQSLSIPVRYFLCMIDKQGKEVGVDGDILQSWKSECYATRVWASLIAKPQILFDVNVPSHVEPCMDILKQVFIDSFTQCPQHVTKDASTQKLLFCKDIPEYRKNVNSFFIKVEAVNDQEFWKAMDEISSEQTKEMKFSRQATLHQLYKFIAKYKDEIIEDFQEKDETKDLAFGNKLEEVIDLMEEPMMCRMERSSSILTLKYLKIIIDKNTVVRKSGTFMMVGNPKLDLNAEIPPVFKSGGSKITIQGSGFSNVGEVAIEGVEKLCTIKSNEKVACDAPPYVESDFNRKKRATGQYANIHFDGYLASYPVFYAENPEFDKLTNVVEYEDGEEGAPIMIMGRNLLEGAHQSDYTVKIGLDGTCFIQQISNWNITCLPPKSKPRTNHSDETIVFVVVEVGNIQDNLGNIRYITALPILPIVIGVLGTALLVSVAVVITVVLASKRKRKGAEKKFQMELLVLEDKIRETSREEFADAQMTIRDIKSDLVTSRVPYCNYQSYAFHQLFPNQDISSHSLLFEPMVTDDNRRKVQKAMDMFDKLMTNKLFMKSLVQTLESQNKLTPQDKAQFASLLSVCLLGNMKLFYQLIDCLLIGMIKAANKKQHKVLFRRFDTITQRLTVNWLALSLFDHLKKNGGMQLFMLYKATQTVIEKAPIDAITILCKNTLAEERLLKNRVEHEILTLDIDLNGNSDQRIPVIVLDCDTITQVKQKCCTAIYKNQPASEIPTPDELELEWHAGKSGKLTLQDIDNISDRSNGMIRLNTLKHYMVKNGSVMALMYKESSDPDDIYENQHVQGMVPTSTDHVKLLMPETAADNQDLKWHLSNLPDEEKSNKEHEIGEIFLNRLFHTKLILRDYIEACFEGITDSQSLSIPVRYFLCMIDKQGKEVGVDGDILQSWKSECYATRVWASLIAKPQILFDVNVPSHVEPCMDILKQVFIDSFTQCPQHVTKDASTQKLLFCKDIPEYRKNVNSFFIKVEAVNDQEFWKAMDEISSEQTKEMKFSRQATLHQLYKFIAKYKDEIIEDFQEKDETKDLAFGNKLEEVIDLMEEP

Radius of gyration: 73.8 Å; Cα contacts (8 Å, |Δi|>4): 2518; chains: 2; bounding box: 144×190×136 Å

Secondary structure (DSSP, 8-state):
----PPP-SS--EEEEEEEEETTEEEEEEEEEEEPPPPPEE-TTS----EETT---EEEEEEE-GGG-S-EEETT-SSPPEE-SSSEEEEEPPPP---SGGGS----EEEEEEEETTEEEEEEEEEEPPPEEPP--S--EEETTS-PPPEEEEEESSSSS--GGGEEEEETTTEEEEEEEE-SSEEEEEPPSSPPP--SSSTTEEEEEEEETTEEEEEEEEEEE----HHHHHHHHHHHHHHHHHHHHHHHHHHHHHHHHHHHHHHHHHHHHHHHHHHHHHHHHHHHHHHS----HHHHTT----BPPHHHHHHHHHSTT--STT-GGGS-----GGGHHHHHHHHHHHHHHHT-HHHHHHHHHHHHT-TT--HHHHHHHHHHHHHHHTT-HHHHHHHHHHHHHHHHHH--TTTTTTTTT---SHHHHHHHHHHHHHTHHHHHHTTHHHHHHHHHHHHHHHHTS-B-TTT--BSS-S-GGGB--S-----EEEEEEEETTT-S-EEEEEEETT-BHHHHHHHHHHHHTTTS-GGGSPPGGGEEEEEE-GGG-EEEE-SS-TTS--TTSEEEPPBTTTTTPPTT-EEEEEE-----GGGGTGGGGS--------------------S---EEESSS----SS-S------GGGGGHHHHHHHHHHHHHHHHHHHHHT-STT--HHHHHHHHHHHHHHHHHT--HHHHHHHHHIIIIIIIIHHHHH-GGGTB-----TTTHHHHHHHHHHHHHHH--SPP---TTS-HHHHHTTTHHHHHHHHHHHHHHHPPP--HHHHHHHHHHHHHHHHHH----HHHHHHHHHHHHHHTHHHHHHHHHHSHHHHHTTHHHHHHHHHHHHH--/----PPP-SS--EEEEEEEEETTEEEEEEEEEEE--PPPEE-TTS----EETT---EEEEEEE-GGG-S-EEETT-SSPPEE-SSSEEEEEPPPP---GGGGS-SSPPEEEEEEETTEEEEEEE-EEPPPEE----S--EEETTS-PPPEEEEEESSSSS--GGGEEEEETTTEEEEEEEE-SSEEEEEPPSSPPP--SSSTTEEEEEEEETTEEEEEEEEEEE----HHHHHHHHHHHHHHHHHHHHHHHHHHHHHHHHHHHHHHHHHHHHHHHHHHHHHHHHHHHHHHS----HHHHTT----BPPHHHHHHHHH-TTS-STT-GGGS-----GGGHHHHHHHHHHHHHHHT-HHHHHHHHHHHHT-TT--HHHHHHHHHHHHHHHTT-HHHHHHHHHHHHHHHHHH--TGGGGTTTT---SHHHHHHHHHHHHHTHHHHHHTTHHHHHHHHHHHHHHHHTS-B-TTT--BSS-S-GGGB--S-----EEEEEEEETTT-S-EEEEEEETT-BHHHHHHHHHHHHTTTS-GGGSPPGGGEEEEEE-GGG-EEEE-SS-TTS--TTSEEEPPBTTTTTPPTT-EEEEEE-----GGGGTGGGGSS-------------------S---EEESSS----SS-S------GGGGGHHHHHHHHHHHHHHHHHHHHHT-STT--HHHHHHHHHHHHHHHHHT--HHHHHHHHHIIIIIIIIHHHHH-GGGTB-----TTTHHHHHHHHHHHHHHH--SPP---TTS-HHHHHTTTHHHHHHHHHHHHHHHPPP--HHHHHHHHHHHHHHHHHH----HHHHHHHHHHHHHHTHHHHHHHHHHSHHHHHTTHHHHHHHHHHHHH--

Foldseek 3Di:
DDDDDDDDPDWDFDQWDFDADPNRRPDIDGDTDTDDDDKDWPQPDDWAAAAQQWQAKTKTFTAQLVVFDWKDKPQDPDTWDCPDRTIIIDIGHHHDDDPVCPPDPFFKDWIWMDGVRDTDTHIHGHDYDKAWAADPDQAEAAAQDWDDWDKIFIAQPPRHHDPVQKWKDKADPWTFAFPDDDRTITTTTTDNHDDAHPDPDRQKIWIWMDGGPDIDTRGIYGYDYPDPPVVVVVVVVVVVVVVVVVVVVVVVVVVVVVVVVVVVVVVVVVVVLVVVVVVVLVVLVVCLVPPDLCCVVVLPPADFFWDFLALLLCCQLPPQDDPVPDLLLDFDPDDDPQVVLLVVLLVLLLVLLLDLVSVLLLQVLVQPDPVDDLVNLSNLLSLNLVLCLLFLPSLVVNLLVNVLVQLQPDDQVCLLVVLVDQSGSSNSSLLSSQQSLCQVLCVVFLVVLLSSLLVLLVVLFQLFDAWPPQRATCAFLDLLSHDLDDDDKDKAWEFEDEAVPDPDTDIFIHIQLDFPLSVLVSVQCRVQVHDFPVPTDHSVQKWKWFDPDPPDIDTGDQDDPQFDCPPLATEGDGNVNVVPHHYTYMYIHTDPDPDPPVVPPVPVVPDSPVPCPPDPPSPPPDDPPDSPHHYTGGDDPPPPPDPPPPPRDSVSSLVSSLSSCVSSVVSLVSSLCRLLPQVSDDQQLLQVLVSLVVSCVVSPHDPLSSLVNSCSSRFLSNVLVCQLPVVSTRSHDRDPSSNVRSNLSSVLSSLLSHPDQDDDDPPDDSSCVSCVPVSPVSVVSNVVSSVPNDHDDPVVNVVSSNVSSVVSVVSHSGDSSSSSVVSLVSCVVVLVSSLVSLCPDPVSVVVPVSVSVVSSVCSNPPD/DDDDDDDDPDWDWDQWDWDADPNRGPDIDGDTDTDDDDKDWDQVDDWAAAAQQWQAKGKTFTAQLVVFDWKDWPQDPDTWDDPDRTIIIDIGHHHDDDPVCVPDDFDWDWIWMAGVRDTDTHTHTHDYDKAKAADPDQAEAAAQDFDAWDKIFIAQPPRHHDPVQKWKAKADPWTFQFPDDDRTITTTTTDNHHDAHPDPDRQKIWIWMDGGPDIDTRGIYGHDYDPPPVVVVVVVVVVVVVVVVVVVVVVVVVVVVVVVVVVVVVVVVVVVLVVVVVVVLVVLVVCLVPPDLCCVVVLPPFDFFWDFLALLLCCQLPVQDFPVPDLLLDFDPDDDPQVVLLVVLLVLLLVLLLDLVSVLLLQVLVQPDPVDDLVNLSNLLSLNLVLCLLFLPSLVVNLLVNVLVQLQPDDQVCLLVVLVDQSGSSNSSLLSSQQSLCQVLCVVFLVVLLSSLLVLLVVLFQLFDAWPPQRATCAFLDLLSHDLDDDDKDKAWEFEAEAVPDPDTDIFIHIQLDFPQSVLVSVQCRVPVRDFPVPTDHSVQKWKWFDPDPPDIDTGDQDDPPFDCPPLATEGDGNVNVVDHHYTYMYIHTDPDPDPPVVPPVVVVPPSPVPCPPDSPSPPPDDPDDSPHHYTGGDDPPPPPDPPPPPRDSVSSLVSSLSSCVSSVVSLVSSLCRLLPQVSDDQQLLQVLVSLVVSCVVSPHDPLSSLVNSCSSRPLSNVLVCQLPVVSTRSHDRDPSSNVRSNLSSVLSSLLSHPDQDDDDPPDDSSCVSCVPVSPVSNVSNVVSSVPNDHDDPVVSVVSSNVSSVVCVVRHSGDSSSSSVVSLVSCVVVLVSSLVSLCPDPVSVVVVVSVSNVVSVCSVPPD

pLDDT: mean 80.68, std 15.12, range [22.75, 96.69]